Protein 2N3D (pdb70)

Organism: Caulobacter vibrioides (strain ATCC 19089 / CIP 103742 / CB 15) (NCBI:txid190650)

Radius of gyration: 12.45 Å; Cα contacts (8 Å, |Δi|>4): 317; chains: 1; bounding box: 36×28×30 Å

Structure (mmCIF, N/CA/C/O backbone):
data_2N3D
#
_entry.id   2N3D
#
loop_
_atom_site.group_PDB
_atom_site.id
_atom_site.type_symbol
_atom_site.label_atom_id
_atom_site.label_alt_id
_atom_site.label_comp_id
_atom_site.label_asym_id
_atom_site.label_entity_id
_atom_site.label_seq_id
_atom_site.pdbx_PDB_ins_code
_atom_site.Cartn_x
_atom_site.Cartn_y
_atom_site.Cartn_z
_atom_site.occupancy
_atom_site.B_iso_or_equiv
_atom_site.auth_seq_id
_atom_site.auth_comp_id
_atom_site.auth_asym_id
_atom_site.auth_atom_id
_atom_site.pdbx_PDB_model_num
ATOM 1 N N . LYS A 1 37 ? -45.978 -18.266 -6.478 1.00 0.00 37 LYS A N 1
ATOM 2 C CA . LYS A 1 37 ? -45.480 -19.623 -6.674 1.00 0.00 37 LYS A CA 1
ATOM 3 C C . LYS A 1 37 ? -44.023 -19.596 -7.125 1.00 0.00 37 LYS A C 1
ATOM 4 O O . LYS A 1 37 ? -43.568 -20.486 -7.844 1.00 0.00 37 LYS A O 1
ATOM 23 N N . VAL A 1 38 ? -43.296 -18.567 -6.691 1.00 0.00 38 VAL A N 1
ATOM 24 C CA . VAL A 1 38 ? -41.884 -18.421 -7.044 1.00 0.00 38 VAL A CA 1
ATOM 25 C C . VAL A 1 38 ? -41.074 -18.003 -5.820 1.00 0.00 38 VAL A C 1
ATOM 26 O O . VAL A 1 38 ? -39.952 -17.514 -5.946 1.00 0.00 38 VAL A O 1
ATOM 39 N N . ALA A 1 39 ? -41.651 -18.199 -4.637 1.00 0.00 39 ALA A N 1
ATOM 40 C CA . ALA A 1 39 ? -40.972 -17.836 -3.397 1.00 0.00 39 ALA A CA 1
ATOM 41 C C . ALA A 1 39 ? -41.504 -18.664 -2.232 1.00 0.00 39 ALA A C 1
ATOM 42 O O . ALA A 1 39 ? -41.920 -18.117 -1.211 1.00 0.00 39 ALA A O 1
ATOM 49 N N . SER A 1 40 ? -41.490 -19.983 -2.391 1.00 0.00 40 SER A N 1
ATOM 50 C CA . SER A 1 40 ? -41.978 -20.871 -1.341 1.00 0.00 40 SER A CA 1
ATOM 51 C C . SER A 1 40 ? -41.238 -20.606 -0.032 1.00 0.00 40 SER A C 1
ATOM 52 O O . SER A 1 40 ? -40.160 -20.012 -0.028 1.00 0.00 40 SER A O 1
ATOM 60 N N . LEU A 1 41 ? -41.825 -21.047 1.081 1.00 0.00 41 LEU A N 1
ATOM 61 C CA . LEU A 1 41 ? -41.214 -20.849 2.397 1.00 0.00 41 LEU A CA 1
ATOM 62 C C . LEU A 1 41 ? -41.433 -22.076 3.281 1.00 0.00 41 LEU A C 1
ATOM 63 O O . LEU A 1 41 ? -42.554 -22.361 3.699 1.00 0.00 41 LEU A O 1
ATOM 79 N N . LEU A 1 42 ? -40.348 -22.798 3.560 1.00 0.00 42 LEU A N 1
ATOM 80 C CA . LEU A 1 42 ? -40.415 -23.998 4.396 1.00 0.00 42 LEU A CA 1
ATOM 81 C C . LEU A 1 42 ? -39.964 -23.678 5.821 1.00 0.00 42 LEU A C 1
ATOM 82 O O . LEU A 1 42 ? -38.796 -23.369 6.060 1.00 0.00 42 LEU A O 1
ATOM 98 N N . SER A 1 43 ? -40.902 -23.756 6.761 1.00 0.00 43 SER A N 1
ATOM 99 C CA . SER A 1 43 ? -40.601 -23.474 8.161 1.00 0.00 43 SER A CA 1
ATOM 100 C C . SER A 1 43 ? -39.402 -24.290 8.635 1.00 0.00 43 SER A C 1
ATOM 101 O O . SER A 1 43 ? -38.779 -25.006 7.851 1.00 0.00 43 SER A O 1
ATOM 109 N N . ALA A 1 44 ? -39.087 -24.175 9.924 1.00 0.00 44 ALA A N 1
ATOM 110 C CA . ALA A 1 44 ? -37.960 -24.907 10.498 1.00 0.00 44 ALA A CA 1
ATOM 111 C C . ALA A 1 44 ? -38.397 -26.292 10.959 1.00 0.00 44 ALA A C 1
ATOM 112 O O . ALA A 1 44 ? -37.602 -27.230 10.971 1.00 0.00 44 ALA A O 1
ATOM 119 N N . ASP A 1 45 ? -39.666 -26.415 11.329 1.00 0.00 45 ASP A N 1
ATOM 120 C CA . ASP A 1 45 ? -40.196 -27.695 11.780 1.00 0.00 45 ASP A CA 1
ATOM 121 C C . ASP A 1 45 ? -40.358 -28.648 10.598 1.00 0.00 45 ASP A C 1
ATOM 122 O O . ASP A 1 45 ? -41.178 -29.565 10.637 1.00 0.00 45 ASP A O 1
ATOM 131 N N . LEU A 1 46 ? -39.573 -28.419 9.543 1.00 0.00 46 LEU A N 1
ATOM 132 C CA . LEU A 1 46 ? -39.634 -29.255 8.343 1.00 0.00 46 LEU A CA 1
ATOM 133 C C . LEU A 1 46 ? -38.268 -29.864 8.029 1.00 0.00 46 LEU A C 1
ATOM 134 O O . LEU A 1 46 ? -37.221 -29.226 8.208 1.00 0.00 46 LEU A O 1
ATOM 150 N N . THR A 1 47 ? -38.292 -31.110 7.557 1.00 0.00 47 THR A N 1
ATOM 151 C CA . THR A 1 47 ? -37.068 -31.828 7.210 1.00 0.00 47 THR A CA 1
ATOM 152 C C . THR A 1 47 ? -37.242 -32.560 5.883 1.00 0.00 47 THR A C 1
ATOM 153 O O . THR A 1 47 ? -38.266 -33.202 5.649 1.00 0.00 47 THR A O 1
ATOM 164 N N . ILE A 1 48 ? -36.239 -32.457 5.015 1.00 0.00 48 ILE A N 1
ATOM 165 C CA . ILE A 1 48 ? -36.296 -33.113 3.711 1.00 0.00 48 ILE A CA 1
ATOM 166 C C . ILE A 1 48 ? -35.768 -34.541 3.801 1.00 0.00 48 ILE A C 1
ATOM 167 O O . ILE A 1 48 ? -34.841 -34.822 4.560 1.00 0.00 48 ILE A O 1
ATOM 183 N N . GLU A 1 49 ? -36.369 -35.440 3.023 1.00 0.00 49 GLU A N 1
ATOM 184 C CA . GLU A 1 49 ? -35.962 -36.846 3.017 1.00 0.00 49 GLU A CA 1
ATOM 185 C C . GLU A 1 49 ? -35.866 -37.370 1.588 1.00 0.00 49 GLU A C 1
ATOM 186 O O . GLU A 1 49 ? -36.718 -37.074 0.749 1.00 0.00 49 GLU A O 1
ATOM 198 N N . GLY A 1 50 ? -34.825 -38.151 1.317 1.00 0.00 50 GLY A N 1
ATOM 199 C CA . GLY A 1 50 ? -34.630 -38.713 -0.015 1.00 0.00 50 GLY A CA 1
ATOM 200 C C . GLY A 1 50 ? -34.236 -37.629 -1.013 1.00 0.00 50 GLY A C 1
ATOM 201 O O . GLY A 1 50 ? -33.061 -37.284 -1.137 1.00 0.00 50 GLY A O 1
ATOM 205 N N . GLY A 1 51 ? -35.226 -37.097 -1.721 1.00 0.00 51 GLY A N 1
ATOM 206 C CA . GLY A 1 51 ? -34.972 -36.052 -2.706 1.00 0.00 51 GLY A CA 1
ATOM 207 C C . GLY A 1 51 ? -36.272 -35.381 -3.134 1.00 0.00 51 GLY A C 1
ATOM 208 O O . GLY A 1 51 ? -37.300 -36.040 -3.289 1.00 0.00 51 GLY A O 1
ATOM 212 N N . VAL A 1 52 ? -36.222 -34.062 -3.324 1.00 0.00 52 VAL A N 1
ATOM 213 C CA . VAL A 1 52 ? -37.407 -33.304 -3.734 1.00 0.00 52 VAL A CA 1
ATOM 214 C C . VAL A 1 52 ? -37.057 -32.311 -4.839 1.00 0.00 52 VAL A C 1
ATOM 215 O O . VAL A 1 52 ? -35.959 -31.753 -4.862 1.00 0.00 52 VAL A O 1
ATOM 228 N N . THR A 1 53 ? -38.003 -32.093 -5.753 1.00 0.00 53 THR A N 1
ATOM 229 C CA . THR A 1 53 ? -37.799 -31.162 -6.865 1.00 0.00 53 THR A CA 1
ATOM 230 C C . THR A 1 53 ? -38.662 -29.918 -6.684 1.00 0.00 53 THR A C 1
ATOM 231 O O . THR A 1 53 ? -39.538 -29.879 -5.822 1.00 0.00 53 THR A O 1
ATOM 242 N N . GLY A 1 54 ? -38.408 -28.904 -7.505 1.00 0.00 54 GLY A N 1
ATOM 243 C CA . GLY A 1 54 ? -39.167 -27.663 -7.428 1.00 0.00 54 GLY A CA 1
ATOM 244 C C . GLY A 1 54 ? -38.694 -26.671 -8.484 1.00 0.00 54 GLY A C 1
ATOM 245 O O . GLY A 1 54 ? -37.788 -26.964 -9.263 1.00 0.00 54 GLY A O 1
ATOM 249 N N . GLU A 1 55 ? -39.314 -25.493 -8.502 1.00 0.00 55 GLU A N 1
ATOM 250 C CA . GLU A 1 55 ? -38.952 -24.454 -9.465 1.00 0.00 55 GLU A CA 1
ATOM 251 C C . GLU A 1 55 ? -39.079 -23.076 -8.828 1.00 0.00 55 GLU A C 1
ATOM 252 O O . GLU A 1 55 ? -39.907 -22.865 -7.941 1.00 0.00 55 GLU A O 1
ATOM 264 N N . GLY A 1 56 ? -38.252 -22.140 -9.283 1.00 0.00 56 GLY A N 1
ATOM 265 C CA . GLY A 1 56 ? -38.277 -20.783 -8.749 1.00 0.00 56 GLY A CA 1
ATOM 266 C C . GLY A 1 56 ? -37.391 -20.667 -7.512 1.00 0.00 56 GLY A C 1
ATOM 267 O O . GLY A 1 56 ? -36.446 -21.437 -7.338 1.00 0.00 56 GLY A O 1
ATOM 271 N N . GLU A 1 57 ? -37.702 -19.694 -6.659 1.00 0.00 57 GLU A N 1
ATOM 272 C CA . GLU A 1 57 ? -36.929 -19.474 -5.440 1.00 0.00 57 GLU A CA 1
ATOM 273 C C . GLU A 1 57 ? -37.482 -20.305 -4.289 1.00 0.00 57 GLU A C 1
ATOM 274 O O . GLU A 1 57 ? -38.693 -20.350 -4.064 1.00 0.00 57 GLU A O 1
ATOM 286 N N . LEU A 1 58 ? -36.581 -20.963 -3.562 1.00 0.00 58 LEU A N 1
ATOM 287 C CA . LEU A 1 58 ? -36.970 -21.802 -2.428 1.00 0.00 58 LEU A CA 1
ATOM 288 C C . LEU A 1 58 ? -36.343 -21.283 -1.138 1.00 0.00 58 LEU A C 1
ATOM 289 O O . LEU A 1 58 ? -35.144 -21.446 -0.908 1.00 0.00 58 LEU A O 1
ATOM 305 N N . GLN A 1 59 ? -37.169 -20.684 -0.286 1.00 0.00 59 GLN A N 1
ATOM 306 C CA . GLN A 1 59 ? -36.701 -20.168 0.997 1.00 0.00 59 GLN A CA 1
ATOM 307 C C . GLN A 1 59 ? -36.884 -21.245 2.059 1.00 0.00 59 GLN A C 1
ATOM 308 O O . GLN A 1 59 ? -38.011 -21.629 2.371 1.00 0.00 59 GLN A O 1
ATOM 322 N N . ILE A 1 60 ? -35.776 -21.755 2.598 1.00 0.00 60 ILE A N 1
ATOM 323 C CA . ILE A 1 60 ? -35.844 -22.817 3.607 1.00 0.00 60 ILE A CA 1
ATOM 324 C C . ILE A 1 60 ? -35.012 -22.482 4.839 1.00 0.00 60 ILE A C 1
ATOM 325 O O . ILE A 1 60 ? -33.824 -22.181 4.742 1.00 0.00 60 ILE A O 1
ATOM 341 N N . ASP A 1 61 ? -35.651 -22.574 6.002 1.00 0.00 61 ASP A N 1
ATOM 342 C CA . ASP A 1 61 ? -34.987 -22.321 7.280 1.00 0.00 61 ASP A CA 1
ATOM 343 C C . ASP A 1 61 ? -35.110 -23.568 8.146 1.00 0.00 61 ASP A C 1
ATOM 344 O O . ASP A 1 61 ? -35.514 -23.499 9.304 1.00 0.00 61 ASP A O 1
ATOM 353 N N . GLY A 1 62 ? -34.785 -24.712 7.547 1.00 0.00 62 GLY A N 1
ATOM 354 C CA . GLY A 1 62 ? -34.884 -26.002 8.226 1.00 0.00 62 GLY A CA 1
ATOM 355 C C . GLY A 1 62 ? -33.678 -26.885 7.922 1.00 0.00 62 GLY A C 1
ATOM 356 O O . GLY A 1 62 ? -32.607 -26.393 7.532 1.00 0.00 62 GLY A O 1
ATOM 360 N N . VAL A 1 63 ? -33.857 -28.195 8.128 1.00 0.00 63 VAL A N 1
ATOM 361 C CA . VAL A 1 63 ? -32.785 -29.166 7.893 1.00 0.00 63 VAL A CA 1
ATOM 362 C C . VAL A 1 63 ? -33.062 -29.966 6.617 1.00 0.00 63 VAL A C 1
ATOM 363 O O . VAL A 1 63 ? -34.182 -30.419 6.395 1.00 0.00 63 VAL A O 1
ATOM 376 N N . VAL A 1 64 ? -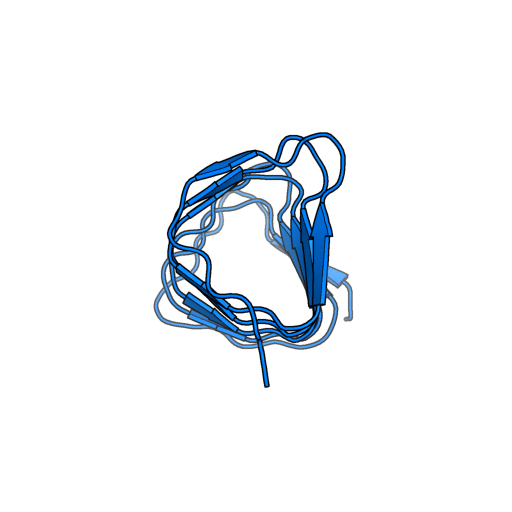32.038 -30.137 5.779 1.00 0.00 64 VAL A N 1
ATOM 377 C CA . VAL A 1 64 ? -32.193 -30.890 4.527 1.00 0.00 64 VAL A CA 1
ATOM 378 C C . VAL A 1 64 ? -31.413 -32.199 4.584 1.00 0.00 64 VAL A C 1
ATOM 379 O O . VAL A 1 64 ? -30.194 -32.202 4.755 1.00 0.00 64 VAL A O 1
ATOM 392 N N . LYS A 1 65 ? -32.130 -33.312 4.436 1.00 0.00 65 LYS A N 1
ATOM 393 C CA . LYS A 1 65 ? -31.511 -34.639 4.466 1.00 0.00 65 LYS A CA 1
ATOM 394 C C . LYS A 1 65 ? -31.857 -35.414 3.196 1.00 0.00 65 LYS A C 1
ATOM 395 O O . LYS A 1 65 ? -32.866 -36.113 3.145 1.00 0.00 65 LYS A O 1
ATOM 414 N N . GLY A 1 66 ? -31.015 -35.290 2.173 1.00 0.00 66 GLY A N 1
ATOM 415 C CA . GLY A 1 66 ? -31.252 -35.991 0.912 1.00 0.00 66 GLY A CA 1
ATOM 416 C C . GLY A 1 66 ? -30.778 -35.159 -0.274 1.00 0.00 66 GLY A C 1
ATOM 417 O O . GLY A 1 66 ? -29.727 -34.521 -0.217 1.00 0.00 66 GLY A O 1
ATOM 421 N N . ASP A 1 67 ? -31.563 -35.171 -1.351 1.00 0.00 67 ASP A N 1
ATOM 422 C CA . ASP A 1 67 ? -31.222 -34.416 -2.558 1.00 0.00 67 ASP A CA 1
ATOM 423 C C . ASP A 1 67 ? -32.171 -33.236 -2.741 1.00 0.00 67 ASP A C 1
ATOM 424 O O . ASP A 1 67 ? -33.277 -33.224 -2.201 1.00 0.00 67 ASP A O 1
ATOM 433 N N . VAL A 1 68 ? -31.729 -32.245 -3.513 1.00 0.00 68 VAL A N 1
ATOM 434 C CA . VAL A 1 68 ? -32.548 -31.060 -3.766 1.00 0.00 68 VAL A CA 1
ATOM 435 C C . VAL A 1 68 ? -32.317 -30.529 -5.178 1.00 0.00 68 VAL A C 1
ATOM 436 O O . VAL A 1 68 ? -31.179 -30.339 -5.605 1.00 0.00 68 VAL A O 1
ATOM 449 N N . ARG A 1 69 ? -33.415 -30.285 -5.891 1.00 0.00 69 ARG A N 1
ATOM 450 C CA . ARG A 1 69 ? -33.355 -29.766 -7.258 1.00 0.00 69 ARG A CA 1
ATOM 451 C C . ARG A 1 69 ? -34.256 -28.540 -7.388 1.00 0.00 69 ARG A C 1
ATOM 452 O O . ARG A 1 69 ? -35.456 -28.616 -7.127 1.00 0.00 69 ARG A O 1
ATOM 473 N N . VAL A 1 70 ? -33.676 -27.410 -7.783 1.00 0.00 70 VAL A N 1
ATOM 474 C CA . VAL A 1 70 ? -34.457 -26.186 -7.927 1.00 0.00 70 VAL A CA 1
ATOM 475 C C . VAL A 1 70 ? -33.662 -25.111 -8.670 1.00 0.00 70 VAL A C 1
ATOM 476 O O . VAL A 1 70 ? -32.477 -25.286 -8.954 1.00 0.00 70 VAL A O 1
ATOM 489 N N . GLY A 1 71 ? -34.325 -23.997 -8.980 1.00 0.00 71 GLY A N 1
ATOM 490 C CA . GLY A 1 71 ? -33.675 -22.897 -9.687 1.00 0.00 71 GLY A CA 1
ATOM 491 C C . GLY A 1 71 ? -32.825 -22.068 -8.728 1.00 0.00 71 GLY A C 1
ATOM 492 O O . GLY A 1 71 ? -31.594 -22.078 -8.802 1.00 0.00 71 GLY A O 1
ATOM 496 N N . ARG A 1 72 ? -33.494 -21.359 -7.821 1.00 0.00 72 ARG A N 1
ATOM 497 C CA . ARG A 1 72 ? -32.810 -20.529 -6.828 1.00 0.00 72 ARG A CA 1
ATOM 498 C C . ARG A 1 72 ? -33.019 -21.135 -5.442 1.00 0.00 72 ARG A C 1
ATOM 499 O O . ARG A 1 72 ? -34.089 -21.667 -5.146 1.00 0.00 72 ARG A O 1
ATOM 520 N N . LEU A 1 73 ? -31.987 -21.076 -4.600 1.00 0.00 73 LEU A N 1
ATOM 521 C CA . LEU A 1 73 ? -32.073 -21.649 -3.254 1.00 0.00 73 LEU A CA 1
ATOM 522 C C . LEU A 1 73 ? -31.496 -20.701 -2.207 1.00 0.00 73 LEU A C 1
ATOM 523 O O . LEU A 1 73 ? -30.294 -20.434 -2.187 1.00 0.00 73 LEU A O 1
ATOM 539 N N . THR A 1 74 ? -32.365 -20.210 -1.325 1.00 0.00 74 THR A N 1
ATOM 540 C CA . THR A 1 74 ? -31.949 -19.307 -0.252 1.00 0.00 74 THR A CA 1
ATOM 541 C C . THR A 1 74 ? -31.960 -20.051 1.080 1.00 0.00 74 THR A C 1
ATOM 542 O O . THR A 1 74 ? -33.006 -20.529 1.521 1.00 0.00 74 THR A O 1
ATOM 553 N N . VAL A 1 75 ? -30.796 -20.153 1.716 1.00 0.00 75 VAL A N 1
ATOM 554 C CA . VAL A 1 75 ? -30.700 -20.851 2.995 1.00 0.00 75 VAL A CA 1
ATOM 555 C C . VAL A 1 75 ? -31.097 -19.922 4.135 1.00 0.00 75 VAL A C 1
ATOM 556 O O . VAL A 1 75 ? -30.370 -18.982 4.467 1.00 0.00 75 VAL A O 1
ATOM 569 N N . GLY A 1 76 ? -32.271 -20.195 4.707 1.00 0.00 76 GLY A N 1
ATOM 570 C CA . GLY A 1 76 ? -32.824 -19.396 5.798 1.00 0.00 76 GLY A CA 1
ATOM 571 C C . GLY A 1 76 ? -31.835 -19.175 6.939 1.00 0.00 76 GLY A C 1
ATOM 572 O O . GLY A 1 76 ? -30.624 -19.313 6.773 1.00 0.00 76 GLY A O 1
ATOM 576 N N . GLU A 1 77 ? -32.379 -18.802 8.098 1.00 0.00 77 GLU A N 1
ATOM 577 C CA . GLU A 1 77 ? -31.565 -18.522 9.276 1.00 0.00 77 GLU A CA 1
ATOM 578 C C . GLU A 1 77 ? -31.223 -19.784 10.065 1.00 0.00 77 GLU A C 1
ATOM 579 O O . GLU A 1 77 ? -30.264 -19.783 10.837 1.00 0.00 77 GLU A O 1
ATOM 591 N N . THR A 1 78 ? -31.990 -20.859 9.893 1.00 0.00 78 THR A N 1
ATOM 592 C CA . THR A 1 78 ? -31.687 -22.076 10.641 1.00 0.00 78 THR A CA 1
ATOM 593 C C . THR A 1 78 ? -30.357 -22.631 10.156 1.00 0.00 78 THR A C 1
ATOM 594 O O . THR A 1 78 ? -29.611 -23.251 10.913 1.00 0.00 78 THR A O 1
ATOM 605 N N . GLY A 1 79 ? -30.043 -22.328 8.906 1.00 0.00 79 GLY A N 1
ATOM 606 C CA . GLY A 1 79 ? -28.768 -22.711 8.324 1.00 0.00 79 GLY A CA 1
ATOM 607 C C . GLY A 1 79 ? -28.468 -24.200 8.412 1.00 0.00 79 GLY A C 1
ATOM 608 O O . GLY A 1 79 ? -27.315 -24.561 8.650 1.00 0.00 79 GLY A O 1
ATOM 612 N N . HIS A 1 80 ? -29.460 -25.077 8.222 1.00 0.00 80 HIS A N 1
ATOM 613 C CA . HIS A 1 80 ? -29.178 -26.515 8.293 1.00 0.00 80 HIS A CA 1
ATOM 614 C C . HIS A 1 80 ? -29.412 -27.181 6.945 1.00 0.00 80 HIS A C 1
ATOM 615 O O . HIS A 1 80 ? -30.542 -27.266 6.461 1.00 0.00 80 HIS A O 1
ATOM 629 N N . VAL A 1 81 ? -28.327 -27.682 6.356 1.00 0.00 81 VAL A N 1
ATOM 630 C CA . VAL A 1 81 ? -28.412 -28.375 5.073 1.00 0.00 81 VAL A CA 1
ATOM 631 C C . VAL A 1 81 ? -27.370 -29.486 4.999 1.00 0.00 81 VAL A C 1
ATOM 632 O O . VAL A 1 81 ? -26.169 -29.218 4.975 1.00 0.00 81 VAL A O 1
ATOM 645 N N . GLU A 1 82 ? -27.830 -30.736 4.955 1.00 0.00 82 GLU A N 1
ATOM 646 C CA . GLU A 1 82 ? -26.919 -31.880 4.873 1.00 0.00 82 GLU A CA 1
ATOM 647 C C . GLU A 1 82 ? -27.366 -32.836 3.772 1.00 0.00 82 GLU A C 1
ATOM 648 O O . GLU A 1 82 ? -28.366 -33.539 3.913 1.00 0.00 82 GLU A O 1
ATOM 660 N N . GLY A 1 83 ? -26.610 -32.856 2.679 1.00 0.00 83 GLY A N 1
ATOM 661 C CA . GLY A 1 83 ? -26.926 -33.730 1.555 1.00 0.00 83 GLY A CA 1
ATOM 662 C C . GLY A 1 83 ? -26.270 -33.214 0.278 1.00 0.00 83 GLY A C 1
ATOM 663 O O . GLY A 1 83 ? -25.279 -32.484 0.326 1.00 0.00 83 GLY A O 1
ATOM 667 N N . SER A 1 84 ? -26.845 -33.585 -0.865 1.00 0.00 84 SER A N 1
ATOM 668 C CA . SER A 1 84 ? -26.334 -33.142 -2.162 1.00 0.00 84 SER A CA 1
ATOM 669 C C . SER A 1 84 ? -27.361 -32.233 -2.827 1.00 0.00 84 SER A C 1
ATOM 670 O O . SER A 1 84 ? -28.471 -32.663 -3.143 1.00 0.00 84 SER A O 1
ATOM 678 N N . VAL A 1 85 ? -26.996 -30.967 -3.024 1.00 0.00 85 VAL A N 1
ATOM 679 C CA . VAL A 1 85 ? -27.911 -30.000 -3.636 1.00 0.00 85 VAL A CA 1
ATOM 680 C C . VAL A 1 85 ? -27.456 -29.620 -5.041 1.00 0.00 85 VAL A C 1
ATOM 681 O O . VAL A 1 85 ? -26.299 -29.267 -5.262 1.00 0.00 85 VAL A O 1
ATOM 694 N N . TYR A 1 86 ? -28.393 -29.682 -5.987 1.00 0.00 86 TYR A N 1
ATOM 695 C CA . TYR A 1 86 ? -28.110 -29.329 -7.378 1.00 0.00 86 TYR A CA 1
ATOM 696 C C . TYR A 1 86 ? -29.026 -28.189 -7.810 1.00 0.00 86 TYR A C 1
ATOM 697 O O . TYR A 1 86 ? -30.248 -28.335 -7.816 1.00 0.00 86 TYR A O 1
ATOM 715 N N . ALA A 1 87 ? -28.433 -27.054 -8.164 1.00 0.00 87 ALA A N 1
ATOM 716 C CA . ALA A 1 87 ? -29.216 -25.897 -8.587 1.00 0.00 87 ALA A CA 1
ATOM 717 C C . ALA A 1 87 ? -28.398 -24.998 -9.506 1.00 0.00 87 ALA A C 1
ATOM 718 O O . ALA A 1 87 ? -27.221 -25.253 -9.756 1.00 0.00 87 ALA A O 1
ATOM 725 N N . GLU A 1 88 ? -29.036 -23.945 -10.010 1.00 0.00 88 GLU A N 1
ATOM 726 C CA . GLU A 1 88 ? -28.368 -23.008 -10.911 1.00 0.00 88 GLU A CA 1
ATOM 727 C C . GLU A 1 88 ? -27.740 -21.857 -10.126 1.00 0.00 88 GLU A C 1
ATOM 728 O O . GLU A 1 88 ? -26.667 -21.370 -10.475 1.00 0.00 88 GLU A O 1
ATOM 740 N N . ALA A 1 89 ? -28.418 -21.426 -9.064 1.00 0.00 89 ALA A N 1
ATOM 741 C CA . ALA A 1 89 ? -27.917 -20.331 -8.236 1.00 0.00 89 ALA A CA 1
ATOM 742 C C . ALA A 1 89 ? -28.400 -20.491 -6.800 1.00 0.00 89 ALA A C 1
ATOM 743 O O . ALA A 1 89 ? -29.512 -20.961 -6.565 1.00 0.00 89 ALA A O 1
ATOM 750 N N . VAL A 1 90 ? -27.561 -20.107 -5.836 1.00 0.00 90 VAL A N 1
ATOM 751 C CA . VAL A 1 90 ? -27.937 -20.230 -4.425 1.00 0.00 90 VAL A CA 1
ATOM 752 C C . VAL A 1 90 ? -27.332 -19.110 -3.579 1.00 0.00 90 VAL A C 1
ATOM 753 O O . VAL A 1 90 ? -26.177 -18.722 -3.766 1.00 0.00 90 VAL A O 1
ATOM 766 N N . GLU A 1 91 ? -28.127 -18.617 -2.626 1.00 0.00 91 GLU A N 1
ATOM 767 C CA . GLU A 1 91 ? -27.689 -17.559 -1.712 1.00 0.00 91 GLU A CA 1
ATOM 768 C C . GLU A 1 91 ? -27.694 -18.100 -0.287 1.00 0.00 91 GLU A C 1
ATOM 769 O O . GLU A 1 91 ? -28.753 -18.381 0.274 1.00 0.00 91 GLU A O 1
ATOM 781 N N . VAL A 1 92 ? -26.508 -18.272 0.284 1.00 0.00 92 VAL A N 1
ATOM 782 C CA . VAL A 1 92 ? -26.390 -18.814 1.635 1.00 0.00 92 VAL A CA 1
ATOM 783 C C . VAL A 1 92 ? -26.455 -17.721 2.698 1.00 0.00 92 VAL A C 1
ATOM 784 O O . VAL A 1 92 ? -25.797 -16.689 2.592 1.00 0.00 92 VAL A O 1
ATOM 797 N N . ARG A 1 93 ? -27.237 -17.988 3.740 1.00 0.00 93 ARG A N 1
ATOM 798 C CA . ARG A 1 93 ? -27.393 -17.079 4.863 1.00 0.00 93 ARG A CA 1
ATOM 799 C C . ARG A 1 93 ? -27.306 -17.905 6.141 1.00 0.00 93 ARG A C 1
ATOM 800 O O . ARG A 1 93 ? -27.750 -17.484 7.210 1.00 0.00 93 ARG A O 1
ATOM 821 N N . GLY A 1 94 ? -26.740 -19.106 5.996 1.00 0.00 94 GLY A N 1
ATOM 822 C CA . GLY A 1 94 ? -26.601 -20.031 7.112 1.00 0.00 94 GLY A CA 1
ATOM 823 C C . GLY A 1 94 ? -25.530 -21.090 6.822 1.00 0.00 94 GLY A C 1
ATOM 824 O O . GLY A 1 94 ? -24.596 -20.838 6.065 1.00 0.00 94 GLY A O 1
ATOM 828 N N . ARG A 1 95 ? -25.642 -22.265 7.453 1.00 0.00 95 ARG A N 1
ATOM 829 C CA . ARG A 1 95 ? -24.627 -23.319 7.278 1.00 0.00 95 ARG A CA 1
ATOM 830 C C . ARG A 1 95 ? -25.121 -24.506 6.443 1.00 0.00 95 ARG A C 1
ATOM 831 O O . ARG A 1 95 ? -26.212 -25.051 6.654 1.00 0.00 95 ARG A O 1
ATOM 852 N N . VAL A 1 96 ? -24.269 -24.908 5.497 1.00 0.00 96 VAL A N 1
ATOM 853 C CA . VAL A 1 96 ? -24.556 -26.033 4.613 1.00 0.00 96 VAL A CA 1
ATOM 854 C C . VAL A 1 96 ? -23.297 -26.889 4.443 1.00 0.00 96 VAL A C 1
ATOM 855 O O . VAL A 1 96 ? -22.335 -26.481 3.793 1.00 0.00 96 VAL A O 1
ATOM 868 N N . VAL A 1 97 ? -23.307 -28.078 5.039 1.00 0.00 97 VAL A N 1
ATOM 869 C CA . VAL A 1 97 ? -22.158 -28.984 4.959 1.00 0.00 97 VAL A CA 1
ATOM 870 C C . VAL A 1 97 ? -22.540 -30.284 4.260 1.00 0.00 97 VAL A C 1
ATOM 871 O O . VAL A 1 97 ? -23.520 -30.933 4.622 1.00 0.00 97 VAL A O 1
ATOM 884 N N . GLY A 1 98 ? -21.754 -30.654 3.252 1.00 0.00 98 GLY A N 1
ATOM 885 C CA . GLY A 1 98 ? -22.009 -31.877 2.498 1.00 0.00 98 GLY A CA 1
ATOM 886 C C . GLY A 1 98 ? -21.431 -31.771 1.091 1.00 0.00 98 GLY A C 1
ATOM 887 O O . GLY A 1 98 ? -20.262 -32.081 0.864 1.00 0.00 98 GLY A O 1
ATOM 891 N N . ALA A 1 99 ? -22.258 -31.327 0.149 1.00 0.00 99 ALA A N 1
ATOM 892 C CA . ALA A 1 99 ? -21.816 -31.178 -1.234 1.00 0.00 99 ALA A CA 1
ATOM 893 C C . ALA A 1 99 ? -22.768 -30.264 -2.001 1.00 0.00 99 ALA A C 1
ATOM 894 O O . ALA A 1 99 ? -23.989 -30.377 -1.877 1.00 0.00 99 ALA A O 1
ATOM 901 N N . ILE A 1 100 ? -22.200 -29.352 -2.792 1.00 0.00 100 ILE A N 1
ATOM 902 C CA . ILE A 1 100 ? -23.005 -28.409 -3.574 1.00 0.00 100 ILE A CA 1
ATOM 903 C C . ILE A 1 100 ? -22.536 -28.366 -5.027 1.00 0.00 100 ILE A C 1
ATOM 904 O O . ILE A 1 100 ? -21.337 -28.376 -5.306 1.00 0.00 100 ILE A O 1
ATOM 920 N N . THR A 1 101 ? -23.500 -28.302 -5.945 1.00 0.00 101 THR A N 1
ATOM 921 C CA . THR A 1 101 ? -23.201 -28.235 -7.377 1.00 0.00 101 THR A CA 1
ATOM 922 C C . THR A 1 101 ? -24.043 -27.142 -8.029 1.00 0.00 101 THR A C 1
ATOM 923 O O . THR A 1 101 ? -25.251 -27.302 -8.210 1.00 0.00 101 THR A O 1
ATOM 934 N N . SER A 1 102 ? -23.404 -26.028 -8.375 1.00 0.00 102 SER A N 1
ATOM 935 C CA . SER A 1 102 ? -24.114 -24.915 -8.998 1.00 0.00 102 SER A CA 1
ATOM 936 C C . SER A 1 102 ? -23.136 -23.970 -9.686 1.00 0.00 102 SER A C 1
ATOM 937 O O . SER A 1 102 ? -22.064 -23.680 -9.158 1.00 0.00 102 SER A O 1
ATOM 945 N N . LYS A 1 103 ? -23.514 -23.492 -10.865 1.00 0.00 103 LYS A N 1
ATOM 946 C CA . LYS A 1 103 ? -22.662 -22.580 -11.620 1.00 0.00 103 LYS A CA 1
ATOM 947 C C . LYS A 1 103 ? -22.559 -21.227 -10.921 1.00 0.00 103 LYS A C 1
ATOM 948 O O . LYS A 1 103 ? -21.598 -20.486 -11.128 1.00 0.00 103 LYS A O 1
ATOM 967 N N . GLN A 1 104 ? -23.554 -20.906 -10.093 1.00 0.00 104 GLN A N 1
ATOM 968 C CA . GLN A 1 104 ? -23.565 -19.632 -9.367 1.00 0.00 104 GLN A CA 1
ATOM 969 C C . GLN A 1 104 ? -23.733 -19.866 -7.869 1.00 0.00 104 GLN A C 1
ATOM 970 O O . GLN A 1 104 ? -24.661 -20.551 -7.433 1.00 0.00 104 GLN A O 1
ATOM 984 N N . VAL A 1 105 ? -22.830 -19.286 -7.088 1.00 0.00 105 VAL A N 1
ATOM 985 C CA . VAL A 1 105 ? -22.875 -19.426 -5.637 1.00 0.00 105 VAL A CA 1
ATOM 986 C C . VAL A 1 105 ? -22.365 -18.160 -4.960 1.00 0.00 105 VAL A C 1
ATOM 987 O O . VAL A 1 105 ? -21.355 -17.588 -5.371 1.00 0.00 105 VAL A O 1
ATOM 1000 N N . ARG A 1 106 ? -23.070 -17.730 -3.917 1.00 0.00 106 ARG A N 1
ATOM 1001 C CA . ARG A 1 106 ? -22.689 -16.529 -3.175 1.00 0.00 106 ARG A CA 1
ATOM 1002 C C . ARG A 1 106 ? -22.904 -16.754 -1.684 1.00 0.00 106 ARG A C 1
ATOM 1003 O O . ARG A 1 106 ? -24.036 -16.946 -1.238 1.00 0.00 106 ARG A O 1
ATOM 1024 N N . LEU A 1 107 ? -21.817 -16.751 -0.915 1.00 0.00 107 LEU A N 1
ATOM 1025 C CA . LEU A 1 107 ? -21.925 -16.979 0.523 1.00 0.00 107 LEU A CA 1
ATOM 1026 C C . LEU A 1 107 ? -22.257 -15.684 1.263 1.00 0.00 107 LEU A C 1
ATOM 1027 O O . LEU A 1 107 ? -21.367 -14.906 1.617 1.00 0.00 107 LEU A O 1
ATOM 1043 N N . TYR A 1 108 ? -23.548 -15.485 1.516 1.00 0.00 108 TYR A N 1
ATOM 1044 C CA . TYR A 1 108 ? -24.027 -14.314 2.247 1.00 0.00 108 TYR A CA 1
ATOM 1045 C C . TYR A 1 108 ? -24.164 -14.653 3.732 1.00 0.00 108 TYR A C 1
ATOM 1046 O O . TYR A 1 108 ? -24.238 -15.825 4.103 1.00 0.00 108 TYR A O 1
ATOM 1064 N N . GLY A 1 109 ? -24.219 -13.631 4.573 1.00 0.00 109 GLY A N 1
ATOM 1065 C CA . GLY A 1 109 ? -24.375 -13.851 6.007 1.00 0.00 109 GLY A CA 1
ATOM 1066 C C . GLY A 1 109 ? -23.174 -14.577 6.605 1.00 0.00 109 GLY A C 1
ATOM 1067 O O . GLY A 1 109 ? -22.243 -14.957 5.894 1.00 0.00 109 GLY A O 1
ATOM 1071 N N . THR A 1 110 ? -23.225 -14.791 7.919 1.00 0.00 110 THR A N 1
ATOM 1072 C CA . THR A 1 110 ? -22.163 -15.502 8.632 1.00 0.00 110 THR A CA 1
ATOM 1073 C C . THR A 1 110 ? -22.200 -16.984 8.257 1.00 0.00 110 THR A C 1
ATOM 1074 O O . THR A 1 110 ? -21.840 -17.851 9.052 1.00 0.00 110 THR A O 1
ATOM 1085 N N . SER A 1 111 ? -22.685 -17.255 7.051 1.00 0.00 111 SER A N 1
ATOM 1086 C CA . SER A 1 111 ? -22.835 -18.618 6.559 1.00 0.00 111 SER A CA 1
ATOM 1087 C C . SER A 1 111 ? -21.555 -19.431 6.684 1.00 0.00 111 SER A C 1
ATOM 1088 O O . SER A 1 111 ? -20.482 -18.900 6.976 1.00 0.00 111 SER A O 1
ATOM 1096 N N . TYR A 1 112 ? -21.692 -20.737 6.454 1.00 0.00 112 TYR A N 1
ATOM 1097 C CA . TYR A 1 112 ? -20.564 -21.657 6.532 1.00 0.00 112 TYR A CA 1
ATOM 1098 C C . TYR A 1 112 ? -20.762 -22.818 5.562 1.00 0.00 112 TYR A C 1
ATOM 1099 O O . TYR A 1 112 ? -21.889 -23.264 5.347 1.00 0.00 112 TYR A O 1
ATOM 1117 N N . VAL A 1 113 ? -19.669 -23.322 4.987 1.00 0.00 113 VAL A N 1
ATOM 1118 C CA . VAL A 1 113 ? -19.762 -24.451 4.056 1.00 0.00 113 VAL A CA 1
ATOM 1119 C C . VAL A 1 113 ? -18.630 -25.446 4.299 1.00 0.00 113 VAL A C 1
ATOM 1120 O O . VAL A 1 113 ? -17.452 -25.079 4.298 1.00 0.00 113 VAL A O 1
ATOM 1133 N N . ASP A 1 114 ? -18.999 -26.710 4.513 1.00 0.00 114 ASP A N 1
ATOM 1134 C CA . ASP A 1 114 ? -18.011 -27.765 4.762 1.00 0.00 114 ASP A CA 1
ATOM 1135 C C . ASP A 1 114 ? -18.324 -29.006 3.926 1.00 0.00 114 ASP A C 1
ATOM 1136 O O . ASP A 1 114 ? -19.286 -29.724 4.202 1.00 0.00 114 ASP A O 1
ATOM 1145 N N . GLY A 1 115 ? -17.505 -29.256 2.909 1.00 0.00 115 GLY A N 1
ATOM 1146 C CA . GLY A 1 115 ? -17.706 -30.416 2.048 1.00 0.00 115 GLY A CA 1
ATOM 1147 C C . GLY A 1 115 ? -17.072 -30.199 0.680 1.00 0.00 115 GLY A C 1
ATOM 1148 O O . GLY A 1 115 ? -16.193 -29.350 0.519 1.00 0.00 115 GLY A O 1
ATOM 1152 N N . ASP A 1 116 ? -17.527 -30.972 -0.303 1.00 0.00 116 ASP A N 1
ATOM 1153 C CA . ASP A 1 116 ? -17.007 -30.859 -1.661 1.00 0.00 116 ASP A CA 1
ATOM 1154 C C . ASP A 1 116 ? -17.798 -29.813 -2.440 1.00 0.00 116 ASP A C 1
ATOM 1155 O O . ASP A 1 116 ? -19.004 -29.962 -2.649 1.00 0.00 116 ASP A O 1
ATOM 1164 N N . ILE A 1 117 ? -17.116 -28.748 -2.861 1.00 0.00 117 ILE A N 1
ATOM 1165 C CA . ILE A 1 117 ? -17.767 -27.671 -3.612 1.00 0.00 117 ILE A CA 1
ATOM 1166 C C . ILE A 1 117 ? -17.393 -27.735 -5.089 1.00 0.00 117 ILE A C 1
ATOM 1167 O O . ILE A 1 117 ? -16.256 -28.043 -5.446 1.00 0.00 117 ILE A O 1
ATOM 1183 N N . THR A 1 118 ? -18.371 -27.430 -5.936 1.00 0.00 118 THR A N 1
ATOM 1184 C CA . THR A 1 118 ? -18.170 -27.435 -7.382 1.00 0.00 118 THR A CA 1
ATOM 1185 C C . THR A 1 118 ? -18.987 -26.316 -8.015 1.00 0.00 118 THR A C 1
ATOM 1186 O O . THR A 1 118 ? -20.203 -26.435 -8.172 1.00 0.00 118 THR A O 1
ATOM 1197 N N . HIS A 1 119 ? -18.319 -25.218 -8.365 1.00 0.00 119 HIS A N 1
ATOM 1198 C CA . HIS A 1 119 ? -19.009 -24.079 -8.965 1.00 0.00 119 HIS A CA 1
ATOM 1199 C C . HIS A 1 119 ? -18.113 -23.349 -9.961 1.00 0.00 119 HIS A C 1
ATOM 1200 O O . HIS A 1 119 ? -16.906 -23.222 -9.754 1.00 0.00 119 HIS A O 1
ATOM 1214 N N . GLU A 1 120 ? -18.721 -22.860 -11.039 1.00 0.00 120 GLU A N 1
ATOM 1215 C CA . GLU A 1 120 ? -17.984 -22.130 -12.064 1.00 0.00 120 GLU A CA 1
ATOM 1216 C C . GLU A 1 120 ? -17.810 -20.676 -11.639 1.00 0.00 120 GLU A C 1
ATOM 1217 O O . GLU A 1 120 ? -16.722 -20.111 -11.748 1.00 0.00 120 GLU A O 1
ATOM 1229 N N . GLN A 1 121 ? -18.895 -20.082 -11.145 1.00 0.00 121 GLN A N 1
ATOM 1230 C CA . GLN A 1 121 ? -18.874 -18.692 -10.686 1.00 0.00 121 GLN A CA 1
ATOM 1231 C C . GLN A 1 121 ? -19.179 -18.641 -9.194 1.00 0.00 121 GLN A C 1
ATOM 1232 O O . GLN A 1 121 ? -20.199 -19.165 -8.742 1.00 0.00 121 GLN A O 1
ATOM 1246 N N . LEU A 1 122 ? -18.285 -18.023 -8.423 1.00 0.00 122 LEU A N 1
ATOM 1247 C CA . LEU A 1 122 ? -18.464 -17.931 -6.973 1.00 0.00 122 LEU A CA 1
ATOM 1248 C C . LEU A 1 122 ? -18.143 -16.529 -6.466 1.00 0.00 122 LEU A C 1
ATOM 1249 O O . LEU A 1 122 ? -17.300 -15.827 -7.024 1.00 0.00 122 LEU A O 1
ATOM 1265 N N . ALA A 1 123 ? -18.826 -16.134 -5.393 1.00 0.00 123 ALA A N 1
ATOM 1266 C CA . ALA A 1 123 ? -18.623 -14.818 -4.787 1.00 0.00 123 ALA A CA 1
ATOM 1267 C C . ALA A 1 123 ? -18.644 -14.938 -3.267 1.00 0.00 123 ALA A C 1
ATOM 1268 O O . ALA A 1 123 ? -19.550 -15.546 -2.697 1.00 0.00 123 ALA A O 1
ATOM 1275 N N . MET A 1 124 ? -17.640 -14.363 -2.612 1.00 0.00 124 MET A N 1
ATOM 1276 C CA . MET A 1 124 ? -17.549 -14.418 -1.151 1.00 0.00 124 MET A CA 1
ATOM 1277 C C . MET A 1 124 ? -17.926 -13.077 -0.533 1.00 0.00 124 MET A C 1
ATOM 1278 O O . MET A 1 124 ? -17.332 -12.047 -0.848 1.00 0.00 124 MET A O 1
ATOM 1292 N N . GLU A 1 125 ? -18.919 -13.101 0.359 1.00 0.00 125 GLU A N 1
ATOM 1293 C CA . GLU A 1 125 ? -19.375 -11.886 1.035 1.00 0.00 125 GLU A CA 1
ATOM 1294 C C . GLU A 1 125 ? -19.096 -11.986 2.530 1.00 0.00 125 GLU A C 1
ATOM 1295 O O . GLU A 1 125 ? -19.140 -13.072 3.105 1.00 0.00 125 GLU A O 1
ATOM 1307 N N . THR A 1 126 ? -18.806 -10.848 3.157 1.00 0.00 126 THR A N 1
ATOM 1308 C CA . THR A 1 126 ? -18.517 -10.826 4.587 1.00 0.00 126 THR A CA 1
ATOM 1309 C C . THR A 1 126 ? -19.443 -11.776 5.343 1.00 0.00 126 THR A C 1
ATOM 1310 O O . THR A 1 126 ? -20.662 -11.615 5.329 1.00 0.00 126 THR A O 1
ATOM 1321 N N . GLY A 1 127 ? -18.849 -12.772 6.003 1.00 0.00 127 GLY A N 1
ATOM 1322 C CA . GLY A 1 127 ? -19.620 -13.755 6.768 1.00 0.00 127 GLY A CA 1
ATOM 1323 C C . GLY A 1 127 ? -19.466 -15.156 6.178 1.00 0.00 127 GLY A C 1
ATOM 1324 O O . GLY A 1 127 ? -20.099 -16.109 6.642 1.00 0.00 127 GLY A O 1
ATOM 1328 N N . ALA A 1 128 ? -18.624 -15.284 5.154 1.00 0.00 128 ALA A N 1
ATOM 1329 C CA . ALA A 1 128 ? -18.397 -16.586 4.529 1.00 0.00 128 ALA A CA 1
ATOM 1330 C C . ALA A 1 128 ? -17.215 -17.304 5.182 1.00 0.00 128 ALA A C 1
ATOM 1331 O O . ALA A 1 128 ? -16.072 -16.860 5.070 1.00 0.00 128 ALA A O 1
ATOM 1338 N N . PHE A 1 129 ? -17.490 -18.433 5.835 1.00 0.00 129 PHE A N 1
ATOM 1339 C CA . PHE A 1 129 ? -16.436 -19.233 6.471 1.00 0.00 129 PHE A CA 1
ATOM 1340 C C . PHE A 1 129 ? -16.587 -20.688 6.047 1.00 0.00 129 PHE A C 1
ATOM 1341 O O . PHE A 1 129 ? -17.460 -21.392 6.548 1.00 0.00 129 PHE A O 1
ATOM 1358 N N . PHE A 1 130 ? -15.754 -21.143 5.113 1.00 0.00 130 PHE A N 1
ATOM 1359 C CA . PHE A 1 130 ? -15.861 -22.522 4.631 1.00 0.00 130 PHE A CA 1
ATOM 1360 C C . PHE A 1 130 ? -14.524 -23.237 4.582 1.00 0.00 130 PHE A C 1
ATOM 1361 O O . PHE A 1 130 ? -13.611 -22.817 3.871 1.00 0.00 130 PHE A O 1
ATOM 1378 N N . GLN A 1 131 ? -14.442 -24.372 5.277 1.00 0.00 131 GLN A N 1
ATOM 1379 C CA . GLN A 1 131 ? -13.238 -25.192 5.230 1.00 0.00 131 GLN A CA 1
ATOM 1380 C C . GLN A 1 131 ? -13.646 -26.557 4.701 1.00 0.00 131 GLN A C 1
ATOM 1381 O O . GLN A 1 131 ? -14.182 -27.393 5.429 1.00 0.00 131 GLN A O 1
ATOM 1395 N N . GLY A 1 132 ? -13.398 -26.754 3.421 1.00 0.00 132 GLY A N 1
ATOM 1396 C CA . GLY A 1 132 ? -13.741 -27.993 2.747 1.00 0.00 132 GLY A CA 1
ATOM 1397 C C . GLY A 1 132 ? -12.865 -28.166 1.524 1.00 0.00 132 GLY A C 1
ATOM 1398 O O . GLY A 1 132 ? -12.104 -27.263 1.173 1.00 0.00 132 GLY A O 1
ATOM 1402 N N . ARG A 1 133 ? -13.002 -29.289 0.836 1.00 0.00 133 ARG A N 1
ATOM 1403 C CA . ARG A 1 133 ? -12.234 -29.479 -0.381 1.00 0.00 133 ARG A CA 1
ATOM 1404 C C . ARG A 1 133 ? -12.993 -28.789 -1.507 1.00 0.00 133 ARG A C 1
ATOM 1405 O O . ARG A 1 133 ? -14.060 -29.242 -1.924 1.00 0.00 133 ARG A O 1
ATOM 1426 N N . SER A 1 134 ? -12.448 -27.669 -1.975 1.00 0.00 134 SER A N 1
ATOM 1427 C CA . SER A 1 134 ? -13.090 -26.889 -3.031 1.00 0.00 134 SER A CA 1
ATOM 1428 C C . SER A 1 134 ? -12.467 -27.205 -4.386 1.00 0.00 134 SER A C 1
ATOM 1429 O O . SER A 1 134 ? -11.253 -27.372 -4.499 1.00 0.00 134 SER A O 1
ATOM 1437 N N . LEU A 1 135 ? -13.309 -27.280 -5.414 1.00 0.00 135 LEU A N 1
ATOM 1438 C CA . LEU A 1 135 ? -12.842 -27.571 -6.769 1.00 0.00 135 LEU A CA 1
ATOM 1439 C C . LEU A 1 135 ? -13.157 -26.402 -7.694 1.00 0.00 135 LEU A C 1
ATOM 1440 O O . LEU A 1 135 ? -14.317 -26.154 -8.025 1.00 0.00 135 LEU A O 1
ATOM 1456 N N . LYS A 1 136 ? -12.117 -25.683 -8.108 1.00 0.00 136 LYS A N 1
ATOM 1457 C CA . LYS A 1 136 ? -12.292 -24.538 -8.996 1.00 0.00 136 LYS A CA 1
ATOM 1458 C C . LYS A 1 136 ? -12.269 -24.990 -10.451 1.00 0.00 136 LYS A C 1
ATOM 1459 O O . LYS A 1 136 ? -11.495 -25.871 -10.825 1.00 0.00 136 LYS A O 1
ATOM 1478 N N . PHE A 1 137 ? -13.121 -24.382 -11.267 1.00 0.00 137 PHE A N 1
ATOM 1479 C CA . PHE A 1 137 ? -13.189 -24.732 -12.680 1.00 0.00 137 PHE A CA 1
ATOM 1480 C C . PHE A 1 137 ? -12.075 -24.037 -13.456 1.00 0.00 137 PHE A C 1
ATOM 1481 O O . PHE A 1 137 ? -12.099 -22.820 -13.641 1.00 0.00 137 PHE A O 1
ATOM 1498 N N . GLN A 1 138 ? -11.097 -24.818 -13.904 1.00 0.00 138 GLN A N 1
ATOM 1499 C CA . GLN A 1 138 ? -9.976 -24.265 -14.658 1.00 0.00 138 GLN A CA 1
ATOM 1500 C C . GLN A 1 138 ? -10.357 -24.070 -16.121 1.00 0.00 138 GLN A C 1
ATOM 1501 O O . GLN A 1 138 ? -10.581 -22.946 -16.570 1.00 0.00 138 GLN A O 1
ATOM 1515 N N . ARG A 1 139 ? -10.422 -25.173 -16.860 1.00 0.00 139 ARG A N 1
ATOM 1516 C CA . ARG A 1 139 ? -10.771 -25.117 -18.275 1.00 0.00 139 ARG A CA 1
ATOM 1517 C C . ARG A 1 139 ? -11.104 -26.509 -18.801 1.00 0.00 139 ARG A C 1
ATOM 1518 O O . ARG A 1 139 ? -12.265 -26.919 -18.811 1.00 0.00 139 ARG A O 1
ATOM 1539 N N . LYS A 1 37 ? -40.069 -16.026 -9.323 1.00 0.00 37 LYS A N 2
ATOM 1540 C CA . LYS A 1 37 ? -41.085 -15.237 -8.635 1.00 0.00 37 LYS A CA 2
ATOM 1541 C C . LYS A 1 37 ? -41.666 -16.020 -7.463 1.00 0.00 37 LYS A C 2
ATOM 1542 O O . LYS A 1 37 ? -41.622 -15.567 -6.319 1.00 0.00 37 LYS A O 2
ATOM 1561 N N . VAL A 1 38 ? -42.212 -17.195 -7.756 1.00 0.00 38 VAL A N 2
ATOM 1562 C CA . VAL A 1 38 ? -42.804 -18.033 -6.719 1.00 0.00 38 VAL A CA 2
ATOM 1563 C C . VAL A 1 38 ? -41.792 -18.317 -5.613 1.00 0.00 38 VAL A C 2
ATOM 1564 O O . VAL A 1 38 ? -40.980 -19.235 -5.722 1.00 0.00 38 VAL A O 2
ATOM 1577 N N . ALA A 1 39 ? -41.849 -17.523 -4.546 1.00 0.00 39 ALA A N 2
ATOM 1578 C CA . ALA A 1 39 ? -40.936 -17.697 -3.416 1.00 0.00 39 ALA A CA 2
ATOM 1579 C C . ALA A 1 39 ? -41.626 -18.449 -2.283 1.00 0.00 39 ALA A C 2
ATOM 1580 O O . ALA A 1 39 ? -42.160 -17.836 -1.358 1.00 0.00 39 ALA A O 2
ATOM 1587 N N . SER A 1 40 ? -41.612 -19.776 -2.358 1.00 0.00 40 SER A N 2
ATOM 1588 C CA . SER A 1 40 ? -42.241 -20.591 -1.323 1.00 0.00 40 SER A CA 2
ATOM 1589 C C . SER A 1 40 ? -41.515 -20.395 0.007 1.00 0.00 40 SER A C 2
ATOM 1590 O O . SER A 1 40 ? -40.388 -19.901 0.038 1.00 0.00 40 SER A O 2
ATOM 1598 N N . LEU A 1 41 ? -42.170 -20.772 1.107 1.00 0.00 41 LEU A N 2
ATOM 1599 C CA . LEU A 1 41 ? -41.574 -20.619 2.438 1.00 0.00 41 LEU A CA 2
ATOM 1600 C C . LEU A 1 41 ? -41.834 -21.850 3.300 1.00 0.00 41 LEU A C 2
ATOM 1601 O O . LEU A 1 41 ? -42.964 -22.099 3.720 1.00 0.00 41 LEU A O 2
ATOM 1617 N N . LEU A 1 42 ? -40.775 -22.615 3.569 1.00 0.00 42 LEU A N 2
ATOM 1618 C CA . LEU A 1 42 ? -40.888 -23.820 4.393 1.00 0.00 42 LEU A CA 2
ATOM 1619 C C . LEU A 1 42 ? -40.379 -23.540 5.808 1.00 0.00 42 LEU A C 2
ATOM 1620 O O . LEU A 1 42 ? -39.237 -23.119 5.995 1.00 0.00 42 LEU A O 2
ATOM 1636 N N . SER A 1 43 ? -41.237 -23.772 6.798 1.00 0.00 43 SER A N 2
ATOM 1637 C CA . SER A 1 43 ? -40.870 -23.538 8.194 1.00 0.00 43 SER A CA 2
ATOM 1638 C C . SER A 1 43 ? -39.655 -24.373 8.589 1.00 0.00 43 SER A C 2
ATOM 1639 O O . SER A 1 43 ? -39.034 -25.022 7.749 1.00 0.00 43 SER A O 2
ATOM 1647 N N . ALA A 1 44 ? -39.324 -24.347 9.880 1.00 0.00 44 ALA A N 2
ATOM 1648 C CA . ALA A 1 44 ? -38.182 -25.101 10.391 1.00 0.00 44 ALA A CA 2
ATOM 1649 C C . ALA A 1 44 ? -38.605 -26.501 10.816 1.00 0.00 44 ALA A C 2
ATOM 1650 O O . ALA A 1 44 ? -37.798 -27.429 10.819 1.00 0.00 44 ALA A O 2
ATOM 1657 N N . ASP A 1 45 ? -39.874 -26.645 11.173 1.00 0.00 45 ASP A N 2
ATOM 1658 C CA . ASP A 1 45 ? -40.393 -27.938 11.596 1.00 0.00 45 ASP A CA 2
ATOM 1659 C C . ASP A 1 45 ? -40.524 -28.875 10.400 1.00 0.00 45 ASP A C 2
ATOM 1660 O O . ASP A 1 45 ? -41.391 -29.749 10.377 1.00 0.00 45 ASP A O 2
ATOM 1669 N N . LEU A 1 46 ? -39.661 -28.681 9.400 1.00 0.00 46 LEU A N 2
ATOM 1670 C CA . LEU A 1 46 ? -39.687 -29.506 8.192 1.00 0.00 46 LEU A CA 2
ATOM 1671 C C . LEU A 1 46 ? -38.316 -30.123 7.916 1.00 0.00 46 LEU A C 2
ATOM 1672 O O . LEU A 1 46 ? -37.294 -29.426 7.871 1.00 0.00 46 LEU A O 2
ATOM 1688 N N . THR A 1 47 ? -38.314 -31.442 7.721 1.00 0.00 47 THR A N 2
ATOM 1689 C CA . THR A 1 47 ? -37.088 -32.185 7.431 1.00 0.00 47 THR A CA 2
ATOM 1690 C C . THR A 1 47 ? -37.269 -32.981 6.144 1.00 0.00 47 THR A C 2
ATOM 1691 O O . THR A 1 47 ? -38.035 -33.944 6.103 1.00 0.00 47 THR A O 2
ATOM 1702 N N . ILE A 1 48 ? -36.578 -32.563 5.086 1.00 0.00 48 ILE A N 2
ATOM 1703 C CA . ILE A 1 48 ? -36.696 -33.240 3.795 1.00 0.00 48 ILE A CA 2
ATOM 1704 C C . ILE A 1 48 ? -35.736 -34.421 3.701 1.00 0.00 48 ILE A C 2
ATOM 1705 O O . ILE A 1 48 ? -34.573 -34.326 4.092 1.00 0.00 48 ILE A O 2
ATOM 1721 N N . GLU A 1 49 ? -36.241 -35.535 3.169 1.00 0.00 49 GLU A N 2
ATOM 1722 C CA . GLU A 1 49 ? -35.438 -36.748 3.008 1.00 0.00 49 GLU A CA 2
ATOM 1723 C C . GLU A 1 49 ? -35.669 -37.358 1.629 1.00 0.00 49 GLU A C 2
ATOM 1724 O O . GLU A 1 49 ? -36.797 -37.395 1.138 1.00 0.00 49 GLU A O 2
ATOM 1736 N N . GLY A 1 50 ? -34.593 -37.837 1.008 1.00 0.00 50 GLY A N 2
ATOM 1737 C CA . GLY A 1 50 ? -34.684 -38.448 -0.318 1.00 0.00 50 GLY A CA 2
ATOM 1738 C C . GLY A 1 50 ? -34.231 -37.471 -1.399 1.00 0.00 50 GLY A C 2
ATOM 1739 O O . GLY A 1 50 ? -33.049 -37.139 -1.493 1.00 0.00 50 GLY A O 2
ATOM 1743 N N . GLY A 1 51 ? -35.179 -37.017 -2.212 1.00 0.00 51 GLY A N 2
ATOM 1744 C CA . GLY A 1 51 ? -34.867 -36.079 -3.287 1.00 0.00 51 GLY A CA 2
ATOM 1745 C C . GLY A 1 51 ? -36.094 -35.259 -3.669 1.00 0.00 51 GLY A C 2
ATOM 1746 O O . GLY A 1 51 ? -36.978 -35.739 -4.378 1.00 0.00 51 GLY A O 2
ATOM 1750 N N . VAL A 1 52 ? -36.139 -34.016 -3.194 1.00 0.00 52 VAL A N 2
ATOM 1751 C CA . VAL A 1 52 ? -37.262 -33.130 -3.490 1.00 0.00 52 VAL A CA 2
ATOM 1752 C C . VAL A 1 52 ? -36.979 -32.309 -4.745 1.00 0.00 52 VAL A C 2
ATOM 1753 O O . VAL A 1 52 ? -35.831 -31.970 -5.031 1.00 0.00 52 VAL A O 2
ATOM 1766 N N . THR A 1 53 ? -38.035 -31.995 -5.494 1.00 0.00 53 THR A N 2
ATOM 1767 C CA . THR A 1 53 ? -37.900 -31.213 -6.725 1.00 0.00 53 THR A CA 2
ATOM 1768 C C . THR A 1 53 ? -38.765 -29.959 -6.654 1.00 0.00 53 THR A C 2
ATOM 1769 O O . THR A 1 53 ? -39.798 -29.942 -5.984 1.00 0.00 53 THR A O 2
ATOM 1780 N N . GLY A 1 54 ? -38.337 -28.911 -7.350 1.00 0.00 54 GLY A N 2
ATOM 1781 C CA . GLY A 1 54 ? -39.081 -27.657 -7.359 1.00 0.00 54 GLY A CA 2
ATOM 1782 C C . GLY A 1 54 ? -38.530 -26.706 -8.416 1.00 0.00 54 GLY A C 2
ATOM 1783 O O . GLY A 1 54 ? -37.602 -27.049 -9.149 1.00 0.00 54 GLY A O 2
ATOM 1787 N N . GLU A 1 55 ? -39.106 -25.507 -8.488 1.00 0.00 55 GLU A N 2
ATOM 1788 C CA . GLU A 1 55 ? -38.670 -24.505 -9.459 1.00 0.00 55 GLU A CA 2
ATOM 1789 C C . GLU A 1 55 ? -38.746 -23.107 -8.854 1.00 0.00 55 GLU A C 2
ATOM 1790 O O . GLU A 1 55 ? -39.020 -22.949 -7.665 1.00 0.00 55 GLU A O 2
ATOM 1802 N N . GLY A 1 56 ? -38.505 -22.097 -9.683 1.00 0.00 56 GLY A N 2
ATOM 1803 C CA . GLY A 1 56 ? -38.550 -20.716 -9.220 1.00 0.00 56 GLY A CA 2
ATOM 1804 C C . GLY A 1 56 ? -37.640 -20.512 -8.013 1.00 0.00 56 GLY A C 2
ATOM 1805 O O . GLY A 1 56 ? -36.543 -21.065 -7.950 1.00 0.00 56 GLY A O 2
ATOM 1809 N N . GLU A 1 57 ? -38.105 -19.709 -7.058 1.00 0.00 57 GLU A N 2
ATOM 1810 C CA . GLU A 1 57 ? -37.334 -19.427 -5.847 1.00 0.00 57 GLU A CA 2
ATOM 1811 C C . GLU A 1 57 ? -37.929 -20.168 -4.653 1.00 0.00 57 GLU A C 2
ATOM 1812 O O . GLU A 1 57 ? -39.149 -20.254 -4.508 1.00 0.00 57 GLU A O 2
ATOM 1824 N N . LEU A 1 58 ? -37.059 -20.706 -3.800 1.00 0.00 58 LEU A N 2
ATOM 1825 C CA . LEU A 1 58 ? -37.505 -21.448 -2.619 1.00 0.00 58 LEU A CA 2
ATOM 1826 C C . LEU A 1 58 ? -36.747 -20.988 -1.377 1.00 0.00 58 LEU A C 2
ATOM 1827 O O . LEU A 1 58 ? -35.552 -21.249 -1.231 1.00 0.00 58 LEU A O 2
ATOM 1843 N N . GLN A 1 59 ? -37.458 -20.309 -0.478 1.00 0.00 59 GLN A N 2
ATOM 1844 C CA . GLN A 1 59 ? -36.861 -19.821 0.764 1.00 0.00 59 GLN A CA 2
ATOM 1845 C C . GLN A 1 59 ? -37.126 -20.815 1.886 1.00 0.00 59 GLN A C 2
ATOM 1846 O O . GLN A 1 59 ? -38.236 -20.892 2.412 1.00 0.00 59 GLN A O 2
ATOM 1860 N N . ILE A 1 60 ? -36.106 -21.594 2.236 1.00 0.00 60 ILE A N 2
ATOM 1861 C CA . ILE A 1 60 ? -36.249 -22.601 3.286 1.00 0.00 60 ILE A CA 2
ATOM 1862 C C . ILE A 1 60 ? -35.494 -22.208 4.547 1.00 0.00 60 ILE A C 2
ATOM 1863 O O . ILE A 1 60 ? -34.373 -21.704 4.490 1.00 0.00 60 ILE A O 2
ATOM 1879 N N . ASP A 1 61 ? -36.125 -22.468 5.688 1.00 0.00 61 ASP A N 2
ATOM 1880 C CA . ASP A 1 61 ? -35.533 -22.175 6.990 1.00 0.00 61 ASP A CA 2
ATOM 1881 C C . ASP A 1 61 ? -35.629 -23.417 7.865 1.00 0.00 61 ASP A C 2
ATOM 1882 O O . ASP A 1 61 ? -36.165 -23.370 8.971 1.00 0.00 61 ASP A O 2
ATOM 1891 N N . GLY A 1 62 ? -35.125 -24.533 7.342 1.00 0.00 62 GLY A N 2
ATOM 1892 C CA . GLY A 1 62 ? -35.172 -25.809 8.051 1.00 0.00 62 GLY A CA 2
ATOM 1893 C C . GLY A 1 62 ? -33.976 -26.689 7.693 1.00 0.00 62 GLY A C 2
ATOM 1894 O O . GLY A 1 62 ? -32.935 -26.196 7.228 1.00 0.00 62 GLY A O 2
ATOM 1898 N N . VAL A 1 63 ? -34.125 -27.996 7.937 1.00 0.00 63 VAL A N 2
ATOM 1899 C CA . VAL A 1 63 ? -33.058 -28.959 7.649 1.00 0.00 63 VAL A CA 2
ATOM 1900 C C . VAL A 1 63 ? -33.431 -29.831 6.452 1.00 0.00 63 VAL A C 2
ATOM 1901 O O . VAL A 1 63 ? -34.564 -30.295 6.341 1.00 0.00 63 VAL A O 2
ATOM 1914 N N . VAL A 1 64 ? -32.470 -30.061 5.555 1.00 0.00 64 VAL A N 2
ATOM 1915 C CA . VAL A 1 64 ? -32.724 -30.899 4.375 1.00 0.00 64 VAL A CA 2
ATOM 1916 C C . VAL A 1 64 ? -31.577 -31.875 4.146 1.00 0.00 64 VAL A C 2
ATOM 1917 O O . VAL A 1 64 ? -30.415 -31.478 4.054 1.00 0.00 64 VAL A O 2
ATOM 1930 N N . LYS A 1 65 ? -31.916 -33.162 4.058 1.00 0.00 65 LYS A N 2
ATOM 1931 C CA . LYS A 1 65 ? -30.917 -34.209 3.839 1.00 0.00 65 LYS A CA 2
ATOM 1932 C C . LYS A 1 65 ? -31.271 -35.039 2.607 1.00 0.00 65 LYS A C 2
ATOM 1933 O O . LYS A 1 65 ? -32.238 -35.797 2.616 1.00 0.00 65 LYS A O 2
ATOM 1952 N N . GLY A 1 66 ? -30.477 -34.890 1.549 1.00 0.00 66 GLY A N 2
ATOM 1953 C CA . GLY A 1 66 ? -30.710 -35.629 0.307 1.00 0.00 66 GLY A CA 2
ATOM 1954 C C . GLY A 1 66 ? -30.439 -34.742 -0.903 1.00 0.00 66 GLY A C 2
ATOM 1955 O O . GLY A 1 66 ? -29.698 -33.763 -0.813 1.00 0.00 66 GLY A O 2
ATOM 1959 N N . ASP A 1 67 ? -31.046 -35.089 -2.036 1.00 0.00 67 ASP A N 2
ATOM 1960 C CA . ASP A 1 67 ? -30.864 -34.310 -3.258 1.00 0.00 67 ASP A CA 2
ATOM 1961 C C . ASP A 1 67 ? -31.851 -33.148 -3.295 1.00 0.00 67 ASP A C 2
ATOM 1962 O O . ASP A 1 67 ? -33.011 -33.290 -2.908 1.00 0.00 67 ASP A O 2
ATOM 1971 N N . VAL A 1 68 ? -31.378 -31.997 -3.770 1.00 0.00 68 VAL A N 2
ATOM 1972 C CA . VAL A 1 68 ? -32.222 -30.805 -3.865 1.00 0.00 68 VAL A CA 2
ATOM 1973 C C . VAL A 1 68 ? -32.161 -30.218 -5.271 1.00 0.00 68 VAL A C 2
ATOM 1974 O O . VAL A 1 68 ? -31.126 -29.711 -5.699 1.00 0.00 68 VAL A O 2
ATOM 1987 N N . ARG A 1 69 ? -33.283 -30.295 -5.988 1.00 0.00 69 ARG A N 2
ATOM 1988 C CA . ARG A 1 69 ? -33.362 -29.774 -7.356 1.00 0.00 69 ARG A CA 2
ATOM 1989 C C . ARG A 1 69 ? -34.293 -28.562 -7.413 1.00 0.00 69 ARG A C 2
ATOM 1990 O O . ARG A 1 69 ? -35.491 -28.677 -7.157 1.00 0.00 69 ARG A O 2
ATOM 2011 N N . VAL A 1 70 ? -33.732 -27.403 -7.750 1.00 0.00 70 VAL A N 2
ATOM 2012 C CA . VAL A 1 70 ? -34.524 -26.179 -7.836 1.00 0.00 70 VAL A CA 2
ATOM 2013 C C . VAL A 1 70 ? -33.752 -25.093 -8.583 1.00 0.00 70 VAL A C 2
ATOM 2014 O O . VAL A 1 70 ? -32.558 -25.237 -8.843 1.00 0.00 70 VAL A O 2
ATOM 2027 N N . GLY A 1 71 ? -34.441 -24.008 -8.922 1.00 0.00 71 GLY A N 2
ATOM 2028 C CA . GLY A 1 71 ? -33.807 -22.905 -9.636 1.00 0.00 71 GLY A CA 2
ATOM 2029 C C . GLY A 1 71 ? -32.852 -22.147 -8.720 1.00 0.00 71 GLY A C 2
ATOM 2030 O O . GLY A 1 71 ? -31.637 -22.182 -8.907 1.00 0.00 71 GLY A O 2
ATOM 2034 N N . ARG A 1 72 ? -33.414 -21.463 -7.722 1.00 0.00 72 ARG A N 2
ATOM 2035 C CA . ARG A 1 72 ? -32.612 -20.695 -6.766 1.00 0.00 72 ARG A CA 2
ATOM 2036 C C . ARG A 1 72 ? -32.921 -21.136 -5.340 1.00 0.00 72 ARG A C 2
ATOM 2037 O O . ARG A 1 72 ? -34.062 -21.044 -4.884 1.00 0.00 72 ARG A O 2
ATOM 2058 N N . LEU A 1 73 ? -31.897 -21.622 -4.642 1.00 0.00 73 LEU A N 2
ATOM 2059 C CA . LEU A 1 73 ? -32.059 -22.089 -3.264 1.00 0.00 73 LEU A CA 2
ATOM 2060 C C . LEU A 1 73 ? -31.506 -21.067 -2.275 1.00 0.00 73 LEU A C 2
ATOM 2061 O O . LEU A 1 73 ? -30.327 -20.713 -2.324 1.00 0.00 73 LEU A O 2
ATOM 2077 N N . THR A 1 74 ? -32.367 -20.603 -1.370 1.00 0.00 74 THR A N 2
ATOM 2078 C CA . THR A 1 74 ? -31.970 -19.625 -0.353 1.00 0.00 74 THR A CA 2
ATOM 2079 C C . THR A 1 74 ? -32.016 -20.276 1.032 1.00 0.00 74 THR A C 2
ATOM 2080 O O . THR A 1 74 ? -33.074 -20.719 1.484 1.00 0.00 74 THR A O 2
ATOM 2091 N N . VAL A 1 75 ? -30.862 -20.338 1.694 1.00 0.00 75 VAL A N 2
ATOM 2092 C CA . VAL A 1 75 ? -30.782 -20.951 3.018 1.00 0.00 75 VAL A CA 2
ATOM 2093 C C . VAL A 1 75 ? -31.186 -19.955 4.104 1.00 0.00 75 VAL A C 2
ATOM 2094 O O . VAL A 1 75 ? -30.463 -18.993 4.388 1.00 0.00 75 VAL A O 2
ATOM 2107 N N . GLY A 1 76 ? -32.360 -20.210 4.686 1.00 0.00 76 GLY A N 2
ATOM 2108 C CA . GLY A 1 76 ? -32.929 -19.362 5.734 1.00 0.00 76 GLY A CA 2
ATOM 2109 C C . GLY A 1 76 ? -31.983 -19.153 6.914 1.00 0.00 76 GLY A C 2
ATOM 2110 O O . GLY A 1 76 ? -30.764 -19.265 6.781 1.00 0.00 76 GLY A O 2
ATOM 2114 N N . GLU A 1 77 ? -32.569 -18.811 8.064 1.00 0.00 77 GLU A N 2
ATOM 2115 C CA . GLU A 1 77 ? -31.796 -18.539 9.272 1.00 0.00 77 GLU A CA 2
ATOM 2116 C C . GLU A 1 77 ? -31.448 -19.807 10.056 1.00 0.00 77 GLU A C 2
ATOM 2117 O O . GLU A 1 77 ? -30.480 -19.805 10.817 1.00 0.00 77 GLU A O 2
ATOM 2129 N N . THR A 1 78 ? -32.214 -20.887 9.896 1.00 0.00 78 THR A N 2
ATOM 2130 C CA . THR A 1 78 ? -31.895 -22.101 10.646 1.00 0.00 78 THR A CA 2
ATOM 2131 C C . THR A 1 78 ? -30.572 -22.655 10.148 1.00 0.00 78 THR A C 2
ATOM 2132 O O . THR A 1 78 ? -29.820 -23.280 10.897 1.00 0.00 78 THR A O 2
ATOM 2143 N N . GLY A 1 79 ? -30.267 -22.350 8.897 1.00 0.00 79 GLY A N 2
ATOM 2144 C CA . GLY A 1 79 ? -29.000 -22.743 8.310 1.00 0.00 79 GLY A CA 2
ATOM 2145 C C . GLY A 1 79 ? -28.722 -24.238 8.379 1.00 0.00 79 GLY A C 2
ATOM 2146 O O . GLY A 1 79 ?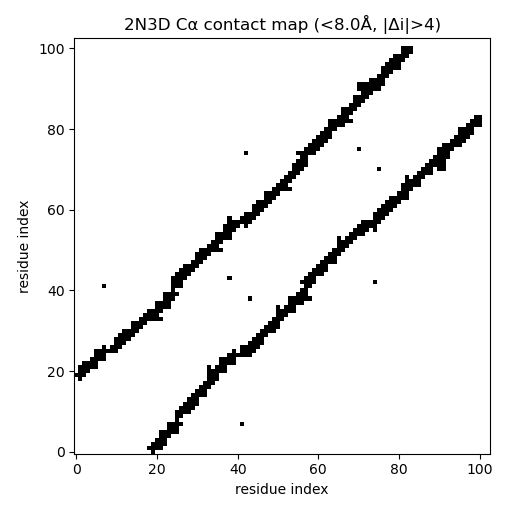 -27.577 -24.617 8.619 1.00 0.00 79 GLY A O 2
ATOM 2150 N N . HIS A 1 80 ? -29.725 -25.103 8.175 1.00 0.00 80 HIS A N 2
ATOM 2151 C CA . HIS A 1 80 ? -29.449 -26.543 8.234 1.00 0.00 80 HIS A CA 2
ATOM 2152 C C . HIS A 1 80 ? -29.509 -27.162 6.843 1.00 0.00 80 HIS A C 2
ATOM 2153 O O . HIS A 1 80 ? -30.574 -27.279 6.233 1.00 0.00 80 HIS A O 2
ATOM 2167 N N . VAL A 1 81 ? -28.343 -27.584 6.356 1.00 0.00 81 VAL A N 2
ATOM 2168 C CA . VAL A 1 81 ? -28.255 -28.220 5.045 1.00 0.00 81 VAL A CA 2
ATOM 2169 C C . VAL A 1 81 ? -27.115 -29.230 5.010 1.00 0.00 81 VAL A C 2
ATOM 2170 O O . VAL A 1 81 ? -25.944 -28.853 5.057 1.00 0.00 81 VAL A O 2
ATOM 2183 N N . GLU A 1 82 ? -27.452 -30.514 4.909 1.00 0.00 82 GLU A N 2
ATOM 2184 C CA . GLU A 1 82 ? -26.428 -31.558 4.848 1.00 0.00 82 GLU A CA 2
ATOM 2185 C C . GLU A 1 82 ? -26.815 -32.615 3.822 1.00 0.00 82 GLU A C 2
ATOM 2186 O O . GLU A 1 82 ? -27.711 -33.421 4.055 1.00 0.00 82 GLU A O 2
ATOM 2198 N N . GLY A 1 83 ? -26.126 -32.607 2.689 1.00 0.00 83 GLY A N 2
ATOM 2199 C CA . GLY A 1 83 ? -26.402 -33.568 1.631 1.00 0.00 83 GLY A CA 2
ATOM 2200 C C . GLY A 1 83 ? -25.883 -33.052 0.296 1.00 0.00 83 GLY A C 2
ATOM 2201 O O . GLY A 1 83 ? -24.975 -32.222 0.252 1.00 0.00 83 GLY A O 2
ATOM 2205 N N . SER A 1 84 ? -26.478 -33.535 -0.793 1.00 0.00 84 SER A N 2
ATOM 2206 C CA . SER A 1 84 ? -26.081 -33.101 -2.131 1.00 0.00 84 SER A CA 2
ATOM 2207 C C . SER A 1 84 ? -27.049 -32.038 -2.641 1.00 0.00 84 SER A C 2
ATOM 2208 O O . SER A 1 84 ? -28.237 -32.305 -2.830 1.00 0.00 84 SER A O 2
ATOM 2216 N N . VAL A 1 85 ? -26.538 -30.827 -2.855 1.00 0.00 85 VAL A N 2
ATOM 2217 C CA . VAL A 1 85 ? -27.371 -29.722 -3.336 1.00 0.00 85 VAL A CA 2
ATOM 2218 C C . VAL A 1 85 ? -27.143 -29.485 -4.824 1.00 0.00 85 VAL A C 2
ATOM 2219 O O . VAL A 1 85 ? -26.005 -29.442 -5.291 1.00 0.00 85 VAL A O 2
ATOM 2232 N N . TYR A 1 86 ? -28.239 -29.327 -5.562 1.00 0.00 86 TYR A N 2
ATOM 2233 C CA . TYR A 1 86 ? -28.168 -29.087 -7.003 1.00 0.00 86 TYR A CA 2
ATOM 2234 C C . TYR A 1 86 ? -29.073 -27.920 -7.384 1.00 0.00 86 TYR A C 2
ATOM 2235 O O . TYR A 1 86 ? -30.287 -27.981 -7.194 1.00 0.00 86 TYR A O 2
ATOM 2253 N N . ALA A 1 87 ? -28.480 -26.854 -7.919 1.00 0.00 87 ALA A N 2
ATOM 2254 C CA . ALA A 1 87 ? -29.264 -25.686 -8.309 1.00 0.00 87 ALA A CA 2
ATOM 2255 C C . ALA A 1 87 ? -28.456 -24.753 -9.208 1.00 0.00 87 ALA A C 2
ATOM 2256 O O . ALA A 1 87 ? -27.287 -25.004 -9.492 1.00 0.00 87 ALA A O 2
ATOM 2263 N N . GLU A 1 88 ? -29.099 -23.675 -9.652 1.00 0.00 88 GLU A N 2
ATOM 2264 C CA . GLU A 1 88 ? -28.450 -22.697 -10.525 1.00 0.00 88 GLU A CA 2
ATOM 2265 C C . GLU A 1 88 ? -27.873 -21.548 -9.705 1.00 0.00 88 GLU A C 2
ATOM 2266 O O . GLU A 1 88 ? -26.759 -21.090 -9.954 1.00 0.00 88 GLU A O 2
ATOM 2278 N N . ALA A 1 89 ? -28.645 -21.095 -8.721 1.00 0.00 89 ALA A N 2
ATOM 2279 C CA . ALA A 1 89 ? -28.220 -20.002 -7.848 1.00 0.00 89 ALA A CA 2
ATOM 2280 C C . ALA A 1 89 ? -28.417 -20.408 -6.394 1.00 0.00 89 ALA A C 2
ATOM 2281 O O . ALA A 1 89 ? -29.416 -21.039 -6.050 1.00 0.00 89 ALA A O 2
ATOM 2288 N N . VAL A 1 90 ? -27.455 -20.061 -5.544 1.00 0.00 90 VAL A N 2
ATOM 2289 C CA . VAL A 1 90 ? -27.541 -20.420 -4.130 1.00 0.00 90 VAL A CA 2
ATOM 2290 C C . VAL A 1 90 ? -27.008 -19.299 -3.240 1.00 0.00 90 VAL A C 2
ATOM 2291 O O . VAL A 1 90 ? -25.807 -19.031 -3.211 1.00 0.00 90 VAL A O 2
ATOM 2304 N N . GLU A 1 91 ? -27.916 -18.665 -2.498 1.00 0.00 91 GLU A N 2
ATOM 2305 C CA . GLU A 1 91 ? -27.547 -17.586 -1.579 1.00 0.00 91 GLU A CA 2
ATOM 2306 C C . GLU A 1 91 ? -27.611 -18.109 -0.150 1.00 0.00 91 GLU A C 2
ATOM 2307 O O . GLU A 1 91 ? -28.693 -18.358 0.382 1.00 0.00 91 GLU A O 2
ATOM 2319 N N . VAL A 1 92 ? -26.445 -18.305 0.457 1.00 0.00 92 VAL A N 2
ATOM 2320 C CA . VAL A 1 92 ? -26.378 -18.838 1.815 1.00 0.00 92 VAL A CA 2
ATOM 2321 C C . VAL A 1 92 ? -26.454 -17.742 2.872 1.00 0.00 92 VAL A C 2
ATOM 2322 O O . VAL A 1 92 ? -25.785 -16.718 2.777 1.00 0.00 92 VAL A O 2
ATOM 2335 N N . ARG A 1 93 ? -27.262 -18.001 3.896 1.00 0.00 93 ARG A N 2
ATOM 2336 C CA . ARG A 1 93 ? -27.433 -17.088 5.015 1.00 0.00 93 ARG A CA 2
ATOM 2337 C C . ARG A 1 93 ? -27.403 -17.913 6.296 1.00 0.00 93 ARG A C 2
ATOM 2338 O O . ARG A 1 93 ? -27.904 -17.494 7.340 1.00 0.00 93 ARG A O 2
ATOM 2359 N N . GLY A 1 94 ? -26.829 -19.112 6.179 1.00 0.00 94 GLY A N 2
ATOM 2360 C CA . GLY A 1 94 ? -26.749 -20.039 7.301 1.00 0.00 94 GLY A CA 2
ATOM 2361 C C . GLY A 1 94 ? -25.638 -21.073 7.087 1.00 0.00 94 GLY A C 2
ATOM 2362 O O . GLY A 1 94 ? -24.650 -20.793 6.412 1.00 0.00 94 GLY A O 2
ATOM 2366 N N . ARG A 1 95 ? -25.773 -22.256 7.699 1.00 0.00 95 ARG A N 2
ATOM 2367 C CA . ARG A 1 95 ? -24.726 -23.286 7.598 1.00 0.00 95 ARG A CA 2
ATOM 2368 C C . ARG A 1 95 ? -25.116 -24.476 6.718 1.00 0.00 95 ARG A C 2
ATOM 2369 O O . ARG A 1 95 ? -26.246 -24.979 6.747 1.00 0.00 95 ARG A O 2
ATOM 2390 N N . VAL A 1 96 ? -24.127 -24.928 5.947 1.00 0.00 96 VAL A N 2
ATOM 2391 C CA . VAL A 1 96 ? -24.284 -26.066 5.048 1.00 0.00 96 VAL A CA 2
ATOM 2392 C C . VAL A 1 96 ? -23.029 -26.945 5.132 1.00 0.00 96 VAL A C 2
ATOM 2393 O O . VAL A 1 96 ? -21.908 -26.455 5.006 1.00 0.00 96 VAL A O 2
ATOM 2406 N N . VAL A 1 97 ? -23.212 -28.243 5.363 1.00 0.00 97 VAL A N 2
ATOM 2407 C CA . VAL A 1 97 ? -22.069 -29.153 5.474 1.00 0.00 97 VAL A CA 2
ATOM 2408 C C . VAL A 1 97 ? -22.342 -30.478 4.764 1.00 0.00 97 VAL A C 2
ATOM 2409 O O . VAL A 1 97 ? -23.232 -31.233 5.150 1.00 0.00 97 VAL A O 2
ATOM 2422 N N . GLY A 1 98 ? -21.557 -30.751 3.724 1.00 0.00 98 GLY A N 2
ATOM 2423 C CA . GLY A 1 98 ? -21.709 -31.984 2.960 1.00 0.00 98 GLY A CA 2
ATOM 2424 C C . GLY A 1 98 ? -21.136 -31.824 1.554 1.00 0.00 98 GLY A C 2
ATOM 2425 O O . GLY A 1 98 ? -19.960 -32.099 1.317 1.00 0.00 98 GLY A O 2
ATOM 2429 N N . ALA A 1 99 ? -21.978 -31.375 0.628 1.00 0.00 99 ALA A N 2
ATOM 2430 C CA . ALA A 1 99 ? -21.550 -31.178 -0.752 1.00 0.00 99 ALA A CA 2
ATOM 2431 C C . ALA A 1 99 ? -22.589 -30.364 -1.515 1.00 0.00 99 ALA A C 2
ATOM 2432 O O . ALA A 1 99 ? -23.786 -30.466 -1.246 1.00 0.00 99 ALA A O 2
ATOM 2439 N N . ILE A 1 100 ? -22.130 -29.552 -2.467 1.00 0.00 100 ILE A N 2
ATOM 2440 C CA . ILE A 1 100 ? -23.041 -28.724 -3.258 1.00 0.00 100 ILE A CA 2
ATOM 2441 C C . ILE A 1 100 ? -22.529 -28.553 -4.684 1.00 0.00 100 ILE A C 2
ATOM 2442 O O . ILE A 1 100 ? -21.328 -28.408 -4.913 1.00 0.00 100 ILE A O 2
ATOM 2458 N N . THR A 1 101 ? -23.458 -28.562 -5.639 1.00 0.00 101 THR A N 2
ATOM 2459 C CA . THR A 1 101 ? -23.117 -28.399 -7.052 1.00 0.00 101 THR A CA 2
ATOM 2460 C C . THR A 1 101 ? -24.048 -27.375 -7.695 1.00 0.00 101 THR A C 2
ATOM 2461 O O . THR A 1 101 ? -25.263 -27.568 -7.733 1.00 0.00 101 THR A O 2
ATOM 2472 N N . SER A 1 102 ? -23.478 -26.282 -8.193 1.00 0.00 102 SER A N 2
ATOM 2473 C CA . SER A 1 102 ? -24.288 -25.243 -8.820 1.00 0.00 102 SER A CA 2
ATOM 2474 C C . SER A 1 102 ? -23.449 -24.380 -9.756 1.00 0.00 102 SER A C 2
ATOM 2475 O O . SER A 1 102 ? -22.220 -24.402 -9.705 1.00 0.00 102 SER A O 2
ATOM 2483 N N . LYS A 1 103 ? -24.128 -23.622 -10.612 1.00 0.00 103 LYS A N 2
ATOM 2484 C CA . LYS A 1 103 ? -23.443 -22.752 -11.562 1.00 0.00 103 LYS A CA 2
ATOM 2485 C C . LYS A 1 103 ? -22.904 -21.508 -10.858 1.00 0.00 103 LYS A C 2
ATOM 2486 O O . LYS A 1 103 ? -21.750 -21.127 -11.053 1.00 0.00 103 LYS A O 2
ATOM 2505 N N . GLN A 1 104 ? -23.747 -20.877 -10.040 1.00 0.00 104 GLN A N 2
ATOM 2506 C CA . GLN A 1 104 ? -23.347 -19.671 -9.308 1.00 0.00 104 GLN A CA 2
ATOM 2507 C C . GLN A 1 104 ? -23.784 -19.755 -7.849 1.00 0.00 104 GLN A C 2
ATOM 2508 O O . GLN A 1 104 ? -24.920 -20.124 -7.554 1.00 0.00 104 GLN A O 2
ATOM 2522 N N . VAL A 1 105 ? -22.878 -19.408 -6.935 1.00 0.00 105 VAL A N 2
ATOM 2523 C CA . VAL A 1 105 ? -23.191 -19.451 -5.505 1.00 0.00 105 VAL A CA 2
ATOM 2524 C C . VAL A 1 105 ? -22.410 -18.378 -4.743 1.00 0.00 105 VAL A C 2
ATOM 2525 O O . VAL A 1 105 ? -21.201 -18.230 -4.919 1.00 0.00 105 VAL A O 2
ATOM 2538 N N . ARG A 1 106 ? -23.115 -17.641 -3.882 1.00 0.00 106 ARG A N 2
ATOM 2539 C CA . ARG A 1 106 ? -22.495 -16.587 -3.073 1.00 0.00 106 ARG A CA 2
ATOM 2540 C C . ARG A 1 106 ? -22.755 -16.851 -1.592 1.00 0.00 106 ARG A C 2
ATOM 2541 O O . ARG A 1 106 ? -23.883 -17.149 -1.197 1.00 0.00 106 ARG A O 2
ATOM 2562 N N . LEU A 1 107 ? -21.706 -16.759 -0.777 1.00 0.00 107 LEU A N 2
ATOM 2563 C CA . LEU A 1 107 ? -21.849 -17.012 0.656 1.00 0.00 107 LEU A CA 2
ATOM 2564 C C . LEU A 1 107 ? -22.197 -15.733 1.414 1.00 0.00 107 LEU A C 2
ATOM 2565 O O . LEU A 1 107 ? -21.314 -14.959 1.789 1.00 0.00 107 LEU A O 2
ATOM 2581 N N . TYR A 1 108 ? -23.490 -15.543 1.659 1.00 0.00 108 TYR A N 2
ATOM 2582 C CA . TYR A 1 108 ? -23.975 -14.383 2.404 1.00 0.00 108 TYR A CA 2
ATOM 2583 C C . TYR A 1 108 ? -24.107 -14.742 3.886 1.00 0.00 108 TYR A C 2
ATOM 2584 O O . TYR A 1 108 ? -24.162 -15.919 4.243 1.00 0.00 108 TYR A O 2
ATOM 2602 N N . GLY A 1 109 ? -24.171 -13.731 4.744 1.00 0.00 109 GLY A N 2
ATOM 2603 C CA . GLY A 1 109 ? -24.318 -13.975 6.176 1.00 0.00 109 GLY A CA 2
ATOM 2604 C C . GLY A 1 109 ? -23.084 -14.655 6.767 1.00 0.00 109 GLY A C 2
ATOM 2605 O O . GLY A 1 109 ? -22.155 -15.016 6.046 1.00 0.00 109 GLY A O 2
ATOM 2609 N N . THR A 1 110 ? -23.105 -14.856 8.085 1.00 0.00 110 THR A N 2
ATOM 2610 C CA . THR A 1 110 ? -22.008 -15.527 8.785 1.00 0.00 110 THR A CA 2
ATOM 2611 C C . THR A 1 110 ? -22.000 -17.011 8.412 1.00 0.00 110 THR A C 2
ATOM 2612 O O . THR A 1 110 ? -21.607 -17.866 9.205 1.00 0.00 110 THR A O 2
ATOM 2623 N N . SER A 1 111 ? -22.490 -17.299 7.211 1.00 0.00 111 SER A N 2
ATOM 2624 C CA . SER A 1 111 ? -22.603 -18.667 6.725 1.00 0.00 111 SER A CA 2
ATOM 2625 C C . SER A 1 111 ? -21.297 -19.439 6.822 1.00 0.00 111 SER A C 2
ATOM 2626 O O . SER A 1 111 ? -20.233 -18.876 7.087 1.00 0.00 111 SER A O 2
ATOM 2634 N N . TYR A 1 112 ? -21.402 -20.747 6.593 1.00 0.00 112 TYR A N 2
ATOM 2635 C CA . TYR A 1 112 ? -20.246 -21.634 6.641 1.00 0.00 112 TYR A CA 2
ATOM 2636 C C . TYR A 1 112 ? -20.439 -22.799 5.671 1.00 0.00 112 TYR A C 2
ATOM 2637 O O . TYR A 1 112 ? -21.560 -23.267 5.474 1.00 0.00 112 TYR A O 2
ATOM 2655 N N . VAL A 1 113 ? -19.345 -23.276 5.075 1.00 0.00 113 VAL A N 2
ATOM 2656 C CA . VAL A 1 113 ? -19.428 -24.403 4.138 1.00 0.00 113 VAL A CA 2
ATOM 2657 C C . VAL A 1 113 ? -18.246 -25.350 4.328 1.00 0.00 113 VAL A C 2
ATOM 2658 O O . VAL A 1 113 ? -17.088 -24.948 4.209 1.00 0.00 113 VAL A O 2
ATOM 2671 N N . ASP A 1 114 ? -18.550 -26.616 4.625 1.00 0.00 114 ASP A N 2
ATOM 2672 C CA . ASP A 1 114 ? -17.506 -27.627 4.832 1.00 0.00 114 ASP A CA 2
ATOM 2673 C C . ASP A 1 114 ? -17.839 -28.903 4.065 1.00 0.00 114 ASP A C 2
ATOM 2674 O O . ASP A 1 114 ? -18.757 -29.637 4.434 1.00 0.00 114 ASP A O 2
ATOM 2683 N N . GLY A 1 115 ? -17.088 -29.167 3.000 1.00 0.00 115 GLY A N 2
ATOM 2684 C CA . GLY A 1 115 ? -17.317 -30.364 2.196 1.00 0.00 115 GLY A CA 2
ATOM 2685 C C . GLY A 1 115 ? -16.779 -30.186 0.781 1.00 0.00 115 GLY A C 2
ATOM 2686 O O . GLY A 1 115 ? -15.934 -29.327 0.527 1.00 0.00 115 GLY A O 2
ATOM 2690 N N . ASP A 1 116 ? -17.278 -31.008 -0.140 1.00 0.00 116 ASP A N 2
ATOM 2691 C CA . ASP A 1 116 ? -16.848 -30.942 -1.534 1.00 0.00 116 ASP A CA 2
ATOM 2692 C C . ASP A 1 116 ? -17.706 -29.946 -2.307 1.00 0.00 116 ASP A C 2
ATOM 2693 O O . ASP A 1 116 ? -18.928 -30.083 -2.368 1.00 0.00 116 ASP A O 2
ATOM 2702 N N . ILE A 1 117 ? -17.059 -28.939 -2.899 1.00 0.00 117 ILE A N 2
ATOM 2703 C CA . ILE A 1 117 ? -17.780 -27.920 -3.669 1.00 0.00 117 ILE A CA 2
ATOM 2704 C C . ILE A 1 117 ? -17.452 -28.034 -5.154 1.00 0.00 117 ILE A C 2
ATOM 2705 O O . ILE A 1 117 ? -16.289 -28.153 -5.540 1.00 0.00 117 ILE A O 2
ATOM 2721 N N . THR A 1 118 ? -18.494 -27.984 -5.983 1.00 0.00 118 THR A N 2
ATOM 2722 C CA . THR A 1 118 ? -18.336 -28.068 -7.435 1.00 0.00 118 THR A CA 2
ATOM 2723 C C . THR A 1 118 ? -19.121 -26.944 -8.098 1.00 0.00 118 THR A C 2
ATOM 2724 O O . THR A 1 118 ? -20.332 -27.051 -8.295 1.00 0.00 118 THR A O 2
ATOM 2735 N N . HIS A 1 119 ? -18.429 -25.855 -8.425 1.00 0.00 119 HIS A N 2
ATOM 2736 C CA . HIS A 1 119 ? -19.078 -24.702 -9.045 1.00 0.00 119 HIS A CA 2
ATOM 2737 C C . HIS A 1 119 ? -18.154 -24.028 -10.053 1.00 0.00 119 HIS A C 2
ATOM 2738 O O . HIS A 1 119 ? -16.939 -24.220 -10.026 1.00 0.00 119 HIS A O 2
ATOM 2752 N N . GLU A 1 120 ? -18.747 -23.226 -10.936 1.00 0.00 120 GLU A N 2
ATOM 2753 C CA . GLU A 1 120 ? -17.986 -22.502 -11.952 1.00 0.00 120 GLU A CA 2
ATOM 2754 C C . GLU A 1 120 ? -17.767 -21.062 -11.502 1.00 0.00 120 GLU A C 2
ATOM 2755 O O . GLU A 1 120 ? -16.661 -20.529 -11.593 1.00 0.00 120 GLU A O 2
ATOM 2767 N N . GLN A 1 121 ? -18.837 -20.442 -11.000 1.00 0.00 121 GLN A N 2
ATOM 2768 C CA . GLN A 1 121 ? -18.778 -19.063 -10.514 1.00 0.00 121 GLN A CA 2
ATOM 2769 C C . GLN A 1 121 ? -19.114 -19.025 -9.026 1.00 0.00 121 GLN A C 2
ATOM 2770 O O . GLN A 1 121 ? -20.069 -19.663 -8.581 1.00 0.00 121 GLN A O 2
ATOM 2784 N N . LEU A 1 122 ? -18.321 -18.285 -8.256 1.00 0.00 122 LEU A N 2
ATOM 2785 C CA . LEU A 1 122 ? -18.549 -18.190 -6.817 1.00 0.00 122 LEU A CA 2
ATOM 2786 C C . LEU A 1 122 ? -18.109 -16.832 -6.282 1.00 0.00 122 LEU A C 2
ATOM 2787 O O . LEU A 1 122 ? -17.183 -16.214 -6.806 1.00 0.00 122 LEU A O 2
ATOM 2803 N N . ALA A 1 123 ? -18.784 -16.379 -5.226 1.00 0.00 123 ALA A N 2
ATOM 2804 C CA . ALA A 1 123 ? -18.469 -15.096 -4.599 1.00 0.00 123 ALA A CA 2
ATOM 2805 C C . ALA A 1 123 ? -18.479 -15.245 -3.082 1.00 0.00 123 ALA A C 2
ATOM 2806 O O . ALA A 1 123 ? -19.265 -16.018 -2.533 1.00 0.00 123 ALA A O 2
ATOM 2813 N N . MET A 1 124 ? -17.595 -14.512 -2.407 1.00 0.00 124 MET A N 2
ATOM 2814 C CA . MET A 1 124 ? -17.500 -14.577 -0.946 1.00 0.00 124 MET A CA 2
ATOM 2815 C C . MET A 1 124 ? -17.828 -13.226 -0.317 1.00 0.00 124 MET A C 2
ATOM 2816 O O . MET A 1 124 ? -17.085 -12.257 -0.478 1.00 0.00 124 MET A O 2
ATOM 2830 N N . GLU A 1 125 ? -18.945 -13.174 0.407 1.00 0.00 125 GLU A N 2
ATOM 2831 C CA . GLU A 1 125 ? -19.370 -11.941 1.069 1.00 0.00 125 GLU A CA 2
ATOM 2832 C C . GLU A 1 125 ? -19.061 -12.006 2.562 1.00 0.00 125 GLU A C 2
ATOM 2833 O O . GLU A 1 125 ? -18.937 -13.088 3.133 1.00 0.00 125 GLU A O 2
ATOM 2845 N N . THR A 1 126 ? -18.937 -10.839 3.186 1.00 0.00 126 THR A N 2
ATOM 2846 C CA . THR A 1 126 ? -18.642 -10.777 4.612 1.00 0.00 126 THR A CA 2
ATOM 2847 C C . THR A 1 126 ? -19.501 -11.774 5.381 1.00 0.00 126 THR A C 2
ATOM 2848 O O . THR A 1 126 ? -20.730 -11.715 5.334 1.00 0.00 126 THR A O 2
ATOM 2859 N N . GLY A 1 127 ? -18.846 -12.691 6.093 1.00 0.00 127 GLY A N 2
ATOM 2860 C CA . GLY A 1 127 ? -19.558 -13.702 6.877 1.00 0.00 127 GLY A CA 2
ATOM 2861 C C . GLY A 1 127 ? -19.355 -15.098 6.293 1.00 0.00 127 GLY A C 2
ATOM 2862 O O . GLY A 1 127 ? -19.937 -16.076 6.772 1.00 0.00 127 GLY A O 2
ATOM 2866 N N . ALA A 1 128 ? -18.538 -15.189 5.247 1.00 0.00 128 ALA A N 2
ATOM 2867 C CA . ALA A 1 128 ? -18.273 -16.477 4.611 1.00 0.00 128 ALA A CA 2
ATOM 2868 C C . ALA A 1 128 ? -17.046 -17.158 5.221 1.00 0.00 128 ALA A C 2
ATOM 2869 O O . ALA A 1 128 ? -15.922 -16.677 5.077 1.00 0.00 128 ALA A O 2
ATOM 2876 N N . PHE A 1 129 ? -17.265 -18.307 5.860 1.00 0.00 129 PHE A N 2
ATOM 2877 C CA . PHE A 1 129 ? -16.167 -19.089 6.444 1.00 0.00 129 PHE A CA 2
ATOM 2878 C C . PHE A 1 129 ? -16.299 -20.529 5.966 1.00 0.00 129 PHE A C 2
ATOM 2879 O O . PHE A 1 129 ? -17.140 -21.272 6.461 1.00 0.00 129 PHE A O 2
ATOM 2896 N N . PHE A 1 130 ? -15.492 -20.920 4.983 1.00 0.00 130 PHE A N 2
ATOM 2897 C CA . PHE A 1 130 ? -15.587 -22.276 4.436 1.00 0.00 130 PHE A CA 2
ATOM 2898 C C . PHE A 1 130 ? -14.240 -22.960 4.304 1.00 0.00 130 PHE A C 2
ATOM 2899 O O . PHE A 1 130 ? -13.379 -22.513 3.547 1.00 0.00 130 PHE A O 2
ATOM 2916 N N . GLN A 1 131 ? -14.093 -24.098 4.984 1.00 0.00 131 GLN A N 2
ATOM 2917 C CA . GLN A 1 131 ? -12.875 -24.890 4.861 1.00 0.00 131 GLN A CA 2
ATOM 2918 C C . GLN A 1 131 ? -13.281 -26.262 4.349 1.00 0.00 131 GLN A C 2
ATOM 2919 O O . GLN A 1 131 ? -13.764 -27.112 5.098 1.00 0.00 131 GLN A O 2
ATOM 2933 N N . GLY A 1 132 ? -13.089 -26.447 3.058 1.00 0.00 132 GLY A N 2
ATOM 2934 C CA . GLY A 1 132 ? -13.434 -27.688 2.387 1.00 0.00 132 GLY A CA 2
ATOM 2935 C C . GLY A 1 132 ? -12.594 -27.829 1.137 1.00 0.00 132 GLY A C 2
ATOM 2936 O O . GLY A 1 132 ? -11.859 -26.909 0.779 1.00 0.00 132 GLY A O 2
ATOM 2940 N N . ARG A 1 133 ? -12.724 -28.945 0.438 1.00 0.00 133 ARG A N 2
ATOM 2941 C CA . ARG A 1 133 ? -11.977 -29.097 -0.796 1.00 0.00 133 ARG A CA 2
ATOM 2942 C C . ARG A 1 133 ? -12.755 -28.387 -1.895 1.00 0.00 133 ARG A C 2
ATOM 2943 O O . ARG A 1 133 ? -13.824 -28.838 -2.313 1.00 0.00 133 ARG A O 2
ATOM 2964 N N . SER A 1 134 ? -12.216 -27.258 -2.345 1.00 0.00 134 SER A N 2
ATOM 2965 C CA . SER A 1 134 ? -12.866 -26.468 -3.380 1.00 0.00 134 SER A CA 2
ATOM 2966 C C . SER A 1 134 ? -12.485 -26.998 -4.757 1.00 0.00 134 SER A C 2
ATOM 2967 O O . SER A 1 134 ? -11.371 -27.484 -4.955 1.00 0.00 134 SER A O 2
ATOM 2975 N N . LEU A 1 135 ? -13.413 -26.906 -5.705 1.00 0.00 135 LEU A N 2
ATOM 2976 C CA . LEU A 1 135 ? -13.164 -27.385 -7.066 1.00 0.00 135 LEU A CA 2
ATOM 2977 C C . LEU A 1 135 ? -13.534 -26.312 -8.088 1.00 0.00 135 LEU A C 2
ATOM 2978 O O . LEU A 1 135 ? -14.710 -26.008 -8.286 1.00 0.00 135 LEU A O 2
ATOM 2994 N N . LYS A 1 136 ? -12.518 -25.744 -8.735 1.00 0.00 136 LYS A N 2
ATOM 2995 C CA . LYS A 1 136 ? -12.739 -24.706 -9.741 1.00 0.00 136 LYS A CA 2
ATOM 2996 C C . LYS A 1 136 ? -12.843 -25.329 -11.129 1.00 0.00 136 LYS A C 2
ATOM 2997 O O . LYS A 1 136 ? -11.879 -25.905 -11.634 1.00 0.00 136 LYS A O 2
ATOM 3016 N N . PHE A 1 137 ? -14.018 -25.217 -11.741 1.00 0.00 137 PHE A N 2
ATOM 3017 C CA . PHE A 1 137 ? -14.230 -25.782 -13.068 1.00 0.00 137 PHE A CA 2
ATOM 3018 C C . PHE A 1 137 ? -13.121 -25.350 -14.021 1.00 0.00 137 PHE A C 2
ATOM 3019 O O . PHE A 1 137 ? -12.912 -24.158 -14.248 1.00 0.00 137 PHE A O 2
ATOM 3036 N N . GLN A 1 138 ? -12.414 -26.330 -14.577 1.00 0.00 138 GLN A N 2
ATOM 3037 C CA . GLN A 1 138 ? -11.325 -26.049 -15.509 1.00 0.00 138 GLN A CA 2
ATOM 3038 C C . GLN A 1 138 ? -11.850 -25.967 -16.940 1.00 0.00 138 GLN A C 2
ATOM 3039 O O . GLN A 1 138 ? -12.832 -26.623 -17.288 1.00 0.00 138 GLN A O 2
ATOM 3053 N N . ARG A 1 139 ? -11.189 -25.161 -17.765 1.00 0.00 139 ARG A N 2
ATOM 3054 C CA . ARG A 1 139 ? -11.598 -25.004 -19.157 1.00 0.00 139 ARG A CA 2
ATOM 3055 C C . ARG A 1 139 ? -10.422 -24.550 -20.016 1.00 0.00 139 ARG A C 2
ATOM 3056 O O . ARG A 1 139 ? -9.275 -24.907 -19.751 1.00 0.00 139 ARG A O 2
ATOM 3077 N N . LYS A 1 37 ? -45.097 -23.141 -5.678 1.00 0.00 37 LYS A N 3
ATOM 3078 C CA . LYS A 1 37 ? -45.114 -22.139 -6.738 1.00 0.00 37 LYS A CA 3
ATOM 3079 C C . LYS A 1 37 ? -43.732 -21.514 -6.906 1.00 0.00 37 LYS A C 3
ATOM 3080 O O . LYS A 1 37 ? -42.713 -22.156 -6.651 1.00 0.00 37 LYS A O 3
ATOM 3099 N N . VAL A 1 38 ? -43.707 -20.257 -7.336 1.00 0.00 38 VAL A N 3
ATOM 3100 C CA . VAL A 1 38 ? -42.447 -19.552 -7.534 1.00 0.00 38 VAL A CA 3
ATOM 3101 C C . VAL A 1 38 ? -41.662 -19.483 -6.227 1.00 0.00 38 VAL A C 3
ATOM 3102 O O . VAL A 1 38 ? -40.562 -20.027 -6.122 1.00 0.00 38 VAL A O 3
ATOM 3115 N N . ALA A 1 39 ? -42.236 -18.808 -5.233 1.00 0.00 39 ALA A N 3
ATOM 3116 C CA . ALA A 1 39 ? -41.590 -18.664 -3.927 1.00 0.00 39 ALA A CA 3
ATOM 3117 C C . ALA A 1 39 ? -42.269 -19.555 -2.891 1.00 0.00 39 ALA A C 3
ATOM 3118 O O . ALA A 1 39 ? -43.491 -19.529 -2.743 1.00 0.00 39 ALA A O 3
ATOM 3125 N N . SER A 1 40 ? -41.469 -20.342 -2.172 1.00 0.00 40 SER A N 3
ATOM 3126 C CA . SER A 1 40 ? -41.999 -21.241 -1.143 1.00 0.00 40 SER A CA 3
ATOM 3127 C C . SER A 1 40 ? -41.221 -21.069 0.163 1.00 0.00 40 SER A C 3
ATOM 3128 O O . SER A 1 40 ? -40.004 -21.253 0.201 1.00 0.00 40 SER A O 3
ATOM 3136 N N . LEU A 1 41 ? -41.938 -20.718 1.231 1.00 0.00 41 LEU A N 3
ATOM 3137 C CA . LEU A 1 41 ? -41.319 -20.523 2.544 1.00 0.00 41 LEU A CA 3
ATOM 3138 C C . LEU A 1 41 ? -41.577 -21.736 3.439 1.00 0.00 41 LEU A C 3
ATOM 3139 O O . LEU A 1 41 ? -42.726 -22.083 3.712 1.00 0.00 41 LEU A O 3
ATOM 3155 N N . LEU A 1 42 ? -40.499 -22.372 3.897 1.00 0.00 42 LEU A N 3
ATOM 3156 C CA . LEU A 1 42 ? -40.607 -23.547 4.769 1.00 0.00 42 LEU A CA 3
ATOM 3157 C C . LEU A 1 42 ? -39.999 -23.249 6.138 1.00 0.00 42 LEU A C 3
ATOM 3158 O O . LEU A 1 42 ? -38.800 -22.998 6.255 1.00 0.00 42 LEU A O 3
ATOM 3174 N N . SER A 1 43 ? -40.837 -23.275 7.171 1.00 0.00 43 SER A N 3
ATOM 3175 C CA . SER A 1 43 ? -40.377 -22.999 8.529 1.00 0.00 43 SER A CA 3
ATOM 3176 C C . SER A 1 43 ? -39.338 -24.026 8.975 1.00 0.00 43 SER A C 3
ATOM 3177 O O . SER A 1 43 ? -38.820 -24.793 8.164 1.00 0.00 43 SER A O 3
ATOM 3185 N N . ALA A 1 44 ? -39.030 -24.026 10.272 1.00 0.00 44 ALA A N 3
ATOM 3186 C CA . ALA A 1 44 ? -38.043 -24.955 10.819 1.00 0.00 44 ALA A CA 3
ATOM 3187 C C . ALA A 1 44 ? -38.678 -26.302 11.137 1.00 0.00 44 ALA A C 3
ATOM 3188 O O . ALA A 1 44 ? -38.003 -27.331 11.138 1.00 0.00 44 ALA A O 3
ATOM 3195 N N . ASP A 1 45 ? -39.978 -26.293 11.399 1.00 0.00 45 ASP A N 3
ATOM 3196 C CA . ASP A 1 45 ? -40.683 -27.528 11.708 1.00 0.00 45 ASP A CA 3
ATOM 3197 C C . ASP A 1 45 ? -40.753 -28.411 10.467 1.00 0.00 45 ASP A C 3
ATOM 3198 O O . ASP A 1 45 ? -41.425 -29.443 10.464 1.00 0.00 45 ASP A O 3
ATOM 3207 N N . LEU A 1 46 ? -40.053 -27.994 9.413 1.00 0.00 46 LEU A N 3
ATOM 3208 C CA . LEU A 1 46 ? -40.035 -28.743 8.156 1.00 0.00 46 LEU A CA 3
ATOM 3209 C C . LEU A 1 46 ? -38.740 -29.547 8.019 1.00 0.00 46 LEU A C 3
ATOM 3210 O O . LEU A 1 46 ? -37.635 -29.025 8.214 1.00 0.00 46 LEU A O 3
ATOM 3226 N N . THR A 1 47 ? -38.898 -30.825 7.673 1.00 0.00 47 THR A N 3
ATOM 3227 C CA . THR A 1 47 ? -37.761 -31.727 7.491 1.00 0.00 47 THR A CA 3
ATOM 3228 C C . THR A 1 47 ? -37.929 -32.521 6.200 1.00 0.00 47 THR A C 3
ATOM 3229 O O . THR A 1 47 ? -38.799 -33.388 6.105 1.00 0.00 47 THR A O 3
ATOM 3240 N N . ILE A 1 48 ? -37.101 -32.218 5.203 1.00 0.00 48 ILE A N 3
ATOM 3241 C CA . ILE A 1 48 ? -37.179 -32.913 3.919 1.00 0.00 48 ILE A CA 3
ATOM 3242 C C . ILE A 1 48 ? -36.350 -34.192 3.945 1.00 0.00 48 ILE A C 3
ATOM 3243 O O . ILE A 1 48 ? -35.272 -34.236 4.539 1.00 0.00 48 ILE A O 3
ATOM 3259 N N . GLU A 1 49 ? -36.867 -35.235 3.294 1.00 0.00 49 GLU A N 3
ATOM 3260 C CA . GLU A 1 49 ? -36.180 -36.527 3.244 1.00 0.00 49 GLU A CA 3
ATOM 3261 C C . GLU A 1 49 ? -36.224 -37.104 1.832 1.00 0.00 49 GLU A C 3
ATOM 3262 O O . GLU A 1 49 ? -37.239 -37.004 1.143 1.00 0.00 49 GLU A O 3
ATOM 3274 N N . GLY A 1 50 ? -35.120 -37.712 1.411 1.00 0.00 50 GLY A N 3
ATOM 3275 C CA . GLY A 1 50 ? -35.040 -38.311 0.079 1.00 0.00 50 GLY A CA 3
ATOM 3276 C C . GLY A 1 50 ? -34.483 -37.316 -0.931 1.00 0.00 50 GLY A C 3
ATOM 3277 O O . GLY A 1 50 ? -33.272 -37.232 -1.127 1.00 0.00 50 GLY A O 3
ATOM 3281 N N . GLY A 1 51 ? -35.373 -36.564 -1.570 1.00 0.00 51 GLY A N 3
ATOM 3282 C CA . GLY A 1 51 ? -34.947 -35.578 -2.554 1.00 0.00 51 GLY A CA 3
ATOM 3283 C C . GLY A 1 51 ? -36.144 -34.947 -3.258 1.00 0.00 51 GLY A C 3
ATOM 3284 O O . GLY A 1 51 ? -36.924 -35.633 -3.918 1.00 0.00 51 GLY A O 3
ATOM 3288 N N . VAL A 1 52 ? -36.276 -33.630 -3.116 1.00 0.00 52 VAL A N 3
ATOM 3289 C CA . VAL A 1 52 ? -37.376 -32.896 -3.744 1.00 0.00 52 VAL A CA 3
ATOM 3290 C C . VAL A 1 52 ? -36.888 -32.179 -4.998 1.00 0.00 52 VAL A C 3
ATOM 3291 O O . VAL A 1 52 ? -35.717 -31.808 -5.093 1.00 0.00 52 VAL A O 3
ATOM 3304 N N . THR A 1 53 ? -37.789 -31.986 -5.959 1.00 0.00 53 THR A N 3
ATOM 3305 C CA . THR A 1 53 ? -37.439 -31.311 -7.209 1.00 0.00 53 THR A CA 3
ATOM 3306 C C . THR A 1 53 ? -38.550 -30.353 -7.630 1.00 0.00 53 THR A C 3
ATOM 3307 O O . THR A 1 53 ? -39.718 -30.734 -7.704 1.00 0.00 53 THR A O 3
ATOM 3318 N N . GLY A 1 54 ? -38.174 -29.106 -7.903 1.00 0.00 54 GLY A N 3
ATOM 3319 C CA . GLY A 1 54 ? -39.146 -28.097 -8.313 1.00 0.00 54 GLY A CA 3
ATOM 3320 C C . GLY A 1 54 ? -38.472 -26.745 -8.524 1.00 0.00 54 GLY A C 3
ATOM 3321 O O . GLY A 1 54 ? -38.054 -26.093 -7.567 1.00 0.00 54 GLY A O 3
ATOM 3325 N N . GLU A 1 55 ? -38.372 -26.330 -9.782 1.00 0.00 55 GLU A N 3
ATOM 3326 C CA . GLU A 1 55 ? -37.747 -25.053 -10.112 1.00 0.00 55 GLU A CA 3
ATOM 3327 C C . GLU A 1 55 ? -38.393 -23.915 -9.325 1.00 0.00 55 GLU A C 3
ATOM 3328 O O . GLU A 1 55 ? -39.379 -24.119 -8.617 1.00 0.00 55 GLU A O 3
ATOM 3340 N N . GLY A 1 56 ? -37.832 -22.713 -9.463 1.00 0.00 56 GLY A N 3
ATOM 3341 C CA . GLY A 1 56 ? -38.359 -21.537 -8.770 1.00 0.00 56 GLY A CA 3
ATOM 3342 C C . GLY A 1 56 ? -37.516 -21.185 -7.550 1.00 0.00 56 GLY A C 3
ATOM 3343 O O . GLY A 1 56 ? -36.462 -21.780 -7.313 1.00 0.00 56 GLY A O 3
ATOM 3347 N N . GLU A 1 57 ? -37.992 -20.210 -6.778 1.00 0.00 57 GLU A N 3
ATOM 3348 C CA . GLU A 1 57 ? -37.287 -19.773 -5.576 1.00 0.00 57 GLU A CA 3
ATOM 3349 C C . GLU A 1 57 ? -37.751 -20.579 -4.369 1.00 0.00 57 GLU A C 3
ATOM 3350 O O . GLU A 1 57 ? -38.950 -20.783 -4.174 1.00 0.00 57 GLU A O 3
ATOM 3362 N N . LEU A 1 58 ? -36.798 -21.037 -3.560 1.00 0.00 58 LEU A N 3
ATOM 3363 C CA . LEU A 1 58 ? -37.126 -21.824 -2.370 1.00 0.00 58 LEU A CA 3
ATOM 3364 C C . LEU A 1 58 ? -36.405 -21.272 -1.144 1.00 0.00 58 LEU A C 3
ATOM 3365 O O . LEU A 1 58 ? -35.198 -21.454 -0.985 1.00 0.00 58 LEU A O 3
ATOM 3381 N N . GLN A 1 59 ? -37.163 -20.616 -0.269 1.00 0.00 59 GLN A N 3
ATOM 3382 C CA . GLN A 1 59 ? -36.605 -20.057 0.960 1.00 0.00 59 GLN A CA 3
ATOM 3383 C C . GLN A 1 59 ? -36.890 -21.010 2.110 1.00 0.00 59 GLN A C 3
ATOM 3384 O O . GLN A 1 59 ? -38.014 -21.075 2.608 1.00 0.00 59 GLN A O 3
ATOM 3398 N N . ILE A 1 60 ? -35.876 -21.780 2.506 1.00 0.00 60 ILE A N 3
ATOM 3399 C CA . ILE A 1 60 ? -36.040 -22.765 3.576 1.00 0.00 60 ILE A CA 3
ATOM 3400 C C . ILE A 1 60 ? -35.232 -22.410 4.819 1.00 0.00 60 ILE A C 3
ATOM 3401 O O . ILE A 1 60 ? -34.033 -22.142 4.748 1.00 0.00 60 ILE A O 3
ATOM 3417 N N . ASP A 1 61 ? -35.906 -22.456 5.964 1.00 0.00 61 ASP A N 3
ATOM 3418 C CA . ASP A 1 61 ? -35.279 -22.187 7.256 1.00 0.00 61 ASP A CA 3
ATOM 3419 C C . ASP A 1 61 ? -35.488 -23.403 8.146 1.00 0.00 61 ASP A C 3
ATOM 3420 O O . ASP A 1 61 ? -36.134 -23.322 9.188 1.00 0.00 61 ASP A O 3
ATOM 3429 N N . GLY A 1 62 ? -34.966 -24.542 7.692 1.00 0.00 62 GLY A N 3
ATOM 3430 C CA . GLY A 1 62 ? -35.126 -25.798 8.412 1.00 0.00 62 GLY A CA 3
ATOM 3431 C C . GLY A 1 62 ? -34.016 -26.783 8.067 1.00 0.00 62 GLY A C 3
ATOM 3432 O O . GLY A 1 62 ? -32.925 -26.388 7.628 1.00 0.00 62 GLY A O 3
ATOM 3436 N N . VAL A 1 63 ? -34.297 -28.070 8.298 1.00 0.00 63 VAL A N 3
ATOM 3437 C CA . VAL A 1 63 ? -33.322 -29.133 8.034 1.00 0.00 63 VAL A CA 3
ATOM 3438 C C . VAL A 1 63 ? -33.700 -29.909 6.775 1.00 0.00 63 VAL A C 3
ATOM 3439 O O . VAL A 1 63 ? -34.710 -30.610 6.746 1.00 0.00 63 VAL A O 3
ATOM 3452 N N . VAL A 1 64 ? -32.875 -29.787 5.733 1.00 0.00 64 VAL A N 3
ATOM 3453 C CA . VAL A 1 64 ? -33.126 -30.491 4.469 1.00 0.00 64 VAL A CA 3
ATOM 3454 C C . VAL A 1 64 ? -32.017 -31.511 4.203 1.00 0.00 64 VAL A C 3
ATOM 3455 O O . VAL A 1 64 ? -30.838 -31.161 4.118 1.00 0.00 64 VAL A O 3
ATOM 3468 N N . LYS A 1 65 ? -32.407 -32.780 4.078 1.00 0.00 65 LYS A N 3
ATOM 3469 C CA . LYS A 1 65 ? -31.449 -33.858 3.824 1.00 0.00 65 LYS A CA 3
ATOM 3470 C C . LYS A 1 65 ? -31.837 -34.633 2.569 1.00 0.00 65 LYS A C 3
ATOM 3471 O O . LYS A 1 65 ? -32.995 -35.019 2.402 1.00 0.00 65 LYS A O 3
ATOM 3490 N N . GLY A 1 66 ? -30.862 -34.862 1.690 1.00 0.00 66 GLY A N 3
ATOM 3491 C CA . GLY A 1 66 ? -31.109 -35.597 0.447 1.00 0.00 66 GLY A CA 3
ATOM 3492 C C . GLY A 1 66 ? -30.695 -34.771 -0.767 1.00 0.00 66 GLY A C 3
ATOM 3493 O O . GLY A 1 66 ? -29.874 -33.858 -0.660 1.00 0.00 66 GLY A O 3
ATOM 3497 N N . ASP A 1 67 ? -31.269 -35.101 -1.923 1.00 0.00 67 ASP A N 3
ATOM 3498 C CA . ASP A 1 67 ? -30.958 -34.388 -3.160 1.00 0.00 67 ASP A CA 3
ATOM 3499 C C . ASP A 1 67 ? -31.957 -33.256 -3.394 1.00 0.00 67 ASP A C 3
ATOM 3500 O O . ASP A 1 67 ? -33.157 -33.492 -3.531 1.00 0.00 67 ASP A O 3
ATOM 3509 N N . VAL A 1 68 ? -31.453 -32.022 -3.436 1.00 0.00 68 VAL A N 3
ATOM 3510 C CA . VAL A 1 68 ? -32.308 -30.852 -3.653 1.00 0.00 68 VAL A CA 3
ATOM 3511 C C . VAL A 1 68 ? -32.061 -30.253 -5.034 1.00 0.00 68 VAL A C 3
ATOM 3512 O O . VAL A 1 68 ? -30.945 -29.840 -5.352 1.00 0.00 68 VAL A O 3
ATOM 3525 N N . ARG A 1 69 ? -33.114 -30.209 -5.850 1.00 0.00 69 ARG A N 3
ATOM 3526 C CA . ARG A 1 69 ? -33.021 -29.660 -7.205 1.00 0.00 69 ARG A CA 3
ATOM 3527 C C . ARG A 1 69 ? -33.937 -28.448 -7.355 1.00 0.00 69 ARG A C 3
ATOM 3528 O O . ARG A 1 69 ? -35.160 -28.579 -7.325 1.00 0.00 69 ARG A O 3
ATOM 3549 N N . VAL A 1 70 ? -33.339 -27.268 -7.511 1.00 0.00 70 VAL A N 3
ATOM 3550 C CA . VAL A 1 70 ? -34.118 -26.039 -7.657 1.00 0.00 70 VAL A CA 3
ATOM 3551 C C . VAL A 1 70 ? -33.322 -24.986 -8.423 1.00 0.00 70 VAL A C 3
ATOM 3552 O O . VAL A 1 70 ? -32.099 -25.073 -8.532 1.00 0.00 70 VAL A O 3
ATOM 3565 N N . GLY A 1 71 ? -34.027 -23.986 -8.945 1.00 0.00 71 GLY A N 3
ATOM 3566 C CA . GLY A 1 71 ? -33.377 -22.915 -9.691 1.00 0.00 71 GLY A CA 3
ATOM 3567 C C . GLY A 1 71 ? -32.565 -22.028 -8.755 1.00 0.00 71 GLY A C 3
ATOM 3568 O O . GLY A 1 71 ? -31.392 -21.749 -9.005 1.00 0.00 71 GLY A O 3
ATOM 3572 N N . ARG A 1 72 ? -33.200 -21.592 -7.667 1.00 0.00 72 ARG A N 3
ATOM 3573 C CA . ARG A 1 72 ? -32.537 -20.740 -6.680 1.00 0.00 72 ARG A CA 3
ATOM 3574 C C . ARG A 1 72 ? -32.832 -21.249 -5.272 1.00 0.00 72 ARG A C 3
ATOM 3575 O O . ARG A 1 72 ? -33.988 -21.310 -4.854 1.00 0.00 72 ARG A O 3
ATOM 3596 N N . LEU A 1 73 ? -31.778 -21.626 -4.548 1.00 0.00 73 LEU A N 3
ATOM 3597 C CA . LEU A 1 73 ? -31.930 -22.145 -3.185 1.00 0.00 73 LEU A CA 3
ATOM 3598 C C . LEU A 1 73 ? -31.356 -21.170 -2.167 1.00 0.00 73 LEU A C 3
ATOM 3599 O O . LEU A 1 73 ? -30.147 -20.942 -2.119 1.00 0.00 73 LEU A O 3
ATOM 3615 N N . THR A 1 74 ? -32.235 -20.608 -1.342 1.00 0.00 74 THR A N 3
ATOM 3616 C CA . THR A 1 74 ? -31.822 -19.666 -0.306 1.00 0.00 74 THR A CA 3
ATOM 3617 C C . THR A 1 74 ? -31.877 -20.345 1.058 1.00 0.00 74 THR A C 3
ATOM 3618 O O . THR A 1 74 ? -32.931 -20.822 1.483 1.00 0.00 74 THR A O 3
ATOM 3629 N N . VAL A 1 75 ? -30.735 -20.399 1.738 1.00 0.00 75 VAL A N 3
ATOM 3630 C CA . VAL A 1 75 ? -30.669 -21.036 3.048 1.00 0.00 75 VAL A CA 3
ATOM 3631 C C . VAL A 1 75 ? -31.125 -20.070 4.138 1.00 0.00 75 VAL A C 3
ATOM 3632 O O . VAL A 1 75 ? -30.433 -19.100 4.460 1.00 0.00 75 VAL A O 3
ATOM 3645 N N . GLY A 1 76 ? -32.312 -20.349 4.674 1.00 0.00 76 GLY A N 3
ATOM 3646 C CA . GLY A 1 76 ? -32.927 -19.522 5.711 1.00 0.00 76 GLY A CA 3
ATOM 3647 C C . GLY A 1 76 ? -32.017 -19.291 6.915 1.00 0.00 76 GLY A C 3
ATOM 3648 O O . GLY A 1 76 ? -30.793 -19.384 6.820 1.00 0.00 76 GLY A O 3
ATOM 3652 N N . GLU A 1 77 ? -32.645 -18.950 8.044 1.00 0.00 77 GLU A N 3
ATOM 3653 C CA . GLU A 1 77 ? -31.917 -18.657 9.277 1.00 0.00 77 GLU A CA 3
ATOM 3654 C C . GLU A 1 77 ? -31.586 -19.911 10.089 1.00 0.00 77 GLU A C 3
ATOM 3655 O O . GLU A 1 77 ? -30.649 -19.890 10.888 1.00 0.00 77 GLU A O 3
ATOM 3667 N N . THR A 1 78 ? -32.338 -20.999 9.916 1.00 0.00 78 THR A N 3
ATOM 3668 C CA . THR A 1 78 ? -32.042 -22.201 10.696 1.00 0.00 78 THR A CA 3
ATOM 3669 C C . THR A 1 78 ? -30.696 -22.755 10.263 1.00 0.00 78 THR A C 3
ATOM 3670 O O . THR A 1 78 ? -29.975 -23.370 11.049 1.00 0.00 78 THR A O 3
ATOM 3681 N N . GLY A 1 79 ? -30.335 -22.454 9.025 1.00 0.00 79 GLY A N 3
ATOM 3682 C CA . GLY A 1 79 ? -29.039 -22.836 8.492 1.00 0.00 79 GLY A CA 3
ATOM 3683 C C . GLY A 1 79 ? -28.736 -24.327 8.574 1.00 0.00 79 GLY A C 3
ATOM 3684 O O . GLY A 1 79 ? -27.586 -24.685 8.834 1.00 0.00 79 GLY A O 3
ATOM 3688 N N . HIS A 1 80 ? -29.716 -25.209 8.343 1.00 0.00 80 HIS A N 3
ATOM 3689 C CA . HIS A 1 80 ? -29.422 -26.646 8.398 1.00 0.00 80 HIS A CA 3
ATOM 3690 C C . HIS A 1 80 ? -29.546 -27.270 7.010 1.00 0.00 80 HIS A C 3
ATOM 3691 O O . HIS A 1 80 ? -30.640 -27.361 6.446 1.00 0.00 80 HIS A O 3
ATOM 3705 N N . VAL A 1 81 ? -28.408 -27.718 6.478 1.00 0.00 81 VAL A N 3
ATOM 3706 C CA . VAL A 1 81 ? -28.374 -28.354 5.161 1.00 0.00 81 VAL A CA 3
ATOM 3707 C C . VAL A 1 81 ? -27.300 -29.439 5.118 1.00 0.00 81 VAL A C 3
ATOM 3708 O O . VAL A 1 81 ? -26.111 -29.145 5.233 1.00 0.00 81 VAL A O 3
ATOM 3721 N N . GLU A 1 82 ? -27.719 -30.693 4.942 1.00 0.00 82 GLU A N 3
ATOM 3722 C CA . GLU A 1 82 ? -26.767 -31.806 4.875 1.00 0.00 82 GLU A CA 3
ATOM 3723 C C . GLU A 1 82 ? -27.177 -32.799 3.791 1.00 0.00 82 GLU A C 3
ATOM 3724 O O . GLU A 1 82 ? -28.148 -33.537 3.947 1.00 0.00 82 GLU A O 3
ATOM 3736 N N . GLY A 1 83 ? -26.423 -32.816 2.694 1.00 0.00 83 GLY A N 3
ATOM 3737 C CA . GLY A 1 83 ? -26.713 -33.729 1.592 1.00 0.00 83 GLY A CA 3
ATOM 3738 C C . GLY A 1 83 ? -26.084 -33.230 0.296 1.00 0.00 83 GLY A C 3
ATOM 3739 O O . GLY A 1 83 ? -25.113 -32.471 0.315 1.00 0.00 83 GLY A O 3
ATOM 3743 N N . SER A 1 84 ? -26.659 -33.649 -0.830 1.00 0.00 84 SER A N 3
ATOM 3744 C CA . SER A 1 84 ? -26.170 -33.230 -2.143 1.00 0.00 84 SER A CA 3
ATOM 3745 C C . SER A 1 84 ? -27.081 -32.143 -2.703 1.00 0.00 84 SER A C 3
ATOM 3746 O O . SER A 1 84 ? -28.263 -32.380 -2.953 1.00 0.00 84 SER A O 3
ATOM 3754 N N . VAL A 1 85 ? -26.534 -30.943 -2.884 1.00 0.00 85 VAL A N 3
ATOM 3755 C CA . VAL A 1 85 ? -27.317 -29.819 -3.399 1.00 0.00 85 VAL A CA 3
ATOM 3756 C C . VAL A 1 85 ? -27.008 -29.555 -4.870 1.00 0.00 85 VAL A C 3
ATOM 3757 O O . VAL A 1 85 ? -25.848 -29.523 -5.279 1.00 0.00 85 VAL A O 3
ATOM 3770 N N . TYR A 1 86 ? -28.065 -29.349 -5.656 1.00 0.00 86 TYR A N 3
ATOM 3771 C CA . TYR A 1 86 ? -27.928 -29.066 -7.085 1.00 0.00 86 TYR A CA 3
ATOM 3772 C C . TYR A 1 86 ? -28.824 -27.894 -7.461 1.00 0.00 86 TYR A C 3
ATOM 3773 O O . TYR A 1 86 ? -30.045 -27.972 -7.325 1.00 0.00 86 TYR A O 3
ATOM 3791 N N . ALA A 1 87 ? -28.220 -26.807 -7.927 1.00 0.00 87 ALA A N 3
ATOM 3792 C CA . ALA A 1 87 ? -28.998 -25.633 -8.305 1.00 0.00 87 ALA A CA 3
ATOM 3793 C C . ALA A 1 87 ? -28.186 -24.698 -9.195 1.00 0.00 87 ALA A C 3
ATOM 3794 O O . ALA A 1 87 ? -27.014 -24.946 -9.471 1.00 0.00 87 ALA A O 3
ATOM 3801 N N . GLU A 1 88 ? -28.826 -23.621 -9.642 1.00 0.00 88 GLU A N 3
ATOM 3802 C CA . GLU A 1 88 ? -28.171 -22.639 -10.504 1.00 0.00 88 GLU A CA 3
ATOM 3803 C C . GLU A 1 88 ? -27.602 -21.499 -9.668 1.00 0.00 88 GLU A C 3
ATOM 3804 O O . GLU A 1 88 ? -26.476 -21.053 -9.886 1.00 0.00 88 GLU A O 3
ATOM 3816 N N . ALA A 1 89 ? -28.392 -21.040 -8.701 1.00 0.00 89 ALA A N 3
ATOM 3817 C CA . ALA A 1 89 ? -27.979 -19.956 -7.812 1.00 0.00 89 ALA A CA 3
ATOM 3818 C C . ALA A 1 89 ? -28.221 -20.370 -6.370 1.00 0.00 89 ALA A C 3
ATOM 3819 O O . ALA A 1 89 ? -29.222 -21.019 -6.066 1.00 0.00 89 ALA A O 3
ATOM 3826 N N . VAL A 1 90 ? -27.296 -20.015 -5.481 1.00 0.00 90 VAL A N 3
ATOM 3827 C CA . VAL A 1 90 ? -27.433 -20.388 -4.074 1.00 0.00 90 VAL A CA 3
ATOM 3828 C C . VAL A 1 90 ? -26.944 -19.278 -3.149 1.00 0.00 90 VAL A C 3
ATOM 3829 O O . VAL A 1 90 ? -25.747 -19.004 -3.068 1.00 0.00 90 VAL A O 3
ATOM 3842 N N . GLU A 1 91 ? -27.883 -18.663 -2.430 1.00 0.00 91 GLU A N 3
ATOM 3843 C CA . GLU A 1 91 ? -27.550 -17.605 -1.478 1.00 0.00 91 GLU A CA 3
ATOM 3844 C C . GLU A 1 91 ? -27.624 -18.170 -0.066 1.00 0.00 91 GLU A C 3
ATOM 3845 O O . GLU A 1 91 ? -28.711 -18.422 0.455 1.00 0.00 91 GLU A O 3
ATOM 3857 N N . VAL A 1 92 ? -26.463 -18.396 0.540 1.00 0.00 92 VAL A N 3
ATOM 3858 C CA . VAL A 1 92 ? -26.412 -18.969 1.884 1.00 0.00 92 VAL A CA 3
ATOM 3859 C C . VAL A 1 92 ? -26.465 -17.888 2.959 1.00 0.00 92 VAL A C 3
ATOM 3860 O O . VAL A 1 92 ? -25.798 -16.863 2.863 1.00 0.00 92 VAL A O 3
ATOM 3873 N N . ARG A 1 93 ? -27.266 -18.148 3.988 1.00 0.00 93 ARG A N 3
ATOM 3874 C CA . ARG A 1 93 ? -27.432 -17.239 5.112 1.00 0.00 93 ARG A CA 3
ATOM 3875 C C . ARG A 1 93 ? -27.401 -18.055 6.401 1.00 0.00 93 ARG A C 3
ATOM 3876 O O . ARG A 1 93 ? -27.921 -17.634 7.434 1.00 0.00 93 ARG A O 3
ATOM 3897 N N . GLY A 1 94 ? -26.820 -19.252 6.308 1.00 0.00 94 GLY A N 3
ATOM 3898 C CA . GLY A 1 94 ? -26.759 -20.162 7.446 1.00 0.00 94 GLY A CA 3
ATOM 3899 C C . GLY A 1 94 ? -25.644 -21.201 7.281 1.00 0.00 94 GLY A C 3
ATOM 3900 O O . GLY A 1 94 ? -24.616 -20.919 6.671 1.00 0.00 94 GLY A O 3
ATOM 3904 N N . ARG A 1 95 ? -25.828 -22.387 7.873 1.00 0.00 95 ARG A N 3
ATOM 3905 C CA . ARG A 1 95 ? -24.792 -23.432 7.827 1.00 0.00 95 ARG A CA 3
ATOM 3906 C C . ARG A 1 95 ? -25.161 -24.601 6.906 1.00 0.00 95 ARG A C 3
ATOM 3907 O O . ARG A 1 95 ? -26.275 -25.141 6.947 1.00 0.00 95 ARG A O 3
ATOM 3928 N N . VAL A 1 96 ? -24.182 -24.991 6.087 1.00 0.00 96 VAL A N 3
ATOM 3929 C CA . VAL A 1 96 ? -24.338 -26.100 5.148 1.00 0.00 96 VAL A CA 3
ATOM 3930 C C . VAL A 1 96 ? -23.055 -26.933 5.115 1.00 0.00 96 VAL A C 3
ATOM 3931 O O . VAL A 1 96 ? -21.962 -26.405 4.909 1.00 0.00 96 VAL A O 3
ATOM 3944 N N . VAL A 1 97 ? -23.193 -28.240 5.324 1.00 0.00 97 VAL A N 3
ATOM 3945 C CA . VAL A 1 97 ? -22.034 -29.136 5.321 1.00 0.00 97 VAL A CA 3
ATOM 3946 C C . VAL A 1 97 ? -22.362 -30.436 4.593 1.00 0.00 97 VAL A C 3
ATOM 3947 O O . VAL A 1 97 ? -23.353 -31.098 4.897 1.00 0.00 97 VAL A O 3
ATOM 3960 N N . GLY A 1 98 ? -21.518 -30.793 3.628 1.00 0.00 98 GLY A N 3
ATOM 3961 C CA . GLY A 1 98 ? -21.717 -32.016 2.855 1.00 0.00 98 GLY A CA 3
ATOM 3962 C C . GLY A 1 98 ? -21.151 -31.861 1.446 1.00 0.00 98 GLY A C 3
ATOM 3963 O O . GLY A 1 98 ? -19.953 -32.034 1.224 1.00 0.00 98 GLY A O 3
ATOM 3967 N N . ALA A 1 99 ? -22.022 -31.529 0.499 1.00 0.00 99 ALA A N 3
ATOM 3968 C CA . ALA A 1 99 ? -21.599 -31.347 -0.884 1.00 0.00 99 ALA A CA 3
ATOM 3969 C C . ALA A 1 99 ? -22.636 -30.533 -1.647 1.00 0.00 99 ALA A C 3
ATOM 3970 O O . ALA A 1 99 ? -23.836 -30.794 -1.551 1.00 0.00 99 ALA A O 3
ATOM 3977 N N . ILE A 1 100 ? -22.171 -29.539 -2.402 1.00 0.00 100 ILE A N 3
ATOM 3978 C CA . ILE A 1 100 ? -23.075 -28.687 -3.176 1.00 0.00 100 ILE A CA 3
ATOM 3979 C C . ILE A 1 100 ? -22.449 -28.318 -4.516 1.00 0.00 100 ILE A C 3
ATOM 3980 O O . ILE A 1 100 ? -21.259 -28.011 -4.597 1.00 0.00 100 ILE A O 3
ATOM 3996 N N . THR A 1 101 ? -23.264 -28.350 -5.569 1.00 0.00 101 THR A N 3
ATOM 3997 C CA . THR A 1 101 ? -22.800 -28.015 -6.914 1.00 0.00 101 THR A CA 3
ATOM 3998 C C . THR A 1 101 ? -23.780 -27.061 -7.592 1.00 0.00 101 THR A C 3
ATOM 3999 O O . THR A 1 101 ? -24.996 -27.214 -7.470 1.00 0.00 101 THR A O 3
ATOM 4010 N N . SER A 1 102 ? -23.241 -26.078 -8.306 1.00 0.00 102 SER A N 3
ATOM 4011 C CA . SER A 1 102 ? -24.079 -25.107 -8.998 1.00 0.00 102 SER A CA 3
ATOM 4012 C C . SER A 1 102 ? -23.233 -24.210 -9.893 1.00 0.00 102 SER A C 3
ATOM 4013 O O . SER A 1 102 ? -22.004 -24.262 -9.861 1.00 0.00 102 SER A O 3
ATOM 4021 N N . LYS A 1 103 ? -23.901 -23.387 -10.696 1.00 0.00 103 LYS A N 3
ATOM 4022 C CA . LYS A 1 103 ? -23.202 -22.482 -11.602 1.00 0.00 103 LYS A CA 3
ATOM 4023 C C . LYS A 1 103 ? -22.767 -21.217 -10.866 1.00 0.00 103 LYS A C 3
ATOM 4024 O O . LYS A 1 103 ? -21.649 -20.735 -11.052 1.00 0.00 103 LYS A O 3
ATOM 4043 N N . GLN A 1 104 ? -23.656 -20.684 -10.028 1.00 0.00 104 GLN A N 3
ATOM 4044 C CA . GLN A 1 104 ? -23.358 -19.469 -9.264 1.00 0.00 104 GLN A CA 3
ATOM 4045 C C . GLN A 1 104 ? -23.586 -19.707 -7.773 1.00 0.00 104 GLN A C 3
ATOM 4046 O O . GLN A 1 104 ? -24.661 -20.147 -7.362 1.00 0.00 104 GLN A O 3
ATOM 4060 N N . VAL A 1 105 ? -22.564 -19.416 -6.969 1.00 0.00 105 VAL A N 3
ATOM 4061 C CA . VAL A 1 105 ? -22.653 -19.601 -5.518 1.00 0.00 105 VAL A CA 3
ATOM 4062 C C . VAL A 1 105 ? -22.134 -18.367 -4.790 1.00 0.00 105 VAL A C 3
ATOM 4063 O O . VAL A 1 105 ? -21.033 -17.887 -5.060 1.00 0.00 105 VAL A O 3
ATOM 4076 N N . ARG A 1 106 ? -22.937 -17.860 -3.856 1.00 0.00 106 ARG A N 3
ATOM 4077 C CA . ARG A 1 106 ? -22.563 -16.681 -3.075 1.00 0.00 106 ARG A CA 3
ATOM 4078 C C . ARG A 1 106 ? -22.786 -16.949 -1.592 1.00 0.00 106 ARG A C 3
ATOM 4079 O O . ARG A 1 106 ? -23.908 -17.225 -1.163 1.00 0.00 106 ARG A O 3
ATOM 4100 N N . LEU A 1 107 ? -21.710 -16.879 -0.810 1.00 0.00 107 LEU A N 3
ATOM 4101 C CA . LEU A 1 107 ? -21.812 -17.133 0.624 1.00 0.00 107 LEU A CA 3
ATOM 4102 C C . LEU A 1 107 ? -22.189 -15.857 1.377 1.00 0.00 107 LEU A C 3
ATOM 4103 O O . LEU A 1 107 ? -21.330 -15.045 1.727 1.00 0.00 107 LEU A O 3
ATOM 4119 N N . TYR A 1 108 ? -23.488 -15.709 1.632 1.00 0.00 108 TYR A N 3
ATOM 4120 C CA . TYR A 1 108 ? -24.017 -14.557 2.362 1.00 0.00 108 TYR A CA 3
ATOM 4121 C C . TYR A 1 108 ? -24.139 -14.884 3.855 1.00 0.00 108 TYR A C 3
ATOM 4122 O O . TYR A 1 108 ? -24.146 -16.049 4.247 1.00 0.00 108 TYR A O 3
ATOM 4140 N N . GLY A 1 109 ? -24.260 -13.854 4.680 1.00 0.00 109 GLY A N 3
ATOM 4141 C CA . GLY A 1 109 ? -24.414 -14.057 6.118 1.00 0.00 109 GLY A CA 3
ATOM 4142 C C . GLY A 1 109 ? -23.302 -14.923 6.702 1.00 0.00 109 GLY A C 3
ATOM 4143 O O . GLY A 1 109 ? -22.234 -15.078 6.110 1.00 0.00 109 GLY A O 3
ATOM 4147 N N . THR A 1 110 ? -23.584 -15.497 7.870 1.00 0.00 110 THR A N 3
ATOM 4148 C CA . THR A 1 110 ? -22.644 -16.376 8.567 1.00 0.00 110 THR A CA 3
ATOM 4149 C C . THR A 1 110 ? -22.444 -17.667 7.777 1.00 0.00 110 THR A C 3
ATOM 4150 O O . THR A 1 110 ? -22.248 -18.738 8.352 1.00 0.00 110 THR A O 3
ATOM 4161 N N . SER A 1 111 ? -22.541 -17.558 6.459 1.00 0.00 111 SER A N 3
ATOM 4162 C CA . SER A 1 111 ? -22.420 -18.713 5.583 1.00 0.00 111 SER A CA 3
ATOM 4163 C C . SER A 1 111 ? -21.238 -19.590 5.979 1.00 0.00 111 SER A C 3
ATOM 4164 O O . SER A 1 111 ? -20.138 -19.103 6.240 1.00 0.00 111 SER A O 3
ATOM 4172 N N . TYR A 1 112 ? -21.492 -20.899 6.017 1.00 0.00 112 TYR A N 3
ATOM 4173 C CA . TYR A 1 112 ? -20.470 -21.875 6.377 1.00 0.00 112 TYR A CA 3
ATOM 4174 C C . TYR A 1 112 ? -20.557 -23.087 5.457 1.00 0.00 112 TYR A C 3
ATOM 4175 O O . TYR A 1 112 ? -21.565 -23.793 5.454 1.00 0.00 112 TYR A O 3
ATOM 4193 N N . VAL A 1 113 ? -19.501 -23.331 4.677 1.00 0.00 113 VAL A N 3
ATOM 4194 C CA . VAL A 1 113 ? -19.486 -24.476 3.755 1.00 0.00 113 VAL A CA 3
ATOM 4195 C C . VAL A 1 113 ? -18.312 -25.403 4.064 1.00 0.00 113 VAL A C 3
ATOM 4196 O O . VAL A 1 113 ? -17.151 -24.992 4.022 1.00 0.00 113 VAL A O 3
ATOM 4209 N N . ASP A 1 114 ? -18.629 -26.661 4.381 1.00 0.00 114 ASP A N 3
ATOM 4210 C CA . ASP A 1 114 ? -17.600 -27.655 4.702 1.00 0.00 114 ASP A CA 3
ATOM 4211 C C . ASP A 1 114 ? -17.857 -28.957 3.952 1.00 0.00 114 ASP A C 3
ATOM 4212 O O . ASP A 1 114 ? -18.759 -29.717 4.302 1.00 0.00 114 ASP A O 3
ATOM 4221 N N . GLY A 1 115 ? -17.056 -29.212 2.922 1.00 0.00 115 GLY A N 3
ATOM 4222 C CA . GLY A 1 115 ? -17.207 -30.429 2.131 1.00 0.00 115 GLY A CA 3
ATOM 4223 C C . GLY A 1 115 ? -16.713 -30.217 0.705 1.00 0.00 115 GLY A C 3
ATOM 4224 O O . GLY A 1 115 ? -15.862 -29.363 0.451 1.00 0.00 115 GLY A O 3
ATOM 4228 N N . ASP A 1 116 ? -17.254 -31.001 -0.224 1.00 0.00 116 ASP A N 3
ATOM 4229 C CA . ASP A 1 116 ? -16.867 -30.895 -1.630 1.00 0.00 116 ASP A CA 3
ATOM 4230 C C . ASP A 1 116 ? -17.794 -29.936 -2.367 1.00 0.00 116 ASP A C 3
ATOM 4231 O O . ASP A 1 116 ? -18.993 -30.192 -2.491 1.00 0.00 116 ASP A O 3
ATOM 4240 N N . ILE A 1 117 ? -17.235 -28.829 -2.859 1.00 0.00 117 ILE A N 3
ATOM 4241 C CA . ILE A 1 117 ? -18.026 -27.835 -3.589 1.00 0.00 117 ILE A CA 3
ATOM 4242 C C . ILE A 1 117 ? -17.487 -27.665 -5.005 1.00 0.00 117 ILE A C 3
ATOM 4243 O O . ILE A 1 117 ? -16.278 -27.559 -5.211 1.00 0.00 117 ILE A O 3
ATOM 4259 N N . THR A 1 118 ? -18.393 -27.646 -5.984 1.00 0.00 118 THR A N 3
ATOM 4260 C CA . THR A 1 118 ? -18.003 -27.495 -7.387 1.00 0.00 118 THR A CA 3
ATOM 4261 C C . THR A 1 118 ? -18.856 -26.429 -8.067 1.00 0.00 118 THR A C 3
ATOM 4262 O O . THR A 1 118 ? -20.080 -26.421 -7.938 1.00 0.00 118 THR A O 3
ATOM 4273 N N . HIS A 1 119 ? -18.198 -25.532 -8.795 1.00 0.00 119 HIS A N 3
ATOM 4274 C CA . HIS A 1 119 ? -18.900 -24.463 -9.495 1.00 0.00 119 HIS A CA 3
ATOM 4275 C C . HIS A 1 119 ? -17.953 -23.728 -10.437 1.00 0.00 119 HIS A C 3
ATOM 4276 O O . HIS A 1 119 ? -16.738 -23.921 -10.386 1.00 0.00 119 HIS A O 3
ATOM 4290 N N . GLU A 1 120 ? -18.517 -22.886 -11.300 1.00 0.00 120 GLU A N 3
ATOM 4291 C CA . GLU A 1 120 ? -17.719 -22.121 -12.258 1.00 0.00 120 GLU A CA 3
ATOM 4292 C C . GLU A 1 120 ? -17.519 -20.691 -11.765 1.00 0.00 120 GLU A C 3
ATOM 4293 O O . GLU A 1 120 ? -16.458 -20.100 -11.957 1.00 0.00 120 GLU A O 3
ATOM 4305 N N . GLN A 1 121 ? -18.552 -20.143 -11.124 1.00 0.00 121 GLN A N 3
ATOM 4306 C CA . GLN A 1 121 ? -18.497 -18.779 -10.595 1.00 0.00 121 GLN A CA 3
ATOM 4307 C C . GLN A 1 121 ? -18.867 -18.778 -9.116 1.00 0.00 121 GLN A C 3
ATOM 4308 O O . GLN A 1 121 ? -19.849 -19.403 -8.712 1.00 0.00 121 GLN A O 3
ATOM 4322 N N . LEU A 1 122 ? -18.069 -18.084 -8.307 1.00 0.00 122 LEU A N 3
ATOM 4323 C CA . LEU A 1 122 ? -18.315 -18.019 -6.867 1.00 0.00 122 LEU A CA 3
ATOM 4324 C C . LEU A 1 122 ? -18.068 -16.610 -6.337 1.00 0.00 122 LEU A C 3
ATOM 4325 O O . LEU A 1 122 ? -17.226 -15.877 -6.855 1.00 0.00 122 LEU A O 3
ATOM 4341 N N . ALA A 1 123 ? -18.808 -16.244 -5.293 1.00 0.00 123 ALA A N 3
ATOM 4342 C CA . ALA A 1 123 ? -18.674 -14.925 -4.675 1.00 0.00 123 ALA A CA 3
ATOM 4343 C C . ALA A 1 123 ? -18.621 -15.069 -3.158 1.00 0.00 123 ALA A C 3
ATOM 4344 O O . ALA A 1 123 ? -19.371 -15.850 -2.575 1.00 0.00 123 ALA A O 3
ATOM 4351 N N . MET A 1 124 ? -17.722 -14.320 -2.521 1.00 0.00 124 MET A N 3
ATOM 4352 C CA . MET A 1 124 ? -17.572 -14.381 -1.065 1.00 0.00 124 MET A CA 3
ATOM 4353 C C . MET A 1 124 ? -17.986 -13.064 -0.421 1.00 0.00 124 MET A C 3
ATOM 4354 O O . MET A 1 124 ? -17.468 -12.002 -0.766 1.00 0.00 124 MET A O 3
ATOM 4368 N N . GLU A 1 125 ? -18.922 -13.144 0.525 1.00 0.00 125 GLU A N 3
ATOM 4369 C CA . GLU A 1 125 ? -19.406 -11.956 1.231 1.00 0.00 125 GLU A CA 3
ATOM 4370 C C . GLU A 1 125 ? -19.153 -12.095 2.729 1.00 0.00 125 GLU A C 3
ATOM 4371 O O . GLU A 1 125 ? -19.107 -13.205 3.259 1.00 0.00 125 GLU A O 3
ATOM 4383 N N . THR A 1 126 ? -18.987 -10.962 3.406 1.00 0.00 126 THR A N 3
ATOM 4384 C CA . THR A 1 126 ? -18.736 -10.969 4.844 1.00 0.00 126 THR A CA 3
ATOM 4385 C C . THR A 1 126 ? -19.592 -12.025 5.540 1.00 0.00 126 THR A C 3
ATOM 4386 O O . THR A 1 126 ? -20.777 -12.172 5.241 1.00 0.00 126 THR A O 3
ATOM 4397 N N . GLY A 1 127 ? -18.983 -12.756 6.472 1.00 0.00 127 GLY A N 3
ATOM 4398 C CA . GLY A 1 127 ? -19.696 -13.798 7.210 1.00 0.00 127 GLY A CA 3
ATOM 4399 C C . GLY A 1 127 ? -19.514 -15.161 6.550 1.00 0.00 127 GLY A C 3
ATOM 4400 O O . GLY A 1 127 ? -20.076 -16.162 7.001 1.00 0.00 127 GLY A O 3
ATOM 4404 N N . ALA A 1 128 ? -18.736 -15.193 5.469 1.00 0.00 128 ALA A N 3
ATOM 4405 C CA . ALA A 1 128 ? -18.485 -16.442 4.752 1.00 0.00 128 ALA A CA 3
ATOM 4406 C C . ALA A 1 128 ? -17.236 -17.147 5.284 1.00 0.00 128 ALA A C 3
ATOM 4407 O O . ALA A 1 128 ? -16.123 -16.636 5.154 1.00 0.00 128 ALA A O 3
ATOM 4414 N N . PHE A 1 129 ? -17.426 -18.339 5.851 1.00 0.00 129 PHE A N 3
ATOM 4415 C CA . PHE A 1 129 ? -16.309 -19.142 6.369 1.00 0.00 129 PHE A CA 3
ATOM 4416 C C . PHE A 1 129 ? -16.426 -20.563 5.827 1.00 0.00 129 PHE A C 3
ATOM 4417 O O . PHE A 1 129 ? -17.263 -21.338 6.286 1.00 0.00 129 PHE A O 3
ATOM 4434 N N . PHE A 1 130 ? -15.609 -20.908 4.835 1.00 0.00 130 PHE A N 3
ATOM 4435 C CA . PHE A 1 130 ? -15.684 -22.246 4.239 1.00 0.00 130 PHE A CA 3
ATOM 4436 C C . PHE A 1 130 ? -14.324 -22.900 4.090 1.00 0.00 130 PHE A C 3
ATOM 4437 O O . PHE A 1 130 ? -13.477 -22.427 3.333 1.00 0.00 130 PHE A O 3
ATOM 4454 N N . GLN A 1 131 ? -14.150 -24.044 4.752 1.00 0.00 131 GLN A N 3
ATOM 4455 C CA . GLN A 1 131 ? -12.918 -24.809 4.609 1.00 0.00 131 GLN A CA 3
ATOM 4456 C C . GLN A 1 131 ? -13.299 -26.176 4.067 1.00 0.00 131 GLN A C 3
ATOM 4457 O O . GLN A 1 131 ? -13.762 -27.052 4.796 1.00 0.00 131 GLN A O 3
ATOM 4471 N N . GLY A 1 132 ? -13.111 -26.326 2.769 1.00 0.00 132 GLY A N 3
ATOM 4472 C CA . GLY A 1 132 ? -13.436 -27.557 2.072 1.00 0.00 132 GLY A CA 3
ATOM 4473 C C . GLY A 1 132 ? -12.604 -27.652 0.811 1.00 0.00 132 GLY A C 3
ATOM 4474 O O . GLY A 1 132 ? -11.886 -26.712 0.470 1.00 0.00 132 GLY A O 3
ATOM 4478 N N . ARG A 1 133 ? -12.727 -28.751 0.082 1.00 0.00 133 ARG A N 3
ATOM 4479 C CA . ARG A 1 133 ? -11.992 -28.863 -1.163 1.00 0.00 133 ARG A CA 3
ATOM 4480 C C . ARG A 1 133 ? -12.785 -28.117 -2.229 1.00 0.00 133 ARG A C 3
ATOM 4481 O O . ARG A 1 133 ? -13.873 -28.543 -2.631 1.00 0.00 133 ARG A O 3
ATOM 4502 N N . SER A 1 134 ? -12.245 -26.977 -2.655 1.00 0.00 134 SER A N 3
ATOM 4503 C CA . SER A 1 134 ? -12.910 -26.141 -3.647 1.00 0.00 134 SER A CA 3
ATOM 4504 C C . SER A 1 134 ? -12.489 -26.538 -5.058 1.00 0.00 134 SER A C 3
ATOM 4505 O O . SER A 1 134 ? -11.334 -26.360 -5.445 1.00 0.00 134 SER A O 3
ATOM 4513 N N . LEU A 1 135 ? -13.437 -27.076 -5.822 1.00 0.00 135 LEU A N 3
ATOM 4514 C CA . LEU A 1 135 ? -13.164 -27.498 -7.194 1.00 0.00 135 LEU A CA 3
ATOM 4515 C C . LEU A 1 135 ? -13.661 -26.450 -8.182 1.00 0.00 135 LEU A C 3
ATOM 4516 O O . LEU A 1 135 ? -14.867 -26.272 -8.360 1.00 0.00 135 LEU A O 3
ATOM 4532 N N . LYS A 1 136 ? -12.724 -25.758 -8.826 1.00 0.00 136 LYS A N 3
ATOM 4533 C CA . LYS A 1 136 ? -13.073 -24.726 -9.800 1.00 0.00 136 LYS A CA 3
ATOM 4534 C C . LYS A 1 136 ? -13.126 -25.322 -11.204 1.00 0.00 136 LYS A C 3
ATOM 4535 O O . LYS A 1 136 ? -12.309 -26.169 -11.563 1.00 0.00 136 LYS A O 3
ATOM 4554 N N . PHE A 1 137 ? -14.095 -24.870 -11.993 1.00 0.00 137 PHE A N 3
ATOM 4555 C CA . PHE A 1 137 ? -14.251 -25.361 -13.355 1.00 0.00 137 PHE A CA 3
ATOM 4556 C C . PHE A 1 137 ? -13.293 -24.640 -14.299 1.00 0.00 137 PHE A C 3
ATOM 4557 O O . PHE A 1 137 ? -13.367 -23.422 -14.460 1.00 0.00 137 PHE A O 3
ATOM 4574 N N . GLN A 1 138 ? -12.397 -25.400 -14.918 1.00 0.00 138 GLN A N 3
ATOM 4575 C CA . GLN A 1 138 ? -11.429 -24.823 -15.843 1.00 0.00 138 GLN A CA 3
ATOM 4576 C C . GLN A 1 138 ? -10.820 -25.910 -16.724 1.00 0.00 138 GLN A C 3
ATOM 4577 O O . GLN A 1 138 ? -9.854 -26.566 -16.337 1.00 0.00 138 GLN A O 3
ATOM 4591 N N . ARG A 1 139 ? -11.393 -26.098 -17.909 1.00 0.00 139 ARG A N 3
ATOM 4592 C CA . ARG A 1 139 ? -10.896 -27.111 -18.832 1.00 0.00 139 ARG A CA 3
ATOM 4593 C C . ARG A 1 139 ? -11.550 -26.957 -20.201 1.00 0.00 139 ARG A C 3
ATOM 4594 O O . ARG A 1 139 ? -12.594 -26.316 -20.331 1.00 0.00 139 ARG A O 3
ATOM 4615 N N . LYS A 1 37 ? -38.393 -15.518 -8.869 1.00 0.00 37 LYS A N 4
ATOM 4616 C CA . LYS A 1 37 ? -39.792 -15.798 -9.173 1.00 0.00 37 LYS A CA 4
ATOM 4617 C C . LYS A 1 37 ? -40.403 -16.698 -8.103 1.00 0.00 37 LYS A C 4
ATOM 4618 O O . LYS A 1 37 ? -39.884 -17.777 -7.815 1.00 0.00 37 LYS A O 4
ATOM 4637 N N . VAL A 1 38 ? -41.508 -16.249 -7.520 1.00 0.00 38 VAL A N 4
ATOM 4638 C CA . VAL A 1 38 ? -42.183 -17.022 -6.485 1.00 0.00 38 VAL A CA 4
ATOM 4639 C C . VAL A 1 38 ? -41.216 -17.373 -5.358 1.00 0.00 38 VAL A C 4
ATOM 4640 O O . VAL A 1 38 ? -40.329 -18.210 -5.526 1.00 0.00 38 VAL A O 4
ATOM 4653 N N . ALA A 1 39 ? -41.396 -16.725 -4.207 1.00 0.00 39 ALA A N 4
ATOM 4654 C CA . ALA A 1 39 ? -40.540 -16.967 -3.044 1.00 0.00 39 ALA A CA 4
ATOM 4655 C C . ALA A 1 39 ? -41.342 -17.611 -1.916 1.00 0.00 39 ALA A C 4
ATOM 4656 O O . ALA A 1 39 ? -42.032 -16.923 -1.164 1.00 0.00 39 ALA A O 4
ATOM 4663 N N . SER A 1 40 ? -41.247 -18.933 -1.804 1.00 0.00 40 SER A N 4
ATOM 4664 C CA . SER A 1 40 ? -41.972 -19.657 -0.761 1.00 0.00 40 SER A CA 4
ATOM 4665 C C . SER A 1 40 ? -41.182 -19.657 0.545 1.00 0.00 40 SER A C 4
ATOM 4666 O O . SER A 1 40 ? -39.979 -19.397 0.552 1.00 0.00 40 SER A O 4
ATOM 4674 N N . LEU A 1 41 ? -41.867 -19.952 1.652 1.00 0.00 41 LEU A N 4
ATOM 4675 C CA . LEU A 1 41 ? -41.224 -19.986 2.968 1.00 0.00 41 LEU A CA 4
ATOM 4676 C C . LEU A 1 41 ? -41.676 -21.218 3.748 1.00 0.00 41 LEU A C 4
ATOM 4677 O O . LEU A 1 41 ? -42.872 -21.455 3.912 1.00 0.00 41 LEU A O 4
ATOM 4693 N N . LEU A 1 42 ? -40.709 -22.000 4.231 1.00 0.00 42 LEU A N 4
ATOM 4694 C CA . LEU A 1 42 ? -41.011 -23.211 4.999 1.00 0.00 42 LEU A CA 4
ATOM 4695 C C . LEU A 1 42 ? -40.450 -23.099 6.414 1.00 0.00 42 LEU A C 4
ATOM 4696 O O . LEU A 1 42 ? -39.318 -22.656 6.613 1.00 0.00 42 LEU A O 4
ATOM 4712 N N . SER A 1 43 ? -41.253 -23.505 7.394 1.00 0.00 43 SER A N 4
ATOM 4713 C CA . SER A 1 43 ? -40.836 -23.448 8.791 1.00 0.00 43 SER A CA 4
ATOM 4714 C C . SER A 1 43 ? -39.658 -24.384 9.041 1.00 0.00 43 SER A C 4
ATOM 4715 O O . SER A 1 43 ? -39.166 -25.037 8.121 1.00 0.00 43 SER A O 4
ATOM 4723 N N . ALA A 1 44 ? -39.210 -24.441 10.293 1.00 0.00 44 ALA A N 4
ATOM 4724 C CA . ALA A 1 44 ? -38.085 -25.300 10.660 1.00 0.00 44 ALA A CA 4
ATOM 4725 C C . ALA A 1 44 ? -38.570 -26.687 11.060 1.00 0.00 44 ALA A C 4
ATOM 4726 O O . ALA A 1 44 ? -37.794 -27.643 11.077 1.00 0.00 44 ALA A O 4
ATOM 4733 N N . ASP A 1 45 ? -39.855 -26.796 11.375 1.00 0.00 45 ASP A N 4
ATOM 4734 C CA . ASP A 1 45 ? -40.423 -28.080 11.765 1.00 0.00 45 ASP A CA 4
ATOM 4735 C C . ASP A 1 45 ? -40.577 -28.979 10.545 1.00 0.00 45 ASP A C 4
ATOM 4736 O O . ASP A 1 45 ? -41.430 -29.866 10.520 1.00 0.00 45 ASP A O 4
ATOM 4745 N N . LEU A 1 46 ? -39.749 -28.739 9.527 1.00 0.00 46 LEU A N 4
ATOM 4746 C CA . LEU A 1 46 ? -39.801 -29.525 8.294 1.00 0.00 46 LEU A CA 4
ATOM 4747 C C . LEU A 1 46 ? -38.420 -30.068 7.934 1.00 0.00 46 LEU A C 4
ATOM 4748 O O . LEU A 1 46 ? -37.397 -29.394 8.108 1.00 0.00 46 LEU A O 4
ATOM 4764 N N . THR A 1 47 ? -38.407 -31.298 7.424 1.00 0.00 47 THR A N 4
ATOM 4765 C CA . THR A 1 47 ? -37.165 -31.955 7.026 1.00 0.00 47 THR A CA 4
ATOM 4766 C C . THR A 1 47 ? -37.348 -32.658 5.685 1.00 0.00 47 THR A C 4
ATOM 4767 O O . THR A 1 47 ? -38.288 -33.431 5.504 1.00 0.00 47 THR A O 4
ATOM 4778 N N . ILE A 1 48 ? -36.449 -32.379 4.746 1.00 0.00 48 ILE A N 4
ATOM 4779 C CA . ILE A 1 48 ? -36.527 -32.987 3.420 1.00 0.00 48 ILE A CA 4
ATOM 4780 C C . ILE A 1 48 ? -35.818 -34.337 3.399 1.00 0.00 48 ILE A C 4
ATOM 4781 O O . ILE A 1 48 ? -34.724 -34.484 3.945 1.00 0.00 48 ILE A O 4
ATOM 4797 N N . GLU A 1 49 ? -36.451 -35.321 2.763 1.00 0.00 49 GLU A N 4
ATOM 4798 C CA . GLU A 1 49 ? -35.883 -36.666 2.665 1.00 0.00 49 GLU A CA 4
ATOM 4799 C C . GLU A 1 49 ? -36.020 -37.196 1.241 1.00 0.00 49 GLU A C 4
ATOM 4800 O O . GLU A 1 49 ? -37.047 -36.999 0.592 1.00 0.00 49 GLU A O 4
ATOM 4812 N N . GLY A 1 50 ? -34.978 -37.866 0.758 1.00 0.00 50 GLY A N 4
ATOM 4813 C CA . GLY A 1 50 ? -34.992 -38.417 -0.595 1.00 0.00 50 GLY A CA 4
ATOM 4814 C C . GLY A 1 50 ? -34.458 -37.402 -1.600 1.00 0.00 50 GLY A C 4
ATOM 4815 O O . GLY A 1 50 ? -33.247 -37.228 -1.737 1.00 0.00 50 GLY A O 4
ATOM 4819 N N . GLY A 1 51 ? -35.368 -36.733 -2.301 1.00 0.00 51 GLY A N 4
ATOM 4820 C CA . GLY A 1 51 ? -34.975 -35.737 -3.291 1.00 0.00 51 GLY A CA 4
ATOM 4821 C C . GLY A 1 51 ? -36.153 -34.844 -3.665 1.00 0.00 51 GLY A C 4
ATOM 4822 O O . GLY A 1 51 ? -37.146 -35.313 -4.219 1.00 0.00 51 GLY A O 4
ATOM 4826 N N . VAL A 1 52 ? -36.036 -33.552 -3.359 1.00 0.00 52 VAL A N 4
ATOM 4827 C CA . VAL A 1 52 ? -37.100 -32.596 -3.668 1.00 0.00 52 VAL A CA 4
ATOM 4828 C C . VAL A 1 52 ? -36.811 -31.880 -4.984 1.00 0.00 52 VAL A C 4
ATOM 4829 O O . VAL A 1 52 ? -35.654 -31.707 -5.367 1.00 0.00 52 VAL A O 4
ATOM 4842 N N . THR A 1 53 ? -37.873 -31.468 -5.675 1.00 0.00 53 THR A N 4
ATOM 4843 C CA . THR A 1 53 ? -37.728 -30.772 -6.953 1.00 0.00 53 THR A CA 4
ATOM 4844 C C . THR A 1 53 ? -38.819 -29.717 -7.117 1.00 0.00 53 THR A C 4
ATOM 4845 O O . THR A 1 53 ? -40.000 -29.995 -6.911 1.00 0.00 53 THR A O 4
ATOM 4856 N N . GLY A 1 54 ? -38.412 -28.506 -7.486 1.00 0.00 54 GLY A N 4
ATOM 4857 C CA . GLY A 1 54 ? -39.360 -27.413 -7.674 1.00 0.00 54 GLY A CA 4
ATOM 4858 C C . GLY A 1 54 ? -38.631 -26.113 -7.999 1.00 0.00 54 GLY A C 4
ATOM 4859 O O . GLY A 1 54 ? -38.215 -25.382 -7.100 1.00 0.00 54 GLY A O 4
ATOM 4863 N N . GLU A 1 55 ? -38.479 -25.832 -9.290 1.00 0.00 55 GLU A N 4
ATOM 4864 C CA . GLU A 1 55 ? -37.797 -24.618 -9.724 1.00 0.00 55 GLU A CA 4
ATOM 4865 C C . GLU A 1 55 ? -38.331 -23.401 -8.976 1.00 0.00 55 GLU A C 4
ATOM 4866 O O . GLU A 1 55 ? -39.238 -23.515 -8.151 1.00 0.00 55 GLU A O 4
ATOM 4878 N N . GLY A 1 56 ? -37.762 -22.235 -9.274 1.00 0.00 56 GLY A N 4
ATOM 4879 C CA . GLY A 1 56 ? -38.185 -20.995 -8.629 1.00 0.00 56 GLY A CA 4
ATOM 4880 C C . GLY A 1 56 ? -37.368 -20.725 -7.370 1.00 0.00 56 GLY A C 4
ATOM 4881 O O . GLY A 1 56 ? -36.435 -21.464 -7.053 1.00 0.00 56 GLY A O 4
ATOM 4885 N N . GLU A 1 57 ? -37.726 -19.661 -6.656 1.00 0.00 57 GLU A N 4
ATOM 4886 C CA . GLU A 1 57 ? -37.022 -19.294 -5.429 1.00 0.00 57 GLU A CA 4
ATOM 4887 C C . GLU A 1 57 ? -37.666 -19.966 -4.222 1.00 0.00 57 GLU A C 4
ATOM 4888 O O . GLU A 1 57 ? -38.825 -19.702 -3.895 1.00 0.00 57 GLU A O 4
ATOM 4900 N N . LEU A 1 58 ? -36.909 -20.843 -3.562 1.00 0.00 58 LEU A N 4
ATOM 4901 C CA . LEU A 1 58 ? -37.412 -21.560 -2.387 1.00 0.00 58 LEU A CA 4
ATOM 4902 C C . LEU A 1 58 ? -36.610 -21.187 -1.143 1.00 0.00 58 LEU A C 4
ATOM 4903 O O . LEU A 1 58 ? -35.434 -21.533 -1.023 1.00 0.00 58 LEU A O 4
ATOM 4919 N N . GLN A 1 59 ? -37.261 -20.489 -0.213 1.00 0.00 59 GLN A N 4
ATOM 4920 C CA . GLN A 1 59 ? -36.613 -20.081 1.034 1.00 0.00 59 GLN A CA 4
ATOM 4921 C C . GLN A 1 59 ? -36.986 -21.062 2.141 1.00 0.00 59 GLN A C 4
ATOM 4922 O O . GLN A 1 59 ? -38.145 -21.144 2.541 1.00 0.00 59 GLN A O 4
ATOM 4936 N N . ILE A 1 60 ? -36.002 -21.825 2.615 1.00 0.00 60 ILE A N 4
ATOM 4937 C CA . ILE A 1 60 ? -36.245 -22.825 3.659 1.00 0.00 60 ILE A CA 4
ATOM 4938 C C . ILE A 1 60 ? -35.445 -22.524 4.923 1.00 0.00 60 ILE A C 4
ATOM 4939 O O . ILE A 1 60 ? -34.248 -22.247 4.867 1.00 0.00 60 ILE A O 4
ATOM 4955 N N . ASP A 1 61 ? -36.123 -22.603 6.065 1.00 0.00 61 ASP A N 4
ATOM 4956 C CA . ASP A 1 61 ? -35.494 -22.360 7.364 1.00 0.00 61 ASP A CA 4
ATOM 4957 C C . ASP A 1 61 ? -35.561 -23.637 8.197 1.00 0.00 61 ASP A C 4
ATOM 4958 O O . ASP A 1 61 ? -36.023 -23.624 9.337 1.00 0.00 61 ASP A O 4
ATOM 4967 N N . GLY A 1 62 ? -35.125 -24.747 7.593 1.00 0.00 62 GLY A N 4
ATOM 4968 C CA . GLY A 1 62 ? -35.169 -26.056 8.248 1.00 0.00 62 GLY A CA 4
ATOM 4969 C C . GLY A 1 62 ? -33.937 -26.905 7.931 1.00 0.00 62 GLY A C 4
ATOM 4970 O O . GLY A 1 62 ? -32.865 -26.385 7.577 1.00 0.00 62 GLY A O 4
ATOM 4974 N N . VAL A 1 63 ? -34.105 -28.225 8.098 1.00 0.00 63 VAL A N 4
ATOM 4975 C CA . VAL A 1 63 ? -33.024 -29.187 7.858 1.00 0.00 63 VAL A CA 4
ATOM 4976 C C . VAL A 1 63 ? -33.267 -29.947 6.554 1.00 0.00 63 VAL A C 4
ATOM 4977 O O . VAL A 1 63 ? -34.188 -30.755 6.457 1.00 0.00 63 VAL A O 4
ATOM 4990 N N . VAL A 1 64 ? -32.430 -29.688 5.552 1.00 0.00 64 VAL A N 4
ATOM 4991 C CA . VAL A 1 64 ? -32.563 -30.357 4.256 1.00 0.00 64 VAL A CA 4
ATOM 4992 C C . VAL A 1 64 ? -31.624 -31.555 4.170 1.00 0.00 64 VAL A C 4
ATOM 4993 O O . VAL A 1 64 ? -30.404 -31.404 4.225 1.00 0.00 64 VAL A O 4
ATOM 5006 N N . LYS A 1 65 ? -32.202 -32.748 4.025 1.00 0.00 65 LYS A N 4
ATOM 5007 C CA . LYS A 1 65 ? -31.411 -33.975 3.919 1.00 0.00 65 LYS A CA 4
ATOM 5008 C C . LYS A 1 65 ? -31.764 -34.725 2.639 1.00 0.00 65 LYS A C 4
ATOM 5009 O O . LYS A 1 65 ? -32.936 -34.965 2.351 1.00 0.00 65 LYS A O 4
ATOM 5028 N N . GLY A 1 66 ? -30.738 -35.088 1.869 1.00 0.00 66 GLY A N 4
ATOM 5029 C CA . GLY A 1 66 ? -30.939 -35.809 0.609 1.00 0.00 66 GLY A CA 4
ATOM 5030 C C . GLY A 1 66 ? -30.568 -34.929 -0.580 1.00 0.00 66 GLY A C 4
ATOM 5031 O O . GLY A 1 66 ? -29.711 -34.051 -0.471 1.00 0.00 66 GLY A O 4
ATOM 5035 N N . ASP A 1 67 ? -31.218 -35.169 -1.716 1.00 0.00 67 ASP A N 4
ATOM 5036 C CA . ASP A 1 67 ? -30.948 -34.391 -2.923 1.00 0.00 67 ASP A CA 4
ATOM 5037 C C . ASP A 1 67 ? -31.848 -33.162 -2.980 1.00 0.00 67 ASP A C 4
ATOM 5038 O O . ASP A 1 67 ? -32.964 -33.172 -2.460 1.00 0.00 67 ASP A O 4
ATOM 5047 N N . VAL A 1 68 ? -31.351 -32.102 -3.613 1.00 0.00 68 VAL A N 4
ATOM 5048 C CA . VAL A 1 68 ? -32.110 -30.858 -3.734 1.00 0.00 68 VAL A CA 4
ATOM 5049 C C . VAL A 1 68 ? -32.032 -30.323 -5.162 1.00 0.00 68 VAL A C 4
ATOM 5050 O O . VAL A 1 68 ? -30.944 -30.126 -5.703 1.00 0.00 68 VAL A O 4
ATOM 5063 N N . ARG A 1 69 ? -33.196 -30.093 -5.770 1.00 0.00 69 ARG A N 4
ATOM 5064 C CA . ARG A 1 69 ? -33.259 -29.583 -7.142 1.00 0.00 69 ARG A CA 4
ATOM 5065 C C . ARG A 1 69 ? -34.164 -28.358 -7.220 1.00 0.00 69 ARG A C 4
ATOM 5066 O O . ARG A 1 69 ? -35.353 -28.431 -6.911 1.00 0.00 69 ARG A O 4
ATOM 5087 N N . VAL A 1 70 ? -33.596 -27.232 -7.639 1.00 0.00 70 VAL A N 4
ATOM 5088 C CA . VAL A 1 70 ? -34.367 -25.999 -7.756 1.00 0.00 70 VAL A CA 4
ATOM 5089 C C . VAL A 1 70 ? -33.580 -24.943 -8.526 1.00 0.00 70 VAL A C 4
ATOM 5090 O O . VAL A 1 70 ? -32.365 -25.056 -8.686 1.00 0.00 70 VAL A O 4
ATOM 5103 N N . GLY A 1 71 ? -34.278 -23.912 -8.995 1.00 0.00 71 GLY A N 4
ATOM 5104 C CA . GLY A 1 71 ? -33.627 -22.840 -9.737 1.00 0.00 71 GLY A CA 4
ATOM 5105 C C . GLY A 1 71 ? -32.722 -22.028 -8.818 1.00 0.00 71 GLY A C 4
ATOM 5106 O O . GLY A 1 71 ? -31.552 -21.797 -9.123 1.00 0.00 71 GLY A O 4
ATOM 5110 N N . ARG A 1 72 ? -33.275 -21.602 -7.682 1.00 0.00 72 ARG A N 4
ATOM 5111 C CA . ARG A 1 72 ? -32.519 -20.820 -6.705 1.00 0.00 72 ARG A CA 4
ATOM 5112 C C . ARG A 1 72 ? -32.802 -21.329 -5.296 1.00 0.00 72 ARG A C 4
ATOM 5113 O O . ARG A 1 72 ? -33.943 -21.303 -4.831 1.00 0.00 72 ARG A O 4
ATOM 5134 N N . LEU A 1 73 ? -31.754 -21.801 -4.623 1.00 0.00 73 LEU A N 4
ATOM 5135 C CA . LEU A 1 73 ? -31.887 -22.330 -3.265 1.00 0.00 73 LEU A CA 4
ATOM 5136 C C . LEU A 1 73 ? -31.386 -21.317 -2.243 1.00 0.00 73 LEU A C 4
ATOM 5137 O O . LEU A 1 73 ? -30.200 -20.990 -2.207 1.00 0.00 73 LEU A O 4
ATOM 5153 N N . THR A 1 74 ? -32.299 -20.832 -1.404 1.00 0.00 74 THR A N 4
ATOM 5154 C CA . THR A 1 74 ? -31.949 -19.864 -0.366 1.00 0.00 74 THR A CA 4
ATOM 5155 C C . THR A 1 74 ? -32.064 -20.514 1.009 1.00 0.00 74 THR A C 4
ATOM 5156 O O . THR A 1 74 ? -33.150 -20.916 1.427 1.00 0.00 74 THR A O 4
ATOM 5167 N N . VAL A 1 75 ? -30.935 -20.628 1.706 1.00 0.00 75 VAL A N 4
ATOM 5168 C CA . VAL A 1 75 ? -30.927 -21.247 3.028 1.00 0.00 75 VAL A CA 4
ATOM 5169 C C . VAL A 1 75 ? -31.336 -20.240 4.097 1.00 0.00 75 VAL A C 4
ATOM 5170 O O . VAL A 1 75 ? -30.604 -19.289 4.392 1.00 0.00 75 VAL A O 4
ATOM 5183 N N . GLY A 1 76 ? -32.527 -20.469 4.654 1.00 0.00 76 GLY A N 4
ATOM 5184 C CA . GLY A 1 76 ? -33.100 -19.605 5.683 1.00 0.00 76 GLY A CA 4
ATOM 5185 C C . GLY A 1 76 ? -32.142 -19.354 6.844 1.00 0.00 76 GLY A C 4
ATOM 5186 O O . GLY A 1 76 ? -30.925 -19.473 6.707 1.00 0.00 76 GLY A O 4
ATOM 5190 N N . GLU A 1 77 ? -32.718 -18.974 7.984 1.00 0.00 77 GLU A N 4
ATOM 5191 C CA . GLU A 1 77 ? -31.935 -18.664 9.176 1.00 0.00 77 GLU A CA 4
ATOM 5192 C C . GLU A 1 77 ? -31.598 -19.906 10.004 1.00 0.00 77 GLU A C 4
ATOM 5193 O O . GLU A 1 77 ? -30.687 -19.862 10.829 1.00 0.00 77 GLU A O 4
ATOM 5205 N N . THR A 1 78 ? -32.316 -21.013 9.805 1.00 0.00 78 THR A N 4
ATOM 5206 C CA . THR A 1 78 ? -32.017 -22.210 10.587 1.00 0.00 78 THR A CA 4
ATOM 5207 C C . THR A 1 78 ? -30.649 -22.732 10.184 1.00 0.00 78 THR A C 4
ATOM 5208 O O . THR A 1 78 ? -29.933 -23.338 10.982 1.00 0.00 78 THR A O 4
ATOM 5219 N N . GLY A 1 79 ? -30.273 -22.422 8.954 1.00 0.00 79 GLY A N 4
ATOM 5220 C CA . GLY A 1 79 ? -28.964 -22.782 8.442 1.00 0.00 79 GLY A CA 4
ATOM 5221 C C . GLY A 1 79 ? -28.651 -24.265 8.545 1.00 0.00 79 GLY A C 4
ATOM 5222 O O . GLY A 1 79 ? -27.505 -24.614 8.826 1.00 0.00 79 GLY A O 4
ATOM 5226 N N . HIS A 1 80 ? -29.628 -25.151 8.319 1.00 0.00 80 HIS A N 4
ATOM 5227 C CA . HIS A 1 80 ? -29.333 -26.583 8.405 1.00 0.00 80 HIS A CA 4
ATOM 5228 C C . HIS A 1 80 ? -29.488 -27.246 7.047 1.00 0.00 80 HIS A C 4
ATOM 5229 O O . HIS A 1 80 ? -30.591 -27.347 6.508 1.00 0.00 80 HIS A O 4
ATOM 5243 N N . VAL A 1 81 ? -28.364 -27.715 6.508 1.00 0.00 81 VAL A N 4
ATOM 5244 C CA . VAL A 1 81 ? -28.361 -28.396 5.216 1.00 0.00 81 VAL A CA 4
ATOM 5245 C C . VAL A 1 81 ? -27.272 -29.464 5.177 1.00 0.00 81 VAL A C 4
ATOM 5246 O O . VAL A 1 81 ? -26.084 -29.143 5.165 1.00 0.00 81 VAL A O 4
ATOM 5259 N N . GLU A 1 82 ? -27.674 -30.735 5.146 1.00 0.00 82 GLU A N 4
ATOM 5260 C CA . GLU A 1 82 ? -26.705 -31.835 5.093 1.00 0.00 82 GLU A CA 4
ATOM 5261 C C . GLU A 1 82 ? -27.112 -32.844 4.026 1.00 0.00 82 GLU A C 4
ATOM 5262 O O . GLU A 1 82 ? -28.069 -33.595 4.201 1.00 0.00 82 GLU A O 4
ATOM 5274 N N . GLY A 1 83 ? -26.375 -32.859 2.921 1.00 0.00 83 GLY A N 4
ATOM 5275 C CA . GLY A 1 83 ? -26.669 -33.784 1.833 1.00 0.00 83 GLY A CA 4
ATOM 5276 C C . GLY A 1 83 ? -26.065 -33.290 0.524 1.00 0.00 83 GLY A C 4
ATOM 5277 O O . GLY A 1 83 ? -25.103 -32.521 0.520 1.00 0.00 83 GLY A O 4
ATOM 5281 N N . SER A 1 84 ? -26.652 -33.729 -0.588 1.00 0.00 84 SER A N 4
ATOM 5282 C CA . SER A 1 84 ? -26.190 -33.322 -1.914 1.00 0.00 84 SER A CA 4
ATOM 5283 C C . SER A 1 84 ? -27.113 -32.241 -2.470 1.00 0.00 84 SER A C 4
ATOM 5284 O O . SER A 1 84 ? -28.332 -32.411 -2.500 1.00 0.00 84 SER A O 4
ATOM 5292 N N . VAL A 1 85 ? -26.531 -31.119 -2.890 1.00 0.00 85 VAL A N 4
ATOM 5293 C CA . VAL A 1 85 ? -27.320 -30.004 -3.423 1.00 0.00 85 VAL A CA 4
ATOM 5294 C C . VAL A 1 85 ? -27.070 -29.804 -4.914 1.00 0.00 85 VAL A C 4
ATOM 5295 O O . VAL A 1 85 ? -25.927 -29.793 -5.367 1.00 0.00 85 VAL A O 4
ATOM 5308 N N . TYR A 1 86 ? -28.157 -29.628 -5.666 1.00 0.00 86 TYR A N 4
ATOM 5309 C CA . TYR A 1 86 ? -28.073 -29.405 -7.111 1.00 0.00 86 TYR A CA 4
ATOM 5310 C C . TYR A 1 86 ? -28.917 -28.194 -7.493 1.00 0.00 86 TYR A C 4
ATOM 5311 O O . TYR A 1 86 ? -30.130 -28.188 -7.286 1.00 0.00 86 TYR A O 4
ATOM 5329 N N . ALA A 1 87 ? -28.277 -27.168 -8.046 1.00 0.00 87 ALA A N 4
ATOM 5330 C CA . ALA A 1 87 ? -29.009 -25.967 -8.439 1.00 0.00 87 ALA A CA 4
ATOM 5331 C C . ALA A 1 87 ? -28.153 -25.063 -9.317 1.00 0.00 87 ALA A C 4
ATOM 5332 O O . ALA A 1 87 ? -26.940 -25.235 -9.408 1.00 0.00 87 ALA A O 4
ATOM 5339 N N . GLU A 1 88 ? -28.799 -24.091 -9.956 1.00 0.00 88 GLU A N 4
ATOM 5340 C CA . GLU A 1 88 ? -28.093 -23.151 -10.823 1.00 0.00 88 GLU A CA 4
ATOM 5341 C C . GLU A 1 88 ? -27.572 -21.979 -9.996 1.00 0.00 88 GLU A C 4
ATOM 5342 O O . GLU A 1 88 ? -26.518 -21.414 -10.287 1.00 0.00 88 GLU A O 4
ATOM 5354 N N . ALA A 1 89 ? -28.324 -21.632 -8.954 1.00 0.00 89 ALA A N 4
ATOM 5355 C CA . ALA A 1 89 ? -27.953 -20.537 -8.060 1.00 0.00 89 ALA A CA 4
ATOM 5356 C C . ALA A 1 89 ? -28.095 -20.990 -6.613 1.00 0.00 89 ALA A C 4
ATOM 5357 O O . ALA A 1 89 ? -29.033 -21.712 -6.273 1.00 0.00 89 ALA A O 4
ATOM 5364 N N . VAL A 1 90 ? -27.158 -20.581 -5.761 1.00 0.00 90 VAL A N 4
ATOM 5365 C CA . VAL A 1 90 ? -27.200 -20.977 -4.354 1.00 0.00 90 VAL A CA 4
ATOM 5366 C C . VAL A 1 90 ? -26.798 -19.820 -3.441 1.00 0.00 90 VAL A C 4
ATOM 5367 O O . VAL A 1 90 ? -25.637 -19.411 -3.408 1.00 0.00 90 VAL A O 4
ATOM 5380 N N . GLU A 1 91 ? -27.773 -19.313 -2.688 1.00 0.00 91 GLU A N 4
ATOM 5381 C CA . GLU A 1 91 ? -27.540 -18.215 -1.747 1.00 0.00 91 GLU A CA 4
ATOM 5382 C C . GLU A 1 91 ? -27.660 -18.741 -0.322 1.00 0.00 91 GLU A C 4
ATOM 5383 O O . GLU A 1 91 ? -28.727 -19.186 0.094 1.00 0.00 91 GLU A O 4
ATOM 5395 N N . VAL A 1 92 ? -26.556 -18.717 0.421 1.00 0.00 92 VAL A N 4
ATOM 5396 C CA . VAL A 1 92 ? -26.556 -19.228 1.793 1.00 0.00 92 VAL A CA 4
ATOM 5397 C C . VAL A 1 92 ? -26.566 -18.098 2.822 1.00 0.00 92 VAL A C 4
ATOM 5398 O O . VAL A 1 92 ? -25.831 -17.120 2.700 1.00 0.00 92 VAL A O 4
ATOM 5411 N N . ARG A 1 93 ? -27.398 -18.270 3.850 1.00 0.00 93 ARG A N 4
ATOM 5412 C CA . ARG A 1 93 ? -27.517 -17.310 4.940 1.00 0.00 93 ARG A CA 4
ATOM 5413 C C . ARG A 1 93 ? -27.399 -18.072 6.253 1.00 0.00 93 ARG A C 4
ATOM 5414 O O . ARG A 1 93 ? -27.848 -17.611 7.302 1.00 0.00 93 ARG A O 4
ATOM 5435 N N . GLY A 1 94 ? -26.819 -19.269 6.162 1.00 0.00 94 GLY A N 4
ATOM 5436 C CA . GLY A 1 94 ? -26.671 -20.136 7.323 1.00 0.00 94 GLY A CA 4
ATOM 5437 C C . GLY A 1 94 ? -25.575 -21.182 7.103 1.00 0.00 94 GLY A C 4
ATOM 5438 O O . GLY A 1 94 ? -24.606 -20.930 6.389 1.00 0.00 94 GLY A O 4
ATOM 5442 N N . ARG A 1 95 ? -25.703 -22.343 7.756 1.00 0.00 95 ARG A N 4
ATOM 5443 C CA . ARG A 1 95 ? -24.671 -23.386 7.656 1.00 0.00 95 ARG A CA 4
ATOM 5444 C C . ARG A 1 95 ? -25.100 -24.585 6.804 1.00 0.00 95 ARG A C 4
ATOM 5445 O O . ARG A 1 95 ? -26.204 -25.132 6.939 1.00 0.00 95 ARG A O 4
ATOM 5466 N N . VAL A 1 96 ? -24.173 -24.993 5.936 1.00 0.00 96 VAL A N 4
ATOM 5467 C CA . VAL A 1 96 ? -24.371 -26.132 5.045 1.00 0.00 96 VAL A CA 4
ATOM 5468 C C . VAL A 1 96 ? -23.089 -26.964 5.000 1.00 0.00 96 VAL A C 4
ATOM 5469 O O . VAL A 1 96 ? -22.004 -26.432 4.774 1.00 0.00 96 VAL A O 4
ATOM 5482 N N . VAL A 1 97 ? -23.212 -28.270 5.228 1.00 0.00 97 VAL A N 4
ATOM 5483 C CA . VAL A 1 97 ? -22.042 -29.151 5.218 1.00 0.00 97 VAL A CA 4
ATOM 5484 C C . VAL A 1 97 ? -22.355 -30.467 4.510 1.00 0.00 97 VAL A C 4
ATOM 5485 O O . VAL A 1 97 ? -23.313 -31.160 4.854 1.00 0.00 97 VAL A O 4
ATOM 5498 N N . GLY A 1 98 ? -21.535 -30.800 3.515 1.00 0.00 98 GLY A N 4
ATOM 5499 C CA . GLY A 1 98 ? -21.719 -32.031 2.752 1.00 0.00 98 GLY A CA 4
ATOM 5500 C C . GLY A 1 98 ? -21.116 -31.896 1.356 1.00 0.00 98 GLY A C 4
ATOM 5501 O O . GLY A 1 98 ? -19.906 -32.038 1.175 1.00 0.00 98 GLY A O 4
ATOM 5505 N N . ALA A 1 99 ? -21.966 -31.614 0.374 1.00 0.00 99 ALA A N 4
ATOM 5506 C CA . ALA A 1 99 ? -21.507 -31.453 -1.002 1.00 0.00 99 ALA A CA 4
ATOM 5507 C C . ALA A 1 99 ? -22.537 -30.667 -1.809 1.00 0.00 99 ALA A C 4
ATOM 5508 O O . ALA A 1 99 ? -23.739 -30.897 -1.680 1.00 0.00 99 ALA A O 4
ATOM 5515 N N . ILE A 1 100 ? -22.064 -29.730 -2.633 1.00 0.00 100 ILE A N 4
ATOM 5516 C CA . ILE A 1 100 ? -22.967 -28.907 -3.444 1.00 0.00 100 ILE A CA 4
ATOM 5517 C C . ILE A 1 100 ? -22.377 -28.640 -4.829 1.00 0.00 100 ILE A C 4
ATOM 5518 O O . ILE A 1 100 ? -21.171 -28.443 -4.973 1.00 0.00 100 ILE A O 4
ATOM 5534 N N . THR A 1 101 ? -23.243 -28.620 -5.845 1.00 0.00 101 THR A N 4
ATOM 5535 C CA . THR A 1 101 ? -22.809 -28.358 -7.221 1.00 0.00 101 THR A CA 4
ATOM 5536 C C . THR A 1 101 ? -23.731 -27.332 -7.880 1.00 0.00 101 THR A C 4
ATOM 5537 O O . THR A 1 101 ? -24.943 -27.543 -7.982 1.00 0.00 101 THR A O 4
ATOM 5548 N N . SER A 1 102 ? -23.151 -26.216 -8.319 1.00 0.00 102 SER A N 4
ATOM 5549 C CA . SER A 1 102 ? -23.936 -25.165 -8.960 1.00 0.00 102 SER A CA 4
ATOM 5550 C C . SER A 1 102 ? -23.048 -24.245 -9.794 1.00 0.00 102 SER A C 4
ATOM 5551 O O . SER A 1 102 ? -21.862 -24.081 -9.510 1.00 0.00 102 SER A O 4
ATOM 5559 N N . LYS A 1 103 ? -23.637 -23.646 -10.826 1.00 0.00 103 LYS A N 4
ATOM 5560 C CA . LYS A 1 103 ? -22.898 -22.744 -11.702 1.00 0.00 103 LYS A CA 4
ATOM 5561 C C . LYS A 1 103 ? -22.505 -21.471 -10.959 1.00 0.00 103 LYS A C 4
ATOM 5562 O O . LYS A 1 103 ? -21.451 -20.890 -11.221 1.00 0.00 103 LYS A O 4
ATOM 5581 N N . GLN A 1 104 ? -23.359 -21.039 -10.031 1.00 0.00 104 GLN A N 4
ATOM 5582 C CA . GLN A 1 104 ? -23.095 -19.827 -9.253 1.00 0.00 104 GLN A CA 4
ATOM 5583 C C . GLN A 1 104 ? -23.370 -20.074 -7.770 1.00 0.00 104 GLN A C 4
ATOM 5584 O O . GLN A 1 104 ? -24.359 -20.715 -7.410 1.00 0.00 104 GLN A O 4
ATOM 5598 N N . VAL A 1 105 ? -22.486 -19.560 -6.915 1.00 0.00 105 VAL A N 4
ATOM 5599 C CA . VAL A 1 105 ? -22.633 -19.727 -5.468 1.00 0.00 105 VAL A CA 4
ATOM 5600 C C . VAL A 1 105 ? -22.290 -18.430 -4.743 1.00 0.00 105 VAL A C 4
ATOM 5601 O O . VAL A 1 105 ? -21.227 -17.847 -4.959 1.00 0.00 105 VAL A O 4
ATOM 5614 N N . ARG A 1 106 ? -23.199 -17.986 -3.876 1.00 0.00 106 ARG A N 4
ATOM 5615 C CA . ARG A 1 106 ? -22.996 -16.757 -3.105 1.00 0.00 106 ARG A CA 4
ATOM 5616 C C . ARG A 1 106 ? -23.216 -17.035 -1.619 1.00 0.00 106 ARG A C 4
ATOM 5617 O O . ARG A 1 106 ? -24.339 -17.298 -1.190 1.00 0.00 106 ARG A O 4
ATOM 5638 N N . LEU A 1 107 ? -22.136 -16.993 -0.839 1.00 0.00 107 LEU A N 4
ATOM 5639 C CA . LEU A 1 107 ? -22.233 -17.262 0.593 1.00 0.00 107 LEU A CA 4
ATOM 5640 C C . LEU A 1 107 ? -22.551 -15.986 1.371 1.00 0.00 107 LEU A C 4
ATOM 5641 O O . LEU A 1 107 ? -21.657 -15.205 1.708 1.00 0.00 107 LEU A O 4
ATOM 5657 N N . TYR A 1 108 ? -23.837 -15.802 1.664 1.00 0.00 108 TYR A N 4
ATOM 5658 C CA . TYR A 1 108 ? -24.310 -14.644 2.424 1.00 0.00 108 TYR A CA 4
ATOM 5659 C C . TYR A 1 108 ? -24.390 -14.989 3.913 1.00 0.00 108 TYR A C 4
ATOM 5660 O O . TYR A 1 108 ? -24.415 -16.161 4.286 1.00 0.00 108 TYR A O 4
ATOM 5678 N N . GLY A 1 109 ? -24.452 -13.965 4.757 1.00 0.00 109 GLY A N 4
ATOM 5679 C CA . GLY A 1 109 ? -24.557 -14.186 6.195 1.00 0.00 109 GLY A CA 4
ATOM 5680 C C . GLY A 1 109 ? -23.279 -14.791 6.765 1.00 0.00 109 GLY A C 4
ATOM 5681 O O . GLY A 1 109 ? -22.359 -15.125 6.024 1.00 0.00 109 GLY A O 4
ATOM 5685 N N . THR A 1 110 ? -23.251 -14.955 8.089 1.00 0.00 110 THR A N 4
ATOM 5686 C CA . THR A 1 110 ? -22.104 -15.555 8.775 1.00 0.00 110 THR A CA 4
ATOM 5687 C C . THR A 1 110 ? -22.050 -17.049 8.464 1.00 0.00 110 THR A C 4
ATOM 5688 O O . THR A 1 110 ? -21.594 -17.855 9.275 1.00 0.00 110 THR A O 4
ATOM 5699 N N . SER A 1 111 ? -22.569 -17.400 7.296 1.00 0.00 111 SER A N 4
ATOM 5700 C CA . SER A 1 111 ? -22.649 -18.787 6.858 1.00 0.00 111 SER A CA 4
ATOM 5701 C C . SER A 1 111 ? -21.332 -19.543 7.004 1.00 0.00 111 SER A C 4
ATOM 5702 O O . SER A 1 111 ? -20.249 -18.956 7.039 1.00 0.00 111 SER A O 4
ATOM 5710 N N . TYR A 1 112 ? -21.464 -20.870 7.064 1.00 0.00 112 TYR A N 4
ATOM 5711 C CA . TYR A 1 112 ? -20.325 -21.779 7.182 1.00 0.00 112 TYR A CA 4
ATOM 5712 C C . TYR A 1 112 ? -20.487 -22.909 6.170 1.00 0.00 112 TYR A C 4
ATOM 5713 O O . TYR A 1 112 ? -21.542 -23.541 6.110 1.00 0.00 112 TYR A O 4
ATOM 5731 N N . VAL A 1 113 ? -19.457 -23.153 5.368 1.00 0.00 113 VAL A N 4
ATOM 5732 C CA . VAL A 1 113 ? -19.521 -24.206 4.353 1.00 0.00 113 VAL A CA 4
ATOM 5733 C C . VAL A 1 113 ? -18.383 -25.205 4.533 1.00 0.00 113 VAL A C 4
ATOM 5734 O O . VAL A 1 113 ? -17.210 -24.840 4.503 1.00 0.00 113 VAL A O 4
ATOM 5747 N N . ASP A 1 114 ? -18.743 -26.474 4.727 1.00 0.00 114 ASP A N 4
ATOM 5748 C CA . ASP A 1 114 ? -17.749 -27.535 4.912 1.00 0.00 114 ASP A CA 4
ATOM 5749 C C . ASP A 1 114 ? -18.099 -28.752 4.060 1.00 0.00 114 ASP A C 4
ATOM 5750 O O . ASP A 1 114 ? -19.046 -29.479 4.363 1.00 0.00 114 ASP A O 4
ATOM 5759 N N . GLY A 1 115 ? -17.333 -28.974 2.996 1.00 0.00 115 GLY A N 4
ATOM 5760 C CA . GLY A 1 115 ? -17.580 -30.112 2.119 1.00 0.00 115 GLY A CA 4
ATOM 5761 C C . GLY A 1 115 ? -16.897 -29.927 0.768 1.00 0.00 115 GLY A C 4
ATOM 5762 O O . GLY A 1 115 ? -16.010 -29.085 0.617 1.00 0.00 115 GLY A O 4
ATOM 5766 N N . ASP A 1 116 ? -17.319 -30.722 -0.214 1.00 0.00 116 ASP A N 4
ATOM 5767 C CA . ASP A 1 116 ? -16.752 -30.647 -1.559 1.00 0.00 116 ASP A CA 4
ATOM 5768 C C . ASP A 1 116 ? -17.644 -29.799 -2.460 1.00 0.00 116 ASP A C 4
ATOM 5769 O O . ASP A 1 116 ? -18.804 -30.140 -2.701 1.00 0.00 116 ASP A O 4
ATOM 5778 N N . ILE A 1 117 ? -17.100 -28.687 -2.951 1.00 0.00 117 ILE A N 4
ATOM 5779 C CA . ILE A 1 117 ? -17.858 -27.788 -3.822 1.00 0.00 117 ILE A CA 4
ATOM 5780 C C . ILE A 1 117 ? -17.455 -27.973 -5.280 1.00 0.00 117 ILE A C 4
ATOM 5781 O O . ILE A 1 117 ? -16.284 -28.182 -5.596 1.00 0.00 117 ILE A O 4
ATOM 5797 N N . THR A 1 118 ? -18.447 -27.881 -6.163 1.00 0.00 118 THR A N 4
ATOM 5798 C CA . THR A 1 118 ? -18.224 -28.024 -7.599 1.00 0.00 118 THR A CA 4
ATOM 5799 C C . THR A 1 118 ? -18.945 -26.907 -8.345 1.00 0.00 118 THR A C 4
ATOM 5800 O O . THR A 1 118 ? -20.092 -27.068 -8.763 1.00 0.00 118 THR A O 4
ATOM 5811 N N . HIS A 1 119 ? -18.271 -25.768 -8.496 1.00 0.00 119 HIS A N 4
ATOM 5812 C CA . HIS A 1 119 ? -18.863 -24.617 -9.180 1.00 0.00 119 HIS A CA 4
ATOM 5813 C C . HIS A 1 119 ? -17.850 -23.949 -10.105 1.00 0.00 119 HIS A C 4
ATOM 5814 O O . HIS A 1 119 ? -16.642 -24.144 -9.968 1.00 0.00 119 HIS A O 4
ATOM 5828 N N . GLU A 1 120 ? -18.358 -23.152 -11.043 1.00 0.00 120 GLU A N 4
ATOM 5829 C CA . GLU A 1 120 ? -17.505 -22.440 -11.994 1.00 0.00 120 GLU A CA 4
ATOM 5830 C C . GLU A 1 120 ? -17.324 -20.991 -11.551 1.00 0.00 120 GLU A C 4
ATOM 5831 O O . GLU A 1 120 ? -16.305 -20.364 -11.841 1.00 0.00 120 GLU A O 4
ATOM 5843 N N . GLN A 1 121 ? -18.326 -20.468 -10.844 1.00 0.00 121 GLN A N 4
ATOM 5844 C CA . GLN A 1 121 ? -18.289 -19.090 -10.351 1.00 0.00 121 GLN A CA 4
ATOM 5845 C C . GLN A 1 121 ? -18.634 -19.053 -8.865 1.00 0.00 121 GLN A C 4
ATOM 5846 O O . GLN A 1 121 ? -19.638 -19.623 -8.436 1.00 0.00 121 GLN A O 4
ATOM 5860 N N . LEU A 1 122 ? -17.789 -18.383 -8.081 1.00 0.00 122 LEU A N 4
ATOM 5861 C CA . LEU A 1 122 ? -18.000 -18.277 -6.635 1.00 0.00 122 LEU A CA 4
ATOM 5862 C C . LEU A 1 122 ? -18.013 -16.810 -6.205 1.00 0.00 122 LEU A C 4
ATOM 5863 O O . LEU A 1 122 ? -17.345 -15.970 -6.807 1.00 0.00 122 LEU A O 4
ATOM 5879 N N . ALA A 1 123 ? -18.780 -16.514 -5.156 1.00 0.00 123 ALA A N 4
ATOM 5880 C CA . ALA A 1 123 ? -18.882 -15.149 -4.639 1.00 0.00 123 ALA A CA 4
ATOM 5881 C C . ALA A 1 123 ? -18.960 -15.167 -3.116 1.00 0.00 123 ALA A C 4
ATOM 5882 O O . ALA A 1 123 ? -19.864 -15.769 -2.540 1.00 0.00 123 ALA A O 4
ATOM 5889 N N . MET A 1 124 ? -18.003 -14.508 -2.464 1.00 0.00 124 MET A N 4
ATOM 5890 C CA . MET A 1 124 ? -17.971 -14.461 -0.999 1.00 0.00 124 MET A CA 4
ATOM 5891 C C . MET A 1 124 ? -18.426 -13.096 -0.493 1.00 0.00 124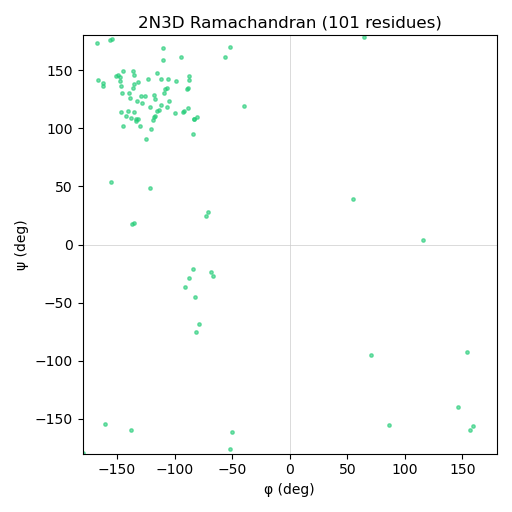 MET A C 4
ATOM 5892 O O . MET A 1 124 ? -17.898 -12.063 -0.905 1.00 0.00 124 MET A O 4
ATOM 5906 N N . GLU A 1 125 ? -19.410 -13.098 0.410 1.00 0.00 125 GLU A N 4
ATOM 5907 C CA . GLU A 1 125 ? -19.933 -11.852 0.978 1.00 0.00 125 GLU A CA 4
ATOM 5908 C C . GLU A 1 125 ? -19.684 -11.810 2.482 1.00 0.00 125 GLU A C 4
ATOM 5909 O O . GLU A 1 125 ? -19.412 -12.837 3.103 1.00 0.00 125 GLU A O 4
ATOM 5921 N N . THR A 1 126 ? -19.778 -10.617 3.064 1.00 0.00 126 THR A N 4
ATOM 5922 C CA . THR A 1 126 ? -19.559 -10.458 4.499 1.00 0.00 126 THR A CA 4
ATOM 5923 C C . THR A 1 126 ? -20.215 -11.599 5.268 1.00 0.00 126 THR A C 4
ATOM 5924 O O . THR A 1 126 ? -21.422 -11.819 5.159 1.00 0.00 126 THR A O 4
ATOM 5935 N N . GLY A 1 127 ? -19.414 -12.327 6.044 1.00 0.00 127 GLY A N 4
ATOM 5936 C CA . GLY A 1 127 ? -19.930 -13.449 6.825 1.00 0.00 127 GLY A CA 4
ATOM 5937 C C . GLY A 1 127 ? -19.701 -14.769 6.095 1.00 0.00 127 GLY A C 4
ATOM 5938 O O . GLY A 1 127 ? -20.215 -15.817 6.497 1.00 0.00 127 GLY A O 4
ATOM 5942 N N . ALA A 1 128 ? -18.931 -14.716 5.014 1.00 0.00 128 ALA A N 4
ATOM 5943 C CA . ALA A 1 128 ? -18.654 -15.918 4.240 1.00 0.00 128 ALA A CA 4
ATOM 5944 C C . ALA A 1 128 ? -17.457 -16.671 4.809 1.00 0.00 128 ALA A C 4
ATOM 5945 O O . ALA A 1 128 ? -16.328 -16.180 4.791 1.00 0.00 128 ALA A O 4
ATOM 5952 N N . PHE A 1 129 ? -17.718 -17.884 5.286 1.00 0.00 129 PHE A N 4
ATOM 5953 C CA . PHE A 1 129 ? -16.674 -18.747 5.836 1.00 0.00 129 PHE A CA 4
ATOM 5954 C C . PHE A 1 129 ? -16.774 -20.110 5.171 1.00 0.00 129 PHE A C 4
ATOM 5955 O O . PHE A 1 129 ? -17.713 -20.862 5.427 1.00 0.00 129 PHE A O 4
ATOM 5972 N N . PHE A 1 130 ? -15.831 -20.412 4.283 1.00 0.00 130 PHE A N 4
ATOM 5973 C CA . PHE A 1 130 ? -15.865 -21.680 3.553 1.00 0.00 130 PHE A CA 4
ATOM 5974 C C . PHE A 1 130 ? -14.517 -22.392 3.582 1.00 0.00 130 PHE A C 4
ATOM 5975 O O . PHE A 1 130 ? -13.583 -21.991 2.888 1.00 0.00 130 PHE A O 4
ATOM 5992 N N . GLN A 1 131 ? -14.441 -23.496 4.333 1.00 0.00 131 GLN A N 4
ATOM 5993 C CA . GLN A 1 131 ? -13.218 -24.295 4.363 1.00 0.00 131 GLN A CA 4
ATOM 5994 C C . GLN A 1 131 ? -13.575 -25.730 4.004 1.00 0.00 131 GLN A C 4
ATOM 5995 O O . GLN A 1 131 ? -14.047 -26.506 4.834 1.00 0.00 131 GLN A O 4
ATOM 6009 N N . GLY A 1 132 ? -13.334 -26.052 2.747 1.00 0.00 132 GLY A N 4
ATOM 6010 C CA . GLY A 1 132 ? -13.604 -27.373 2.202 1.00 0.00 132 GLY A CA 4
ATOM 6011 C C . GLY A 1 132 ? -12.746 -27.569 0.969 1.00 0.00 132 GLY A C 4
ATOM 6012 O O . GLY A 1 132 ? -12.052 -26.642 0.550 1.00 0.00 132 GLY A O 4
ATOM 6016 N N . ARG A 1 133 ? -12.814 -28.734 0.346 1.00 0.00 133 ARG A N 4
ATOM 6017 C CA . ARG A 1 133 ? -12.047 -28.923 -0.872 1.00 0.00 133 ARG A CA 4
ATOM 6018 C C . ARG A 1 133 ? -12.844 -28.301 -2.010 1.00 0.00 133 ARG A C 4
ATOM 6019 O O . ARG A 1 133 ? -13.894 -28.811 -2.405 1.00 0.00 133 ARG A O 4
ATOM 6040 N N . SER A 1 134 ? -12.349 -27.171 -2.511 1.00 0.00 134 SER A N 4
ATOM 6041 C CA . SER A 1 134 ? -13.028 -26.447 -3.583 1.00 0.00 134 SER A CA 4
ATOM 6042 C C . SER A 1 134 ? -12.515 -26.901 -4.942 1.00 0.00 134 SER A C 4
ATOM 6043 O O . SER A 1 134 ? -11.308 -26.951 -5.176 1.00 0.00 134 SER A O 4
ATOM 6051 N N . LEU A 1 135 ? -13.442 -27.235 -5.838 1.00 0.00 135 LEU A N 4
ATOM 6052 C CA . LEU A 1 135 ? -13.080 -27.690 -7.180 1.00 0.00 135 LEU A CA 4
ATOM 6053 C C . LEU A 1 135 ? -13.378 -26.614 -8.219 1.00 0.00 135 LEU A C 4
ATOM 6054 O O . LEU A 1 135 ? -14.538 -26.324 -8.514 1.00 0.00 135 LEU A O 4
ATOM 6070 N N . LYS A 1 136 ? -12.321 -26.029 -8.777 1.00 0.00 136 LYS A N 4
ATOM 6071 C CA . LYS A 1 136 ? -12.479 -24.990 -9.791 1.00 0.00 136 LYS A CA 4
ATOM 6072 C C . LYS A 1 136 ? -12.629 -25.617 -11.173 1.00 0.00 136 LYS A C 4
ATOM 6073 O O . LYS A 1 136 ? -11.903 -26.546 -11.525 1.00 0.00 136 LYS A O 4
ATOM 6092 N N . PHE A 1 137 ? -13.577 -25.103 -11.952 1.00 0.00 137 PHE A N 4
ATOM 6093 C CA . PHE A 1 137 ? -13.816 -25.618 -13.298 1.00 0.00 137 PHE A CA 4
ATOM 6094 C C . PHE A 1 137 ? -12.983 -24.851 -14.319 1.00 0.00 137 PHE A C 4
ATOM 6095 O O . PHE A 1 137 ? -12.929 -23.621 -14.292 1.00 0.00 137 PHE A O 4
ATOM 6112 N N . GLN A 1 138 ? -12.338 -25.584 -15.219 1.00 0.00 138 GLN A N 4
ATOM 6113 C CA . GLN A 1 138 ? -11.511 -24.963 -16.245 1.00 0.00 138 GLN A CA 4
ATOM 6114 C C . GLN A 1 138 ? -12.379 -24.454 -17.393 1.00 0.00 138 GLN A C 4
ATOM 6115 O O . GLN A 1 138 ? -12.531 -25.124 -18.414 1.00 0.00 138 GLN A O 4
ATOM 6129 N N . ARG A 1 139 ? -12.947 -23.267 -17.214 1.00 0.00 139 ARG A N 4
ATOM 6130 C CA . ARG A 1 139 ? -13.799 -22.677 -18.238 1.00 0.00 139 ARG A CA 4
ATOM 6131 C C . ARG A 1 139 ? -12.976 -22.294 -19.463 1.00 0.00 139 ARG A C 4
ATOM 6132 O O . ARG A 1 139 ? -12.141 -23.069 -19.929 1.00 0.00 139 ARG A O 4
ATOM 6153 N N . LYS A 1 37 ? -46.457 -20.370 -7.609 1.00 0.00 37 LYS A N 5
ATOM 6154 C CA . LYS A 1 37 ? -45.492 -21.212 -6.912 1.00 0.00 37 LYS A CA 5
ATOM 6155 C C . LYS A 1 37 ? -44.064 -20.783 -7.243 1.00 0.00 37 LYS A C 5
ATOM 6156 O O . LYS A 1 37 ? -43.127 -21.574 -7.132 1.00 0.00 37 LYS A O 5
ATOM 6175 N N . VAL A 1 38 ? -43.903 -19.526 -7.645 1.00 0.00 38 VAL A N 5
ATOM 6176 C CA . VAL A 1 38 ? -42.581 -19.008 -7.981 1.00 0.00 38 VAL A CA 5
ATOM 6177 C C . VAL A 1 38 ? -41.776 -18.755 -6.713 1.00 0.00 38 VAL A C 5
ATOM 6178 O O . VAL A 1 38 ? -40.553 -18.617 -6.757 1.00 0.00 38 VAL A O 5
ATOM 6191 N N . ALA A 1 39 ? -42.475 -18.695 -5.583 1.00 0.00 39 ALA A N 5
ATOM 6192 C CA . ALA A 1 39 ? -41.830 -18.459 -4.294 1.00 0.00 39 ALA A CA 5
ATOM 6193 C C . ALA A 1 39 ? -42.470 -19.327 -3.216 1.00 0.00 39 ALA A C 5
ATOM 6194 O O . ALA A 1 39 ? -43.688 -19.495 -3.186 1.00 0.00 39 ALA A O 5
ATOM 6201 N N . SER A 1 40 ? -41.642 -19.876 -2.334 1.00 0.00 40 SER A N 5
ATOM 6202 C CA . SER A 1 40 ? -42.142 -20.727 -1.258 1.00 0.00 40 SER A CA 5
ATOM 6203 C C . SER A 1 40 ? -41.190 -20.700 -0.065 1.00 0.00 40 SER A C 5
ATOM 6204 O O . SER A 1 40 ? -40.015 -20.359 -0.203 1.00 0.00 40 SER A O 5
ATOM 6212 N N . LEU A 1 41 ? -41.708 -21.061 1.111 1.00 0.00 41 LEU A N 5
ATOM 6213 C CA . LEU A 1 41 ? -40.899 -21.080 2.333 1.00 0.00 41 LEU A CA 5
ATOM 6214 C C . LEU A 1 41 ? -41.166 -22.361 3.127 1.00 0.00 41 LEU A C 5
ATOM 6215 O O . LEU A 1 41 ? -42.293 -22.852 3.176 1.00 0.00 41 LEU A O 5
ATOM 6231 N N . LEU A 1 42 ? -40.114 -22.900 3.744 1.00 0.00 42 LEU A N 5
ATOM 6232 C CA . LEU A 1 42 ? -40.230 -24.129 4.533 1.00 0.00 42 LEU A CA 5
ATOM 6233 C C . LEU A 1 42 ? -39.827 -23.876 5.984 1.00 0.00 42 LEU A C 5
ATOM 6234 O O . LEU A 1 42 ? -38.719 -23.410 6.260 1.00 0.00 42 LEU A O 5
ATOM 6250 N N . SER A 1 43 ? -40.738 -24.185 6.903 1.00 0.00 43 SER A N 5
ATOM 6251 C CA . SER A 1 43 ? -40.485 -23.989 8.327 1.00 0.00 43 SER A CA 5
ATOM 6252 C C . SER A 1 43 ? -39.177 -24.653 8.748 1.00 0.00 43 SER A C 5
ATOM 6253 O O . SER A 1 43 ? -38.473 -25.240 7.926 1.00 0.00 43 SER A O 5
ATOM 6261 N N . ALA A 1 44 ? -38.860 -24.550 10.037 1.00 0.00 44 ALA A N 5
ATOM 6262 C CA . ALA A 1 44 ? -37.633 -25.137 10.572 1.00 0.00 44 ALA A CA 5
ATOM 6263 C C . ALA A 1 44 ? -37.869 -26.573 11.025 1.00 0.00 44 ALA A C 5
ATOM 6264 O O . ALA A 1 44 ? -37.007 -27.435 10.856 1.00 0.00 44 ALA A O 5
ATOM 6271 N N . ASP A 1 45 ? -39.037 -26.821 11.602 1.00 0.00 45 ASP A N 5
ATOM 6272 C CA . ASP A 1 45 ? -39.373 -28.158 12.077 1.00 0.00 45 ASP A CA 5
ATOM 6273 C C . ASP A 1 45 ? -39.629 -29.101 10.905 1.00 0.00 45 ASP A C 5
ATOM 6274 O O . ASP A 1 45 ? -40.416 -30.041 11.018 1.00 0.00 45 ASP A O 5
ATOM 6283 N N . LEU A 1 46 ? -38.966 -28.842 9.776 1.00 0.00 46 LEU A N 5
ATOM 6284 C CA . LEU A 1 46 ? -39.134 -29.673 8.580 1.00 0.00 46 LEU A CA 5
ATOM 6285 C C . LEU A 1 46 ? -37.803 -30.279 8.140 1.00 0.00 46 LEU A C 5
ATOM 6286 O O . LEU A 1 46 ? -36.752 -29.629 8.197 1.00 0.00 46 LEU A O 5
ATOM 6302 N N . THR A 1 47 ? -37.866 -31.534 7.694 1.00 0.00 47 THR A N 5
ATOM 6303 C CA . THR A 1 47 ? -36.681 -32.255 7.229 1.00 0.00 47 THR A CA 5
ATOM 6304 C C . THR A 1 47 ? -36.980 -32.946 5.901 1.00 0.00 47 THR A C 5
ATOM 6305 O O . THR A 1 47 ? -38.008 -33.606 5.757 1.00 0.00 47 THR A O 5
ATOM 6316 N N . ILE A 1 48 ? -36.084 -32.788 4.927 1.00 0.00 48 ILE A N 5
ATOM 6317 C CA . ILE A 1 48 ? -36.287 -33.404 3.614 1.00 0.00 48 ILE A CA 5
ATOM 6318 C C . ILE A 1 48 ? -35.752 -34.830 3.602 1.00 0.00 48 ILE A C 5
ATOM 6319 O O . ILE A 1 48 ? -34.721 -35.120 4.202 1.00 0.00 48 ILE A O 5
ATOM 6335 N N . GLU A 1 49 ? -36.467 -35.713 2.907 1.00 0.00 49 GLU A N 5
ATOM 6336 C CA . GLU A 1 49 ? -36.076 -37.118 2.800 1.00 0.00 49 GLU A CA 5
ATOM 6337 C C . GLU A 1 49 ? -36.223 -37.590 1.357 1.00 0.00 49 GLU A C 5
ATOM 6338 O O . GLU A 1 49 ? -37.182 -37.229 0.675 1.00 0.00 49 GLU A O 5
ATOM 6350 N N . GLY A 1 50 ? -35.273 -38.394 0.896 1.00 0.00 50 GLY A N 5
ATOM 6351 C CA . GLY A 1 50 ? -35.320 -38.900 -0.470 1.00 0.00 50 GLY A CA 5
ATOM 6352 C C . GLY A 1 50 ? -34.849 -37.839 -1.459 1.00 0.00 50 GLY A C 5
ATOM 6353 O O . GLY A 1 50 ? -33.658 -37.539 -1.539 1.00 0.00 50 GLY A O 5
ATOM 6357 N N . GLY A 1 51 ? -35.789 -37.273 -2.211 1.00 0.00 51 GLY A N 5
ATOM 6358 C CA . GLY A 1 51 ? -35.450 -36.245 -3.190 1.00 0.00 51 GLY A CA 5
ATOM 6359 C C . GLY A 1 51 ? -36.670 -35.404 -3.556 1.00 0.00 51 GLY A C 5
ATOM 6360 O O . GLY A 1 51 ? -37.718 -35.941 -3.915 1.00 0.00 51 GLY A O 5
ATOM 6364 N N . VAL A 1 52 ? -36.526 -34.080 -3.465 1.00 0.00 52 VAL A N 5
ATOM 6365 C CA . VAL A 1 52 ? -37.624 -33.163 -3.790 1.00 0.00 52 VAL A CA 5
ATOM 6366 C C . VAL A 1 52 ? -37.191 -32.161 -4.857 1.00 0.00 52 VAL A C 5
ATOM 6367 O O . VAL A 1 52 ? -36.166 -31.494 -4.719 1.00 0.00 52 VAL A O 5
ATOM 6380 N N . THR A 1 53 ? -37.983 -32.063 -5.923 1.00 0.00 53 THR A N 5
ATOM 6381 C CA . THR A 1 53 ? -37.685 -31.142 -7.020 1.00 0.00 53 THR A CA 5
ATOM 6382 C C . THR A 1 53 ? -38.613 -29.933 -6.969 1.00 0.00 53 THR A C 5
ATOM 6383 O O . THR A 1 53 ? -39.710 -30.003 -6.415 1.00 0.00 53 THR A O 5
ATOM 6394 N N . GLY A 1 54 ? -38.167 -28.825 -7.553 1.00 0.00 54 GLY A N 5
ATOM 6395 C CA . GLY A 1 54 ? -38.967 -27.606 -7.568 1.00 0.00 54 GLY A CA 5
ATOM 6396 C C . GLY A 1 54 ? -38.433 -26.613 -8.594 1.00 0.00 54 GLY A C 5
ATOM 6397 O O . GLY A 1 54 ? -37.667 -26.978 -9.487 1.00 0.00 54 GLY A O 5
ATOM 6401 N N . GLU A 1 55 ? -38.843 -25.355 -8.459 1.00 0.00 55 GLU A N 5
ATOM 6402 C CA . GLU A 1 55 ? -38.400 -24.314 -9.379 1.00 0.00 55 GLU A CA 5
ATOM 6403 C C . GLU A 1 55 ? -38.674 -22.933 -8.792 1.00 0.00 55 GLU A C 5
ATOM 6404 O O . GLU A 1 55 ? -39.548 -22.771 -7.941 1.00 0.00 55 GLU A O 5
ATOM 6416 N N . GLY A 1 56 ? -37.919 -21.940 -9.253 1.00 0.00 56 GLY A N 5
ATOM 6417 C CA . GLY A 1 56 ? -38.086 -20.577 -8.764 1.00 0.00 56 GLY A CA 5
ATOM 6418 C C . GLY A 1 56 ? -37.317 -20.369 -7.464 1.00 0.00 56 GLY A C 5
ATOM 6419 O O . GLY A 1 56 ? -36.343 -21.069 -7.190 1.00 0.00 56 GLY A O 5
ATOM 6423 N N . GLU A 1 57 ? -37.761 -19.403 -6.663 1.00 0.00 57 GLU A N 5
ATOM 6424 C CA . GLU A 1 57 ? -37.105 -19.114 -5.390 1.00 0.00 57 GLU A CA 5
ATOM 6425 C C . GLU A 1 57 ? -37.700 -19.972 -4.276 1.00 0.00 57 GLU A C 5
ATOM 6426 O O . GLU A 1 57 ? -38.920 -20.115 -4.170 1.00 0.00 57 GLU A O 5
ATOM 6438 N N . LEU A 1 58 ? -36.828 -20.547 -3.449 1.00 0.00 58 LEU A N 5
ATOM 6439 C CA . LEU A 1 58 ? -37.268 -21.401 -2.344 1.00 0.00 58 LEU A CA 5
ATOM 6440 C C . LEU A 1 58 ? -36.497 -21.068 -1.072 1.00 0.00 58 LEU A C 5
ATOM 6441 O O . LEU A 1 58 ? -35.296 -21.320 -0.977 1.00 0.00 58 LEU A O 5
ATOM 6457 N N . GLN A 1 59 ? -37.199 -20.504 -0.092 1.00 0.00 59 GLN A N 5
ATOM 6458 C CA . GLN A 1 59 ? -36.575 -20.146 1.178 1.00 0.00 59 GLN A CA 5
ATOM 6459 C C . GLN A 1 59 ? -36.638 -21.326 2.140 1.00 0.00 59 GLN A C 5
ATOM 6460 O O . GLN A 1 59 ? -37.680 -21.595 2.740 1.00 0.00 59 GLN A O 5
ATOM 6474 N N . ILE A 1 60 ? -35.519 -22.034 2.279 1.00 0.00 60 ILE A N 5
ATOM 6475 C CA . ILE A 1 60 ? -35.454 -23.196 3.166 1.00 0.00 60 ILE A CA 5
ATOM 6476 C C . ILE A 1 60 ? -34.782 -22.826 4.488 1.00 0.00 60 ILE A C 5
ATOM 6477 O O . ILE A 1 60 ? -33.561 -22.692 4.566 1.00 0.00 60 ILE A O 5
ATOM 6493 N N . ASP A 1 61 ? -35.593 -22.678 5.535 1.00 0.00 61 ASP A N 5
ATOM 6494 C CA . ASP A 1 61 ? -35.077 -22.343 6.862 1.00 0.00 61 ASP A CA 5
ATOM 6495 C C . ASP A 1 61 ? -35.136 -23.577 7.754 1.00 0.00 61 ASP A C 5
ATOM 6496 O O . ASP A 1 61 ? -35.517 -23.495 8.920 1.00 0.00 61 ASP A O 5
ATOM 6505 N N . GLY A 1 62 ? -34.769 -24.722 7.180 1.00 0.00 62 GLY A N 5
ATOM 6506 C CA . GLY A 1 62 ? -34.795 -25.997 7.901 1.00 0.00 62 GLY A CA 5
ATOM 6507 C C . GLY A 1 62 ? -33.562 -26.841 7.588 1.00 0.00 62 GLY A C 5
ATOM 6508 O O . GLY A 1 62 ? -32.527 -26.321 7.140 1.00 0.00 62 GLY A O 5
ATOM 6512 N N . VAL A 1 63 ? -33.678 -28.150 7.848 1.00 0.00 63 VAL A N 5
ATOM 6513 C CA . VAL A 1 63 ? -32.579 -29.088 7.608 1.00 0.00 63 VAL A CA 5
ATOM 6514 C C . VAL A 1 63 ? -32.879 -29.961 6.393 1.00 0.00 63 VAL A C 5
ATOM 6515 O O . VAL A 1 63 ? -33.873 -30.686 6.359 1.00 0.00 63 VAL A O 5
ATOM 6528 N N . VAL A 1 64 ? -32.013 -29.880 5.385 1.00 0.00 64 VAL A N 5
ATOM 6529 C CA . VAL A 1 64 ? -32.198 -30.662 4.162 1.00 0.00 64 VAL A CA 5
ATOM 6530 C C . VAL A 1 64 ? -31.399 -31.959 4.221 1.00 0.00 64 VAL A C 5
ATOM 6531 O O . VAL A 1 64 ? -30.172 -31.940 4.320 1.00 0.00 64 VAL A O 5
ATOM 6544 N N . LYS A 1 65 ? -32.107 -33.087 4.151 1.00 0.00 65 LYS A N 5
ATOM 6545 C CA . LYS A 1 65 ? -31.466 -34.401 4.187 1.00 0.00 65 LYS A CA 5
ATOM 6546 C C . LYS A 1 65 ? -31.844 -35.189 2.931 1.00 0.00 65 LYS A C 5
ATOM 6547 O O . LYS A 1 65 ? -32.959 -35.692 2.809 1.00 0.00 65 LYS A O 5
ATOM 6566 N N . GLY A 1 66 ? -30.904 -35.281 1.991 1.00 0.00 66 GLY A N 5
ATOM 6567 C CA . GLY A 1 66 ? -31.139 -35.999 0.737 1.00 0.00 66 GLY A CA 5
ATOM 6568 C C . GLY A 1 66 ? -30.755 -35.133 -0.459 1.00 0.00 66 GLY A C 5
ATOM 6569 O O . GLY A 1 66 ? -29.807 -34.352 -0.391 1.00 0.00 66 GLY A O 5
ATOM 6573 N N . ASP A 1 67 ? -31.499 -35.275 -1.556 1.00 0.00 67 ASP A N 5
ATOM 6574 C CA . ASP A 1 67 ? -31.231 -34.501 -2.770 1.00 0.00 67 ASP A CA 5
ATOM 6575 C C . ASP A 1 67 ? -32.308 -33.439 -2.976 1.00 0.00 67 ASP A C 5
ATOM 6576 O O . ASP A 1 67 ? -33.464 -33.634 -2.604 1.00 0.00 67 ASP A O 5
ATOM 6585 N N . VAL A 1 68 ? -31.921 -32.313 -3.573 1.00 0.00 68 VAL A N 5
ATOM 6586 C CA . VAL A 1 68 ? -32.867 -31.226 -3.824 1.00 0.00 68 VAL A CA 5
ATOM 6587 C C . VAL A 1 68 ? -32.516 -30.495 -5.117 1.00 0.00 68 VAL A C 5
ATOM 6588 O O . VAL A 1 68 ? -31.351 -30.189 -5.373 1.00 0.00 68 VAL A O 5
ATOM 6601 N N . ARG A 1 69 ? -33.535 -30.218 -5.931 1.00 0.00 69 ARG A N 5
ATOM 6602 C CA . ARG A 1 69 ? -33.340 -29.522 -7.204 1.00 0.00 69 ARG A CA 5
ATOM 6603 C C . ARG A 1 69 ? -34.265 -28.313 -7.294 1.00 0.00 69 ARG A C 5
ATOM 6604 O O . ARG A 1 69 ? -35.456 -28.411 -6.997 1.00 0.00 69 ARG A O 5
ATOM 6625 N N . VAL A 1 70 ? -33.714 -27.172 -7.698 1.00 0.00 70 VAL A N 5
ATOM 6626 C CA . VAL A 1 70 ? -34.509 -25.956 -7.814 1.00 0.00 70 VAL A CA 5
ATOM 6627 C C . VAL A 1 70 ? -33.732 -24.878 -8.567 1.00 0.00 70 VAL A C 5
ATOM 6628 O O . VAL A 1 70 ? -32.558 -25.058 -8.889 1.00 0.00 70 VAL A O 5
ATOM 6641 N N . GLY A 1 71 ? -34.391 -23.756 -8.839 1.00 0.00 71 GLY A N 5
ATOM 6642 C CA . GLY A 1 71 ? -33.749 -22.656 -9.548 1.00 0.00 71 GLY A CA 5
ATOM 6643 C C . GLY A 1 71 ? -32.812 -21.886 -8.622 1.00 0.00 71 GLY A C 5
ATOM 6644 O O . GLY A 1 71 ? -31.588 -21.999 -8.722 1.00 0.00 71 GLY A O 5
ATOM 6648 N N . ARG A 1 72 ? -33.398 -21.101 -7.717 1.00 0.00 72 ARG A N 5
ATOM 6649 C CA . ARG A 1 72 ? -32.618 -20.308 -6.763 1.00 0.00 72 ARG A CA 5
ATOM 6650 C C . ARG A 1 72 ? -32.845 -20.812 -5.341 1.00 0.00 72 ARG A C 5
ATOM 6651 O O . ARG A 1 72 ? -33.972 -20.809 -4.844 1.00 0.00 72 ARG A O 5
ATOM 6672 N N . LEU A 1 73 ? -31.768 -21.252 -4.690 1.00 0.00 73 LEU A N 5
ATOM 6673 C CA . LEU A 1 73 ? -31.858 -21.768 -3.322 1.00 0.00 73 LEU A CA 5
ATOM 6674 C C . LEU A 1 73 ? -31.374 -20.731 -2.315 1.00 0.00 73 LEU A C 5
ATOM 6675 O O . LEU A 1 73 ? -30.237 -20.267 -2.383 1.00 0.00 73 LEU A O 5
ATOM 6691 N N . THR A 1 74 ? -32.245 -20.385 -1.369 1.00 0.00 74 THR A N 5
ATOM 6692 C CA . THR A 1 74 ? -31.908 -19.412 -0.328 1.00 0.00 74 THR A CA 5
ATOM 6693 C C . THR A 1 74 ? -31.928 -20.089 1.040 1.00 0.00 74 THR A C 5
ATOM 6694 O O . THR A 1 74 ? -32.972 -20.554 1.496 1.00 0.00 74 THR A O 5
ATOM 6705 N N . VAL A 1 75 ? -30.765 -20.154 1.683 1.00 0.00 75 VAL A N 5
ATOM 6706 C CA . VAL A 1 75 ? -30.662 -20.792 2.992 1.00 0.00 75 VAL A CA 5
ATOM 6707 C C . VAL A 1 75 ? -31.064 -19.826 4.099 1.00 0.00 75 VAL A C 5
ATOM 6708 O O . VAL A 1 75 ? -30.334 -18.882 4.416 1.00 0.00 75 VAL A O 5
ATOM 6721 N N . GLY A 1 76 ? -32.246 -20.075 4.667 1.00 0.00 76 GLY A N 5
ATOM 6722 C CA . GLY A 1 76 ? -32.793 -19.240 5.732 1.00 0.00 76 GLY A CA 5
ATOM 6723 C C . GLY A 1 76 ? -31.820 -19.062 6.892 1.00 0.00 76 GLY A C 5
ATOM 6724 O O . GLY A 1 76 ? -30.608 -19.219 6.737 1.00 0.00 76 GLY A O 5
ATOM 6728 N N . GLU A 1 77 ? -32.370 -18.708 8.054 1.00 0.00 77 GLU A N 5
ATOM 6729 C CA . GLU A 1 77 ? -31.563 -18.475 9.247 1.00 0.00 77 GLU A CA 5
ATOM 6730 C C . GLU A 1 77 ? -31.265 -19.766 10.012 1.00 0.00 77 GLU A C 5
ATOM 6731 O O . GLU A 1 77 ? -30.355 -19.793 10.841 1.00 0.00 77 GLU A O 5
ATOM 6743 N N . THR A 1 78 ? -32.018 -20.836 9.750 1.00 0.00 78 THR A N 5
ATOM 6744 C CA . THR A 1 78 ? -31.764 -22.086 10.465 1.00 0.00 78 THR A CA 5
ATOM 6745 C C . THR A 1 78 ? -30.411 -22.635 10.037 1.00 0.00 78 THR A C 5
ATOM 6746 O O . THR A 1 78 ? -29.716 -23.298 10.805 1.00 0.00 78 THR A O 5
ATOM 6757 N N . GLY A 1 79 ? -30.022 -22.279 8.821 1.00 0.00 79 GLY A N 5
ATOM 6758 C CA . GLY A 1 79 ? -28.722 -22.651 8.287 1.00 0.00 79 GLY A CA 5
ATOM 6759 C C . GLY A 1 79 ? -28.437 -24.143 8.318 1.00 0.00 79 GLY A C 5
ATOM 6760 O O . GLY A 1 79 ? -27.295 -24.527 8.567 1.00 0.00 79 GLY A O 5
ATOM 6764 N N . HIS A 1 80 ? -29.430 -24.998 8.053 1.00 0.00 80 HIS A N 5
ATOM 6765 C CA . HIS A 1 80 ? -29.161 -26.437 8.058 1.00 0.00 80 HIS A CA 5
ATOM 6766 C C . HIS A 1 80 ? -29.372 -27.020 6.671 1.00 0.00 80 HIS A C 5
ATOM 6767 O O . HIS A 1 80 ? -30.489 -27.056 6.152 1.00 0.00 80 HIS A O 5
ATOM 6781 N N . VAL A 1 81 ? -28.278 -27.488 6.080 1.00 0.00 81 VAL A N 5
ATOM 6782 C CA . VAL A 1 81 ? -28.327 -28.095 4.754 1.00 0.00 81 VAL A CA 5
ATOM 6783 C C . VAL A 1 81 ? -27.270 -29.187 4.642 1.00 0.00 81 VAL A C 5
ATOM 6784 O O . VAL A 1 81 ? -26.073 -28.898 4.630 1.00 0.00 81 VAL A O 5
ATOM 6797 N N . GLU A 1 82 ? -27.709 -30.441 4.564 1.00 0.00 82 GLU A N 5
ATOM 6798 C CA . GLU A 1 82 ? -26.772 -31.561 4.457 1.00 0.00 82 GLU A CA 5
ATOM 6799 C C . GLU A 1 82 ? -27.271 -32.599 3.463 1.00 0.00 82 GLU A C 5
ATOM 6800 O O . GLU A 1 82 ? -28.240 -33.313 3.723 1.00 0.00 82 GLU A O 5
ATOM 6812 N N . GLY A 1 83 ? -26.593 -32.680 2.326 1.00 0.00 83 GLY A N 5
ATOM 6813 C CA . GLY A 1 83 ? -26.956 -33.635 1.289 1.00 0.00 83 GLY A CA 5
ATOM 6814 C C . GLY A 1 83 ? -26.383 -33.202 -0.052 1.00 0.00 83 GLY A C 5
ATOM 6815 O O . GLY A 1 83 ? -25.402 -32.459 -0.109 1.00 0.00 83 GLY A O 5
ATOM 6819 N N . SER A 1 84 ? -27.012 -33.657 -1.132 1.00 0.00 84 SER A N 5
ATOM 6820 C CA . SER A 1 84 ? -26.573 -33.296 -2.477 1.00 0.00 84 SER A CA 5
ATOM 6821 C C . SER A 1 84 ? -27.473 -32.194 -3.025 1.00 0.00 84 SER A C 5
ATOM 6822 O O . SER A 1 84 ? -28.673 -32.394 -3.212 1.00 0.00 84 SER A O 5
ATOM 6830 N N . VAL A 1 85 ? -26.890 -31.020 -3.263 1.00 0.00 85 VAL A N 5
ATOM 6831 C CA . VAL A 1 85 ? -27.656 -29.880 -3.769 1.00 0.00 85 VAL A CA 5
ATOM 6832 C C . VAL A 1 85 ? -27.324 -29.605 -5.231 1.00 0.00 85 VAL A C 5
ATOM 6833 O O . VAL A 1 85 ? -26.156 -29.555 -5.618 1.00 0.00 85 VAL A O 5
ATOM 6846 N N . TYR A 1 86 ? -28.368 -29.412 -6.035 1.00 0.00 86 TYR A N 5
ATOM 6847 C CA . TYR A 1 86 ? -28.207 -29.125 -7.459 1.00 0.00 86 TYR A CA 5
ATOM 6848 C C . TYR A 1 86 ? -29.102 -27.956 -7.850 1.00 0.00 86 TYR A C 5
ATOM 6849 O O . TYR A 1 86 ? -30.326 -28.040 -7.745 1.00 0.00 86 TYR A O 5
ATOM 6867 N N . ALA A 1 87 ? -28.493 -26.864 -8.295 1.00 0.00 87 ALA A N 5
ATOM 6868 C CA . ALA A 1 87 ? -29.261 -25.690 -8.689 1.00 0.00 87 ALA A CA 5
ATOM 6869 C C . ALA A 1 87 ? -28.430 -24.767 -9.572 1.00 0.00 87 ALA A C 5
ATOM 6870 O O . ALA A 1 87 ? -27.247 -25.010 -9.809 1.00 0.00 87 ALA A O 5
ATOM 6877 N N . GLU A 1 88 ? -29.066 -23.706 -10.058 1.00 0.00 88 GLU A N 5
ATOM 6878 C CA . GLU A 1 88 ? -28.392 -22.740 -10.921 1.00 0.00 88 GLU A CA 5
ATOM 6879 C C . GLU A 1 88 ? -27.712 -21.662 -10.080 1.00 0.00 88 GLU A C 5
ATOM 6880 O O . GLU A 1 88 ? -26.571 -21.281 -10.342 1.00 0.00 88 GLU A O 5
ATOM 6892 N N . ALA A 1 89 ? -28.424 -21.183 -9.061 1.00 0.00 89 ALA A N 5
ATOM 6893 C CA . ALA A 1 89 ? -27.891 -20.154 -8.168 1.00 0.00 89 ALA A CA 5
ATOM 6894 C C . ALA A 1 89 ? -28.301 -20.455 -6.733 1.00 0.00 89 ALA A C 5
ATOM 6895 O O . ALA A 1 89 ? -29.381 -20.992 -6.495 1.00 0.00 89 ALA A O 5
ATOM 6902 N N . VAL A 1 90 ? -27.438 -20.119 -5.775 1.00 0.00 90 VAL A N 5
ATOM 6903 C CA . VAL A 1 90 ? -27.744 -20.380 -4.366 1.00 0.00 90 VAL A CA 5
ATOM 6904 C C . VAL A 1 90 ? -27.165 -19.295 -3.457 1.00 0.00 90 VAL A C 5
ATOM 6905 O O . VAL A 1 90 ? -25.970 -18.997 -3.505 1.00 0.00 90 VAL A O 5
ATOM 6918 N N . GLU A 1 91 ? -28.026 -18.725 -2.613 1.00 0.00 91 GLU A N 5
ATOM 6919 C CA . GLU A 1 91 ? -27.613 -17.686 -1.666 1.00 0.00 91 GLU A CA 5
ATOM 6920 C C . GLU A 1 91 ? -27.632 -18.258 -0.253 1.00 0.00 91 GLU A C 5
ATOM 6921 O O . GLU A 1 91 ? -28.656 -18.768 0.202 1.00 0.00 91 GLU A O 5
ATOM 6933 N N . VAL A 1 92 ? -26.491 -18.199 0.434 1.00 0.00 92 VAL A N 5
ATOM 6934 C CA . VAL A 1 92 ? -26.393 -18.749 1.789 1.00 0.00 92 VAL A CA 5
ATOM 6935 C C . VAL A 1 92 ? -26.406 -17.658 2.855 1.00 0.00 92 VAL A C 5
ATOM 6936 O O . VAL A 1 92 ? -25.730 -16.640 2.735 1.00 0.00 92 VAL A O 5
ATOM 6949 N N . ARG A 1 93 ? -27.172 -17.913 3.912 1.00 0.00 93 ARG A N 5
ATOM 6950 C CA . ARG A 1 93 ? -27.290 -17.005 5.044 1.00 0.00 93 ARG A CA 5
ATOM 6951 C C . ARG A 1 93 ? -27.192 -17.839 6.315 1.00 0.00 93 ARG A C 5
ATOM 6952 O O . ARG A 1 93 ? -27.635 -17.433 7.389 1.00 0.00 93 ARG A O 5
ATOM 6973 N N . GLY A 1 94 ? -26.629 -19.036 6.155 1.00 0.00 94 GLY A N 5
ATOM 6974 C CA . GLY A 1 94 ? -26.492 -19.973 7.258 1.00 0.00 94 GLY A CA 5
ATOM 6975 C C . GLY A 1 94 ? -25.405 -21.014 6.970 1.00 0.00 94 GLY A C 5
ATOM 6976 O O . GLY A 1 94 ? -24.437 -20.722 6.272 1.00 0.00 94 GLY A O 5
ATOM 6980 N N . ARG A 1 95 ? -25.533 -22.215 7.553 1.00 0.00 95 ARG A N 5
ATOM 6981 C CA . ARG A 1 95 ? -24.499 -23.251 7.388 1.00 0.00 95 ARG A CA 5
ATOM 6982 C C . ARG A 1 95 ? -24.913 -24.421 6.487 1.00 0.00 95 ARG A C 5
ATOM 6983 O O . ARG A 1 95 ? -26.024 -24.967 6.576 1.00 0.00 95 ARG A O 5
ATOM 7004 N N . VAL A 1 96 ? -23.955 -24.811 5.640 1.00 0.00 96 VAL A N 5
ATOM 7005 C CA . VAL A 1 96 ? -24.112 -25.930 4.713 1.00 0.00 96 VAL A CA 5
ATOM 7006 C C . VAL A 1 96 ? -23.000 -26.947 4.969 1.00 0.00 96 VAL A C 5
ATOM 7007 O O . VAL A 1 96 ? -21.820 -26.597 4.944 1.00 0.00 96 VAL A O 5
ATOM 7020 N N . VAL A 1 97 ? -23.371 -28.198 5.220 1.00 0.00 97 VAL A N 5
ATOM 7021 C CA . VAL A 1 97 ? -22.375 -29.241 5.484 1.00 0.00 97 VAL A CA 5
ATOM 7022 C C . VAL A 1 97 ? -22.742 -30.528 4.747 1.00 0.00 97 VAL A C 5
ATOM 7023 O O . VAL A 1 97 ? -23.699 -31.211 5.104 1.00 0.00 97 VAL A O 5
ATOM 7036 N N . GLY A 1 98 ? -21.965 -30.845 3.713 1.00 0.00 98 GLY A N 5
ATOM 7037 C CA . GLY A 1 98 ? -22.203 -32.047 2.919 1.00 0.00 98 GLY A CA 5
ATOM 7038 C C . GLY A 1 98 ? -21.580 -31.909 1.533 1.00 0.00 98 GLY A C 5
ATOM 7039 O O . GLY A 1 98 ? -20.394 -32.185 1.344 1.00 0.00 98 GLY A O 5
ATOM 7043 N N . ALA A 1 99 ? -22.383 -31.476 0.566 1.00 0.00 99 ALA A N 5
ATOM 7044 C CA . ALA A 1 99 ? -21.898 -31.300 -0.800 1.00 0.00 99 ALA A CA 5
ATOM 7045 C C . ALA A 1 99 ? -22.932 -30.545 -1.633 1.00 0.00 99 ALA A C 5
ATOM 7046 O O . ALA A 1 99 ? -24.135 -30.771 -1.497 1.00 0.00 99 ALA A O 5
ATOM 7053 N N . ILE A 1 100 ? -22.461 -29.633 -2.489 1.00 0.00 100 ILE A N 5
ATOM 7054 C CA . ILE A 1 100 ? -23.372 -28.843 -3.323 1.00 0.00 100 ILE A CA 5
ATOM 7055 C C . ILE A 1 100 ? -22.783 -28.581 -4.706 1.00 0.00 100 ILE A C 5
ATOM 7056 O O . ILE A 1 100 ? -21.567 -28.470 -4.867 1.00 0.00 100 ILE A O 5
ATOM 7072 N N . THR A 1 101 ? -23.664 -28.471 -5.700 1.00 0.00 101 THR A N 5
ATOM 7073 C CA . THR A 1 101 ? -23.250 -28.208 -7.079 1.00 0.00 101 THR A CA 5
ATOM 7074 C C . THR A 1 101 ? -24.089 -27.080 -7.678 1.00 0.00 101 THR A C 5
ATOM 7075 O O . THR A 1 101 ? -25.306 -27.210 -7.823 1.00 0.00 101 THR A O 5
ATOM 7086 N N . SER A 1 102 ? -23.431 -25.973 -8.026 1.00 0.00 102 SER A N 5
ATOM 7087 C CA . SER A 1 102 ? -24.132 -24.827 -8.609 1.00 0.00 102 SER A CA 5
ATOM 7088 C C . SER A 1 102 ? -23.197 -24.021 -9.508 1.00 0.00 102 SER A C 5
ATOM 7089 O O . SER A 1 102 ? -21.996 -23.940 -9.256 1.00 0.00 102 SER A O 5
ATOM 7097 N N . LYS A 1 103 ? -23.758 -23.429 -10.559 1.00 0.00 103 LYS A N 5
ATOM 7098 C CA . LYS A 1 103 ? -22.966 -22.635 -11.494 1.00 0.00 103 LYS A CA 5
ATOM 7099 C C . LYS A 1 103 ? -22.622 -21.272 -10.897 1.00 0.00 103 LYS A C 5
ATOM 7100 O O . LYS A 1 103 ? -21.662 -20.625 -11.320 1.00 0.00 103 LYS A O 5
ATOM 7119 N N . GLN A 1 104 ? -23.408 -20.840 -9.915 1.00 0.00 104 GLN A N 5
ATOM 7120 C CA . GLN A 1 104 ? -23.176 -19.550 -9.266 1.00 0.00 104 GLN A CA 5
ATOM 7121 C C . GLN A 1 104 ? -23.580 -19.621 -7.796 1.00 0.00 104 GLN A C 5
ATOM 7122 O O . GLN A 1 104 ? -24.631 -20.163 -7.456 1.00 0.00 104 GLN A O 5
ATOM 7136 N N . VAL A 1 105 ? -22.735 -19.079 -6.921 1.00 0.00 105 VAL A N 5
ATOM 7137 C CA . VAL A 1 105 ? -23.020 -19.100 -5.488 1.00 0.00 105 VAL A CA 5
ATOM 7138 C C . VAL A 1 105 ? -22.433 -17.876 -4.792 1.00 0.00 105 VAL A C 5
ATOM 7139 O O . VAL A 1 105 ? -21.369 -17.381 -5.162 1.00 0.00 105 VAL A O 5
ATOM 7152 N N . ARG A 1 106 ? -23.139 -17.406 -3.763 1.00 0.00 106 ARG A N 5
ATOM 7153 C CA . ARG A 1 106 ? -22.698 -16.249 -2.984 1.00 0.00 106 ARG A CA 5
ATOM 7154 C C . ARG A 1 106 ? -22.949 -16.514 -1.506 1.00 0.00 106 ARG A C 5
ATOM 7155 O O . ARG A 1 106 ? -24.093 -16.702 -1.088 1.00 0.00 106 ARG A O 5
ATOM 7176 N N . LEU A 1 107 ? -21.879 -16.558 -0.719 1.00 0.00 107 LEU A N 5
ATOM 7177 C CA . LEU A 1 107 ? -22.013 -16.837 0.708 1.00 0.00 107 LEU A CA 5
ATOM 7178 C C . LEU A 1 107 ? -22.337 -15.577 1.506 1.00 0.00 107 LEU A C 5
ATOM 7179 O O . LEU A 1 107 ? -21.444 -14.820 1.889 1.00 0.00 107 LEU A O 5
ATOM 7195 N N . TYR A 1 108 ? -23.627 -15.384 1.776 1.00 0.00 108 TYR A N 5
ATOM 7196 C CA . TYR A 1 108 ? -24.092 -14.242 2.563 1.00 0.00 108 TYR A CA 5
ATOM 7197 C C . TYR A 1 108 ? -24.200 -14.645 4.037 1.00 0.00 108 TYR A C 5
ATOM 7198 O O . TYR A 1 108 ? -24.264 -15.831 4.359 1.00 0.00 108 TYR A O 5
ATOM 7216 N N . GLY A 1 109 ? -24.234 -13.658 4.925 1.00 0.00 109 GLY A N 5
ATOM 7217 C CA . GLY A 1 109 ? -24.356 -13.939 6.352 1.00 0.00 109 GLY A CA 5
ATOM 7218 C C . GLY A 1 109 ? -23.095 -14.596 6.905 1.00 0.00 109 GLY A C 5
ATOM 7219 O O . GLY A 1 109 ? -22.174 -14.915 6.158 1.00 0.00 109 GLY A O 5
ATOM 7223 N N . THR A 1 110 ? -23.080 -14.814 8.222 1.00 0.00 110 THR A N 5
ATOM 7224 C CA . THR A 1 110 ? -21.947 -15.460 8.896 1.00 0.00 110 THR A CA 5
ATOM 7225 C C . THR A 1 110 ? -21.905 -16.945 8.535 1.00 0.00 110 THR A C 5
ATOM 7226 O O . THR A 1 110 ? -21.462 -17.780 9.323 1.00 0.00 110 THR A O 5
ATOM 7237 N N . SER A 1 111 ? -22.413 -17.257 7.351 1.00 0.00 111 SER A N 5
ATOM 7238 C CA . SER A 1 111 ? -22.491 -18.633 6.873 1.00 0.00 111 SER A CA 5
ATOM 7239 C C . SER A 1 111 ? -21.174 -19.391 7.010 1.00 0.00 111 SER A C 5
ATOM 7240 O O . SER A 1 111 ? -20.094 -18.804 7.083 1.00 0.00 111 SER A O 5
ATOM 7248 N N . TYR A 1 112 ? -21.300 -20.719 7.022 1.00 0.00 112 TYR A N 5
ATOM 7249 C CA . TYR A 1 112 ? -20.155 -21.621 7.124 1.00 0.00 112 TYR A CA 5
ATOM 7250 C C . TYR A 1 112 ? -20.392 -22.815 6.205 1.00 0.00 112 TYR A C 5
ATOM 7251 O O . TYR A 1 112 ? -21.269 -23.639 6.464 1.00 0.00 112 TYR A O 5
ATOM 7269 N N . VAL A 1 113 ? -19.631 -22.891 5.118 1.00 0.00 113 VAL A N 5
ATOM 7270 C CA . VAL A 1 113 ? -19.794 -23.976 4.149 1.00 0.00 113 VAL A CA 5
ATOM 7271 C C . VAL A 1 113 ? -18.573 -24.894 4.142 1.00 0.00 113 VAL A C 5
ATOM 7272 O O . VAL A 1 113 ? -17.467 -24.473 3.803 1.00 0.00 113 VAL A O 5
ATOM 7285 N N . ASP A 1 114 ? -18.792 -26.155 4.521 1.00 0.00 114 ASP A N 5
ATOM 7286 C CA . ASP A 1 114 ? -17.716 -27.150 4.561 1.00 0.00 114 ASP A CA 5
ATOM 7287 C C . ASP A 1 114 ? -18.169 -28.456 3.911 1.00 0.00 114 ASP A C 5
ATOM 7288 O O . ASP A 1 114 ? -19.211 -29.007 4.268 1.00 0.00 114 ASP A O 5
ATOM 7297 N N . GLY A 1 115 ? -17.378 -28.952 2.961 1.00 0.00 115 GLY A N 5
ATOM 7298 C CA . GLY A 1 115 ? -17.703 -30.201 2.273 1.00 0.00 115 GLY A CA 5
ATOM 7299 C C . GLY A 1 115 ? -17.241 -30.160 0.820 1.00 0.00 115 GLY A C 5
ATOM 7300 O O . GLY A 1 115 ? -16.555 -29.226 0.403 1.00 0.00 115 GLY A O 5
ATOM 7304 N N . ASP A 1 116 ? -17.627 -31.176 0.053 1.00 0.00 116 ASP A N 5
ATOM 7305 C CA . ASP A 1 116 ? -17.252 -31.239 -1.354 1.00 0.00 116 ASP A CA 5
ATOM 7306 C C . ASP A 1 116 ? -18.103 -30.264 -2.159 1.00 0.00 116 ASP A C 5
ATOM 7307 O O . ASP A 1 116 ? -19.283 -30.516 -2.413 1.00 0.00 116 ASP A O 5
ATOM 7316 N N . ILE A 1 117 ? -17.504 -29.137 -2.544 1.00 0.00 117 ILE A N 5
ATOM 7317 C CA . ILE A 1 117 ? -18.224 -28.114 -3.306 1.00 0.00 117 ILE A CA 5
ATOM 7318 C C . ILE A 1 117 ? -17.728 -28.042 -4.747 1.00 0.00 117 ILE A C 5
ATOM 7319 O O . ILE A 1 117 ? -16.535 -28.172 -5.014 1.00 0.00 117 ILE A O 5
ATOM 7335 N N . THR A 1 118 ? -18.664 -27.819 -5.668 1.00 0.00 118 THR A N 5
ATOM 7336 C CA . THR A 1 118 ? -18.344 -27.708 -7.092 1.00 0.00 118 THR A CA 5
ATOM 7337 C C . THR A 1 118 ? -19.034 -26.478 -7.672 1.00 0.00 118 THR A C 5
ATOM 7338 O O . THR A 1 118 ? -20.257 -26.355 -7.597 1.00 0.00 118 THR A O 5
ATOM 7349 N N . HIS A 1 119 ? -18.252 -25.558 -8.228 1.00 0.00 119 HIS A N 5
ATOM 7350 C CA . HIS A 1 119 ? -18.828 -24.338 -8.786 1.00 0.00 119 HIS A CA 5
ATOM 7351 C C . HIS A 1 119 ? -17.889 -23.679 -9.791 1.00 0.00 119 HIS A C 5
ATOM 7352 O O . HIS A 1 119 ? -16.671 -23.847 -9.727 1.00 0.00 119 HIS A O 5
ATOM 7366 N N . GLU A 1 120 ? -18.473 -22.907 -10.707 1.00 0.00 120 GLU A N 5
ATOM 7367 C CA . GLU A 1 120 ? -17.698 -22.191 -11.718 1.00 0.00 120 GLU A CA 5
ATOM 7368 C C . GLU A 1 120 ? -17.470 -20.759 -11.258 1.00 0.00 120 GLU A C 5
ATOM 7369 O O . GLU A 1 120 ? -16.353 -20.242 -11.315 1.00 0.00 120 GLU A O 5
ATOM 7381 N N . GLN A 1 121 ? -18.545 -20.131 -10.787 1.00 0.00 121 GLN A N 5
ATOM 7382 C CA . GLN A 1 121 ? -18.490 -18.757 -10.289 1.00 0.00 121 GLN A CA 5
ATOM 7383 C C . GLN A 1 121 ? -18.880 -18.739 -8.816 1.00 0.00 121 GLN A C 5
ATOM 7384 O O . GLN A 1 121 ? -19.916 -19.284 -8.436 1.00 0.00 121 GLN A O 5
ATOM 7398 N N . LEU A 1 122 ? -18.043 -18.125 -7.984 1.00 0.00 122 LEU A N 5
ATOM 7399 C CA . LEU A 1 122 ? -18.314 -18.064 -6.547 1.00 0.00 122 LEU A CA 5
ATOM 7400 C C . LEU A 1 122 ? -17.991 -16.682 -5.988 1.00 0.00 122 LEU A C 5
ATOM 7401 O O . LEU A 1 122 ? -16.994 -16.064 -6.359 1.00 0.00 122 LEU A O 5
ATOM 7417 N N . ALA A 1 123 ? -18.847 -16.212 -5.080 1.00 0.00 123 ALA A N 5
ATOM 7418 C CA . ALA A 1 123 ? -18.666 -14.907 -4.443 1.00 0.00 123 ALA A CA 5
ATOM 7419 C C . ALA A 1 123 ? -18.693 -15.066 -2.928 1.00 0.00 123 ALA A C 5
ATOM 7420 O O . ALA A 1 123 ? -19.334 -15.977 -2.405 1.00 0.00 123 ALA A O 5
ATOM 7427 N N . MET A 1 124 ? -17.990 -14.181 -2.224 1.00 0.00 124 MET A N 5
ATOM 7428 C CA . MET A 1 124 ? -17.935 -14.241 -0.763 1.00 0.00 124 MET A CA 5
ATOM 7429 C C . MET A 1 124 ? -18.176 -12.864 -0.154 1.00 0.00 124 MET A C 5
ATOM 7430 O O . MET A 1 124 ? -17.356 -11.958 -0.302 1.00 0.00 124 MET A O 5
ATOM 7444 N N . GLU A 1 125 ? -19.305 -12.717 0.536 1.00 0.00 125 GLU A N 5
ATOM 7445 C CA . GLU A 1 125 ? -19.651 -11.448 1.175 1.00 0.00 125 GLU A CA 5
ATOM 7446 C C . GLU A 1 125 ? -19.353 -11.513 2.669 1.00 0.00 125 GLU A C 5
ATOM 7447 O O . GLU A 1 125 ? -19.052 -12.578 3.206 1.00 0.00 125 GLU A O 5
ATOM 7459 N N . THR A 1 126 ? -19.439 -10.367 3.337 1.00 0.00 126 THR A N 5
ATOM 7460 C CA . THR A 1 126 ? -19.176 -10.311 4.768 1.00 0.00 126 THR A CA 5
ATOM 7461 C C . THR A 1 126 ? -19.868 -11.467 5.482 1.00 0.00 126 THR A C 5
ATOM 7462 O O . THR A 1 126 ? -21.061 -11.701 5.290 1.00 0.00 126 THR A O 5
ATOM 7473 N N . GLY A 1 127 ? -19.113 -12.190 6.305 1.00 0.00 127 GLY A N 5
ATOM 7474 C CA . GLY A 1 127 ? -19.669 -13.323 7.042 1.00 0.00 127 GLY A CA 5
ATOM 7475 C C . GLY A 1 127 ? -19.492 -14.621 6.260 1.00 0.00 127 GLY A C 5
ATOM 7476 O O . GLY A 1 127 ? -20.043 -15.664 6.623 1.00 0.00 127 GLY A O 5
ATOM 7480 N N . ALA A 1 128 ? -18.723 -14.554 5.178 1.00 0.00 128 ALA A N 5
ATOM 7481 C CA . ALA A 1 128 ? -18.489 -15.732 4.351 1.00 0.00 128 ALA A CA 5
ATOM 7482 C C . ALA A 1 128 ? -17.306 -16.538 4.879 1.00 0.00 128 ALA A C 5
ATOM 7483 O O . ALA A 1 128 ? -16.168 -16.068 4.885 1.00 0.00 128 ALA A O 5
ATOM 7490 N N . PHE A 1 129 ? -17.588 -17.769 5.302 1.00 0.00 129 PHE A N 5
ATOM 7491 C CA . PHE A 1 129 ? -16.555 -18.672 5.815 1.00 0.00 129 PHE A CA 5
ATOM 7492 C C . PHE A 1 129 ? -16.656 -20.008 5.090 1.00 0.00 129 PHE A C 5
ATOM 7493 O O . PHE A 1 129 ? -17.692 -20.669 5.149 1.00 0.00 129 PHE A O 5
ATOM 7510 N N . PHE A 1 130 ? -15.593 -20.402 4.388 1.00 0.00 130 PHE A N 5
ATOM 7511 C CA . PHE A 1 130 ? -15.613 -21.664 3.640 1.00 0.00 130 PHE A CA 5
ATOM 7512 C C . PHE A 1 130 ? -14.370 -22.508 3.895 1.00 0.00 130 PHE A C 5
ATOM 7513 O O . PHE A 1 130 ? -13.284 -22.187 3.414 1.00 0.00 130 PHE A O 5
ATOM 7530 N N . GLN A 1 131 ? -14.557 -23.642 4.567 1.00 0.00 131 GLN A N 5
ATOM 7531 C CA . GLN A 1 131 ? -13.460 -24.581 4.763 1.00 0.00 131 GLN A CA 5
ATOM 7532 C C . GLN A 1 131 ? -13.968 -25.938 4.310 1.00 0.00 131 GLN A C 5
ATOM 7533 O O . GLN A 1 131 ? -14.662 -26.643 5.044 1.00 0.00 131 GLN A O 5
ATOM 7547 N N . GLY A 1 132 ? -13.625 -26.274 3.079 1.00 0.00 132 GLY A N 5
ATOM 7548 C CA . GLY A 1 132 ? -14.041 -27.526 2.470 1.00 0.00 132 GLY A CA 5
ATOM 7549 C C . GLY A 1 132 ? -13.107 -27.873 1.328 1.00 0.00 132 GLY A C 5
ATOM 7550 O O . GLY A 1 132 ? -12.241 -27.076 0.970 1.00 0.00 132 GLY A O 5
ATOM 7554 N N . ARG A 1 133 ? -13.313 -29.026 0.711 1.00 0.00 133 ARG A N 5
ATOM 7555 C CA . ARG A 1 133 ? -12.494 -29.382 -0.436 1.00 0.00 133 ARG A CA 5
ATOM 7556 C C . ARG A 1 133 ? -13.106 -28.703 -1.657 1.00 0.00 133 ARG A C 5
ATOM 7557 O O . ARG A 1 133 ? -14.202 -29.059 -2.099 1.00 0.00 133 ARG A O 5
ATOM 7578 N N . SER A 1 134 ? -12.407 -27.696 -2.174 1.00 0.00 134 SER A N 5
ATOM 7579 C CA . SER A 1 134 ? -12.898 -26.937 -3.319 1.00 0.00 134 SER A CA 5
ATOM 7580 C C . SER A 1 134 ? -12.504 -27.604 -4.631 1.00 0.00 134 SER A C 5
ATOM 7581 O O . SER A 1 134 ? -11.327 -27.868 -4.876 1.00 0.00 134 SER A O 5
ATOM 7589 N N . LEU A 1 135 ? -13.499 -27.859 -5.479 1.00 0.00 135 LEU A N 5
ATOM 7590 C CA . LEU A 1 135 ? -13.252 -28.480 -6.778 1.00 0.00 135 LEU A CA 5
ATOM 7591 C C . LEU A 1 135 ? -13.134 -27.404 -7.852 1.00 0.00 135 LEU A C 5
ATOM 7592 O O . LEU A 1 135 ? -13.994 -26.531 -7.965 1.00 0.00 135 LEU A O 5
ATOM 7608 N N . LYS A 1 136 ? -12.061 -27.471 -8.634 1.00 0.00 136 LYS A N 5
ATOM 7609 C CA . LYS A 1 136 ? -11.840 -26.492 -9.691 1.00 0.00 136 LYS A CA 5
ATOM 7610 C C . LYS A 1 136 ? -12.636 -26.857 -10.938 1.00 0.00 136 LYS A C 5
ATOM 7611 O O . LYS A 1 136 ? -12.578 -27.990 -11.416 1.00 0.00 136 LYS A O 5
ATOM 7630 N N . PHE A 1 137 ? -13.376 -25.886 -11.459 1.00 0.00 137 PHE A N 5
ATOM 7631 C CA . PHE A 1 137 ? -14.180 -26.109 -12.653 1.00 0.00 137 PHE A CA 5
ATOM 7632 C C . PHE A 1 137 ? -13.284 -26.433 -13.846 1.00 0.00 137 PHE A C 5
ATOM 7633 O O . PHE A 1 137 ? -12.243 -25.807 -14.039 1.00 0.00 137 PHE A O 5
ATOM 7650 N N . GLN A 1 138 ? -13.697 -27.415 -14.641 1.00 0.00 138 GLN A N 5
ATOM 7651 C CA . GLN A 1 138 ? -12.924 -27.815 -15.813 1.00 0.00 138 GLN A CA 5
ATOM 7652 C C . GLN A 1 138 ? -13.832 -28.463 -16.854 1.00 0.00 138 GLN A C 5
ATOM 7653 O O . GLN A 1 138 ? -14.717 -29.249 -16.516 1.00 0.00 138 GLN A O 5
ATOM 7667 N N . ARG A 1 139 ? -13.610 -28.125 -18.120 1.00 0.00 139 ARG A N 5
ATOM 7668 C CA . ARG A 1 139 ? -14.418 -28.680 -19.201 1.00 0.00 139 ARG A CA 5
ATOM 7669 C C . ARG A 1 139 ? -14.412 -30.204 -19.146 1.00 0.00 139 ARG A C 5
ATOM 7670 O O . ARG A 1 139 ? -14.953 -30.870 -20.029 1.00 0.00 139 ARG A O 5
ATOM 7691 N N . LYS A 1 37 ? -46.274 -18.556 -5.044 1.00 0.00 37 LYS A N 6
ATOM 7692 C CA . LYS A 1 37 ? -46.147 -19.193 -6.349 1.00 0.00 37 LYS A CA 6
ATOM 7693 C C . LYS A 1 37 ? -44.688 -19.219 -6.793 1.00 0.00 37 LYS A C 6
ATOM 7694 O O . LYS A 1 37 ? -44.126 -20.284 -7.048 1.00 0.00 37 LYS A O 6
ATOM 7713 N N . VAL A 1 38 ? -44.079 -18.040 -6.882 1.00 0.00 38 VAL A N 6
ATOM 7714 C CA . VAL A 1 38 ? -42.684 -17.944 -7.295 1.00 0.00 38 VAL A CA 6
ATOM 7715 C C . VAL A 1 38 ? -41.757 -18.268 -6.128 1.00 0.00 38 VAL A C 6
ATOM 7716 O O . VAL A 1 38 ? -40.709 -18.889 -6.307 1.00 0.00 38 VAL A O 6
ATOM 7729 N N . ALA A 1 39 ? -42.154 -17.845 -4.927 1.00 0.00 39 ALA A N 6
ATOM 7730 C CA . ALA A 1 39 ? -41.359 -18.092 -3.723 1.00 0.00 39 ALA A CA 6
ATOM 7731 C C . ALA A 1 39 ? -42.068 -19.082 -2.806 1.00 0.00 39 ALA A C 6
ATOM 7732 O O . ALA A 1 39 ? -43.292 -19.208 -2.842 1.00 0.00 39 ALA A O 6
ATOM 7739 N N . SER A 1 40 ? -41.291 -19.780 -1.981 1.00 0.00 40 SER A N 6
ATOM 7740 C CA . SER A 1 40 ? -41.854 -20.757 -1.050 1.00 0.00 40 SER A CA 6
ATOM 7741 C C . SER A 1 40 ? -41.034 -20.801 0.237 1.00 0.00 40 SER A C 6
ATOM 7742 O O . SER A 1 40 ? -39.832 -21.066 0.210 1.00 0.00 40 SER A O 6
ATOM 7750 N N . LEU A 1 41 ? -41.695 -20.534 1.364 1.00 0.00 41 LEU A N 6
ATOM 7751 C CA . LEU A 1 41 ? -41.027 -20.538 2.667 1.00 0.00 41 LEU A CA 6
ATOM 7752 C C . LEU A 1 41 ? -41.316 -21.838 3.414 1.00 0.00 41 LEU A C 6
ATOM 7753 O O . LEU A 1 41 ? -42.439 -22.069 3.863 1.00 0.00 41 LEU A O 6
ATOM 7769 N N . LEU A 1 42 ? -40.294 -22.681 3.549 1.00 0.00 42 LEU A N 6
ATOM 7770 C CA . LEU A 1 42 ? -40.446 -23.955 4.252 1.00 0.00 42 LEU A CA 6
ATOM 7771 C C . LEU A 1 42 ? -40.056 -23.799 5.721 1.00 0.00 42 LEU A C 6
ATOM 7772 O O . LEU A 1 42 ? -38.919 -23.446 6.038 1.00 0.00 42 LEU A O 6
ATOM 7788 N N . SER A 1 43 ? -41.009 -24.066 6.611 1.00 0.00 43 SER A N 6
ATOM 7789 C CA . SER A 1 43 ? -40.759 -23.952 8.044 1.00 0.00 43 SER A CA 6
ATOM 7790 C C . SER A 1 43 ? -39.501 -24.718 8.431 1.00 0.00 43 SER A C 6
ATOM 7791 O O . SER A 1 43 ? -38.955 -25.481 7.633 1.00 0.00 43 SER A O 6
ATOM 7799 N N . ALA A 1 44 ? -39.041 -24.510 9.663 1.00 0.00 44 ALA A N 6
ATOM 7800 C CA . ALA A 1 44 ? -37.842 -25.188 10.147 1.00 0.00 44 ALA A CA 6
ATOM 7801 C C . ALA A 1 44 ? -38.195 -26.549 10.732 1.00 0.00 44 ALA A C 6
ATOM 7802 O O . ALA A 1 44 ? -37.357 -27.450 10.781 1.00 0.00 44 ALA A O 6
ATOM 7809 N N . ASP A 1 45 ? -39.441 -26.697 11.165 1.00 0.00 45 ASP A N 6
ATOM 7810 C CA . ASP A 1 45 ? -39.890 -27.962 11.733 1.00 0.00 45 ASP A CA 6
ATOM 7811 C C . ASP A 1 45 ? -40.098 -28.986 10.624 1.00 0.00 45 ASP A C 6
ATOM 7812 O O . ASP A 1 45 ? -40.910 -29.901 10.753 1.00 0.00 45 ASP A O 6
ATOM 7821 N N . LEU A 1 46 ? -39.356 -28.820 9.528 1.00 0.00 46 LEU A N 6
ATOM 7822 C CA . LEU A 1 46 ? -39.459 -29.727 8.385 1.00 0.00 46 LEU A CA 6
ATOM 7823 C C . LEU A 1 46 ? -38.088 -30.277 7.998 1.00 0.00 46 LEU A C 6
ATOM 7824 O O . LEU A 1 46 ? -37.064 -29.586 8.097 1.00 0.00 46 LEU A O 6
ATOM 7840 N N . THR A 1 47 ? -38.085 -31.528 7.544 1.00 0.00 47 THR A N 6
ATOM 7841 C CA . THR A 1 47 ? -36.857 -32.197 7.123 1.00 0.00 47 THR A CA 6
ATOM 7842 C C . THR A 1 47 ? -37.061 -32.825 5.749 1.00 0.00 47 THR A C 6
ATOM 7843 O O . THR A 1 47 ? -38.076 -33.476 5.501 1.00 0.00 47 THR A O 6
ATOM 7854 N N . ILE A 1 48 ? -36.100 -32.616 4.856 1.00 0.00 48 ILE A N 6
ATOM 7855 C CA . ILE A 1 48 ? -36.197 -33.160 3.504 1.00 0.00 48 ILE A CA 6
ATOM 7856 C C . ILE A 1 48 ? -35.653 -34.583 3.453 1.00 0.00 48 ILE A C 6
ATOM 7857 O O . ILE A 1 48 ? -34.595 -34.874 4.009 1.00 0.00 48 ILE A O 6
ATOM 7873 N N . GLU A 1 49 ? -36.390 -35.466 2.781 1.00 0.00 49 GLU A N 6
ATOM 7874 C CA . GLU A 1 49 ? -35.987 -36.867 2.651 1.00 0.00 49 GLU A CA 6
ATOM 7875 C C . GLU A 1 49 ? -36.161 -37.339 1.211 1.00 0.00 49 GLU A C 6
ATOM 7876 O O . GLU A 1 49 ? -37.213 -37.136 0.604 1.00 0.00 49 GLU A O 6
ATOM 7888 N N . GLY A 1 50 ? -35.123 -37.970 0.670 1.00 0.00 50 GLY A N 6
ATOM 7889 C CA . GLY A 1 50 ? -35.171 -38.469 -0.703 1.00 0.00 50 GLY A CA 6
ATOM 7890 C C . GLY A 1 50 ? -34.701 -37.403 -1.689 1.00 0.00 50 GLY A C 6
ATOM 7891 O O . GLY A 1 50 ? -33.513 -37.090 -1.759 1.00 0.00 50 GLY A O 6
ATOM 7895 N N . GLY A 1 51 ? -35.641 -36.851 -2.450 1.00 0.00 51 GLY A N 6
ATOM 7896 C CA . GLY A 1 51 ? -35.310 -35.821 -3.431 1.00 0.00 51 GLY A CA 6
ATOM 7897 C C . GLY A 1 51 ? -36.527 -34.964 -3.758 1.00 0.00 51 GLY A C 6
ATOM 7898 O O . GLY A 1 51 ? -37.536 -35.466 -4.255 1.00 0.00 51 GLY A O 6
ATOM 7902 N N . VAL A 1 52 ? -36.427 -33.666 -3.476 1.00 0.00 52 VAL A N 6
ATOM 7903 C CA . VAL A 1 52 ? -37.525 -32.733 -3.742 1.00 0.00 52 VAL A CA 6
ATOM 7904 C C . VAL A 1 52 ? -37.175 -31.810 -4.905 1.00 0.00 52 VAL A C 6
ATOM 7905 O O . VAL A 1 52 ? -36.008 -31.489 -5.126 1.00 0.00 52 VAL A O 6
ATOM 7918 N N . THR A 1 53 ? -38.197 -31.383 -5.648 1.00 0.00 53 THR A N 6
ATOM 7919 C CA . THR A 1 53 ? -37.998 -30.492 -6.794 1.00 0.00 53 THR A CA 6
ATOM 7920 C C . THR A 1 53 ? -38.972 -29.319 -6.732 1.00 0.00 53 THR A C 6
ATOM 7921 O O . THR A 1 53 ? -40.082 -29.450 -6.216 1.00 0.00 53 THR A O 6
ATOM 7932 N N . GLY A 1 54 ? -38.551 -28.174 -7.260 1.00 0.00 54 GLY A N 6
ATOM 7933 C CA . GLY A 1 54 ? -39.399 -26.987 -7.256 1.00 0.00 54 GLY A CA 6
ATOM 7934 C C . GLY A 1 54 ? -38.707 -25.815 -7.943 1.00 0.00 54 GLY A C 6
ATOM 7935 O O . GLY A 1 54 ? -38.404 -24.804 -7.310 1.00 0.00 54 GLY A O 6
ATOM 7939 N N . GLU A 1 55 ? -38.462 -25.956 -9.242 1.00 0.00 55 GLU A N 6
ATOM 7940 C CA . GLU A 1 55 ? -37.806 -24.902 -10.009 1.00 0.00 55 GLU A CA 6
ATOM 7941 C C . GLU A 1 55 ? -38.360 -23.532 -9.625 1.00 0.00 55 GLU A C 6
ATOM 7942 O O . GLU A 1 55 ? -39.550 -23.264 -9.791 1.00 0.00 55 GLU A O 6
ATOM 7954 N N . GLY A 1 56 ? -37.487 -22.667 -9.110 1.00 0.00 56 GLY A N 6
ATOM 7955 C CA . GLY A 1 56 ? -37.893 -21.322 -8.701 1.00 0.00 56 GLY A CA 6
ATOM 7956 C C . GLY A 1 56 ? -37.211 -20.928 -7.396 1.00 0.00 56 GLY A C 6
ATOM 7957 O O . GLY A 1 56 ? -36.265 -21.581 -6.958 1.00 0.00 56 GLY A O 6
ATOM 7961 N N . GLU A 1 57 ? -37.699 -19.858 -6.777 1.00 0.00 57 GLU A N 6
ATOM 7962 C CA . GLU A 1 57 ? -37.127 -19.392 -5.520 1.00 0.00 57 GLU A CA 6
ATOM 7963 C C . GLU A 1 57 ? -37.638 -20.237 -4.358 1.00 0.00 57 GLU A C 6
ATOM 7964 O O . GLU A 1 57 ? -38.825 -20.209 -4.033 1.00 0.00 57 GLU A O 6
ATOM 7976 N N . LEU A 1 58 ? -36.734 -20.993 -3.735 1.00 0.00 58 LEU A N 6
ATOM 7977 C CA . LEU A 1 58 ? -37.101 -21.851 -2.605 1.00 0.00 58 LEU A CA 6
ATOM 7978 C C . LEU A 1 58 ? -36.357 -21.425 -1.343 1.00 0.00 58 LEU A C 6
ATOM 7979 O O . LEU A 1 58 ? -35.154 -21.656 -1.211 1.00 0.00 58 LEU A O 6
ATOM 7995 N N . GLN A 1 59 ? -37.087 -20.815 -0.412 1.00 0.00 59 GLN A N 6
ATOM 7996 C CA . GLN A 1 59 ? -36.503 -20.370 0.852 1.00 0.00 59 GLN A CA 6
ATOM 7997 C C . GLN A 1 59 ? -36.795 -21.397 1.936 1.00 0.00 59 GLN A C 6
ATOM 7998 O O . GLN A 1 59 ? -37.955 -21.668 2.246 1.00 0.00 59 GLN A O 6
ATOM 8012 N N . ILE A 1 60 ? -35.739 -21.983 2.499 1.00 0.00 60 ILE A N 6
ATOM 8013 C CA . ILE A 1 60 ? -35.901 -23.004 3.536 1.00 0.00 60 ILE A CA 6
ATOM 8014 C C . ILE A 1 60 ? -35.075 -22.678 4.774 1.00 0.00 60 ILE A C 6
ATOM 8015 O O . ILE A 1 60 ? -33.879 -22.399 4.687 1.00 0.00 60 ILE A O 6
ATOM 8031 N N . ASP A 1 61 ? -35.729 -22.742 5.931 1.00 0.00 61 ASP A N 6
ATOM 8032 C CA . ASP A 1 61 ? -35.072 -22.482 7.212 1.00 0.00 61 ASP A CA 6
ATOM 8033 C C . ASP A 1 61 ? -35.166 -23.735 8.076 1.00 0.00 61 ASP A C 6
ATOM 8034 O O . ASP A 1 61 ? -35.569 -23.675 9.236 1.00 0.00 61 ASP A O 6
ATOM 8043 N N . GLY A 1 62 ? -34.812 -24.870 7.479 1.00 0.00 62 GLY A N 6
ATOM 8044 C CA . GLY A 1 62 ? -34.876 -26.163 8.160 1.00 0.00 62 GLY A CA 6
ATOM 8045 C C . GLY A 1 62 ? -33.647 -27.010 7.851 1.00 0.00 62 GLY A C 6
ATOM 8046 O O . GLY A 1 62 ? -32.594 -26.485 7.458 1.00 0.00 62 GLY A O 6
ATOM 8050 N N . VAL A 1 63 ? -33.785 -28.326 8.051 1.00 0.00 63 VAL A N 6
ATOM 8051 C CA . VAL A 1 63 ? -32.684 -29.260 7.803 1.00 0.00 63 VAL A CA 6
ATOM 8052 C C . VAL A 1 63 ? -32.943 -30.068 6.532 1.00 0.00 63 VAL A C 6
ATOM 8053 O O . VAL A 1 63 ? -33.990 -30.693 6.381 1.00 0.00 63 VAL A O 6
ATOM 8066 N N . VAL A 1 64 ? -31.979 -30.037 5.611 1.00 0.00 64 VAL A N 6
ATOM 8067 C CA . VAL A 1 64 ? -32.106 -30.759 4.342 1.00 0.00 64 VAL A CA 6
ATOM 8068 C C . VAL A 1 64 ? -31.334 -32.073 4.381 1.00 0.00 64 VAL A C 6
ATOM 8069 O O . VAL A 1 64 ? -30.112 -32.083 4.526 1.00 0.00 64 VAL A O 6
ATOM 8082 N N . LYS A 1 65 ? -32.058 -33.184 4.241 1.00 0.00 65 LYS A N 6
ATOM 8083 C CA . LYS A 1 65 ? -31.438 -34.512 4.251 1.00 0.00 65 LYS A CA 6
ATOM 8084 C C . LYS A 1 65 ? -31.806 -35.279 2.981 1.00 0.00 65 LYS A C 6
ATOM 8085 O O . LYS A 1 65 ? -32.820 -35.974 2.938 1.00 0.00 65 LYS A O 6
ATOM 8104 N N . GLY A 1 66 ? -30.976 -35.149 1.948 1.00 0.00 66 GLY A N 6
ATOM 8105 C CA . GLY A 1 66 ? -31.230 -35.838 0.683 1.00 0.00 66 GLY A CA 6
ATOM 8106 C C . GLY A 1 66 ? -30.769 -34.997 -0.503 1.00 0.00 66 GLY A C 6
ATOM 8107 O O . GLY A 1 66 ? -29.725 -34.347 -0.450 1.00 0.00 66 GLY A O 6
ATOM 8111 N N . ASP A 1 67 ? -31.558 -35.019 -1.577 1.00 0.00 67 ASP A N 6
ATOM 8112 C CA . ASP A 1 67 ? -31.236 -34.261 -2.788 1.00 0.00 67 ASP A CA 6
ATOM 8113 C C . ASP A 1 67 ? -32.213 -33.103 -2.975 1.00 0.00 67 ASP A C 6
ATOM 8114 O O . ASP A 1 67 ? -33.360 -33.168 -2.529 1.00 0.00 67 ASP A O 6
ATOM 8123 N N . VAL A 1 68 ? -31.751 -32.046 -3.640 1.00 0.00 68 VAL A N 6
ATOM 8124 C CA . VAL A 1 68 ? -32.591 -30.874 -3.887 1.00 0.00 68 VAL A CA 6
ATOM 8125 C C . VAL A 1 68 ? -32.287 -30.272 -5.256 1.00 0.00 68 VAL A C 6
ATOM 8126 O O . VAL A 1 68 ? -31.139 -29.960 -5.569 1.00 0.00 68 VAL A O 6
ATOM 8139 N N . ARG A 1 69 ? -33.332 -30.111 -6.068 1.00 0.00 69 ARG A N 6
ATOM 8140 C CA . ARG A 1 69 ? -33.187 -29.543 -7.411 1.00 0.00 69 ARG A CA 6
ATOM 8141 C C . ARG A 1 69 ? -34.146 -28.370 -7.586 1.00 0.00 69 ARG A C 6
ATOM 8142 O O . ARG A 1 69 ? -35.365 -28.546 -7.569 1.00 0.00 69 ARG A O 6
ATOM 8163 N N . VAL A 1 70 ? -33.592 -27.171 -7.741 1.00 0.00 70 VAL A N 6
ATOM 8164 C CA . VAL A 1 70 ? -34.413 -25.976 -7.903 1.00 0.00 70 VAL A CA 6
ATOM 8165 C C . VAL A 1 70 ? -33.639 -24.878 -8.629 1.00 0.00 70 VAL A C 6
ATOM 8166 O O . VAL A 1 70 ? -32.411 -24.910 -8.700 1.00 0.00 70 VAL A O 6
ATOM 8179 N N . GLY A 1 71 ? -34.373 -23.900 -9.158 1.00 0.00 71 GLY A N 6
ATOM 8180 C CA . GLY A 1 71 ? -33.753 -22.787 -9.866 1.00 0.00 71 GLY A CA 6
ATOM 8181 C C . GLY A 1 71 ? -32.813 -22.020 -8.939 1.00 0.00 71 GLY A C 6
ATOM 8182 O O . GLY A 1 71 ? -31.628 -21.858 -9.230 1.00 0.00 71 GLY A O 6
ATOM 8186 N N . ARG A 1 72 ? -33.359 -21.558 -7.815 1.00 0.00 72 ARG A N 6
ATOM 8187 C CA . ARG A 1 72 ? -32.583 -20.810 -6.823 1.00 0.00 72 ARG A CA 6
ATOM 8188 C C . ARG A 1 72 ? -32.814 -21.403 -5.435 1.00 0.00 72 ARG A C 6
ATOM 8189 O O . ARG A 1 72 ? -33.928 -21.813 -5.105 1.00 0.00 72 ARG A O 6
ATOM 8210 N N . LEU A 1 73 ? -31.754 -21.460 -4.628 1.00 0.00 73 LEU A N 6
ATOM 8211 C CA . LEU A 1 73 ? -31.851 -22.025 -3.277 1.00 0.00 73 LEU A CA 6
ATOM 8212 C C . LEU A 1 73 ? -31.265 -21.069 -2.241 1.00 0.00 73 LEU A C 6
ATOM 8213 O O . LEU A 1 73 ? -30.059 -20.824 -2.218 1.00 0.00 73 LEU A O 6
ATOM 8229 N N . THR A 1 74 ? -32.130 -20.543 -1.374 1.00 0.00 74 THR A N 6
ATOM 8230 C CA . THR A 1 74 ? -31.698 -19.625 -0.319 1.00 0.00 74 THR A CA 6
ATOM 8231 C C . THR A 1 74 ? -31.816 -20.307 1.040 1.00 0.00 74 THR A C 6
ATOM 8232 O O . THR A 1 74 ? -32.899 -20.746 1.433 1.00 0.00 74 THR A O 6
ATOM 8243 N N . VAL A 1 75 ? -30.695 -20.409 1.749 1.00 0.00 75 VAL A N 6
ATOM 8244 C CA . VAL A 1 75 ? -30.687 -21.058 3.056 1.00 0.00 75 VAL A CA 6
ATOM 8245 C C . VAL A 1 75 ? -31.130 -20.090 4.148 1.00 0.00 75 VAL A C 6
ATOM 8246 O O . VAL A 1 75 ? -30.441 -19.109 4.451 1.00 0.00 75 VAL A O 6
ATOM 8259 N N . GLY A 1 76 ? -32.300 -20.382 4.717 1.00 0.00 76 GLY A N 6
ATOM 8260 C CA . GLY A 1 76 ? -32.894 -19.561 5.765 1.00 0.00 76 GLY A CA 6
ATOM 8261 C C . GLY A 1 76 ? -31.936 -19.288 6.920 1.00 0.00 76 GLY A C 6
ATOM 8262 O O . GLY A 1 76 ? -30.719 -19.405 6.782 1.00 0.00 76 GLY A O 6
ATOM 8266 N N . GLU A 1 77 ? -32.514 -18.894 8.055 1.00 0.00 77 GLU A N 6
ATOM 8267 C CA . GLU A 1 77 ? -31.737 -18.568 9.246 1.00 0.00 77 GLU A CA 6
ATOM 8268 C C . GLU A 1 77 ? -31.406 -19.806 10.082 1.00 0.00 77 GLU A C 6
ATOM 8269 O O . GLU A 1 77 ? -30.479 -19.772 10.891 1.00 0.00 77 GLU A O 6
ATOM 8281 N N . THR A 1 78 ? -32.154 -20.896 9.906 1.00 0.00 78 THR A N 6
ATOM 8282 C CA . THR A 1 78 ? -31.878 -22.097 10.692 1.00 0.00 78 THR A CA 6
ATOM 8283 C C . THR A 1 78 ? -30.526 -22.665 10.284 1.00 0.00 78 THR A C 6
ATOM 8284 O O . THR A 1 78 ? -29.824 -23.284 11.084 1.00 0.00 78 THR A O 6
ATOM 8295 N N . GLY A 1 79 ? -30.144 -22.372 9.052 1.00 0.00 79 GLY A N 6
ATOM 8296 C CA . GLY A 1 79 ? -28.844 -22.766 8.533 1.00 0.00 79 GLY A CA 6
ATOM 8297 C C . GLY A 1 79 ? -28.552 -24.260 8.603 1.00 0.00 79 GLY A C 6
ATOM 8298 O O . GLY A 1 79 ? -27.407 -24.629 8.866 1.00 0.00 79 GLY A O 6
ATOM 8302 N N . HIS A 1 80 ? -29.536 -25.131 8.349 1.00 0.00 80 HIS A N 6
ATOM 8303 C CA . HIS A 1 80 ? -29.252 -26.570 8.381 1.00 0.00 80 HIS A CA 6
ATOM 8304 C C . HIS A 1 80 ? -29.433 -27.169 6.993 1.00 0.00 80 HIS A C 6
ATOM 8305 O O . HIS A 1 80 ? -30.540 -27.220 6.458 1.00 0.00 80 HIS A O 6
ATOM 8319 N N . VAL A 1 81 ? -28.325 -27.631 6.419 1.00 0.00 81 VAL A N 6
ATOM 8320 C CA . VAL A 1 81 ? -28.353 -28.249 5.096 1.00 0.00 81 VAL A CA 6
ATOM 8321 C C . VAL A 1 81 ? -27.284 -29.332 5.003 1.00 0.00 81 VAL A C 6
ATOM 8322 O O . VAL A 1 81 ? -26.091 -29.032 4.991 1.00 0.00 81 VAL A O 6
ATOM 8335 N N . GLU A 1 82 ? -27.711 -30.590 4.928 1.00 0.00 82 GLU A N 6
ATOM 8336 C CA . GLU A 1 82 ? -26.766 -31.702 4.826 1.00 0.00 82 GLU A CA 6
ATOM 8337 C C . GLU A 1 82 ? -27.236 -32.700 3.775 1.00 0.00 82 GLU A C 6
ATOM 8338 O O . GLU A 1 82 ? -28.208 -33.426 3.983 1.00 0.00 82 GLU A O 6
ATOM 8350 N N . GLY A 1 83 ? -26.537 -32.729 2.645 1.00 0.00 83 GLY A N 6
ATOM 8351 C CA . GLY A 1 83 ? -26.887 -33.642 1.566 1.00 0.00 83 GLY A CA 6
ATOM 8352 C C . GLY A 1 83 ? -26.311 -33.155 0.241 1.00 0.00 83 GLY A C 6
ATOM 8353 O O . GLY A 1 83 ? -25.329 -32.410 0.213 1.00 0.00 83 GLY A O 6
ATOM 8357 N N . SER A 1 84 ? -26.943 -33.571 -0.856 1.00 0.00 84 SER A N 6
ATOM 8358 C CA . SER A 1 84 ? -26.509 -33.163 -2.190 1.00 0.00 84 SER A CA 6
ATOM 8359 C C . SER A 1 84 ? -27.388 -32.020 -2.688 1.00 0.00 84 SER A C 6
ATOM 8360 O O . SER A 1 84 ? -28.594 -32.188 -2.873 1.00 0.00 84 SER A O 6
ATOM 8368 N N . VAL A 1 85 ? -26.781 -30.853 -2.888 1.00 0.00 85 VAL A N 6
ATOM 8369 C CA . VAL A 1 85 ? -27.520 -29.679 -3.352 1.00 0.00 85 VAL A CA 6
ATOM 8370 C C . VAL A 1 85 ? -27.245 -29.407 -4.826 1.00 0.00 85 VAL A C 6
ATOM 8371 O O . VAL A 1 85 ? -26.094 -29.376 -5.262 1.00 0.00 85 VAL A O 6
ATOM 8384 N N . TYR A 1 86 ? -28.319 -29.203 -5.589 1.00 0.00 86 TYR A N 6
ATOM 8385 C CA . TYR A 1 86 ? -28.208 -28.923 -7.020 1.00 0.00 86 TYR A CA 6
ATOM 8386 C C . TYR A 1 86 ? -29.079 -27.726 -7.384 1.00 0.00 86 TYR A C 6
ATOM 8387 O O . TYR A 1 86 ? -30.300 -27.769 -7.232 1.00 0.00 86 TYR A O 6
ATOM 8405 N N . ALA A 1 87 ? -28.449 -26.658 -7.862 1.00 0.00 87 ALA A N 6
ATOM 8406 C CA . ALA A 1 87 ? -29.192 -25.460 -8.235 1.00 0.00 87 ALA A CA 6
ATOM 8407 C C . ALA A 1 87 ? -28.358 -24.565 -9.144 1.00 0.00 87 ALA A C 6
ATOM 8408 O O . ALA A 1 87 ? -27.166 -24.797 -9.336 1.00 0.00 87 ALA A O 6
ATOM 8415 N N . GLU A 1 88 ? -28.996 -23.541 -9.702 1.00 0.00 88 GLU A N 6
ATOM 8416 C CA . GLU A 1 88 ? -28.310 -22.607 -10.596 1.00 0.00 88 GLU A CA 6
ATOM 8417 C C . GLU A 1 88 ? -27.784 -21.415 -9.804 1.00 0.00 88 GLU A C 6
ATOM 8418 O O . GLU A 1 88 ? -26.703 -20.895 -10.081 1.00 0.00 88 GLU A O 6
ATOM 8430 N N . ALA A 1 89 ? -28.561 -20.998 -8.809 1.00 0.00 89 ALA A N 6
ATOM 8431 C CA . ALA A 1 89 ? -28.186 -19.874 -7.955 1.00 0.00 89 ALA A CA 6
ATOM 8432 C C . ALA A 1 89 ? -28.335 -20.274 -6.496 1.00 0.00 89 ALA A C 6
ATOM 8433 O O . ALA A 1 89 ? -29.295 -20.952 -6.128 1.00 0.00 89 ALA A O 6
ATOM 8440 N N . VAL A 1 90 ? -27.378 -19.870 -5.666 1.00 0.00 90 VAL A N 6
ATOM 8441 C CA . VAL A 1 90 ? -27.419 -20.218 -4.247 1.00 0.00 90 VAL A CA 6
ATOM 8442 C C . VAL A 1 90 ? -26.955 -19.058 -3.372 1.00 0.00 90 VAL A C 6
ATOM 8443 O O . VAL A 1 90 ? -25.857 -18.530 -3.544 1.00 0.00 90 VAL A O 6
ATOM 8456 N N . GLU A 1 91 ? -27.804 -18.688 -2.414 1.00 0.00 91 GLU A N 6
ATOM 8457 C CA . GLU A 1 91 ? -27.495 -17.609 -1.475 1.00 0.00 91 GLU A CA 6
ATOM 8458 C C . GLU A 1 91 ? -27.595 -18.149 -0.055 1.00 0.00 91 GLU A C 6
ATOM 8459 O O . GLU A 1 91 ? -28.690 -18.413 0.443 1.00 0.00 91 GLU A O 6
ATOM 8471 N N . VAL A 1 92 ? -26.446 -18.343 0.584 1.00 0.00 92 VAL A N 6
ATOM 8472 C CA . VAL A 1 92 ? -26.414 -18.890 1.938 1.00 0.00 92 VAL A CA 6
ATOM 8473 C C . VAL A 1 92 ? -26.505 -17.795 2.996 1.00 0.00 92 VAL A C 6
ATOM 8474 O O . VAL A 1 92 ? -25.884 -16.742 2.877 1.00 0.00 92 VAL A O 6
ATOM 8487 N N . ARG A 1 93 ? -27.279 -18.079 4.042 1.00 0.00 93 ARG A N 6
ATOM 8488 C CA . ARG A 1 93 ? -27.464 -17.168 5.164 1.00 0.00 93 ARG A CA 6
ATOM 8489 C C . ARG A 1 93 ? -27.372 -17.976 6.452 1.00 0.00 93 ARG A C 6
ATOM 8490 O O . ARG A 1 93 ? -27.855 -17.560 7.505 1.00 0.00 93 ARG A O 6
ATOM 8511 N N . GLY A 1 94 ? -26.771 -19.159 6.333 1.00 0.00 94 GLY A N 6
ATOM 8512 C CA . GLY A 1 94 ? -26.636 -20.070 7.463 1.00 0.00 94 GLY A CA 6
ATOM 8513 C C . GLY A 1 94 ? -25.536 -21.106 7.212 1.00 0.00 94 GLY A C 6
ATOM 8514 O O . GLY A 1 94 ? -24.565 -20.823 6.515 1.00 0.00 94 GLY A O 6
ATOM 8518 N N . ARG A 1 95 ? -25.664 -22.293 7.816 1.00 0.00 95 ARG A N 6
ATOM 8519 C CA . ARG A 1 95 ? -24.630 -23.331 7.674 1.00 0.00 95 ARG A CA 6
ATOM 8520 C C . ARG A 1 95 ? -25.067 -24.500 6.783 1.00 0.00 95 ARG A C 6
ATOM 8521 O O . ARG A 1 95 ? -26.165 -25.059 6.921 1.00 0.00 95 ARG A O 6
ATOM 8542 N N . VAL A 1 96 ? -24.159 -24.866 5.876 1.00 0.00 96 VAL A N 6
ATOM 8543 C CA . VAL A 1 96 ? -24.376 -25.969 4.942 1.00 0.00 96 VAL A CA 6
ATOM 8544 C C . VAL A 1 96 ? -23.103 -26.808 4.840 1.00 0.00 96 VAL A C 6
ATOM 8545 O O . VAL A 1 96 ? -22.074 -26.338 4.358 1.00 0.00 96 VAL A O 6
ATOM 8558 N N . VAL A 1 97 ? -23.174 -28.053 5.306 1.00 0.00 97 VAL A N 6
ATOM 8559 C CA . VAL A 1 97 ? -22.013 -28.946 5.269 1.00 0.00 97 VAL A CA 6
ATOM 8560 C C . VAL A 1 97 ? -22.378 -30.280 4.627 1.00 0.00 97 VAL A C 6
ATOM 8561 O O . VAL A 1 97 ? -23.338 -30.936 5.032 1.00 0.00 97 VAL A O 6
ATOM 8574 N N . GLY A 1 98 ? -21.603 -30.668 3.618 1.00 0.00 98 GLY A N 6
ATOM 8575 C CA . GLY A 1 98 ? -21.841 -31.922 2.910 1.00 0.00 98 GLY A CA 6
ATOM 8576 C C . GLY A 1 98 ? -21.299 -31.843 1.488 1.00 0.00 98 GLY A C 6
ATOM 8577 O O . GLY A 1 98 ? -20.116 -32.090 1.250 1.00 0.00 98 GLY A O 6
ATOM 8581 N N . ALA A 1 99 ? -22.168 -31.489 0.545 1.00 0.00 99 ALA A N 6
ATOM 8582 C CA . ALA A 1 99 ? -21.761 -31.373 -0.851 1.00 0.00 99 ALA A CA 6
ATOM 8583 C C . ALA A 1 99 ? -22.758 -30.515 -1.624 1.00 0.00 99 ALA A C 6
ATOM 8584 O O . ALA A 1 99 ? -23.969 -30.648 -1.442 1.00 0.00 99 ALA A O 6
ATOM 8591 N N . ILE A 1 100 ? -22.250 -29.628 -2.483 1.00 0.00 100 ILE A N 6
ATOM 8592 C CA . ILE A 1 100 ? -23.121 -28.749 -3.266 1.00 0.00 100 ILE A CA 6
ATOM 8593 C C . ILE A 1 100 ? -22.563 -28.511 -4.670 1.00 0.00 100 ILE A C 6
ATOM 8594 O O . ILE A 1 100 ? -21.355 -28.340 -4.855 1.00 0.00 100 ILE A O 6
ATOM 8610 N N . THR A 1 101 ? -23.465 -28.492 -5.653 1.00 0.00 101 THR A N 6
ATOM 8611 C CA . THR A 1 101 ? -23.088 -28.264 -7.049 1.00 0.00 101 THR A CA 6
ATOM 8612 C C . THR A 1 101 ? -24.014 -27.227 -7.681 1.00 0.00 101 THR A C 6
ATOM 8613 O O . THR A 1 101 ? -25.239 -27.360 -7.631 1.00 0.00 101 THR A O 6
ATOM 8624 N N . SER A 1 102 ? -23.425 -26.193 -8.271 1.00 0.00 102 SER A N 6
ATOM 8625 C CA . SER A 1 102 ? -24.215 -25.142 -8.905 1.00 0.00 102 SER A CA 6
ATOM 8626 C C . SER A 1 102 ? -23.344 -24.284 -9.816 1.00 0.00 102 SER A C 6
ATOM 8627 O O . SER A 1 102 ? -22.124 -24.410 -9.817 1.00 0.00 102 SER A O 6
ATOM 8635 N N . LYS A 1 103 ? -23.982 -23.415 -10.592 1.00 0.00 103 LYS A N 6
ATOM 8636 C CA . LYS A 1 103 ? -23.252 -22.543 -11.506 1.00 0.00 103 LYS A CA 6
ATOM 8637 C C . LYS A 1 103 ? -22.715 -21.318 -10.774 1.00 0.00 103 LYS A C 6
ATOM 8638 O O . LYS A 1 103 ? -21.546 -20.960 -10.920 1.00 0.00 103 LYS A O 6
ATOM 8657 N N . GLN A 1 104 ? -23.576 -20.675 -9.986 1.00 0.00 104 GLN A N 6
ATOM 8658 C CA . GLN A 1 104 ? -23.183 -19.482 -9.232 1.00 0.00 104 GLN A CA 6
ATOM 8659 C C . GLN A 1 104 ? -23.500 -19.655 -7.754 1.00 0.00 104 GLN A C 6
ATOM 8660 O O . GLN A 1 104 ? -24.564 -20.162 -7.389 1.00 0.00 104 GLN A O 6
ATOM 8674 N N . VAL A 1 105 ? -22.571 -19.230 -6.901 1.00 0.00 105 VAL A N 6
ATOM 8675 C CA . VAL A 1 105 ? -22.762 -19.345 -5.456 1.00 0.00 105 VAL A CA 6
ATOM 8676 C C . VAL A 1 105 ? -22.316 -18.073 -4.741 1.00 0.00 105 VAL A C 6
ATOM 8677 O O . VAL A 1 105 ? -21.275 -17.497 -5.061 1.00 0.00 105 VAL A O 6
ATOM 8690 N N . ARG A 1 106 ? -23.116 -17.647 -3.764 1.00 0.00 106 ARG A N 6
ATOM 8691 C CA . ARG A 1 106 ? -22.811 -16.444 -2.988 1.00 0.00 106 ARG A CA 6
ATOM 8692 C C . ARG A 1 106 ? -23.067 -16.703 -1.507 1.00 0.00 106 ARG A C 6
ATOM 8693 O O . ARG A 1 106 ? -24.216 -16.802 -1.075 1.00 0.00 106 ARG A O 6
ATOM 8714 N N . LEU A 1 107 ? -21.991 -16.825 -0.736 1.00 0.00 107 LEU A N 6
ATOM 8715 C CA . LEU A 1 107 ? -22.122 -17.090 0.691 1.00 0.00 107 LEU A CA 6
ATOM 8716 C C . LEU A 1 107 ? -22.409 -15.806 1.465 1.00 0.00 107 LEU A C 6
ATOM 8717 O O . LEU A 1 107 ? -21.496 -15.058 1.821 1.00 0.00 107 LEU A O 6
ATOM 8733 N N . TYR A 1 108 ? -23.692 -15.576 1.735 1.00 0.00 108 TYR A N 6
ATOM 8734 C CA . TYR A 1 108 ? -24.134 -14.404 2.487 1.00 0.00 108 TYR A CA 6
ATOM 8735 C C . TYR A 1 108 ? -24.251 -14.744 3.973 1.00 0.00 108 TYR A C 6
ATOM 8736 O O . TYR A 1 108 ? -24.308 -15.914 4.349 1.00 0.00 108 TYR A O 6
ATOM 8754 N N . GLY A 1 109 ? -24.295 -13.719 4.815 1.00 0.00 109 GLY A N 6
ATOM 8755 C CA . GLY A 1 109 ? -24.425 -13.940 6.249 1.00 0.00 109 GLY A CA 6
ATOM 8756 C C . GLY A 1 109 ? -23.179 -14.605 6.823 1.00 0.00 109 GLY A C 6
ATOM 8757 O O . GLY A 1 109 ? -22.286 -15.002 6.080 1.00 0.00 109 GLY A O 6
ATOM 8761 N N . THR A 1 110 ? -23.149 -14.749 8.148 1.00 0.00 110 THR A N 6
ATOM 8762 C CA . THR A 1 110 ? -22.029 -15.402 8.831 1.00 0.00 110 THR A CA 6
ATOM 8763 C C . THR A 1 110 ? -22.044 -16.899 8.526 1.00 0.00 110 THR A C 6
ATOM 8764 O O . THR A 1 110 ? -21.608 -17.720 9.332 1.00 0.00 110 THR A O 6
ATOM 8775 N N . SER A 1 111 ? -22.592 -17.235 7.363 1.00 0.00 111 SER A N 6
ATOM 8776 C CA . SER A 1 111 ? -22.727 -18.621 6.934 1.00 0.00 111 SER A CA 6
ATOM 8777 C C . SER A 1 111 ? -21.409 -19.382 6.983 1.00 0.00 111 SER A C 6
ATOM 8778 O O . SER A 1 111 ? -20.325 -18.795 6.981 1.00 0.00 111 SER A O 6
ATOM 8786 N N . TYR A 1 112 ? -21.530 -20.710 7.005 1.00 0.00 112 TYR A N 6
ATOM 8787 C CA . TYR A 1 112 ? -20.375 -21.603 7.033 1.00 0.00 112 TYR A CA 6
ATOM 8788 C C . TYR A 1 112 ? -20.546 -22.672 5.952 1.00 0.00 112 TYR A C 6
ATOM 8789 O O . TYR A 1 112 ? -21.670 -23.030 5.603 1.00 0.00 112 TYR A O 6
ATOM 8807 N N . VAL A 1 113 ? -19.438 -23.176 5.421 1.00 0.00 113 VAL A N 6
ATOM 8808 C CA . VAL A 1 113 ? -19.506 -24.198 4.379 1.00 0.00 113 VAL A CA 6
ATOM 8809 C C . VAL A 1 113 ? -18.398 -25.235 4.561 1.00 0.00 113 VAL A C 6
ATOM 8810 O O . VAL A 1 113 ? -17.215 -24.904 4.519 1.00 0.00 113 VAL A O 6
ATOM 8823 N N . ASP A 1 114 ? -18.791 -26.494 4.770 1.00 0.00 114 ASP A N 6
ATOM 8824 C CA . ASP A 1 114 ? -17.815 -27.576 4.958 1.00 0.00 114 ASP A CA 6
ATOM 8825 C C . ASP A 1 114 ? -18.196 -28.804 4.133 1.00 0.00 114 ASP A C 6
ATOM 8826 O O . ASP A 1 114 ? -19.144 -29.513 4.466 1.00 0.00 114 ASP A O 6
ATOM 8835 N N . GLY A 1 115 ? -17.447 -29.057 3.064 1.00 0.00 115 GLY A N 6
ATOM 8836 C CA . GLY A 1 115 ? -17.717 -30.208 2.212 1.00 0.00 115 GLY A CA 6
ATOM 8837 C C . GLY A 1 115 ? -17.066 -30.043 0.844 1.00 0.00 115 GLY A C 6
ATOM 8838 O O . GLY A 1 115 ? -16.124 -29.263 0.682 1.00 0.00 115 GLY A O 6
ATOM 8842 N N . ASP A 1 116 ? -17.576 -30.781 -0.141 1.00 0.00 116 ASP A N 6
ATOM 8843 C CA . ASP A 1 116 ? -17.045 -30.712 -1.502 1.00 0.00 116 ASP A CA 6
ATOM 8844 C C . ASP A 1 116 ? -17.827 -29.688 -2.317 1.00 0.00 116 ASP A C 6
ATOM 8845 O O . ASP A 1 116 ? -19.032 -29.835 -2.522 1.00 0.00 116 ASP A O 6
ATOM 8854 N N . ILE A 1 117 ? -17.136 -28.643 -2.773 1.00 0.00 117 ILE A N 6
ATOM 8855 C CA . ILE A 1 117 ? -17.777 -27.585 -3.559 1.00 0.00 117 ILE A CA 6
ATOM 8856 C C . ILE A 1 117 ? -17.388 -27.709 -5.036 1.00 0.00 117 ILE A C 6
ATOM 8857 O O . ILE A 1 117 ? -16.248 -28.041 -5.363 1.00 0.00 117 ILE A O 6
ATOM 8873 N N . THR A 1 118 ? -18.344 -27.427 -5.920 1.00 0.00 118 THR A N 6
ATOM 8874 C CA . THR A 1 118 ? -18.094 -27.496 -7.359 1.00 0.00 118 THR A CA 6
ATOM 8875 C C . THR A 1 118 ? -18.963 -26.489 -8.104 1.00 0.00 118 THR A C 6
ATOM 8876 O O . THR A 1 118 ? -20.186 -26.627 -8.156 1.00 0.00 118 THR A O 6
ATOM 8887 N N . HIS A 1 119 ? -18.323 -25.477 -8.685 1.00 0.00 119 HIS A N 6
ATOM 8888 C CA . HIS A 1 119 ? -19.051 -24.455 -9.429 1.00 0.00 119 HIS A CA 6
ATOM 8889 C C . HIS A 1 119 ? -18.160 -23.802 -10.476 1.00 0.00 119 HIS A C 6
ATOM 8890 O O . HIS A 1 119 ? -16.961 -24.069 -10.545 1.00 0.00 119 HIS A O 6
ATOM 8904 N N . GLU A 1 120 ? -18.766 -22.940 -11.287 1.00 0.00 120 GLU A N 6
ATOM 8905 C CA . GLU A 1 120 ? -18.038 -22.236 -12.337 1.00 0.00 120 GLU A CA 6
ATOM 8906 C C . GLU A 1 120 ? -17.687 -20.824 -11.880 1.00 0.00 120 GLU A C 6
ATOM 8907 O O . GLU A 1 120 ? -16.717 -20.231 -12.353 1.00 0.00 120 GLU A O 6
ATOM 8919 N N . GLN A 1 121 ? -18.481 -20.291 -10.951 1.00 0.00 121 GLN A N 6
ATOM 8920 C CA . GLN A 1 121 ? -18.246 -18.946 -10.425 1.00 0.00 121 GLN A CA 6
ATOM 8921 C C . GLN A 1 121 ? -18.447 -18.918 -8.912 1.00 0.00 121 GLN A C 6
ATOM 8922 O O . GLN A 1 121 ? -19.515 -19.275 -8.404 1.00 0.00 121 GLN A O 6
ATOM 8936 N N . LEU A 1 122 ? -17.407 -18.484 -8.200 1.00 0.00 122 LEU A N 6
ATOM 8937 C CA . LEU A 1 122 ? -17.450 -18.399 -6.741 1.00 0.00 122 LEU A CA 6
ATOM 8938 C C . LEU A 1 122 ? -17.585 -16.943 -6.307 1.00 0.00 122 LEU A C 6
ATOM 8939 O O . LEU A 1 122 ? -17.074 -16.041 -6.970 1.00 0.00 122 LEU A O 6
ATOM 8955 N N . ALA A 1 123 ? -18.270 -16.721 -5.190 1.00 0.00 123 ALA A N 6
ATOM 8956 C CA . ALA A 1 123 ? -18.461 -15.367 -4.675 1.00 0.00 123 ALA A CA 6
ATOM 8957 C C . ALA A 1 123 ? -18.593 -15.389 -3.156 1.00 0.00 123 ALA A C 6
ATOM 8958 O O . ALA A 1 123 ? -19.506 -16.008 -2.609 1.00 0.00 123 ALA A O 6
ATOM 8965 N N . MET A 1 124 ? -17.668 -14.712 -2.476 1.00 0.00 124 MET A N 6
ATOM 8966 C CA . MET A 1 124 ? -17.675 -14.657 -1.014 1.00 0.00 124 MET A CA 6
ATOM 8967 C C . MET A 1 124 ? -18.134 -13.282 -0.530 1.00 0.00 124 MET A C 6
ATOM 8968 O O . MET A 1 124 ? -17.560 -12.259 -0.903 1.00 0.00 124 MET A O 6
ATOM 8982 N N . GLU A 1 125 ? -19.174 -13.265 0.307 1.00 0.00 125 GLU A N 6
ATOM 8983 C CA . GLU A 1 125 ? -19.707 -12.007 0.843 1.00 0.00 125 GLU A CA 6
ATOM 8984 C C . GLU A 1 125 ? -19.473 -11.930 2.349 1.00 0.00 125 GLU A C 6
ATOM 8985 O O . GLU A 1 125 ? -19.178 -12.933 2.993 1.00 0.00 125 GLU A O 6
ATOM 8997 N N . THR A 1 126 ? -19.607 -10.730 2.907 1.00 0.00 126 THR A N 6
ATOM 8998 C CA . THR A 1 126 ? -19.407 -10.542 4.341 1.00 0.00 126 THR A CA 6
ATOM 8999 C C . THR A 1 126 ? -20.076 -11.667 5.124 1.00 0.00 126 THR A C 6
ATOM 9000 O O . THR A 1 126 ? -21.252 -11.967 4.912 1.00 0.00 126 THR A O 6
ATOM 9011 N N . GLY A 1 127 ? -19.321 -12.290 6.024 1.00 0.00 127 GLY A N 6
ATOM 9012 C CA . GLY A 1 127 ? -19.854 -13.387 6.828 1.00 0.00 127 GLY A CA 6
ATOM 9013 C C . GLY A 1 127 ? -19.636 -14.723 6.125 1.00 0.00 127 GLY A C 6
ATOM 9014 O O . GLY A 1 127 ? -20.165 -15.758 6.542 1.00 0.00 127 GLY A O 6
ATOM 9018 N N . ALA A 1 128 ? -18.858 -14.695 5.049 1.00 0.00 128 ALA A N 6
ATOM 9019 C CA . ALA A 1 128 ? -18.582 -15.910 4.293 1.00 0.00 128 ALA A CA 6
ATOM 9020 C C . ALA A 1 128 ? -17.392 -16.661 4.878 1.00 0.00 128 ALA A C 6
ATOM 9021 O O . ALA A 1 128 ? -16.265 -16.167 4.875 1.00 0.00 128 ALA A O 6
ATOM 9028 N N . PHE A 1 129 ? -17.655 -17.873 5.357 1.00 0.00 129 PHE A N 6
ATOM 9029 C CA . PHE A 1 129 ? -16.613 -18.730 5.924 1.00 0.00 129 PHE A CA 6
ATOM 9030 C C . PHE A 1 129 ? -16.685 -20.090 5.249 1.00 0.00 129 PHE A C 6
ATOM 9031 O O . PHE A 1 129 ? -17.606 -20.862 5.503 1.00 0.00 129 PHE A O 6
ATOM 9048 N N . PHE A 1 130 ? -15.738 -20.376 4.357 1.00 0.00 130 PHE A N 6
ATOM 9049 C CA . PHE A 1 130 ? -15.753 -21.647 3.628 1.00 0.00 130 PHE A CA 6
ATOM 9050 C C . PHE A 1 130 ? -14.416 -22.368 3.715 1.00 0.00 130 PHE A C 6
ATOM 9051 O O . PHE A 1 130 ? -13.446 -21.982 3.060 1.00 0.00 130 PHE A O 6
ATOM 9068 N N . GLN A 1 131 ? -14.390 -23.468 4.471 1.00 0.00 131 GLN A N 6
ATOM 9069 C CA . GLN A 1 131 ? -13.187 -24.286 4.563 1.00 0.00 131 GLN A CA 6
ATOM 9070 C C . GLN A 1 131 ? -13.581 -25.722 4.248 1.00 0.00 131 GLN A C 6
ATOM 9071 O O . GLN A 1 131 ? -14.100 -26.451 5.093 1.00 0.00 131 GLN A O 6
ATOM 9085 N N . GLY A 1 132 ? -13.328 -26.098 3.009 1.00 0.00 132 GLY A N 6
ATOM 9086 C CA . GLY A 1 132 ? -13.641 -27.424 2.507 1.00 0.00 132 GLY A CA 6
ATOM 9087 C C . GLY A 1 132 ? -12.776 -27.704 1.297 1.00 0.00 132 GLY A C 6
ATOM 9088 O O . GLY A 1 132 ? -12.027 -26.831 0.859 1.00 0.00 132 GLY A O 6
ATOM 9092 N N . ARG A 1 133 ? -12.902 -28.885 0.716 1.00 0.00 133 ARG A N 6
ATOM 9093 C CA . ARG A 1 133 ? -12.132 -29.167 -0.482 1.00 0.00 133 ARG A CA 6
ATOM 9094 C C . ARG A 1 133 ? -12.876 -28.532 -1.652 1.00 0.00 133 ARG A C 6
ATOM 9095 O O . ARG A 1 133 ? -13.958 -28.981 -2.040 1.00 0.00 133 ARG A O 6
ATOM 9116 N N . SER A 1 134 ? -12.300 -27.457 -2.185 1.00 0.00 134 SER A N 6
ATOM 9117 C CA . SER A 1 134 ? -12.919 -26.727 -3.286 1.00 0.00 134 SER A CA 6
ATOM 9118 C C . SER A 1 134 ? -12.464 -27.289 -4.625 1.00 0.00 134 SER A C 6
ATOM 9119 O O . SER A 1 134 ? -11.272 -27.493 -4.851 1.00 0.00 134 SER A O 6
ATOM 9127 N N . LEU A 1 135 ? -13.426 -27.542 -5.511 1.00 0.00 135 LEU A N 6
ATOM 9128 C CA . LEU A 1 135 ? -13.124 -28.084 -6.835 1.00 0.00 135 LEU A CA 6
ATOM 9129 C C . LEU A 1 135 ? -13.476 -27.076 -7.920 1.00 0.00 135 LEU A C 6
ATOM 9130 O O . LEU A 1 135 ? -14.635 -26.689 -8.072 1.00 0.00 135 LEU A O 6
ATOM 9146 N N . LYS A 1 136 ? -12.465 -26.659 -8.674 1.00 0.00 136 LYS A N 6
ATOM 9147 C CA . LYS A 1 136 ? -12.670 -25.696 -9.749 1.00 0.00 136 LYS A CA 6
ATOM 9148 C C . LYS A 1 136 ? -13.087 -26.414 -11.029 1.00 0.00 136 LYS A C 6
ATOM 9149 O O . LYS A 1 136 ? -12.271 -27.062 -11.683 1.00 0.00 136 LYS A O 6
ATOM 9168 N N . PHE A 1 137 ? -14.363 -26.296 -11.377 1.00 0.00 137 PHE A N 6
ATOM 9169 C CA . PHE A 1 137 ? -14.873 -26.942 -12.580 1.00 0.00 137 PHE A CA 6
ATOM 9170 C C . PHE A 1 137 ? -14.522 -26.122 -13.817 1.00 0.00 137 PHE A C 6
ATOM 9171 O O . PHE A 1 137 ? -14.852 -24.940 -13.906 1.00 0.00 137 PHE A O 6
ATOM 9188 N N . GLN A 1 138 ? -13.849 -26.762 -14.769 1.00 0.00 138 GLN A N 6
ATOM 9189 C CA . GLN A 1 138 ? -13.450 -26.094 -16.008 1.00 0.00 138 GLN A CA 6
ATOM 9190 C C . GLN A 1 138 ? -13.694 -27.007 -17.204 1.00 0.00 138 GLN A C 6
ATOM 9191 O O . GLN A 1 138 ? -14.274 -28.084 -17.067 1.00 0.00 138 GLN A O 6
ATOM 9205 N N . ARG A 1 139 ? -13.248 -26.570 -18.376 1.00 0.00 139 ARG A N 6
ATOM 9206 C CA . ARG A 1 139 ? -13.424 -27.360 -19.588 1.00 0.00 139 ARG A CA 6
ATOM 9207 C C . ARG A 1 139 ? -12.745 -28.719 -19.445 1.00 0.00 139 ARG A C 6
ATOM 9208 O O . ARG A 1 139 ? -13.251 -29.606 -18.761 1.00 0.00 139 ARG A O 6
ATOM 9229 N N . LYS A 1 37 ? -45.754 -19.616 -5.492 1.00 0.00 37 LYS A N 7
ATOM 9230 C CA . LYS A 1 37 ? -45.543 -18.405 -4.706 1.00 0.00 37 LYS A CA 7
ATOM 9231 C C . LYS A 1 37 ? -44.160 -17.823 -4.982 1.00 0.00 37 LYS A C 7
ATOM 9232 O O . LYS A 1 37 ? -43.714 -16.902 -4.296 1.00 0.00 37 LYS A O 7
ATOM 9251 N N . VAL A 1 38 ? -43.487 -18.366 -5.992 1.00 0.00 38 VAL A N 7
ATOM 9252 C CA . VAL A 1 38 ? -42.155 -17.896 -6.354 1.00 0.00 38 VAL A CA 7
ATOM 9253 C C . VAL A 1 38 ? -41.205 -18.009 -5.163 1.00 0.00 38 VAL A C 7
ATOM 9254 O O . VAL A 1 38 ? -40.402 -18.939 -5.087 1.00 0.00 38 VAL A O 7
ATOM 9267 N N . ALA A 1 39 ? -41.305 -17.059 -4.235 1.00 0.00 39 ALA A N 7
ATOM 9268 C CA . ALA A 1 39 ? -40.452 -17.061 -3.046 1.00 0.00 39 ALA A CA 7
ATOM 9269 C C . ALA A 1 39 ? -41.200 -17.663 -1.861 1.00 0.00 39 ALA A C 7
ATOM 9270 O O . ALA A 1 39 ? -41.756 -16.939 -1.035 1.00 0.00 39 ALA A O 7
ATOM 9277 N N . SER A 1 40 ? -41.214 -18.990 -1.784 1.00 0.00 40 SER A N 7
ATOM 9278 C CA . SER A 1 40 ? -41.906 -19.673 -0.692 1.00 0.00 40 SER A CA 7
ATOM 9279 C C . SER A 1 40 ? -41.059 -19.649 0.579 1.00 0.00 40 SER A C 7
ATOM 9280 O O . SER A 1 40 ? -39.834 -19.553 0.519 1.00 0.00 40 SER A O 7
ATOM 9288 N N . LEU A 1 41 ? -41.727 -19.737 1.733 1.00 0.00 41 LEU A N 7
ATOM 9289 C CA . LEU A 1 41 ? -41.036 -19.722 3.027 1.00 0.00 41 LEU A CA 7
ATOM 9290 C C . LEU A 1 41 ? -41.436 -20.938 3.861 1.00 0.00 41 LEU A C 7
ATOM 9291 O O . LEU A 1 41 ? -42.567 -21.032 4.336 1.00 0.00 41 LEU A O 7
ATOM 9307 N N . LEU A 1 42 ? -40.493 -21.864 4.039 1.00 0.00 42 LEU A N 7
ATOM 9308 C CA . LEU A 1 42 ? -40.747 -23.073 4.825 1.00 0.00 42 LEU A CA 7
ATOM 9309 C C . LEU A 1 42 ? -40.234 -22.894 6.253 1.00 0.00 42 LEU A C 7
ATOM 9310 O O . LEU A 1 42 ? -39.103 -22.453 6.467 1.00 0.00 42 LEU A O 7
ATOM 9326 N N . SER A 1 43 ? -41.075 -23.239 7.224 1.00 0.00 43 SER A N 7
ATOM 9327 C CA . SER A 1 43 ? -40.703 -23.112 8.629 1.00 0.00 43 SER A CA 7
ATOM 9328 C C . SER A 1 43 ? -39.572 -24.075 8.982 1.00 0.00 43 SER A C 7
ATOM 9329 O O . SER A 1 43 ? -38.904 -24.617 8.101 1.00 0.00 43 SER A O 7
ATOM 9337 N N . ALA A 1 44 ? -39.364 -24.279 10.281 1.00 0.00 44 ALA A N 7
ATOM 9338 C CA . ALA A 1 44 ? -38.311 -25.175 10.754 1.00 0.00 44 ALA A CA 7
ATOM 9339 C C . ALA A 1 44 ? -38.812 -26.613 10.820 1.00 0.00 44 ALA A C 7
ATOM 9340 O O . ALA A 1 44 ? -38.024 -27.558 10.782 1.00 0.00 44 ALA A O 7
ATOM 9347 N N . ASP A 1 45 ? -40.126 -26.774 10.920 1.00 0.00 45 ASP A N 7
ATOM 9348 C CA . ASP A 1 45 ? -40.716 -28.106 10.992 1.00 0.00 45 ASP A CA 7
ATOM 9349 C C . ASP A 1 45 ? -40.686 -28.779 9.623 1.00 0.00 45 ASP A C 7
ATOM 9350 O O . ASP A 1 45 ? -41.542 -29.607 9.309 1.00 0.00 45 ASP A O 7
ATOM 9359 N N . LEU A 1 46 ? -39.694 -28.415 8.810 1.00 0.00 46 LEU A N 7
ATOM 9360 C CA . LEU A 1 46 ? -39.552 -28.983 7.466 1.00 0.00 46 LEU A CA 7
ATOM 9361 C C . LEU A 1 46 ? -38.268 -29.812 7.374 1.00 0.00 46 LEU A C 7
ATOM 9362 O O . LEU A 1 46 ? -37.168 -29.307 7.618 1.00 0.00 46 LEU A O 7
ATOM 9378 N N . THR A 1 47 ? -38.423 -31.088 7.022 1.00 0.00 47 THR A N 7
ATOM 9379 C CA . THR A 1 47 ? -37.281 -31.998 6.896 1.00 0.00 47 THR A CA 7
ATOM 9380 C C . THR A 1 47 ? -37.342 -32.741 5.565 1.00 0.00 47 THR A C 7
ATOM 9381 O O . THR A 1 47 ? -38.323 -33.421 5.268 1.00 0.00 47 THR A O 7
ATOM 9392 N N . ILE A 1 48 ? -36.288 -32.604 4.765 1.00 0.00 48 ILE A N 7
ATOM 9393 C CA . ILE A 1 48 ? -36.236 -33.266 3.462 1.00 0.00 48 ILE A CA 7
ATOM 9394 C C . ILE A 1 48 ? -35.687 -34.682 3.596 1.00 0.00 48 ILE A C 7
ATOM 9395 O O . ILE A 1 48 ? -34.670 -34.905 4.252 1.00 0.00 48 ILE A O 7
ATOM 9411 N N . GLU A 1 49 ? -36.371 -35.633 2.961 1.00 0.00 49 GLU A N 7
ATOM 9412 C CA . GLU A 1 49 ? -35.960 -37.035 2.997 1.00 0.00 49 GLU A CA 7
ATOM 9413 C C . GLU A 1 49 ? -36.045 -37.648 1.602 1.00 0.00 49 GLU A C 7
ATOM 9414 O O . GLU A 1 49 ? -37.093 -37.600 0.957 1.00 0.00 49 GLU A O 7
ATOM 9426 N N . GLY A 1 50 ? -34.937 -38.224 1.141 1.00 0.00 50 GLY A N 7
ATOM 9427 C CA . GLY A 1 50 ? -34.897 -38.845 -0.182 1.00 0.00 50 GLY A CA 7
ATOM 9428 C C . GLY A 1 50 ? -34.404 -37.858 -1.234 1.00 0.00 50 GLY A C 7
ATOM 9429 O O . GLY A 1 50 ? -33.226 -37.502 -1.261 1.00 0.00 50 GLY A O 7
ATOM 9433 N N . GLY A 1 51 ? -35.313 -37.420 -2.099 1.00 0.00 51 GLY A N 7
ATOM 9434 C CA . GLY A 1 51 ? -34.957 -36.474 -3.152 1.00 0.00 51 GLY A CA 7
ATOM 9435 C C . GLY A 1 51 ? -36.188 -35.729 -3.656 1.00 0.00 51 GLY A C 7
ATOM 9436 O O . GLY A 1 51 ? -37.135 -36.340 -4.153 1.00 0.00 51 GLY A O 7
ATOM 9440 N N . VAL A 1 52 ? -36.167 -34.402 -3.528 1.00 0.00 52 VAL A N 7
ATOM 9441 C CA . VAL A 1 52 ? -37.285 -33.569 -3.975 1.00 0.00 52 VAL A CA 7
ATOM 9442 C C . VAL A 1 52 ? -36.894 -32.784 -5.224 1.00 0.00 52 VAL A C 7
ATOM 9443 O O . VAL A 1 52 ? -35.722 -32.462 -5.426 1.00 0.00 52 VAL A O 7
ATOM 9456 N N . THR A 1 53 ? -37.884 -32.481 -6.061 1.00 0.00 53 THR A N 7
ATOM 9457 C CA . THR A 1 53 ? -37.644 -31.734 -7.298 1.00 0.00 53 THR A CA 7
ATOM 9458 C C . THR A 1 53 ? -38.644 -30.592 -7.437 1.00 0.00 53 THR A C 7
ATOM 9459 O O . THR A 1 53 ? -39.810 -30.723 -7.064 1.00 0.00 53 THR A O 7
ATOM 9470 N N . GLY A 1 54 ? -38.177 -29.472 -7.978 1.00 0.00 54 GLY A N 7
ATOM 9471 C CA . GLY A 1 54 ? -39.032 -28.306 -8.167 1.00 0.00 54 GLY A CA 7
ATOM 9472 C C . GLY A 1 54 ? -38.274 -27.194 -8.884 1.00 0.00 54 GLY A C 7
ATOM 9473 O O . GLY A 1 54 ? -37.152 -27.397 -9.347 1.00 0.00 54 GLY A O 7
ATOM 9477 N N . GLU A 1 55 ? -38.892 -26.018 -8.973 1.00 0.00 55 GLU A N 7
ATOM 9478 C CA . GLU A 1 55 ? -38.264 -24.874 -9.637 1.00 0.00 55 GLU A CA 7
ATOM 9479 C C . GLU A 1 55 ? -38.690 -23.572 -8.963 1.00 0.00 55 GLU A C 7
ATOM 9480 O O . GLU A 1 55 ? -39.734 -23.511 -8.315 1.00 0.00 55 GLU A O 7
ATOM 9492 N N . GLY A 1 56 ? -37.876 -22.530 -9.127 1.00 0.00 56 GLY A N 7
ATOM 9493 C CA . GLY A 1 56 ? -38.176 -21.223 -8.536 1.00 0.00 56 GLY A CA 7
ATOM 9494 C C . GLY A 1 56 ? -37.312 -20.958 -7.307 1.00 0.00 56 GLY A C 7
ATOM 9495 O O . GLY A 1 56 ? -36.317 -21.645 -7.073 1.00 0.00 56 GLY A O 7
ATOM 9499 N N . GLU A 1 57 ? -37.701 -19.950 -6.529 1.00 0.00 57 GLU A N 7
ATOM 9500 C CA . GLU A 1 57 ? -36.965 -19.581 -5.319 1.00 0.00 57 GLU A CA 7
ATOM 9501 C C . GLU A 1 57 ? -37.590 -20.228 -4.089 1.00 0.00 57 GLU A C 7
ATOM 9502 O O . GLU A 1 57 ? -38.769 -20.020 -3.791 1.00 0.00 57 GLU A O 7
ATOM 9514 N N . LEU A 1 58 ? -36.788 -21.017 -3.375 1.00 0.00 58 LEU A N 7
ATOM 9515 C CA . LEU A 1 58 ? -37.259 -21.704 -2.171 1.00 0.00 58 LEU A CA 7
ATOM 9516 C C . LEU A 1 58 ? -36.488 -21.224 -0.945 1.00 0.00 58 LEU A C 7
ATOM 9517 O O . LEU A 1 58 ? -35.322 -21.574 -0.755 1.00 0.00 58 LEU A O 7
ATOM 9533 N N . GLN A 1 59 ? -37.158 -20.444 -0.100 1.00 0.00 59 GLN A N 7
ATOM 9534 C CA . GLN A 1 59 ? -36.543 -19.941 1.126 1.00 0.00 59 GLN A CA 7
ATOM 9535 C C . GLN A 1 59 ? -36.851 -20.909 2.263 1.00 0.00 59 GLN A C 7
ATOM 9536 O O . GLN A 1 59 ? -37.962 -20.928 2.787 1.00 0.00 59 GLN A O 7
ATOM 9550 N N . ILE A 1 60 ? -35.869 -21.738 2.616 1.00 0.00 60 ILE A N 7
ATOM 9551 C CA . ILE A 1 60 ? -36.061 -22.739 3.668 1.00 0.00 60 ILE A CA 7
ATOM 9552 C C . ILE A 1 60 ? -35.229 -22.434 4.910 1.00 0.00 60 ILE A C 7
ATOM 9553 O O . ILE A 1 60 ? -34.041 -22.125 4.826 1.00 0.00 60 ILE A O 7
ATOM 9569 N N . ASP A 1 61 ? -35.872 -22.568 6.067 1.00 0.00 61 ASP A N 7
ATOM 9570 C CA . ASP A 1 61 ? -35.218 -22.356 7.357 1.00 0.00 61 ASP A CA 7
ATOM 9571 C C . ASP A 1 61 ? -35.374 -23.626 8.185 1.00 0.00 61 ASP A C 7
ATOM 9572 O O . ASP A 1 61 ? -35.917 -23.602 9.287 1.00 0.00 61 ASP A O 7
ATOM 9581 N N . GLY A 1 62 ? -34.922 -24.739 7.612 1.00 0.00 62 GLY A N 7
ATOM 9582 C CA . GLY A 1 62 ? -35.037 -26.045 8.257 1.00 0.00 62 GLY A CA 7
ATOM 9583 C C . GLY A 1 62 ? -33.832 -26.928 7.950 1.00 0.00 62 GLY A C 7
ATOM 9584 O O . GLY A 1 62 ? -32.749 -26.436 7.597 1.00 0.00 62 GLY A O 7
ATOM 9588 N N . VAL A 1 63 ? -34.032 -28.241 8.110 1.00 0.00 63 VAL A N 7
ATOM 9589 C CA . VAL A 1 63 ? -32.974 -29.224 7.872 1.00 0.00 63 VAL A CA 7
ATOM 9590 C C . VAL A 1 63 ? -33.224 -29.966 6.560 1.00 0.00 63 VAL A C 7
ATOM 9591 O O . VAL A 1 63 ? -34.250 -30.622 6.389 1.00 0.00 63 VAL A O 7
ATOM 9604 N N . VAL A 1 64 ? -32.275 -29.849 5.631 1.00 0.00 64 VAL A N 7
ATOM 9605 C CA . VAL A 1 64 ? -32.391 -30.504 4.327 1.00 0.00 64 VAL A CA 7
ATOM 9606 C C . VAL A 1 64 ? -31.497 -31.742 4.265 1.00 0.00 64 VAL A C 7
ATOM 9607 O O . VAL A 1 64 ? -30.272 -31.633 4.280 1.00 0.00 64 VAL A O 7
ATOM 9620 N N . LYS A 1 65 ? -32.121 -32.919 4.192 1.00 0.00 65 LYS A N 7
ATOM 9621 C CA . LYS A 1 65 ? -31.377 -34.180 4.124 1.00 0.00 65 LYS A CA 7
ATOM 9622 C C . LYS A 1 65 ? -31.790 -34.987 2.897 1.00 0.00 65 LYS A C 7
ATOM 9623 O O . LYS A 1 65 ? -32.907 -35.499 2.827 1.00 0.00 65 LYS A O 7
ATOM 9642 N N . GLY A 1 66 ? -30.881 -35.101 1.931 1.00 0.00 66 GLY A N 7
ATOM 9643 C CA . GLY A 1 66 ? -31.156 -35.856 0.705 1.00 0.00 66 GLY A CA 7
ATOM 9644 C C . GLY A 1 66 ? -30.758 -35.056 -0.530 1.00 0.00 66 GLY A C 7
ATOM 9645 O O . GLY A 1 66 ? -29.932 -34.145 -0.456 1.00 0.00 66 GLY A O 7
ATOM 9649 N N . ASP A 1 67 ? -31.355 -35.406 -1.668 1.00 0.00 67 ASP A N 7
ATOM 9650 C CA . ASP A 1 67 ? -31.064 -34.720 -2.926 1.00 0.00 67 ASP A CA 7
ATOM 9651 C C . ASP A 1 67 ? -32.044 -33.571 -3.144 1.00 0.00 67 ASP A C 7
ATOM 9652 O O . ASP A 1 67 ? -33.190 -33.633 -2.696 1.00 0.00 67 ASP A O 7
ATOM 9661 N N . VAL A 1 68 ? -31.592 -32.522 -3.832 1.00 0.00 68 VAL A N 7
ATOM 9662 C CA . VAL A 1 68 ? -32.450 -31.362 -4.096 1.00 0.00 68 VAL A CA 7
ATOM 9663 C C . VAL A 1 68 ? -32.179 -30.783 -5.482 1.00 0.00 68 VAL A C 7
ATOM 9664 O O . VAL A 1 68 ? -31.030 -30.556 -5.862 1.00 0.00 68 VAL A O 7
ATOM 9677 N N . ARG A 1 69 ? -33.257 -30.536 -6.227 1.00 0.00 69 ARG A N 7
ATOM 9678 C CA . ARG A 1 69 ? -33.158 -29.970 -7.574 1.00 0.00 69 ARG A CA 7
ATOM 9679 C C . ARG A 1 69 ? -34.073 -28.752 -7.698 1.00 0.00 69 ARG A C 7
ATOM 9680 O O . ARG A 1 69 ? -35.296 -28.884 -7.685 1.00 0.00 69 ARG A O 7
ATOM 9701 N N . VAL A 1 70 ? -33.475 -27.566 -7.813 1.00 0.00 70 VAL A N 7
ATOM 9702 C CA . VAL A 1 70 ? -34.252 -26.329 -7.931 1.00 0.00 70 VAL A CA 7
ATOM 9703 C C . VAL A 1 70 ? -33.500 -25.298 -8.767 1.00 0.00 70 VAL A C 7
ATOM 9704 O O . VAL A 1 70 ? -32.328 -25.483 -9.089 1.00 0.00 70 VAL A O 7
ATOM 9717 N N . GLY A 1 71 ? -34.180 -24.204 -9.109 1.00 0.00 71 GLY A N 7
ATOM 9718 C CA . GLY A 1 71 ? -33.556 -23.145 -9.897 1.00 0.00 71 GLY A CA 7
ATOM 9719 C C . GLY A 1 71 ? -32.819 -22.173 -8.983 1.00 0.00 71 GLY A C 7
ATOM 9720 O O . GLY A 1 71 ? -31.679 -21.787 -9.251 1.00 0.00 71 GLY A O 7
ATOM 9724 N N . ARG A 1 72 ? -33.482 -21.792 -7.892 1.00 0.00 72 ARG A N 7
ATOM 9725 C CA . ARG A 1 72 ? -32.899 -20.872 -6.916 1.00 0.00 72 ARG A CA 7
ATOM 9726 C C . ARG A 1 72 ? -33.113 -21.413 -5.504 1.00 0.00 72 ARG A C 7
ATOM 9727 O O . ARG A 1 72 ? -34.244 -21.671 -5.093 1.00 0.00 72 ARG A O 7
ATOM 9748 N N . LEU A 1 73 ? -32.013 -21.599 -4.770 1.00 0.00 73 LEU A N 7
ATOM 9749 C CA . LEU A 1 73 ? -32.080 -22.132 -3.404 1.00 0.00 73 LEU A CA 7
ATOM 9750 C C . LEU A 1 73 ? -31.490 -21.144 -2.402 1.00 0.00 73 LEU A C 7
ATOM 9751 O O . LEU A 1 73 ? -30.299 -20.836 -2.444 1.00 0.00 73 LEU A O 7
ATOM 9767 N N . THR A 1 74 ? -32.332 -20.665 -1.488 1.00 0.00 74 THR A N 7
ATOM 9768 C CA . THR A 1 74 ? -31.896 -19.722 -0.455 1.00 0.00 74 THR A CA 7
ATOM 9769 C C . THR A 1 74 ? -31.941 -20.396 0.913 1.00 0.00 74 THR A C 7
ATOM 9770 O O . THR A 1 74 ? -32.992 -20.875 1.345 1.00 0.00 74 THR A O 7
ATOM 9781 N N . VAL A 1 75 ? -30.793 -20.444 1.585 1.00 0.00 75 VAL A N 7
ATOM 9782 C CA . VAL A 1 75 ? -30.711 -21.081 2.896 1.00 0.00 75 VAL A CA 7
ATOM 9783 C C . VAL A 1 75 ? -31.156 -20.120 3.996 1.00 0.00 75 VAL A C 7
ATOM 9784 O O . VAL A 1 75 ? -30.458 -19.154 4.319 1.00 0.00 75 VAL A O 7
ATOM 9797 N N . GLY A 1 76 ? -32.335 -20.405 4.549 1.00 0.00 76 GLY A N 7
ATOM 9798 C CA . GLY A 1 76 ? -32.928 -19.588 5.603 1.00 0.00 76 GLY A CA 7
ATOM 9799 C C . GLY A 1 76 ? -31.968 -19.328 6.759 1.00 0.00 76 GLY A C 7
ATOM 9800 O O . GLY A 1 76 ? -30.754 -19.490 6.630 1.00 0.00 76 GLY A O 7
ATOM 9804 N N . GLU A 1 77 ? -32.535 -18.894 7.885 1.00 0.00 77 GLU A N 7
ATOM 9805 C CA . GLU A 1 77 ? -31.747 -18.573 9.072 1.00 0.00 77 GLU A CA 7
ATOM 9806 C C . GLU A 1 77 ? -31.465 -19.800 9.941 1.00 0.00 77 GLU A C 7
ATOM 9807 O O . GLU A 1 77 ? -30.561 -19.764 10.774 1.00 0.00 77 GLU A O 7
ATOM 9819 N N . THR A 1 78 ? -32.225 -20.883 9.767 1.00 0.00 78 THR A N 7
ATOM 9820 C CA . THR A 1 78 ? -31.983 -22.068 10.589 1.00 0.00 78 THR A CA 7
ATOM 9821 C C . THR A 1 78 ? -30.627 -22.652 10.223 1.00 0.00 78 THR A C 7
ATOM 9822 O O . THR A 1 78 ? -29.944 -23.254 11.051 1.00 0.00 78 THR A O 7
ATOM 9833 N N . GLY A 1 79 ? -30.222 -22.387 8.992 1.00 0.00 79 GLY A N 7
ATOM 9834 C CA . GLY A 1 79 ? -28.915 -22.793 8.504 1.00 0.00 79 GLY A CA 7
ATOM 9835 C C . GLY A 1 79 ? -28.623 -24.280 8.626 1.00 0.00 79 GLY A C 7
ATOM 9836 O O . GLY A 1 79 ? -27.476 -24.641 8.894 1.00 0.00 79 GLY A O 7
ATOM 9840 N N . HIS A 1 80 ? -29.608 -25.157 8.411 1.00 0.00 80 HIS A N 7
ATOM 9841 C CA . HIS A 1 80 ? -29.323 -26.591 8.497 1.00 0.00 80 HIS A CA 7
ATOM 9842 C C . HIS A 1 80 ? -29.482 -27.238 7.131 1.00 0.00 80 HIS A C 7
ATOM 9843 O O . HIS A 1 80 ? -30.587 -27.333 6.596 1.00 0.00 80 HIS A O 7
ATOM 9857 N N . VAL A 1 81 ? -28.359 -27.695 6.581 1.00 0.00 81 VAL A N 7
ATOM 9858 C CA . VAL A 1 81 ? -28.363 -28.354 5.278 1.00 0.00 81 VAL A CA 7
ATOM 9859 C C . VAL A 1 81 ? -27.259 -29.403 5.202 1.00 0.00 81 VAL A C 7
ATOM 9860 O O . VAL A 1 81 ? -26.074 -29.065 5.184 1.00 0.00 81 VAL A O 7
ATOM 9873 N N . GLU A 1 82 ? -27.643 -30.676 5.143 1.00 0.00 82 GLU A N 7
ATOM 9874 C CA . GLU A 1 82 ? -26.663 -31.761 5.052 1.00 0.00 82 GLU A CA 7
ATOM 9875 C C . GLU A 1 82 ? -27.092 -32.768 3.993 1.00 0.00 82 GLU A C 7
ATOM 9876 O O . GLU A 1 82 ? -28.042 -33.524 4.190 1.00 0.00 82 GLU A O 7
ATOM 9888 N N . GLY A 1 83 ? -26.385 -32.770 2.871 1.00 0.00 83 GLY A N 7
ATOM 9889 C CA . GLY A 1 83 ? -26.697 -33.685 1.782 1.00 0.00 83 GLY A CA 7
ATOM 9890 C C . GLY A 1 83 ? -26.119 -33.171 0.470 1.00 0.00 83 GLY A C 7
ATOM 9891 O O . GLY A 1 83 ? -25.159 -32.400 0.462 1.00 0.00 83 GLY A O 7
ATOM 9895 N N . SER A 1 84 ? -26.723 -33.590 -0.640 1.00 0.00 84 SER A N 7
ATOM 9896 C CA . SER A 1 84 ? -26.281 -33.157 -1.965 1.00 0.00 84 SER A CA 7
ATOM 9897 C C . SER A 1 84 ? -27.337 -32.252 -2.589 1.00 0.00 84 SER A C 7
ATOM 9898 O O . SER A 1 84 ? -28.498 -32.640 -2.717 1.00 0.00 84 SER A O 7
ATOM 9906 N N . VAL A 1 85 ? -26.938 -31.038 -2.965 1.00 0.00 85 VAL A N 7
ATOM 9907 C CA . VAL A 1 85 ? -27.875 -30.083 -3.566 1.00 0.00 85 VAL A CA 7
ATOM 9908 C C . VAL A 1 85 ? -27.435 -29.695 -4.971 1.00 0.00 85 VAL A C 7
ATOM 9909 O O . VAL A 1 85 ? -26.248 -29.513 -5.240 1.00 0.00 85 VAL A O 7
ATOM 9922 N N . TYR A 1 86 ? -28.414 -29.562 -5.864 1.00 0.00 86 TYR A N 7
ATOM 9923 C CA . TYR A 1 86 ? -28.152 -29.182 -7.251 1.00 0.00 86 TYR A CA 7
ATOM 9924 C C . TYR A 1 86 ? -29.038 -28.001 -7.632 1.00 0.00 86 TYR A C 7
ATOM 9925 O O . TYR A 1 86 ? -30.265 -28.107 -7.622 1.00 0.00 86 TYR A O 7
ATOM 9943 N N . ALA A 1 87 ? -28.416 -26.872 -7.963 1.00 0.00 87 ALA A N 7
ATOM 9944 C CA . ALA A 1 87 ? -29.172 -25.678 -8.336 1.00 0.00 87 ALA A CA 7
ATOM 9945 C C . ALA A 1 87 ? -28.339 -24.766 -9.227 1.00 0.00 87 ALA A C 7
ATOM 9946 O O . ALA A 1 87 ? -27.175 -25.043 -9.503 1.00 0.00 87 ALA A O 7
ATOM 9953 N N . GLU A 1 88 ? -28.951 -23.676 -9.683 1.00 0.00 88 GLU A N 7
ATOM 9954 C CA . GLU A 1 88 ? -28.266 -22.723 -10.552 1.00 0.00 88 GLU A CA 7
ATOM 9955 C C . GLU A 1 88 ? -27.673 -21.576 -9.738 1.00 0.00 88 GLU A C 7
ATOM 9956 O O . GLU A 1 88 ? -26.482 -21.280 -9.841 1.00 0.00 88 GLU A O 7
ATOM 9968 N N . ALA A 1 89 ? -28.510 -20.931 -8.923 1.00 0.00 89 ALA A N 7
ATOM 9969 C CA . ALA A 1 89 ? -28.061 -19.814 -8.088 1.00 0.00 89 ALA A CA 7
ATOM 9970 C C . ALA A 1 89 ? -28.528 -20.012 -6.652 1.00 0.00 89 ALA A C 7
ATOM 9971 O O . ALA A 1 89 ? -29.675 -20.377 -6.416 1.00 0.00 89 ALA A O 7
ATOM 9978 N N . VAL A 1 90 ? -27.637 -19.774 -5.687 1.00 0.00 90 VAL A N 7
ATOM 9979 C CA . VAL A 1 90 ? -28.003 -19.947 -4.279 1.00 0.00 90 VAL A CA 7
ATOM 9980 C C . VAL A 1 90 ? -27.369 -18.875 -3.392 1.00 0.00 90 VAL A C 7
ATOM 9981 O O . VAL A 1 90 ? -26.229 -18.462 -3.609 1.00 0.00 90 VAL A O 7
ATOM 9994 N N . GLU A 1 91 ? -28.124 -18.449 -2.378 1.00 0.00 91 GLU A N 7
ATOM 9995 C CA . GLU A 1 91 ? -27.656 -17.443 -1.425 1.00 0.00 91 GLU A CA 7
ATOM 9996 C C . GLU A 1 91 ? -27.676 -18.035 -0.020 1.00 0.00 91 GLU A C 7
ATOM 9997 O O . GLU A 1 91 ? -28.741 -18.342 0.516 1.00 0.00 91 GLU A O 7
ATOM 10009 N N . VAL A 1 92 ? -26.495 -18.222 0.562 1.00 0.00 92 VAL A N 7
ATOM 10010 C CA . VAL A 1 92 ? -26.397 -18.812 1.897 1.00 0.00 92 VAL A CA 7
ATOM 10011 C C . VAL A 1 92 ? -26.521 -17.756 2.995 1.00 0.00 92 VAL A C 7
ATOM 10012 O O . VAL A 1 92 ? -25.907 -16.697 2.928 1.00 0.00 92 VAL A O 7
ATOM 10025 N N . ARG A 1 93 ? -27.311 -18.077 4.016 1.00 0.00 93 ARG A N 7
ATOM 10026 C CA . ARG A 1 93 ? -27.520 -17.195 5.158 1.00 0.00 93 ARG A CA 7
ATOM 10027 C C . ARG A 1 93 ? -27.438 -18.023 6.432 1.00 0.00 93 ARG A C 7
ATOM 10028 O O . ARG A 1 93 ? -27.936 -17.624 7.485 1.00 0.00 93 ARG A O 7
ATOM 10049 N N . GLY A 1 94 ? -26.832 -19.203 6.310 1.00 0.00 94 GLY A N 7
ATOM 10050 C CA . GLY A 1 94 ? -26.717 -20.115 7.439 1.00 0.00 94 GLY A CA 7
ATOM 10051 C C . GLY A 1 94 ? -25.608 -21.148 7.218 1.00 0.00 94 GLY A C 7
ATOM 10052 O O . GLY A 1 94 ? -24.626 -20.872 6.531 1.00 0.00 94 GLY A O 7
ATOM 10056 N N . ARG A 1 95 ? -25.744 -22.329 7.835 1.00 0.00 95 ARG A N 7
ATOM 10057 C CA . ARG A 1 95 ? -24.705 -23.364 7.730 1.00 0.00 95 ARG A CA 7
ATOM 10058 C C . ARG A 1 95 ? -25.117 -24.541 6.843 1.00 0.00 95 ARG A C 7
ATOM 10059 O O . ARG A 1 95 ? -26.209 -25.113 6.969 1.00 0.00 95 ARG A O 7
ATOM 10080 N N . VAL A 1 96 ? -24.193 -24.899 5.949 1.00 0.00 96 VAL A N 7
ATOM 10081 C CA . VAL A 1 96 ? -24.382 -26.004 5.015 1.00 0.00 96 VAL A CA 7
ATOM 10082 C C . VAL A 1 96 ? -23.091 -26.825 4.931 1.00 0.00 96 VAL A C 7
ATOM 10083 O O . VAL A 1 96 ? -22.027 -26.293 4.618 1.00 0.00 96 VAL A O 7
ATOM 10096 N N . VAL A 1 97 ? -23.185 -28.123 5.212 1.00 0.00 97 VAL A N 7
ATOM 10097 C CA . VAL A 1 97 ? -22.010 -28.997 5.161 1.00 0.00 97 VAL A CA 7
ATOM 10098 C C . VAL A 1 97 ? -22.366 -30.338 4.528 1.00 0.00 97 VAL A C 7
ATOM 10099 O O . VAL A 1 97 ? -23.284 -31.024 4.977 1.00 0.00 97 VAL A O 7
ATOM 10112 N N . GLY A 1 98 ? -21.631 -30.704 3.481 1.00 0.00 98 GLY A N 7
ATOM 10113 C CA . GLY A 1 98 ? -21.872 -31.965 2.788 1.00 0.00 98 GLY A CA 7
ATOM 10114 C C . GLY A 1 98 ? -21.321 -31.913 1.367 1.00 0.00 98 GLY A C 7
ATOM 10115 O O . GLY A 1 98 ? -20.155 -32.232 1.132 1.00 0.00 98 GLY A O 7
ATOM 10119 N N . ALA A 1 99 ? -22.165 -31.508 0.424 1.00 0.00 99 ALA A N 7
ATOM 10120 C CA . ALA A 1 99 ? -21.751 -31.414 -0.971 1.00 0.00 99 ALA A CA 7
ATOM 10121 C C . ALA A 1 99 ? -22.695 -30.500 -1.745 1.00 0.00 99 ALA A C 7
ATOM 10122 O O . ALA A 1 99 ? -23.909 -30.715 -1.762 1.00 0.00 99 ALA A O 7
ATOM 10129 N N . ILE A 1 100 ? -22.131 -29.473 -2.382 1.00 0.00 100 ILE A N 7
ATOM 10130 C CA . ILE A 1 100 ? -22.931 -28.517 -3.155 1.00 0.00 100 ILE A CA 7
ATOM 10131 C C . ILE A 1 100 ? -22.479 -28.484 -4.611 1.00 0.00 100 ILE A C 7
ATOM 10132 O O . ILE A 1 100 ? -21.284 -28.473 -4.905 1.00 0.00 100 ILE A O 7
ATOM 10148 N N . THR A 1 101 ? -23.455 -28.462 -5.518 1.00 0.00 101 THR A N 7
ATOM 10149 C CA . THR A 1 101 ? -23.175 -28.424 -6.954 1.00 0.00 101 THR A CA 7
ATOM 10150 C C . THR A 1 101 ? -24.046 -27.370 -7.633 1.00 0.00 101 THR A C 7
ATOM 10151 O O . THR A 1 101 ? -25.262 -27.535 -7.738 1.00 0.00 101 THR A O 7
ATOM 10162 N N . SER A 1 102 ? -23.426 -26.287 -8.092 1.00 0.00 102 SER A N 7
ATOM 10163 C CA . SER A 1 102 ? -24.176 -25.227 -8.756 1.00 0.00 102 SER A CA 7
ATOM 10164 C C . SER A 1 102 ? -23.277 -24.410 -9.677 1.00 0.00 102 SER A C 7
ATOM 10165 O O . SER A 1 102 ? -22.051 -24.474 -9.588 1.00 0.00 102 SER A O 7
ATOM 10173 N N . LYS A 1 103 ? -23.904 -23.646 -10.567 1.00 0.00 103 LYS A N 7
ATOM 10174 C CA . LYS A 1 103 ? -23.168 -22.817 -11.514 1.00 0.00 103 LYS A CA 7
ATOM 10175 C C . LYS A 1 103 ? -22.830 -21.461 -10.899 1.00 0.00 103 LYS A C 7
ATOM 10176 O O . LYS A 1 103 ? -21.823 -20.843 -11.249 1.00 0.00 103 LYS A O 7
ATOM 10195 N N . GLN A 1 104 ? -23.676 -21.004 -9.976 1.00 0.00 104 GLN A N 7
ATOM 10196 C CA . GLN A 1 104 ? -23.461 -19.717 -9.309 1.00 0.00 104 GLN A CA 7
ATOM 10197 C C . GLN A 1 104 ? -23.782 -19.828 -7.821 1.00 0.00 104 GLN A C 7
ATOM 10198 O O . GLN A 1 104 ? -24.838 -20.338 -7.439 1.00 0.00 104 GLN A O 7
ATOM 10212 N N . VAL A 1 105 ? -22.866 -19.352 -6.980 1.00 0.00 105 VAL A N 7
ATOM 10213 C CA . VAL A 1 105 ? -23.072 -19.413 -5.534 1.00 0.00 105 VAL A CA 7
ATOM 10214 C C . VAL A 1 105 ? -22.409 -18.230 -4.834 1.00 0.00 105 VAL A C 7
ATOM 10215 O O . VAL A 1 105 ? -21.314 -17.805 -5.201 1.00 0.00 105 VAL A O 7
ATOM 10228 N N . ARG A 1 106 ? -23.089 -17.714 -3.811 1.00 0.00 106 ARG A N 7
ATOM 10229 C CA . ARG A 1 106 ? -22.581 -16.584 -3.034 1.00 0.00 106 ARG A CA 7
ATOM 10230 C C . ARG A 1 106 ? -22.787 -16.853 -1.547 1.00 0.00 106 ARG A C 7
ATOM 10231 O O . ARG A 1 106 ? -23.891 -17.195 -1.119 1.00 0.00 106 ARG A O 7
ATOM 10252 N N . LEU A 1 107 ? -21.722 -16.709 -0.760 1.00 0.00 107 LEU A N 7
ATOM 10253 C CA . LEU A 1 107 ? -21.819 -16.955 0.675 1.00 0.00 107 LEU A CA 7
ATOM 10254 C C . LEU A 1 107 ? -22.233 -15.684 1.414 1.00 0.00 107 LEU A C 7
ATOM 10255 O O . LEU A 1 107 ? -21.392 -14.856 1.772 1.00 0.00 107 LEU A O 7
ATOM 10271 N N . TYR A 1 108 ? -23.537 -15.554 1.656 1.00 0.00 108 TYR A N 7
ATOM 10272 C CA . TYR A 1 108 ? -24.079 -14.404 2.378 1.00 0.00 108 TYR A CA 7
ATOM 10273 C C . TYR A 1 108 ? -24.197 -14.734 3.867 1.00 0.00 108 TYR A C 7
ATOM 10274 O O . TYR A 1 108 ? -24.188 -15.901 4.253 1.00 0.00 108 TYR A O 7
ATOM 10292 N N . GLY A 1 109 ? -24.317 -13.706 4.697 1.00 0.00 109 GLY A N 7
ATOM 10293 C CA . GLY A 1 109 ? -24.453 -13.923 6.132 1.00 0.00 109 GLY A CA 7
ATOM 10294 C C . GLY A 1 109 ? -23.216 -14.599 6.718 1.00 0.00 109 GLY A C 7
ATOM 10295 O O . GLY A 1 109 ? -22.297 -14.977 5.992 1.00 0.00 109 GLY A O 7
ATOM 10299 N N . THR A 1 110 ? -23.220 -14.774 8.040 1.00 0.00 110 THR A N 7
ATOM 10300 C CA . THR A 1 110 ? -22.116 -15.437 8.736 1.00 0.00 110 THR A CA 7
ATOM 10301 C C . THR A 1 110 ? -22.128 -16.930 8.404 1.00 0.00 110 THR A C 7
ATOM 10302 O O . THR A 1 110 ? -21.720 -17.766 9.210 1.00 0.00 110 THR A O 7
ATOM 10313 N N . SER A 1 111 ? -22.646 -17.249 7.223 1.00 0.00 111 SER A N 7
ATOM 10314 C CA . SER A 1 111 ? -22.775 -18.629 6.777 1.00 0.00 111 SER A CA 7
ATOM 10315 C C . SER A 1 111 ? -21.442 -19.367 6.761 1.00 0.00 111 SER A C 7
ATOM 10316 O O . SER A 1 111 ? -20.376 -18.771 6.923 1.00 0.00 111 SER A O 7
ATOM 10324 N N . TYR A 1 112 ? -21.529 -20.683 6.565 1.00 0.00 112 TYR A N 7
ATOM 10325 C CA . TYR A 1 112 ? -20.350 -21.541 6.524 1.00 0.00 112 TYR A CA 7
ATOM 10326 C C . TYR A 1 112 ? -20.556 -22.665 5.509 1.00 0.00 112 TYR A C 7
ATOM 10327 O O . TYR A 1 112 ? -21.670 -23.170 5.358 1.00 0.00 112 TYR A O 7
ATOM 10345 N N . VAL A 1 113 ? -19.487 -23.062 4.817 1.00 0.00 113 VAL A N 7
ATOM 10346 C CA . VAL A 1 113 ? -19.582 -24.142 3.824 1.00 0.00 113 VAL A CA 7
ATOM 10347 C C . VAL A 1 113 ? -18.419 -25.121 3.990 1.00 0.00 113 VAL A C 7
ATOM 10348 O O . VAL A 1 113 ? -17.256 -24.753 3.824 1.00 0.00 113 VAL A O 7
ATOM 10361 N N . ASP A 1 114 ? -18.744 -26.372 4.324 1.00 0.00 114 ASP A N 7
ATOM 10362 C CA . ASP A 1 114 ? -17.717 -27.404 4.516 1.00 0.00 114 ASP A CA 7
ATOM 10363 C C . ASP A 1 114 ? -18.100 -28.698 3.800 1.00 0.00 114 ASP A C 7
ATOM 10364 O O . ASP A 1 114 ? -19.083 -29.348 4.159 1.00 0.00 114 ASP A O 7
ATOM 10373 N N . GLY A 1 115 ? -17.314 -29.070 2.792 1.00 0.00 115 GLY A N 7
ATOM 10374 C CA . GLY A 1 115 ? -17.579 -30.294 2.041 1.00 0.00 115 GLY A CA 7
ATOM 10375 C C . GLY A 1 115 ? -17.019 -30.197 0.626 1.00 0.00 115 GLY A C 7
ATOM 10376 O O . GLY A 1 115 ? -16.146 -29.374 0.345 1.00 0.00 115 GLY A O 7
ATOM 10380 N N . ASP A 1 116 ? -17.530 -31.044 -0.263 1.00 0.00 116 ASP A N 7
ATOM 10381 C CA . ASP A 1 116 ? -17.083 -31.047 -1.650 1.00 0.00 116 ASP A CA 7
ATOM 10382 C C . ASP A 1 116 ? -17.840 -29.992 -2.451 1.00 0.00 116 ASP A C 7
ATOM 10383 O O . ASP A 1 116 ? -18.997 -30.195 -2.823 1.00 0.00 116 ASP A O 7
ATOM 10392 N N . ILE A 1 117 ? -17.185 -28.861 -2.711 1.00 0.00 117 ILE A N 7
ATOM 10393 C CA . ILE A 1 117 ? -17.812 -27.779 -3.467 1.00 0.00 117 ILE A CA 7
ATOM 10394 C C . ILE A 1 117 ? -17.478 -27.885 -4.950 1.00 0.00 117 ILE A C 7
ATOM 10395 O O . ILE A 1 117 ? -16.364 -28.247 -5.327 1.00 0.00 117 ILE A O 7
ATOM 10411 N N . THR A 1 118 ? -18.458 -27.552 -5.783 1.00 0.00 118 THR A N 7
ATOM 10412 C CA . THR A 1 118 ? -18.286 -27.588 -7.232 1.00 0.00 118 THR A CA 7
ATOM 10413 C C . THR A 1 118 ? -18.993 -26.395 -7.856 1.00 0.00 118 THR A C 7
ATOM 10414 O O . THR A 1 118 ? -20.221 -26.360 -7.927 1.00 0.00 118 THR A O 7
ATOM 10425 N N . HIS A 1 119 ? -18.218 -25.413 -8.299 1.00 0.00 119 HIS A N 7
ATOM 10426 C CA . HIS A 1 119 ? -18.799 -24.222 -8.904 1.00 0.00 119 HIS A CA 7
ATOM 10427 C C . HIS A 1 119 ? -17.821 -23.537 -9.852 1.00 0.00 119 HIS A C 7
ATOM 10428 O O . HIS A 1 119 ? -16.612 -23.521 -9.624 1.00 0.00 119 HIS A O 7
ATOM 10442 N N . GLU A 1 120 ? -18.366 -22.962 -10.919 1.00 0.00 120 GLU A N 7
ATOM 10443 C CA . GLU A 1 120 ? -17.560 -22.258 -11.914 1.00 0.00 120 GLU A CA 7
ATOM 10444 C C . GLU A 1 120 ? -17.573 -20.762 -11.602 1.00 0.00 120 GLU A C 7
ATOM 10445 O O . GLU A 1 120 ? -16.638 -20.034 -11.937 1.00 0.00 120 GLU A O 7
ATOM 10457 N N . GLN A 1 121 ? -18.642 -20.320 -10.940 1.00 0.00 121 GLN A N 7
ATOM 10458 C CA . GLN A 1 121 ? -18.792 -18.918 -10.551 1.00 0.00 121 GLN A CA 7
ATOM 10459 C C . GLN A 1 121 ? -19.089 -18.835 -9.058 1.00 0.00 121 GLN A C 7
ATOM 10460 O O . GLN A 1 121 ? -20.032 -19.460 -8.570 1.00 0.00 121 GLN A O 7
ATOM 10474 N N . LEU A 1 122 ? -18.270 -18.080 -8.328 1.00 0.00 122 LEU A N 7
ATOM 10475 C CA . LEU A 1 122 ? -18.454 -17.953 -6.884 1.00 0.00 122 LEU A CA 7
ATOM 10476 C C . LEU A 1 122 ? -18.004 -16.585 -6.380 1.00 0.00 122 LEU A C 7
ATOM 10477 O O . LEU A 1 122 ? -17.087 -15.976 -6.931 1.00 0.00 122 LEU A O 7
ATOM 10493 N N . ALA A 1 123 ? -18.651 -16.123 -5.314 1.00 0.00 123 ALA A N 7
ATOM 10494 C CA . ALA A 1 123 ? -18.321 -14.837 -4.704 1.00 0.00 123 ALA A CA 7
ATOM 10495 C C . ALA A 1 123 ? -18.482 -14.931 -3.191 1.00 0.00 123 ALA A C 7
ATOM 10496 O O . ALA A 1 123 ? -19.438 -15.529 -2.695 1.00 0.00 123 ALA A O 7
ATOM 10503 N N . MET A 1 124 ? -17.537 -14.347 -2.458 1.00 0.00 124 MET A N 7
ATOM 10504 C CA . MET A 1 124 ? -17.574 -14.384 -0.995 1.00 0.00 124 MET A CA 7
ATOM 10505 C C . MET A 1 124 ? -18.011 -13.036 -0.431 1.00 0.00 124 MET A C 7
ATOM 10506 O O . MET A 1 124 ? -17.439 -11.997 -0.759 1.00 0.00 124 MET A O 7
ATOM 10520 N N . GLU A 1 125 ? -19.028 -13.068 0.429 1.00 0.00 125 GLU A N 7
ATOM 10521 C CA . GLU A 1 125 ? -19.546 -11.852 1.055 1.00 0.00 125 GLU A CA 7
ATOM 10522 C C . GLU A 1 125 ? -19.273 -11.887 2.554 1.00 0.00 125 GLU A C 7
ATOM 10523 O O . GLU A 1 125 ? -19.222 -12.958 3.158 1.00 0.00 125 GLU A O 7
ATOM 10535 N N . THR A 1 126 ? -19.095 -10.714 3.151 1.00 0.00 126 THR A N 7
ATOM 10536 C CA . THR A 1 126 ? -18.823 -10.631 4.583 1.00 0.00 126 THR A CA 7
ATOM 10537 C C . THR A 1 126 ? -19.679 -11.630 5.357 1.00 0.00 126 THR A C 7
ATOM 10538 O O . THR A 1 126 ? -20.906 -11.530 5.374 1.00 0.00 126 THR A O 7
ATOM 10549 N N . GLY A 1 127 ? -19.020 -12.594 6.001 1.00 0.00 127 GLY A N 7
ATOM 10550 C CA . GLY A 1 127 ? -19.723 -13.614 6.783 1.00 0.00 127 GLY A CA 7
ATOM 10551 C C . GLY A 1 127 ? -19.513 -15.004 6.189 1.00 0.00 127 GLY A C 7
ATOM 10552 O O . GLY A 1 127 ? -20.103 -15.986 6.649 1.00 0.00 127 GLY A O 7
ATOM 10556 N N . ALA A 1 128 ? -18.676 -15.086 5.156 1.00 0.00 128 ALA A N 7
ATOM 10557 C CA . ALA A 1 128 ? -18.398 -16.368 4.512 1.00 0.00 128 ALA A CA 7
ATOM 10558 C C . ALA A 1 128 ? -17.173 -17.047 5.130 1.00 0.00 128 ALA A C 7
ATOM 10559 O O . ALA A 1 128 ? -16.051 -16.555 5.006 1.00 0.00 128 ALA A O 7
ATOM 10566 N N . PHE A 1 129 ? -17.389 -18.203 5.757 1.00 0.00 129 PHE A N 7
ATOM 10567 C CA . PHE A 1 129 ? -16.294 -18.981 6.353 1.00 0.00 129 PHE A CA 7
ATOM 10568 C C . PHE A 1 129 ? -16.407 -20.426 5.880 1.00 0.00 129 PHE A C 7
ATOM 10569 O O . PHE A 1 129 ? -17.260 -21.167 6.359 1.00 0.00 129 PHE A O 7
ATOM 10586 N N . PHE A 1 130 ? -15.574 -20.828 4.923 1.00 0.00 130 PHE A N 7
ATOM 10587 C CA . PHE A 1 130 ? -15.657 -22.193 4.390 1.00 0.00 130 PHE A CA 7
ATOM 10588 C C . PHE A 1 130 ? -14.311 -22.887 4.293 1.00 0.00 130 PHE A C 7
ATOM 10589 O O . PHE A 1 130 ? -13.373 -22.373 3.683 1.00 0.00 130 PHE A O 7
ATOM 10606 N N . GLN A 1 131 ? -14.256 -24.106 4.826 1.00 0.00 131 GLN A N 7
ATOM 10607 C CA . GLN A 1 131 ? -13.056 -24.923 4.717 1.00 0.00 131 GLN A CA 7
ATOM 10608 C C . GLN A 1 131 ? -13.485 -26.276 4.172 1.00 0.00 131 GLN A C 7
ATOM 10609 O O . GLN A 1 131 ? -14.009 -27.123 4.894 1.00 0.00 131 GLN A O 7
ATOM 10623 N N . GLY A 1 132 ? -13.270 -26.448 2.881 1.00 0.00 132 GLY A N 7
ATOM 10624 C CA . GLY A 1 132 ? -13.638 -27.669 2.185 1.00 0.00 132 GLY A CA 7
ATOM 10625 C C . GLY A 1 132 ? -12.777 -27.821 0.950 1.00 0.00 132 GLY A C 7
ATOM 10626 O O . GLY A 1 132 ? -11.994 -26.927 0.627 1.00 0.00 132 GLY A O 7
ATOM 10630 N N . ARG A 1 133 ? -12.941 -28.915 0.224 1.00 0.00 133 ARG A N 7
ATOM 10631 C CA . ARG A 1 133 ? -12.178 -29.074 -0.998 1.00 0.00 133 ARG A CA 7
ATOM 10632 C C . ARG A 1 133 ? -12.896 -28.283 -2.083 1.00 0.00 133 ARG A C 7
ATOM 10633 O O . ARG A 1 133 ? -13.981 -28.657 -2.528 1.00 0.00 133 ARG A O 7
ATOM 10654 N N . SER A 1 134 ? -12.294 -27.165 -2.477 1.00 0.00 134 SER A N 7
ATOM 10655 C CA . SER A 1 134 ? -12.888 -26.293 -3.483 1.00 0.00 134 SER A CA 7
ATOM 10656 C C . SER A 1 134 ? -12.439 -26.708 -4.881 1.00 0.00 134 SER A C 7
ATOM 10657 O O . SER A 1 134 ? -11.270 -26.558 -5.238 1.00 0.00 134 SER A O 7
ATOM 10665 N N . LEU A 1 135 ? -13.377 -27.236 -5.666 1.00 0.00 135 LEU A N 7
ATOM 10666 C CA . LEU A 1 135 ? -13.076 -27.679 -7.028 1.00 0.00 135 LEU A CA 7
ATOM 10667 C C . LEU A 1 135 ? -13.437 -26.595 -8.038 1.00 0.00 135 LEU A C 7
ATOM 10668 O O . LEU A 1 135 ? -14.611 -26.268 -8.217 1.00 0.00 135 LEU A O 7
ATOM 10684 N N . LYS A 1 136 ? -12.422 -26.039 -8.696 1.00 0.00 136 LYS A N 7
ATOM 10685 C CA . LYS A 1 136 ? -12.642 -24.992 -9.690 1.00 0.00 136 LYS A CA 7
ATOM 10686 C C . LYS A 1 136 ? -12.796 -25.599 -11.082 1.00 0.00 136 LYS A C 7
ATOM 10687 O O . LYS A 1 136 ? -12.010 -26.454 -11.487 1.00 0.00 136 LYS A O 7
ATOM 10706 N N . PHE A 1 137 ? -13.812 -25.147 -11.811 1.00 0.00 137 PHE A N 7
ATOM 10707 C CA . PHE A 1 137 ? -14.055 -25.655 -13.158 1.00 0.00 137 PHE A CA 7
ATOM 10708 C C . PHE A 1 137 ? -12.937 -25.211 -14.097 1.00 0.00 137 PHE A C 7
ATOM 10709 O O . PHE A 1 137 ? -12.742 -24.018 -14.323 1.00 0.00 137 PHE A O 7
ATOM 10726 N N . GLN A 1 138 ? -12.202 -26.179 -14.636 1.00 0.00 138 GLN A N 7
ATOM 10727 C CA . GLN A 1 138 ? -11.101 -25.869 -15.543 1.00 0.00 138 GLN A CA 7
ATOM 10728 C C . GLN A 1 138 ? -10.148 -24.868 -14.897 1.00 0.00 138 GLN A C 7
ATOM 10729 O O . GLN A 1 138 ? -9.215 -25.251 -14.191 1.00 0.00 138 GLN A O 7
ATOM 10743 N N . ARG A 1 139 ? -10.391 -23.583 -15.143 1.00 0.00 139 ARG A N 7
ATOM 10744 C CA . ARG A 1 139 ? -9.549 -22.529 -14.579 1.00 0.00 139 ARG A CA 7
ATOM 10745 C C . ARG A 1 139 ? -10.084 -22.087 -13.221 1.00 0.00 139 ARG A C 7
ATOM 10746 O O . ARG A 1 139 ? -10.527 -20.949 -13.059 1.00 0.00 139 ARG A O 7
ATOM 10767 N N . LYS A 1 37 ? -46.587 -22.911 -7.075 1.00 0.00 37 LYS A N 8
ATOM 10768 C CA . LYS A 1 37 ? -45.880 -22.325 -5.942 1.00 0.00 37 LYS A CA 8
ATOM 10769 C C . LYS A 1 37 ? -44.615 -21.611 -6.413 1.00 0.00 37 LYS A C 8
ATOM 10770 O O . LYS A 1 37 ? -43.629 -22.248 -6.778 1.00 0.00 37 LYS A O 8
ATOM 10789 N N . VAL A 1 38 ? -44.651 -20.282 -6.402 1.00 0.00 38 VAL A N 8
ATOM 10790 C CA . VAL A 1 38 ? -43.500 -19.495 -6.830 1.00 0.00 38 VAL A CA 8
ATOM 10791 C C . VAL A 1 38 ? -42.454 -19.434 -5.722 1.00 0.00 38 VAL A C 8
ATOM 10792 O O . VAL A 1 38 ? -41.344 -19.948 -5.874 1.00 0.00 38 VAL A O 8
ATOM 10805 N N . ALA A 1 39 ? -42.815 -18.805 -4.604 1.00 0.00 39 ALA A N 8
ATOM 10806 C CA . ALA A 1 39 ? -41.906 -18.677 -3.463 1.00 0.00 39 ALA A CA 8
ATOM 10807 C C . ALA A 1 39 ? -42.393 -19.528 -2.294 1.00 0.00 39 ALA A C 8
ATOM 10808 O O . ALA A 1 39 ? -43.541 -19.410 -1.863 1.00 0.00 39 ALA A O 8
ATOM 10815 N N . SER A 1 40 ? -41.513 -20.387 -1.783 1.00 0.00 40 SER A N 8
ATOM 10816 C CA . SER A 1 40 ? -41.856 -21.260 -0.657 1.00 0.00 40 SER A CA 8
ATOM 10817 C C . SER A 1 40 ? -41.171 -20.779 0.619 1.00 0.00 40 SER A C 8
ATOM 10818 O O . SER A 1 40 ? -40.102 -20.172 0.567 1.00 0.00 40 SER A O 8
ATOM 10826 N N . LEU A 1 41 ? -41.793 -21.056 1.763 1.00 0.00 41 LEU A N 8
ATOM 10827 C CA . LEU A 1 41 ? -41.236 -20.650 3.054 1.00 0.00 41 LEU A CA 8
ATOM 10828 C C . LEU A 1 41 ? -41.491 -21.729 4.103 1.00 0.00 41 LEU A C 8
ATOM 10829 O O . LEU A 1 41 ? -42.625 -21.924 4.542 1.00 0.00 41 LEU A O 8
ATOM 10845 N N . LEU A 1 42 ? -40.430 -22.428 4.507 1.00 0.00 42 LEU A N 8
ATOM 10846 C CA . LEU A 1 42 ? -40.553 -23.487 5.513 1.00 0.00 42 LEU A CA 8
ATOM 10847 C C . LEU A 1 42 ? -40.063 -22.991 6.870 1.00 0.00 42 LEU A C 8
ATOM 10848 O O . LEU A 1 42 ? -39.010 -22.358 6.967 1.00 0.00 42 LEU A O 8
ATOM 10864 N N . SER A 1 43 ? -40.832 -23.283 7.913 1.00 0.00 43 SER A N 8
ATOM 10865 C CA . SER A 1 43 ? -40.468 -22.864 9.261 1.00 0.00 43 SER A CA 8
ATOM 10866 C C . SER A 1 43 ? -39.317 -23.716 9.794 1.00 0.00 43 SER A C 8
ATOM 10867 O O . SER A 1 43 ? -38.646 -24.414 9.034 1.00 0.00 43 SER A O 8
ATOM 10875 N N . ALA A 1 44 ? -39.092 -23.650 11.103 1.00 0.00 44 ALA A N 8
ATOM 10876 C CA . ALA A 1 44 ? -38.015 -24.416 11.724 1.00 0.00 44 ALA A CA 8
ATOM 10877 C C . ALA A 1 44 ? -38.426 -25.872 11.926 1.00 0.00 44 ALA A C 8
ATOM 10878 O O . ALA A 1 44 ? -37.636 -26.786 11.694 1.00 0.00 44 ALA A O 8
ATOM 10885 N N . ASP A 1 45 ? -39.663 -26.079 12.366 1.00 0.00 45 ASP A N 8
ATOM 10886 C CA . ASP A 1 45 ? -40.165 -27.429 12.602 1.00 0.00 45 ASP A CA 8
ATOM 10887 C C . ASP A 1 45 ? -40.432 -28.149 11.283 1.00 0.00 45 ASP A C 8
ATOM 10888 O O . ASP A 1 45 ? -41.306 -29.012 11.205 1.00 0.00 45 ASP A O 8
ATOM 10897 N N . LEU A 1 46 ? -39.676 -27.789 10.247 1.00 0.00 46 LEU A N 8
ATOM 10898 C CA . LEU A 1 46 ? -39.839 -28.406 8.927 1.00 0.00 46 LEU A CA 8
ATOM 10899 C C . LEU A 1 46 ? -38.622 -29.262 8.584 1.00 0.00 46 LEU A C 8
ATOM 10900 O O . LEU A 1 46 ? -37.481 -28.799 8.645 1.00 0.00 46 LEU A O 8
ATOM 10916 N N . THR A 1 47 ? -38.881 -30.515 8.210 1.00 0.00 47 THR A N 8
ATOM 10917 C CA . THR A 1 47 ? -37.816 -31.446 7.842 1.00 0.00 47 THR A CA 8
ATOM 10918 C C . THR A 1 47 ? -38.098 -32.043 6.468 1.00 0.00 47 THR A C 8
ATOM 10919 O O . THR A 1 47 ? -39.014 -32.852 6.307 1.00 0.00 47 THR A O 8
ATOM 10930 N N . ILE A 1 48 ? -37.310 -31.635 5.477 1.00 0.00 48 ILE A N 8
ATOM 10931 C CA . ILE A 1 48 ? -37.483 -32.127 4.111 1.00 0.00 48 ILE A CA 8
ATOM 10932 C C . ILE A 1 48 ? -36.450 -33.200 3.787 1.00 0.00 48 ILE A C 8
ATOM 10933 O O . ILE A 1 48 ? -35.314 -33.155 4.264 1.00 0.00 48 ILE A O 8
ATOM 10949 N N . GLU A 1 49 ? -36.854 -34.159 2.960 1.00 0.00 49 GLU A N 8
ATOM 10950 C CA . GLU A 1 49 ? -35.967 -35.242 2.556 1.00 0.00 49 GLU A CA 8
ATOM 10951 C C . GLU A 1 49 ? -35.406 -34.947 1.176 1.00 0.00 49 GLU A C 8
ATOM 10952 O O . GLU A 1 49 ? -36.087 -35.142 0.168 1.00 0.00 49 GLU A O 8
ATOM 10964 N N . GLY A 1 50 ? -34.168 -34.460 1.137 1.00 0.00 50 GLY A N 8
ATOM 10965 C CA . GLY A 1 50 ? -33.524 -34.125 -0.129 1.00 0.00 50 GLY A CA 8
ATOM 10966 C C . GLY A 1 50 ? -33.917 -35.113 -1.221 1.00 0.00 50 GLY A C 8
ATOM 10967 O O . GLY A 1 50 ? -33.382 -36.219 -1.308 1.00 0.00 50 GLY A O 8
ATOM 10971 N N . GLY A 1 51 ? -34.869 -34.701 -2.043 1.00 0.00 51 GLY A N 8
ATOM 10972 C CA . GLY A 1 51 ? -35.357 -35.532 -3.132 1.00 0.00 51 GLY A CA 8
ATOM 10973 C C . GLY A 1 51 ? -36.421 -34.778 -3.909 1.00 0.00 51 GLY A C 8
ATOM 10974 O O . GLY A 1 51 ? -37.219 -35.370 -4.636 1.00 0.00 51 GLY A O 8
ATOM 10978 N N . VAL A 1 52 ? -36.429 -33.458 -3.737 1.00 0.00 52 VAL A N 8
ATOM 10979 C CA . VAL A 1 52 ? -37.404 -32.608 -4.414 1.00 0.00 52 VAL A CA 8
ATOM 10980 C C . VAL A 1 52 ? -36.865 -32.131 -5.758 1.00 0.00 52 VAL A C 8
ATOM 10981 O O . VAL A 1 52 ? -35.660 -31.942 -5.923 1.00 0.00 52 VAL A O 8
ATOM 10994 N N . THR A 1 53 ? -37.768 -31.941 -6.719 1.00 0.00 53 THR A N 8
ATOM 10995 C CA . THR A 1 53 ? -37.384 -31.488 -8.055 1.00 0.00 53 THR A CA 8
ATOM 10996 C C . THR A 1 53 ? -38.389 -30.470 -8.583 1.00 0.00 53 THR A C 8
ATOM 10997 O O . THR A 1 53 ? -39.548 -30.801 -8.836 1.00 0.00 53 THR A O 8
ATOM 11008 N N . GLY A 1 54 ? -37.938 -29.229 -8.747 1.00 0.00 54 GLY A N 8
ATOM 11009 C CA . GLY A 1 54 ? -38.808 -28.169 -9.244 1.00 0.00 54 GLY A CA 8
ATOM 11010 C C . GLY A 1 54 ? -37.994 -27.051 -9.884 1.00 0.00 54 GLY A C 8
ATOM 11011 O O . GLY A 1 54 ? -36.807 -27.218 -10.168 1.00 0.00 54 GLY A O 8
ATOM 11015 N N . GLU A 1 55 ? -38.639 -25.911 -10.111 1.00 0.00 55 GLU A N 8
ATOM 11016 C CA . GLU A 1 55 ? -37.968 -24.766 -10.720 1.00 0.00 55 GLU A CA 8
ATOM 11017 C C . GLU A 1 55 ? -38.606 -23.463 -10.252 1.00 0.00 55 GLU A C 8
ATOM 11018 O O . GLU A 1 55 ? -39.655 -23.058 -10.753 1.00 0.00 55 GLU A O 8
ATOM 11030 N N . GLY A 1 56 ? -37.967 -22.809 -9.285 1.00 0.00 56 GLY A N 8
ATOM 11031 C CA . GLY A 1 56 ? -38.485 -21.552 -8.758 1.00 0.00 56 GLY A CA 8
ATOM 11032 C C . GLY A 1 56 ? -37.690 -21.101 -7.537 1.00 0.00 56 GLY A C 8
ATOM 11033 O O . GLY A 1 56 ? -36.588 -21.590 -7.284 1.00 0.00 56 GLY A O 8
ATOM 11037 N N . GLU A 1 57 ? -38.259 -20.163 -6.784 1.00 0.00 57 GLU A N 8
ATOM 11038 C CA . GLU A 1 57 ? -37.600 -19.647 -5.587 1.00 0.00 57 GLU A CA 8
ATOM 11039 C C . GLU A 1 57 ? -37.960 -20.501 -4.374 1.00 0.00 57 GLU A C 8
ATOM 11040 O O . GLU A 1 57 ? -39.119 -20.552 -3.961 1.00 0.00 57 GLU A O 8
ATOM 11052 N N . LEU A 1 58 ? -36.958 -21.176 -3.809 1.00 0.00 58 LEU A N 8
ATOM 11053 C CA . LEU A 1 58 ? -37.174 -22.034 -2.642 1.00 0.00 58 LEU A CA 8
ATOM 11054 C C . LEU A 1 58 ? -36.450 -21.476 -1.419 1.00 0.00 58 LEU A C 8
ATOM 11055 O O . LEU A 1 58 ? -35.225 -21.548 -1.325 1.00 0.00 58 LEU A O 8
ATOM 11071 N N . GLN A 1 59 ? -37.221 -20.934 -0.476 1.00 0.00 59 GLN A N 8
ATOM 11072 C CA . GLN A 1 59 ? -36.654 -20.378 0.756 1.00 0.00 59 GLN A CA 8
ATOM 11073 C C . GLN A 1 59 ? -36.943 -21.327 1.914 1.00 0.00 59 GLN A C 8
ATOM 11074 O O . GLN A 1 59 ? -38.066 -21.381 2.422 1.00 0.00 59 GLN A O 8
ATOM 11088 N N . ILE A 1 60 ? -35.931 -22.099 2.308 1.00 0.00 60 ILE A N 8
ATOM 11089 C CA . ILE A 1 60 ? -36.097 -23.074 3.388 1.00 0.00 60 ILE A CA 8
ATOM 11090 C C . ILE A 1 60 ? -35.350 -22.661 4.651 1.00 0.00 60 ILE A C 8
ATOM 11091 O O . ILE A 1 60 ? -34.190 -22.259 4.602 1.00 0.00 60 ILE A O 8
ATOM 11107 N N . ASP A 1 61 ? -36.031 -22.804 5.786 1.00 0.00 61 ASP A N 8
ATOM 11108 C CA . ASP A 1 61 ? -35.453 -22.491 7.092 1.00 0.00 61 ASP A CA 8
ATOM 11109 C C . ASP A 1 61 ? -35.624 -23.706 7.993 1.00 0.00 61 ASP A C 8
ATOM 11110 O O . ASP A 1 61 ? -36.242 -23.633 9.055 1.00 0.00 61 ASP A O 8
ATOM 11119 N N . GLY A 1 62 ? -35.100 -24.835 7.526 1.00 0.00 62 GLY A N 8
ATOM 11120 C CA . GLY A 1 62 ? -35.216 -26.094 8.249 1.00 0.00 62 GLY A CA 8
ATOM 11121 C C . GLY A 1 62 ? -34.037 -27.015 7.956 1.00 0.00 62 GLY A C 8
ATOM 11122 O O . GLY A 1 62 ? -32.958 -26.568 7.536 1.00 0.00 62 GLY A O 8
ATOM 11126 N N . VAL A 1 63 ? -34.255 -28.309 8.201 1.00 0.00 63 VAL A N 8
ATOM 11127 C CA . VAL A 1 63 ? -33.228 -29.328 7.987 1.00 0.00 63 VAL A CA 8
ATOM 11128 C C . VAL A 1 63 ? -33.561 -30.150 6.742 1.00 0.00 63 VAL A C 8
ATOM 11129 O O . VAL A 1 63 ? -34.549 -30.884 6.720 1.00 0.00 63 VAL A O 8
ATOM 11142 N N . VAL A 1 64 ? -32.730 -30.022 5.704 1.00 0.00 64 VAL A N 8
ATOM 11143 C CA . VAL A 1 64 ? -32.943 -30.757 4.450 1.00 0.00 64 VAL A CA 8
ATOM 11144 C C . VAL A 1 64 ? -31.737 -31.645 4.136 1.00 0.00 64 VAL A C 8
ATOM 11145 O O . VAL A 1 64 ? -30.616 -31.159 3.981 1.00 0.00 64 VAL A O 8
ATOM 11158 N N . LYS A 1 65 ? -31.974 -32.958 4.053 1.00 0.00 65 LYS A N 8
ATOM 11159 C CA . LYS A 1 65 ? -30.898 -33.913 3.761 1.00 0.00 65 LYS A CA 8
ATOM 11160 C C . LYS A 1 65 ? -31.245 -34.792 2.559 1.00 0.00 65 LYS A C 8
ATOM 11161 O O . LYS A 1 65 ? -32.357 -35.311 2.458 1.00 0.00 65 LYS A O 8
ATOM 11180 N N . GLY A 1 66 ? -30.277 -34.971 1.657 1.00 0.00 66 GLY A N 8
ATOM 11181 C CA . GLY A 1 66 ? -30.471 -35.806 0.466 1.00 0.00 66 GLY A CA 8
ATOM 11182 C C . GLY A 1 66 ? -30.168 -35.029 -0.817 1.00 0.00 66 GLY A C 8
ATOM 11183 O O . GLY A 1 66 ? -29.135 -34.368 -0.923 1.00 0.00 66 GLY A O 8
ATOM 11187 N N . ASP A 1 67 ? -31.072 -35.127 -1.795 1.00 0.00 67 ASP A N 8
ATOM 11188 C CA . ASP A 1 67 ? -30.898 -34.445 -3.083 1.00 0.00 67 ASP A CA 8
ATOM 11189 C C . ASP A 1 67 ? -31.917 -33.318 -3.261 1.00 0.00 67 ASP A C 8
ATOM 11190 O O . ASP A 1 67 ? -33.129 -33.535 -3.175 1.00 0.00 67 ASP A O 8
ATOM 11199 N N . VAL A 1 68 ? -31.414 -32.111 -3.528 1.00 0.00 68 VAL A N 8
ATOM 11200 C CA . VAL A 1 68 ? -32.280 -30.945 -3.733 1.00 0.00 68 VAL A CA 8
ATOM 11201 C C . VAL A 1 68 ? -32.008 -30.313 -5.096 1.00 0.00 68 VAL A C 8
ATOM 11202 O O . VAL A 1 68 ? -30.874 -29.947 -5.405 1.00 0.00 68 VAL A O 8
ATOM 11215 N N . ARG A 1 69 ? -33.057 -30.188 -5.910 1.00 0.00 69 ARG A N 8
ATOM 11216 C CA . ARG A 1 69 ? -32.927 -29.596 -7.246 1.00 0.00 69 ARG A CA 8
ATOM 11217 C C . ARG A 1 69 ? -33.947 -28.477 -7.437 1.00 0.00 69 ARG A C 8
ATOM 11218 O O . ARG A 1 69 ? -35.152 -28.693 -7.313 1.00 0.00 69 ARG A O 8
ATOM 11239 N N . VAL A 1 70 ? -33.452 -27.279 -7.737 1.00 0.00 70 VAL A N 8
ATOM 11240 C CA . VAL A 1 70 ? -34.325 -26.128 -7.940 1.00 0.00 70 VAL A CA 8
ATOM 11241 C C . VAL A 1 70 ? -33.579 -25.014 -8.667 1.00 0.00 70 VAL A C 8
ATOM 11242 O O . VAL A 1 70 ? -32.356 -25.059 -8.800 1.00 0.00 70 VAL A O 8
ATOM 11255 N N . GLY A 1 71 ? -34.319 -24.010 -9.127 1.00 0.00 71 GLY A N 8
ATOM 11256 C CA . GLY A 1 71 ? -33.708 -22.887 -9.828 1.00 0.00 71 GLY A CA 8
ATOM 11257 C C . GLY A 1 71 ? -32.837 -22.071 -8.879 1.00 0.00 71 GLY A C 8
ATOM 11258 O O . GLY A 1 71 ? -31.687 -21.760 -9.189 1.00 0.00 71 GLY A O 8
ATOM 11262 N N . ARG A 1 72 ? -33.392 -21.733 -7.716 1.00 0.00 72 ARG A N 8
ATOM 11263 C CA . ARG A 1 72 ? -32.662 -20.956 -6.713 1.00 0.00 72 ARG A CA 8
ATOM 11264 C C . ARG A 1 72 ? -32.924 -21.513 -5.317 1.00 0.00 72 ARG A C 8
ATOM 11265 O O . ARG A 1 72 ? -34.072 -21.616 -4.886 1.00 0.00 72 ARG A O 8
ATOM 11286 N N . LEU A 1 73 ? -31.850 -21.877 -4.615 1.00 0.00 73 LEU A N 8
ATOM 11287 C CA . LEU A 1 73 ? -31.965 -22.433 -3.263 1.00 0.00 73 LEU A CA 8
ATOM 11288 C C . LEU A 1 73 ? -31.399 -21.463 -2.232 1.00 0.00 73 LEU A C 8
ATOM 11289 O O . LEU A 1 73 ? -30.186 -21.260 -2.156 1.00 0.00 73 LEU A O 8
ATOM 11305 N N . THR A 1 74 ? -32.284 -20.878 -1.429 1.00 0.00 74 THR A N 8
ATOM 11306 C CA . THR A 1 74 ? -31.870 -19.939 -0.386 1.00 0.00 74 THR A CA 8
ATOM 11307 C C . THR A 1 74 ? -31.905 -20.627 0.974 1.00 0.00 74 THR A C 8
ATOM 11308 O O . THR A 1 74 ? -32.940 -21.157 1.386 1.00 0.00 74 THR A O 8
ATOM 11319 N N . VAL A 1 75 ? -30.772 -20.619 1.666 1.00 0.00 75 VAL A N 8
ATOM 11320 C CA . VAL A 1 75 ? -30.686 -21.252 2.977 1.00 0.00 75 VAL A CA 8
ATOM 11321 C C . VAL A 1 75 ? -31.207 -20.302 4.050 1.00 0.00 75 VAL A C 8
ATOM 11322 O O . VAL A 1 75 ? -30.540 -19.330 4.419 1.00 0.00 75 VAL A O 8
ATOM 11335 N N . GLY A 1 76 ? -32.421 -20.594 4.518 1.00 0.00 76 GLY A N 8
ATOM 11336 C CA . GLY A 1 76 ? -33.098 -19.783 5.529 1.00 0.00 76 GLY A CA 8
ATOM 11337 C C . GLY A 1 76 ? -32.237 -19.519 6.758 1.00 0.00 76 GLY A C 8
ATOM 11338 O O . GLY A 1 76 ? -31.009 -19.576 6.703 1.00 0.00 76 GLY A O 8
ATOM 11342 N N . GLU A 1 77 ? -32.909 -19.198 7.865 1.00 0.00 77 GLU A N 8
ATOM 11343 C CA . GLU A 1 77 ? -32.226 -18.883 9.115 1.00 0.00 77 GLU A CA 8
ATOM 11344 C C . GLU A 1 77 ? -31.874 -20.130 9.927 1.00 0.00 77 GLU A C 8
ATOM 11345 O O . GLU A 1 77 ? -30.972 -20.081 10.763 1.00 0.00 77 GLU A O 8
ATOM 11357 N N . THR A 1 78 ? -32.573 -21.245 9.708 1.00 0.00 78 THR A N 8
ATOM 11358 C CA . THR A 1 78 ? -32.262 -22.447 10.481 1.00 0.00 78 THR A CA 8
ATOM 11359 C C . THR A 1 78 ? -30.878 -22.946 10.097 1.00 0.00 78 THR A C 8
ATOM 11360 O O . THR A 1 78 ? -30.170 -23.547 10.904 1.00 0.00 78 THR A O 8
ATOM 11371 N N . GLY A 1 79 ? -30.482 -22.622 8.876 1.00 0.00 79 GLY A N 8
ATOM 11372 C CA . GLY A 1 79 ? -29.155 -22.957 8.387 1.00 0.00 79 GLY A CA 8
ATOM 11373 C C . GLY A 1 79 ? -28.810 -24.437 8.480 1.00 0.00 79 GLY A C 8
ATOM 11374 O O . GLY A 1 79 ? -27.658 -24.761 8.768 1.00 0.00 79 GLY A O 8
ATOM 11378 N N . HIS A 1 80 ? -29.760 -25.348 8.230 1.00 0.00 80 HIS A N 8
ATOM 11379 C CA . HIS A 1 80 ? -29.423 -26.776 8.297 1.00 0.00 80 HIS A CA 8
ATOM 11380 C C . HIS A 1 80 ? -29.528 -27.415 6.919 1.00 0.00 80 HIS A C 8
ATOM 11381 O O . HIS A 1 80 ? -30.617 -27.553 6.357 1.00 0.00 80 HIS A O 8
ATOM 11395 N N . VAL A 1 81 ? -28.375 -27.828 6.395 1.00 0.00 81 VAL A N 8
ATOM 11396 C CA . VAL A 1 81 ? -28.318 -28.483 5.092 1.00 0.00 81 VAL A CA 8
ATOM 11397 C C . VAL A 1 81 ? -27.185 -29.503 5.066 1.00 0.00 81 VAL A C 8
ATOM 11398 O O . VAL A 1 81 ? -26.011 -29.132 5.090 1.00 0.00 81 VAL A O 8
ATOM 11411 N N . GLU A 1 82 ? -27.528 -30.789 5.009 1.00 0.00 82 GLU A N 8
ATOM 11412 C CA . GLU A 1 82 ? -26.506 -31.837 4.972 1.00 0.00 82 GLU A CA 8
ATOM 11413 C C . GLU A 1 82 ? -26.896 -32.925 3.979 1.00 0.00 82 GLU A C 8
ATOM 11414 O O . GLU A 1 82 ? -27.795 -33.724 4.237 1.00 0.00 82 GLU A O 8
ATOM 11426 N N . GLY A 1 83 ? -26.207 -32.949 2.844 1.00 0.00 83 GLY A N 8
ATOM 11427 C CA . GLY A 1 83 ? -26.481 -33.939 1.812 1.00 0.00 83 GLY A CA 8
ATOM 11428 C C . GLY A 1 83 ? -25.981 -33.448 0.458 1.00 0.00 83 GLY A C 8
ATOM 11429 O O . GLY A 1 83 ? -25.082 -32.608 0.381 1.00 0.00 83 GLY A O 8
ATOM 11433 N N . SER A 1 84 ? -26.589 -33.963 -0.609 1.00 0.00 84 SER A N 8
ATOM 11434 C CA . SER A 1 84 ? -26.227 -33.556 -1.963 1.00 0.00 84 SER A CA 8
ATOM 11435 C C . SER A 1 84 ? -27.145 -32.422 -2.411 1.00 0.00 84 SER A C 8
ATOM 11436 O O . SER A 1 84 ? -28.366 -32.520 -2.293 1.00 0.00 84 SER A O 8
ATOM 11444 N N . VAL A 1 85 ? -26.553 -31.337 -2.906 1.00 0.00 85 VAL A N 8
ATOM 11445 C CA . VAL A 1 85 ? -27.335 -30.178 -3.349 1.00 0.00 85 VAL A CA 8
ATOM 11446 C C . VAL A 1 85 ? -27.029 -29.830 -4.801 1.00 0.00 85 VAL A C 8
ATOM 11447 O O . VAL A 1 85 ? -25.874 -29.837 -5.227 1.00 0.00 85 VAL A O 8
ATOM 11460 N N . TYR A 1 86 ? -28.082 -29.515 -5.552 1.00 0.00 86 TYR A N 8
ATOM 11461 C CA . TYR A 1 86 ? -27.947 -29.148 -6.960 1.00 0.00 86 TYR A CA 8
ATOM 11462 C C . TYR A 1 86 ? -28.842 -27.952 -7.269 1.00 0.00 86 TYR A C 8
ATOM 11463 O O . TYR A 1 86 ? -30.020 -27.946 -6.916 1.00 0.00 86 TYR A O 8
ATOM 11481 N N . ALA A 1 87 ? -28.283 -26.938 -7.921 1.00 0.00 87 ALA A N 8
ATOM 11482 C CA . ALA A 1 87 ? -29.063 -25.750 -8.255 1.00 0.00 87 ALA A CA 8
ATOM 11483 C C . ALA A 1 87 ? -28.275 -24.817 -9.168 1.00 0.00 87 ALA A C 8
ATOM 11484 O O . ALA A 1 87 ? -27.085 -25.016 -9.398 1.00 0.00 87 ALA A O 8
ATOM 11491 N N . GLU A 1 88 ? -28.954 -23.798 -9.686 1.00 0.00 88 GLU A N 8
ATOM 11492 C CA . GLU A 1 88 ? -28.319 -22.830 -10.577 1.00 0.00 88 GLU A CA 8
ATOM 11493 C C . GLU A 1 88 ? -27.758 -21.662 -9.775 1.00 0.00 88 GLU A C 8
ATOM 11494 O O . GLU A 1 88 ? -26.639 -21.207 -10.013 1.00 0.00 88 GLU A O 8
ATOM 11506 N N . ALA A 1 89 ? -28.548 -21.187 -8.814 1.00 0.00 89 ALA A N 8
ATOM 11507 C CA . ALA A 1 89 ? -28.140 -20.075 -7.955 1.00 0.00 89 ALA A CA 8
ATOM 11508 C C . ALA A 1 89 ? -28.360 -20.456 -6.499 1.00 0.00 89 ALA A C 8
ATOM 11509 O O . ALA A 1 89 ? -29.384 -21.049 -6.157 1.00 0.00 89 ALA A O 8
ATOM 11516 N N . VAL A 1 90 ? -27.391 -20.137 -5.644 1.00 0.00 90 VAL A N 8
ATOM 11517 C CA . VAL A 1 90 ? -27.494 -20.482 -4.224 1.00 0.00 90 VAL A CA 8
ATOM 11518 C C . VAL A 1 90 ? -27.131 -19.299 -3.328 1.00 0.00 90 VAL A C 8
ATOM 11519 O O . VAL A 1 90 ? -26.015 -18.783 -3.381 1.00 0.00 90 VAL A O 8
ATOM 11532 N N . GLU A 1 91 ? -28.084 -18.896 -2.485 1.00 0.00 91 GLU A N 8
ATOM 11533 C CA . GLU A 1 91 ? -27.875 -17.794 -1.543 1.00 0.00 91 GLU A CA 8
ATOM 11534 C C . GLU A 1 91 ? -27.845 -18.352 -0.124 1.00 0.00 91 GLU A C 8
ATOM 11535 O O . GLU A 1 91 ? -28.874 -18.775 0.404 1.00 0.00 91 GLU A O 8
ATOM 11547 N N . VAL A 1 92 ? -26.659 -18.384 0.476 1.00 0.00 92 VAL A N 8
ATOM 11548 C CA . VAL A 1 92 ? -26.508 -18.935 1.823 1.00 0.00 92 VAL A CA 8
ATOM 11549 C C . VAL A 1 92 ? -26.638 -17.866 2.909 1.00 0.00 92 VAL A C 8
ATOM 11550 O O . VAL A 1 92 ? -26.039 -16.796 2.825 1.00 0.00 92 VAL A O 8
ATOM 11563 N N . ARG A 1 93 ? -27.420 -18.194 3.939 1.00 0.00 93 ARG A N 8
ATOM 11564 C CA . ARG A 1 93 ? -27.643 -17.315 5.080 1.00 0.00 93 ARG A CA 8
ATOM 11565 C C . ARG A 1 93 ? -27.583 -18.147 6.358 1.00 0.00 93 ARG A C 8
ATOM 11566 O O . ARG A 1 93 ? -28.115 -17.755 7.396 1.00 0.00 93 ARG A O 8
ATOM 11587 N N . GLY A 1 94 ? -26.966 -19.325 6.255 1.00 0.00 94 GLY A N 8
ATOM 11588 C CA . GLY A 1 94 ? -26.885 -20.238 7.390 1.00 0.00 94 GLY A CA 8
ATOM 11589 C C . GLY A 1 94 ? -25.751 -21.253 7.227 1.00 0.00 94 GLY A C 8
ATOM 11590 O O . GLY A 1 94 ? -24.731 -20.955 6.613 1.00 0.00 94 GLY A O 8
ATOM 11594 N N . ARG A 1 95 ? -25.910 -22.443 7.822 1.00 0.00 95 ARG A N 8
ATOM 11595 C CA . ARG A 1 95 ? -24.854 -23.466 7.770 1.00 0.00 95 ARG A CA 8
ATOM 11596 C C . ARG A 1 95 ? -25.206 -24.646 6.861 1.00 0.00 95 ARG A C 8
ATOM 11597 O O . ARG A 1 95 ? -26.309 -25.205 6.906 1.00 0.00 95 ARG A O 8
ATOM 11618 N N . VAL A 1 96 ? -24.223 -25.022 6.041 1.00 0.00 96 VAL A N 8
ATOM 11619 C CA . VAL A 1 96 ? -24.361 -26.136 5.106 1.00 0.00 96 VAL A CA 8
ATOM 11620 C C . VAL A 1 96 ? -23.072 -26.964 5.101 1.00 0.00 96 VAL A C 8
ATOM 11621 O O . VAL A 1 96 ? -21.982 -26.431 4.901 1.00 0.00 96 VAL A O 8
ATOM 11634 N N . VAL A 1 97 ? -23.195 -28.268 5.327 1.00 0.00 97 VAL A N 8
ATOM 11635 C CA . VAL A 1 97 ? -22.022 -29.145 5.343 1.00 0.00 97 VAL A CA 8
ATOM 11636 C C . VAL A 1 97 ? -22.324 -30.461 4.633 1.00 0.00 97 VAL A C 8
ATOM 11637 O O . VAL A 1 97 ? -23.256 -31.174 4.995 1.00 0.00 97 VAL A O 8
ATOM 11650 N N . GLY A 1 98 ? -21.529 -30.768 3.612 1.00 0.00 98 GLY A N 8
ATOM 11651 C CA . GLY A 1 98 ? -21.717 -31.996 2.846 1.00 0.00 98 GLY A CA 8
ATOM 11652 C C . GLY A 1 98 ? -21.126 -31.852 1.448 1.00 0.00 98 GLY A C 8
ATOM 11653 O O . GLY A 1 98 ? -19.920 -32.007 1.253 1.00 0.00 98 GLY A O 8
ATOM 11657 N N . ALA A 1 99 ? -21.982 -31.547 0.478 1.00 0.00 99 ALA A N 8
ATOM 11658 C CA . ALA A 1 99 ? -21.529 -31.376 -0.897 1.00 0.00 99 ALA A CA 8
ATOM 11659 C C . ALA A 1 99 ? -22.585 -30.637 -1.712 1.00 0.00 99 ALA A C 8
ATOM 11660 O O . ALA A 1 99 ? -23.778 -30.909 -1.583 1.00 0.00 99 ALA A O 8
ATOM 11667 N N . ILE A 1 100 ? -22.143 -29.698 -2.548 1.00 0.00 100 ILE A N 8
ATOM 11668 C CA . ILE A 1 100 ? -23.071 -28.924 -3.375 1.00 0.00 100 ILE A CA 8
ATOM 11669 C C . ILE A 1 100 ? -22.489 -28.673 -4.765 1.00 0.00 100 ILE A C 8
ATOM 11670 O O . ILE A 1 100 ? -21.283 -28.483 -4.922 1.00 0.00 100 ILE A O 8
ATOM 11686 N N . THR A 1 101 ? -23.365 -28.668 -5.769 1.00 0.00 101 THR A N 8
ATOM 11687 C CA . THR A 1 101 ? -22.956 -28.434 -7.156 1.00 0.00 101 THR A CA 8
ATOM 11688 C C . THR A 1 101 ? -23.883 -27.414 -7.812 1.00 0.00 101 THR A C 8
ATOM 11689 O O . THR A 1 101 ? -25.097 -27.611 -7.862 1.00 0.00 101 THR A O 8
ATOM 11700 N N . SER A 1 102 ? -23.313 -26.321 -8.310 1.00 0.00 102 SER A N 8
ATOM 11701 C CA . SER A 1 102 ? -24.123 -25.289 -8.951 1.00 0.00 102 SER A CA 8
ATOM 11702 C C . SER A 1 102 ? -23.281 -24.420 -9.880 1.00 0.00 102 SER A C 8
ATOM 11703 O O . SER A 1 102 ? -22.055 -24.528 -9.909 1.00 0.00 102 SER A O 8
ATOM 11711 N N . LYS A 1 103 ? -23.955 -23.561 -10.639 1.00 0.00 103 LYS A N 8
ATOM 11712 C CA . LYS A 1 103 ? -23.271 -22.672 -11.574 1.00 0.00 103 LYS A CA 8
ATOM 11713 C C . LYS A 1 103 ? -22.756 -21.424 -10.856 1.00 0.00 103 LYS A C 8
ATOM 11714 O O . LYS A 1 103 ? -21.600 -21.035 -11.023 1.00 0.00 103 LYS A O 8
ATOM 11733 N N . GLN A 1 104 ? -23.624 -20.800 -10.058 1.00 0.00 104 GLN A N 8
ATOM 11734 C CA . GLN A 1 104 ? -23.252 -19.588 -9.317 1.00 0.00 104 GLN A CA 8
ATOM 11735 C C . GLN A 1 104 ? -23.525 -19.765 -7.827 1.00 0.00 104 GLN A C 8
ATOM 11736 O O . GLN A 1 104 ? -24.614 -20.186 -7.428 1.00 0.00 104 GLN A O 8
ATOM 11750 N N . VAL A 1 105 ? -22.525 -19.445 -7.004 1.00 0.00 105 VAL A N 8
ATOM 11751 C CA . VAL A 1 105 ? -22.654 -19.576 -5.551 1.00 0.00 105 VAL A CA 8
ATOM 11752 C C . VAL A 1 105 ? -22.226 -18.293 -4.843 1.00 0.00 105 VAL A C 8
ATOM 11753 O O . VAL A 1 105 ? -21.135 -17.773 -5.079 1.00 0.00 105 VAL A O 8
ATOM 11766 N N . ARG A 1 106 ? -23.092 -17.798 -3.958 1.00 0.00 106 ARG A N 8
ATOM 11767 C CA . ARG A 1 106 ? -22.811 -16.583 -3.190 1.00 0.00 106 ARG A CA 8
ATOM 11768 C C . ARG A 1 106 ? -23.000 -16.867 -1.704 1.00 0.00 106 ARG A C 8
ATOM 11769 O O . ARG A 1 106 ? -24.102 -17.208 -1.265 1.00 0.00 106 ARG A O 8
ATOM 11790 N N . LEU A 1 107 ? -21.922 -16.747 -0.929 1.00 0.00 107 LEU A N 8
ATOM 11791 C CA . LEU A 1 107 ? -21.999 -17.023 0.503 1.00 0.00 107 LEU A CA 8
ATOM 11792 C C . LEU A 1 107 ? -22.338 -15.760 1.292 1.00 0.00 107 LEU A C 8
ATOM 11793 O O . LEU A 1 107 ? -21.456 -14.979 1.656 1.00 0.00 107 LEU A O 8
ATOM 11809 N N . TYR A 1 108 ? -23.631 -15.591 1.570 1.00 0.00 108 TYR A N 8
ATOM 11810 C CA . TYR A 1 108 ? -24.125 -14.451 2.340 1.00 0.00 108 TYR A CA 8
ATOM 11811 C C . TYR A 1 108 ? -24.264 -14.820 3.818 1.00 0.00 108 TYR A C 8
ATOM 11812 O O . TYR A 1 108 ? -24.324 -15.995 4.170 1.00 0.00 108 TYR A O 8
ATOM 11830 N N . GLY A 1 109 ? -24.344 -13.813 4.678 1.00 0.00 109 GLY A N 8
ATOM 11831 C CA . GLY A 1 109 ? -24.514 -14.060 6.106 1.00 0.00 109 GLY A CA 8
ATOM 11832 C C . GLY A 1 109 ? -23.382 -14.904 6.687 1.00 0.00 109 GLY A C 8
ATOM 11833 O O . GLY A 1 109 ? -22.334 -15.078 6.068 1.00 0.00 109 GLY A O 8
ATOM 11837 N N . THR A 1 110 ? -23.631 -15.440 7.879 1.00 0.00 110 THR A N 8
ATOM 11838 C CA . THR A 1 110 ? -22.670 -16.299 8.573 1.00 0.00 110 THR A CA 8
ATOM 11839 C C . THR A 1 110 ? -22.491 -17.610 7.813 1.00 0.00 110 THR A C 8
ATOM 11840 O O . THR A 1 110 ? -22.295 -18.667 8.412 1.00 0.00 110 THR A O 8
ATOM 11851 N N . SER A 1 111 ? -22.607 -17.538 6.491 1.00 0.00 111 SER A N 8
ATOM 11852 C CA . SER A 1 111 ? -22.512 -18.722 5.651 1.00 0.00 111 SER A CA 8
ATOM 11853 C C . SER A 1 111 ? -21.348 -19.607 6.067 1.00 0.00 111 SER A C 8
ATOM 11854 O O . SER A 1 111 ? -20.283 -19.124 6.452 1.00 0.00 111 SER A O 8
ATOM 11862 N N . TYR A 1 112 ? -21.575 -20.916 5.984 1.00 0.00 112 TYR A N 8
ATOM 11863 C CA . TYR A 1 112 ? -20.561 -21.896 6.350 1.00 0.00 112 TYR A CA 8
ATOM 11864 C C . TYR A 1 112 ? -20.634 -23.107 5.431 1.00 0.00 112 TYR A C 8
ATOM 11865 O O . TYR A 1 112 ? -21.660 -23.785 5.372 1.00 0.00 112 TYR A O 8
ATOM 11883 N N . VAL A 1 113 ? -19.542 -23.384 4.715 1.00 0.00 113 VAL A N 8
ATOM 11884 C CA . VAL A 1 113 ? -19.502 -24.533 3.802 1.00 0.00 113 VAL A CA 8
ATOM 11885 C C . VAL A 1 113 ? -18.331 -25.444 4.143 1.00 0.00 113 VAL A C 8
ATOM 11886 O O . VAL A 1 113 ? -17.173 -25.022 4.122 1.00 0.00 113 VAL A O 8
ATOM 11899 N N . ASP A 1 114 ? -18.643 -26.699 4.458 1.00 0.00 114 ASP A N 8
ATOM 11900 C CA . ASP A 1 114 ? -17.613 -27.679 4.806 1.00 0.00 114 ASP A CA 8
ATOM 11901 C C . ASP A 1 114 ? -17.841 -28.984 4.050 1.00 0.00 114 ASP A C 8
ATOM 11902 O O . ASP A 1 114 ? -18.716 -29.774 4.407 1.00 0.00 114 ASP A O 8
ATOM 11911 N N . GLY A 1 115 ? -17.051 -29.204 3.003 1.00 0.00 115 GLY A N 8
ATOM 11912 C CA . GLY A 1 115 ? -17.173 -30.417 2.201 1.00 0.00 115 GLY A CA 8
ATOM 11913 C C . GLY A 1 115 ? -16.718 -30.170 0.768 1.00 0.00 115 GLY A C 8
ATOM 11914 O O . GLY A 1 115 ? -15.987 -29.218 0.492 1.00 0.00 115 GLY A O 8
ATOM 11918 N N . ASP A 1 116 ? -17.154 -31.035 -0.144 1.00 0.00 116 ASP A N 8
ATOM 11919 C CA . ASP A 1 116 ? -16.785 -30.906 -1.551 1.00 0.00 116 ASP A CA 8
ATOM 11920 C C . ASP A 1 116 ? -17.735 -29.950 -2.269 1.00 0.00 116 ASP A C 8
ATOM 11921 O O . ASP A 1 116 ? -18.928 -30.228 -2.398 1.00 0.00 116 ASP A O 8
ATOM 11930 N N . ILE A 1 117 ? -17.198 -28.823 -2.738 1.00 0.00 117 ILE A N 8
ATOM 11931 C CA . ILE A 1 117 ? -18.008 -27.827 -3.446 1.00 0.00 117 ILE A CA 8
ATOM 11932 C C . ILE A 1 117 ? -17.535 -27.677 -4.888 1.00 0.00 117 ILE A C 8
ATOM 11933 O O . ILE A 1 117 ? -16.350 -27.459 -5.145 1.00 0.00 117 ILE A O 8
ATOM 11949 N N . THR A 1 118 ? -18.474 -27.795 -5.826 1.00 0.00 118 THR A N 8
ATOM 11950 C CA . THR A 1 118 ? -18.162 -27.670 -7.252 1.00 0.00 118 THR A CA 8
ATOM 11951 C C . THR A 1 118 ? -18.944 -26.513 -7.863 1.00 0.00 118 THR A C 8
ATOM 11952 O O . THR A 1 118 ? -20.150 -26.387 -7.650 1.00 0.00 118 THR A O 8
ATOM 11963 N N . HIS A 1 119 ? -18.252 -25.669 -8.622 1.00 0.00 119 HIS A N 8
ATOM 11964 C CA . HIS A 1 119 ? -18.900 -24.527 -9.255 1.00 0.00 119 HIS A CA 8
ATOM 11965 C C . HIS A 1 119 ? -17.931 -23.801 -10.185 1.00 0.00 119 HIS A C 8
ATOM 11966 O O . HIS A 1 119 ? -16.716 -23.861 -10.002 1.00 0.00 119 HIS A O 8
ATOM 11980 N N . GLU A 1 120 ? -18.481 -23.114 -11.183 1.00 0.00 120 GLU A N 8
ATOM 11981 C CA . GLU A 1 120 ? -17.661 -22.373 -12.138 1.00 0.00 120 GLU A CA 8
ATOM 11982 C C . GLU A 1 120 ? -17.397 -20.962 -11.624 1.00 0.00 120 GLU A C 8
ATOM 11983 O O . GLU A 1 120 ? -16.252 -20.513 -11.570 1.00 0.00 120 GLU A O 8
ATOM 11995 N N . GLN A 1 121 ? -18.469 -20.268 -11.240 1.00 0.00 121 GLN A N 8
ATOM 11996 C CA . GLN A 1 121 ? -18.356 -18.903 -10.722 1.00 0.00 121 GLN A CA 8
ATOM 11997 C C . GLN A 1 121 ? -18.839 -18.852 -9.276 1.00 0.00 121 GLN A C 8
ATOM 11998 O O . GLN A 1 121 ? -19.892 -19.397 -8.941 1.00 0.00 121 GLN A O 8
ATOM 12012 N N . LEU A 1 122 ? -18.057 -18.201 -8.418 1.00 0.00 122 LEU A N 8
ATOM 12013 C CA . LEU A 1 122 ? -18.408 -18.095 -7.003 1.00 0.00 122 LEU A CA 8
ATOM 12014 C C . LEU A 1 122 ? -17.951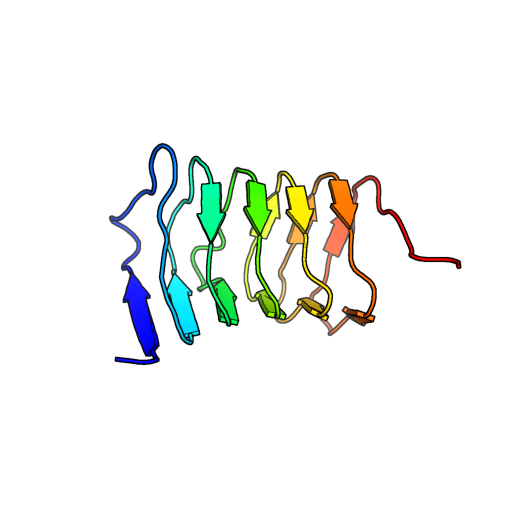 -16.759 -6.427 1.00 0.00 122 LEU A C 8
ATOM 12015 O O . LEU A 1 122 ? -16.940 -16.199 -6.852 1.00 0.00 122 LEU A O 8
ATOM 12031 N N . ALA A 1 123 ? -18.705 -16.261 -5.450 1.00 0.00 123 ALA A N 8
ATOM 12032 C CA . ALA A 1 123 ? -18.386 -14.991 -4.798 1.00 0.00 123 ALA A CA 8
ATOM 12033 C C . ALA A 1 123 ? -18.571 -15.118 -3.289 1.00 0.00 123 ALA A C 8
ATOM 12034 O O . ALA A 1 123 ? -19.581 -15.642 -2.823 1.00 0.00 123 ALA A O 8
ATOM 12041 N N . MET A 1 124 ? -17.584 -14.646 -2.530 1.00 0.00 124 MET A N 8
ATOM 12042 C CA . MET A 1 124 ? -17.639 -14.723 -1.067 1.00 0.00 124 MET A CA 8
ATOM 12043 C C . MET A 1 124 ? -17.939 -13.357 -0.456 1.00 0.00 124 MET A C 8
ATOM 12044 O O . MET A 1 124 ? -17.312 -12.356 -0.803 1.00 0.00 124 MET A O 8
ATOM 12058 N N . GLU A 1 125 ? -18.902 -13.328 0.467 1.00 0.00 125 GLU A N 8
ATOM 12059 C CA . GLU A 1 125 ? -19.286 -12.087 1.142 1.00 0.00 125 GLU A CA 8
ATOM 12060 C C . GLU A 1 125 ? -19.013 -12.197 2.638 1.00 0.00 125 GLU A C 8
ATOM 12061 O O . GLU A 1 125 ? -18.834 -13.294 3.165 1.00 0.00 125 GLU A O 8
ATOM 12073 N N . THR A 1 126 ? -18.977 -11.056 3.317 1.00 0.00 126 THR A N 8
ATOM 12074 C CA . THR A 1 126 ? -18.720 -11.043 4.753 1.00 0.00 126 THR A CA 8
ATOM 12075 C C . THR A 1 126 ? -19.557 -12.104 5.461 1.00 0.00 126 THR A C 8
ATOM 12076 O O . THR A 1 126 ? -20.723 -12.315 5.126 1.00 0.00 126 THR A O 8
ATOM 12087 N N . GLY A 1 127 ? -18.954 -12.768 6.446 1.00 0.00 127 GLY A N 8
ATOM 12088 C CA . GLY A 1 127 ? -19.650 -13.805 7.203 1.00 0.00 127 GLY A CA 8
ATOM 12089 C C . GLY A 1 127 ? -19.467 -15.175 6.554 1.00 0.00 127 GLY A C 8
ATOM 12090 O O . GLY A 1 127 ? -20.097 -16.155 6.961 1.00 0.00 127 GLY A O 8
ATOM 12094 N N . ALA A 1 128 ? -18.611 -15.233 5.533 1.00 0.00 128 ALA A N 8
ATOM 12095 C CA . ALA A 1 128 ? -18.350 -16.488 4.831 1.00 0.00 128 ALA A CA 8
ATOM 12096 C C . ALA A 1 128 ? -17.159 -17.235 5.439 1.00 0.00 128 ALA A C 8
ATOM 12097 O O . ALA A 1 128 ? -16.025 -16.763 5.375 1.00 0.00 128 ALA A O 8
ATOM 12104 N N . PHE A 1 129 ? -17.419 -18.421 5.988 1.00 0.00 129 PHE A N 8
ATOM 12105 C CA . PHE A 1 129 ? -16.360 -19.260 6.563 1.00 0.00 129 PHE A CA 8
ATOM 12106 C C . PHE A 1 129 ? -16.491 -20.669 5.992 1.00 0.00 129 PHE A C 8
ATOM 12107 O O . PHE A 1 129 ? -17.371 -21.422 6.398 1.00 0.00 129 PHE A O 8
ATOM 12124 N N . PHE A 1 130 ? -15.641 -21.024 5.029 1.00 0.00 130 PHE A N 8
ATOM 12125 C CA . PHE A 1 130 ? -15.736 -22.347 4.403 1.00 0.00 130 PHE A CA 8
ATOM 12126 C C . PHE A 1 130 ? -14.396 -23.057 4.294 1.00 0.00 130 PHE A C 8
ATOM 12127 O O . PHE A 1 130 ? -13.527 -22.638 3.529 1.00 0.00 130 PHE A O 8
ATOM 12144 N N . GLN A 1 131 ? -14.263 -24.184 4.998 1.00 0.00 131 GLN A N 8
ATOM 12145 C CA . GLN A 1 131 ? -13.050 -24.989 4.889 1.00 0.00 131 GLN A CA 8
ATOM 12146 C C . GLN A 1 131 ? -13.448 -26.315 4.255 1.00 0.00 131 GLN A C 8
ATOM 12147 O O . GLN A 1 131 ? -13.986 -27.204 4.915 1.00 0.00 131 GLN A O 8
ATOM 12161 N N . GLY A 1 132 ? -13.192 -26.417 2.962 1.00 0.00 132 GLY A N 8
ATOM 12162 C CA . GLY A 1 132 ? -13.531 -27.607 2.196 1.00 0.00 132 GLY A CA 8
ATOM 12163 C C . GLY A 1 132 ? -12.658 -27.694 0.959 1.00 0.00 132 GLY A C 8
ATOM 12164 O O . GLY A 1 132 ? -11.890 -26.775 0.673 1.00 0.00 132 GLY A O 8
ATOM 12168 N N . ARG A 1 133 ? -12.810 -28.763 0.189 1.00 0.00 133 ARG A N 8
ATOM 12169 C CA . ARG A 1 133 ? -12.051 -28.876 -1.044 1.00 0.00 133 ARG A CA 8
ATOM 12170 C C . ARG A 1 133 ? -12.792 -28.068 -2.105 1.00 0.00 133 ARG A C 8
ATOM 12171 O O . ARG A 1 133 ? -13.891 -28.435 -2.531 1.00 0.00 133 ARG A O 8
ATOM 12192 N N . SER A 1 134 ? -12.198 -26.940 -2.493 1.00 0.00 134 SER A N 8
ATOM 12193 C CA . SER A 1 134 ? -12.817 -26.044 -3.469 1.00 0.00 134 SER A CA 8
ATOM 12194 C C . SER A 1 134 ? -12.331 -26.341 -4.883 1.00 0.00 134 SER A C 8
ATOM 12195 O O . SER A 1 134 ? -11.181 -26.070 -5.227 1.00 0.00 134 SER A O 8
ATOM 12203 N N . LEU A 1 135 ? -13.224 -26.894 -5.704 1.00 0.00 135 LEU A N 8
ATOM 12204 C CA . LEU A 1 135 ? -12.895 -27.223 -7.092 1.00 0.00 135 LEU A CA 8
ATOM 12205 C C . LEU A 1 135 ? -13.491 -26.180 -8.036 1.00 0.00 135 LEU A C 8
ATOM 12206 O O . LEU A 1 135 ? -14.711 -26.054 -8.142 1.00 0.00 135 LEU A O 8
ATOM 12222 N N . LYS A 1 136 ? -12.625 -25.431 -8.722 1.00 0.00 136 LYS A N 8
ATOM 12223 C CA . LYS A 1 136 ? -13.077 -24.396 -9.659 1.00 0.00 136 LYS A CA 8
ATOM 12224 C C . LYS A 1 136 ? -12.746 -24.788 -11.099 1.00 0.00 136 LYS A C 8
ATOM 12225 O O . LYS A 1 136 ? -11.580 -24.950 -11.458 1.00 0.00 136 LYS A O 8
ATOM 12244 N N . PHE A 1 137 ? -13.786 -24.940 -11.920 1.00 0.00 137 PHE A N 8
ATOM 12245 C CA . PHE A 1 137 ? -13.605 -25.313 -13.323 1.00 0.00 137 PHE A CA 8
ATOM 12246 C C . PHE A 1 137 ? -13.651 -24.077 -14.217 1.00 0.00 137 PHE A C 8
ATOM 12247 O O . PHE A 1 137 ? -14.694 -23.440 -14.360 1.00 0.00 137 PHE A O 8
ATOM 12264 N N . GLN A 1 138 ? -12.511 -23.746 -14.816 1.00 0.00 138 GLN A N 8
ATOM 12265 C CA . GLN A 1 138 ? -12.427 -22.585 -15.696 1.00 0.00 138 GLN A CA 8
ATOM 12266 C C . GLN A 1 138 ? -12.934 -21.334 -14.985 1.00 0.00 138 GLN A C 8
ATOM 12267 O O . GLN A 1 138 ? -14.139 -21.157 -14.801 1.00 0.00 138 GLN A O 8
ATOM 12281 N N . ARG A 1 139 ? -12.006 -20.467 -14.590 1.00 0.00 139 ARG A N 8
ATOM 12282 C CA . ARG A 1 139 ? -12.366 -19.233 -13.901 1.00 0.00 139 ARG A CA 8
ATOM 12283 C C . ARG A 1 139 ? -13.143 -18.308 -14.834 1.00 0.00 139 ARG A C 8
ATOM 12284 O O . ARG A 1 139 ? -13.008 -18.385 -16.056 1.00 0.00 139 ARG A O 8
ATOM 12305 N N . LYS A 1 37 ? -39.485 -15.391 -9.603 1.00 0.00 37 LYS A N 9
ATOM 12306 C CA . LYS A 1 37 ? -40.920 -15.173 -9.449 1.00 0.00 37 LYS A CA 9
ATOM 12307 C C . LYS A 1 37 ? -41.476 -16.043 -8.327 1.00 0.00 37 LYS A C 9
ATOM 12308 O O . LYS A 1 37 ? -41.570 -15.608 -7.179 1.00 0.00 37 LYS A O 9
ATOM 12327 N N . VAL A 1 38 ? -41.845 -17.273 -8.667 1.00 0.00 38 VAL A N 9
ATOM 12328 C CA . VAL A 1 38 ? -42.390 -18.196 -7.680 1.00 0.00 38 VAL A CA 9
ATOM 12329 C C . VAL A 1 38 ? -41.558 -18.163 -6.403 1.00 0.00 38 VAL A C 9
ATOM 12330 O O . VAL A 1 38 ? -40.334 -18.276 -6.447 1.00 0.00 38 VAL A O 9
ATOM 12343 N N . ALA A 1 39 ? -42.232 -18.010 -5.264 1.00 0.00 39 ALA A N 9
ATOM 12344 C CA . ALA A 1 39 ? -41.550 -17.964 -3.970 1.00 0.00 39 ALA A CA 9
ATOM 12345 C C . ALA A 1 39 ? -42.298 -18.810 -2.946 1.00 0.00 39 ALA A C 9
ATOM 12346 O O . ALA A 1 39 ? -43.482 -18.588 -2.690 1.00 0.00 39 ALA A O 9
ATOM 12353 N N . SER A 1 40 ? -41.600 -19.785 -2.364 1.00 0.00 40 SER A N 9
ATOM 12354 C CA . SER A 1 40 ? -42.203 -20.674 -1.365 1.00 0.00 40 SER A CA 9
ATOM 12355 C C . SER A 1 40 ? -41.535 -20.487 -0.004 1.00 0.00 40 SER A C 9
ATOM 12356 O O . SER A 1 40 ? -40.361 -20.127 0.078 1.00 0.00 40 SER A O 9
ATOM 12364 N N . LEU A 1 41 ? -42.296 -20.734 1.064 1.00 0.00 41 LEU A N 9
ATOM 12365 C CA . LEU A 1 41 ? -41.781 -20.592 2.431 1.00 0.00 41 LEU A CA 9
ATOM 12366 C C . LEU A 1 41 ? -41.876 -21.922 3.173 1.00 0.00 41 LEU A C 9
ATOM 12367 O O . LEU A 1 41 ? -42.966 -22.374 3.524 1.00 0.00 41 LEU A O 9
ATOM 12383 N N . LEU A 1 42 ? -40.722 -22.544 3.414 1.00 0.00 42 LEU A N 9
ATOM 12384 C CA . LEU A 1 42 ? -40.672 -23.823 4.123 1.00 0.00 42 LEU A CA 9
ATOM 12385 C C . LEU A 1 42 ? -40.284 -23.595 5.583 1.00 0.00 42 LEU A C 9
ATOM 12386 O O . LEU A 1 42 ? -39.130 -23.291 5.887 1.00 0.00 42 LEU A O 9
ATOM 12402 N N . SER A 1 43 ? -41.255 -23.742 6.480 1.00 0.00 43 SER A N 9
ATOM 12403 C CA . SER A 1 43 ? -41.000 -23.547 7.903 1.00 0.00 43 SER A CA 9
ATOM 12404 C C . SER A 1 43 ? -39.769 -24.331 8.343 1.00 0.00 43 SER A C 9
ATOM 12405 O O . SER A 1 43 ? -39.109 -24.978 7.528 1.00 0.00 43 SER A O 9
ATOM 12413 N N . ALA A 1 44 ? -39.459 -24.264 9.636 1.00 0.00 44 ALA A N 9
ATOM 12414 C CA . ALA A 1 44 ? -38.298 -24.967 10.176 1.00 0.00 44 ALA A CA 9
ATOM 12415 C C . ALA A 1 44 ? -38.670 -26.375 10.622 1.00 0.00 44 ALA A C 9
ATOM 12416 O O . ALA A 1 44 ? -37.831 -27.276 10.620 1.00 0.00 44 ALA A O 9
ATOM 12423 N N . ASP A 1 45 ? -39.926 -26.560 11.003 1.00 0.00 45 ASP A N 9
ATOM 12424 C CA . ASP A 1 45 ? -40.386 -27.870 11.445 1.00 0.00 45 ASP A CA 9
ATOM 12425 C C . ASP A 1 45 ? -40.431 -28.841 10.270 1.00 0.00 45 ASP A C 9
ATOM 12426 O O . ASP A 1 45 ? -40.999 -29.929 10.371 1.00 0.00 45 ASP A O 9
ATOM 12435 N N . LEU A 1 46 ? -39.829 -28.438 9.150 1.00 0.00 46 LEU A N 9
ATOM 12436 C CA . LEU A 1 46 ? -39.804 -29.273 7.948 1.00 0.00 46 LEU A CA 9
ATOM 12437 C C . LEU A 1 46 ? -38.443 -29.953 7.785 1.00 0.00 46 LEU A C 9
ATOM 12438 O O . LEU A 1 46 ? -37.389 -29.334 7.979 1.00 0.00 46 LEU A O 9
ATOM 12454 N N . THR A 1 47 ? -38.486 -31.232 7.415 1.00 0.00 47 THR A N 9
ATOM 12455 C CA . THR A 1 47 ? -37.274 -32.022 7.206 1.00 0.00 47 THR A CA 9
ATOM 12456 C C . THR A 1 47 ? -37.347 -32.735 5.858 1.00 0.00 47 THR A C 9
ATOM 12457 O O . THR A 1 47 ? -38.257 -33.526 5.614 1.00 0.00 47 THR A O 9
ATOM 12468 N N . ILE A 1 48 ? -36.387 -32.448 4.983 1.00 0.00 48 ILE A N 9
ATOM 12469 C CA . ILE A 1 48 ? -36.362 -33.069 3.661 1.00 0.00 48 ILE A CA 9
ATOM 12470 C C . ILE A 1 48 ? -35.637 -34.409 3.717 1.00 0.00 48 ILE A C 9
ATOM 12471 O O . ILE A 1 48 ? -34.577 -34.528 4.331 1.00 0.00 48 ILE A O 9
ATOM 12487 N N . GLU A 1 49 ? -36.224 -35.418 3.076 1.00 0.00 49 GLU A N 9
ATOM 12488 C CA . GLU A 1 49 ? -35.642 -36.762 3.056 1.00 0.00 49 GLU A CA 9
ATOM 12489 C C . GLU A 1 49 ? -35.672 -37.339 1.643 1.00 0.00 49 GLU A C 9
ATOM 12490 O O . GLU A 1 49 ? -36.651 -37.171 0.916 1.00 0.00 49 GLU A O 9
ATOM 12502 N N . GLY A 1 50 ? -34.594 -38.018 1.262 1.00 0.00 50 GLY A N 9
ATOM 12503 C CA . GLY A 1 50 ? -34.509 -38.615 -0.067 1.00 0.00 50 GLY A CA 9
ATOM 12504 C C . GLY A 1 50 ? -34.089 -37.580 -1.103 1.00 0.00 50 GLY A C 9
ATOM 12505 O O . GLY A 1 50 ? -32.952 -37.585 -1.574 1.00 0.00 50 GLY A O 9
ATOM 12509 N N . GLY A 1 51 ? -35.013 -36.692 -1.455 1.00 0.00 51 GLY A N 9
ATOM 12510 C CA . GLY A 1 51 ? -34.728 -35.651 -2.439 1.00 0.00 51 GLY A CA 9
ATOM 12511 C C . GLY A 1 51 ? -36.003 -35.216 -3.151 1.00 0.00 51 GLY A C 9
ATOM 12512 O O . GLY A 1 51 ? -36.795 -36.048 -3.593 1.00 0.00 51 GLY A O 9
ATOM 12516 N N . VAL A 1 52 ? -36.195 -33.902 -3.262 1.00 0.00 52 VAL A N 9
ATOM 12517 C CA . VAL A 1 52 ? -37.381 -33.352 -3.929 1.00 0.00 52 VAL A CA 9
ATOM 12518 C C . VAL A 1 52 ? -36.970 -32.361 -5.012 1.00 0.00 52 VAL A C 9
ATOM 12519 O O . VAL A 1 52 ? -35.980 -31.643 -4.867 1.00 0.00 52 VAL A O 9
ATOM 12532 N N . THR A 1 53 ? -37.739 -32.326 -6.100 1.00 0.00 53 THR A N 9
ATOM 12533 C CA . THR A 1 53 ? -37.452 -31.418 -7.212 1.00 0.00 53 THR A CA 9
ATOM 12534 C C . THR A 1 53 ? -38.387 -30.214 -7.175 1.00 0.00 53 THR A C 9
ATOM 12535 O O . THR A 1 53 ? -39.379 -30.208 -6.447 1.00 0.00 53 THR A O 9
ATOM 12546 N N . GLY A 1 54 ? -38.060 -29.195 -7.963 1.00 0.00 54 GLY A N 9
ATOM 12547 C CA . GLY A 1 54 ? -38.874 -27.985 -8.013 1.00 0.00 54 GLY A CA 9
ATOM 12548 C C . GLY A 1 54 ? -38.226 -26.930 -8.905 1.00 0.00 54 GLY A C 9
ATOM 12549 O O . GLY A 1 54 ? -37.372 -27.245 -9.733 1.00 0.00 54 GLY A O 9
ATOM 12553 N N . GLU A 1 55 ? -38.639 -25.679 -8.731 1.00 0.00 55 GLU A N 9
ATOM 12554 C CA . GLU A 1 55 ? -38.090 -24.585 -9.525 1.00 0.00 55 GLU A CA 9
ATOM 12555 C C . GLU A 1 55 ? -38.515 -23.239 -8.946 1.00 0.00 55 GLU A C 9
ATOM 12556 O O . GLU A 1 55 ? -39.577 -23.123 -8.335 1.00 0.00 55 GLU A O 9
ATOM 12568 N N . GLY A 1 56 ? -37.678 -22.223 -9.145 1.00 0.00 56 GLY A N 9
ATOM 12569 C CA . GLY A 1 56 ? -37.973 -20.881 -8.641 1.00 0.00 56 GLY A CA 9
ATOM 12570 C C . GLY A 1 56 ? -37.202 -20.600 -7.357 1.00 0.00 56 GLY A C 9
ATOM 12571 O O . GLY A 1 56 ? -36.234 -21.290 -7.037 1.00 0.00 56 GLY A O 9
ATOM 12575 N N . GLU A 1 57 ? -37.638 -19.579 -6.626 1.00 0.00 57 GLU A N 9
ATOM 12576 C CA . GLU A 1 57 ? -36.984 -19.209 -5.375 1.00 0.00 57 GLU A CA 9
ATOM 12577 C C . GLU A 1 57 ? -37.538 -20.031 -4.216 1.00 0.00 57 GLU A C 9
ATOM 12578 O O . GLU A 1 57 ? -38.741 -20.008 -3.944 1.00 0.00 57 GLU A O 9
ATOM 12590 N N . LEU A 1 58 ? -36.655 -20.759 -3.534 1.00 0.00 58 LEU A N 9
ATOM 12591 C CA . LEU A 1 58 ? -37.061 -21.591 -2.401 1.00 0.00 58 LEU A CA 9
ATOM 12592 C C . LEU A 1 58 ? -36.450 -21.065 -1.105 1.00 0.00 58 LEU A C 9
ATOM 12593 O O . LEU A 1 58 ? -35.251 -21.214 -0.867 1.00 0.00 58 LEU A O 9
ATOM 12609 N N . GLN A 1 59 ? -37.288 -20.462 -0.266 1.00 0.00 59 GLN A N 9
ATOM 12610 C CA . GLN A 1 59 ? -36.838 -19.927 1.017 1.00 0.00 59 GLN A CA 9
ATOM 12611 C C . GLN A 1 59 ? -37.144 -20.936 2.116 1.00 0.00 59 GLN A C 9
ATOM 12612 O O . GLN A 1 59 ? -38.308 -21.194 2.422 1.00 0.00 59 GLN A O 9
ATOM 12626 N N . ILE A 1 60 ? -36.098 -21.526 2.691 1.00 0.00 60 ILE A N 9
ATOM 12627 C CA . ILE A 1 60 ? -36.281 -22.532 3.739 1.00 0.00 60 ILE A CA 9
ATOM 12628 C C . ILE A 1 60 ? -35.415 -22.240 4.958 1.00 0.00 60 ILE A C 9
ATOM 12629 O O . ILE A 1 60 ? -34.252 -21.863 4.835 1.00 0.00 60 ILE A O 9
ATOM 12645 N N . ASP A 1 61 ? -35.996 -22.446 6.137 1.00 0.00 61 ASP A N 9
ATOM 12646 C CA . ASP A 1 61 ? -35.289 -22.239 7.401 1.00 0.00 61 ASP A CA 9
ATOM 12647 C C . ASP A 1 61 ? -35.438 -23.489 8.257 1.00 0.00 61 ASP A C 9
ATOM 12648 O O . ASP A 1 61 ? -35.882 -23.427 9.402 1.00 0.00 61 ASP A O 9
ATOM 12657 N N . GLY A 1 62 ? -35.082 -24.628 7.665 1.00 0.00 62 GLY A N 9
ATOM 12658 C CA . GLY A 1 62 ? -35.195 -25.924 8.330 1.00 0.00 62 GLY A CA 9
ATOM 12659 C C . GLY A 1 62 ? -33.976 -26.802 8.056 1.00 0.00 62 GLY A C 9
ATOM 12660 O O . GLY A 1 62 ? -32.885 -26.304 7.728 1.00 0.00 62 GLY A O 9
ATOM 12664 N N . VAL A 1 63 ? -34.173 -28.116 8.214 1.00 0.00 63 VAL A N 9
ATOM 12665 C CA . VAL A 1 63 ? -33.105 -29.095 7.999 1.00 0.00 63 VAL A CA 9
ATOM 12666 C C . VAL A 1 63 ? -33.334 -29.831 6.681 1.00 0.00 63 VAL A C 9
ATOM 12667 O O . VAL A 1 63 ? -34.330 -30.537 6.517 1.00 0.00 63 VAL A O 9
ATOM 12680 N N . VAL A 1 64 ? -32.412 -29.643 5.737 1.00 0.00 64 VAL A N 9
ATOM 12681 C CA . VAL A 1 64 ? -32.517 -30.272 4.419 1.00 0.00 64 VAL A CA 9
ATOM 12682 C C . VAL A 1 64 ? -31.543 -31.440 4.285 1.00 0.00 64 VAL A C 9
ATOM 12683 O O . VAL A 1 64 ? -30.330 -31.241 4.230 1.00 0.00 64 VAL A O 9
ATOM 12696 N N . LYS A 1 65 ? -32.082 -32.659 4.218 1.00 0.00 65 LYS A N 9
ATOM 12697 C CA . LYS A 1 65 ? -31.250 -33.857 4.069 1.00 0.00 65 LYS A CA 9
ATOM 12698 C C . LYS A 1 65 ? -31.687 -34.669 2.854 1.00 0.00 65 LYS A C 9
ATOM 12699 O O . LYS A 1 65 ? -32.764 -35.266 2.848 1.00 0.00 65 LYS A O 9
ATOM 12718 N N . GLY A 1 66 ? -30.840 -34.688 1.823 1.00 0.00 66 GLY A N 9
ATOM 12719 C CA . GLY A 1 66 ? -31.141 -35.434 0.600 1.00 0.00 66 GLY A CA 9
ATOM 12720 C C . GLY A 1 66 ? -30.753 -34.632 -0.638 1.00 0.00 66 GLY A C 9
ATOM 12721 O O . GLY A 1 66 ? -30.110 -33.586 -0.537 1.00 0.00 66 GLY A O 9
ATOM 12725 N N . ASP A 1 67 ? -31.152 -35.126 -1.808 1.00 0.00 67 ASP A N 9
ATOM 12726 C CA . ASP A 1 67 ? -30.847 -34.447 -3.064 1.00 0.00 67 ASP A CA 9
ATOM 12727 C C . ASP A 1 67 ? -31.953 -33.457 -3.410 1.00 0.00 67 ASP A C 9
ATOM 12728 O O . ASP A 1 67 ? -33.080 -33.851 -3.716 1.00 0.00 67 ASP A O 9
ATOM 12737 N N . VAL A 1 68 ? -31.630 -32.166 -3.355 1.00 0.00 68 VAL A N 9
ATOM 12738 C CA . VAL A 1 68 ? -32.610 -31.119 -3.661 1.00 0.00 68 VAL A CA 9
ATOM 12739 C C . VAL A 1 68 ? -32.274 -30.431 -4.980 1.00 0.00 68 VAL A C 9
ATOM 12740 O O . VAL A 1 68 ? -31.118 -30.104 -5.247 1.00 0.00 68 VAL A O 9
ATOM 12753 N N . ARG A 1 69 ? -33.301 -30.210 -5.802 1.00 0.00 69 ARG A N 9
ATOM 12754 C CA . ARG A 1 69 ? -33.124 -29.555 -7.101 1.00 0.00 69 ARG A CA 9
ATOM 12755 C C . ARG A 1 69 ? -34.100 -28.392 -7.244 1.00 0.00 69 ARG A C 9
ATOM 12756 O O . ARG A 1 69 ? -35.305 -28.553 -7.050 1.00 0.00 69 ARG A O 9
ATOM 12777 N N . VAL A 1 70 ? -33.573 -27.219 -7.582 1.00 0.00 70 VAL A N 9
ATOM 12778 C CA . VAL A 1 70 ? -34.410 -26.034 -7.741 1.00 0.00 70 VAL A CA 9
ATOM 12779 C C . VAL A 1 70 ? -33.626 -24.916 -8.427 1.00 0.00 70 VAL A C 9
ATOM 12780 O O . VAL A 1 70 ? -32.401 -24.981 -8.534 1.00 0.00 70 VAL A O 9
ATOM 12793 N N . GLY A 1 71 ? -34.338 -23.892 -8.885 1.00 0.00 71 GLY A N 9
ATOM 12794 C CA . GLY A 1 71 ? -33.693 -22.767 -9.552 1.00 0.00 71 GLY A CA 9
ATOM 12795 C C . GLY A 1 71 ? -32.731 -22.053 -8.607 1.00 0.00 71 GLY A C 9
ATOM 12796 O O . GLY A 1 71 ? -31.514 -22.122 -8.777 1.00 0.00 71 GLY A O 9
ATOM 12800 N N . ARG A 1 72 ? -33.287 -21.369 -7.607 1.00 0.00 72 ARG A N 9
ATOM 12801 C CA . ARG A 1 72 ? -32.478 -20.639 -6.628 1.00 0.00 72 ARG A CA 9
ATOM 12802 C C . ARG A 1 72 ? -32.771 -21.146 -5.217 1.00 0.00 72 ARG A C 9
ATOM 12803 O O . ARG A 1 72 ? -33.905 -21.077 -4.745 1.00 0.00 72 ARG A O 9
ATOM 12824 N N . LEU A 1 73 ? -31.737 -21.665 -4.551 1.00 0.00 73 LEU A N 9
ATOM 12825 C CA . LEU A 1 73 ? -31.885 -22.195 -3.194 1.00 0.00 73 LEU A CA 9
ATOM 12826 C C . LEU A 1 73 ? -31.372 -21.190 -2.162 1.00 0.00 73 LEU A C 9
ATOM 12827 O O . LEU A 1 73 ? -30.192 -20.845 -2.151 1.00 0.00 73 LEU A O 9
ATOM 12843 N N . THR A 1 74 ? -32.272 -20.729 -1.295 1.00 0.00 74 THR A N 9
ATOM 12844 C CA . THR A 1 74 ? -31.914 -19.766 -0.251 1.00 0.00 74 THR A CA 9
ATOM 12845 C C . THR A 1 74 ? -31.983 -20.428 1.124 1.00 0.00 74 THR A C 9
ATOM 12846 O O . THR A 1 74 ? -33.050 -20.867 1.561 1.00 0.00 74 THR A O 9
ATOM 12857 N N . VAL A 1 75 ? -30.837 -20.500 1.799 1.00 0.00 75 VAL A N 9
ATOM 12858 C CA . VAL A 1 75 ? -30.776 -21.115 3.123 1.00 0.00 75 VAL A CA 9
ATOM 12859 C C . VAL A 1 75 ? -31.179 -20.110 4.198 1.00 0.00 75 VAL A C 9
ATOM 12860 O O . VAL A 1 75 ? -30.476 -19.126 4.443 1.00 0.00 75 VAL A O 9
ATOM 12873 N N . GLY A 1 76 ? -32.333 -20.374 4.813 1.00 0.00 76 GLY A N 9
ATOM 12874 C CA . GLY A 1 76 ? -32.894 -19.509 5.852 1.00 0.00 76 GLY A CA 9
ATOM 12875 C C . GLY A 1 76 ? -31.908 -19.203 6.976 1.00 0.00 76 GLY A C 9
ATOM 12876 O O . GLY A 1 76 ? -30.695 -19.335 6.817 1.00 0.00 76 GLY A O 9
ATOM 12880 N N . GLU A 1 77 ? -32.458 -18.759 8.109 1.00 0.00 77 GLU A N 9
ATOM 12881 C CA . GLU A 1 77 ? -31.651 -18.387 9.270 1.00 0.00 77 GLU A CA 9
ATOM 12882 C C . GLU A 1 77 ? -31.306 -19.584 10.161 1.00 0.00 77 GLU A C 9
ATOM 12883 O O . GLU A 1 77 ? -30.313 -19.538 10.888 1.00 0.00 77 GLU A O 9
ATOM 12895 N N . THR A 1 78 ? -32.106 -20.651 10.126 1.00 0.00 78 THR A N 9
ATOM 12896 C CA . THR A 1 78 ? -31.802 -21.804 10.976 1.00 0.00 78 THR A CA 9
ATOM 12897 C C . THR A 1 78 ? -30.503 -22.431 10.500 1.00 0.00 78 THR A C 9
ATOM 12898 O O . THR A 1 78 ? -29.760 -23.029 11.277 1.00 0.00 78 THR A O 9
ATOM 12909 N N . GLY A 1 79 ? -30.211 -22.211 9.229 1.00 0.00 79 GLY A N 9
ATOM 12910 C CA . GLY A 1 79 ? -28.967 -22.666 8.639 1.00 0.00 79 GLY A CA 9
ATOM 12911 C C . GLY A 1 79 ? -28.712 -24.163 8.748 1.00 0.00 79 GLY A C 9
ATOM 12912 O O . GLY A 1 79 ? -27.563 -24.551 8.949 1.00 0.00 79 GLY A O 9
ATOM 12916 N N . HIS A 1 80 ? -29.732 -25.021 8.596 1.00 0.00 80 HIS A N 9
ATOM 12917 C CA . HIS A 1 80 ? -29.464 -26.460 8.669 1.00 0.00 80 HIS A CA 9
ATOM 12918 C C . HIS A 1 80 ? -29.609 -27.088 7.293 1.00 0.00 80 HIS A C 9
ATOM 12919 O O . HIS A 1 80 ? -30.708 -27.180 6.746 1.00 0.00 80 HIS A O 9
ATOM 12933 N N . VAL A 1 81 ? -28.480 -27.535 6.750 1.00 0.00 81 VAL A N 9
ATOM 12934 C CA . VAL A 1 81 ? -28.461 -28.178 5.440 1.00 0.00 81 VAL A CA 9
ATOM 12935 C C . VAL A 1 81 ? -27.340 -29.210 5.376 1.00 0.00 81 VAL A C 9
ATOM 12936 O O . VAL A 1 81 ? -26.163 -28.850 5.377 1.00 0.00 81 VAL A O 9
ATOM 12949 N N . GLU A 1 82 ? -27.698 -30.490 5.311 1.00 0.00 82 GLU A N 9
ATOM 12950 C CA . GLU A 1 82 ? -26.688 -31.547 5.239 1.00 0.00 82 GLU A CA 9
ATOM 12951 C C . GLU A 1 82 ? -27.109 -32.628 4.250 1.00 0.00 82 GLU A C 9
ATOM 12952 O O . GLU A 1 82 ? -28.006 -33.419 4.530 1.00 0.00 82 GLU A O 9
ATOM 12964 N N . GLY A 1 83 ? -26.445 -32.663 3.097 1.00 0.00 83 GLY A N 9
ATOM 12965 C CA . GLY A 1 83 ? -26.758 -33.659 2.077 1.00 0.00 83 GLY A CA 9
ATOM 12966 C C . GLY A 1 83 ? -26.272 -33.208 0.703 1.00 0.00 83 GLY A C 9
ATOM 12967 O O . GLY A 1 83 ? -25.349 -32.398 0.592 1.00 0.00 83 GLY A O 9
ATOM 12971 N N . SER A 1 84 ? -26.913 -33.732 -0.341 1.00 0.00 84 SER A N 9
ATOM 12972 C CA . SER A 1 84 ? -26.562 -33.375 -1.714 1.00 0.00 84 SER A CA 9
ATOM 12973 C C . SER A 1 84 ? -27.421 -32.202 -2.180 1.00 0.00 84 SER A C 9
ATOM 12974 O O . SER A 1 84 ? -28.637 -32.196 -1.979 1.00 0.00 84 SER A O 9
ATOM 12982 N N . VAL A 1 85 ? -26.785 -31.203 -2.795 1.00 0.00 85 VAL A N 9
ATOM 12983 C CA . VAL A 1 85 ? -27.511 -30.019 -3.270 1.00 0.00 85 VAL A CA 9
ATOM 12984 C C . VAL A 1 85 ? -27.174 -29.707 -4.726 1.00 0.00 85 VAL A C 9
ATOM 12985 O O . VAL A 1 85 ? -26.009 -29.708 -5.124 1.00 0.00 85 VAL A O 9
ATOM 12998 N N . TYR A 1 86 ? -28.216 -29.425 -5.507 1.00 0.00 86 TYR A N 9
ATOM 12999 C CA . TYR A 1 86 ? -28.060 -29.087 -6.922 1.00 0.00 86 TYR A CA 9
ATOM 13000 C C . TYR A 1 86 ? -28.972 -27.914 -7.269 1.00 0.00 86 TYR A C 9
ATOM 13001 O O . TYR A 1 86 ? -30.160 -27.933 -6.950 1.00 0.00 86 TYR A O 9
ATOM 13019 N N . ALA A 1 87 ? -28.420 -26.891 -7.913 1.00 0.00 87 ALA A N 9
ATOM 13020 C CA . ALA A 1 87 ? -29.223 -25.726 -8.275 1.00 0.00 87 ALA A CA 9
ATOM 13021 C C . ALA A 1 87 ? -28.451 -24.792 -9.202 1.00 0.00 87 ALA A C 9
ATOM 13022 O O . ALA A 1 87 ? -27.259 -24.979 -9.437 1.00 0.00 87 ALA A O 9
ATOM 13029 N N . GLU A 1 88 ? -29.145 -23.782 -9.720 1.00 0.00 88 GLU A N 9
ATOM 13030 C CA . GLU A 1 88 ? -28.525 -22.811 -10.618 1.00 0.00 88 GLU A CA 9
ATOM 13031 C C . GLU A 1 88 ? -27.936 -21.657 -9.816 1.00 0.00 88 GLU A C 9
ATOM 13032 O O . GLU A 1 88 ? -26.852 -21.160 -10.121 1.00 0.00 88 GLU A O 9
ATOM 13044 N N . ALA A 1 89 ? -28.663 -21.243 -8.783 1.00 0.00 89 ALA A N 9
ATOM 13045 C CA . ALA A 1 89 ? -28.225 -20.152 -7.915 1.00 0.00 89 ALA A CA 9
ATOM 13046 C C . ALA A 1 89 ? -28.337 -20.585 -6.462 1.00 0.00 89 ALA A C 9
ATOM 13047 O O . ALA A 1 89 ? -29.258 -21.318 -6.097 1.00 0.00 89 ALA A O 9
ATOM 13054 N N . VAL A 1 90 ? -27.394 -20.147 -5.634 1.00 0.00 90 VAL A N 9
ATOM 13055 C CA . VAL A 1 90 ? -27.404 -20.522 -4.223 1.00 0.00 90 VAL A CA 9
ATOM 13056 C C . VAL A 1 90 ? -26.905 -19.383 -3.342 1.00 0.00 90 VAL A C 9
ATOM 13057 O O . VAL A 1 90 ? -25.747 -18.974 -3.427 1.00 0.00 90 VAL A O 9
ATOM 13070 N N . GLU A 1 91 ? -27.793 -18.888 -2.479 1.00 0.00 91 GLU A N 9
ATOM 13071 C CA . GLU A 1 91 ? -27.458 -17.806 -1.552 1.00 0.00 91 GLU A CA 9
ATOM 13072 C C . GLU A 1 91 ? -27.581 -18.311 -0.119 1.00 0.00 91 GLU A C 9
ATOM 13073 O O . GLU A 1 91 ? -28.686 -18.541 0.375 1.00 0.00 91 GLU A O 9
ATOM 13085 N N . VAL A 1 92 ? -26.440 -18.512 0.534 1.00 0.00 92 VAL A N 9
ATOM 13086 C CA . VAL A 1 92 ? -26.432 -19.026 1.903 1.00 0.00 92 VAL A CA 9
ATOM 13087 C C . VAL A 1 92 ? -26.495 -17.904 2.936 1.00 0.00 92 VAL A C 9
ATOM 13088 O O . VAL A 1 92 ? -25.840 -16.874 2.799 1.00 0.00 92 VAL A O 9
ATOM 13101 N N . ARG A 1 93 ? -27.279 -18.143 3.984 1.00 0.00 93 ARG A N 9
ATOM 13102 C CA . ARG A 1 93 ? -27.441 -17.202 5.082 1.00 0.00 93 ARG A CA 9
ATOM 13103 C C . ARG A 1 93 ? -27.375 -17.984 6.388 1.00 0.00 93 ARG A C 9
ATOM 13104 O O . ARG A 1 93 ? -27.866 -17.537 7.424 1.00 0.00 93 ARG A O 9
ATOM 13125 N N . GLY A 1 94 ? -26.794 -19.183 6.307 1.00 0.00 94 GLY A N 9
ATOM 13126 C CA . GLY A 1 94 ? -26.697 -20.065 7.464 1.00 0.00 94 GLY A CA 9
ATOM 13127 C C . GLY A 1 94 ? -25.597 -21.116 7.280 1.00 0.00 94 GLY A C 9
ATOM 13128 O O . GLY A 1 94 ? -24.603 -20.862 6.607 1.00 0.00 94 GLY A O 9
ATOM 13132 N N . ARG A 1 95 ? -25.750 -22.283 7.915 1.00 0.00 95 ARG A N 9
ATOM 13133 C CA . ARG A 1 95 ? -24.719 -23.331 7.840 1.00 0.00 95 ARG A CA 9
ATOM 13134 C C . ARG A 1 95 ? -25.143 -24.520 6.974 1.00 0.00 95 ARG A C 9
ATOM 13135 O O . ARG A 1 95 ? -26.265 -25.032 7.065 1.00 0.00 95 ARG A O 9
ATOM 13156 N N . VAL A 1 96 ? -24.200 -24.952 6.134 1.00 0.00 96 VAL A N 9
ATOM 13157 C CA . VAL A 1 96 ? -24.408 -26.082 5.231 1.00 0.00 96 VAL A CA 9
ATOM 13158 C C . VAL A 1 96 ? -23.152 -26.957 5.201 1.00 0.00 96 VAL A C 9
ATOM 13159 O O . VAL A 1 96 ? -22.035 -26.457 5.064 1.00 0.00 96 VAL A O 9
ATOM 13172 N N . VAL A 1 97 ? -23.333 -28.269 5.333 1.00 0.00 97 VAL A N 9
ATOM 13173 C CA . VAL A 1 97 ? -22.198 -29.194 5.320 1.00 0.00 97 VAL A CA 9
ATOM 13174 C C . VAL A 1 97 ? -22.536 -30.455 4.528 1.00 0.00 97 VAL A C 9
ATOM 13175 O O . VAL A 1 97 ? -23.424 -31.217 4.904 1.00 0.00 97 VAL A O 9
ATOM 13188 N N . GLY A 1 98 ? -21.819 -30.667 3.427 1.00 0.00 98 GLY A N 9
ATOM 13189 C CA . GLY A 1 98 ? -22.053 -31.839 2.587 1.00 0.00 98 GLY A CA 9
ATOM 13190 C C . GLY A 1 98 ? -21.432 -31.652 1.205 1.00 0.00 98 GLY A C 9
ATOM 13191 O O . GLY A 1 98 ? -20.224 -31.801 1.030 1.00 0.00 98 GLY A O 9
ATOM 13195 N N . ALA A 1 99 ? -22.269 -31.321 0.223 1.00 0.00 99 ALA A N 9
ATOM 13196 C CA . ALA A 1 99 ? -21.789 -31.111 -1.141 1.00 0.00 99 ALA A CA 9
ATOM 13197 C C . ALA A 1 99 ? -22.734 -30.181 -1.896 1.00 0.00 99 ALA A C 9
ATOM 13198 O O . ALA A 1 99 ? -23.938 -30.159 -1.633 1.00 0.00 99 ALA A O 9
ATOM 13205 N N . ILE A 1 100 ? -22.185 -29.405 -2.830 1.00 0.00 100 ILE A N 9
ATOM 13206 C CA . ILE A 1 100 ? -23.000 -28.469 -3.607 1.00 0.00 100 ILE A CA 9
ATOM 13207 C C . ILE A 1 100 ? -22.458 -28.307 -5.025 1.00 0.00 100 ILE A C 9
ATOM 13208 O O . ILE A 1 100 ? -21.260 -28.118 -5.231 1.00 0.00 100 ILE A O 9
ATOM 13224 N N . THR A 1 101 ? -23.368 -28.362 -5.994 1.00 0.00 101 THR A N 9
ATOM 13225 C CA . THR A 1 101 ? -23.012 -28.200 -7.402 1.00 0.00 101 THR A CA 9
ATOM 13226 C C . THR A 1 101 ? -23.991 -27.240 -8.070 1.00 0.00 101 THR A C 9
ATOM 13227 O O . THR A 1 101 ? -25.199 -27.486 -8.089 1.00 0.00 101 THR A O 9
ATOM 13238 N N . SER A 1 102 ? -23.475 -26.143 -8.610 1.00 0.00 102 SER A N 9
ATOM 13239 C CA . SER A 1 102 ? -24.335 -25.164 -9.264 1.00 0.00 102 SER A CA 9
ATOM 13240 C C . SER A 1 102 ? -23.529 -24.257 -10.185 1.00 0.00 102 SER A C 9
ATOM 13241 O O . SER A 1 102 ? -22.301 -24.324 -10.221 1.00 0.00 102 SER A O 9
ATOM 13249 N N . LYS A 1 103 ? -24.233 -23.408 -10.927 1.00 0.00 103 LYS A N 9
ATOM 13250 C CA . LYS A 1 103 ? -23.578 -22.484 -11.846 1.00 0.00 103 LYS A CA 9
ATOM 13251 C C . LYS A 1 103 ? -23.144 -21.223 -11.105 1.00 0.00 103 LYS A C 9
ATOM 13252 O O . LYS A 1 103 ? -22.074 -20.675 -11.366 1.00 0.00 103 LYS A O 9
ATOM 13271 N N . GLN A 1 104 ? -23.984 -20.768 -10.175 1.00 0.00 104 GLN A N 9
ATOM 13272 C CA . GLN A 1 104 ? -23.684 -19.567 -9.390 1.00 0.00 104 GLN A CA 9
ATOM 13273 C C . GLN A 1 104 ? -23.795 -19.865 -7.900 1.00 0.00 104 GLN A C 9
ATOM 13274 O O . GLN A 1 104 ? -24.742 -20.515 -7.453 1.00 0.00 104 GLN A O 9
ATOM 13288 N N . VAL A 1 105 ? -22.818 -19.387 -7.132 1.00 0.00 105 VAL A N 9
ATOM 13289 C CA . VAL A 1 105 ? -22.806 -19.608 -5.687 1.00 0.00 105 VAL A CA 9
ATOM 13290 C C . VAL A 1 105 ? -22.296 -18.371 -4.956 1.00 0.00 105 VAL A C 9
ATOM 13291 O O . VAL A 1 105 ? -21.233 -17.839 -5.280 1.00 0.00 105 VAL A O 9
ATOM 13304 N N . ARG A 1 106 ? -23.061 -17.921 -3.963 1.00 0.00 106 ARG A N 9
ATOM 13305 C CA . ARG A 1 106 ? -22.687 -16.746 -3.173 1.00 0.00 106 ARG A CA 9
ATOM 13306 C C . ARG A 1 106 ? -22.891 -17.033 -1.689 1.00 0.00 106 ARG A C 9
ATOM 13307 O O . ARG A 1 106 ? -23.977 -17.440 -1.271 1.00 0.00 106 ARG A O 9
ATOM 13328 N N . LEU A 1 107 ? -21.840 -16.835 -0.892 1.00 0.00 107 LEU A N 9
ATOM 13329 C CA . LEU A 1 107 ? -21.925 -17.096 0.544 1.00 0.00 107 LEU A CA 9
ATOM 13330 C C . LEU A 1 107 ? -22.261 -15.824 1.319 1.00 0.00 107 LEU A C 9
ATOM 13331 O O . LEU A 1 107 ? -21.377 -15.042 1.671 1.00 0.00 107 LEU A O 9
ATOM 13347 N N . TYR A 1 108 ? -23.550 -15.644 1.601 1.00 0.00 108 TYR A N 9
ATOM 13348 C CA . TYR A 1 108 ? -24.024 -14.489 2.362 1.00 0.00 108 TYR A CA 9
ATOM 13349 C C . TYR A 1 108 ? -24.130 -14.845 3.847 1.00 0.00 108 TYR A C 9
ATOM 13350 O O . TYR A 1 108 ? -24.192 -16.019 4.210 1.00 0.00 108 TYR A O 9
ATOM 13368 N N . GLY A 1 109 ? -24.181 -13.828 4.697 1.00 0.00 109 GLY A N 9
ATOM 13369 C CA . GLY A 1 109 ? -24.317 -14.054 6.132 1.00 0.00 109 GLY A CA 9
ATOM 13370 C C . GLY A 1 109 ? -23.168 -14.884 6.698 1.00 0.00 109 GLY A C 9
ATOM 13371 O O . GLY A 1 109 ? -22.122 -15.042 6.069 1.00 0.00 109 GLY A O 9
ATOM 13375 N N . THR A 1 110 ? -23.399 -15.429 7.889 1.00 0.00 110 THR A N 9
ATOM 13376 C CA . THR A 1 110 ? -22.425 -16.278 8.573 1.00 0.00 110 THR A CA 9
ATOM 13377 C C . THR A 1 110 ? -22.257 -17.591 7.811 1.00 0.00 110 THR A C 9
ATOM 13378 O O . THR A 1 110 ? -22.053 -18.648 8.408 1.00 0.00 110 THR A O 9
ATOM 13389 N N . SER A 1 111 ? -22.401 -17.516 6.494 1.00 0.00 111 SER A N 9
ATOM 13390 C CA . SER A 1 111 ? -22.328 -18.694 5.644 1.00 0.00 111 SER A CA 9
ATOM 13391 C C . SER A 1 111 ? -21.158 -19.593 6.015 1.00 0.00 111 SER A C 9
ATOM 13392 O O . SER A 1 111 ? -20.029 -19.136 6.200 1.00 0.00 111 SER A O 9
ATOM 13400 N N . TYR A 1 112 ? -21.456 -20.887 6.116 1.00 0.00 112 TYR A N 9
ATOM 13401 C CA . TYR A 1 112 ? -20.458 -21.895 6.459 1.00 0.00 112 TYR A CA 9
ATOM 13402 C C . TYR A 1 112 ? -20.580 -23.085 5.516 1.00 0.00 112 TYR A C 9
ATOM 13403 O O . TYR A 1 112 ? -21.664 -23.651 5.368 1.00 0.00 112 TYR A O 9
ATOM 13421 N N . VAL A 1 113 ? -19.474 -23.475 4.882 1.00 0.00 113 VAL A N 9
ATOM 13422 C CA . VAL A 1 113 ? -19.500 -24.617 3.959 1.00 0.00 113 VAL A CA 9
ATOM 13423 C C . VAL A 1 113 ? -18.326 -25.552 4.218 1.00 0.00 113 VAL A C 9
ATOM 13424 O O . VAL A 1 113 ? -17.165 -25.143 4.163 1.00 0.00 113 VAL A O 9
ATOM 13437 N N . ASP A 1 114 ? -18.639 -26.818 4.495 1.00 0.00 114 ASP A N 9
ATOM 13438 C CA . ASP A 1 114 ? -17.603 -27.821 4.753 1.00 0.00 114 ASP A CA 9
ATOM 13439 C C . ASP A 1 114 ? -17.891 -29.097 3.972 1.00 0.00 114 ASP A C 9
ATOM 13440 O O . ASP A 1 114 ? -18.751 -29.890 4.355 1.00 0.00 114 ASP A O 9
ATOM 13449 N N . GLY A 1 115 ? -17.166 -29.289 2.877 1.00 0.00 115 GLY A N 9
ATOM 13450 C CA . GLY A 1 115 ? -17.350 -30.473 2.048 1.00 0.00 115 GLY A CA 9
ATOM 13451 C C . GLY A 1 115 ? -16.837 -30.233 0.633 1.00 0.00 115 GLY A C 9
ATOM 13452 O O . GLY A 1 115 ? -15.902 -29.460 0.423 1.00 0.00 115 GLY A O 9
ATOM 13456 N N . ASP A 1 116 ? -17.453 -30.906 -0.334 1.00 0.00 116 ASP A N 9
ATOM 13457 C CA . ASP A 1 116 ? -17.050 -30.765 -1.730 1.00 0.00 116 ASP A CA 9
ATOM 13458 C C . ASP A 1 116 ? -17.752 -29.577 -2.380 1.00 0.00 116 ASP A C 9
ATOM 13459 O O . ASP A 1 116 ? -18.982 -29.509 -2.410 1.00 0.00 116 ASP A O 9
ATOM 13468 N N . ILE A 1 117 ? -16.958 -28.644 -2.905 1.00 0.00 117 ILE A N 9
ATOM 13469 C CA . ILE A 1 117 ? -17.500 -27.454 -3.566 1.00 0.00 117 ILE A CA 9
ATOM 13470 C C . ILE A 1 117 ? -17.279 -27.559 -5.077 1.00 0.00 117 ILE A C 9
ATOM 13471 O O . ILE A 1 117 ? -16.205 -27.953 -5.533 1.00 0.00 117 ILE A O 9
ATOM 13487 N N . THR A 1 118 ? -18.306 -27.203 -5.845 1.00 0.00 118 THR A N 9
ATOM 13488 C CA . THR A 1 118 ? -18.224 -27.258 -7.303 1.00 0.00 118 THR A CA 9
ATOM 13489 C C . THR A 1 118 ? -19.088 -26.166 -7.923 1.00 0.00 118 THR A C 9
ATOM 13490 O O . THR A 1 118 ? -20.316 -26.204 -7.831 1.00 0.00 118 THR A O 9
ATOM 13501 N N . HIS A 1 119 ? -18.441 -25.193 -8.553 1.00 0.00 119 HIS A N 9
ATOM 13502 C CA . HIS A 1 119 ? -19.165 -24.096 -9.181 1.00 0.00 119 HIS A CA 9
ATOM 13503 C C . HIS A 1 119 ? -18.288 -23.390 -10.214 1.00 0.00 119 HIS A C 9
ATOM 13504 O O . HIS A 1 119 ? -17.061 -23.408 -10.122 1.00 0.00 119 HIS A O 9
ATOM 13518 N N . GLU A 1 120 ? -18.932 -22.765 -11.196 1.00 0.00 120 GLU A N 9
ATOM 13519 C CA . GLU A 1 120 ? -18.212 -22.047 -12.243 1.00 0.00 120 GLU A CA 9
ATOM 13520 C C . GLU A 1 120 ? -18.034 -20.586 -11.844 1.00 0.00 120 GLU A C 9
ATOM 13521 O O . GLU A 1 120 ? -17.076 -19.929 -12.254 1.00 0.00 120 GLU A O 9
ATOM 13533 N N . GLN A 1 121 ? -18.963 -20.089 -11.031 1.00 0.00 121 GLN A N 9
ATOM 13534 C CA . GLN A 1 121 ? -18.917 -18.707 -10.553 1.00 0.00 121 GLN A CA 9
ATOM 13535 C C . GLN A 1 121 ? -19.163 -18.677 -9.049 1.00 0.00 121 GLN A C 9
ATOM 13536 O O . GLN A 1 121 ? -20.164 -19.206 -8.566 1.00 0.00 121 GLN A O 9
ATOM 13550 N N . LEU A 1 122 ? -18.235 -18.074 -8.308 1.00 0.00 122 LEU A N 9
ATOM 13551 C CA . LEU A 1 122 ? -18.352 -17.999 -6.851 1.00 0.00 122 LEU A CA 9
ATOM 13552 C C . LEU A 1 122 ? -18.175 -16.566 -6.358 1.00 0.00 122 LEU A C 9
ATOM 13553 O O . LEU A 1 122 ? -17.449 -15.773 -6.958 1.00 0.00 122 LEU A O 9
ATOM 13569 N N . ALA A 1 123 ? -18.842 -16.254 -5.251 1.00 0.00 123 ALA A N 9
ATOM 13570 C CA . ALA A 1 123 ? -18.764 -14.925 -4.650 1.00 0.00 123 ALA A CA 9
ATOM 13571 C C . ALA A 1 123 ? -18.752 -15.048 -3.131 1.00 0.00 123 ALA A C 9
ATOM 13572 O O . ALA A 1 123 ? -19.647 -15.653 -2.543 1.00 0.00 123 ALA A O 9
ATOM 13579 N N . MET A 1 124 ? -17.727 -14.486 -2.496 1.00 0.00 124 MET A N 9
ATOM 13580 C CA . MET A 1 124 ? -17.604 -14.555 -1.039 1.00 0.00 124 MET A CA 9
ATOM 13581 C C . MET A 1 124 ? -17.949 -13.216 -0.397 1.00 0.00 124 MET A C 9
ATOM 13582 O O . MET A 1 124 ? -17.292 -12.207 -0.648 1.00 0.00 124 MET A O 9
ATOM 13596 N N . GLU A 1 125 ? -18.985 -13.222 0.442 1.00 0.00 125 GLU A N 9
ATOM 13597 C CA . GLU A 1 125 ? -19.418 -12.008 1.136 1.00 0.00 125 GLU A CA 9
ATOM 13598 C C . GLU A 1 125 ? -19.087 -12.113 2.622 1.00 0.00 125 GLU A C 9
ATOM 13599 O O . GLU A 1 125 ? -19.005 -13.212 3.170 1.00 0.00 125 GLU A O 9
ATOM 13611 N N . THR A 1 126 ? -18.895 -10.968 3.268 1.00 0.00 126 THR A N 9
ATOM 13612 C CA . THR A 1 126 ? -18.571 -10.953 4.690 1.00 0.00 126 THR A CA 9
ATOM 13613 C C . THR A 1 126 ? -19.438 -11.951 5.452 1.00 0.00 126 THR A C 9
ATOM 13614 O O . THR A 1 126 ? -20.662 -11.949 5.324 1.00 0.00 126 THR A O 9
ATOM 13625 N N . GLY A 1 127 ? -18.793 -12.804 6.249 1.00 0.00 127 GLY A N 9
ATOM 13626 C CA . GLY A 1 127 ? -19.511 -13.809 7.034 1.00 0.00 127 GLY A CA 9
ATOM 13627 C C . GLY A 1 127 ? -19.372 -15.194 6.411 1.00 0.00 127 GLY A C 9
ATOM 13628 O O . GLY A 1 127 ? -19.919 -16.173 6.923 1.00 0.00 127 GLY A O 9
ATOM 13632 N N . ALA A 1 128 ? -18.649 -15.271 5.295 1.00 0.00 128 ALA A N 9
ATOM 13633 C CA . ALA A 1 128 ? -18.450 -16.548 4.612 1.00 0.00 128 ALA A CA 9
ATOM 13634 C C . ALA A 1 128 ? -17.184 -17.252 5.109 1.00 0.00 128 ALA A C 9
ATOM 13635 O O . ALA A 1 128 ? -16.071 -16.765 4.907 1.00 0.00 128 ALA A O 9
ATOM 13642 N N . PHE A 1 129 ? -17.364 -18.416 5.731 1.00 0.00 129 PHE A N 9
ATOM 13643 C CA . PHE A 1 129 ? -16.238 -19.217 6.226 1.00 0.00 129 PHE A CA 9
ATOM 13644 C C . PHE A 1 129 ? -16.398 -20.649 5.730 1.00 0.00 129 PHE A C 9
ATOM 13645 O O . PHE A 1 129 ? -17.239 -21.390 6.231 1.00 0.00 129 PHE A O 9
ATOM 13662 N N . PHE A 1 130 ? -15.617 -21.036 4.725 1.00 0.00 130 PHE A N 9
ATOM 13663 C CA . PHE A 1 130 ? -15.736 -22.383 4.160 1.00 0.00 130 PHE A CA 9
ATOM 13664 C C . PHE A 1 130 ? -14.395 -23.084 4.038 1.00 0.00 130 PHE A C 9
ATOM 13665 O O . PHE A 1 130 ? -13.573 -22.722 3.196 1.00 0.00 130 PHE A O 9
ATOM 13682 N N . GLN A 1 131 ? -14.203 -24.139 4.831 1.00 0.00 131 GLN A N 9
ATOM 13683 C CA . GLN A 1 131 ? -12.981 -24.931 4.734 1.00 0.00 131 GLN A CA 9
ATOM 13684 C C . GLN A 1 131 ? -13.369 -26.294 4.188 1.00 0.00 131 GLN A C 9
ATOM 13685 O O . GLN A 1 131 ? -13.891 -27.148 4.905 1.00 0.00 131 GLN A O 9
ATOM 13699 N N . GLY A 1 132 ? -13.124 -26.470 2.904 1.00 0.00 132 GLY A N 9
ATOM 13700 C CA . GLY A 1 132 ? -13.455 -27.705 2.217 1.00 0.00 132 GLY A CA 9
ATOM 13701 C C . GLY A 1 132 ? -12.567 -27.867 1.003 1.00 0.00 132 GLY A C 9
ATOM 13702 O O . GLY A 1 132 ? -11.792 -26.968 0.675 1.00 0.00 132 GLY A O 9
ATOM 13706 N N . ARG A 1 133 ? -12.704 -28.981 0.301 1.00 0.00 133 ARG A N 9
ATOM 13707 C CA . ARG A 1 133 ? -11.917 -29.162 -0.903 1.00 0.00 133 ARG A CA 9
ATOM 13708 C C . ARG A 1 133 ? -12.631 -28.404 -2.014 1.00 0.00 133 ARG A C 9
ATOM 13709 O O . ARG A 1 133 ? -13.711 -28.795 -2.460 1.00 0.00 133 ARG A O 9
ATOM 13730 N N . SER A 1 134 ? -12.033 -27.289 -2.425 1.00 0.00 134 SER A N 9
ATOM 13731 C CA . SER A 1 134 ? -12.626 -26.440 -3.452 1.00 0.00 134 SER A CA 9
ATOM 13732 C C . SER A 1 134 ? -12.184 -26.880 -4.842 1.00 0.00 134 SER A C 9
ATOM 13733 O O . SER A 1 134 ? -11.003 -26.807 -5.183 1.00 0.00 134 SER A O 9
ATOM 13741 N N . LEU A 1 135 ? -13.145 -27.331 -5.646 1.00 0.00 135 LEU A N 9
ATOM 13742 C CA . LEU A 1 135 ? -12.856 -27.774 -7.007 1.00 0.00 135 LEU A CA 9
ATOM 13743 C C . LEU A 1 135 ? -13.140 -26.652 -7.997 1.00 0.00 135 LEU A C 9
ATOM 13744 O O . LEU A 1 135 ? -14.294 -26.298 -8.233 1.00 0.00 135 LEU A O 9
ATOM 13760 N N . LYS A 1 136 ? -12.079 -26.094 -8.571 1.00 0.00 136 LYS A N 9
ATOM 13761 C CA . LYS A 1 136 ? -12.226 -25.008 -9.534 1.00 0.00 136 LYS A CA 9
ATOM 13762 C C . LYS A 1 136 ? -12.499 -25.559 -10.928 1.00 0.00 136 LYS A C 9
ATOM 13763 O O . LYS A 1 136 ? -11.841 -26.497 -11.377 1.00 0.00 136 LYS A O 9
ATOM 13782 N N . PHE A 1 137 ? -13.474 -24.967 -11.610 1.00 0.00 137 PHE A N 9
ATOM 13783 C CA . PHE A 1 137 ? -13.826 -25.403 -12.955 1.00 0.00 137 PHE A CA 9
ATOM 13784 C C . PHE A 1 137 ? -12.601 -25.360 -13.865 1.00 0.00 137 PHE A C 9
ATOM 13785 O O . PHE A 1 137 ? -12.088 -24.287 -14.181 1.00 0.00 137 PHE A O 9
ATOM 13802 N N . GLN A 1 138 ? -12.132 -26.534 -14.277 1.00 0.00 138 GLN A N 9
ATOM 13803 C CA . GLN A 1 138 ? -10.961 -26.612 -15.144 1.00 0.00 138 GLN A CA 9
ATOM 13804 C C . GLN A 1 138 ? -10.844 -28.001 -15.764 1.00 0.00 138 GLN A C 9
ATOM 13805 O O . GLN A 1 138 ? -10.369 -28.149 -16.889 1.00 0.00 138 GLN A O 9
ATOM 13819 N N . ARG A 1 139 ? -11.279 -29.014 -15.022 1.00 0.00 139 ARG A N 9
ATOM 13820 C CA . ARG A 1 139 ? -11.216 -30.387 -15.511 1.00 0.00 139 ARG A CA 9
ATOM 13821 C C . ARG A 1 139 ? -12.082 -31.301 -14.651 1.00 0.00 139 ARG A C 9
ATOM 13822 O O . ARG A 1 139 ? -11.893 -32.517 -14.634 1.00 0.00 139 ARG A O 9
ATOM 13843 N N . LYS A 1 37 ? -46.309 -19.834 -7.024 1.00 0.00 37 LYS A N 10
ATOM 13844 C CA . LYS A 1 37 ? -45.611 -18.931 -6.115 1.00 0.00 37 LYS A CA 10
ATOM 13845 C C . LYS A 1 37 ? -44.107 -19.183 -6.160 1.00 0.00 37 LYS A C 10
ATOM 13846 O O . LYS A 1 37 ? -43.592 -20.047 -5.450 1.00 0.00 37 LYS A O 10
ATOM 13865 N N . VAL A 1 38 ? -43.409 -18.425 -6.999 1.00 0.00 38 VAL A N 10
ATOM 13866 C CA . VAL A 1 38 ? -41.965 -18.576 -7.128 1.00 0.00 38 VAL A CA 10
ATOM 13867 C C . VAL A 1 38 ? -41.310 -18.639 -5.753 1.00 0.00 38 VAL A C 10
ATOM 13868 O O . VAL A 1 38 ? -40.279 -19.288 -5.575 1.00 0.00 38 VAL A O 10
ATOM 13881 N N . ALA A 1 39 ? -41.917 -17.960 -4.783 1.00 0.00 39 ALA A N 10
ATOM 13882 C CA . ALA A 1 39 ? -41.390 -17.938 -3.417 1.00 0.00 39 ALA A CA 10
ATOM 13883 C C . ALA A 1 39 ? -42.123 -18.955 -2.549 1.00 0.00 39 ALA A C 10
ATOM 13884 O O . ALA A 1 39 ? -43.354 -18.989 -2.523 1.00 0.00 39 ALA A O 10
ATOM 13891 N N . SER A 1 40 ? -41.361 -19.785 -1.835 1.00 0.00 40 SER A N 10
ATOM 13892 C CA . SER A 1 40 ? -41.950 -20.804 -0.961 1.00 0.00 40 SER A CA 10
ATOM 13893 C C . SER A 1 40 ? -41.344 -20.725 0.437 1.00 0.00 40 SER A C 10
ATOM 13894 O O . SER A 1 40 ? -40.131 -20.848 0.606 1.00 0.00 40 SER A O 10
ATOM 13902 N N . LEU A 1 41 ? -42.201 -20.521 1.438 1.00 0.00 41 LEU A N 10
ATOM 13903 C CA . LEU A 1 41 ? -41.750 -20.425 2.826 1.00 0.00 41 LEU A CA 10
ATOM 13904 C C . LEU A 1 41 ? -42.009 -21.738 3.562 1.00 0.00 41 LEU A C 10
ATOM 13905 O O . LEU A 1 41 ? -43.155 -22.081 3.852 1.00 0.00 41 LEU A O 10
ATOM 13921 N N . LEU A 1 42 ? -40.935 -22.467 3.868 1.00 0.00 42 LEU A N 10
ATOM 13922 C CA . LEU A 1 42 ? -41.051 -23.743 4.577 1.00 0.00 42 LEU A CA 10
ATOM 13923 C C . LEU A 1 42 ? -40.571 -23.599 6.018 1.00 0.00 42 LEU A C 10
ATOM 13924 O O . LEU A 1 42 ? -39.403 -23.293 6.270 1.00 0.00 42 LEU A O 10
ATOM 13940 N N . SER A 1 43 ? -41.483 -23.821 6.959 1.00 0.00 43 SER A N 10
ATOM 13941 C CA . SER A 1 43 ? -41.155 -23.714 8.375 1.00 0.00 43 SER A CA 10
ATOM 13942 C C . SER A 1 43 ? -39.883 -24.493 8.696 1.00 0.00 43 SER A C 10
ATOM 13943 O O . SER A 1 43 ? -39.299 -25.134 7.822 1.00 0.00 43 SER A O 10
ATOM 13951 N N . ALA A 1 44 ? -39.459 -24.431 9.955 1.00 0.00 44 ALA A N 10
ATOM 13952 C CA . ALA A 1 44 ? -38.251 -25.131 10.385 1.00 0.00 44 ALA A CA 10
ATOM 13953 C C . ALA A 1 44 ? -38.583 -26.542 10.848 1.00 0.00 44 ALA A C 10
ATOM 13954 O O . ALA A 1 44 ? -37.741 -27.438 10.794 1.00 0.00 44 ALA A O 10
ATOM 13961 N N . ASP A 1 45 ? -39.815 -26.736 11.298 1.00 0.00 45 ASP A N 10
ATOM 13962 C CA . ASP A 1 45 ? -40.247 -28.046 11.764 1.00 0.00 45 ASP A CA 10
ATOM 13963 C C . ASP A 1 45 ? -40.440 -28.993 10.583 1.00 0.00 45 ASP A C 10
ATOM 13964 O O . ASP A 1 45 ? -41.271 -29.900 10.632 1.00 0.00 45 ASP A O 10
ATOM 13973 N N . LEU A 1 46 ? -39.668 -28.771 9.516 1.00 0.00 46 LEU A N 10
ATOM 13974 C CA . LEU A 1 46 ? -39.757 -29.605 8.315 1.00 0.00 46 LEU A CA 10
ATOM 13975 C C . LEU A 1 46 ? -38.408 -30.247 8.001 1.00 0.00 46 LEU A C 10
ATOM 13976 O O . LEU A 1 46 ? -37.354 -29.609 8.109 1.00 0.00 46 LEU A O 10
ATOM 13992 N N . THR A 1 47 ? -38.455 -31.520 7.605 1.00 0.00 47 THR A N 10
ATOM 13993 C CA . THR A 1 47 ? -37.245 -32.270 7.265 1.00 0.00 47 THR A CA 10
ATOM 13994 C C . THR A 1 47 ? -37.419 -32.973 5.923 1.00 0.00 47 THR A C 10
ATOM 13995 O O . THR A 1 47 ? -38.337 -33.773 5.743 1.00 0.00 47 THR A O 10
ATOM 14006 N N . ILE A 1 48 ? -36.532 -32.669 4.978 1.00 0.00 48 ILE A N 10
ATOM 14007 C CA . ILE A 1 48 ? -36.602 -33.281 3.653 1.00 0.00 48 ILE A CA 10
ATOM 14008 C C . ILE A 1 48 ? -35.844 -34.605 3.627 1.00 0.00 48 ILE A C 10
ATOM 14009 O O . ILE A 1 48 ? -34.740 -34.708 4.160 1.00 0.00 48 ILE A O 10
ATOM 14025 N N . GLU A 1 49 ? -36.442 -35.615 2.996 1.00 0.00 49 GLU A N 10
ATOM 14026 C CA . GLU A 1 49 ? -35.818 -36.935 2.892 1.00 0.00 49 GLU A CA 10
ATOM 14027 C C . GLU A 1 49 ? -35.955 -37.475 1.472 1.00 0.00 49 GLU A C 10
ATOM 14028 O O . GLU A 1 49 ? -36.996 -37.314 0.834 1.00 0.00 49 GLU A O 10
ATOM 14040 N N . GLY A 1 50 ? -34.896 -38.112 0.980 1.00 0.00 50 GLY A N 10
ATOM 14041 C CA . GLY A 1 50 ? -34.906 -38.669 -0.371 1.00 0.00 50 GLY A CA 10
ATOM 14042 C C . GLY A 1 50 ? -34.411 -37.640 -1.382 1.00 0.00 50 GLY A C 10
ATOM 14043 O O . GLY A 1 50 ? -33.206 -37.429 -1.525 1.00 0.00 50 GLY A O 10
ATOM 14047 N N . GLY A 1 51 ? -35.346 -37.002 -2.079 1.00 0.00 51 GLY A N 10
ATOM 14048 C CA . GLY A 1 51 ? -34.987 -35.995 -3.073 1.00 0.00 51 GLY A CA 10
ATOM 14049 C C . GLY A 1 51 ? -36.196 -35.146 -3.456 1.00 0.00 51 GLY A C 10
ATOM 14050 O O . GLY A 1 51 ? -37.172 -35.653 -4.007 1.00 0.00 51 GLY A O 10
ATOM 14054 N N . VAL A 1 52 ? -36.121 -33.848 -3.159 1.00 0.00 52 VAL A N 10
ATOM 14055 C CA . VAL A 1 52 ? -37.213 -32.921 -3.474 1.00 0.00 52 VAL A CA 10
ATOM 14056 C C . VAL A 1 52 ? -36.802 -31.979 -4.604 1.00 0.00 52 VAL A C 10
ATOM 14057 O O . VAL A 1 52 ? -35.630 -31.629 -4.737 1.00 0.00 52 VAL A O 10
ATOM 14070 N N . THR A 1 53 ? -37.776 -31.575 -5.419 1.00 0.00 53 THR A N 10
ATOM 14071 C CA . THR A 1 53 ? -37.512 -30.672 -6.543 1.00 0.00 53 THR A CA 10
ATOM 14072 C C . THR A 1 53 ? -38.410 -29.442 -6.468 1.00 0.00 53 THR A C 10
ATOM 14073 O O . THR A 1 53 ? -39.625 -29.536 -6.646 1.00 0.00 53 THR A O 10
ATOM 14084 N N . GLY A 1 54 ? -37.803 -28.286 -6.207 1.00 0.00 54 GLY A N 10
ATOM 14085 C CA . GLY A 1 54 ? -38.552 -27.035 -6.116 1.00 0.00 54 GLY A CA 10
ATOM 14086 C C . GLY A 1 54 ? -38.547 -26.305 -7.453 1.00 0.00 54 GLY A C 10
ATOM 14087 O O . GLY A 1 54 ? -38.339 -26.915 -8.502 1.00 0.00 54 GLY A O 10
ATOM 14091 N N . GLU A 1 55 ? -38.773 -24.996 -7.412 1.00 0.00 55 GLU A N 10
ATOM 14092 C CA . GLU A 1 55 ? -38.789 -24.199 -8.631 1.00 0.00 55 GLU A CA 10
ATOM 14093 C C . GLU A 1 55 ? -38.800 -22.709 -8.305 1.00 0.00 55 GLU A C 10
ATOM 14094 O O . GLU A 1 55 ? -39.782 -22.185 -7.782 1.00 0.00 55 GLU A O 10
ATOM 14106 N N . GLY A 1 56 ? -37.701 -22.030 -8.628 1.00 0.00 56 GLY A N 10
ATOM 14107 C CA . GLY A 1 56 ? -37.592 -20.594 -8.375 1.00 0.00 56 GLY A CA 10
ATOM 14108 C C . GLY A 1 56 ? -36.930 -20.314 -7.030 1.00 0.00 56 GLY A C 10
ATOM 14109 O O . GLY A 1 56 ? -35.976 -20.988 -6.641 1.00 0.00 56 GLY A O 10
ATOM 14113 N N . GLU A 1 57 ? -37.440 -19.308 -6.330 1.00 0.00 57 GLU A N 10
ATOM 14114 C CA . GLU A 1 57 ? -36.893 -18.932 -5.032 1.00 0.00 57 GLU A CA 10
ATOM 14115 C C . GLU A 1 57 ? -37.440 -19.832 -3.928 1.00 0.00 57 GLU A C 10
ATOM 14116 O O . GLU A 1 57 ? -38.636 -19.814 -3.633 1.00 0.00 57 GLU A O 10
ATOM 14128 N N . LEU A 1 58 ? -36.551 -20.611 -3.317 1.00 0.00 58 LEU A N 10
ATOM 14129 C CA . LEU A 1 58 ? -36.941 -21.516 -2.236 1.00 0.00 58 LEU A CA 10
ATOM 14130 C C . LEU A 1 58 ? -36.483 -20.954 -0.893 1.00 0.00 58 LEU A C 10
ATOM 14131 O O . LEU A 1 58 ? -35.295 -20.969 -0.574 1.00 0.00 58 LEU A O 10
ATOM 14147 N N . GLN A 1 59 ? -37.439 -20.465 -0.107 1.00 0.00 59 GLN A N 10
ATOM 14148 C CA . GLN A 1 59 ? -37.137 -19.906 1.209 1.00 0.00 59 GLN A CA 10
ATOM 14149 C C . GLN A 1 59 ? -37.426 -20.947 2.280 1.00 0.00 59 GLN A C 10
ATOM 14150 O O . GLN A 1 59 ? -38.585 -21.241 2.572 1.00 0.00 59 GLN A O 10
ATOM 14164 N N . ILE A 1 60 ? -36.370 -21.521 2.855 1.00 0.00 60 ILE A N 10
ATOM 14165 C CA . ILE A 1 60 ? -36.536 -22.550 3.885 1.00 0.00 60 ILE A CA 10
ATOM 14166 C C . ILE A 1 60 ? -35.658 -22.272 5.098 1.00 0.00 60 ILE A C 10
ATOM 14167 O O . ILE A 1 60 ? -34.500 -21.880 4.969 1.00 0.00 60 ILE A O 10
ATOM 14183 N N . ASP A 1 61 ? -36.221 -22.502 6.281 1.00 0.00 61 ASP A N 10
ATOM 14184 C CA . ASP A 1 61 ? -35.498 -22.303 7.536 1.00 0.00 61 ASP A CA 10
ATOM 14185 C C . ASP A 1 61 ? -35.580 -23.575 8.367 1.00 0.00 61 ASP A C 10
ATOM 14186 O O . ASP A 1 61 ? -35.944 -23.544 9.541 1.00 0.00 61 ASP A O 10
ATOM 14195 N N . GLY A 1 62 ? -35.251 -24.696 7.732 1.00 0.00 62 GLY A N 10
ATOM 14196 C CA . GLY A 1 62 ? -35.298 -26.005 8.383 1.00 0.00 62 GLY A CA 10
ATOM 14197 C C . GLY A 1 62 ? -34.082 -26.846 8.008 1.00 0.00 62 GLY A C 10
ATOM 14198 O O . GLY A 1 62 ? -33.046 -26.314 7.577 1.00 0.00 62 GLY A O 10
ATOM 14202 N N . VAL A 1 63 ? -34.213 -28.165 8.193 1.00 0.00 63 VAL A N 10
ATOM 14203 C CA . VAL A 1 63 ? -33.129 -29.100 7.887 1.00 0.00 63 VAL A CA 10
ATOM 14204 C C . VAL A 1 63 ? -33.448 -29.879 6.611 1.00 0.00 63 VAL A C 10
ATOM 14205 O O . VAL A 1 63 ? -34.426 -30.623 6.546 1.00 0.00 63 VAL A O 10
ATOM 14218 N N . VAL A 1 64 ? -32.621 -29.681 5.586 1.00 0.00 64 VAL A N 10
ATOM 14219 C CA . VAL A 1 64 ? -32.820 -30.348 4.297 1.00 0.00 64 VAL A CA 10
ATOM 14220 C C . VAL A 1 64 ? -31.815 -31.480 4.100 1.00 0.00 64 VAL A C 10
ATOM 14221 O O . VAL A 1 64 ? -30.606 -31.251 4.085 1.00 0.00 64 VAL A O 10
ATOM 14234 N N . LYS A 1 65 ? -32.326 -32.704 3.938 1.00 0.00 65 LYS A N 10
ATOM 14235 C CA . LYS A 1 65 ? -31.468 -33.876 3.728 1.00 0.00 65 LYS A CA 10
ATOM 14236 C C . LYS A 1 65 ? -31.853 -34.594 2.439 1.00 0.00 65 LYS A C 10
ATOM 14237 O O . LYS A 1 65 ? -33.036 -34.760 2.139 1.00 0.00 65 LYS A O 10
ATOM 14256 N N . GLY A 1 66 ? -30.843 -35.023 1.682 1.00 0.00 66 GLY A N 10
ATOM 14257 C CA . GLY A 1 66 ? -31.073 -35.731 0.421 1.00 0.00 66 GLY A CA 10
ATOM 14258 C C . GLY A 1 66 ? -30.675 -34.868 -0.771 1.00 0.00 66 GLY A C 10
ATOM 14259 O O . GLY A 1 66 ? -29.836 -33.974 -0.652 1.00 0.00 66 GLY A O 10
ATOM 14263 N N . ASP A 1 67 ? -31.286 -35.142 -1.922 1.00 0.00 67 ASP A N 10
ATOM 14264 C CA . ASP A 1 67 ? -30.995 -34.387 -3.138 1.00 0.00 67 ASP A CA 10
ATOM 14265 C C . ASP A 1 67 ? -31.930 -33.189 -3.254 1.00 0.00 67 ASP A C 10
ATOM 14266 O O . ASP A 1 67 ? -33.150 -33.330 -3.159 1.00 0.00 67 ASP A O 10
ATOM 14275 N N . VAL A 1 68 ? -31.352 -32.007 -3.458 1.00 0.00 68 VAL A N 10
ATOM 14276 C CA . VAL A 1 68 ? -32.139 -30.779 -3.585 1.00 0.00 68 VAL A CA 10
ATOM 14277 C C . VAL A 1 68 ? -31.956 -30.174 -4.975 1.00 0.00 68 VAL A C 10
ATOM 14278 O O . VAL A 1 68 ? -30.833 -29.902 -5.400 1.00 0.00 68 VAL A O 10
ATOM 14291 N N . ARG A 1 69 ? -33.069 -29.970 -5.681 1.00 0.00 69 ARG A N 10
ATOM 14292 C CA . ARG A 1 69 ? -33.032 -29.399 -7.029 1.00 0.00 69 ARG A CA 10
ATOM 14293 C C . ARG A 1 69 ? -33.988 -28.214 -7.137 1.00 0.00 69 ARG A C 10
ATOM 14294 O O . ARG A 1 69 ? -35.185 -28.346 -6.882 1.00 0.00 69 ARG A O 10
ATOM 14315 N N . VAL A 1 70 ? -33.451 -27.059 -7.517 1.00 0.00 70 VAL A N 10
ATOM 14316 C CA . VAL A 1 70 ? -34.265 -25.857 -7.655 1.00 0.00 70 VAL A CA 10
ATOM 14317 C C . VAL A 1 70 ? -33.485 -24.765 -8.384 1.00 0.00 70 VAL A C 10
ATOM 14318 O O . VAL A 1 70 ? -32.270 -24.867 -8.552 1.00 0.00 70 VAL A O 10
ATOM 14331 N N . GLY A 1 71 ? -34.188 -23.720 -8.811 1.00 0.00 71 GLY A N 10
ATOM 14332 C CA . GLY A 1 71 ? -33.543 -22.619 -9.517 1.00 0.00 71 GLY A CA 10
ATOM 14333 C C . GLY A 1 71 ? -32.695 -21.791 -8.558 1.00 0.00 71 GLY A C 10
ATOM 14334 O O . GLY A 1 71 ? -31.466 -21.809 -8.625 1.00 0.00 71 GLY A O 10
ATOM 14338 N N . ARG A 1 72 ? -33.364 -21.068 -7.661 1.00 0.00 72 ARG A N 10
ATOM 14339 C CA . ARG A 1 72 ? -32.674 -20.233 -6.675 1.00 0.00 72 ARG A CA 10
ATOM 14340 C C . ARG A 1 72 ? -32.892 -20.795 -5.274 1.00 0.00 72 ARG A C 10
ATOM 14341 O O . ARG A 1 72 ? -34.027 -20.895 -4.807 1.00 0.00 72 ARG A O 10
ATOM 14362 N N . LEU A 1 73 ? -31.800 -21.168 -4.609 1.00 0.00 73 LEU A N 10
ATOM 14363 C CA . LEU A 1 73 ? -31.884 -21.728 -3.258 1.00 0.00 73 LEU A CA 10
ATOM 14364 C C . LEU A 1 73 ? -31.537 -20.672 -2.218 1.00 0.00 73 LEU A C 10
ATOM 14365 O O . LEU A 1 73 ? -30.506 -20.005 -2.313 1.00 0.00 73 LEU A O 10
ATOM 14381 N N . THR A 1 74 ? -32.404 -20.532 -1.218 1.00 0.00 74 THR A N 10
ATOM 14382 C CA . THR A 1 74 ? -32.195 -19.561 -0.143 1.00 0.00 74 THR A CA 10
ATOM 14383 C C . THR A 1 74 ? -32.276 -20.257 1.211 1.00 0.00 74 THR A C 10
ATOM 14384 O O . THR A 1 74 ? -33.356 -20.666 1.648 1.00 0.00 74 THR A O 10
ATOM 14395 N N . VAL A 1 75 ? -31.127 -20.395 1.868 1.00 0.00 75 VAL A N 10
ATOM 14396 C CA . VAL A 1 75 ? -31.078 -21.052 3.171 1.00 0.00 75 VAL A CA 10
ATOM 14397 C C . VAL A 1 75 ? -31.442 -20.067 4.275 1.00 0.00 75 VAL A C 10
ATOM 14398 O O . VAL A 1 75 ? -30.712 -19.105 4.534 1.00 0.00 75 VAL A O 10
ATOM 14411 N N . GLY A 1 76 ? -32.592 -20.322 4.898 1.00 0.00 76 GLY A N 10
ATOM 14412 C CA . GLY A 1 76 ? -33.119 -19.475 5.967 1.00 0.00 76 GLY A CA 10
ATOM 14413 C C . GLY A 1 76 ? -32.095 -19.192 7.060 1.00 0.00 76 GLY A C 10
ATOM 14414 O O . GLY A 1 76 ? -30.888 -19.329 6.858 1.00 0.00 76 GLY A O 10
ATOM 14418 N N . GLU A 1 77 ? -32.602 -18.768 8.218 1.00 0.00 77 GLU A N 10
ATOM 14419 C CA . GLU A 1 77 ? -31.749 -18.429 9.354 1.00 0.00 77 GLU A CA 10
ATOM 14420 C C . GLU A 1 77 ? -31.378 -19.650 10.194 1.00 0.00 77 GLU A C 10
ATOM 14421 O O . GLU A 1 77 ? -30.363 -19.626 10.891 1.00 0.00 77 GLU A O 10
ATOM 14433 N N . THR A 1 78 ? -32.180 -20.717 10.152 1.00 0.00 78 THR A N 10
ATOM 14434 C CA . THR A 1 78 ? -31.847 -21.892 10.955 1.00 0.00 78 THR A CA 10
ATOM 14435 C C . THR A 1 78 ? -30.575 -22.514 10.409 1.00 0.00 78 THR A C 10
ATOM 14436 O O . THR A 1 78 ? -29.794 -23.121 11.142 1.00 0.00 78 THR A O 10
ATOM 14447 N N . GLY A 1 79 ? -30.341 -22.277 9.129 1.00 0.00 79 GLY A N 10
ATOM 14448 C CA . GLY A 1 79 ? -29.123 -22.724 8.482 1.00 0.00 79 GLY A CA 10
ATOM 14449 C C . GLY A 1 79 ? -28.860 -24.220 8.572 1.00 0.00 79 GLY A C 10
ATOM 14450 O O . GLY A 1 79 ? -27.705 -24.605 8.746 1.00 0.00 79 GLY A O 10
ATOM 14454 N N . HIS A 1 80 ? -29.879 -25.078 8.447 1.00 0.00 80 HIS A N 10
ATOM 14455 C CA . HIS A 1 80 ? -29.608 -26.517 8.516 1.00 0.00 80 HIS A CA 10
ATOM 14456 C C . HIS A 1 80 ? -29.708 -27.144 7.134 1.00 0.00 80 HIS A C 10
ATOM 14457 O O . HIS A 1 80 ? -30.781 -27.208 6.536 1.00 0.00 80 HIS A O 10
ATOM 14471 N N . VAL A 1 81 ? -28.569 -27.622 6.641 1.00 0.00 81 VAL A N 10
ATOM 14472 C CA . VAL A 1 81 ? -28.517 -28.272 5.337 1.00 0.00 81 VAL A CA 10
ATOM 14473 C C . VAL A 1 81 ? -27.435 -29.350 5.332 1.00 0.00 81 VAL A C 10
ATOM 14474 O O . VAL A 1 81 ? -26.245 -29.041 5.377 1.00 0.00 81 VAL A O 10
ATOM 14487 N N . GLU A 1 82 ? -27.848 -30.615 5.270 1.00 0.00 82 GLU A N 10
ATOM 14488 C CA . GLU A 1 82 ? -26.891 -31.727 5.253 1.00 0.00 82 GLU A CA 10
ATOM 14489 C C . GLU A 1 82 ? -27.260 -32.719 4.156 1.00 0.00 82 GLU A C 10
ATOM 14490 O O . GLU A 1 82 ? -28.226 -33.467 4.284 1.00 0.00 82 GLU A O 10
ATOM 14502 N N . GLY A 1 83 ? -26.478 -32.727 3.084 1.00 0.00 83 GLY A N 10
ATOM 14503 C CA . GLY A 1 83 ? -26.731 -33.636 1.974 1.00 0.00 83 GLY A CA 10
ATOM 14504 C C . GLY A 1 83 ? -26.079 -33.123 0.697 1.00 0.00 83 GLY A C 10
ATOM 14505 O O . GLY A 1 83 ? -25.116 -32.356 0.741 1.00 0.00 83 GLY A O 10
ATOM 14509 N N . SER A 1 84 ? -26.627 -33.541 -0.441 1.00 0.00 84 SER A N 10
ATOM 14510 C CA . SER A 1 84 ? -26.119 -33.113 -1.745 1.00 0.00 84 SER A CA 10
ATOM 14511 C C . SER A 1 84 ? -27.156 -32.230 -2.427 1.00 0.00 84 SER A C 10
ATOM 14512 O O . SER A 1 84 ? -28.351 -32.522 -2.384 1.00 0.00 84 SER A O 10
ATOM 14520 N N . VAL A 1 85 ? -26.705 -31.142 -3.049 1.00 0.00 85 VAL A N 10
ATOM 14521 C CA . VAL A 1 85 ? -27.624 -30.222 -3.726 1.00 0.00 85 VAL A CA 10
ATOM 14522 C C . VAL A 1 85 ? -27.122 -29.870 -5.123 1.00 0.00 85 VAL A C 10
ATOM 14523 O O . VAL A 1 85 ? -25.919 -29.765 -5.360 1.00 0.00 85 VAL A O 10
ATOM 14536 N N . TYR A 1 86 ? -28.070 -29.677 -6.037 1.00 0.00 86 TYR A N 10
ATOM 14537 C CA . TYR A 1 86 ? -27.758 -29.320 -7.419 1.00 0.00 86 TYR A CA 10
ATOM 14538 C C . TYR A 1 86 ? -28.684 -28.197 -7.875 1.00 0.00 86 TYR A C 10
ATOM 14539 O O . TYR A 1 86 ? -29.901 -28.368 -7.911 1.00 0.00 86 TYR A O 10
ATOM 14557 N N . ALA A 1 87 ? -28.109 -27.045 -8.211 1.00 0.00 87 ALA A N 10
ATOM 14558 C CA . ALA A 1 87 ? -28.916 -25.906 -8.650 1.00 0.00 87 ALA A CA 10
ATOM 14559 C C . ALA A 1 87 ? -28.119 -24.991 -9.571 1.00 0.00 87 ALA A C 10
ATOM 14560 O O . ALA A 1 87 ? -26.934 -25.213 -9.814 1.00 0.00 87 ALA A O 10
ATOM 14567 N N . GLU A 1 88 ? -28.785 -23.958 -10.084 1.00 0.00 88 GLU A N 10
ATOM 14568 C CA . GLU A 1 88 ? -28.140 -23.003 -10.984 1.00 0.00 88 GLU A CA 10
ATOM 14569 C C . GLU A 1 88 ? -27.597 -21.816 -10.192 1.00 0.00 88 GLU A C 10
ATOM 14570 O O . GLU A 1 88 ? -26.488 -21.342 -10.441 1.00 0.00 88 GLU A O 10
ATOM 14582 N N . ALA A 1 89 ? -28.391 -21.349 -9.231 1.00 0.00 89 ALA A N 10
ATOM 14583 C CA . ALA A 1 89 ? -28.003 -20.220 -8.385 1.00 0.00 89 ALA A CA 10
ATOM 14584 C C . ALA A 1 89 ? -28.203 -20.588 -6.921 1.00 0.00 89 ALA A C 10
ATOM 14585 O O . ALA A 1 89 ? -29.205 -21.208 -6.562 1.00 0.00 89 ALA A O 10
ATOM 14592 N N . VAL A 1 90 ? -27.239 -20.224 -6.077 1.00 0.00 90 VAL A N 10
ATOM 14593 C CA . VAL A 1 90 ? -27.322 -20.549 -4.651 1.00 0.00 90 VAL A CA 10
ATOM 14594 C C . VAL A 1 90 ? -26.980 -19.344 -3.777 1.00 0.00 90 VAL A C 10
ATOM 14595 O O . VAL A 1 90 ? -25.974 -18.666 -3.992 1.00 0.00 90 VAL A O 10
ATOM 14608 N N . GLU A 1 91 ? -27.825 -19.102 -2.775 1.00 0.00 91 GLU A N 10
ATOM 14609 C CA . GLU A 1 91 ? -27.630 -17.996 -1.835 1.00 0.00 91 GLU A CA 10
ATOM 14610 C C . GLU A 1 91 ? -27.791 -18.517 -0.410 1.00 0.00 91 GLU A C 10
ATOM 14611 O O . GLU A 1 91 ? -28.882 -18.933 -0.013 1.00 0.00 91 GLU A O 10
ATOM 14623 N N . VAL A 1 92 ? -26.695 -18.529 0.348 1.00 0.00 92 VAL A N 10
ATOM 14624 C CA . VAL A 1 92 ? -26.727 -19.046 1.720 1.00 0.00 92 VAL A CA 10
ATOM 14625 C C . VAL A 1 92 ? -26.784 -17.932 2.765 1.00 0.00 92 VAL A C 10
ATOM 14626 O O . VAL A 1 92 ? -26.135 -16.898 2.632 1.00 0.00 92 VAL A O 10
ATOM 14639 N N . ARG A 1 93 ? -27.557 -18.183 3.822 1.00 0.00 93 ARG A N 10
ATOM 14640 C CA . ARG A 1 93 ? -27.710 -17.251 4.933 1.00 0.00 93 ARG A CA 10
ATOM 14641 C C . ARG A 1 93 ? -27.617 -18.037 6.237 1.00 0.00 93 ARG A C 10
ATOM 14642 O O . ARG A 1 93 ? -28.106 -17.602 7.279 1.00 0.00 93 ARG A O 10
ATOM 14663 N N . GLY A 1 94 ? -27.020 -19.227 6.150 1.00 0.00 94 GLY A N 10
ATOM 14664 C CA . GLY A 1 94 ? -26.907 -20.107 7.307 1.00 0.00 94 GLY A CA 10
ATOM 14665 C C . GLY A 1 94 ? -25.787 -21.138 7.129 1.00 0.00 94 GLY A C 10
ATOM 14666 O O . GLY A 1 94 ? -24.790 -20.863 6.472 1.00 0.00 94 GLY A O 10
ATOM 14670 N N . ARG A 1 95 ? -25.926 -22.312 7.762 1.00 0.00 95 ARG A N 10
ATOM 14671 C CA . ARG A 1 95 ? -24.874 -23.339 7.699 1.00 0.00 95 ARG A CA 10
ATOM 14672 C C . ARG A 1 95 ? -25.253 -24.544 6.829 1.00 0.00 95 ARG A C 10
ATOM 14673 O O . ARG A 1 95 ? -26.365 -25.084 6.896 1.00 0.00 95 ARG A O 10
ATOM 14694 N N . VAL A 1 96 ? -24.274 -24.966 6.027 1.00 0.00 96 VAL A N 10
ATOM 14695 C CA . VAL A 1 96 ? -24.422 -26.111 5.134 1.00 0.00 96 VAL A CA 10
ATOM 14696 C C . VAL A 1 96 ? -23.132 -26.941 5.162 1.00 0.00 96 VAL A C 10
ATOM 14697 O O . VAL A 1 96 ? -22.030 -26.407 5.001 1.00 0.00 96 VAL A O 10
ATOM 14710 N N . VAL A 1 97 ? -23.271 -28.249 5.377 1.00 0.00 97 VAL A N 10
ATOM 14711 C CA . VAL A 1 97 ? -22.107 -29.137 5.437 1.00 0.00 97 VAL A CA 10
ATOM 14712 C C . VAL A 1 97 ? -22.382 -30.444 4.693 1.00 0.00 97 VAL A C 10
ATOM 14713 O O . VAL A 1 97 ? -23.156 -31.284 5.152 1.00 0.00 97 VAL A O 10
ATOM 14726 N N . GLY A 1 98 ? -21.738 -30.602 3.536 1.00 0.00 98 GLY A N 10
ATOM 14727 C CA . GLY A 1 98 ? -21.914 -31.805 2.725 1.00 0.00 98 GLY A CA 10
ATOM 14728 C C . GLY A 1 98 ? -21.260 -31.643 1.351 1.00 0.00 98 GLY A C 10
ATOM 14729 O O . GLY A 1 98 ? -20.038 -31.743 1.217 1.00 0.00 98 GLY A O 10
ATOM 14733 N N . ALA A 1 99 ? -22.082 -31.394 0.332 1.00 0.00 99 ALA A N 10
ATOM 14734 C CA . ALA A 1 99 ? -21.573 -31.221 -1.028 1.00 0.00 99 ALA A CA 10
ATOM 14735 C C . ALA A 1 99 ? -22.542 -30.379 -1.858 1.00 0.00 99 ALA A C 10
ATOM 14736 O O . ALA A 1 99 ? -23.760 -30.461 -1.680 1.00 0.00 99 ALA A O 10
ATOM 14743 N N . ILE A 1 100 ? -21.996 -29.561 -2.763 1.00 0.00 100 ILE A N 10
ATOM 14744 C CA . ILE A 1 100 ? -22.828 -28.699 -3.607 1.00 0.00 100 ILE A CA 10
ATOM 14745 C C . ILE A 1 100 ? -22.286 -28.633 -5.036 1.00 0.00 100 ILE A C 10
ATOM 14746 O O . ILE A 1 100 ? -21.077 -28.555 -5.254 1.00 0.00 100 ILE A O 10
ATOM 14762 N N . THR A 1 101 ? -23.205 -28.646 -6.003 1.00 0.00 101 THR A N 10
ATOM 14763 C CA . THR A 1 101 ? -22.845 -28.568 -7.419 1.00 0.00 101 THR A CA 10
ATOM 14764 C C . THR A 1 101 ? -23.738 -27.551 -8.129 1.00 0.00 101 THR A C 10
ATOM 14765 O O . THR A 1 101 ? -24.928 -27.792 -8.329 1.00 0.00 101 THR A O 10
ATOM 14776 N N . SER A 1 102 ? -23.165 -26.411 -8.504 1.00 0.00 102 SER A N 10
ATOM 14777 C CA . SER A 1 102 ? -23.939 -25.373 -9.183 1.00 0.00 102 SER A CA 10
ATOM 14778 C C . SER A 1 102 ? -23.045 -24.502 -10.058 1.00 0.00 102 SER A C 10
ATOM 14779 O O . SER A 1 102 ? -21.821 -24.526 -9.936 1.00 0.00 102 SER A O 10
ATOM 14787 N N . LYS A 1 103 ? -23.673 -23.728 -10.941 1.00 0.00 103 LYS A N 10
ATOM 14788 C CA . LYS A 1 103 ? -22.933 -22.845 -11.835 1.00 0.00 103 LYS A CA 10
ATOM 14789 C C . LYS A 1 103 ? -22.366 -21.661 -11.059 1.00 0.00 103 LYS A C 10
ATOM 14790 O O . LYS A 1 103 ? -21.157 -21.430 -11.057 1.00 0.00 103 LYS A O 10
ATOM 14809 N N . GLN A 1 104 ? -23.250 -20.912 -10.397 1.00 0.00 104 GLN A N 10
ATOM 14810 C CA . GLN A 1 104 ? -22.830 -19.747 -9.616 1.00 0.00 104 GLN A CA 10
ATOM 14811 C C . GLN A 1 104 ? -23.341 -19.850 -8.182 1.00 0.00 104 GLN A C 10
ATOM 14812 O O . GLN A 1 104 ? -24.504 -20.183 -7.943 1.00 0.00 104 GLN A O 10
ATOM 14826 N N . VAL A 1 105 ? -22.457 -19.562 -7.229 1.00 0.00 105 VAL A N 10
ATOM 14827 C CA . VAL A 1 105 ? -22.809 -19.621 -5.812 1.00 0.00 105 VAL A CA 10
ATOM 14828 C C . VAL A 1 105 ? -22.356 -18.350 -5.102 1.00 0.00 105 VAL A C 10
ATOM 14829 O O . VAL A 1 105 ? -21.347 -17.749 -5.468 1.00 0.00 105 VAL A O 10
ATOM 14842 N N . ARG A 1 106 ? -23.111 -17.950 -4.082 1.00 0.00 106 ARG A N 10
ATOM 14843 C CA . ARG A 1 106 ? -22.788 -16.750 -3.313 1.00 0.00 106 ARG A CA 10
ATOM 14844 C C . ARG A 1 106 ? -22.983 -17.018 -1.827 1.00 0.00 106 ARG A C 10
ATOM 14845 O O . ARG A 1 106 ? -24.102 -17.274 -1.371 1.00 0.00 106 ARG A O 10
ATOM 14866 N N . LEU A 1 107 ? -21.890 -16.969 -1.070 1.00 0.00 107 LEU A N 10
ATOM 14867 C CA . LEU A 1 107 ? -21.966 -17.221 0.362 1.00 0.00 107 LEU A CA 10
ATOM 14868 C C . LEU A 1 107 ? -22.378 -15.953 1.102 1.00 0.00 107 LEU A C 10
ATOM 14869 O O . LEU A 1 107 ? -21.540 -15.119 1.449 1.00 0.00 107 LEU A O 10
ATOM 14885 N N . TYR A 1 108 ? -23.680 -15.829 1.349 1.00 0.00 108 TYR A N 10
ATOM 14886 C CA . TYR A 1 108 ? -24.227 -14.677 2.065 1.00 0.00 108 TYR A CA 10
ATOM 14887 C C . TYR A 1 108 ? -24.357 -14.994 3.556 1.00 0.00 108 TYR A C 10
ATOM 14888 O O . TYR A 1 108 ? -24.372 -16.157 3.956 1.00 0.00 108 TYR A O 10
ATOM 14906 N N . GLY A 1 109 ? -24.472 -13.952 4.371 1.00 0.00 109 GLY A N 10
ATOM 14907 C CA . GLY A 1 109 ? -24.628 -14.132 5.810 1.00 0.00 109 GLY A CA 10
ATOM 14908 C C . GLY A 1 109 ? -23.513 -14.985 6.408 1.00 0.00 109 GLY A C 10
ATOM 14909 O O . GLY A 1 109 ? -22.438 -15.136 5.826 1.00 0.00 109 GLY A O 10
ATOM 14913 N N . THR A 1 110 ? -23.800 -15.551 7.577 1.00 0.00 110 THR A N 10
ATOM 14914 C CA . THR A 1 110 ? -22.860 -16.416 8.292 1.00 0.00 110 THR A CA 10
ATOM 14915 C C . THR A 1 110 ? -22.632 -17.711 7.512 1.00 0.00 110 THR A C 10
ATOM 14916 O O . THR A 1 110 ? -22.440 -18.776 8.097 1.00 0.00 110 THR A O 10
ATOM 14927 N N . SER A 1 111 ? -22.699 -17.616 6.192 1.00 0.00 111 SER A N 10
ATOM 14928 C CA . SER A 1 111 ? -22.547 -18.783 5.334 1.00 0.00 111 SER A CA 10
ATOM 14929 C C . SER A 1 111 ? -21.374 -19.652 5.768 1.00 0.00 111 SER A C 10
ATOM 14930 O O . SER A 1 111 ? -20.259 -19.169 5.963 1.00 0.00 111 SER A O 10
ATOM 14938 N N . TYR A 1 112 ? -21.650 -20.951 5.912 1.00 0.00 112 TYR A N 10
ATOM 14939 C CA . TYR A 1 112 ? -20.633 -21.919 6.318 1.00 0.00 112 TYR A CA 10
ATOM 14940 C C . TYR A 1 112 ? -20.687 -23.150 5.422 1.00 0.00 112 TYR A C 10
ATOM 14941 O O . TYR A 1 112 ? -21.642 -23.925 5.488 1.00 0.00 112 TYR A O 10
ATOM 14959 N N . VAL A 1 113 ? -19.661 -23.335 4.588 1.00 0.00 113 VAL A N 10
ATOM 14960 C CA . VAL A 1 113 ? -19.616 -24.494 3.685 1.00 0.00 113 VAL A CA 10
ATOM 14961 C C . VAL A 1 113 ? -18.406 -25.364 3.996 1.00 0.00 113 VAL A C 10
ATOM 14962 O O . VAL A 1 113 ? -17.262 -24.910 3.932 1.00 0.00 113 VAL A O 10
ATOM 14975 N N . ASP A 1 114 ? -18.669 -26.624 4.335 1.00 0.00 114 ASP A N 10
ATOM 14976 C CA . ASP A 1 114 ? -17.598 -27.568 4.658 1.00 0.00 114 ASP A CA 10
ATOM 14977 C C . ASP A 1 114 ? -17.820 -28.891 3.933 1.00 0.00 114 ASP A C 10
ATOM 14978 O O . ASP A 1 114 ? -18.707 -29.664 4.287 1.00 0.00 114 ASP A O 10
ATOM 14987 N N . GLY A 1 115 ? -17.008 -29.147 2.912 1.00 0.00 115 GLY A N 10
ATOM 14988 C CA . GLY A 1 115 ? -17.127 -30.383 2.147 1.00 0.00 115 GLY A CA 10
ATOM 14989 C C . GLY A 1 115 ? -16.630 -30.191 0.721 1.00 0.00 115 GLY A C 10
ATOM 14990 O O . GLY A 1 115 ? -15.813 -29.311 0.451 1.00 0.00 115 GLY A O 10
ATOM 14994 N N . ASP A 1 116 ? -17.127 -31.022 -0.189 1.00 0.00 116 ASP A N 10
ATOM 14995 C CA . ASP A 1 116 ? -16.723 -30.938 -1.590 1.00 0.00 116 ASP A CA 10
ATOM 14996 C C . ASP A 1 116 ? -17.586 -29.927 -2.337 1.00 0.00 116 ASP A C 10
ATOM 14997 O O . ASP A 1 116 ? -18.809 -30.065 -2.394 1.00 0.00 116 ASP A O 10
ATOM 15006 N N . ILE A 1 117 ? -16.943 -28.912 -2.915 1.00 0.00 117 ILE A N 10
ATOM 15007 C CA . ILE A 1 117 ? -17.661 -27.880 -3.666 1.00 0.00 117 ILE A CA 10
ATOM 15008 C C . ILE A 1 117 ? -17.281 -27.927 -5.140 1.00 0.00 117 ILE A C 10
ATOM 15009 O O . ILE A 1 117 ? -16.123 -28.154 -5.492 1.00 0.00 117 ILE A O 10
ATOM 15025 N N . THR A 1 118 ? -18.272 -27.698 -5.997 1.00 0.00 118 THR A N 10
ATOM 15026 C CA . THR A 1 118 ? -18.061 -27.698 -7.441 1.00 0.00 118 THR A CA 10
ATOM 15027 C C . THR A 1 118 ? -18.786 -26.508 -8.057 1.00 0.00 118 THR A C 10
ATOM 15028 O O . THR A 1 118 ? -20.015 -26.475 -8.100 1.00 0.00 118 THR A O 10
ATOM 15039 N N . HIS A 1 119 ? -18.020 -25.526 -8.520 1.00 0.00 119 HIS A N 10
ATOM 15040 C CA . HIS A 1 119 ? -18.615 -24.334 -9.112 1.00 0.00 119 HIS A CA 10
ATOM 15041 C C . HIS A 1 119 ? -17.644 -23.631 -10.057 1.00 0.00 119 HIS A C 10
ATOM 15042 O O . HIS A 1 119 ? -16.427 -23.745 -9.919 1.00 0.00 119 HIS A O 10
ATOM 15056 N N . GLU A 1 120 ? -18.201 -22.890 -11.012 1.00 0.00 120 GLU A N 10
ATOM 15057 C CA . GLU A 1 120 ? -17.393 -22.149 -11.978 1.00 0.00 120 GLU A CA 10
ATOM 15058 C C . GLU A 1 120 ? -17.249 -20.702 -11.522 1.00 0.00 120 GLU A C 10
ATOM 15059 O O . GLU A 1 120 ? -16.189 -20.092 -11.670 1.00 0.00 120 GLU A O 10
ATOM 15071 N N . GLN A 1 121 ? -18.328 -20.164 -10.954 1.00 0.00 121 GLN A N 10
ATOM 15072 C CA . GLN A 1 121 ? -18.342 -18.788 -10.454 1.00 0.00 121 GLN A CA 10
ATOM 15073 C C . GLN A 1 121 ? -18.697 -18.785 -8.973 1.00 0.00 121 GLN A C 10
ATOM 15074 O O . GLN A 1 121 ? -19.666 -19.421 -8.558 1.00 0.00 121 GLN A O 10
ATOM 15088 N N . LEU A 1 122 ? -17.901 -18.079 -8.173 1.00 0.00 122 LEU A N 10
ATOM 15089 C CA . LEU A 1 122 ? -18.136 -18.020 -6.731 1.00 0.00 122 LEU A CA 10
ATOM 15090 C C . LEU A 1 122 ? -17.906 -16.611 -6.194 1.00 0.00 122 LEU A C 10
ATOM 15091 O O . LEU A 1 122 ? -16.880 -15.988 -6.467 1.00 0.00 122 LEU A O 10
ATOM 15107 N N . ALA A 1 123 ? -18.868 -16.124 -5.412 1.00 0.00 123 ALA A N 10
ATOM 15108 C CA . ALA A 1 123 ? -18.778 -14.795 -4.810 1.00 0.00 123 ALA A CA 10
ATOM 15109 C C . ALA A 1 123 ? -18.821 -14.921 -3.292 1.00 0.00 123 ALA A C 10
ATOM 15110 O O . ALA A 1 123 ? -19.730 -15.540 -2.739 1.00 0.00 123 ALA A O 10
ATOM 15117 N N . MET A 1 124 ? -17.825 -14.346 -2.619 1.00 0.00 124 MET A N 10
ATOM 15118 C CA . MET A 1 124 ? -17.751 -14.417 -1.158 1.00 0.00 124 MET A CA 10
ATOM 15119 C C . MET A 1 124 ? -18.155 -13.090 -0.529 1.00 0.00 124 MET A C 10
ATOM 15120 O O . MET A 1 124 ? -17.465 -12.082 -0.680 1.00 0.00 124 MET A O 10
ATOM 15134 N N . GLU A 1 125 ? -19.280 -13.103 0.185 1.00 0.00 125 GLU A N 10
ATOM 15135 C CA . GLU A 1 125 ? -19.780 -11.901 0.850 1.00 0.00 125 GLU A CA 10
ATOM 15136 C C . GLU A 1 125 ? -19.465 -11.959 2.342 1.00 0.00 125 GLU A C 10
ATOM 15137 O O . GLU A 1 125 ? -19.328 -13.040 2.914 1.00 0.00 125 GLU A O 10
ATOM 15149 N N . THR A 1 126 ? -19.346 -10.792 2.965 1.00 0.00 126 THR A N 10
ATOM 15150 C CA . THR A 1 126 ? -19.041 -10.725 4.391 1.00 0.00 126 THR A CA 10
ATOM 15151 C C . THR A 1 126 ? -19.849 -11.760 5.169 1.00 0.00 126 THR A C 10
ATOM 15152 O O . THR A 1 126 ? -21.078 -11.777 5.106 1.00 0.00 126 THR A O 10
ATOM 15163 N N . GLY A 1 127 ? -19.148 -12.618 5.910 1.00 0.00 127 GLY A N 10
ATOM 15164 C CA . GLY A 1 127 ? -19.803 -13.656 6.710 1.00 0.00 127 GLY A CA 10
ATOM 15165 C C . GLY A 1 127 ? -19.613 -15.037 6.089 1.00 0.00 127 GLY A C 10
ATOM 15166 O O . GLY A 1 127 ? -20.215 -16.018 6.538 1.00 0.00 127 GLY A O 10
ATOM 15170 N N . ALA A 1 128 ? -18.784 -15.110 5.047 1.00 0.00 128 ALA A N 10
ATOM 15171 C CA . ALA A 1 128 ? -18.526 -16.382 4.374 1.00 0.00 128 ALA A CA 10
ATOM 15172 C C . ALA A 1 128 ? -17.311 -17.095 4.970 1.00 0.00 128 ALA A C 10
ATOM 15173 O O . ALA A 1 128 ? -16.183 -16.618 4.853 1.00 0.00 128 ALA A O 10
ATOM 15180 N N . PHE A 1 129 ? -17.544 -18.262 5.573 1.00 0.00 129 PHE A N 10
ATOM 15181 C CA . PHE A 1 129 ? -16.460 -19.069 6.147 1.00 0.00 129 PHE A CA 10
ATOM 15182 C C . PHE A 1 129 ? -16.600 -20.507 5.656 1.00 0.00 129 PHE A C 10
ATOM 15183 O O . PHE A 1 129 ? -17.464 -21.240 6.126 1.00 0.00 129 PHE A O 10
ATOM 15200 N N . PHE A 1 130 ? -15.771 -20.913 4.699 1.00 0.00 130 PHE A N 10
ATOM 15201 C CA . PHE A 1 130 ? -15.868 -22.272 4.157 1.00 0.00 130 PHE A CA 10
ATOM 15202 C C . PHE A 1 130 ? -14.519 -22.963 4.076 1.00 0.00 130 PHE A C 10
ATOM 15203 O O . PHE A 1 130 ? -13.664 -22.581 3.276 1.00 0.00 130 PHE A O 10
ATOM 15220 N N . GLN A 1 131 ? -14.355 -24.033 4.856 1.00 0.00 131 GLN A N 10
ATOM 15221 C CA . GLN A 1 131 ? -13.125 -24.816 4.797 1.00 0.00 131 GLN A CA 10
ATOM 15222 C C . GLN A 1 131 ? -13.487 -26.200 4.284 1.00 0.00 131 GLN A C 10
ATOM 15223 O O . GLN A 1 131 ? -13.989 -27.048 5.022 1.00 0.00 131 GLN A O 10
ATOM 15237 N N . GLY A 1 132 ? -13.232 -26.402 3.004 1.00 0.00 132 GLY A N 10
ATOM 15238 C CA . GLY A 1 132 ? -13.524 -27.662 2.344 1.00 0.00 132 GLY A CA 10
ATOM 15239 C C . GLY A 1 132 ? -12.636 -27.813 1.125 1.00 0.00 132 GLY A C 10
ATOM 15240 O O . GLY A 1 132 ? -11.922 -26.880 0.760 1.00 0.00 132 GLY A O 10
ATOM 15244 N N . ARG A 1 133 ? -12.713 -28.953 0.456 1.00 0.00 133 ARG A N 10
ATOM 15245 C CA . ARG A 1 133 ? -11.931 -29.125 -0.756 1.00 0.00 133 ARG A CA 10
ATOM 15246 C C . ARG A 1 133 ? -12.714 -28.476 -1.892 1.00 0.00 133 ARG A C 10
ATOM 15247 O O . ARG A 1 133 ? -13.767 -28.968 -2.299 1.00 0.00 133 ARG A O 10
ATOM 15268 N N . SER A 1 134 ? -12.207 -27.342 -2.371 1.00 0.00 134 SER A N 10
ATOM 15269 C CA . SER A 1 134 ? -12.874 -26.591 -3.432 1.00 0.00 134 SER A CA 10
ATOM 15270 C C . SER A 1 134 ? -12.349 -26.998 -4.805 1.00 0.00 134 SER A C 10
ATOM 15271 O O . SER A 1 134 ? -11.139 -27.037 -5.032 1.00 0.00 134 SER A O 10
ATOM 15279 N N . LEU A 1 135 ? -13.270 -27.291 -5.721 1.00 0.00 135 LEU A N 10
ATOM 15280 C CA . LEU A 1 135 ? -12.902 -27.686 -7.082 1.00 0.00 135 LEU A CA 10
ATOM 15281 C C . LEU A 1 135 ? -13.070 -26.511 -8.041 1.00 0.00 135 LEU A C 10
ATOM 15282 O O . LEU A 1 135 ? -14.182 -26.033 -8.260 1.00 0.00 135 LEU A O 10
ATOM 15298 N N . LYS A 1 136 ? -11.960 -26.052 -8.611 1.00 0.00 136 LYS A N 10
ATOM 15299 C CA . LYS A 1 136 ? -11.992 -24.930 -9.549 1.00 0.00 136 LYS A CA 10
ATOM 15300 C C . LYS A 1 136 ? -12.048 -25.438 -10.989 1.00 0.00 136 LYS A C 10
ATOM 15301 O O . LYS A 1 136 ? -11.205 -26.229 -11.413 1.00 0.00 136 LYS A O 10
ATOM 15320 N N . PHE A 1 137 ? -13.048 -24.975 -11.734 1.00 0.00 137 PHE A N 10
ATOM 15321 C CA . PHE A 1 137 ? -13.207 -25.385 -13.126 1.00 0.00 137 PHE A CA 10
ATOM 15322 C C . PHE A 1 137 ? -12.094 -24.796 -13.986 1.00 0.00 137 PHE A C 10
ATOM 15323 O O . PHE A 1 137 ? -11.881 -23.583 -13.997 1.00 0.00 137 PHE A O 10
ATOM 15340 N N . GLN A 1 138 ? -11.384 -25.661 -14.703 1.00 0.00 138 GLN A N 10
ATOM 15341 C CA . GLN A 1 138 ? -10.293 -25.211 -15.560 1.00 0.00 138 GLN A CA 10
ATOM 15342 C C . GLN A 1 138 ? -9.206 -24.539 -14.728 1.00 0.00 138 GLN A C 10
ATOM 15343 O O . GLN A 1 138 ? -9.492 -23.894 -13.720 1.00 0.00 138 GLN A O 10
ATOM 15357 N N . ARG A 1 139 ? -7.956 -24.696 -15.155 1.00 0.00 139 ARG A N 10
ATOM 15358 C CA . ARG A 1 139 ? -6.835 -24.100 -14.439 1.00 0.00 139 ARG A CA 10
ATOM 15359 C C . ARG A 1 139 ? -7.035 -22.596 -14.286 1.00 0.00 139 ARG A C 10
ATOM 15360 O O . ARG A 1 139 ? -6.557 -21.990 -13.327 1.00 0.00 139 ARG A O 10
ATOM 15381 N N . LYS A 1 37 ? -45.829 -17.305 -6.537 1.00 0.00 37 LYS A N 11
ATOM 15382 C CA . LYS A 1 37 ? -45.639 -18.431 -5.630 1.00 0.00 37 LYS A CA 11
ATOM 15383 C C . LYS A 1 37 ? -44.192 -18.912 -5.667 1.00 0.00 37 LYS A C 11
ATOM 15384 O O . LYS A 1 37 ? -43.770 -19.707 -4.827 1.00 0.00 37 LYS A O 11
ATOM 15403 N N . VAL A 1 38 ? -43.437 -18.424 -6.645 1.00 0.00 38 VAL A N 11
ATOM 15404 C CA . VAL A 1 38 ? -42.038 -18.810 -6.781 1.00 0.00 38 VAL A CA 11
ATOM 15405 C C . VAL A 1 38 ? -41.343 -18.807 -5.422 1.00 0.00 38 VAL A C 11
ATOM 15406 O O . VAL A 1 38 ? -40.393 -19.557 -5.199 1.00 0.00 38 VAL A O 11
ATOM 15419 N N . ALA A 1 39 ? -41.824 -17.957 -4.516 1.00 0.00 39 ALA A N 11
ATOM 15420 C CA . ALA A 1 39 ? -41.244 -17.862 -3.176 1.00 0.00 39 ALA A CA 11
ATOM 15421 C C . ALA A 1 39 ? -42.020 -18.739 -2.196 1.00 0.00 39 ALA A C 11
ATOM 15422 O O . ALA A 1 39 ? -43.152 -18.425 -1.831 1.00 0.00 39 ALA A O 11
ATOM 15429 N N . SER A 1 40 ? -41.403 -19.844 -1.777 1.00 0.00 40 SER A N 11
ATOM 15430 C CA . SER A 1 40 ? -42.042 -20.773 -0.839 1.00 0.00 40 SER A CA 11
ATOM 15431 C C . SER A 1 40 ? -41.324 -20.763 0.509 1.00 0.00 40 SER A C 11
ATOM 15432 O O . SER A 1 40 ? -40.109 -20.952 0.577 1.00 0.00 40 SER A O 11
ATOM 15440 N N . LEU A 1 41 ? -42.085 -20.544 1.581 1.00 0.00 41 LEU A N 11
ATOM 15441 C CA . LEU A 1 41 ? -41.520 -20.513 2.932 1.00 0.00 41 LEU A CA 11
ATOM 15442 C C . LEU A 1 41 ? -41.747 -21.851 3.637 1.00 0.00 41 LEU A C 11
ATOM 15443 O O . LEU A 1 41 ? -42.883 -22.311 3.760 1.00 0.00 41 LEU A O 11
ATOM 15459 N N . LEU A 1 42 ? -40.661 -22.467 4.104 1.00 0.00 42 LEU A N 11
ATOM 15460 C CA . LEU A 1 42 ? -40.745 -23.752 4.805 1.00 0.00 42 LEU A CA 11
ATOM 15461 C C . LEU A 1 42 ? -40.245 -23.608 6.239 1.00 0.00 42 LEU A C 11
ATOM 15462 O O . LEU A 1 42 ? -39.091 -23.244 6.474 1.00 0.00 42 LEU A O 11
ATOM 15478 N N . SER A 1 43 ? -41.125 -23.895 7.195 1.00 0.00 43 SER A N 11
ATOM 15479 C CA . SER A 1 43 ? -40.771 -23.793 8.607 1.00 0.00 43 SER A CA 11
ATOM 15480 C C . SER A 1 43 ? -39.513 -24.602 8.905 1.00 0.00 43 SER A C 11
ATOM 15481 O O . SER A 1 43 ? -38.853 -25.102 7.994 1.00 0.00 43 SER A O 11
ATOM 15489 N N . ALA A 1 44 ? -39.183 -24.720 10.190 1.00 0.00 44 ALA A N 11
ATOM 15490 C CA . ALA A 1 44 ? -37.997 -25.466 10.604 1.00 0.00 44 ALA A CA 11
ATOM 15491 C C . ALA A 1 44 ? -38.326 -26.935 10.832 1.00 0.00 44 ALA A C 11
ATOM 15492 O O . ALA A 1 44 ? -37.477 -27.806 10.644 1.00 0.00 44 ALA A O 11
ATOM 15499 N N . ASP A 1 45 ? -39.560 -27.209 11.234 1.00 0.00 45 ASP A N 11
ATOM 15500 C CA . ASP A 1 45 ? -39.978 -28.583 11.481 1.00 0.00 45 ASP A CA 11
ATOM 15501 C C . ASP A 1 45 ? -40.042 -29.364 10.173 1.00 0.00 45 ASP A C 11
ATOM 15502 O O . ASP A 1 45 ? -40.564 -30.479 10.131 1.00 0.00 45 ASP A O 11
ATOM 15511 N N . LEU A 1 46 ? -39.510 -28.771 9.106 1.00 0.00 46 LEU A N 11
ATOM 15512 C CA . LEU A 1 46 ? -39.511 -29.418 7.795 1.00 0.00 46 LEU A CA 11
ATOM 15513 C C . LEU A 1 46 ? -38.193 -30.153 7.558 1.00 0.00 46 LEU A C 11
ATOM 15514 O O . LEU A 1 46 ? -37.108 -29.599 7.762 1.00 0.00 46 LEU A O 11
ATOM 15530 N N . THR A 1 47 ? -38.305 -31.405 7.122 1.00 0.00 47 THR A N 11
ATOM 15531 C CA . THR A 1 47 ? -37.136 -32.238 6.845 1.00 0.00 47 THR A CA 11
ATOM 15532 C C . THR A 1 47 ? -37.303 -32.942 5.504 1.00 0.00 47 THR A C 11
ATOM 15533 O O . THR A 1 47 ? -38.267 -33.678 5.298 1.00 0.00 47 THR A O 11
ATOM 15544 N N . ILE A 1 48 ? -36.365 -32.707 4.590 1.00 0.00 48 ILE A N 11
ATOM 15545 C CA . ILE A 1 48 ? -36.435 -33.326 3.267 1.00 0.00 48 ILE A CA 11
ATOM 15546 C C . ILE A 1 48 ? -35.784 -34.707 3.289 1.00 0.00 48 ILE A C 11
ATOM 15547 O O . ILE A 1 48 ? -34.683 -34.880 3.810 1.00 0.00 48 ILE A O 11
ATOM 15563 N N . GLU A 1 49 ? -36.479 -35.688 2.712 1.00 0.00 49 GLU A N 11
ATOM 15564 C CA . GLU A 1 49 ? -35.977 -37.061 2.656 1.00 0.00 49 GLU A CA 11
ATOM 15565 C C . GLU A 1 49 ? -36.023 -37.578 1.223 1.00 0.00 49 GLU A C 11
ATOM 15566 O O . GLU A 1 49 ? -37.070 -37.547 0.575 1.00 0.00 49 GLU A O 11
ATOM 15578 N N . GLY A 1 50 ? -34.883 -38.058 0.732 1.00 0.00 50 GLY A N 11
ATOM 15579 C CA . GLY A 1 50 ? -34.804 -38.584 -0.628 1.00 0.00 50 GLY A CA 11
ATOM 15580 C C . GLY A 1 50 ? -34.341 -37.509 -1.607 1.00 0.00 50 GLY A C 11
ATOM 15581 O O . GLY A 1 50 ? -33.151 -37.397 -1.903 1.00 0.00 50 GLY A O 11
ATOM 15585 N N . GLY A 1 51 ? -35.287 -36.726 -2.111 1.00 0.00 51 GLY A N 11
ATOM 15586 C CA . GLY A 1 51 ? -34.960 -35.668 -3.059 1.00 0.00 51 GLY A CA 11
ATOM 15587 C C . GLY A 1 51 ? -36.152 -34.746 -3.283 1.00 0.00 51 GLY A C 11
ATOM 15588 O O . GLY A 1 51 ? -37.214 -35.186 -3.723 1.00 0.00 51 GLY A O 11
ATOM 15592 N N . VAL A 1 52 ? -35.967 -33.464 -2.978 1.00 0.00 52 VAL A N 11
ATOM 15593 C CA . VAL A 1 52 ? -37.034 -32.478 -3.149 1.00 0.00 52 VAL A CA 11
ATOM 15594 C C . VAL A 1 52 ? -36.884 -31.755 -4.483 1.00 0.00 52 VAL A C 11
ATOM 15595 O O . VAL A 1 52 ? -35.793 -31.309 -4.842 1.00 0.00 52 VAL A O 11
ATOM 15608 N N . THR A 1 53 ? -37.991 -31.645 -5.217 1.00 0.00 53 THR A N 11
ATOM 15609 C CA . THR A 1 53 ? -37.987 -30.975 -6.518 1.00 0.00 53 THR A CA 11
ATOM 15610 C C . THR A 1 53 ? -38.598 -29.583 -6.405 1.00 0.00 53 THR A C 11
ATOM 15611 O O . THR A 1 53 ? -39.543 -29.369 -5.647 1.00 0.00 53 THR A O 11
ATOM 15622 N N . GLY A 1 54 ? -38.052 -28.639 -7.166 1.00 0.00 54 GLY A N 11
ATOM 15623 C CA . GLY A 1 54 ? -38.555 -27.270 -7.144 1.00 0.00 54 GLY A CA 11
ATOM 15624 C C . GLY A 1 54 ? -38.078 -26.496 -8.368 1.00 0.00 54 GLY A C 11
ATOM 15625 O O . GLY A 1 54 ? -37.399 -27.045 -9.235 1.00 0.00 54 GLY A O 11
ATOM 15629 N N . GLU A 1 55 ? -38.440 -25.219 -8.434 1.00 0.00 55 GLU A N 11
ATOM 15630 C CA . GLU A 1 55 ? -38.044 -24.382 -9.560 1.00 0.00 55 GLU A CA 11
ATOM 15631 C C . GLU A 1 55 ? -38.384 -22.920 -9.285 1.00 0.00 55 GLU A C 11
ATOM 15632 O O . GLU A 1 55 ? -39.311 -22.367 -9.877 1.00 0.00 55 GLU A O 11
ATOM 15644 N N . GLY A 1 56 ? -37.628 -22.301 -8.382 1.00 0.00 56 GLY A N 11
ATOM 15645 C CA . GLY A 1 56 ? -37.859 -20.902 -8.035 1.00 0.00 56 GLY A CA 11
ATOM 15646 C C . GLY A 1 56 ? -37.139 -20.538 -6.740 1.00 0.00 56 GLY A C 11
ATOM 15647 O O . GLY A 1 56 ? -36.248 -21.257 -6.292 1.00 0.00 56 GLY A O 11
ATOM 15651 N N . GLU A 1 57 ? -37.531 -19.418 -6.142 1.00 0.00 57 GLU A N 11
ATOM 15652 C CA . GLU A 1 57 ? -36.909 -18.977 -4.897 1.00 0.00 57 GLU A CA 11
ATOM 15653 C C . GLU A 1 57 ? -37.380 -19.846 -3.736 1.00 0.00 57 GLU A C 11
ATOM 15654 O O . GLU A 1 57 ? -38.557 -19.829 -3.372 1.00 0.00 57 GLU A O 11
ATOM 15666 N N . LEU A 1 58 ? -36.453 -20.613 -3.164 1.00 0.00 58 LEU A N 11
ATOM 15667 C CA . LEU A 1 58 ? -36.778 -21.502 -2.046 1.00 0.00 58 LEU A CA 11
ATOM 15668 C C . LEU A 1 58 ? -36.179 -20.979 -0.744 1.00 0.00 58 LEU A C 11
ATOM 15669 O O . LEU A 1 58 ? -34.969 -21.057 -0.527 1.00 0.00 58 LEU A O 11
ATOM 15685 N N . GLN A 1 59 ? -37.041 -20.466 0.130 1.00 0.00 59 GLN A N 11
ATOM 15686 C CA . GLN A 1 59 ? -36.608 -19.951 1.429 1.00 0.00 59 GLN A CA 11
ATOM 15687 C C . GLN A 1 59 ? -36.940 -20.978 2.503 1.00 0.00 59 GLN A C 11
ATOM 15688 O O . GLN A 1 59 ? -38.100 -21.130 2.887 1.00 0.00 59 GLN A O 11
ATOM 15702 N N . ILE A 1 60 ? -35.923 -21.706 2.964 1.00 0.00 60 ILE A N 11
ATOM 15703 C CA . ILE A 1 60 ? -36.127 -22.747 3.973 1.00 0.00 60 ILE A CA 11
ATOM 15704 C C . ILE A 1 60 ? -35.259 -22.517 5.207 1.00 0.00 60 ILE A C 11
ATOM 15705 O O . ILE A 1 60 ? -34.051 -22.308 5.106 1.00 0.00 60 ILE A O 11
ATOM 15721 N N . ASP A 1 61 ? -35.892 -22.592 6.376 1.00 0.00 61 ASP A N 11
ATOM 15722 C CA . ASP A 1 61 ? -35.193 -22.431 7.651 1.00 0.00 61 ASP A CA 11
ATOM 15723 C C . ASP A 1 61 ? -35.290 -23.736 8.430 1.00 0.00 61 ASP A C 11
ATOM 15724 O O . ASP A 1 61 ? -35.655 -23.750 9.603 1.00 0.00 61 ASP A O 11
ATOM 15733 N N . GLY A 1 62 ? -34.982 -24.835 7.742 1.00 0.00 62 GLY A N 11
ATOM 15734 C CA . GLY A 1 62 ? -35.055 -26.172 8.333 1.00 0.00 62 GLY A CA 11
ATOM 15735 C C . GLY A 1 62 ? -33.854 -27.019 7.924 1.00 0.00 62 GLY A C 11
ATOM 15736 O O . GLY A 1 62 ? -32.807 -26.487 7.530 1.00 0.00 62 GLY A O 11
ATOM 15740 N N . VAL A 1 63 ? -34.009 -28.344 8.043 1.00 0.00 63 VAL A N 11
ATOM 15741 C CA . VAL A 1 63 ? -32.930 -29.276 7.706 1.00 0.00 63 VAL A CA 11
ATOM 15742 C C . VAL A 1 63 ? -33.216 -29.982 6.380 1.00 0.00 63 VAL A C 11
ATOM 15743 O O . VAL A 1 63 ? -34.265 -30.604 6.201 1.00 0.00 63 VAL A O 11
ATOM 15756 N N . VAL A 1 64 ? -32.268 -29.879 5.450 1.00 0.00 64 VAL A N 11
ATOM 15757 C CA . VAL A 1 64 ? -32.412 -30.503 4.136 1.00 0.00 64 VAL A CA 11
ATOM 15758 C C . VAL A 1 64 ? -31.521 -31.736 4.025 1.00 0.00 64 VAL A C 11
ATOM 15759 O O . VAL A 1 64 ? -30.295 -31.633 4.067 1.00 0.00 64 VAL A O 11
ATOM 15772 N N . LYS A 1 65 ? -32.147 -32.904 3.877 1.00 0.00 65 LYS A N 11
ATOM 15773 C CA . LYS A 1 65 ? -31.407 -34.162 3.755 1.00 0.00 65 LYS A CA 11
ATOM 15774 C C . LYS A 1 65 ? -31.794 -34.884 2.469 1.00 0.00 65 LYS A C 11
ATOM 15775 O O . LYS A 1 65 ? -32.968 -35.168 2.232 1.00 0.00 65 LYS A O 11
ATOM 15794 N N . GLY A 1 66 ? -30.795 -35.171 1.636 1.00 0.00 66 GLY A N 11
ATOM 15795 C CA . GLY A 1 66 ? -31.025 -35.856 0.362 1.00 0.00 66 GLY A CA 11
ATOM 15796 C C . GLY A 1 66 ? -30.627 -34.960 -0.805 1.00 0.00 66 GLY A C 11
ATOM 15797 O O . GLY A 1 66 ? -29.725 -34.132 -0.684 1.00 0.00 66 GLY A O 11
ATOM 15801 N N . ASP A 1 67 ? -31.308 -35.127 -1.935 1.00 0.00 67 ASP A N 11
ATOM 15802 C CA . ASP A 1 67 ? -31.020 -34.323 -3.120 1.00 0.00 67 ASP A CA 11
ATOM 15803 C C . ASP A 1 67 ? -31.873 -33.059 -3.124 1.00 0.00 67 ASP A C 11
ATOM 15804 O O . ASP A 1 67 ? -32.909 -32.996 -2.462 1.00 0.00 67 ASP A O 11
ATOM 15813 N N . VAL A 1 68 ? -31.431 -32.053 -3.876 1.00 0.00 68 VAL A N 11
ATOM 15814 C CA . VAL A 1 68 ? -32.161 -30.790 -3.962 1.00 0.00 68 VAL A CA 11
ATOM 15815 C C . VAL A 1 68 ? -32.079 -30.222 -5.379 1.00 0.00 68 VAL A C 11
ATOM 15816 O O . VAL A 1 68 ? -30.990 -30.019 -5.913 1.00 0.00 68 VAL A O 11
ATOM 15829 N N . ARG A 1 69 ? -33.241 -29.970 -5.984 1.00 0.00 69 ARG A N 11
ATOM 15830 C CA . ARG A 1 69 ? -33.299 -29.425 -7.344 1.00 0.00 69 ARG A CA 11
ATOM 15831 C C . ARG A 1 69 ? -34.194 -28.192 -7.388 1.00 0.00 69 ARG A C 11
ATOM 15832 O O . ARG A 1 69 ? -35.388 -28.269 -7.097 1.00 0.00 69 ARG A O 11
ATOM 15853 N N . VAL A 1 70 ? -33.610 -27.056 -7.752 1.00 0.00 70 VAL A N 11
ATOM 15854 C CA . VAL A 1 70 ? -34.365 -25.811 -7.829 1.00 0.00 70 VAL A CA 11
ATOM 15855 C C . VAL A 1 70 ? -33.559 -24.738 -8.558 1.00 0.00 70 VAL A C 11
ATOM 15856 O O . VAL A 1 70 ? -32.359 -24.896 -8.782 1.00 0.00 70 VAL A O 11
ATOM 15869 N N . GLY A 1 71 ? -34.224 -23.644 -8.919 1.00 0.00 71 GLY A N 11
ATOM 15870 C CA . GLY A 1 71 ? -33.555 -22.550 -9.615 1.00 0.00 71 GLY A CA 11
ATOM 15871 C C . GLY A 1 71 ? -32.708 -21.732 -8.646 1.00 0.00 71 GLY A C 11
ATOM 15872 O O . GLY A 1 71 ? -31.480 -21.720 -8.737 1.00 0.00 71 GLY A O 11
ATOM 15876 N N . ARG A 1 72 ? -33.374 -21.057 -7.708 1.00 0.00 72 ARG A N 11
ATOM 15877 C CA . ARG A 1 72 ? -32.682 -20.240 -6.709 1.00 0.00 72 ARG A CA 11
ATOM 15878 C C . ARG A 1 72 ? -32.920 -20.812 -5.314 1.00 0.00 72 ARG A C 11
ATOM 15879 O O . ARG A 1 72 ? -34.061 -20.922 -4.865 1.00 0.00 72 ARG A O 11
ATOM 15900 N N . LEU A 1 73 ? -31.833 -21.190 -4.640 1.00 0.00 73 LEU A N 11
ATOM 15901 C CA . LEU A 1 73 ? -31.923 -21.771 -3.298 1.00 0.00 73 LEU A CA 11
ATOM 15902 C C . LEU A 1 73 ? -31.474 -20.770 -2.237 1.00 0.00 73 LEU A C 11
ATOM 15903 O O . LEU A 1 73 ? -30.318 -20.346 -2.216 1.00 0.00 73 LEU A O 11
ATOM 15919 N N . THR A 1 74 ? -32.396 -20.409 -1.346 1.00 0.00 74 THR A N 11
ATOM 15920 C CA . THR A 1 74 ? -32.095 -19.472 -0.263 1.00 0.00 74 THR A CA 11
ATOM 15921 C C . THR A 1 74 ? -32.155 -20.203 1.075 1.00 0.00 74 THR A C 11
ATOM 15922 O O . THR A 1 74 ? -33.206 -20.710 1.469 1.00 0.00 74 THR A O 11
ATOM 15933 N N . VAL A 1 75 ? -31.017 -20.268 1.763 1.00 0.00 75 VAL A N 11
ATOM 15934 C CA . VAL A 1 75 ? -30.953 -20.958 3.048 1.00 0.00 75 VAL A CA 11
ATOM 15935 C C . VAL A 1 75 ? -31.430 -20.046 4.175 1.00 0.00 75 VAL A C 11
ATOM 15936 O O . VAL A 1 75 ? -30.782 -19.044 4.499 1.00 0.00 75 VAL A O 11
ATOM 15949 N N . GLY A 1 76 ? -32.584 -20.410 4.739 1.00 0.00 76 GLY A N 11
ATOM 15950 C CA . GLY A 1 76 ? -33.223 -19.652 5.816 1.00 0.00 76 GLY A CA 11
ATOM 15951 C C . GLY A 1 76 ? -32.275 -19.309 6.962 1.00 0.00 76 GLY A C 11
ATOM 15952 O O . GLY A 1 76 ? -31.053 -19.329 6.812 1.00 0.00 76 GLY A O 11
ATOM 15956 N N . GLU A 1 77 ? -32.872 -18.963 8.105 1.00 0.00 77 GLU A N 11
ATOM 15957 C CA . GLU A 1 77 ? -32.111 -18.574 9.289 1.00 0.00 77 GLU A CA 11
ATOM 15958 C C . GLU A 1 77 ? -31.659 -19.773 10.124 1.00 0.00 77 GLU A C 11
ATOM 15959 O O . GLU A 1 77 ? -30.660 -19.683 10.836 1.00 0.00 77 GLU A O 11
ATOM 15971 N N . THR A 1 78 ? -32.378 -20.893 10.055 1.00 0.00 78 THR A N 11
ATOM 15972 C CA . THR A 1 78 ? -31.973 -22.053 10.845 1.00 0.00 78 THR A CA 11
ATOM 15973 C C . THR A 1 78 ? -30.653 -22.573 10.313 1.00 0.00 78 THR A C 11
ATOM 15974 O O . THR A 1 78 ? -29.848 -23.147 11.047 1.00 0.00 78 THR A O 11
ATOM 15985 N N . GLY A 1 79 ? -30.414 -22.296 9.043 1.00 0.00 79 GLY A N 11
ATOM 15986 C CA . GLY A 1 79 ? -29.163 -22.654 8.409 1.00 0.00 79 GLY A CA 11
ATOM 15987 C C . GLY A 1 79 ? -28.827 -24.135 8.486 1.00 0.00 79 GLY A C 11
ATOM 15988 O O . GLY A 1 79 ? -27.662 -24.464 8.658 1.00 0.00 79 GLY A O 11
ATOM 15992 N N . HIS A 1 80 ? -29.798 -25.040 8.351 1.00 0.00 80 HIS A N 11
ATOM 15993 C CA . HIS A 1 80 ? -29.458 -26.466 8.407 1.00 0.00 80 HIS A CA 11
ATOM 15994 C C . HIS A 1 80 ? -29.584 -27.088 7.023 1.00 0.00 80 HIS A C 11
ATOM 15995 O O . HIS A 1 80 ? -30.679 -27.199 6.472 1.00 0.00 80 HIS A O 11
ATOM 16009 N N . VAL A 1 81 ? -28.444 -27.507 6.474 1.00 0.00 81 VAL A N 11
ATOM 16010 C CA . VAL A 1 81 ? -28.425 -28.140 5.155 1.00 0.00 81 VAL A CA 11
ATOM 16011 C C . VAL A 1 81 ? -27.324 -29.196 5.085 1.00 0.00 81 VAL A C 11
ATOM 16012 O O . VAL A 1 81 ? -26.139 -28.869 5.137 1.00 0.00 81 VAL A O 11
ATOM 16025 N N . GLU A 1 82 ? -27.719 -30.463 4.961 1.00 0.00 82 GLU A N 11
ATOM 16026 C CA . GLU A 1 82 ? -26.747 -31.556 4.876 1.00 0.00 82 GLU A CA 11
ATOM 16027 C C . GLU A 1 82 ? -27.173 -32.571 3.820 1.00 0.00 82 GLU A C 11
ATOM 16028 O O . GLU A 1 82 ? -28.132 -33.313 4.014 1.00 0.00 82 GLU A O 11
ATOM 16040 N N . GLY A 1 83 ? -26.449 -32.599 2.706 1.00 0.00 83 GLY A N 11
ATOM 16041 C CA . GLY A 1 83 ? -26.759 -33.531 1.626 1.00 0.00 83 GLY A CA 11
ATOM 16042 C C . GLY A 1 83 ? -26.150 -33.058 0.309 1.00 0.00 83 GLY A C 11
ATOM 16043 O O . GLY A 1 83 ? -25.195 -32.280 0.300 1.00 0.00 83 GLY A O 11
ATOM 16047 N N . SER A 1 84 ? -26.719 -33.525 -0.802 1.00 0.00 84 SER A N 11
ATOM 16048 C CA . SER A 1 84 ? -26.239 -33.138 -2.130 1.00 0.00 84 SER A CA 11
ATOM 16049 C C . SER A 1 84 ? -27.171 -32.091 -2.734 1.00 0.00 84 SER A C 11
ATOM 16050 O O . SER A 1 84 ? -28.348 -32.363 -2.983 1.00 0.00 84 SER A O 11
ATOM 16058 N N . VAL A 1 85 ? -26.644 -30.889 -2.956 1.00 0.00 85 VAL A N 11
ATOM 16059 C CA . VAL A 1 85 ? -27.439 -29.799 -3.520 1.00 0.00 85 VAL A CA 11
ATOM 16060 C C . VAL A 1 85 ? -27.164 -29.627 -5.010 1.00 0.00 85 VAL A C 11
ATOM 16061 O O . VAL A 1 85 ? -26.018 -29.693 -5.455 1.00 0.00 85 VAL A O 11
ATOM 16074 N N . TYR A 1 86 ? -28.231 -29.394 -5.770 1.00 0.00 86 TYR A N 11
ATOM 16075 C CA . TYR A 1 86 ? -28.127 -29.193 -7.215 1.00 0.00 86 TYR A CA 11
ATOM 16076 C C . TYR A 1 86 ? -29.013 -28.028 -7.634 1.00 0.00 86 TYR A C 11
ATOM 16077 O O . TYR A 1 86 ? -30.231 -28.077 -7.464 1.00 0.00 86 TYR A O 11
ATOM 16095 N N . ALA A 1 87 ? -28.408 -26.978 -8.177 1.00 0.00 87 ALA A N 11
ATOM 16096 C CA . ALA A 1 87 ? -29.182 -25.816 -8.600 1.00 0.00 87 ALA A CA 11
ATOM 16097 C C . ALA A 1 87 ? -28.338 -24.864 -9.437 1.00 0.00 87 ALA A C 11
ATOM 16098 O O . ALA A 1 87 ? -27.153 -25.098 -9.662 1.00 0.00 87 ALA A O 11
ATOM 16105 N N . GLU A 1 88 ? -28.966 -23.787 -9.901 1.00 0.00 88 GLU A N 11
ATOM 16106 C CA . GLU A 1 88 ? -28.279 -22.795 -10.720 1.00 0.00 88 GLU A CA 11
ATOM 16107 C C . GLU A 1 88 ? -27.572 -21.768 -9.842 1.00 0.00 88 GLU A C 11
ATOM 16108 O O . GLU A 1 88 ? -26.364 -21.563 -9.957 1.00 0.00 88 GLU A O 11
ATOM 16120 N N . ALA A 1 89 ? -28.339 -21.128 -8.961 1.00 0.00 89 ALA A N 11
ATOM 16121 C CA . ALA A 1 89 ? -27.792 -20.119 -8.053 1.00 0.00 89 ALA A CA 11
ATOM 16122 C C . ALA A 1 89 ? -28.228 -20.416 -6.624 1.00 0.00 89 ALA A C 11
ATOM 16123 O O . ALA A 1 89 ? -29.306 -20.967 -6.401 1.00 0.00 89 ALA A O 11
ATOM 16130 N N . VAL A 1 90 ? -27.385 -20.061 -5.655 1.00 0.00 90 VAL A N 11
ATOM 16131 C CA . VAL A 1 90 ? -27.712 -20.314 -4.251 1.00 0.00 90 VAL A CA 11
ATOM 16132 C C . VAL A 1 90 ? -27.168 -19.212 -3.345 1.00 0.00 90 VAL A C 11
ATOM 16133 O O . VAL A 1 90 ? -25.969 -18.936 -3.325 1.00 0.00 90 VAL A O 11
ATOM 16146 N N . GLU A 1 91 ? -28.073 -18.601 -2.579 1.00 0.00 91 GLU A N 11
ATOM 16147 C CA . GLU A 1 91 ? -27.707 -17.539 -1.642 1.00 0.00 91 GLU A CA 11
ATOM 16148 C C . GLU A 1 91 ? -27.841 -18.058 -0.215 1.00 0.00 91 GLU A C 11
ATOM 16149 O O . GLU A 1 91 ? -28.950 -18.271 0.277 1.00 0.00 91 GLU A O 11
ATOM 16161 N N . VAL A 1 92 ? -26.706 -18.293 0.435 1.00 0.00 92 VAL A N 11
ATOM 16162 C CA . VAL A 1 92 ? -26.709 -18.825 1.796 1.00 0.00 92 VAL A CA 11
ATOM 16163 C C . VAL A 1 92 ? -26.829 -17.725 2.847 1.00 0.00 92 VAL A C 11
ATOM 16164 O O . VAL A 1 92 ? -26.200 -16.675 2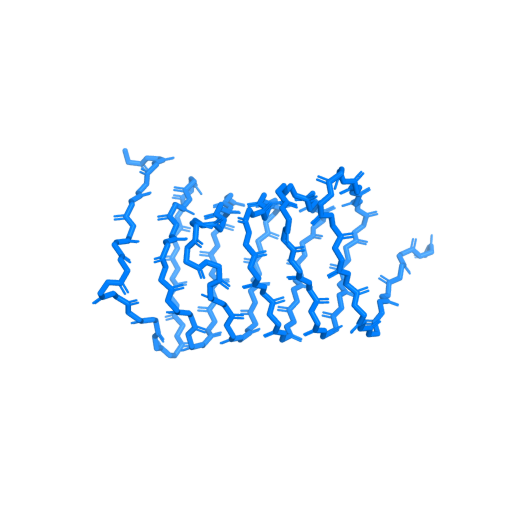.747 1.00 0.00 92 VAL A O 11
ATOM 16177 N N . ARG A 1 93 ? -27.628 -18.003 3.876 1.00 0.00 93 ARG A N 11
ATOM 16178 C CA . ARG A 1 93 ? -27.836 -17.082 4.986 1.00 0.00 93 ARG A CA 11
ATOM 16179 C C . ARG A 1 93 ? -27.738 -17.879 6.284 1.00 0.00 93 ARG A C 11
ATOM 16180 O O . ARG A 1 93 ? -28.237 -17.466 7.331 1.00 0.00 93 ARG A O 11
ATOM 16201 N N . GLY A 1 94 ? -27.102 -19.047 6.179 1.00 0.00 94 GLY A N 11
ATOM 16202 C CA . GLY A 1 94 ? -26.941 -19.948 7.315 1.00 0.00 94 GLY A CA 11
ATOM 16203 C C . GLY A 1 94 ? -25.786 -20.923 7.072 1.00 0.00 94 GLY A C 11
ATOM 16204 O O . GLY A 1 94 ? -24.866 -20.606 6.331 1.00 0.00 94 GLY A O 11
ATOM 16208 N N . ARG A 1 95 ? -25.806 -22.101 7.716 1.00 0.00 95 ARG A N 11
ATOM 16209 C CA . ARG A 1 95 ? -24.701 -23.065 7.552 1.00 0.00 95 ARG A CA 11
ATOM 16210 C C . ARG A 1 95 ? -25.099 -24.328 6.774 1.00 0.00 95 ARG A C 11
ATOM 16211 O O . ARG A 1 95 ? -26.137 -24.959 7.018 1.00 0.00 95 ARG A O 11
ATOM 16232 N N . VAL A 1 96 ? -24.227 -24.692 5.833 1.00 0.00 96 VAL A N 11
ATOM 16233 C CA . VAL A 1 96 ? -24.421 -25.875 4.999 1.00 0.00 96 VAL A CA 11
ATOM 16234 C C . VAL A 1 96 ? -23.179 -26.763 5.087 1.00 0.00 96 VAL A C 11
ATOM 16235 O O . VAL A 1 96 ? -22.053 -26.298 4.896 1.00 0.00 96 VAL A O 11
ATOM 16248 N N . VAL A 1 97 ? -23.391 -28.039 5.396 1.00 0.00 97 VAL A N 11
ATOM 16249 C CA . VAL A 1 97 ? -22.285 -28.987 5.532 1.00 0.00 97 VAL A CA 11
ATOM 16250 C C . VAL A 1 97 ? -22.587 -30.283 4.785 1.00 0.00 97 VAL A C 11
ATOM 16251 O O . VAL A 1 97 ? -23.503 -31.022 5.146 1.00 0.00 97 VAL A O 11
ATOM 16264 N N . GLY A 1 98 ? -21.806 -30.552 3.742 1.00 0.00 98 GLY A N 11
ATOM 16265 C CA . GLY A 1 98 ? -21.993 -31.760 2.947 1.00 0.00 98 GLY A CA 11
ATOM 16266 C C . GLY A 1 98 ? -21.351 -31.611 1.571 1.00 0.00 98 GLY A C 11
ATOM 16267 O O . GLY A 1 98 ? -20.153 -31.841 1.405 1.00 0.00 98 GLY A O 11
ATOM 16271 N N . ALA A 1 99 ? -22.157 -31.223 0.588 1.00 0.00 99 ALA A N 11
ATOM 16272 C CA . ALA A 1 99 ? -21.660 -31.042 -0.772 1.00 0.00 99 ALA A CA 11
ATOM 16273 C C . ALA A 1 99 ? -22.675 -30.271 -1.606 1.00 0.00 99 ALA A C 11
ATOM 16274 O O . ALA A 1 99 ? -23.882 -30.392 -1.397 1.00 0.00 99 ALA A O 11
ATOM 16281 N N . ILE A 1 100 ? -22.185 -29.467 -2.551 1.00 0.00 100 ILE A N 11
ATOM 16282 C CA . ILE A 1 100 ? -23.076 -28.674 -3.401 1.00 0.00 100 ILE A CA 11
ATOM 16283 C C . ILE A 1 100 ? -22.527 -28.555 -4.820 1.00 0.00 100 ILE A C 11
ATOM 16284 O O . ILE A 1 100 ? -21.319 -28.434 -5.024 1.00 0.00 100 ILE A O 11
ATOM 16300 N N . THR A 1 101 ? -23.433 -28.580 -5.795 1.00 0.00 101 THR A N 11
ATOM 16301 C CA . THR A 1 101 ? -23.060 -28.465 -7.205 1.00 0.00 101 THR A CA 11
ATOM 16302 C C . THR A 1 101 ? -23.968 -27.456 -7.901 1.00 0.00 101 THR A C 11
ATOM 16303 O O . THR A 1 101 ? -25.185 -27.650 -7.969 1.00 0.00 101 THR A O 11
ATOM 16314 N N . SER A 1 102 ? -23.384 -26.371 -8.407 1.00 0.00 102 SER A N 11
ATOM 16315 C CA . SER A 1 102 ? -24.181 -25.349 -9.080 1.00 0.00 102 SER A CA 11
ATOM 16316 C C . SER A 1 102 ? -23.334 -24.515 -10.034 1.00 0.00 102 SER A C 11
ATOM 16317 O O . SER A 1 102 ? -22.121 -24.698 -10.137 1.00 0.00 102 SER A O 11
ATOM 16325 N N . LYS A 1 103 ? -23.998 -23.595 -10.732 1.00 0.00 103 LYS A N 11
ATOM 16326 C CA . LYS A 1 103 ? -23.323 -22.725 -11.685 1.00 0.00 103 LYS A CA 11
ATOM 16327 C C . LYS A 1 103 ? -22.768 -21.488 -10.981 1.00 0.00 103 LYS A C 11
ATOM 16328 O O . LYS A 1 103 ? -21.779 -20.905 -11.423 1.00 0.00 103 LYS A O 11
ATOM 16347 N N . GLN A 1 104 ? -23.412 -21.093 -9.885 1.00 0.00 104 GLN A N 11
ATOM 16348 C CA . GLN A 1 104 ? -22.968 -19.924 -9.132 1.00 0.00 104 GLN A CA 11
ATOM 16349 C C . GLN A 1 104 ? -23.394 -20.024 -7.672 1.00 0.00 104 GLN A C 11
ATOM 16350 O O . GLN A 1 104 ? -24.530 -20.396 -7.366 1.00 0.00 104 GLN A O 11
ATOM 16364 N N . VAL A 1 105 ? -22.478 -19.685 -6.764 1.00 0.00 105 VAL A N 11
ATOM 16365 C CA . VAL A 1 105 ? -22.772 -19.737 -5.331 1.00 0.00 105 VAL A CA 11
ATOM 16366 C C . VAL A 1 105 ? -22.313 -18.459 -4.635 1.00 0.00 105 VAL A C 11
ATOM 16367 O O . VAL A 1 105 ? -21.132 -18.116 -4.651 1.00 0.00 105 VAL A O 11
ATOM 16380 N N . ARG A 1 106 ? -23.268 -17.761 -4.022 1.00 0.00 106 ARG A N 11
ATOM 16381 C CA . ARG A 1 106 ? -22.982 -16.516 -3.308 1.00 0.00 106 ARG A CA 11
ATOM 16382 C C . ARG A 1 106 ? -23.102 -16.746 -1.804 1.00 0.00 106 ARG A C 11
ATOM 16383 O O . ARG A 1 106 ? -24.199 -16.979 -1.291 1.00 0.00 106 ARG A O 11
ATOM 16404 N N . LEU A 1 107 ? -21.973 -16.699 -1.101 1.00 0.00 107 LEU A N 11
ATOM 16405 C CA . LEU A 1 107 ? -21.991 -16.928 0.338 1.00 0.00 107 LEU A CA 11
ATOM 16406 C C . LEU A 1 107 ? -22.393 -15.664 1.091 1.00 0.00 107 LEU A C 11
ATOM 16407 O O . LEU A 1 107 ? -21.555 -14.824 1.423 1.00 0.00 107 LEU A O 11
ATOM 16423 N N . TYR A 1 108 ? -23.689 -15.560 1.377 1.00 0.00 108 TYR A N 11
ATOM 16424 C CA . TYR A 1 108 ? -24.232 -14.426 2.121 1.00 0.00 108 TYR A CA 11
ATOM 16425 C C . TYR A 1 108 ? -24.343 -14.774 3.606 1.00 0.00 108 TYR A C 11
ATOM 16426 O O . TYR A 1 108 ? -24.358 -15.946 3.979 1.00 0.00 108 TYR A O 11
ATOM 16444 N N . GLY A 1 109 ? -24.453 -13.753 4.446 1.00 0.00 109 GLY A N 11
ATOM 16445 C CA . GLY A 1 109 ? -24.602 -13.973 5.880 1.00 0.00 109 GLY A CA 11
ATOM 16446 C C . GLY A 1 109 ? -23.491 -14.848 6.456 1.00 0.00 109 GLY A C 11
ATOM 16447 O O . GLY A 1 109 ? -22.422 -15.001 5.865 1.00 0.00 109 GLY A O 11
ATOM 16451 N N . THR A 1 110 ? -23.781 -15.425 7.618 1.00 0.00 110 THR A N 11
ATOM 16452 C CA . THR A 1 110 ? -22.853 -16.308 8.322 1.00 0.00 110 THR A CA 11
ATOM 16453 C C . THR A 1 110 ? -22.606 -17.587 7.526 1.00 0.00 110 THR A C 11
ATOM 16454 O O . THR A 1 110 ? -22.423 -18.658 8.103 1.00 0.00 110 THR A O 11
ATOM 16465 N N . SER A 1 111 ? -22.645 -17.482 6.202 1.00 0.00 111 SER A N 11
ATOM 16466 C CA . SER A 1 111 ? -22.472 -18.654 5.357 1.00 0.00 111 SER A CA 11
ATOM 16467 C C . SER A 1 111 ? -21.313 -19.517 5.835 1.00 0.00 111 SER A C 11
ATOM 16468 O O . SER A 1 111 ? -20.196 -19.037 6.032 1.00 0.00 111 SER A O 11
ATOM 16476 N N . TYR A 1 112 ? -21.602 -20.808 6.011 1.00 0.00 112 TYR A N 11
ATOM 16477 C CA . TYR A 1 112 ? -20.602 -21.776 6.459 1.00 0.00 112 TYR A CA 11
ATOM 16478 C C . TYR A 1 112 ? -20.648 -23.007 5.563 1.00 0.00 112 TYR A C 11
ATOM 16479 O O . TYR A 1 112 ? -21.613 -23.771 5.599 1.00 0.00 112 TYR A O 11
ATOM 16497 N N . VAL A 1 113 ? -19.612 -23.191 4.752 1.00 0.00 113 VAL A N 11
ATOM 16498 C CA . VAL A 1 113 ? -19.555 -24.332 3.839 1.00 0.00 113 VAL A CA 11
ATOM 16499 C C . VAL A 1 113 ? -18.411 -25.265 4.215 1.00 0.00 113 VAL A C 11
ATOM 16500 O O . VAL A 1 113 ? -17.248 -24.872 4.212 1.00 0.00 113 VAL A O 11
ATOM 16513 N N . ASP A 1 114 ? -18.755 -26.510 4.542 1.00 0.00 114 ASP A N 11
ATOM 16514 C CA . ASP A 1 114 ? -17.750 -27.506 4.918 1.00 0.00 114 ASP A CA 11
ATOM 16515 C C . ASP A 1 114 ? -18.011 -28.821 4.187 1.00 0.00 114 ASP A C 11
ATOM 16516 O O . ASP A 1 114 ? -18.906 -29.579 4.557 1.00 0.00 114 ASP A O 11
ATOM 16525 N N . GLY A 1 115 ? -17.224 -29.084 3.148 1.00 0.00 115 GLY A N 11
ATOM 16526 C CA . GLY A 1 115 ? -17.383 -30.311 2.375 1.00 0.00 115 GLY A CA 11
ATOM 16527 C C . GLY A 1 115 ? -16.824 -30.150 0.963 1.00 0.00 115 GLY A C 11
ATOM 16528 O O . GLY A 1 115 ? -15.942 -29.326 0.725 1.00 0.00 115 GLY A O 11
ATOM 16532 N N . ASP A 1 116 ? -17.342 -30.950 0.031 1.00 0.00 116 ASP A N 11
ATOM 16533 C CA . ASP A 1 116 ? -16.887 -30.897 -1.359 1.00 0.00 116 ASP A CA 11
ATOM 16534 C C . ASP A 1 116 ? -17.723 -29.911 -2.170 1.00 0.00 116 ASP A C 11
ATOM 16535 O O . ASP A 1 116 ? -18.955 -29.962 -2.152 1.00 0.00 116 ASP A O 11
ATOM 16544 N N . ILE A 1 117 ? -17.045 -29.012 -2.886 1.00 0.00 117 ILE A N 11
ATOM 16545 C CA . ILE A 1 117 ? -17.731 -28.008 -3.710 1.00 0.00 117 ILE A CA 11
ATOM 16546 C C . ILE A 1 117 ? -17.352 -28.160 -5.177 1.00 0.00 117 ILE A C 11
ATOM 16547 O O . ILE A 1 117 ? -16.207 -28.468 -5.510 1.00 0.00 117 ILE A O 11
ATOM 16563 N N . THR A 1 118 ? -18.330 -27.930 -6.047 1.00 0.00 118 THR A N 11
ATOM 16564 C CA . THR A 1 118 ? -18.115 -28.023 -7.487 1.00 0.00 118 THR A CA 11
ATOM 16565 C C . THR A 1 118 ? -18.960 -26.979 -8.212 1.00 0.00 118 THR A C 11
ATOM 16566 O O . THR A 1 118 ? -20.171 -27.145 -8.376 1.00 0.00 118 THR A O 11
ATOM 16577 N N . HIS A 1 119 ? -18.311 -25.901 -8.642 1.00 0.00 119 HIS A N 11
ATOM 16578 C CA . HIS A 1 119 ? -19.005 -24.829 -9.350 1.00 0.00 119 HIS A CA 11
ATOM 16579 C C . HIS A 1 119 ? -18.066 -24.139 -10.337 1.00 0.00 119 HIS A C 11
ATOM 16580 O O . HIS A 1 119 ? -16.855 -24.354 -10.312 1.00 0.00 119 HIS A O 11
ATOM 16594 N N . GLU A 1 120 ? -18.637 -23.310 -11.208 1.00 0.00 120 GLU A N 11
ATOM 16595 C CA . GLU A 1 120 ? -17.849 -22.588 -12.209 1.00 0.00 120 GLU A CA 11
ATOM 16596 C C . GLU A 1 120 ? -17.657 -21.135 -11.787 1.00 0.00 120 GLU A C 11
ATOM 16597 O O . GLU A 1 120 ? -16.668 -20.497 -12.150 1.00 0.00 120 GLU A O 11
ATOM 16609 N N . GLN A 1 121 ? -18.614 -20.619 -11.017 1.00 0.00 121 GLN A N 11
ATOM 16610 C CA . GLN A 1 121 ? -18.561 -19.238 -10.540 1.00 0.00 121 GLN A CA 11
ATOM 16611 C C . GLN A 1 121 ? -18.840 -19.190 -9.041 1.00 0.00 121 GLN A C 11
ATOM 16612 O O . GLN A 1 121 ? -19.667 -19.946 -8.529 1.00 0.00 121 GLN A O 11
ATOM 16626 N N . LEU A 1 122 ? -18.146 -18.301 -8.336 1.00 0.00 122 LEU A N 11
ATOM 16627 C CA . LEU A 1 122 ? -18.334 -18.177 -6.894 1.00 0.00 122 LEU A CA 11
ATOM 16628 C C . LEU A 1 122 ? -18.056 -16.755 -6.423 1.00 0.00 122 LEU A C 11
ATOM 16629 O O . LEU A 1 122 ? -17.222 -16.049 -6.992 1.00 0.00 122 LEU A O 11
ATOM 16645 N N . ALA A 1 123 ? -18.760 -16.350 -5.370 1.00 0.00 123 ALA A N 11
ATOM 16646 C CA . ALA A 1 123 ? -18.596 -15.016 -4.798 1.00 0.00 123 ALA A CA 11
ATOM 16647 C C . ALA A 1 123 ? -18.775 -15.080 -3.285 1.00 0.00 123 ALA A C 11
ATOM 16648 O O . ALA A 1 123 ? -19.709 -15.713 -2.791 1.00 0.00 123 ALA A O 11
ATOM 16655 N N . MET A 1 124 ? -17.870 -14.436 -2.551 1.00 0.00 124 MET A N 11
ATOM 16656 C CA . MET A 1 124 ? -17.929 -14.441 -1.086 1.00 0.00 124 MET A CA 11
ATOM 16657 C C . MET A 1 124 ? -18.181 -13.039 -0.541 1.00 0.00 124 MET A C 11
ATOM 16658 O O . MET A 1 124 ? -17.582 -12.065 -0.998 1.00 0.00 124 MET A O 11
ATOM 16672 N N . GLU A 1 125 ? -19.067 -12.952 0.451 1.00 0.00 125 GLU A N 11
ATOM 16673 C CA . GLU A 1 125 ? -19.403 -11.671 1.080 1.00 0.00 125 GLU A CA 11
ATOM 16674 C C . GLU A 1 125 ? -19.191 -11.758 2.590 1.00 0.00 125 GLU A C 11
ATOM 16675 O O . GLU A 1 125 ? -18.954 -12.837 3.129 1.00 0.00 125 GLU A O 11
ATOM 16687 N N . THR A 1 126 ? -19.279 -10.619 3.268 1.00 0.00 126 THR A N 11
ATOM 16688 C CA . THR A 1 126 ? -19.094 -10.596 4.716 1.00 0.00 126 THR A CA 11
ATOM 16689 C C . THR A 1 126 ? -19.846 -11.754 5.367 1.00 0.00 126 THR A C 11
ATOM 16690 O O . THR A 1 126 ? -20.972 -12.069 4.982 1.00 0.00 126 THR A O 11
ATOM 16701 N N . GLY A 1 127 ? -19.216 -12.387 6.350 1.00 0.00 127 GLY A N 11
ATOM 16702 C CA . GLY A 1 127 ? -19.837 -13.511 7.038 1.00 0.00 127 GLY A CA 11
ATOM 16703 C C . GLY A 1 127 ? -19.639 -14.798 6.248 1.00 0.00 127 GLY A C 11
ATOM 16704 O O . GLY A 1 127 ? -20.243 -15.830 6.553 1.00 0.00 127 GLY A O 11
ATOM 16708 N N . ALA A 1 128 ? -18.796 -14.725 5.218 1.00 0.00 128 ALA A N 11
ATOM 16709 C CA . ALA A 1 128 ? -18.525 -15.889 4.380 1.00 0.00 128 ALA A CA 11
ATOM 16710 C C . ALA A 1 128 ? -17.356 -16.699 4.935 1.00 0.00 128 ALA A C 11
ATOM 16711 O O . ALA A 1 128 ? -16.223 -16.223 4.984 1.00 0.00 128 ALA A O 11
ATOM 16718 N N . PHE A 1 129 ? -17.643 -17.936 5.328 1.00 0.00 129 PHE A N 11
ATOM 16719 C CA . PHE A 1 129 ? -16.623 -18.842 5.855 1.00 0.00 129 PHE A CA 11
ATOM 16720 C C . PHE A 1 129 ? -16.699 -20.167 5.106 1.00 0.00 129 PHE A C 11
ATOM 16721 O O . PHE A 1 129 ? -17.674 -20.901 5.246 1.00 0.00 129 PHE A O 11
ATOM 16738 N N . PHE A 1 130 ? -15.688 -20.466 4.293 1.00 0.00 130 PHE A N 11
ATOM 16739 C CA . PHE A 1 130 ? -15.696 -21.710 3.515 1.00 0.00 130 PHE A CA 11
ATOM 16740 C C . PHE A 1 130 ? -14.385 -22.477 3.662 1.00 0.00 130 PHE A C 11
ATOM 16741 O O . PHE A 1 130 ? -13.365 -22.094 3.089 1.00 0.00 130 PHE A O 11
ATOM 16758 N N . GLN A 1 131 ? -14.439 -23.605 4.372 1.00 0.00 131 GLN A N 11
ATOM 16759 C CA . GLN A 1 131 ? -13.263 -24.460 4.508 1.00 0.00 131 GLN A CA 11
ATOM 16760 C C . GLN A 1 131 ? -13.678 -25.890 4.204 1.00 0.00 131 GLN A C 11
ATOM 16761 O O . GLN A 1 131 ? -14.235 -26.597 5.043 1.00 0.00 131 GLN A O 11
ATOM 16775 N N . GLY A 1 132 ? -13.390 -26.290 2.981 1.00 0.00 132 GLY A N 11
ATOM 16776 C CA . GLY A 1 132 ? -13.701 -27.621 2.488 1.00 0.00 132 GLY A CA 11
ATOM 16777 C C . GLY A 1 132 ? -12.793 -27.922 1.315 1.00 0.00 132 GLY A C 11
ATOM 16778 O O . GLY A 1 132 ? -12.031 -27.054 0.889 1.00 0.00 132 GLY A O 11
ATOM 16782 N N . ARG A 1 133 ? -12.893 -29.111 0.746 1.00 0.00 133 ARG A N 11
ATOM 16783 C CA . ARG A 1 133 ? -12.078 -29.401 -0.417 1.00 0.00 133 ARG A CA 11
ATOM 16784 C C . ARG A 1 133 ? -12.778 -28.787 -1.622 1.00 0.00 133 ARG A C 11
ATOM 16785 O O . ARG A 1 133 ? -13.838 -29.250 -2.051 1.00 0.00 133 ARG A O 11
ATOM 16806 N N . SER A 1 134 ? -12.189 -27.713 -2.142 1.00 0.00 134 SER A N 11
ATOM 16807 C CA . SER A 1 134 ? -12.766 -27.002 -3.275 1.00 0.00 134 SER A CA 11
ATOM 16808 C C . SER A 1 134 ? -12.314 -27.634 -4.584 1.00 0.00 134 SER A C 11
ATOM 16809 O O . SER A 1 134 ? -11.218 -28.188 -4.671 1.00 0.00 134 SER A O 11
ATOM 16817 N N . LEU A 1 135 ? -13.165 -27.544 -5.603 1.00 0.00 135 LEU A N 11
ATOM 16818 C CA . LEU A 1 135 ? -12.850 -28.106 -6.917 1.00 0.00 135 LEU A CA 11
ATOM 16819 C C . LEU A 1 135 ? -12.799 -26.990 -7.960 1.00 0.00 135 LEU A C 11
ATOM 16820 O O . LEU A 1 135 ? -13.809 -26.342 -8.240 1.00 0.00 135 LEU A O 11
ATOM 16836 N N . LYS A 1 136 ? -11.617 -26.765 -8.523 1.00 0.00 136 LYS A N 11
ATOM 16837 C CA . LYS A 1 136 ? -11.447 -25.719 -9.523 1.00 0.00 136 LYS A CA 11
ATOM 16838 C C . LYS A 1 136 ? -11.905 -26.209 -10.891 1.00 0.00 136 LYS A C 11
ATOM 16839 O O . LYS A 1 136 ? -11.443 -27.238 -11.383 1.00 0.00 136 LYS A O 11
ATOM 16858 N N . PHE A 1 137 ? -12.818 -25.461 -11.494 1.00 0.00 137 PHE A N 11
ATOM 16859 C CA . PHE A 1 137 ? -13.340 -25.817 -12.805 1.00 0.00 137 PHE A CA 11
ATOM 16860 C C . PHE A 1 137 ? -12.226 -25.805 -13.847 1.00 0.00 137 PHE A C 11
ATOM 16861 O O . PHE A 1 137 ? -11.557 -24.790 -14.040 1.00 0.00 137 PHE A O 11
ATOM 16878 N N . GLN A 1 138 ? -12.031 -26.937 -14.519 1.00 0.00 138 GLN A N 11
ATOM 16879 C CA . GLN A 1 138 ? -10.994 -27.033 -15.540 1.00 0.00 138 GLN A CA 11
ATOM 16880 C C . GLN A 1 138 ? -11.240 -26.006 -16.644 1.00 0.00 138 GLN A C 11
ATOM 16881 O O . GLN A 1 138 ? -11.318 -24.806 -16.379 1.00 0.00 138 GLN A O 11
ATOM 16895 N N . ARG A 1 139 ? -11.365 -26.481 -17.881 1.00 0.00 139 ARG A N 11
ATOM 16896 C CA . ARG A 1 139 ? -11.606 -25.590 -19.010 1.00 0.00 139 ARG A CA 11
ATOM 16897 C C . ARG A 1 139 ? -13.097 -25.295 -19.146 1.00 0.00 139 ARG A C 11
ATOM 16898 O O . ARG A 1 139 ? -13.705 -25.582 -20.177 1.00 0.00 139 ARG A O 11
ATOM 16919 N N . LYS A 1 37 ? -44.387 -16.244 -10.640 1.00 0.00 37 LYS A N 12
ATOM 16920 C CA . LYS A 1 37 ? -43.180 -16.834 -10.073 1.00 0.00 37 LYS A CA 12
ATOM 16921 C C . LYS A 1 37 ? -43.523 -17.692 -8.858 1.00 0.00 37 LYS A C 12
ATOM 16922 O O . LYS A 1 37 ? -44.210 -17.242 -7.941 1.00 0.00 37 LYS A O 12
ATOM 16941 N N . VAL A 1 38 ? -43.039 -18.928 -8.859 1.00 0.00 38 VAL A N 12
ATOM 16942 C CA . VAL A 1 38 ? -43.300 -19.840 -7.751 1.00 0.00 38 VAL A CA 12
ATOM 16943 C C . VAL A 1 38 ? -42.382 -19.526 -6.573 1.00 0.00 38 VAL A C 12
ATOM 16944 O O . VAL A 1 38 ? -41.167 -19.420 -6.733 1.00 0.00 38 VAL A O 12
ATOM 16957 N N . ALA A 1 39 ? -42.973 -19.376 -5.389 1.00 0.00 39 ALA A N 12
ATOM 16958 C CA . ALA A 1 39 ? -42.201 -19.071 -4.183 1.00 0.00 39 ALA A CA 12
ATOM 16959 C C . ALA A 1 39 ? -42.744 -19.852 -2.991 1.00 0.00 39 ALA A C 12
ATOM 16960 O O . ALA A 1 39 ? -43.930 -19.768 -2.669 1.00 0.00 39 ALA A O 12
ATOM 16967 N N . SER A 1 40 ? -41.869 -20.617 -2.337 1.00 0.00 40 SER A N 12
ATOM 16968 C CA . SER A 1 40 ? -42.266 -21.419 -1.175 1.00 0.00 40 SER A CA 12
ATOM 16969 C C . SER A 1 40 ? -41.512 -20.968 0.073 1.00 0.00 40 SER A C 12
ATOM 16970 O O . SER A 1 40 ? -40.431 -20.385 -0.020 1.00 0.00 40 SER A O 12
ATOM 16978 N N . LEU A 1 41 ? -42.091 -21.244 1.243 1.00 0.00 41 LEU A N 12
ATOM 16979 C CA . LEU A 1 41 ? -41.471 -20.866 2.514 1.00 0.00 41 LEU A CA 12
ATOM 16980 C C . LEU A 1 41 ? -41.643 -21.981 3.544 1.00 0.00 41 LEU A C 12
ATOM 16981 O O . LEU A 1 41 ? -42.744 -22.213 4.041 1.00 0.00 41 LEU A O 12
ATOM 16997 N N . LEU A 1 42 ? -40.544 -22.664 3.862 1.00 0.00 42 LEU A N 12
ATOM 16998 C CA . LEU A 1 42 ? -40.580 -23.754 4.841 1.00 0.00 42 LEU A CA 12
ATOM 16999 C C . LEU A 1 42 ? -40.144 -23.246 6.215 1.00 0.00 42 LEU A C 12
ATOM 17000 O O . LEU A 1 42 ? -39.117 -22.580 6.343 1.00 0.00 42 LEU A O 12
ATOM 17016 N N . SER A 1 43 ? -40.935 -23.563 7.237 1.00 0.00 43 SER A N 12
ATOM 17017 C CA . SER A 1 43 ? -40.624 -23.130 8.597 1.00 0.00 43 SER A CA 12
ATOM 17018 C C . SER A 1 43 ? -39.436 -23.912 9.153 1.00 0.00 43 SER A C 12
ATOM 17019 O O . SER A 1 43 ? -38.700 -24.556 8.405 1.00 0.00 43 SER A O 12
ATOM 17027 N N . ALA A 1 44 ? -39.254 -23.846 10.468 1.00 0.00 44 ALA A N 12
ATOM 17028 C CA . ALA A 1 44 ? -38.148 -24.545 11.116 1.00 0.00 44 ALA A CA 12
ATOM 17029 C C . ALA A 1 44 ? -38.475 -26.024 11.310 1.00 0.00 44 ALA A C 12
ATOM 17030 O O . ALA A 1 44 ? -37.594 -26.880 11.229 1.00 0.00 44 ALA A O 12
ATOM 17037 N N . ASP A 1 45 ? -39.745 -26.318 11.572 1.00 0.00 45 ASP A N 12
ATOM 17038 C CA . ASP A 1 45 ? -40.172 -27.697 11.781 1.00 0.00 45 ASP A CA 12
ATOM 17039 C C . ASP A 1 45 ? -40.293 -28.434 10.450 1.00 0.00 45 ASP A C 12
ATOM 17040 O O . ASP A 1 45 ? -41.084 -29.368 10.318 1.00 0.00 45 ASP A O 12
ATOM 17049 N N . LEU A 1 46 ? -39.501 -28.011 9.466 1.00 0.00 46 LEU A N 12
ATOM 17050 C CA . LEU A 1 46 ? -39.521 -28.636 8.141 1.00 0.00 46 LEU A CA 12
ATOM 17051 C C . LEU A 1 46 ? -38.230 -29.420 7.911 1.00 0.00 46 LEU A C 12
ATOM 17052 O O . LEU A 1 46 ? -37.132 -28.853 7.905 1.00 0.00 46 LEU A O 12
ATOM 17068 N N . THR A 1 47 ? -38.374 -30.733 7.725 1.00 0.00 47 THR A N 12
ATOM 17069 C CA . THR A 1 47 ? -37.229 -31.612 7.493 1.00 0.00 47 THR A CA 12
ATOM 17070 C C . THR A 1 47 ? -37.420 -32.391 6.195 1.00 0.00 47 THR A C 12
ATOM 17071 O O . THR A 1 47 ? -38.404 -33.113 6.036 1.00 0.00 47 THR A O 12
ATOM 17082 N N . ILE A 1 48 ? -36.479 -32.235 5.266 1.00 0.00 48 ILE A N 12
ATOM 17083 C CA . ILE A 1 48 ? -36.567 -32.928 3.981 1.00 0.00 48 ILE A CA 12
ATOM 17084 C C . ILE A 1 48 ? -35.959 -34.320 4.073 1.00 0.00 48 ILE A C 12
ATOM 17085 O O . ILE A 1 48 ? -34.978 -34.533 4.781 1.00 0.00 48 ILE A O 12
ATOM 17101 N N . GLU A 1 49 ? -36.556 -35.263 3.346 1.00 0.00 49 GLU A N 12
ATOM 17102 C CA . GLU A 1 49 ? -36.078 -36.645 3.336 1.00 0.00 49 GLU A CA 12
ATOM 17103 C C . GLU A 1 49 ? -36.063 -37.194 1.913 1.00 0.00 49 GLU A C 12
ATOM 17104 O O . GLU A 1 49 ? -36.972 -36.932 1.127 1.00 0.00 49 GLU A O 12
ATOM 17116 N N . GLY A 1 50 ? -35.024 -37.958 1.590 1.00 0.00 50 GLY A N 12
ATOM 17117 C CA . GLY A 1 50 ? -34.902 -38.539 0.259 1.00 0.00 50 GLY A CA 12
ATOM 17118 C C . GLY A 1 50 ? -34.427 -37.499 -0.746 1.00 0.00 50 GLY A C 12
ATOM 17119 O O . GLY A 1 50 ? -33.233 -37.217 -0.845 1.00 0.00 50 GLY A O 12
ATOM 17123 N N . GLY A 1 51 ? -35.368 -36.926 -1.492 1.00 0.00 51 GLY A N 12
ATOM 17124 C CA . GLY A 1 51 ? -35.028 -35.916 -2.487 1.00 0.00 51 GLY A CA 12
ATOM 17125 C C . GLY A 1 51 ? -36.281 -35.247 -3.039 1.00 0.00 51 GLY A C 12
ATOM 17126 O O . GLY A 1 51 ? -37.240 -35.919 -3.418 1.00 0.00 51 GLY A O 12
ATOM 17130 N N . VAL A 1 52 ? -36.268 -33.914 -3.082 1.00 0.00 52 VAL A N 12
ATOM 17131 C CA . VAL A 1 52 ? -37.411 -33.149 -3.592 1.00 0.00 52 VAL A CA 12
ATOM 17132 C C . VAL A 1 52 ? -36.973 -32.209 -4.712 1.00 0.00 52 VAL A C 12
ATOM 17133 O O . VAL A 1 52 ? -35.971 -31.504 -4.587 1.00 0.00 52 VAL A O 12
ATOM 17146 N N . THR A 1 53 ? -37.733 -32.204 -5.808 1.00 0.00 53 THR A N 12
ATOM 17147 C CA . THR A 1 53 ? -37.421 -31.346 -6.954 1.00 0.00 53 THR A CA 12
ATOM 17148 C C . THR A 1 53 ? -38.374 -30.155 -7.010 1.00 0.00 53 THR A C 12
ATOM 17149 O O . THR A 1 53 ? -39.369 -30.106 -6.287 1.00 0.00 53 THR A O 12
ATOM 17160 N N . GLY A 1 54 ? -38.060 -29.200 -7.879 1.00 0.00 54 GLY A N 12
ATOM 17161 C CA . GLY A 1 54 ? -38.889 -28.010 -8.032 1.00 0.00 54 GLY A CA 12
ATOM 17162 C C . GLY A 1 54 ? -38.512 -27.254 -9.301 1.00 0.00 54 GLY A C 12
ATOM 17163 O O . GLY A 1 54 ? -37.845 -27.798 -10.181 1.00 0.00 54 GLY A O 12
ATOM 17167 N N . GLU A 1 55 ? -38.940 -26.000 -9.389 1.00 0.00 55 GLU A N 12
ATOM 17168 C CA . GLU A 1 55 ? -38.634 -25.185 -10.558 1.00 0.00 55 GLU A CA 12
ATOM 17169 C C . GLU A 1 55 ? -39.035 -23.733 -10.320 1.00 0.00 55 GLU A C 12
ATOM 17170 O O . GLU A 1 55 ? -40.005 -23.245 -10.899 1.00 0.00 55 GLU A O 12
ATOM 17182 N N . GLY A 1 56 ? -38.285 -23.050 -9.463 1.00 0.00 56 GLY A N 12
ATOM 17183 C CA . GLY A 1 56 ? -38.575 -21.655 -9.157 1.00 0.00 56 GLY A CA 12
ATOM 17184 C C . GLY A 1 56 ? -37.779 -21.186 -7.945 1.00 0.00 56 GLY A C 12
ATOM 17185 O O . GLY A 1 56 ? -36.648 -21.622 -7.725 1.00 0.00 56 GLY A O 12
ATOM 17189 N N . GLU A 1 57 ? -38.376 -20.293 -7.160 1.00 0.00 57 GLU A N 12
ATOM 17190 C CA . GLU A 1 57 ? -37.718 -19.764 -5.967 1.00 0.00 57 GLU A CA 12
ATOM 17191 C C . GLU A 1 57 ? -38.090 -20.590 -4.740 1.00 0.00 57 GLU A C 12
ATOM 17192 O O . GLU A 1 57 ? -39.265 -20.702 -4.385 1.00 0.00 57 GLU A O 12
ATOM 17204 N N . LEU A 1 58 ? -37.079 -21.169 -4.094 1.00 0.00 58 LEU A N 12
ATOM 17205 C CA . LEU A 1 58 ? -37.301 -21.989 -2.902 1.00 0.00 58 LEU A CA 12
ATOM 17206 C C . LEU A 1 58 ? -36.564 -21.399 -1.703 1.00 0.00 58 LEU A C 12
ATOM 17207 O O . LEU A 1 58 ? -35.339 -21.488 -1.608 1.00 0.00 58 LEU A O 12
ATOM 17223 N N . GLN A 1 59 ? -37.325 -20.811 -0.782 1.00 0.00 59 GLN A N 12
ATOM 17224 C CA . GLN A 1 59 ? -36.750 -20.219 0.425 1.00 0.00 59 GLN A CA 12
ATOM 17225 C C . GLN A 1 59 ? -37.027 -21.135 1.610 1.00 0.00 59 GLN A C 12
ATOM 17226 O O . GLN A 1 59 ? -38.145 -21.179 2.128 1.00 0.00 59 GLN A O 12
ATOM 17240 N N . ILE A 1 60 ? -36.011 -21.893 2.019 1.00 0.00 60 ILE A N 12
ATOM 17241 C CA . ILE A 1 60 ? -36.163 -22.837 3.126 1.00 0.00 60 ILE A CA 12
ATOM 17242 C C . ILE A 1 60 ? -35.372 -22.403 4.355 1.00 0.00 60 ILE A C 12
ATOM 17243 O O . ILE A 1 60 ? -34.221 -21.983 4.257 1.00 0.00 60 ILE A O 12
ATOM 17259 N N . ASP A 1 61 ? -36.009 -22.537 5.516 1.00 0.00 61 ASP A N 12
ATOM 17260 C CA . ASP A 1 61 ? -35.390 -22.194 6.794 1.00 0.00 61 ASP A CA 12
ATOM 17261 C C . ASP A 1 61 ? -35.525 -23.385 7.735 1.00 0.00 61 ASP A C 12
ATOM 17262 O O . ASP A 1 61 ? -36.224 -23.319 8.746 1.00 0.00 61 ASP A O 12
ATOM 17271 N N . GLY A 1 62 ? -34.880 -24.485 7.363 1.00 0.00 62 GLY A N 12
ATOM 17272 C CA . GLY A 1 62 ? -34.955 -25.713 8.143 1.00 0.00 62 GLY A CA 12
ATOM 17273 C C . GLY A 1 62 ? -33.744 -26.606 7.894 1.00 0.00 62 GLY A C 12
ATOM 17274 O O . GLY A 1 62 ? -32.681 -26.139 7.461 1.00 0.00 62 GLY A O 12
ATOM 17278 N N . VAL A 1 63 ? -33.915 -27.898 8.194 1.00 0.00 63 VAL A N 12
ATOM 17279 C CA . VAL A 1 63 ? -32.845 -28.881 8.020 1.00 0.00 63 VAL A CA 12
ATOM 17280 C C . VAL A 1 63 ? -33.144 -29.791 6.827 1.00 0.00 63 VAL A C 12
ATOM 17281 O O . VAL A 1 63 ? -34.167 -30.473 6.787 1.00 0.00 63 VAL A O 12
ATOM 17294 N N . VAL A 1 64 ? -32.242 -29.777 5.847 1.00 0.00 64 VAL A N 12
ATOM 17295 C CA . VAL A 1 64 ? -32.406 -30.588 4.638 1.00 0.00 64 VAL A CA 12
ATOM 17296 C C . VAL A 1 64 ? -31.574 -31.866 4.720 1.00 0.00 64 VAL A C 12
ATOM 17297 O O . VAL A 1 64 ? -30.361 -31.815 4.925 1.00 0.00 64 VAL A O 12
ATOM 17310 N N . LYS A 1 65 ? -32.233 -33.015 4.548 1.00 0.00 65 LYS A N 12
ATOM 17311 C CA . LYS A 1 65 ? -31.547 -34.312 4.594 1.00 0.00 65 LYS A CA 12
ATOM 17312 C C . LYS A 1 65 ? -31.814 -35.092 3.310 1.00 0.00 65 LYS A C 12
ATOM 17313 O O . LYS A 1 65 ? -32.792 -35.835 3.218 1.00 0.00 65 LYS A O 12
ATOM 17332 N N . GLY A 1 66 ? -30.943 -34.920 2.320 1.00 0.00 66 GLY A N 12
ATOM 17333 C CA . GLY A 1 66 ? -31.097 -35.614 1.042 1.00 0.00 66 GLY A CA 12
ATOM 17334 C C . GLY A 1 66 ? -30.630 -34.733 -0.112 1.00 0.00 66 GLY A C 12
ATOM 17335 O O . GLY A 1 66 ? -29.717 -33.923 0.044 1.00 0.00 66 GLY A O 12
ATOM 17339 N N . ASP A 1 67 ? -31.263 -34.899 -1.274 1.00 0.00 67 ASP A N 12
ATOM 17340 C CA . ASP A 1 67 ? -30.906 -34.113 -2.459 1.00 0.00 67 ASP A CA 12
ATOM 17341 C C . ASP A 1 67 ? -31.987 -33.079 -2.766 1.00 0.00 67 ASP A C 12
ATOM 17342 O O . ASP A 1 67 ? -33.146 -33.245 -2.387 1.00 0.00 67 ASP A O 12
ATOM 17351 N N . VAL A 1 68 ? -31.598 -32.006 -3.456 1.00 0.00 68 VAL A N 12
ATOM 17352 C CA . VAL A 1 68 ? -32.543 -30.945 -3.811 1.00 0.00 68 VAL A CA 12
ATOM 17353 C C . VAL A 1 68 ? -32.267 -30.427 -5.219 1.00 0.00 68 VAL A C 12
ATOM 17354 O O . VAL A 1 68 ? -31.118 -30.179 -5.586 1.00 0.00 68 VAL A O 12
ATOM 17367 N N . ARG A 1 69 ? -33.332 -30.265 -6.005 1.00 0.00 69 ARG A N 12
ATOM 17368 C CA . ARG A 1 69 ? -33.209 -29.776 -7.381 1.00 0.00 69 ARG A CA 12
ATOM 17369 C C . ARG A 1 69 ? -34.161 -28.607 -7.623 1.00 0.00 69 ARG A C 12
ATOM 17370 O O . ARG A 1 69 ? -35.378 -28.754 -7.516 1.00 0.00 69 ARG A O 12
ATOM 17391 N N . VAL A 1 70 ? -33.599 -27.445 -7.950 1.00 0.00 70 VAL A N 12
ATOM 17392 C CA . VAL A 1 70 ? -34.413 -26.260 -8.203 1.00 0.00 70 VAL A CA 12
ATOM 17393 C C . VAL A 1 70 ? -33.569 -25.163 -8.852 1.00 0.00 70 VAL A C 12
ATOM 17394 O O . VAL A 1 70 ? -32.348 -25.282 -8.945 1.00 0.00 70 VAL A O 12
ATOM 17407 N N . GLY A 1 71 ? -34.227 -24.094 -9.291 1.00 0.00 71 GLY A N 12
ATOM 17408 C CA . GLY A 1 71 ? -33.521 -22.983 -9.920 1.00 0.00 71 GLY A CA 12
ATOM 17409 C C . GLY A 1 71 ? -32.755 -22.173 -8.879 1.00 0.00 71 GLY A C 12
ATOM 17410 O O . GLY A 1 71 ? -31.524 -22.115 -8.906 1.00 0.00 71 GLY A O 12
ATOM 17414 N N . ARG A 1 72 ? -33.493 -21.549 -7.961 1.00 0.00 72 ARG A N 12
ATOM 17415 C CA . ARG A 1 72 ? -32.884 -20.738 -6.902 1.00 0.00 72 ARG A CA 12
ATOM 17416 C C . ARG A 1 72 ? -33.125 -21.378 -5.537 1.00 0.00 72 ARG A C 12
ATOM 17417 O O . ARG A 1 72 ? -34.231 -21.828 -5.239 1.00 0.00 72 ARG A O 12
ATOM 17438 N N . LEU A 1 73 ? -32.077 -21.416 -4.713 1.00 0.00 73 LEU A N 12
ATOM 17439 C CA . LEU A 1 73 ? -32.171 -22.007 -3.375 1.00 0.00 73 LEU A CA 12
ATOM 17440 C C . LEU A 1 73 ? -31.466 -21.120 -2.353 1.00 0.00 73 LEU A C 12
ATOM 17441 O O . LEU A 1 73 ? -30.276 -20.839 -2.478 1.00 0.00 73 LEU A O 12
ATOM 17457 N N . THR A 1 74 ? -32.210 -20.681 -1.338 1.00 0.00 74 THR A N 12
ATOM 17458 C CA . THR A 1 74 ? -31.647 -19.819 -0.292 1.00 0.00 74 THR A CA 12
ATOM 17459 C C . THR A 1 74 ? -31.921 -20.404 1.090 1.00 0.00 74 THR A C 12
ATOM 17460 O O . THR A 1 74 ? -33.074 -20.646 1.452 1.00 0.00 74 THR A O 12
ATOM 17471 N N . VAL A 1 75 ? -30.857 -20.634 1.864 1.00 0.00 75 VAL A N 12
ATOM 17472 C CA . VAL A 1 75 ? -31.012 -21.195 3.206 1.00 0.00 75 VAL A CA 12
ATOM 17473 C C . VAL A 1 75 ? -31.277 -20.084 4.226 1.00 0.00 75 VAL A C 12
ATOM 17474 O O . VAL A 1 75 ? -30.437 -19.197 4.447 1.00 0.00 75 VAL A O 12
ATOM 17487 N N . GLY A 1 76 ? -32.468 -20.147 4.821 1.00 0.00 76 GLY A N 12
ATOM 17488 C CA . GLY A 1 76 ? -32.910 -19.168 5.806 1.00 0.00 76 GLY A CA 12
ATOM 17489 C C . GLY A 1 76 ? -31.927 -19.014 6.958 1.00 0.00 76 GLY A C 12
ATOM 17490 O O . GLY A 1 76 ? -30.739 -19.307 6.827 1.00 0.00 76 GLY A O 12
ATOM 17494 N N . GLU A 1 77 ? -32.441 -18.519 8.082 1.00 0.00 77 GLU A N 12
ATOM 17495 C CA . GLU A 1 77 ? -31.619 -18.285 9.263 1.00 0.00 77 GLU A CA 12
ATOM 17496 C C . GLU A 1 77 ? -31.378 -19.558 10.076 1.00 0.00 77 GLU A C 12
ATOM 17497 O O . GLU A 1 77 ? -30.493 -19.577 10.930 1.00 0.00 77 GLU A O 12
ATOM 17509 N N . THR A 1 78 ? -32.145 -20.623 9.830 1.00 0.00 78 THR A N 12
ATOM 17510 C CA . THR A 1 78 ? -31.930 -21.849 10.599 1.00 0.00 78 THR A CA 12
ATOM 17511 C C . THR A 1 78 ? -30.576 -22.435 10.224 1.00 0.00 78 THR A C 12
ATOM 17512 O O . THR A 1 78 ? -29.906 -23.071 11.037 1.00 0.00 78 THR A O 12
ATOM 17523 N N . GLY A 1 79 ? -30.156 -22.138 9.003 1.00 0.00 79 GLY A N 12
ATOM 17524 C CA . GLY A 1 79 ? -28.849 -22.546 8.514 1.00 0.00 79 GLY A CA 12
ATOM 17525 C C . GLY A 1 79 ? -28.577 -24.039 8.616 1.00 0.00 79 GLY A C 12
ATOM 17526 O O . GLY A 1 79 ? -27.443 -24.419 8.907 1.00 0.00 79 GLY A O 12
ATOM 17530 N N . HIS A 1 80 ? -29.570 -24.901 8.365 1.00 0.00 80 HIS A N 12
ATOM 17531 C CA . HIS A 1 80 ? -29.310 -26.343 8.439 1.00 0.00 80 HIS A CA 12
ATOM 17532 C C . HIS A 1 80 ? -29.476 -26.982 7.068 1.00 0.00 80 HIS A C 12
ATOM 17533 O O . HIS A 1 80 ? -30.576 -27.033 6.515 1.00 0.00 80 HIS A O 12
ATOM 17547 N N . VAL A 1 81 ? -28.366 -27.483 6.529 1.00 0.00 81 VAL A N 12
ATOM 17548 C CA . VAL A 1 81 ? -28.383 -28.141 5.224 1.00 0.00 81 VAL A CA 12
ATOM 17549 C C . VAL A 1 81 ? -27.346 -29.259 5.177 1.00 0.00 81 VAL A C 12
ATOM 17550 O O . VAL A 1 81 ? -26.145 -29.001 5.246 1.00 0.00 81 VAL A O 12
ATOM 17563 N N . GLU A 1 82 ? -27.812 -30.501 5.050 1.00 0.00 82 GLU A N 12
ATOM 17564 C CA . GLU A 1 82 ? -26.905 -31.649 4.983 1.00 0.00 82 GLU A CA 12
ATOM 17565 C C . GLU A 1 82 ? -27.338 -32.607 3.880 1.00 0.00 82 GLU A C 12
ATOM 17566 O O . GLU A 1 82 ? -28.340 -33.310 4.011 1.00 0.00 82 GLU A O 12
ATOM 17578 N N . GLY A 1 83 ? -26.572 -32.632 2.794 1.00 0.00 83 GLY A N 12
ATOM 17579 C CA . GLY A 1 83 ? -26.879 -33.511 1.672 1.00 0.00 83 GLY A CA 12
ATOM 17580 C C . GLY A 1 83 ? -26.214 -33.006 0.393 1.00 0.00 83 GLY A C 12
ATOM 17581 O O . GLY A 1 83 ? -25.226 -32.275 0.442 1.00 0.00 83 GLY A O 12
ATOM 17585 N N . SER A 1 84 ? -26.781 -33.388 -0.751 1.00 0.00 84 SER A N 12
ATOM 17586 C CA . SER A 1 84 ? -26.258 -32.956 -2.048 1.00 0.00 84 SER A CA 12
ATOM 17587 C C . SER A 1 84 ? -27.158 -31.865 -2.621 1.00 0.00 84 SER A C 12
ATOM 17588 O O . SER A 1 84 ? -28.334 -32.101 -2.902 1.00 0.00 84 SER A O 12
ATOM 17596 N N . VAL A 1 85 ? -26.610 -30.663 -2.776 1.00 0.00 85 VAL A N 12
ATOM 17597 C CA . VAL A 1 85 ? -27.387 -29.539 -3.297 1.00 0.00 85 VAL A CA 12
ATOM 17598 C C . VAL A 1 85 ? -27.140 -29.337 -4.787 1.00 0.00 85 VAL A C 12
ATOM 17599 O O . VAL A 1 85 ? -26.013 -29.093 -5.217 1.00 0.00 85 VAL A O 12
ATOM 17612 N N . TYR A 1 86 ? -28.215 -29.428 -5.569 1.00 0.00 86 TYR A N 12
ATOM 17613 C CA . TYR A 1 86 ? -28.138 -29.241 -7.018 1.00 0.00 86 TYR A CA 12
ATOM 17614 C C . TYR A 1 86 ? -29.035 -28.079 -7.433 1.00 0.00 86 TYR A C 12
ATOM 17615 O O . TYR A 1 86 ? -30.252 -28.133 -7.255 1.00 0.00 86 TYR A O 12
ATOM 17633 N N . ALA A 1 87 ? -28.432 -27.031 -7.982 1.00 0.00 87 ALA A N 12
ATOM 17634 C CA . ALA A 1 87 ? -29.198 -25.864 -8.408 1.00 0.00 87 ALA A CA 12
ATOM 17635 C C . ALA A 1 87 ? -28.373 -25.002 -9.354 1.00 0.00 87 ALA A C 12
ATOM 17636 O O . ALA A 1 87 ? -27.220 -25.311 -9.637 1.00 0.00 87 ALA A O 12
ATOM 17643 N N . GLU A 1 88 ? -28.972 -23.919 -9.841 1.00 0.00 88 GLU A N 12
ATOM 17644 C CA . GLU A 1 88 ? -28.279 -23.015 -10.757 1.00 0.00 88 GLU A CA 12
ATOM 17645 C C . GLU A 1 88 ? -27.641 -21.864 -9.985 1.00 0.00 88 GLU A C 12
ATOM 17646 O O . GLU A 1 88 ? -26.520 -21.450 -10.281 1.00 0.00 88 GLU A O 12
ATOM 17658 N N . ALA A 1 89 ? -28.363 -21.356 -8.989 1.00 0.00 89 ALA A N 12
ATOM 17659 C CA . ALA A 1 89 ? -27.864 -20.253 -8.168 1.00 0.00 89 ALA A CA 12
ATOM 17660 C C . ALA A 1 89 ? -28.382 -20.391 -6.743 1.00 0.00 89 ALA A C 12
ATOM 17661 O O . ALA A 1 89 ? -29.544 -20.732 -6.534 1.00 0.00 89 ALA A O 12
ATOM 17668 N N . VAL A 1 90 ? -27.516 -20.132 -5.759 1.00 0.00 90 VAL A N 12
ATOM 17669 C CA . VAL A 1 90 ? -27.926 -20.250 -4.357 1.00 0.00 90 VAL A CA 12
ATOM 17670 C C . VAL A 1 90 ? -27.309 -19.154 -3.485 1.00 0.00 90 VAL A C 12
ATOM 17671 O O . VAL A 1 90 ? -26.158 -18.755 -3.680 1.00 0.00 90 VAL A O 12
ATOM 17684 N N . GLU A 1 91 ? -28.091 -18.694 -2.506 1.00 0.00 91 GLU A N 12
ATOM 17685 C CA . GLU A 1 91 ? -27.646 -17.663 -1.567 1.00 0.00 91 GLU A CA 12
ATOM 17686 C C . GLU A 1 91 ? -27.629 -18.243 -0.157 1.00 0.00 91 GLU A C 12
ATOM 17687 O O . GLU A 1 91 ? -28.661 -18.678 0.359 1.00 0.00 91 GLU A O 12
ATOM 17699 N N . VAL A 1 92 ? -26.449 -18.280 0.456 1.00 0.00 92 VAL A N 12
ATOM 17700 C CA . VAL A 1 92 ? -26.309 -18.845 1.797 1.00 0.00 92 VAL A CA 12
ATOM 17701 C C . VAL A 1 92 ? -26.339 -17.765 2.881 1.00 0.00 92 VAL A C 12
ATOM 17702 O O . VAL A 1 92 ? -25.617 -16.774 2.803 1.00 0.00 92 VAL A O 12
ATOM 17715 N N . ARG A 1 93 ? -27.173 -17.988 3.905 1.00 0.00 93 ARG A N 12
ATOM 17716 C CA . ARG A 1 93 ? -27.304 -17.068 5.030 1.00 0.00 93 ARG A CA 12
ATOM 17717 C C . ARG A 1 93 ? -27.209 -17.860 6.330 1.00 0.00 93 ARG A C 12
ATOM 17718 O O . ARG A 1 93 ? -27.681 -17.417 7.376 1.00 0.00 93 ARG A O 12
ATOM 17739 N N . GLY A 1 94 ? -26.631 -19.058 6.242 1.00 0.00 94 GLY A N 12
ATOM 17740 C CA . GLY A 1 94 ? -26.524 -19.933 7.405 1.00 0.00 94 GLY A CA 12
ATOM 17741 C C . GLY A 1 94 ? -25.433 -20.991 7.227 1.00 0.00 94 GLY A C 12
ATOM 17742 O O . GLY A 1 94 ? -24.423 -20.743 6.573 1.00 0.00 94 GLY A O 12
ATOM 17746 N N . ARG A 1 95 ? -25.612 -22.157 7.860 1.00 0.00 95 ARG A N 12
ATOM 17747 C CA . ARG A 1 95 ? -24.598 -23.221 7.807 1.00 0.00 95 ARG A CA 12
ATOM 17748 C C . ARG A 1 95 ? -25.019 -24.398 6.918 1.00 0.00 95 ARG A C 12
ATOM 17749 O O . ARG A 1 95 ? -26.116 -24.963 7.050 1.00 0.00 95 ARG A O 12
ATOM 17770 N N . VAL A 1 96 ? -24.107 -24.762 6.010 1.00 0.00 96 VAL A N 12
ATOM 17771 C CA . VAL A 1 96 ? -24.323 -25.866 5.077 1.00 0.00 96 VAL A CA 12
ATOM 17772 C C . VAL A 1 96 ? -23.067 -26.738 4.988 1.00 0.00 96 VAL A C 12
ATOM 17773 O O . VAL A 1 96 ? -21.959 -26.235 4.801 1.00 0.00 96 VAL A O 12
ATOM 17786 N N . VAL A 1 97 ? -23.252 -28.049 5.119 1.00 0.00 97 VAL A N 12
ATOM 17787 C CA . VAL A 1 97 ? -22.131 -28.987 5.044 1.00 0.00 97 VAL A CA 12
ATOM 17788 C C . VAL A 1 97 ? -22.530 -30.231 4.256 1.00 0.00 97 VAL A C 12
ATOM 17789 O O . VAL A 1 97 ? -23.574 -30.831 4.513 1.00 0.00 97 VAL A O 12
ATOM 17802 N N . GLY A 1 98 ? -21.693 -30.613 3.295 1.00 0.00 98 GLY A N 12
ATOM 17803 C CA . GLY A 1 98 ? -21.967 -31.789 2.471 1.00 0.00 98 GLY A CA 12
ATOM 17804 C C . GLY A 1 98 ? -21.386 -31.619 1.072 1.00 0.00 98 GLY A C 12
ATOM 17805 O O . GLY A 1 98 ? -20.210 -31.902 0.837 1.00 0.00 98 GLY A O 12
ATOM 17809 N N . ALA A 1 99 ? -22.218 -31.154 0.146 1.00 0.00 99 ALA A N 12
ATOM 17810 C CA . ALA A 1 99 ? -21.776 -30.946 -1.228 1.00 0.00 99 ALA A CA 12
ATOM 17811 C C . ALA A 1 99 ? -22.701 -29.967 -1.941 1.00 0.00 99 ALA A C 12
ATOM 17812 O O . ALA A 1 99 ? -23.885 -29.873 -1.620 1.00 0.00 99 ALA A O 12
ATOM 17819 N N . ILE A 1 100 ? -22.154 -29.233 -2.909 1.00 0.00 100 ILE A N 12
ATOM 17820 C CA . ILE A 1 100 ? -22.942 -28.257 -3.660 1.00 0.00 100 ILE A CA 12
ATOM 17821 C C . ILE A 1 100 ? -22.440 -28.155 -5.098 1.00 0.00 100 ILE A C 12
ATOM 17822 O O . ILE A 1 100 ? -21.242 -28.025 -5.342 1.00 0.00 100 ILE A O 12
ATOM 17838 N N . THR A 1 101 ? -23.376 -28.203 -6.045 1.00 0.00 101 THR A N 12
ATOM 17839 C CA . THR A 1 101 ? -23.042 -28.103 -7.465 1.00 0.00 101 THR A CA 12
ATOM 17840 C C . THR A 1 101 ? -23.975 -27.114 -8.154 1.00 0.00 101 THR A C 12
ATOM 17841 O O . THR A 1 101 ? -25.176 -27.364 -8.283 1.00 0.00 101 THR A O 12
ATOM 17852 N N . SER A 1 102 ? -23.422 -25.986 -8.591 1.00 0.00 102 SER A N 12
ATOM 17853 C CA . SER A 1 102 ? -24.229 -24.972 -9.262 1.00 0.00 102 SER A CA 12
ATOM 17854 C C . SER A 1 102 ? -23.364 -24.053 -10.114 1.00 0.00 102 SER A C 12
ATOM 17855 O O . SER A 1 102 ? -22.146 -24.216 -10.189 1.00 0.00 102 SER A O 12
ATOM 17863 N N . LYS A 1 103 ? -24.010 -23.085 -10.758 1.00 0.00 103 LYS A N 12
ATOM 17864 C CA . LYS A 1 103 ? -23.304 -22.138 -11.612 1.00 0.00 103 LYS A CA 12
ATOM 17865 C C . LYS A 1 103 ? -22.685 -21.021 -10.778 1.00 0.00 103 LYS A C 12
ATOM 17866 O O . LYS A 1 103 ? -21.479 -20.779 -10.850 1.00 0.00 103 LYS A O 12
ATOM 17885 N N . GLN A 1 104 ? -23.514 -20.340 -9.987 1.00 0.00 104 GLN A N 12
ATOM 17886 C CA . GLN A 1 104 ? -23.035 -19.245 -9.140 1.00 0.00 104 GLN A CA 12
ATOM 17887 C C . GLN A 1 104 ? -23.524 -19.418 -7.706 1.00 0.00 104 GLN A C 12
ATOM 17888 O O . GLN A 1 104 ? -24.643 -19.874 -7.469 1.00 0.00 104 GLN A O 12
ATOM 17902 N N . VAL A 1 105 ? -22.681 -19.052 -6.746 1.00 0.00 105 VAL A N 12
ATOM 17903 C CA . VAL A 1 105 ? -23.045 -19.175 -5.337 1.00 0.00 105 VAL A CA 12
ATOM 17904 C C . VAL A 1 105 ? -22.373 -18.081 -4.509 1.00 0.00 105 VAL A C 12
ATOM 17905 O O . VAL A 1 105 ? -21.151 -17.931 -4.529 1.00 0.00 105 VAL A O 12
ATOM 17918 N N . ARG A 1 106 ? -23.186 -17.318 -3.779 1.00 0.00 106 ARG A N 12
ATOM 17919 C CA . ARG A 1 106 ? -22.675 -16.234 -2.935 1.00 0.00 106 ARG A CA 12
ATOM 17920 C C . ARG A 1 106 ? -22.821 -16.611 -1.463 1.00 0.00 106 ARG A C 12
ATOM 17921 O O . ARG A 1 106 ? -23.861 -17.124 -1.050 1.00 0.00 106 ARG A O 12
ATOM 17942 N N . LEU A 1 107 ? -21.771 -16.376 -0.675 1.00 0.00 107 LEU A N 12
ATOM 17943 C CA . LEU A 1 107 ? -21.805 -16.721 0.747 1.00 0.00 107 LEU A CA 12
ATOM 17944 C C . LEU A 1 107 ? -22.183 -15.512 1.606 1.00 0.00 107 LEU A C 12
ATOM 17945 O O . LEU A 1 107 ? -21.321 -14.729 2.008 1.00 0.00 107 LEU A O 12
ATOM 17961 N N . TYR A 1 108 ? -23.477 -15.391 1.903 1.00 0.00 108 TYR A N 12
ATOM 17962 C CA . TYR A 1 108 ? -23.983 -14.306 2.746 1.00 0.00 108 TYR A CA 12
ATOM 17963 C C . TYR A 1 108 ? -24.120 -14.769 4.198 1.00 0.00 108 TYR A C 12
ATOM 17964 O O . TYR A 1 108 ? -24.198 -15.963 4.475 1.00 0.00 108 TYR A O 12
ATOM 17982 N N . GLY A 1 109 ? -24.190 -13.818 5.117 1.00 0.00 109 GLY A N 12
ATOM 17983 C CA . GLY A 1 109 ? -24.366 -14.145 6.529 1.00 0.00 109 GLY A CA 12
ATOM 17984 C C . GLY A 1 109 ? -23.318 -15.134 7.036 1.00 0.00 109 GLY A C 12
ATOM 17985 O O . GLY A 1 109 ? -22.212 -15.227 6.503 1.00 0.00 109 GLY A O 12
ATOM 17989 N N . THR A 1 110 ? -23.702 -15.874 8.076 1.00 0.00 110 THR A N 12
ATOM 17990 C CA . THR A 1 110 ? -22.844 -16.884 8.699 1.00 0.00 110 THR A CA 12
ATOM 17991 C C . THR A 1 110 ? -22.556 -18.026 7.728 1.00 0.00 110 THR A C 12
ATOM 17992 O O . THR A 1 110 ? -22.421 -19.180 8.134 1.00 0.00 110 THR A O 12
ATOM 18003 N N . SER A 1 111 ? -22.496 -17.708 6.442 1.00 0.00 111 SER A N 12
ATOM 18004 C CA . SER A 1 111 ? -22.263 -18.725 5.429 1.00 0.00 111 SER A CA 12
ATOM 18005 C C . SER A 1 111 ? -21.134 -19.654 5.854 1.00 0.00 111 SER A C 12
ATOM 18006 O O . SER A 1 111 ? -20.072 -19.205 6.286 1.00 0.00 111 SER A O 12
ATOM 18014 N N . TYR A 1 112 ? -21.382 -20.955 5.727 1.00 0.00 112 TYR A N 12
ATOM 18015 C CA . TYR A 1 112 ? -20.391 -21.957 6.100 1.00 0.00 112 TYR A CA 12
ATOM 18016 C C . TYR A 1 112 ? -20.502 -23.178 5.188 1.00 0.00 112 TYR A C 12
ATOM 18017 O O . TYR A 1 112 ? -21.494 -23.905 5.240 1.00 0.00 112 TYR A O 12
ATOM 18035 N N . VAL A 1 113 ? -19.484 -23.398 4.352 1.00 0.00 113 VAL A N 12
ATOM 18036 C CA . VAL A 1 113 ? -19.490 -24.542 3.430 1.00 0.00 113 VAL A CA 12
ATOM 18037 C C . VAL A 1 113 ? -18.361 -25.514 3.766 1.00 0.00 113 VAL A C 12
ATOM 18038 O O . VAL A 1 113 ? -17.186 -25.140 3.785 1.00 0.00 113 VAL A O 12
ATOM 18051 N N . ASP A 1 114 ? -18.731 -26.768 4.028 1.00 0.00 114 ASP A N 12
ATOM 18052 C CA . ASP A 1 114 ? -17.748 -27.804 4.363 1.00 0.00 114 ASP A CA 12
ATOM 18053 C C . ASP A 1 114 ? -18.023 -29.081 3.572 1.00 0.00 114 ASP A C 12
ATOM 18054 O O . ASP A 1 114 ? -19.021 -29.763 3.809 1.00 0.00 114 ASP A O 12
ATOM 18063 N N . GLY A 1 115 ? -17.132 -29.403 2.636 1.00 0.00 115 GLY A N 12
ATOM 18064 C CA . GLY A 1 115 ? -17.288 -30.607 1.819 1.00 0.00 115 GLY A CA 12
ATOM 18065 C C . GLY A 1 115 ? -16.802 -30.367 0.394 1.00 0.00 115 GLY A C 12
ATOM 18066 O O . GLY A 1 115 ? -15.936 -29.525 0.156 1.00 0.00 115 GLY A O 12
ATOM 18070 N N . ASP A 1 116 ? -17.367 -31.113 -0.551 1.00 0.00 116 ASP A N 12
ATOM 18071 C CA . ASP A 1 116 ? -16.988 -30.974 -1.955 1.00 0.00 116 ASP A CA 12
ATOM 18072 C C . ASP A 1 116 ? -17.796 -29.859 -2.611 1.00 0.00 116 ASP A C 12
ATOM 18073 O O . ASP A 1 116 ? -19.026 -29.900 -2.625 1.00 0.00 116 ASP A O 12
ATOM 18082 N N . ILE A 1 117 ? -17.097 -28.857 -3.149 1.00 0.00 117 ILE A N 12
ATOM 18083 C CA . ILE A 1 117 ? -17.763 -27.724 -3.801 1.00 0.00 117 ILE A CA 12
ATOM 18084 C C . ILE A 1 117 ? -17.432 -27.679 -5.291 1.00 0.00 117 ILE A C 12
ATOM 18085 O O . ILE A 1 117 ? -16.308 -27.965 -5.702 1.00 0.00 117 ILE A O 12
ATOM 18101 N N . THR A 1 118 ? -18.430 -27.308 -6.092 1.00 0.00 118 THR A N 12
ATOM 18102 C CA . THR A 1 118 ? -18.263 -27.212 -7.540 1.00 0.00 118 THR A CA 12
ATOM 18103 C C . THR A 1 118 ? -19.044 -26.016 -8.071 1.00 0.00 118 THR A C 12
ATOM 18104 O O . THR A 1 118 ? -20.244 -26.110 -8.329 1.00 0.00 118 THR A O 12
ATOM 18115 N N . HIS A 1 119 ? -18.356 -24.885 -8.220 1.00 0.00 119 HIS A N 12
ATOM 18116 C CA . HIS A 1 119 ? -18.992 -23.661 -8.706 1.00 0.00 119 HIS A CA 12
ATOM 18117 C C . HIS A 1 119 ? -18.104 -22.963 -9.733 1.00 0.00 119 HIS A C 12
ATOM 18118 O O . HIS A 1 119 ? -16.881 -22.939 -9.598 1.00 0.00 119 HIS A O 12
ATOM 18132 N N . GLU A 1 120 ? -18.732 -22.385 -10.753 1.00 0.00 120 GLU A N 12
ATOM 18133 C CA . GLU A 1 120 ? -17.994 -21.677 -11.791 1.00 0.00 120 GLU A CA 12
ATOM 18134 C C . GLU A 1 120 ? -17.580 -20.301 -11.282 1.00 0.00 120 GLU A C 12
ATOM 18135 O O . GLU A 1 120 ? -16.409 -19.927 -11.347 1.00 0.00 120 GLU A O 12
ATOM 18147 N N . GLN A 1 121 ? -18.554 -19.558 -10.758 1.00 0.00 121 GLN A N 12
ATOM 18148 C CA . GLN A 1 121 ? -18.303 -18.224 -10.212 1.00 0.00 121 GLN A CA 12
ATOM 18149 C C . GLN A 1 121 ? -18.738 -18.182 -8.752 1.00 0.00 121 GLN A C 12
ATOM 18150 O O . GLN A 1 121 ? -19.852 -18.585 -8.414 1.00 0.00 121 GLN A O 12
ATOM 18164 N N . LEU A 1 122 ? -17.847 -17.712 -7.881 1.00 0.00 122 LEU A N 12
ATOM 18165 C CA . LEU A 1 122 ? -18.141 -17.643 -6.448 1.00 0.00 122 LEU A CA 12
ATOM 18166 C C . LEU A 1 122 ? -17.937 -16.227 -5.916 1.00 0.00 122 LEU A C 12
ATOM 18167 O O . LEU A 1 122 ? -17.082 -15.483 -6.398 1.00 0.00 122 LEU A O 12
ATOM 18183 N N . ALA A 1 123 ? -18.730 -15.873 -4.907 1.00 0.00 123 ALA A N 12
ATOM 18184 C CA . ALA A 1 123 ? -18.646 -14.553 -4.282 1.00 0.00 123 ALA A CA 12
ATOM 18185 C C . ALA A 1 123 ? -18.679 -14.705 -2.765 1.00 0.00 123 ALA A C 12
ATOM 18186 O O . ALA A 1 123 ? -19.621 -15.274 -2.211 1.00 0.00 123 ALA A O 12
ATOM 18193 N N . MET A 1 124 ? -17.640 -14.210 -2.096 1.00 0.00 124 MET A N 12
ATOM 18194 C CA . MET A 1 124 ? -17.550 -14.311 -0.639 1.00 0.00 124 MET A CA 12
ATOM 18195 C C . MET A 1 124 ? -17.847 -12.967 0.022 1.00 0.00 124 MET A C 12
ATOM 18196 O O . MET A 1 124 ? -17.256 -11.946 -0.326 1.00 0.00 124 MET A O 12
ATOM 18210 N N . GLU A 1 125 ? -18.762 -12.987 0.994 1.00 0.00 125 GLU A N 12
ATOM 18211 C CA . GLU A 1 125 ? -19.136 -11.776 1.727 1.00 0.00 125 GLU A CA 12
ATOM 18212 C C . GLU A 1 125 ? -18.887 -11.978 3.219 1.00 0.00 125 GLU A C 12
ATOM 18213 O O . GLU A 1 125 ? -18.853 -13.109 3.703 1.00 0.00 125 GLU A O 12
ATOM 18225 N N . THR A 1 126 ? -18.709 -10.878 3.943 1.00 0.00 126 THR A N 12
ATOM 18226 C CA . THR A 1 126 ? -18.459 -10.953 5.380 1.00 0.00 126 THR A CA 12
ATOM 18227 C C . THR A 1 126 ? -19.338 -12.019 6.028 1.00 0.00 126 THR A C 12
ATOM 18228 O O . THR A 1 126 ? -20.564 -11.957 5.951 1.00 0.00 126 THR A O 12
ATOM 18239 N N . GLY A 1 127 ? -18.701 -12.995 6.675 1.00 0.00 127 GLY A N 12
ATOM 18240 C CA . GLY A 1 127 ? -19.431 -14.074 7.345 1.00 0.00 127 GLY A CA 12
ATOM 18241 C C . GLY A 1 127 ? -19.268 -15.398 6.603 1.00 0.00 127 GLY A C 12
ATOM 18242 O O . GLY A 1 127 ? -19.892 -16.400 6.963 1.00 0.00 127 GLY A O 12
ATOM 18246 N N . ALA A 1 128 ? -18.437 -15.399 5.560 1.00 0.00 128 ALA A N 12
ATOM 18247 C CA . ALA A 1 128 ? -18.203 -16.615 4.780 1.00 0.00 128 ALA A CA 12
ATOM 18248 C C . ALA A 1 128 ? -17.006 -17.398 5.319 1.00 0.00 128 ALA A C 12
ATOM 18249 O O . ALA A 1 128 ? -15.869 -16.932 5.252 1.00 0.00 128 ALA A O 12
ATOM 18256 N N . PHE A 1 129 ? -17.266 -18.605 5.822 1.00 0.00 129 PHE A N 12
ATOM 18257 C CA . PHE A 1 129 ? -16.204 -19.476 6.337 1.00 0.00 129 PHE A CA 12
ATOM 18258 C C . PHE A 1 129 ? -16.356 -20.873 5.742 1.00 0.00 129 PHE A C 12
ATOM 18259 O O . PHE A 1 129 ? -17.225 -21.631 6.161 1.00 0.00 129 PHE A O 12
ATOM 18276 N N . PHE A 1 130 ? -15.528 -21.223 4.760 1.00 0.00 130 PHE A N 12
ATOM 18277 C CA . PHE A 1 130 ? -15.637 -22.543 4.129 1.00 0.00 130 PHE A CA 12
ATOM 18278 C C . PHE A 1 130 ? -14.300 -23.255 4.033 1.00 0.00 130 PHE A C 12
ATOM 18279 O O . PHE A 1 130 ? -13.408 -22.827 3.302 1.00 0.00 130 PHE A O 12
ATOM 18296 N N . GLN A 1 131 ? -14.196 -24.390 4.724 1.00 0.00 131 GLN A N 12
ATOM 18297 C CA . GLN A 1 131 ? -12.990 -25.206 4.648 1.00 0.00 131 GLN A CA 12
ATOM 18298 C C . GLN A 1 131 ? -13.404 -26.593 4.185 1.00 0.00 131 GLN A C 12
ATOM 18299 O O . GLN A 1 131 ? -13.896 -27.412 4.961 1.00 0.00 131 GLN A O 12
ATOM 18313 N N . GLY A 1 132 ? -13.203 -26.828 2.901 1.00 0.00 132 GLY A N 12
ATOM 18314 C CA . GLY A 1 132 ? -13.547 -28.093 2.274 1.00 0.00 132 GLY A CA 12
ATOM 18315 C C . GLY A 1 132 ? -12.707 -28.273 1.029 1.00 0.00 132 GLY A C 12
ATOM 18316 O O . GLY A 1 132 ? -11.981 -27.358 0.637 1.00 0.00 132 GLY A O 12
ATOM 18320 N N . ARG A 1 133 ? -12.831 -29.412 0.365 1.00 0.00 133 ARG A N 12
ATOM 18321 C CA . ARG A 1 133 ? -12.088 -29.593 -0.868 1.00 0.00 133 ARG A CA 12
ATOM 18322 C C . ARG A 1 133 ? -12.887 -28.917 -1.976 1.00 0.00 133 ARG A C 12
ATOM 18323 O O . ARG A 1 133 ? -13.956 -29.389 -2.370 1.00 0.00 133 ARG A O 12
ATOM 18344 N N . SER A 1 134 ? -12.369 -27.788 -2.452 1.00 0.00 134 SER A N 12
ATOM 18345 C CA . SER A 1 134 ? -13.042 -27.016 -3.492 1.00 0.00 134 SER A CA 12
ATOM 18346 C C . SER A 1 134 ? -12.529 -27.414 -4.871 1.00 0.00 134 SER A C 12
ATOM 18347 O O . SER A 1 134 ? -11.320 -27.458 -5.105 1.00 0.00 134 SER A O 12
ATOM 18355 N N . LEU A 1 135 ? -13.454 -27.701 -5.783 1.00 0.00 135 LEU A N 12
ATOM 18356 C CA . LEU A 1 135 ? -13.086 -28.095 -7.140 1.00 0.00 135 LEU A CA 12
ATOM 18357 C C . LEU A 1 135 ? -13.112 -26.888 -8.071 1.00 0.00 135 LEU A C 12
ATOM 18358 O O . LEU A 1 135 ? -14.111 -26.174 -8.150 1.00 0.00 135 LEU A O 12
ATOM 18374 N N . LYS A 1 136 ? -12.005 -26.668 -8.776 1.00 0.00 136 LYS A N 12
ATOM 18375 C CA . LYS A 1 136 ? -11.909 -25.544 -9.702 1.00 0.00 136 LYS A CA 12
ATOM 18376 C C . LYS A 1 136 ? -12.505 -25.915 -11.056 1.00 0.00 136 LYS A C 12
ATOM 18377 O O . LYS A 1 136 ? -12.320 -27.029 -11.543 1.00 0.00 136 LYS A O 12
ATOM 18396 N N . PHE A 1 137 ? -13.218 -24.970 -11.661 1.00 0.00 137 PHE A N 12
ATOM 18397 C CA . PHE A 1 137 ? -13.835 -25.205 -12.961 1.00 0.00 137 PHE A CA 12
ATOM 18398 C C . PHE A 1 137 ? -12.769 -25.328 -14.044 1.00 0.00 137 PHE A C 12
ATOM 18399 O O . PHE A 1 137 ? -11.773 -24.606 -14.032 1.00 0.00 137 PHE A O 12
ATOM 18416 N N . GLN A 1 138 ? -12.985 -26.248 -14.981 1.00 0.00 138 GLN A N 12
ATOM 18417 C CA . GLN A 1 138 ? -12.033 -26.456 -16.066 1.00 0.00 138 GLN A CA 12
ATOM 18418 C C . GLN A 1 138 ? -10.662 -26.828 -15.513 1.00 0.00 138 GLN A C 12
ATOM 18419 O O . GLN A 1 138 ? -9.893 -25.961 -15.098 1.00 0.00 138 GLN A O 12
ATOM 18433 N N . ARG A 1 139 ? -10.363 -28.124 -15.506 1.00 0.00 139 ARG A N 12
ATOM 18434 C CA . ARG A 1 139 ? -9.081 -28.600 -14.997 1.00 0.00 139 ARG A CA 12
ATOM 18435 C C . ARG A 1 139 ? -8.736 -27.907 -13.682 1.00 0.00 139 ARG A C 12
ATOM 18436 O O . ARG A 1 139 ? -7.701 -27.250 -13.567 1.00 0.00 139 ARG A O 12
ATOM 18457 N N . LYS A 1 37 ? -46.218 -22.086 -8.814 1.00 0.00 37 LYS A N 13
ATOM 18458 C CA . LYS A 1 37 ? -45.713 -21.320 -7.680 1.00 0.00 37 LYS A CA 13
ATOM 18459 C C . LYS A 1 37 ? -44.366 -20.686 -8.019 1.00 0.00 37 LYS A C 13
ATOM 18460 O O . LYS A 1 37 ? -43.369 -21.385 -8.202 1.00 0.00 37 LYS A O 13
ATOM 18479 N N . VAL A 1 38 ? -44.344 -19.360 -8.096 1.00 0.00 38 VAL A N 13
ATOM 18480 C CA . VAL A 1 38 ? -43.111 -18.644 -8.406 1.00 0.00 38 VAL A CA 13
ATOM 18481 C C . VAL A 1 38 ? -42.127 -18.758 -7.245 1.00 0.00 38 VAL A C 13
ATOM 18482 O O . VAL A 1 38 ? -40.910 -18.765 -7.444 1.00 0.00 38 VAL A O 13
ATOM 18495 N N . ALA A 1 39 ? -42.665 -18.848 -6.032 1.00 0.00 39 ALA A N 13
ATOM 18496 C CA . ALA A 1 39 ? -41.832 -18.963 -4.840 1.00 0.00 39 ALA A CA 13
ATOM 18497 C C . ALA A 1 39 ? -42.612 -19.622 -3.706 1.00 0.00 39 ALA A C 13
ATOM 18498 O O . ALA A 1 39 ? -43.840 -19.696 -3.749 1.00 0.00 39 ALA A O 13
ATOM 18505 N N . SER A 1 40 ? -41.895 -20.103 -2.691 1.00 0.00 40 SER A N 13
ATOM 18506 C CA . SER A 1 40 ? -42.546 -20.756 -1.557 1.00 0.00 40 SER A CA 13
ATOM 18507 C C . SER A 1 40 ? -41.648 -20.738 -0.321 1.00 0.00 40 SER A C 13
ATOM 18508 O O . SER A 1 40 ? -40.426 -20.849 -0.424 1.00 0.00 40 SER A O 13
ATOM 18516 N N . LEU A 1 41 ? -42.272 -20.597 0.851 1.00 0.00 41 LEU A N 13
ATOM 18517 C CA . LEU A 1 41 ? -41.538 -20.566 2.119 1.00 0.00 41 LEU A CA 13
ATOM 18518 C C . LEU A 1 41 ? -41.675 -21.904 2.845 1.00 0.00 41 LEU A C 13
ATOM 18519 O O . LEU A 1 41 ? -42.782 -22.331 3.171 1.00 0.00 41 LEU A O 13
ATOM 18535 N N . LEU A 1 42 ? -40.542 -22.558 3.100 1.00 0.00 42 LEU A N 13
ATOM 18536 C CA . LEU A 1 42 ? -40.543 -23.847 3.797 1.00 0.00 42 LEU A CA 13
ATOM 18537 C C . LEU A 1 42 ? -40.232 -23.646 5.279 1.00 0.00 42 LEU A C 13
ATOM 18538 O O . LEU A 1 42 ? -39.110 -23.293 5.650 1.00 0.00 42 LEU A O 13
ATOM 18554 N N . SER A 1 43 ? -41.240 -23.871 6.119 1.00 0.00 43 SER A N 13
ATOM 18555 C CA . SER A 1 43 ? -41.080 -23.711 7.560 1.00 0.00 43 SER A CA 13
ATOM 18556 C C . SER A 1 43 ? -39.827 -24.428 8.053 1.00 0.00 43 SER A C 13
ATOM 18557 O O . SER A 1 43 ? -39.101 -25.042 7.271 1.00 0.00 43 SER A O 13
ATOM 18565 N N . ALA A 1 44 ? -39.581 -24.343 9.357 1.00 0.00 44 ALA A N 13
ATOM 18566 C CA . ALA A 1 44 ? -38.412 -24.982 9.955 1.00 0.00 44 ALA A CA 13
ATOM 18567 C C . ALA A 1 44 ? -38.733 -26.411 10.377 1.00 0.00 44 ALA A C 13
ATOM 18568 O O . ALA A 1 44 ? -37.863 -27.282 10.358 1.00 0.00 44 ALA A O 13
ATOM 18575 N N . ASP A 1 45 ? -39.983 -26.646 10.756 1.00 0.00 45 ASP A N 13
ATOM 18576 C CA . ASP A 1 45 ? -40.403 -27.977 11.179 1.00 0.00 45 ASP A CA 13
ATOM 18577 C C . ASP A 1 45 ? -40.464 -28.927 9.986 1.00 0.00 45 ASP A C 13
ATOM 18578 O O . ASP A 1 45 ? -41.264 -29.862 9.969 1.00 0.00 45 ASP A O 13
ATOM 18587 N N . LEU A 1 46 ? -39.618 -28.679 8.983 1.00 0.00 46 LEU A N 13
ATOM 18588 C CA . LEU A 1 46 ? -39.589 -29.515 7.782 1.00 0.00 46 LEU A CA 13
ATOM 18589 C C . LEU A 1 46 ? -38.211 -30.141 7.576 1.00 0.00 46 LEU A C 13
ATOM 18590 O O . LEU A 1 46 ? -37.174 -29.492 7.762 1.00 0.00 46 LEU A O 13
ATOM 18606 N N . THR A 1 47 ? -38.219 -31.413 7.176 1.00 0.00 47 THR A N 13
ATOM 18607 C CA . THR A 1 47 ? -36.986 -32.155 6.923 1.00 0.00 47 THR A CA 13
ATOM 18608 C C . THR A 1 47 ? -37.084 -32.874 5.581 1.00 0.00 47 THR A C 13
ATOM 18609 O O . THR A 1 47 ? -38.006 -33.658 5.354 1.00 0.00 47 THR A O 13
ATOM 18620 N N . ILE A 1 48 ? -36.139 -32.595 4.687 1.00 0.00 48 ILE A N 13
ATOM 18621 C CA . ILE A 1 48 ? -36.145 -33.218 3.365 1.00 0.00 48 ILE A CA 13
ATOM 18622 C C . ILE A 1 48 ? -35.425 -34.562 3.395 1.00 0.00 48 ILE A C 13
ATOM 18623 O O . ILE A 1 48 ? -34.371 -34.702 4.015 1.00 0.00 48 ILE A O 13
ATOM 18639 N N . GLU A 1 49 ? -36.011 -35.550 2.717 1.00 0.00 49 GLU A N 13
ATOM 18640 C CA . GLU A 1 49 ? -35.436 -36.894 2.659 1.00 0.00 49 GLU A CA 13
ATOM 18641 C C . GLU A 1 49 ? -35.487 -37.429 1.232 1.00 0.00 49 GLU A C 13
ATOM 18642 O O . GLU A 1 49 ? -36.465 -37.217 0.515 1.00 0.00 49 GLU A O 13
ATOM 18654 N N . GLY A 1 50 ? -34.427 -38.117 0.825 1.00 0.00 50 GLY A N 13
ATOM 18655 C CA . GLY A 1 50 ? -34.364 -38.670 -0.522 1.00 0.00 50 GLY A CA 13
ATOM 18656 C C . GLY A 1 50 ? -34.004 -37.582 -1.527 1.00 0.00 50 GLY A C 13
ATOM 18657 O O . GLY A 1 50 ? -32.844 -37.438 -1.908 1.00 0.00 50 GLY A O 13
ATOM 18661 N N . GLY A 1 51 ? -35.004 -36.814 -1.947 1.00 0.00 51 GLY A N 13
ATOM 18662 C CA . GLY A 1 51 ? -34.771 -35.739 -2.902 1.00 0.00 51 GLY A CA 13
ATOM 18663 C C . GLY A 1 51 ? -36.087 -35.183 -3.435 1.00 0.00 51 GLY A C 13
ATOM 18664 O O . GLY A 1 51 ? -37.018 -35.933 -3.726 1.00 0.00 51 GLY A O 13
ATOM 18668 N N . VAL A 1 52 ? -36.154 -33.858 -3.559 1.00 0.00 52 VAL A N 13
ATOM 18669 C CA . VAL A 1 52 ? -37.361 -33.198 -4.059 1.00 0.00 52 VAL A CA 13
ATOM 18670 C C . VAL A 1 52 ? -36.998 -31.977 -4.899 1.00 0.00 52 VAL A C 13
ATOM 18671 O O . VAL A 1 52 ? -35.986 -31.320 -4.655 1.00 0.00 52 VAL A O 13
ATOM 18684 N N . THR A 1 53 ? -37.838 -31.678 -5.891 1.00 0.00 53 THR A N 13
ATOM 18685 C CA . THR A 1 53 ? -37.612 -30.529 -6.771 1.00 0.00 53 THR A CA 13
ATOM 18686 C C . THR A 1 53 ? -38.646 -29.443 -6.492 1.00 0.00 53 THR A C 13
ATOM 18687 O O . THR A 1 53 ? -39.603 -29.663 -5.750 1.00 0.00 53 THR A O 13
ATOM 18698 N N . GLY A 1 54 ? -38.449 -28.270 -7.087 1.00 0.00 54 GLY A N 13
ATOM 18699 C CA . GLY A 1 54 ? -39.378 -27.162 -6.885 1.00 0.00 54 GLY A CA 13
ATOM 18700 C C . GLY A 1 54 ? -39.310 -26.168 -8.040 1.00 0.00 54 GLY A C 13
ATOM 18701 O O . GLY A 1 54 ? -40.338 -25.733 -8.558 1.00 0.00 54 GLY A O 13
ATOM 18705 N N . GLU A 1 55 ? -38.093 -25.813 -8.437 1.00 0.00 55 GLU A N 13
ATOM 18706 C CA . GLU A 1 55 ? -37.905 -24.866 -9.532 1.00 0.00 55 GLU A CA 13
ATOM 18707 C C . GLU A 1 55 ? -38.548 -23.525 -9.195 1.00 0.00 55 GLU A C 13
ATOM 18708 O O . GLU A 1 55 ? -39.709 -23.282 -9.523 1.00 0.00 55 GLU A O 13
ATOM 18720 N N . GLY A 1 56 ? -37.785 -22.659 -8.536 1.00 0.00 56 GLY A N 13
ATOM 18721 C CA . GLY A 1 56 ? -38.290 -21.344 -8.156 1.00 0.00 56 GLY A CA 13
ATOM 18722 C C . GLY A 1 56 ? -37.509 -20.785 -6.972 1.00 0.00 56 GLY A C 13
ATOM 18723 O O . GLY A 1 56 ? -36.578 -21.419 -6.475 1.00 0.00 56 GLY A O 13
ATOM 18727 N N . GLU A 1 57 ? -37.897 -19.594 -6.523 1.00 0.00 57 GLU A N 13
ATOM 18728 C CA . GLU A 1 57 ? -37.230 -18.952 -5.392 1.00 0.00 57 GLU A CA 13
ATOM 18729 C C . GLU A 1 57 ? -37.956 -19.280 -4.094 1.00 0.00 57 GLU A C 13
ATOM 18730 O O . GLU A 1 57 ? -39.103 -18.880 -3.896 1.00 0.00 57 GLU A O 13
ATOM 18742 N N . LEU A 1 58 ? -37.284 -20.011 -3.206 1.00 0.00 58 LEU A N 13
ATOM 18743 C CA . LEU A 1 58 ? -37.892 -20.387 -1.926 1.00 0.00 58 LEU A CA 13
ATOM 18744 C C . LEU A 1 58 ? -36.909 -20.198 -0.770 1.00 0.00 58 LEU A C 13
ATOM 18745 O O . LEU A 1 58 ? -35.695 -20.346 -0.927 1.00 0.00 58 LEU A O 13
ATOM 18761 N N . GLN A 1 59 ? -37.460 -19.869 0.397 1.00 0.00 59 GLN A N 13
ATOM 18762 C CA . GLN A 1 59 ? -36.661 -19.658 1.604 1.00 0.00 59 GLN A CA 13
ATOM 18763 C C . GLN A 1 59 ? -36.968 -20.750 2.622 1.00 0.00 59 GLN A C 13
ATOM 18764 O O . GLN A 1 59 ? -38.095 -20.862 3.102 1.00 0.00 59 GLN A O 13
ATOM 18778 N N . ILE A 1 60 ? -35.962 -21.564 2.934 1.00 0.00 60 ILE A N 13
ATOM 18779 C CA . ILE A 1 60 ? -36.133 -22.662 3.885 1.00 0.00 60 ILE A CA 13
ATOM 18780 C C . ILE A 1 60 ? -35.289 -22.451 5.136 1.00 0.00 60 ILE A C 13
ATOM 18781 O O . ILE A 1 60 ? -34.083 -22.219 5.054 1.00 0.00 60 ILE A O 13
ATOM 18797 N N . ASP A 1 61 ? -35.932 -22.560 6.296 1.00 0.00 61 ASP A N 13
ATOM 18798 C CA . ASP A 1 61 ? -35.243 -22.407 7.579 1.00 0.00 61 ASP A CA 13
ATOM 18799 C C . ASP A 1 61 ? -35.324 -23.718 8.351 1.00 0.00 61 ASP A C 13
ATOM 18800 O O . ASP A 1 61 ? -35.708 -23.741 9.519 1.00 0.00 61 ASP A O 13
ATOM 18809 N N . GLY A 1 62 ? -34.975 -24.809 7.672 1.00 0.00 62 GLY A N 13
ATOM 18810 C CA . GLY A 1 62 ? -35.025 -26.143 8.268 1.00 0.00 62 GLY A CA 13
ATOM 18811 C C . GLY A 1 62 ? -33.797 -26.964 7.885 1.00 0.00 62 GLY A C 13
ATOM 18812 O O . GLY A 1 62 ? -32.747 -26.412 7.520 1.00 0.00 62 GLY A O 13
ATOM 18816 N N . VAL A 1 63 ? -33.935 -28.292 7.999 1.00 0.00 63 VAL A N 13
ATOM 18817 C CA . VAL A 1 63 ? -32.840 -29.212 7.678 1.00 0.00 63 VAL A CA 13
ATOM 18818 C C . VAL A 1 63 ? -33.118 -29.927 6.359 1.00 0.00 63 VAL A C 13
ATOM 18819 O O . VAL A 1 63 ? -34.089 -30.668 6.233 1.00 0.00 63 VAL A O 13
ATOM 18832 N N . VAL A 1 64 ? -32.260 -29.685 5.368 1.00 0.00 64 VAL A N 13
ATOM 18833 C CA . VAL A 1 64 ? -32.424 -30.298 4.046 1.00 0.00 64 VAL A CA 13
ATOM 18834 C C . VAL A 1 64 ? -31.437 -31.445 3.846 1.00 0.00 64 VAL A C 13
ATOM 18835 O O . VAL A 1 64 ? -30.224 -31.236 3.806 1.00 0.00 64 VAL A O 13
ATOM 18848 N N . LYS A 1 65 ? -31.970 -32.661 3.711 1.00 0.00 65 LYS A N 13
ATOM 18849 C CA . LYS A 1 65 ? -31.140 -33.850 3.502 1.00 0.00 65 LYS A CA 13
ATOM 18850 C C . LYS A 1 65 ? -31.577 -34.590 2.238 1.00 0.00 65 LYS A C 13
ATOM 18851 O O . LYS A 1 65 ? -32.763 -34.864 2.048 1.00 0.00 65 LYS A O 13
ATOM 18870 N N . GLY A 1 66 ? -30.611 -34.922 1.381 1.00 0.00 66 GLY A N 13
ATOM 18871 C CA . GLY A 1 66 ? -30.899 -35.643 0.136 1.00 0.00 66 GLY A CA 13
ATOM 18872 C C . GLY A 1 66 ? -30.569 -34.793 -1.089 1.00 0.00 66 GLY A C 13
ATOM 18873 O O . GLY A 1 66 ? -29.943 -33.738 -0.976 1.00 0.00 66 GLY A O 13
ATOM 18877 N N . ASP A 1 67 ? -30.995 -35.264 -2.262 1.00 0.00 67 ASP A N 13
ATOM 18878 C CA . ASP A 1 67 ? -30.746 -34.545 -3.511 1.00 0.00 67 ASP A CA 13
ATOM 18879 C C . ASP A 1 67 ? -31.905 -33.603 -3.826 1.00 0.00 67 ASP A C 13
ATOM 18880 O O . ASP A 1 67 ? -32.997 -34.044 -4.186 1.00 0.00 67 ASP A O 13
ATOM 18889 N N . VAL A 1 68 ? -31.659 -32.299 -3.690 1.00 0.00 68 VAL A N 13
ATOM 18890 C CA . VAL A 1 68 ? -32.691 -31.293 -3.964 1.00 0.00 68 VAL A CA 13
ATOM 18891 C C . VAL A 1 68 ? -32.322 -30.470 -5.194 1.00 0.00 68 VAL A C 13
ATOM 18892 O O . VAL A 1 68 ? -31.151 -30.163 -5.421 1.00 0.00 68 VAL A O 13
ATOM 18905 N N . ARG A 1 69 ? -33.332 -30.117 -5.991 1.00 0.00 69 ARG A N 13
ATOM 18906 C CA . ARG A 1 69 ? -33.114 -29.325 -7.204 1.00 0.00 69 ARG A CA 13
ATOM 18907 C C . ARG A 1 69 ? -34.030 -28.108 -7.214 1.00 0.00 69 ARG A C 13
ATOM 18908 O O . ARG A 1 69 ? -35.221 -28.212 -6.921 1.00 0.00 69 ARG A O 13
ATOM 18929 N N . VAL A 1 70 ? -33.467 -26.950 -7.544 1.00 0.00 70 VAL A N 13
ATOM 18930 C CA . VAL A 1 70 ? -34.251 -25.722 -7.576 1.00 0.00 70 VAL A CA 13
ATOM 18931 C C . VAL A 1 70 ? -33.480 -24.604 -8.274 1.00 0.00 70 VAL A C 13
ATOM 18932 O O . VAL A 1 70 ? -32.280 -24.723 -8.521 1.00 0.00 70 VAL A O 13
ATOM 18945 N N . GLY A 1 71 ? -34.180 -23.516 -8.582 1.00 0.00 71 GLY A N 13
ATOM 18946 C CA . GLY A 1 71 ? -33.555 -22.378 -9.245 1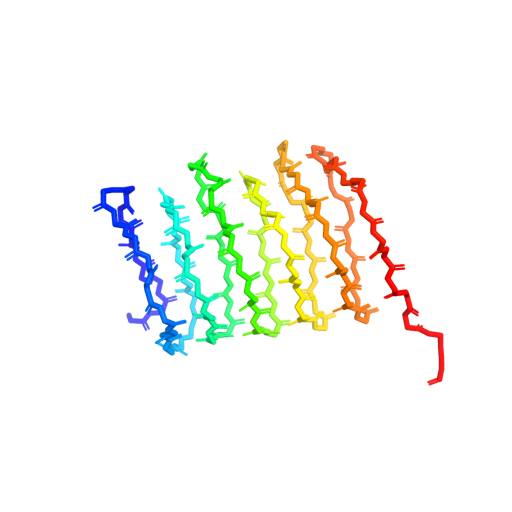.00 0.00 71 GLY A CA 13
ATOM 18947 C C . GLY A 1 71 ? -32.799 -21.514 -8.239 1.00 0.00 71 GLY A C 13
ATOM 18948 O O . GLY A 1 71 ? -31.570 -21.454 -8.261 1.00 0.00 71 GLY A O 13
ATOM 18952 N N . ARG A 1 72 ? -33.544 -20.849 -7.355 1.00 0.00 72 ARG A N 13
ATOM 18953 C CA . ARG A 1 72 ? -32.942 -19.989 -6.332 1.00 0.00 72 ARG A CA 13
ATOM 18954 C C . ARG A 1 72 ? -33.173 -20.590 -4.943 1.00 0.00 72 ARG A C 13
ATOM 18955 O O . ARG A 1 72 ? -34.314 -20.770 -4.511 1.00 0.00 72 ARG A O 13
ATOM 18976 N N . LEU A 1 73 ? -32.074 -20.904 -4.256 1.00 0.00 73 LEU A N 13
ATOM 18977 C CA . LEU A 1 73 ? -32.140 -21.497 -2.917 1.00 0.00 73 LEU A CA 13
ATOM 18978 C C . LEU A 1 73 ? -31.594 -20.533 -1.872 1.00 0.00 73 LEU A C 13
ATOM 18979 O O . LEU A 1 73 ? -30.467 -20.050 -1.986 1.00 0.00 73 LEU A O 13
ATOM 18995 N N . THR A 1 74 ? -32.396 -20.267 -0.842 1.00 0.00 74 THR A N 13
ATOM 18996 C CA . THR A 1 74 ? -31.984 -19.370 0.240 1.00 0.00 74 THR A CA 13
ATOM 18997 C C . THR A 1 74 ? -32.064 -20.103 1.572 1.00 0.00 74 THR A C 13
ATOM 18998 O O . THR A 1 74 ? -33.139 -20.529 1.994 1.00 0.00 74 THR A O 13
ATOM 19009 N N . VAL A 1 75 ? -30.916 -20.263 2.227 1.00 0.00 75 VAL A N 13
ATOM 19010 C CA . VAL A 1 75 ? -30.872 -20.964 3.506 1.00 0.00 75 VAL A CA 13
ATOM 19011 C C . VAL A 1 75 ? -31.233 -20.020 4.648 1.00 0.00 75 VAL A C 13
ATOM 19012 O O . VAL A 1 75 ? -30.484 -19.089 4.962 1.00 0.00 75 VAL A O 13
ATOM 19025 N N . GLY A 1 76 ? -32.403 -20.274 5.239 1.00 0.00 76 GLY A N 13
ATOM 19026 C CA . GLY A 1 76 ? -32.933 -19.462 6.334 1.00 0.00 76 GLY A CA 13
ATOM 19027 C C . GLY A 1 76 ? -31.929 -19.239 7.463 1.00 0.00 76 GLY A C 13
ATOM 19028 O O . GLY A 1 76 ? -30.719 -19.358 7.278 1.00 0.00 76 GLY A O 13
ATOM 19032 N N . GLU A 1 77 ? -32.463 -18.882 8.632 1.00 0.00 77 GLU A N 13
ATOM 19033 C CA . GLU A 1 77 ? -31.639 -18.598 9.803 1.00 0.00 77 GLU A CA 13
ATOM 19034 C C . GLU A 1 77 ? -31.272 -19.859 10.587 1.00 0.00 77 GLU A C 13
ATOM 19035 O O . GLU A 1 77 ? -30.279 -19.861 11.313 1.00 0.00 77 GLU A O 13
ATOM 19047 N N . THR A 1 78 ? -32.056 -20.928 10.459 1.00 0.00 78 THR A N 13
ATOM 19048 C CA . THR A 1 78 ? -31.730 -22.144 11.200 1.00 0.00 78 THR A CA 13
ATOM 19049 C C . THR A 1 78 ? -30.428 -22.710 10.657 1.00 0.00 78 THR A C 13
ATOM 19050 O O . THR A 1 78 ? -29.664 -23.357 11.372 1.00 0.00 78 THR A O 13
ATOM 19061 N N . GLY A 1 79 ? -30.156 -22.381 9.404 1.00 0.00 79 GLY A N 13
ATOM 19062 C CA . GLY A 1 79 ? -28.911 -22.771 8.764 1.00 0.00 79 GLY A CA 13
ATOM 19063 C C . GLY A 1 79 ? -28.641 -24.267 8.774 1.00 0.00 79 GLY A C 13
ATOM 19064 O O . GLY A 1 79 ? -27.487 -24.659 8.954 1.00 0.00 79 GLY A O 13
ATOM 19068 N N . HIS A 1 80 ? -29.653 -25.118 8.575 1.00 0.00 80 HIS A N 13
ATOM 19069 C CA . HIS A 1 80 ? -29.383 -26.557 8.570 1.00 0.00 80 HIS A CA 13
ATOM 19070 C C . HIS A 1 80 ? -29.480 -27.113 7.158 1.00 0.00 80 HIS A C 13
ATOM 19071 O O . HIS A 1 80 ? -30.556 -27.160 6.562 1.00 0.00 80 HIS A O 13
ATOM 19085 N N . VAL A 1 81 ? -28.340 -27.553 6.637 1.00 0.00 81 VAL A N 13
ATOM 19086 C CA . VAL A 1 81 ? -28.291 -28.143 5.304 1.00 0.00 81 VAL A CA 13
ATOM 19087 C C . VAL A 1 81 ? -27.190 -29.193 5.241 1.00 0.00 81 VAL A C 13
ATOM 19088 O O . VAL A 1 81 ? -26.006 -28.857 5.271 1.00 0.00 81 VAL A O 13
ATOM 19101 N N . GLU A 1 82 ? -27.573 -30.463 5.143 1.00 0.00 82 GLU A N 13
ATOM 19102 C CA . GLU A 1 82 ? -26.586 -31.540 5.065 1.00 0.00 82 GLU A CA 13
ATOM 19103 C C . GLU A 1 82 ? -27.023 -32.587 4.050 1.00 0.00 82 GLU A C 13
ATOM 19104 O O . GLU A 1 82 ? -27.951 -33.357 4.293 1.00 0.00 82 GLU A O 13
ATOM 19116 N N . GLY A 1 83 ? -26.340 -32.608 2.911 1.00 0.00 83 GLY A N 13
ATOM 19117 C CA . GLY A 1 83 ? -26.653 -33.562 1.857 1.00 0.00 83 GLY A CA 13
ATOM 19118 C C . GLY A 1 83 ? -26.142 -33.056 0.514 1.00 0.00 83 GLY A C 13
ATOM 19119 O O . GLY A 1 83 ? -25.222 -32.240 0.456 1.00 0.00 83 GLY A O 13
ATOM 19123 N N . SER A 1 84 ? -26.762 -33.529 -0.563 1.00 0.00 84 SER A N 13
ATOM 19124 C CA . SER A 1 84 ? -26.390 -33.103 -1.910 1.00 0.00 84 SER A CA 13
ATOM 19125 C C . SER A 1 84 ? -27.387 -32.057 -2.403 1.00 0.00 84 SER A C 13
ATOM 19126 O O . SER A 1 84 ? -28.593 -32.302 -2.423 1.00 0.00 84 SER A O 13
ATOM 19134 N N . VAL A 1 85 ? -26.885 -30.882 -2.783 1.00 0.00 85 VAL A N 13
ATOM 19135 C CA . VAL A 1 85 ? -27.756 -29.799 -3.256 1.00 0.00 85 VAL A CA 13
ATOM 19136 C C . VAL A 1 85 ? -27.318 -29.308 -4.633 1.00 0.00 85 VAL A C 13
ATOM 19137 O O . VAL A 1 85 ? -26.188 -28.855 -4.818 1.00 0.00 85 VAL A O 13
ATOM 19150 N N . TYR A 1 86 ? -28.237 -29.393 -5.594 1.00 0.00 86 TYR A N 13
ATOM 19151 C CA . TYR A 1 86 ? -27.972 -28.950 -6.962 1.00 0.00 86 TYR A CA 13
ATOM 19152 C C . TYR A 1 86 ? -28.850 -27.748 -7.293 1.00 0.00 86 TYR A C 13
ATOM 19153 O O . TYR A 1 86 ? -30.072 -27.818 -7.181 1.00 0.00 86 TYR A O 13
ATOM 19171 N N . ALA A 1 87 ? -28.229 -26.643 -7.692 1.00 0.00 87 ALA A N 13
ATOM 19172 C CA . ALA A 1 87 ? -28.995 -25.443 -8.021 1.00 0.00 87 ALA A CA 13
ATOM 19173 C C . ALA A 1 87 ? -28.210 -24.519 -8.944 1.00 0.00 87 ALA A C 13
ATOM 19174 O O . ALA A 1 87 ? -26.989 -24.611 -9.045 1.00 0.00 87 ALA A O 13
ATOM 19181 N N . GLU A 1 88 ? -28.926 -23.624 -9.614 1.00 0.00 88 GLU A N 13
ATOM 19182 C CA . GLU A 1 88 ? -28.301 -22.676 -10.530 1.00 0.00 88 GLU A CA 13
ATOM 19183 C C . GLU A 1 88 ? -27.765 -21.475 -9.757 1.00 0.00 88 GLU A C 13
ATOM 19184 O O . GLU A 1 88 ? -26.645 -21.019 -9.989 1.00 0.00 88 GLU A O 13
ATOM 19196 N N . ALA A 1 89 ? -28.577 -20.974 -8.829 1.00 0.00 89 ALA A N 13
ATOM 19197 C CA . ALA A 1 89 ? -28.195 -19.832 -8.000 1.00 0.00 89 ALA A CA 13
ATOM 19198 C C . ALA A 1 89 ? -28.558 -20.108 -6.549 1.00 0.00 89 ALA A C 13
ATOM 19199 O O . ALA A 1 89 ? -29.627 -20.649 -6.264 1.00 0.00 89 ALA A O 13
ATOM 19206 N N . VAL A 1 90 ? -27.665 -19.750 -5.630 1.00 0.00 90 VAL A N 13
ATOM 19207 C CA . VAL A 1 90 ? -27.917 -19.984 -4.209 1.00 0.00 90 VAL A CA 13
ATOM 19208 C C . VAL A 1 90 ? -27.325 -18.872 -3.348 1.00 0.00 90 VAL A C 13
ATOM 19209 O O . VAL A 1 90 ? -26.268 -18.322 -3.656 1.00 0.00 90 VAL A O 13
ATOM 19222 N N . GLU A 1 91 ? -28.022 -18.562 -2.256 1.00 0.00 91 GLU A N 13
ATOM 19223 C CA . GLU A 1 91 ? -27.586 -17.528 -1.317 1.00 0.00 91 GLU A CA 13
ATOM 19224 C C . GLU A 1 91 ? -27.720 -18.067 0.106 1.00 0.00 91 GLU A C 13
ATOM 19225 O O . GLU A 1 91 ? -28.829 -18.279 0.601 1.00 0.00 91 GLU A O 13
ATOM 19237 N N . VAL A 1 92 ? -26.583 -18.320 0.748 1.00 0.00 92 VAL A N 13
ATOM 19238 C CA . VAL A 1 92 ? -26.587 -18.873 2.101 1.00 0.00 92 VAL A CA 13
ATOM 19239 C C . VAL A 1 92 ? -26.626 -17.787 3.170 1.00 0.00 92 VAL A C 13
ATOM 19240 O O . VAL A 1 92 ? -26.003 -16.738 3.036 1.00 0.00 92 VAL A O 13
ATOM 19253 N N . ARG A 1 93 ? -27.359 -18.075 4.242 1.00 0.00 93 ARG A N 13
ATOM 19254 C CA . ARG A 1 93 ? -27.494 -17.169 5.374 1.00 0.00 93 ARG A CA 13
ATOM 19255 C C . ARG A 1 93 ? -27.385 -17.985 6.661 1.00 0.00 93 ARG A C 13
ATOM 19256 O O . ARG A 1 93 ? -27.857 -17.570 7.719 1.00 0.00 93 ARG A O 13
ATOM 19277 N N . GLY A 1 94 ? -26.794 -19.176 6.538 1.00 0.00 94 GLY A N 13
ATOM 19278 C CA . GLY A 1 94 ? -26.662 -20.086 7.671 1.00 0.00 94 GLY A CA 13
ATOM 19279 C C . GLY A 1 94 ? -25.548 -21.112 7.438 1.00 0.00 94 GLY A C 13
ATOM 19280 O O . GLY A 1 94 ? -24.566 -20.818 6.765 1.00 0.00 94 GLY A O 13
ATOM 19284 N N . ARG A 1 95 ? -25.675 -22.305 8.034 1.00 0.00 95 ARG A N 13
ATOM 19285 C CA . ARG A 1 95 ? -24.626 -23.331 7.907 1.00 0.00 95 ARG A CA 13
ATOM 19286 C C . ARG A 1 95 ? -25.034 -24.497 7.002 1.00 0.00 95 ARG A C 13
ATOM 19287 O O . ARG A 1 95 ? -26.153 -25.023 7.070 1.00 0.00 95 ARG A O 13
ATOM 19308 N N . VAL A 1 96 ? -24.080 -24.895 6.157 1.00 0.00 96 VAL A N 13
ATOM 19309 C CA . VAL A 1 96 ? -24.273 -25.996 5.218 1.00 0.00 96 VAL A CA 13
ATOM 19310 C C . VAL A 1 96 ? -22.993 -26.825 5.116 1.00 0.00 96 VAL A C 13
ATOM 19311 O O . VAL A 1 96 ? -21.917 -26.293 4.837 1.00 0.00 96 VAL A O 13
ATOM 19324 N N . VAL A 1 97 ? -23.109 -28.131 5.348 1.00 0.00 97 VAL A N 13
ATOM 19325 C CA . VAL A 1 97 ? -21.948 -29.022 5.279 1.00 0.00 97 VAL A CA 13
ATOM 19326 C C . VAL A 1 97 ? -22.317 -30.333 4.592 1.00 0.00 97 VAL A C 13
ATOM 19327 O O . VAL A 1 97 ? -23.311 -30.968 4.940 1.00 0.00 97 VAL A O 13
ATOM 19340 N N . GLY A 1 98 ? -21.509 -30.730 3.612 1.00 0.00 98 GLY A N 13
ATOM 19341 C CA . GLY A 1 98 ? -21.758 -31.968 2.879 1.00 0.00 98 GLY A CA 13
ATOM 19342 C C . GLY A 1 98 ? -21.209 -31.874 1.460 1.00 0.00 98 GLY A C 13
ATOM 19343 O O . GLY A 1 98 ? -20.025 -32.112 1.225 1.00 0.00 98 GLY A O 13
ATOM 19347 N N . ALA A 1 99 ? -22.077 -31.523 0.516 1.00 0.00 99 ALA A N 13
ATOM 19348 C CA . ALA A 1 99 ? -21.665 -31.397 -0.877 1.00 0.00 99 ALA A CA 13
ATOM 19349 C C . ALA A 1 99 ? -22.649 -30.521 -1.648 1.00 0.00 99 ALA A C 13
ATOM 19350 O O . ALA A 1 99 ? -23.864 -30.622 -1.465 1.00 0.00 99 ALA A O 13
ATOM 19357 N N . ILE A 1 100 ? -22.117 -29.654 -2.510 1.00 0.00 100 ILE A N 13
ATOM 19358 C CA . ILE A 1 100 ? -22.958 -28.754 -3.299 1.00 0.00 100 ILE A CA 13
ATOM 19359 C C . ILE A 1 100 ? -22.408 -28.599 -4.718 1.00 0.00 100 ILE A C 13
ATOM 19360 O O . ILE A 1 100 ? -21.200 -28.474 -4.920 1.00 0.00 100 ILE A O 13
ATOM 19376 N N . THR A 1 101 ? -23.317 -28.596 -5.690 1.00 0.00 101 THR A N 13
ATOM 19377 C CA . THR A 1 101 ? -22.951 -28.438 -7.097 1.00 0.00 101 THR A CA 13
ATOM 19378 C C . THR A 1 101 ? -23.865 -27.411 -7.756 1.00 0.00 101 THR A C 13
ATOM 19379 O O . THR A 1 101 ? -25.054 -27.663 -7.960 1.00 0.00 101 THR A O 13
ATOM 19390 N N . SER A 1 102 ? -23.315 -26.244 -8.079 1.00 0.00 102 SER A N 13
ATOM 19391 C CA . SER A 1 102 ? -24.109 -25.189 -8.705 1.00 0.00 102 SER A CA 13
ATOM 19392 C C . SER A 1 102 ? -23.272 -24.372 -9.678 1.00 0.00 102 SER A C 13
ATOM 19393 O O . SER A 1 102 ? -22.043 -24.428 -9.663 1.00 0.00 102 SER A O 13
ATOM 19401 N N . LYS A 1 103 ? -23.957 -23.613 -10.527 1.00 0.00 103 LYS A N 13
ATOM 19402 C CA . LYS A 1 103 ? -23.289 -22.779 -11.516 1.00 0.00 103 LYS A CA 13
ATOM 19403 C C . LYS A 1 103 ? -22.938 -21.419 -10.919 1.00 0.00 103 LYS A C 13
ATOM 19404 O O . LYS A 1 103 ? -21.901 -20.836 -11.243 1.00 0.00 103 LYS A O 13
ATOM 19423 N N . GLN A 1 104 ? -23.807 -20.924 -10.039 1.00 0.00 104 GLN A N 13
ATOM 19424 C CA . GLN A 1 104 ? -23.592 -19.632 -9.385 1.00 0.00 104 GLN A CA 13
ATOM 19425 C C . GLN A 1 104 ? -23.838 -19.752 -7.884 1.00 0.00 104 GLN A C 13
ATOM 19426 O O . GLN A 1 104 ? -24.924 -20.143 -7.449 1.00 0.00 104 GLN A O 13
ATOM 19440 N N . VAL A 1 105 ? -22.817 -19.421 -7.093 1.00 0.00 105 VAL A N 13
ATOM 19441 C CA . VAL A 1 105 ? -22.920 -19.505 -5.634 1.00 0.00 105 VAL A CA 13
ATOM 19442 C C . VAL A 1 105 ? -22.544 -18.179 -4.981 1.00 0.00 105 VAL A C 13
ATOM 19443 O O . VAL A 1 105 ? -21.648 -17.474 -5.445 1.00 0.00 105 VAL A O 13
ATOM 19456 N N . ARG A 1 106 ? -23.238 -17.857 -3.893 1.00 0.00 106 ARG A N 13
ATOM 19457 C CA . ARG A 1 106 ? -22.986 -16.623 -3.152 1.00 0.00 106 ARG A CA 13
ATOM 19458 C C . ARG A 1 106 ? -23.110 -16.885 -1.655 1.00 0.00 106 ARG A C 13
ATOM 19459 O O . ARG A 1 106 ? -24.211 -17.095 -1.143 1.00 0.00 106 ARG A O 13
ATOM 19480 N N . LEU A 1 107 ? -21.977 -16.892 -0.959 1.00 0.00 107 LEU A N 13
ATOM 19481 C CA . LEU A 1 107 ? -21.986 -17.152 0.476 1.00 0.00 107 LEU A CA 13
ATOM 19482 C C . LEU A 1 107 ? -22.351 -15.893 1.262 1.00 0.00 107 LEU A C 13
ATOM 19483 O O . LEU A 1 107 ? -21.491 -15.068 1.573 1.00 0.00 107 LEU A O 13
ATOM 19499 N N . TYR A 1 108 ? -23.635 -15.768 1.591 1.00 0.00 108 TYR A N 13
ATOM 19500 C CA . TYR A 1 108 ? -24.135 -14.624 2.360 1.00 0.00 108 TYR A CA 13
ATOM 19501 C C . TYR A 1 108 ? -24.177 -14.954 3.855 1.00 0.00 108 TYR A C 13
ATOM 19502 O O . TYR A 1 108 ? -24.144 -16.117 4.249 1.00 0.00 108 TYR A O 13
ATOM 19520 N N . GLY A 1 109 ? -24.271 -13.919 4.679 1.00 0.00 109 GLY A N 13
ATOM 19521 C CA . GLY A 1 109 ? -24.347 -14.110 6.122 1.00 0.00 109 GLY A CA 13
ATOM 19522 C C . GLY A 1 109 ? -23.213 -14.986 6.645 1.00 0.00 109 GLY A C 13
ATOM 19523 O O . GLY A 1 109 ? -22.194 -15.167 5.984 1.00 0.00 109 GLY A O 13
ATOM 19527 N N . THR A 1 110 ? -23.424 -15.527 7.842 1.00 0.00 110 THR A N 13
ATOM 19528 C CA . THR A 1 110 ? -22.456 -16.405 8.505 1.00 0.00 110 THR A CA 13
ATOM 19529 C C . THR A 1 110 ? -22.270 -17.707 7.727 1.00 0.00 110 THR A C 13
ATOM 19530 O O . THR A 1 110 ? -22.057 -18.765 8.319 1.00 0.00 110 THR A O 13
ATOM 19541 N N . SER A 1 111 ? -22.393 -17.633 6.407 1.00 0.00 111 SER A N 13
ATOM 19542 C CA . SER A 1 111 ? -22.280 -18.822 5.572 1.00 0.00 111 SER A CA 13
ATOM 19543 C C . SER A 1 111 ? -21.095 -19.686 5.979 1.00 0.00 111 SER A C 13
ATOM 19544 O O . SER A 1 111 ? -19.974 -19.201 6.135 1.00 0.00 111 SER A O 13
ATOM 19552 N N . TYR A 1 112 ? -21.366 -20.981 6.142 1.00 0.00 112 TYR A N 13
ATOM 19553 C CA . TYR A 1 112 ? -20.340 -21.949 6.525 1.00 0.00 112 TYR A CA 13
ATOM 19554 C C . TYR A 1 112 ? -20.408 -23.162 5.601 1.00 0.00 112 TYR A C 13
ATOM 19555 O O . TYR A 1 112 ? -21.358 -23.943 5.657 1.00 0.00 112 TYR A O 13
ATOM 19573 N N . VAL A 1 113 ? -19.402 -23.311 4.743 1.00 0.00 113 VAL A N 13
ATOM 19574 C CA . VAL A 1 113 ? -19.358 -24.430 3.800 1.00 0.00 113 VAL A CA 13
ATOM 19575 C C . VAL A 1 113 ? -18.258 -25.413 4.184 1.00 0.00 113 VAL A C 13
ATOM 19576 O O . VAL A 1 113 ? -17.076 -25.070 4.179 1.00 0.00 113 VAL A O 13
ATOM 19589 N N . ASP A 1 114 ? -18.653 -26.642 4.519 1.00 0.00 114 ASP A N 13
ATOM 19590 C CA . ASP A 1 114 ? -17.690 -27.675 4.905 1.00 0.00 114 ASP A CA 13
ATOM 19591 C C . ASP A 1 114 ? -17.996 -28.989 4.191 1.00 0.00 114 ASP A C 13
ATOM 19592 O O . ASP A 1 114 ? -18.914 -29.713 4.576 1.00 0.00 114 ASP A O 13
ATOM 19601 N N . GLY A 1 115 ? -17.219 -29.294 3.154 1.00 0.00 115 GLY A N 13
ATOM 19602 C CA . GLY A 1 115 ? -17.416 -30.527 2.400 1.00 0.00 115 GLY A CA 13
ATOM 19603 C C . GLY A 1 115 ? -16.838 -30.407 0.994 1.00 0.00 115 GLY A C 13
ATOM 19604 O O . GLY A 1 115 ? -15.850 -29.704 0.773 1.00 0.00 115 GLY A O 13
ATOM 19608 N N . ASP A 1 116 ? -17.460 -31.104 0.045 1.00 0.00 116 ASP A N 13
ATOM 19609 C CA . ASP A 1 116 ? -17.005 -31.075 -1.342 1.00 0.00 116 ASP A CA 13
ATOM 19610 C C . ASP A 1 116 ? -17.706 -29.961 -2.112 1.00 0.00 116 ASP A C 13
ATOM 19611 O O . ASP A 1 116 ? -18.922 -29.992 -2.298 1.00 0.00 116 ASP A O 13
ATOM 19620 N N . ILE A 1 117 ? -16.930 -28.974 -2.554 1.00 0.00 117 ILE A N 13
ATOM 19621 C CA . ILE A 1 117 ? -17.481 -27.844 -3.304 1.00 0.00 117 ILE A CA 13
ATOM 19622 C C . ILE A 1 117 ? -17.279 -28.063 -4.806 1.00 0.00 117 ILE A C 13
ATOM 19623 O O . ILE A 1 117 ? -16.250 -28.584 -5.236 1.00 0.00 117 ILE A O 13
ATOM 19639 N N . THR A 1 118 ? -18.272 -27.654 -5.591 1.00 0.00 118 THR A N 13
ATOM 19640 C CA . THR A 1 118 ? -18.212 -27.796 -7.042 1.00 0.00 118 THR A CA 13
ATOM 19641 C C . THR A 1 118 ? -18.998 -26.675 -7.711 1.00 0.00 118 THR A C 13
ATOM 19642 O O . THR A 1 118 ? -20.204 -26.541 -7.502 1.00 0.00 118 THR A O 13
ATOM 19653 N N . HIS A 1 119 ? -18.312 -25.870 -8.513 1.00 0.00 119 HIS A N 13
ATOM 19654 C CA . HIS A 1 119 ? -18.966 -24.764 -9.198 1.00 0.00 119 HIS A CA 13
ATOM 19655 C C . HIS A 1 119 ? -17.984 -24.023 -10.097 1.00 0.00 119 HIS A C 13
ATOM 19656 O O . HIS A 1 119 ? -16.771 -24.082 -9.894 1.00 0.00 119 HIS A O 13
ATOM 19670 N N . GLU A 1 120 ? -18.521 -23.321 -11.090 1.00 0.00 120 GLU A N 13
ATOM 19671 C CA . GLU A 1 120 ? -17.695 -22.558 -12.022 1.00 0.00 120 GLU A CA 13
ATOM 19672 C C . GLU A 1 120 ? -17.601 -21.103 -11.572 1.00 0.00 120 GLU A C 13
ATOM 19673 O O . GLU A 1 120 ? -16.570 -20.453 -11.747 1.00 0.00 120 GLU A O 13
ATOM 19685 N N . GLN A 1 121 ? -18.687 -20.598 -10.984 1.00 0.00 121 GLN A N 13
ATOM 19686 C CA . GLN A 1 121 ? -18.729 -19.217 -10.499 1.00 0.00 121 GLN A CA 13
ATOM 19687 C C . GLN A 1 121 ? -19.029 -19.195 -9.004 1.00 0.00 121 GLN A C 13
ATOM 19688 O O . GLN A 1 121 ? -20.014 -19.780 -8.551 1.00 0.00 121 GLN A O 13
ATOM 19702 N N . LEU A 1 122 ? -18.171 -18.522 -8.238 1.00 0.00 122 LEU A N 13
ATOM 19703 C CA . LEU A 1 122 ? -18.347 -18.433 -6.787 1.00 0.00 122 LEU A CA 13
ATOM 19704 C C . LEU A 1 122 ? -18.143 -16.995 -6.312 1.00 0.00 122 LEU A C 13
ATOM 19705 O O . LEU A 1 122 ? -17.291 -16.273 -6.828 1.00 0.00 122 LEU A O 13
ATOM 19721 N N . ALA A 1 123 ? -18.934 -16.591 -5.318 1.00 0.00 123 ALA A N 13
ATOM 19722 C CA . ALA A 1 123 ? -18.844 -15.239 -4.762 1.00 0.00 123 ALA A CA 13
ATOM 19723 C C . ALA A 1 123 ? -18.898 -15.292 -3.239 1.00 0.00 123 ALA A C 13
ATOM 19724 O O . ALA A 1 123 ? -19.751 -15.967 -2.664 1.00 0.00 123 ALA A O 13
ATOM 19731 N N . MET A 1 124 ? -17.975 -14.584 -2.590 1.00 0.00 124 MET A N 13
ATOM 19732 C CA . MET A 1 124 ? -17.912 -14.564 -1.126 1.00 0.00 124 MET A CA 13
ATOM 19733 C C . MET A 1 124 ? -18.270 -13.184 -0.578 1.00 0.00 124 MET A C 13
ATOM 19734 O O . MET A 1 124 ? -17.575 -12.202 -0.837 1.00 0.00 124 MET A O 13
ATOM 19748 N N . GLU A 1 125 ? -19.357 -13.124 0.191 1.00 0.00 125 GLU A N 13
ATOM 19749 C CA . GLU A 1 125 ? -19.807 -11.866 0.792 1.00 0.00 125 GLU A CA 13
ATOM 19750 C C . GLU A 1 125 ? -19.482 -11.855 2.286 1.00 0.00 125 GLU A C 13
ATOM 19751 O O . GLU A 1 125 ? -19.248 -12.905 2.883 1.00 0.00 125 GLU A O 13
ATOM 19763 N N . THR A 1 126 ? -19.467 -10.668 2.885 1.00 0.00 126 THR A N 13
ATOM 19764 C CA . THR A 1 126 ? -19.169 -10.547 4.311 1.00 0.00 126 THR A CA 13
ATOM 19765 C C . THR A 1 126 ? -19.845 -11.668 5.099 1.00 0.00 126 THR A C 13
ATOM 19766 O O . THR A 1 126 ? -21.012 -11.983 4.868 1.00 0.00 126 THR A O 13
ATOM 19777 N N . GLY A 1 127 ? -19.103 -12.270 6.025 1.00 0.00 127 GLY A N 13
ATOM 19778 C CA . GLY A 1 127 ? -19.644 -13.360 6.835 1.00 0.00 127 GLY A CA 13
ATOM 19779 C C . GLY A 1 127 ? -19.472 -14.699 6.124 1.00 0.00 127 GLY A C 13
ATOM 19780 O O . GLY A 1 127 ? -20.019 -15.719 6.552 1.00 0.00 127 GLY A O 13
ATOM 19784 N N . ALA A 1 128 ? -18.716 -14.687 5.029 1.00 0.00 128 ALA A N 13
ATOM 19785 C CA . ALA A 1 128 ? -18.483 -15.902 4.255 1.00 0.00 128 ALA A CA 13
ATOM 19786 C C . ALA A 1 128 ? -17.282 -16.678 4.788 1.00 0.00 128 ALA A C 13
ATOM 19787 O O . ALA A 1 128 ? -16.152 -16.193 4.768 1.00 0.00 128 ALA A O 13
ATOM 19794 N N . PHE A 1 129 ? -17.542 -17.904 5.237 1.00 0.00 129 PHE A N 13
ATOM 19795 C CA . PHE A 1 129 ? -16.492 -18.785 5.751 1.00 0.00 129 PHE A CA 13
ATOM 19796 C C . PHE A 1 129 ? -16.571 -20.117 5.017 1.00 0.00 129 PHE A C 13
ATOM 19797 O O . PHE A 1 129 ? -17.551 -20.844 5.158 1.00 0.00 129 PHE A O 13
ATOM 19814 N N . PHE A 1 130 ? -15.557 -20.428 4.208 1.00 0.00 130 PHE A N 13
ATOM 19815 C CA . PHE A 1 130 ? -15.568 -21.678 3.440 1.00 0.00 130 PHE A CA 13
ATOM 19816 C C . PHE A 1 130 ? -14.247 -22.430 3.561 1.00 0.00 130 PHE A C 13
ATOM 19817 O O . PHE A 1 130 ? -13.244 -22.035 2.967 1.00 0.00 130 PHE A O 13
ATOM 19834 N N . GLN A 1 131 ? -14.268 -23.557 4.276 1.00 0.00 131 GLN A N 13
ATOM 19835 C CA . GLN A 1 131 ? -13.076 -24.394 4.387 1.00 0.00 131 GLN A CA 13
ATOM 19836 C C . GLN A 1 131 ? -13.469 -25.828 4.058 1.00 0.00 131 GLN A C 13
ATOM 19837 O O . GLN A 1 131 ? -14.000 -26.561 4.891 1.00 0.00 131 GLN A O 13
ATOM 19851 N N . GLY A 1 132 ? -13.189 -26.201 2.823 1.00 0.00 132 GLY A N 13
ATOM 19852 C CA . GLY A 1 132 ? -13.481 -27.529 2.312 1.00 0.00 132 GLY A CA 13
ATOM 19853 C C . GLY A 1 132 ? -12.591 -27.792 1.117 1.00 0.00 132 GLY A C 13
ATOM 19854 O O . GLY A 1 132 ? -11.866 -26.897 0.683 1.00 0.00 132 GLY A O 13
ATOM 19858 N N . ARG A 1 133 ? -12.667 -28.980 0.540 1.00 0.00 133 ARG A N 13
ATOM 19859 C CA . ARG A 1 133 ? -11.871 -29.240 -0.648 1.00 0.00 133 ARG A CA 13
ATOM 19860 C C . ARG A 1 133 ? -12.628 -28.660 -1.836 1.00 0.00 133 ARG A C 13
ATOM 19861 O O . ARG A 1 133 ? -13.682 -29.165 -2.226 1.00 0.00 133 ARG A O 13
ATOM 19882 N N . SER A 1 134 ? -12.098 -27.567 -2.384 1.00 0.00 134 SER A N 13
ATOM 19883 C CA . SER A 1 134 ? -12.743 -26.886 -3.504 1.00 0.00 134 SER A CA 13
ATOM 19884 C C . SER A 1 134 ? -12.275 -27.465 -4.834 1.00 0.00 134 SER A C 13
ATOM 19885 O O . SER A 1 134 ? -11.075 -27.555 -5.097 1.00 0.00 134 SER A O 13
ATOM 19893 N N . LEU A 1 135 ? -13.233 -27.849 -5.675 1.00 0.00 135 LEU A N 13
ATOM 19894 C CA . LEU A 1 135 ? -12.918 -28.410 -6.987 1.00 0.00 135 LEU A CA 13
ATOM 19895 C C . LEU A 1 135 ? -12.984 -27.320 -8.056 1.00 0.00 135 LEU A C 13
ATOM 19896 O O . LEU A 1 135 ? -13.999 -26.638 -8.198 1.00 0.00 135 LEU A O 13
ATOM 19912 N N . LYS A 1 136 ? -11.894 -27.159 -8.801 1.00 0.00 136 LYS A N 13
ATOM 19913 C CA . LYS A 1 136 ? -11.839 -26.147 -9.850 1.00 0.00 136 LYS A CA 13
ATOM 19914 C C . LYS A 1 136 ? -12.488 -26.660 -11.130 1.00 0.00 136 LYS A C 13
ATOM 19915 O O . LYS A 1 136 ? -12.369 -27.838 -11.469 1.00 0.00 136 LYS A O 13
ATOM 19934 N N . PHE A 1 137 ? -13.169 -25.766 -11.844 1.00 0.00 137 PHE A N 13
ATOM 19935 C CA . PHE A 1 137 ? -13.829 -26.135 -13.096 1.00 0.00 137 PHE A CA 13
ATOM 19936 C C . PHE A 1 137 ? -12.949 -25.769 -14.286 1.00 0.00 137 PHE A C 13
ATOM 19937 O O . PHE A 1 137 ? -12.114 -24.868 -14.200 1.00 0.00 137 PHE A O 13
ATOM 19954 N N . GLN A 1 138 ? -13.141 -26.472 -15.397 1.00 0.00 138 GLN A N 13
ATOM 19955 C CA . GLN A 1 138 ? -12.359 -26.210 -16.599 1.00 0.00 138 GLN A CA 13
ATOM 19956 C C . GLN A 1 138 ? -13.092 -26.722 -17.835 1.00 0.00 138 GLN A C 13
ATOM 19957 O O . GLN A 1 138 ? -13.710 -27.786 -17.805 1.00 0.00 138 GLN A O 13
ATOM 19971 N N . ARG A 1 139 ? -13.021 -25.955 -18.919 1.00 0.00 139 ARG A N 13
ATOM 19972 C CA . ARG A 1 139 ? -13.683 -26.338 -20.164 1.00 0.00 139 ARG A CA 13
ATOM 19973 C C . ARG A 1 139 ? -12.765 -27.211 -21.015 1.00 0.00 139 ARG A C 13
ATOM 19974 O O . ARG A 1 139 ? -11.568 -27.314 -20.750 1.00 0.00 139 ARG A O 13
ATOM 19995 N N . LYS A 1 37 ? -39.436 -16.887 -9.415 1.00 0.00 37 LYS A N 14
ATOM 19996 C CA . LYS A 1 37 ? -40.733 -16.231 -9.280 1.00 0.00 37 LYS A CA 14
ATOM 19997 C C . LYS A 1 37 ? -41.435 -16.691 -8.008 1.00 0.00 37 LYS A C 14
ATOM 19998 O O . LYS A 1 37 ? -41.648 -15.903 -7.085 1.00 0.00 37 LYS A O 14
ATOM 20017 N N . VAL A 1 38 ? -41.795 -17.968 -7.967 1.00 0.00 38 VAL A N 14
ATOM 20018 C CA . VAL A 1 38 ? -42.476 -18.524 -6.804 1.00 0.00 38 VAL A CA 14
ATOM 20019 C C . VAL A 1 38 ? -41.546 -18.547 -5.596 1.00 0.00 38 VAL A C 14
ATOM 20020 O O . VAL A 1 38 ? -40.534 -19.247 -5.592 1.00 0.00 38 VAL A O 14
ATOM 20033 N N . ALA A 1 39 ? -41.901 -17.775 -4.570 1.00 0.00 39 ALA A N 14
ATOM 20034 C CA . ALA A 1 39 ? -41.100 -17.703 -3.348 1.00 0.00 39 ALA A CA 14
ATOM 20035 C C . ALA A 1 39 ? -41.751 -18.514 -2.233 1.00 0.00 39 ALA A C 14
ATOM 20036 O O . ALA A 1 39 ? -42.540 -17.988 -1.448 1.00 0.00 39 ALA A O 14
ATOM 20043 N N . SER A 1 40 ? -41.413 -19.798 -2.169 1.00 0.00 40 SER A N 14
ATOM 20044 C CA . SER A 1 40 ? -41.970 -20.671 -1.142 1.00 0.00 40 SER A CA 14
ATOM 20045 C C . SER A 1 40 ? -41.262 -20.444 0.189 1.00 0.00 40 SER A C 14
ATOM 20046 O O . SER A 1 40 ? -40.076 -20.116 0.222 1.00 0.00 40 SER A O 14
ATOM 20054 N N . LEU A 1 41 ? -41.998 -20.619 1.285 1.00 0.00 41 LEU A N 14
ATOM 20055 C CA . LEU A 1 41 ? -41.437 -20.428 2.626 1.00 0.00 41 LEU A CA 14
ATOM 20056 C C . LEU A 1 41 ? -41.691 -21.665 3.486 1.00 0.00 41 LEU A C 14
ATOM 20057 O O . LEU A 1 41 ? -42.825 -21.932 3.886 1.00 0.00 41 LEU A O 14
ATOM 20073 N N . LEU A 1 42 ? -40.626 -22.416 3.764 1.00 0.00 42 LEU A N 14
ATOM 20074 C CA . LEU A 1 42 ? -40.732 -23.629 4.579 1.00 0.00 42 LEU A CA 14
ATOM 20075 C C . LEU A 1 42 ? -40.204 -23.367 5.990 1.00 0.00 42 LEU A C 14
ATOM 20076 O O . LEU A 1 42 ? -39.063 -22.938 6.166 1.00 0.00 42 LEU A O 14
ATOM 20092 N N . SER A 1 43 ? -41.041 -23.631 6.989 1.00 0.00 43 SER A N 14
ATOM 20093 C CA . SER A 1 43 ? -40.645 -23.423 8.377 1.00 0.00 43 SER A CA 14
ATOM 20094 C C . SER A 1 43 ? -39.438 -24.289 8.719 1.00 0.00 43 SER A C 14
ATOM 20095 O O . SER A 1 43 ? -38.915 -25.005 7.866 1.00 0.00 43 SER A O 14
ATOM 20103 N N . ALA A 1 44 ? -38.997 -24.220 9.973 1.00 0.00 44 ALA A N 14
ATOM 20104 C CA . ALA A 1 44 ? -37.844 -25.003 10.416 1.00 0.00 44 ALA A CA 14
ATOM 20105 C C . ALA A 1 44 ? -38.285 -26.372 10.918 1.00 0.00 44 ALA A C 14
ATOM 20106 O O . ALA A 1 44 ? -37.489 -27.311 10.969 1.00 0.00 44 ALA A O 14
ATOM 20113 N N . ASP A 1 45 ? -39.556 -26.483 11.278 1.00 0.00 45 ASP A N 14
ATOM 20114 C CA . ASP A 1 45 ? -40.088 -27.748 11.766 1.00 0.00 45 ASP A CA 14
ATOM 20115 C C . ASP A 1 45 ? -40.286 -28.716 10.605 1.00 0.00 45 ASP A C 14
ATOM 20116 O O . ASP A 1 45 ? -41.175 -29.568 10.640 1.00 0.00 45 ASP A O 14
ATOM 20125 N N . LEU A 1 46 ? -39.455 -28.574 9.569 1.00 0.00 46 LEU A N 14
ATOM 20126 C CA . LEU A 1 46 ? -39.549 -29.434 8.387 1.00 0.00 46 LEU A CA 14
ATOM 20127 C C . LEU A 1 46 ? -38.211 -30.105 8.078 1.00 0.00 46 LEU A C 14
ATOM 20128 O O . LEU A 1 46 ? -37.136 -29.505 8.230 1.00 0.00 46 LEU A O 14
ATOM 20144 N N . THR A 1 47 ? -38.299 -31.358 7.630 1.00 0.00 47 THR A N 14
ATOM 20145 C CA . THR A 1 47 ? -37.119 -32.143 7.276 1.00 0.00 47 THR A CA 14
ATOM 20146 C C . THR A 1 47 ? -37.336 -32.823 5.927 1.00 0.00 47 THR A C 14
ATOM 20147 O O . THR A 1 47 ? -38.315 -33.543 5.740 1.00 0.00 47 THR A O 14
ATOM 20158 N N . ILE A 1 48 ? -36.427 -32.583 4.983 1.00 0.00 48 ILE A N 14
ATOM 20159 C CA . ILE A 1 48 ? -36.551 -33.179 3.652 1.00 0.00 48 ILE A CA 14
ATOM 20160 C C . ILE A 1 48 ? -35.910 -34.561 3.610 1.00 0.00 48 ILE A C 14
ATOM 20161 O O . ILE A 1 48 ? -34.887 -34.806 4.250 1.00 0.00 48 ILE A O 14
ATOM 20177 N N . GLU A 1 49 ? -36.528 -35.463 2.846 1.00 0.00 49 GLU A N 14
ATOM 20178 C CA . GLU A 1 49 ? -36.029 -36.833 2.710 1.00 0.00 49 GLU A CA 14
ATOM 20179 C C . GLU A 1 49 ? -36.038 -37.262 1.246 1.00 0.00 49 GLU A C 14
ATOM 20180 O O . GLU A 1 49 ? -36.968 -36.947 0.502 1.00 0.00 49 GLU A O 14
ATOM 20192 N N . GLY A 1 50 ? -34.998 -37.980 0.840 1.00 0.00 50 GLY A N 14
ATOM 20193 C CA . GLY A 1 50 ? -34.896 -38.446 -0.538 1.00 0.00 50 GLY A CA 14
ATOM 20194 C C . GLY A 1 50 ? -34.492 -37.309 -1.468 1.00 0.00 50 GLY A C 14
ATOM 20195 O O . GLY A 1 50 ? -33.385 -37.297 -2.005 1.00 0.00 50 GLY A O 14
ATOM 20199 N N . GLY A 1 51 ? -35.397 -36.352 -1.652 1.00 0.00 51 GLY A N 14
ATOM 20200 C CA . GLY A 1 51 ? -35.123 -35.209 -2.520 1.00 0.00 51 GLY A CA 14
ATOM 20201 C C . GLY A 1 51 ? -36.411 -34.658 -3.122 1.00 0.00 51 GLY A C 14
ATOM 20202 O O . GLY A 1 51 ? -37.316 -35.413 -3.476 1.00 0.00 51 GLY A O 14
ATOM 20206 N N . VAL A 1 52 ? -36.485 -33.332 -3.238 1.00 0.00 52 VAL A N 14
ATOM 20207 C CA . VAL A 1 52 ? -37.665 -32.676 -3.803 1.00 0.00 52 VAL A CA 14
ATOM 20208 C C . VAL A 1 52 ? -37.252 -31.622 -4.827 1.00 0.00 52 VAL A C 14
ATOM 20209 O O . VAL A 1 52 ? -36.173 -31.034 -4.729 1.00 0.00 52 VAL A O 14
ATOM 20222 N N . THR A 1 53 ? -38.118 -31.390 -5.812 1.00 0.00 53 THR A N 14
ATOM 20223 C CA . THR A 1 53 ? -37.846 -30.406 -6.862 1.00 0.00 53 THR A CA 14
ATOM 20224 C C . THR A 1 53 ? -38.837 -29.250 -6.777 1.00 0.00 53 THR A C 14
ATOM 20225 O O . THR A 1 53 ? -39.974 -29.425 -6.338 1.00 0.00 53 THR A O 14
ATOM 20236 N N . GLY A 1 54 ? -38.400 -28.069 -7.201 1.00 0.00 54 GLY A N 14
ATOM 20237 C CA . GLY A 1 54 ? -39.258 -26.890 -7.170 1.00 0.00 54 GLY A CA 14
ATOM 20238 C C . GLY A 1 54 ? -38.631 -25.743 -7.957 1.00 0.00 54 GLY A C 14
ATOM 20239 O O . GLY A 1 54 ? -38.029 -24.838 -7.380 1.00 0.00 54 GLY A O 14
ATOM 20243 N N . GLU A 1 55 ? -38.775 -25.792 -9.277 1.00 0.00 55 GLU A N 14
ATOM 20244 C CA . GLU A 1 55 ? -38.216 -24.754 -10.137 1.00 0.00 55 GLU A CA 14
ATOM 20245 C C . GLU A 1 55 ? -38.693 -23.375 -9.696 1.00 0.00 55 GLU A C 14
ATOM 20246 O O . GLU A 1 55 ? -39.868 -23.036 -9.842 1.00 0.00 55 GLU A O 14
ATOM 20258 N N . GLY A 1 56 ? -37.771 -22.580 -9.157 1.00 0.00 56 GLY A N 14
ATOM 20259 C CA . GLY A 1 56 ? -38.100 -21.233 -8.696 1.00 0.00 56 GLY A CA 14
ATOM 20260 C C . GLY A 1 56 ? -37.300 -20.880 -7.447 1.00 0.00 56 GLY A C 14
ATOM 20261 O O . GLY A 1 56 ? -36.289 -21.516 -7.145 1.00 0.00 56 GLY A O 14
ATOM 20265 N N . GLU A 1 57 ? -37.761 -19.864 -6.720 1.00 0.00 57 GLU A N 14
ATOM 20266 C CA . GLU A 1 57 ? -37.083 -19.439 -5.498 1.00 0.00 57 GLU A CA 14
ATOM 20267 C C . GLU A 1 57 ? -37.606 -20.227 -4.305 1.00 0.00 57 GLU A C 14
ATOM 20268 O O . GLU A 1 57 ? -38.793 -20.169 -3.982 1.00 0.00 57 GLU A O 14
ATOM 20280 N N . LEU A 1 58 ? -36.713 -20.969 -3.653 1.00 0.00 58 LEU A N 14
ATOM 20281 C CA . LEU A 1 58 ? -37.089 -21.778 -2.492 1.00 0.00 58 LEU A CA 14
ATOM 20282 C C . LEU A 1 58 ? -36.388 -21.264 -1.237 1.00 0.00 58 LEU A C 14
ATOM 20283 O O . LEU A 1 58 ? -35.185 -21.454 -1.063 1.00 0.00 58 LEU A O 14
ATOM 20299 N N . GLN A 1 59 ? -37.160 -20.624 -0.361 1.00 0.00 59 GLN A N 14
ATOM 20300 C CA . GLN A 1 59 ? -36.626 -20.093 0.892 1.00 0.00 59 GLN A CA 14
ATOM 20301 C C . GLN A 1 59 ? -37.019 -21.016 2.038 1.00 0.00 59 GLN A C 14
ATOM 20302 O O . GLN A 1 59 ? -38.203 -21.180 2.334 1.00 0.00 59 GLN A O 14
ATOM 20316 N N . ILE A 1 60 ? -36.023 -21.636 2.668 1.00 0.00 60 ILE A N 14
ATOM 20317 C CA . ILE A 1 60 ? -36.279 -22.566 3.768 1.00 0.00 60 ILE A CA 14
ATOM 20318 C C . ILE A 1 60 ? -35.332 -22.319 4.937 1.00 0.00 60 ILE A C 14
ATOM 20319 O O . ILE A 1 60 ? -34.164 -21.994 4.745 1.00 0.00 60 ILE A O 14
ATOM 20335 N N . ASP A 1 61 ? -35.851 -22.499 6.151 1.00 0.00 61 ASP A N 14
ATOM 20336 C CA . ASP A 1 61 ? -35.059 -22.321 7.370 1.00 0.00 61 ASP A CA 14
ATOM 20337 C C . ASP A 1 61 ? -35.136 -23.591 8.211 1.00 0.00 61 ASP A C 14
ATOM 20338 O O . ASP A 1 61 ? -35.515 -23.550 9.380 1.00 0.00 61 ASP A O 14
ATOM 20347 N N . GLY A 1 62 ? -34.797 -24.722 7.592 1.00 0.00 62 GLY A N 14
ATOM 20348 C CA . GLY A 1 62 ? -34.855 -26.020 8.266 1.00 0.00 62 GLY A CA 14
ATOM 20349 C C . GLY A 1 62 ? -33.679 -26.911 7.875 1.00 0.00 62 GLY A C 14
ATOM 20350 O O . GLY A 1 62 ? -32.639 -26.429 7.402 1.00 0.00 62 GLY A O 14
ATOM 20354 N N . VAL A 1 63 ? -33.849 -28.221 8.100 1.00 0.00 63 VAL A N 14
ATOM 20355 C CA . VAL A 1 63 ? -32.803 -29.200 7.783 1.00 0.00 63 VAL A CA 14
ATOM 20356 C C . VAL A 1 63 ? -33.212 -30.050 6.582 1.00 0.00 63 VAL A C 14
ATOM 20357 O O . VAL A 1 63 ? -34.148 -30.841 6.662 1.00 0.00 63 VAL A O 14
ATOM 20370 N N . VAL A 1 64 ? -32.509 -29.882 5.459 1.00 0.00 64 VAL A N 14
ATOM 20371 C CA . VAL A 1 64 ? -32.825 -30.648 4.246 1.00 0.00 64 VAL A CA 14
ATOM 20372 C C . VAL A 1 64 ? -31.771 -31.726 3.992 1.00 0.00 64 VAL A C 14
ATOM 20373 O O . VAL A 1 64 ? -30.583 -31.429 3.857 1.00 0.00 64 VAL A O 14
ATOM 20386 N N . LYS A 1 65 ? -32.218 -32.981 3.923 1.00 0.00 65 LYS A N 14
ATOM 20387 C CA . LYS A 1 65 ? -31.313 -34.107 3.679 1.00 0.00 65 LYS A CA 14
ATOM 20388 C C . LYS A 1 65 ? -31.776 -34.906 2.466 1.00 0.00 65 LYS A C 14
ATOM 20389 O O . LYS A 1 65 ? -32.876 -35.457 2.458 1.00 0.00 65 LYS A O 14
ATOM 20408 N N . GLY A 1 66 ? -30.926 -34.967 1.443 1.00 0.00 66 GLY A N 14
ATOM 20409 C CA . GLY A 1 66 ? -31.251 -35.703 0.222 1.00 0.00 66 GLY A CA 14
ATOM 20410 C C . GLY A 1 66 ? -30.804 -34.928 -1.012 1.00 0.00 66 GLY A C 14
ATOM 20411 O O . GLY A 1 66 ? -29.806 -34.209 -0.979 1.00 0.00 66 GLY A O 14
ATOM 20415 N N . ASP A 1 67 ? -31.554 -35.082 -2.101 1.00 0.00 67 ASP A N 14
ATOM 20416 C CA . ASP A 1 67 ? -31.239 -34.395 -3.354 1.00 0.00 67 ASP A CA 14
ATOM 20417 C C . ASP A 1 67 ? -32.208 -33.241 -3.583 1.00 0.00 67 ASP A C 14
ATOM 20418 O O . ASP A 1 67 ? -33.419 -33.444 -3.680 1.00 0.00 67 ASP A O 14
ATOM 20427 N N . VAL A 1 68 ? -31.669 -32.026 -3.671 1.00 0.00 68 VAL A N 14
ATOM 20428 C CA . VAL A 1 68 ? -32.494 -30.836 -3.893 1.00 0.00 68 VAL A CA 14
ATOM 20429 C C . VAL A 1 68 ? -32.258 -30.278 -5.292 1.00 0.00 68 VAL A C 14
ATOM 20430 O O . VAL A 1 68 ? -31.116 -30.070 -5.702 1.00 0.00 68 VAL A O 14
ATOM 20443 N N . ARG A 1 69 ? -33.347 -30.032 -6.022 1.00 0.00 69 ARG A N 14
ATOM 20444 C CA . ARG A 1 69 ? -33.254 -29.490 -7.381 1.00 0.00 69 ARG A CA 14
ATOM 20445 C C . ARG A 1 69 ? -34.131 -28.250 -7.519 1.00 0.00 69 ARG A C 14
ATOM 20446 O O . ARG A 1 69 ? -35.358 -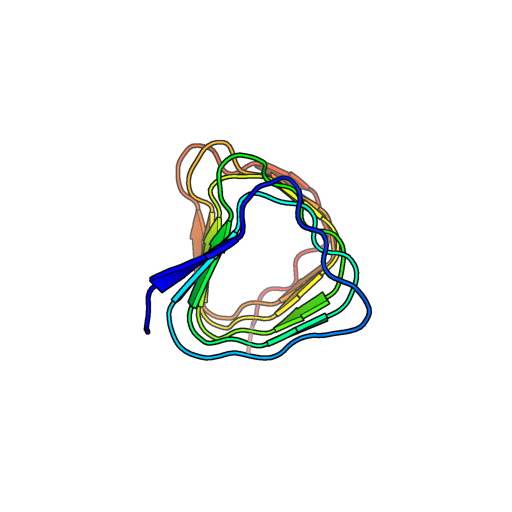28.341 -7.488 1.00 0.00 69 ARG A O 14
ATOM 20467 N N . VAL A 1 70 ? -33.491 -27.093 -7.666 1.00 0.00 70 VAL A N 14
ATOM 20468 C CA . VAL A 1 70 ? -34.221 -25.835 -7.801 1.00 0.00 70 VAL A CA 14
ATOM 20469 C C . VAL A 1 70 ? -33.351 -24.787 -8.491 1.00 0.00 70 VAL A C 14
ATOM 20470 O O . VAL A 1 70 ? -32.132 -24.937 -8.576 1.00 0.00 70 VAL A O 14
ATOM 20483 N N . GLY A 1 71 ? -33.985 -23.723 -8.974 1.00 0.00 71 GLY A N 14
ATOM 20484 C CA . GLY A 1 71 ? -33.258 -22.652 -9.644 1.00 0.00 71 GLY A CA 14
ATOM 20485 C C . GLY A 1 71 ? -32.430 -21.856 -8.641 1.00 0.00 71 GLY A C 14
ATOM 20486 O O . GLY A 1 71 ? -31.203 -21.826 -8.718 1.00 0.00 71 GLY A O 14
ATOM 20490 N N . ARG A 1 72 ? -33.114 -21.213 -7.691 1.00 0.00 72 ARG A N 14
ATOM 20491 C CA . ARG A 1 72 ? -32.440 -20.415 -6.662 1.00 0.00 72 ARG A CA 14
ATOM 20492 C C . ARG A 1 72 ? -32.726 -20.990 -5.277 1.00 0.00 72 ARG A C 14
ATOM 20493 O O . ARG A 1 72 ? -33.884 -21.162 -4.893 1.00 0.00 72 ARG A O 14
ATOM 20514 N N . LEU A 1 73 ? -31.662 -21.294 -4.532 1.00 0.00 73 LEU A N 14
ATOM 20515 C CA . LEU A 1 73 ? -31.798 -21.863 -3.187 1.00 0.00 73 LEU A CA 14
ATOM 20516 C C . LEU A 1 73 ? -31.342 -20.861 -2.129 1.00 0.00 73 LEU A C 14
ATOM 20517 O O . LEU A 1 73 ? -30.170 -20.489 -2.078 1.00 0.00 73 LEU A O 14
ATOM 20533 N N . THR A 1 74 ? -32.276 -20.437 -1.280 1.00 0.00 74 THR A N 14
ATOM 20534 C CA . THR A 1 74 ? -31.972 -19.484 -0.211 1.00 0.00 74 THR A CA 14
ATOM 20535 C C . THR A 1 74 ? -32.091 -20.169 1.147 1.00 0.00 74 THR A C 14
ATOM 20536 O O . THR A 1 74 ? -33.194 -20.497 1.588 1.00 0.00 74 THR A O 14
ATOM 20547 N N . VAL A 1 75 ? -30.954 -20.395 1.808 1.00 0.00 75 VAL A N 14
ATOM 20548 C CA . VAL A 1 75 ? -30.973 -21.056 3.113 1.00 0.00 75 VAL A CA 14
ATOM 20549 C C . VAL A 1 75 ? -31.259 -20.051 4.225 1.00 0.00 75 VAL A C 14
ATOM 20550 O O . VAL A 1 75 ? -30.568 -19.036 4.365 1.00 0.00 75 VAL A O 14
ATOM 20563 N N . GLY A 1 76 ? -32.309 -20.346 4.990 1.00 0.00 76 GLY A N 14
ATOM 20564 C CA . GLY A 1 76 ? -32.759 -19.488 6.083 1.00 0.00 76 GLY A CA 14
ATOM 20565 C C . GLY A 1 76 ? -31.734 -19.349 7.203 1.00 0.00 76 GLY A C 14
ATOM 20566 O O . GLY A 1 76 ? -30.533 -19.531 7.001 1.00 0.00 76 GLY A O 14
ATOM 20570 N N . GLU A 1 77 ? -32.237 -18.985 8.385 1.00 0.00 77 GLU A N 14
ATOM 20571 C CA . GLU A 1 77 ? -31.391 -18.771 9.555 1.00 0.00 77 GLU A CA 14
ATOM 20572 C C . GLU A 1 77 ? -31.070 -20.068 10.296 1.00 0.00 77 GLU A C 14
ATOM 20573 O O . GLU A 1 77 ? -30.099 -20.116 11.051 1.00 0.00 77 GLU A O 14
ATOM 20585 N N . THR A 1 78 ? -31.865 -21.120 10.104 1.00 0.00 78 THR A N 14
ATOM 20586 C CA . THR A 1 78 ? -31.577 -22.367 10.808 1.00 0.00 78 THR A CA 14
ATOM 20587 C C . THR A 1 78 ? -30.269 -22.935 10.278 1.00 0.00 78 THR A C 14
ATOM 20588 O O . THR A 1 78 ? -29.519 -23.592 11.000 1.00 0.00 78 THR A O 14
ATOM 20599 N N . GLY A 1 79 ? -29.970 -22.592 9.033 1.00 0.00 79 GLY A N 14
ATOM 20600 C CA . GLY A 1 79 ? -28.714 -22.974 8.410 1.00 0.00 79 GLY A CA 14
ATOM 20601 C C . GLY A 1 79 ? -28.429 -24.470 8.424 1.00 0.00 79 GLY A C 14
ATOM 20602 O O . GLY A 1 79 ? -27.274 -24.851 8.608 1.00 0.00 79 GLY A O 14
ATOM 20606 N N . HIS A 1 80 ? -29.436 -25.332 8.223 1.00 0.00 80 HIS A N 14
ATOM 20607 C CA . HIS A 1 80 ? -29.155 -26.773 8.219 1.00 0.00 80 HIS A CA 14
ATOM 20608 C C . HIS A 1 80 ? -29.326 -27.351 6.823 1.00 0.00 80 HIS A C 14
ATOM 20609 O O . HIS A 1 80 ? -30.433 -27.417 6.286 1.00 0.00 80 HIS A O 14
ATOM 20623 N N . VAL A 1 81 ? -28.211 -27.796 6.249 1.00 0.00 81 VAL A N 14
ATOM 20624 C CA . VAL A 1 81 ? -28.231 -28.406 4.924 1.00 0.00 81 VAL A CA 14
ATOM 20625 C C . VAL A 1 81 ? -27.138 -29.462 4.812 1.00 0.00 81 VAL A C 14
ATOM 20626 O O . VAL A 1 81 ? -25.952 -29.135 4.801 1.00 0.00 81 VAL A O 14
ATOM 20639 N N . GLU A 1 82 ? -27.539 -30.730 4.726 1.00 0.00 82 GLU A N 14
ATOM 20640 C CA . GLU A 1 82 ? -26.572 -31.825 4.609 1.00 0.00 82 GLU A CA 14
ATOM 20641 C C . GLU A 1 82 ? -27.041 -32.845 3.579 1.00 0.00 82 GLU A C 14
ATOM 20642 O O . GLU A 1 82 ? -27.996 -33.588 3.810 1.00 0.00 82 GLU A O 14
ATOM 20654 N N . GLY A 1 83 ? -26.358 -32.870 2.439 1.00 0.00 83 GLY A N 14
ATOM 20655 C CA . GLY A 1 83 ? -26.700 -33.798 1.367 1.00 0.00 83 GLY A CA 14
ATOM 20656 C C . GLY A 1 83 ? -26.140 -33.301 0.040 1.00 0.00 83 GLY A C 14
ATOM 20657 O O . GLY A 1 83 ? -25.178 -32.531 0.009 1.00 0.00 83 GLY A O 14
ATOM 20661 N N . SER A 1 84 ? -26.759 -33.730 -1.057 1.00 0.00 84 SER A N 14
ATOM 20662 C CA . SER A 1 84 ? -26.333 -33.308 -2.391 1.00 0.00 84 SER A CA 14
ATOM 20663 C C . SER A 1 84 ? -27.268 -32.218 -2.903 1.00 0.00 84 SER A C 14
ATOM 20664 O O . SER A 1 84 ? -28.463 -32.455 -3.095 1.00 0.00 84 SER A O 14
ATOM 20672 N N . VAL A 1 85 ? -26.727 -31.017 -3.107 1.00 0.00 85 VAL A N 14
ATOM 20673 C CA . VAL A 1 85 ? -27.534 -29.891 -3.582 1.00 0.00 85 VAL A CA 14
ATOM 20674 C C . VAL A 1 85 ? -27.224 -29.561 -5.038 1.00 0.00 85 VAL A C 14
ATOM 20675 O O . VAL A 1 85 ? -26.105 -29.174 -5.376 1.00 0.00 85 VAL A O 14
ATOM 20688 N N . TYR A 1 86 ? -28.236 -29.702 -5.894 1.00 0.00 86 TYR A N 14
ATOM 20689 C CA . TYR A 1 86 ? -28.094 -29.404 -7.320 1.00 0.00 86 TYR A CA 14
ATOM 20690 C C . TYR A 1 86 ? -28.953 -28.198 -7.679 1.00 0.00 86 TYR A C 14
ATOM 20691 O O . TYR A 1 86 ? -30.156 -28.190 -7.423 1.00 0.00 86 TYR A O 14
ATOM 20709 N N . ALA A 1 87 ? -28.340 -27.175 -8.264 1.00 0.00 87 ALA A N 14
ATOM 20710 C CA . ALA A 1 87 ? -29.091 -25.979 -8.634 1.00 0.00 87 ALA A CA 14
ATOM 20711 C C . ALA A 1 87 ? -28.258 -25.055 -9.517 1.00 0.00 87 ALA A C 14
ATOM 20712 O O . ALA A 1 87 ? -27.088 -25.320 -9.779 1.00 0.00 87 ALA A O 14
ATOM 20719 N N . GLU A 1 88 ? -28.874 -23.966 -9.969 1.00 0.00 88 GLU A N 14
ATOM 20720 C CA . GLU A 1 88 ? -28.184 -23.000 -10.820 1.00 0.00 88 GLU A CA 14
ATOM 20721 C C . GLU A 1 88 ? -27.449 -21.977 -9.962 1.00 0.00 88 GLU A C 14
ATOM 20722 O O . GLU A 1 88 ? -26.286 -21.662 -10.208 1.00 0.00 88 GLU A O 14
ATOM 20734 N N . ALA A 1 89 ? -28.141 -21.471 -8.946 1.00 0.00 89 ALA A N 14
ATOM 20735 C CA . ALA A 1 89 ? -27.562 -20.489 -8.034 1.00 0.00 89 ALA A CA 14
ATOM 20736 C C . ALA A 1 89 ? -28.063 -20.744 -6.619 1.00 0.00 89 ALA A C 14
ATOM 20737 O O . ALA A 1 89 ? -29.191 -21.198 -6.429 1.00 0.00 89 ALA A O 14
ATOM 20744 N N . VAL A 1 90 ? -27.224 -20.458 -5.627 1.00 0.00 90 VAL A N 14
ATOM 20745 C CA . VAL A 1 90 ? -27.614 -20.677 -4.234 1.00 0.00 90 VAL A CA 14
ATOM 20746 C C . VAL A 1 90 ? -27.014 -19.618 -3.313 1.00 0.00 90 VAL A C 14
ATOM 20747 O O . VAL A 1 90 ? -25.795 -19.480 -3.210 1.00 0.00 90 VAL A O 14
ATOM 20760 N N . GLU A 1 91 ? -27.891 -18.884 -2.628 1.00 0.00 91 GLU A N 14
ATOM 20761 C CA . GLU A 1 91 ? -27.464 -17.846 -1.689 1.00 0.00 91 GLU A CA 14
ATOM 20762 C C . GLU A 1 91 ? -27.696 -18.340 -0.266 1.00 0.00 91 GLU A C 14
ATOM 20763 O O . GLU A 1 91 ? -28.834 -18.423 0.191 1.00 0.00 91 GLU A O 14
ATOM 20775 N N . VAL A 1 92 ? -26.620 -18.694 0.428 1.00 0.00 92 VAL A N 14
ATOM 20776 C CA . VAL A 1 92 ? -26.748 -19.208 1.791 1.00 0.00 92 VAL A CA 14
ATOM 20777 C C . VAL A 1 92 ? -26.597 -18.104 2.834 1.00 0.00 92 VAL A C 14
ATOM 20778 O O . VAL A 1 92 ? -25.828 -17.157 2.662 1.00 0.00 92 VAL A O 14
ATOM 20791 N N . ARG A 1 93 ? -27.341 -18.263 3.924 1.00 0.00 93 ARG A N 14
ATOM 20792 C CA . ARG A 1 93 ? -27.329 -17.333 5.042 1.00 0.00 93 ARG A CA 14
ATOM 20793 C C . ARG A 1 93 ? -27.181 -18.140 6.328 1.00 0.00 93 ARG A C 14
ATOM 20794 O O . ARG A 1 93 ? -27.576 -17.698 7.407 1.00 0.00 93 ARG A O 14
ATOM 20815 N N . GLY A 1 94 ? -26.646 -19.354 6.180 1.00 0.00 94 GLY A N 14
ATOM 20816 C CA . GLY A 1 94 ? -26.486 -20.263 7.309 1.00 0.00 94 GLY A CA 14
ATOM 20817 C C . GLY A 1 94 ? -25.395 -21.306 7.042 1.00 0.00 94 GLY A C 14
ATOM 20818 O O . GLY A 1 94 ? -24.423 -21.026 6.342 1.00 0.00 94 GLY A O 14
ATOM 20822 N N . ARG A 1 95 ? -25.520 -22.493 7.649 1.00 0.00 95 ARG A N 14
ATOM 20823 C CA . ARG A 1 95 ? -24.482 -23.525 7.510 1.00 0.00 95 ARG A CA 14
ATOM 20824 C C . ARG A 1 95 ? -24.884 -24.683 6.592 1.00 0.00 95 ARG A C 14
ATOM 20825 O O . ARG A 1 95 ? -25.970 -25.269 6.702 1.00 0.00 95 ARG A O 14
ATOM 20846 N N . VAL A 1 96 ? -23.946 -25.017 5.701 1.00 0.00 96 VAL A N 14
ATOM 20847 C CA . VAL A 1 96 ? -24.108 -26.112 4.750 1.00 0.00 96 VAL A CA 14
ATOM 20848 C C . VAL A 1 96 ? -22.958 -27.098 4.921 1.00 0.00 96 VAL A C 14
ATOM 20849 O O . VAL A 1 96 ? -21.816 -26.795 4.570 1.00 0.00 96 VAL A O 14
ATOM 20862 N N . VAL A 1 97 ? -23.255 -28.271 5.475 1.00 0.00 97 VAL A N 14
ATOM 20863 C CA . VAL A 1 97 ? -22.226 -29.293 5.703 1.00 0.00 97 VAL A CA 14
ATOM 20864 C C . VAL A 1 97 ? -22.537 -30.550 4.892 1.00 0.00 97 VAL A C 14
ATOM 20865 O O . VAL A 1 97 ? -23.463 -31.295 5.212 1.00 0.00 97 VAL A O 14
ATOM 20878 N N . GLY A 1 98 ? -21.755 -30.776 3.841 1.00 0.00 98 GLY A N 14
ATOM 20879 C CA . GLY A 1 98 ? -21.949 -31.943 2.986 1.00 0.00 98 GLY A CA 14
ATOM 20880 C C . GLY A 1 98 ? -21.312 -31.725 1.619 1.00 0.00 98 GLY A C 14
ATOM 20881 O O . GLY A 1 98 ? -20.090 -31.763 1.480 1.00 0.00 98 GLY A O 14
ATOM 20885 N N . ALA A 1 99 ? -22.147 -31.496 0.610 1.00 0.00 99 ALA A N 14
ATOM 20886 C CA . ALA A 1 99 ? -21.650 -31.271 -0.741 1.00 0.00 99 ALA A CA 14
ATOM 20887 C C . ALA A 1 99 ? -22.699 -30.555 -1.585 1.00 0.00 99 ALA A C 14
ATOM 20888 O O . ALA A 1 99 ? -23.901 -30.778 -1.423 1.00 0.00 99 ALA A O 14
ATOM 20895 N N . ILE A 1 100 ? -22.240 -29.693 -2.490 1.00 0.00 100 ILE A N 14
ATOM 20896 C CA . ILE A 1 100 ? -23.153 -28.945 -3.355 1.00 0.00 100 ILE A CA 14
ATOM 20897 C C . ILE A 1 100 ? -22.568 -28.788 -4.755 1.00 0.00 100 ILE A C 14
ATOM 20898 O O . ILE A 1 100 ? -21.361 -28.613 -4.920 1.00 0.00 100 ILE A O 14
ATOM 20914 N N . THR A 1 101 ? -23.441 -28.840 -5.759 1.00 0.00 101 THR A N 14
ATOM 20915 C CA . THR A 1 101 ? -23.022 -28.694 -7.154 1.00 0.00 101 THR A CA 14
ATOM 20916 C C . THR A 1 101 ? -23.945 -27.717 -7.876 1.00 0.00 101 THR A C 14
ATOM 20917 O O . THR A 1 101 ? -25.135 -27.987 -8.049 1.00 0.00 101 THR A O 14
ATOM 20928 N N . SER A 1 102 ? -23.400 -26.577 -8.293 1.00 0.00 102 SER A N 14
ATOM 20929 C CA . SER A 1 102 ? -24.207 -25.578 -8.988 1.00 0.00 102 SER A CA 14
ATOM 20930 C C . SER A 1 102 ? -23.342 -24.682 -9.868 1.00 0.00 102 SER A C 14
ATOM 20931 O O . SER A 1 102 ? -22.116 -24.711 -9.789 1.00 0.00 102 SER A O 14
ATOM 20939 N N . LYS A 1 103 ? -23.997 -23.890 -10.711 1.00 0.00 103 LYS A N 14
ATOM 20940 C CA . LYS A 1 103 ? -23.288 -22.992 -11.614 1.00 0.00 103 LYS A CA 14
ATOM 20941 C C . LYS A 1 103 ? -22.818 -21.737 -10.885 1.00 0.00 103 LYS A C 14
ATOM 20942 O O . LYS A 1 103 ? -21.753 -21.199 -11.188 1.00 0.00 103 LYS A O 14
ATOM 20961 N N . GLN A 1 104 ? -23.616 -21.269 -9.927 1.00 0.00 104 GLN A N 14
ATOM 20962 C CA . GLN A 1 104 ? -23.272 -20.066 -9.166 1.00 0.00 104 GLN A CA 14
ATOM 20963 C C . GLN A 1 104 ? -23.435 -20.303 -7.669 1.00 0.00 104 GLN A C 14
ATOM 20964 O O . GLN A 1 104 ? -24.347 -21.007 -7.231 1.00 0.00 104 GLN A O 14
ATOM 20978 N N . VAL A 1 105 ? -22.541 -19.703 -6.887 1.00 0.00 105 VAL A N 14
ATOM 20979 C CA . VAL A 1 105 ? -22.583 -19.846 -5.436 1.00 0.00 105 VAL A CA 14
ATOM 20980 C C . VAL A 1 105 ? -22.146 -18.551 -4.762 1.00 0.00 105 VAL A C 14
ATOM 20981 O O . VAL A 1 105 ? -21.082 -18.008 -5.062 1.00 0.00 105 VAL A O 14
ATOM 20994 N N . ARG A 1 106 ? -22.978 -18.065 -3.846 1.00 0.00 106 ARG A N 14
ATOM 20995 C CA . ARG A 1 106 ? -22.689 -16.832 -3.116 1.00 0.00 106 ARG A CA 14
ATOM 20996 C C . ARG A 1 106 ? -22.932 -17.048 -1.627 1.00 0.00 106 ARG A C 14
ATOM 20997 O O . ARG A 1 106 ? -24.031 -17.435 -1.220 1.00 0.00 106 ARG A O 14
ATOM 21018 N N . LEU A 1 107 ? -21.900 -16.821 -0.816 1.00 0.00 107 LEU A N 14
ATOM 21019 C CA . LEU A 1 107 ? -22.026 -17.025 0.625 1.00 0.00 107 LEU A CA 14
ATOM 21020 C C . LEU A 1 107 ? -22.419 -15.736 1.343 1.00 0.00 107 LEU A C 14
ATOM 21021 O O . LEU A 1 107 ? -21.572 -14.915 1.695 1.00 0.00 107 LEU A O 14
ATOM 21037 N N . TYR A 1 108 ? -23.723 -15.598 1.580 1.00 0.00 108 TYR A N 14
ATOM 21038 C CA . TYR A 1 108 ? -24.269 -14.445 2.289 1.00 0.00 108 TYR A CA 14
ATOM 21039 C C . TYR A 1 108 ? -24.397 -14.768 3.777 1.00 0.00 108 TYR A C 14
ATOM 21040 O O . TYR A 1 108 ? -24.411 -15.936 4.165 1.00 0.00 108 TYR A O 14
ATOM 21058 N N . GLY A 1 109 ? -24.512 -13.735 4.604 1.00 0.00 109 GLY A N 14
ATOM 21059 C CA . GLY A 1 109 ? -24.666 -13.939 6.040 1.00 0.00 109 GLY A CA 14
ATOM 21060 C C . GLY A 1 109 ? -23.430 -14.585 6.656 1.00 0.00 109 GLY A C 14
ATOM 21061 O O . GLY A 1 109 ? -22.479 -14.930 5.954 1.00 0.00 109 GLY A O 14
ATOM 21065 N N . THR A 1 110 ? -23.469 -14.774 7.974 1.00 0.00 110 THR A N 14
ATOM 21066 C CA . THR A 1 110 ? -22.369 -15.411 8.694 1.00 0.00 110 THR A CA 14
ATOM 21067 C C . THR A 1 110 ? -22.345 -16.903 8.366 1.00 0.00 110 THR A C 14
ATOM 21068 O O . THR A 1 110 ? -21.930 -17.728 9.179 1.00 0.00 110 THR A O 14
ATOM 21079 N N . SER A 1 111 ? -22.838 -17.231 7.177 1.00 0.00 111 SER A N 14
ATOM 21080 C CA . SER A 1 111 ? -22.929 -18.615 6.730 1.00 0.00 111 SER A CA 14
ATOM 21081 C C . SER A 1 111 ? -21.588 -19.333 6.797 1.00 0.00 111 SER A C 14
ATOM 21082 O O . SER A 1 111 ? -20.538 -18.715 6.988 1.00 0.00 111 SER A O 14
ATOM 21090 N N . TYR A 1 112 ? -21.643 -20.654 6.633 1.00 0.00 112 TYR A N 14
ATOM 21091 C CA . TYR A 1 112 ? -20.442 -21.479 6.671 1.00 0.00 112 TYR A CA 14
ATOM 21092 C C . TYR A 1 112 ? -20.618 -22.713 5.788 1.00 0.00 112 TYR A C 14
ATOM 21093 O O . TYR A 1 112 ? -21.688 -23.321 5.770 1.00 0.00 112 TYR A O 14
ATOM 21111 N N . VAL A 1 113 ? -19.564 -23.094 5.067 1.00 0.00 113 VAL A N 14
ATOM 21112 C CA . VAL A 1 113 ? -19.630 -24.276 4.200 1.00 0.00 113 VAL A CA 14
ATOM 21113 C C . VAL A 1 113 ? -18.383 -25.138 4.377 1.00 0.00 113 VAL A C 14
ATOM 21114 O O . VAL A 1 113 ? -17.259 -24.675 4.174 1.00 0.00 113 VAL A O 14
ATOM 21127 N N . ASP A 1 114 ? -18.592 -26.396 4.762 1.00 0.00 114 ASP A N 14
ATOM 21128 C CA . ASP A 1 114 ? -17.484 -27.331 4.971 1.00 0.00 114 ASP A CA 14
ATOM 21129 C C . ASP A 1 114 ? -17.782 -28.669 4.300 1.00 0.00 114 ASP A C 14
ATOM 21130 O O . ASP A 1 114 ? -18.579 -29.462 4.803 1.00 0.00 114 ASP A O 14
ATOM 21139 N N . GLY A 1 115 ? -17.139 -28.912 3.163 1.00 0.00 115 GLY A N 14
ATOM 21140 C CA . GLY A 1 115 ? -17.344 -30.157 2.433 1.00 0.00 115 GLY A CA 14
ATOM 21141 C C . GLY A 1 115 ? -16.818 -30.041 1.006 1.00 0.00 115 GLY A C 14
ATOM 21142 O O . GLY A 1 115 ? -15.979 -29.190 0.710 1.00 0.00 115 GLY A O 14
ATOM 21146 N N . ASP A 1 116 ? -17.319 -30.904 0.125 1.00 0.00 116 ASP A N 14
ATOM 21147 C CA . ASP A 1 116 ? -16.897 -30.895 -1.274 1.00 0.00 116 ASP A CA 14
ATOM 21148 C C . ASP A 1 116 ? -17.804 -29.991 -2.103 1.00 0.00 116 ASP A C 14
ATOM 21149 O O . ASP A 1 116 ? -19.015 -30.212 -2.180 1.00 0.00 116 ASP A O 14
ATOM 21158 N N . ILE A 1 117 ? -17.211 -28.974 -2.727 1.00 0.00 117 ILE A N 14
ATOM 21159 C CA . ILE A 1 117 ? -17.971 -28.038 -3.558 1.00 0.00 117 ILE A CA 14
ATOM 21160 C C . ILE A 1 117 ? -17.520 -28.125 -5.010 1.00 0.00 117 ILE A C 14
ATOM 21161 O O . ILE A 1 117 ? -16.333 -28.286 -5.297 1.00 0.00 117 ILE A O 14
ATOM 21177 N N . THR A 1 118 ? -18.480 -28.008 -5.922 1.00 0.00 118 THR A N 14
ATOM 21178 C CA . THR A 1 118 ? -18.196 -28.061 -7.353 1.00 0.00 118 THR A CA 14
ATOM 21179 C C . THR A 1 118 ? -18.997 -26.988 -8.075 1.00 0.00 118 THR A C 14
ATOM 21180 O O . THR A 1 118 ? -20.203 -27.134 -8.282 1.00 0.00 118 THR A O 14
ATOM 21191 N N . HIS A 1 119 ? -18.327 -25.902 -8.449 1.00 0.00 119 HIS A N 14
ATOM 21192 C CA . HIS A 1 119 ? -18.999 -24.806 -9.141 1.00 0.00 119 HIS A CA 14
ATOM 21193 C C . HIS A 1 119 ? -18.068 -24.137 -10.148 1.00 0.00 119 HIS A C 14
ATOM 21194 O O . HIS A 1 119 ? -16.853 -24.334 -10.123 1.00 0.00 119 HIS A O 14
ATOM 21208 N N . GLU A 1 120 ? -18.657 -23.339 -11.034 1.00 0.00 120 GLU A N 14
ATOM 21209 C CA . GLU A 1 120 ? -17.894 -22.625 -12.054 1.00 0.00 120 GLU A CA 14
ATOM 21210 C C . GLU A 1 120 ? -17.691 -21.180 -11.615 1.00 0.00 120 GLU A C 14
ATOM 21211 O O . GLU A 1 120 ? -16.604 -20.620 -11.754 1.00 0.00 120 GLU A O 14
ATOM 21223 N N . GLN A 1 121 ? -18.752 -20.591 -11.065 1.00 0.00 121 GLN A N 14
ATOM 21224 C CA . GLN A 1 121 ? -18.709 -19.213 -10.574 1.00 0.00 121 GLN A CA 14
ATOM 21225 C C . GLN A 1 121 ? -18.978 -19.200 -9.072 1.00 0.00 121 GLN A C 14
ATOM 21226 O O . GLN A 1 121 ? -19.851 -19.920 -8.587 1.00 0.00 121 GLN A O 14
ATOM 21240 N N . LEU A 1 122 ? -18.219 -18.392 -8.335 1.00 0.00 122 LEU A N 14
ATOM 21241 C CA . LEU A 1 122 ? -18.386 -18.314 -6.885 1.00 0.00 122 LEU A CA 14
ATOM 21242 C C . LEU A 1 122 ? -18.169 -16.890 -6.384 1.00 0.00 122 LEU A C 14
ATOM 21243 O O . LEU A 1 122 ? -17.389 -16.129 -6.956 1.00 0.00 122 LEU A O 14
ATOM 21259 N N . ALA A 1 123 ? -18.864 -16.544 -5.303 1.00 0.00 123 ALA A N 14
ATOM 21260 C CA . ALA A 1 123 ? -18.753 -15.214 -4.707 1.00 0.00 123 ALA A CA 14
ATOM 21261 C C . ALA A 1 123 ? -18.763 -15.325 -3.185 1.00 0.00 123 ALA A C 14
ATOM 21262 O O . ALA A 1 123 ? -19.398 -16.219 -2.625 1.00 0.00 123 ALA A O 14
ATOM 21269 N N . MET A 1 124 ? -18.047 -14.421 -2.520 1.00 0.00 124 MET A N 14
ATOM 21270 C CA . MET A 1 124 ? -17.971 -14.433 -1.057 1.00 0.00 124 MET A CA 14
ATOM 21271 C C . MET A 1 124 ? -18.286 -13.055 -0.488 1.00 0.00 124 MET A C 14
ATOM 21272 O O . MET A 1 124 ? -17.584 -12.082 -0.766 1.00 0.00 124 MET A O 14
ATOM 21286 N N . GLU A 1 125 ? -19.346 -12.979 0.316 1.00 0.00 125 GLU A N 14
ATOM 21287 C CA . GLU A 1 125 ? -19.754 -11.716 0.932 1.00 0.00 125 GLU A CA 14
ATOM 21288 C C . GLU A 1 125 ? -19.466 -11.744 2.428 1.00 0.00 125 GLU A C 14
ATOM 21289 O O . GLU A 1 125 ? -19.357 -12.813 3.028 1.00 0.00 125 GLU A O 14
ATOM 21301 N N . THR A 1 126 ? -19.345 -10.565 3.026 1.00 0.00 126 THR A N 14
ATOM 21302 C CA . THR A 1 126 ? -19.070 -10.473 4.455 1.00 0.00 126 THR A CA 14
ATOM 21303 C C . THR A 1 126 ? -19.932 -11.467 5.230 1.00 0.00 126 THR A C 14
ATOM 21304 O O . THR A 1 126 ? -21.158 -11.370 5.228 1.00 0.00 126 THR A O 14
ATOM 21315 N N . GLY A 1 127 ? -19.279 -12.422 5.894 1.00 0.00 127 GLY A N 14
ATOM 21316 C CA . GLY A 1 127 ? -19.989 -13.437 6.677 1.00 0.00 127 GLY A CA 14
ATOM 21317 C C . GLY A 1 127 ? -19.771 -14.831 6.097 1.00 0.00 127 GLY A C 14
ATOM 21318 O O . GLY A 1 127 ? -20.326 -15.818 6.591 1.00 0.00 127 GLY A O 14
ATOM 21322 N N . ALA A 1 128 ? -18.967 -14.914 5.040 1.00 0.00 128 ALA A N 14
ATOM 21323 C CA . ALA A 1 128 ? -18.686 -16.200 4.411 1.00 0.00 128 ALA A CA 14
ATOM 21324 C C . ALA A 1 128 ? -17.441 -16.849 5.015 1.00 0.00 128 ALA A C 14
ATOM 21325 O O . ALA A 1 128 ? -16.330 -16.350 4.839 1.00 0.00 128 ALA A O 14
ATOM 21332 N N . PHE A 1 129 ? -17.623 -17.986 5.684 1.00 0.00 129 PHE A N 14
ATOM 21333 C CA . PHE A 1 129 ? -16.493 -18.723 6.262 1.00 0.00 129 PHE A CA 14
ATOM 21334 C C . PHE A 1 129 ? -16.595 -20.187 5.855 1.00 0.00 129 PHE A C 14
ATOM 21335 O O . PHE A 1 129 ? -17.392 -20.933 6.418 1.00 0.00 129 PHE A O 14
ATOM 21352 N N . PHE A 1 130 ? -15.807 -20.605 4.867 1.00 0.00 130 PHE A N 14
ATOM 21353 C CA . PHE A 1 130 ? -15.873 -21.993 4.398 1.00 0.00 130 PHE A CA 14
ATOM 21354 C C . PHE A 1 130 ? -14.505 -22.636 4.259 1.00 0.00 130 PHE A C 14
ATOM 21355 O O . PHE A 1 130 ? -13.675 -22.185 3.468 1.00 0.00 130 PHE A O 14
ATOM 21372 N N . GLN A 1 131 ? -14.304 -23.742 4.974 1.00 0.00 131 GLN A N 14
ATOM 21373 C CA . GLN A 1 131 ? -13.062 -24.495 4.855 1.00 0.00 131 GLN A CA 14
ATOM 21374 C C . GLN A 1 131 ? -13.423 -25.886 4.362 1.00 0.00 131 GLN A C 14
ATOM 21375 O O . GLN A 1 131 ? -13.867 -26.744 5.125 1.00 0.00 131 GLN A O 14
ATOM 21389 N N . GLY A 1 132 ? -13.238 -26.080 3.071 1.00 0.00 132 GLY A N 14
ATOM 21390 C CA . GLY A 1 132 ? -13.545 -27.343 2.423 1.00 0.00 132 GLY A CA 14
ATOM 21391 C C . GLY A 1 132 ? -12.726 -27.471 1.157 1.00 0.00 132 GLY A C 14
ATOM 21392 O O . GLY A 1 132 ? -12.038 -26.528 0.767 1.00 0.00 132 GLY A O 14
ATOM 21396 N N . ARG A 1 133 ? -12.828 -28.603 0.480 1.00 0.00 133 ARG A N 14
ATOM 21397 C CA . ARG A 1 133 ? -12.109 -28.752 -0.770 1.00 0.00 133 ARG A CA 14
ATOM 21398 C C . ARG A 1 133 ? -12.947 -28.093 -1.859 1.00 0.00 133 ARG A C 14
ATOM 21399 O O . ARG A 1 133 ? -14.008 -28.597 -2.236 1.00 0.00 133 ARG A O 14
ATOM 21420 N N . SER A 1 134 ? -12.475 -26.943 -2.340 1.00 0.00 134 SER A N 14
ATOM 21421 C CA . SER A 1 134 ? -13.193 -26.189 -3.363 1.00 0.00 134 SER A CA 14
ATOM 21422 C C . SER A 1 134 ? -12.647 -26.513 -4.748 1.00 0.00 134 SER A C 14
ATOM 21423 O O . SER A 1 134 ? -11.471 -26.288 -5.032 1.00 0.00 134 SER A O 14
ATOM 21431 N N . LEU A 1 135 ? -13.512 -27.049 -5.606 1.00 0.00 135 LEU A N 14
ATOM 21432 C CA . LEU A 1 135 ? -13.116 -27.410 -6.965 1.00 0.00 135 LEU A CA 14
ATOM 21433 C C . LEU A 1 135 ? -13.511 -26.314 -7.952 1.00 0.00 135 LEU A C 14
ATOM 21434 O O . LEU A 1 135 ? -14.696 -26.091 -8.204 1.00 0.00 135 LEU A O 14
ATOM 21450 N N . LYS A 1 136 ? -12.509 -25.635 -8.510 1.00 0.00 136 LYS A N 14
ATOM 21451 C CA . LYS A 1 136 ? -12.752 -24.560 -9.473 1.00 0.00 136 LYS A CA 14
ATOM 21452 C C . LYS A 1 136 ? -12.593 -25.078 -10.901 1.00 0.00 136 LYS A C 14
ATOM 21453 O O . LYS A 1 136 ? -11.578 -25.685 -11.242 1.00 0.00 136 LYS A O 14
ATOM 21472 N N . PHE A 1 137 ? -13.602 -24.833 -11.729 1.00 0.00 137 PHE A N 14
ATOM 21473 C CA . PHE A 1 137 ? -13.565 -25.280 -13.117 1.00 0.00 137 PHE A CA 14
ATOM 21474 C C . PHE A 1 137 ? -12.631 -24.401 -13.942 1.00 0.00 137 PHE A C 14
ATOM 21475 O O . PHE A 1 137 ? -12.211 -23.333 -13.493 1.00 0.00 137 PHE A O 14
ATOM 21492 N N . GLN A 1 138 ? -12.310 -24.855 -15.149 1.00 0.00 138 GLN A N 14
ATOM 21493 C CA . GLN A 1 138 ? -11.424 -24.101 -16.031 1.00 0.00 138 GLN A CA 14
ATOM 21494 C C . GLN A 1 138 ? -12.127 -22.853 -16.556 1.00 0.00 138 GLN A C 14
ATOM 21495 O O . GLN A 1 138 ? -13.121 -22.946 -17.276 1.00 0.00 138 GLN A O 14
ATOM 21509 N N . ARG A 1 139 ? -11.605 -21.688 -16.190 1.00 0.00 139 ARG A N 14
ATOM 21510 C CA . ARG A 1 139 ? -12.193 -20.427 -16.631 1.00 0.00 139 ARG A CA 14
ATOM 21511 C C . ARG A 1 139 ? -11.978 -20.227 -18.129 1.00 0.00 139 ARG A C 14
ATOM 21512 O O . ARG A 1 139 ? -10.936 -19.728 -18.556 1.00 0.00 139 ARG A O 14
ATOM 21533 N N . LYS A 1 37 ? -41.642 -13.862 -6.308 1.00 0.00 37 LYS A N 15
ATOM 21534 C CA . LYS A 1 37 ? -42.649 -14.847 -6.684 1.00 0.00 37 LYS A CA 15
ATOM 21535 C C . LYS A 1 37 ? -42.131 -16.262 -6.435 1.00 0.00 37 LYS A C 15
ATOM 21536 O O . LYS A 1 37 ? -40.927 -16.513 -6.497 1.00 0.00 37 LYS A O 15
ATOM 21555 N N . VAL A 1 38 ? -43.048 -17.180 -6.151 1.00 0.00 38 VAL A N 15
ATOM 21556 C CA . VAL A 1 38 ? -42.676 -18.566 -5.890 1.00 0.00 38 VAL A CA 15
ATOM 21557 C C . VAL A 1 38 ? -41.653 -18.642 -4.760 1.00 0.00 38 VAL A C 15
ATOM 21558 O O . VAL A 1 38 ? -40.665 -19.366 -4.855 1.00 0.00 38 VAL A O 15
ATOM 21571 N N . ALA A 1 39 ? -41.900 -17.890 -3.690 1.00 0.00 39 ALA A N 15
ATOM 21572 C CA . ALA A 1 39 ? -40.999 -17.881 -2.537 1.00 0.00 39 ALA A CA 15
ATOM 21573 C C . ALA A 1 39 ? -41.553 -18.768 -1.429 1.00 0.00 39 ALA A C 15
ATOM 21574 O O . ALA A 1 39 ? -42.136 -18.277 -0.463 1.00 0.00 39 ALA A O 15
ATOM 21581 N N . SER A 1 40 ? -41.372 -20.076 -1.574 1.00 0.00 40 SER A N 15
ATOM 21582 C CA . SER A 1 40 ? -41.866 -21.013 -0.572 1.00 0.00 40 SER A CA 15
ATOM 21583 C C . SER A 1 40 ? -41.139 -20.801 0.753 1.00 0.00 40 SER A C 15
ATOM 21584 O O . SER A 1 40 ? -40.001 -20.334 0.776 1.00 0.00 40 SER A O 15
ATOM 21592 N N . LEU A 1 41 ? -41.805 -21.143 1.855 1.00 0.00 41 LEU A N 15
ATOM 21593 C CA . LEU A 1 41 ? -41.214 -20.983 3.187 1.00 0.00 41 LEU A CA 15
ATOM 21594 C C . LEU A 1 41 ? -41.420 -22.248 4.015 1.00 0.00 41 LEU A C 15
ATOM 21595 O O . LEU A 1 41 ? -42.538 -22.552 4.431 1.00 0.00 41 LEU A O 15
ATOM 21611 N N . LEU A 1 42 ? -40.333 -22.981 4.255 1.00 0.00 42 LEU A N 15
ATOM 21612 C CA . LEU A 1 42 ? -40.406 -24.214 5.041 1.00 0.00 42 LEU A CA 15
ATOM 21613 C C . LEU A 1 42 ? -39.984 -23.948 6.485 1.00 0.00 42 LEU A C 15
ATOM 21614 O O . LEU A 1 42 ? -38.848 -23.552 6.749 1.00 0.00 42 LEU A O 15
ATOM 21630 N N . SER A 1 43 ? -40.910 -24.169 7.414 1.00 0.00 43 SER A N 15
ATOM 21631 C CA . SER A 1 43 ? -40.633 -23.952 8.830 1.00 0.00 43 SER A CA 15
ATOM 21632 C C . SER A 1 43 ? -39.401 -24.739 9.268 1.00 0.00 43 SER A C 15
ATOM 21633 O O . SER A 1 43 ? -38.794 -25.456 8.473 1.00 0.00 43 SER A O 15
ATOM 21641 N N . ALA A 1 44 ? -39.041 -24.600 10.542 1.00 0.00 44 ALA A N 15
ATOM 21642 C CA . ALA A 1 44 ? -37.882 -25.304 11.084 1.00 0.00 44 ALA A CA 15
ATOM 21643 C C . ALA A 1 44 ? -38.269 -26.713 11.509 1.00 0.00 44 ALA A C 15
ATOM 21644 O O . ALA A 1 44 ? -37.461 -27.640 11.431 1.00 0.00 44 ALA A O 15
ATOM 21651 N N . ASP A 1 45 ? -39.510 -26.868 11.950 1.00 0.00 45 ASP A N 15
ATOM 21652 C CA . ASP A 1 45 ? -40.000 -28.170 12.377 1.00 0.00 45 ASP A CA 15
ATOM 21653 C C . ASP A 1 45 ? -40.247 -29.066 11.169 1.00 0.00 45 ASP A C 15
ATOM 21654 O O . ASP A 1 45 ? -41.121 -29.933 11.198 1.00 0.00 45 ASP A O 15
ATOM 21663 N N . LEU A 1 46 ? -39.479 -28.848 10.100 1.00 0.00 46 LEU A N 15
ATOM 21664 C CA . LEU A 1 46 ? -39.633 -29.639 8.879 1.00 0.00 46 LEU A CA 15
ATOM 21665 C C . LEU A 1 46 ? -38.288 -30.161 8.379 1.00 0.00 46 LEU A C 15
ATOM 21666 O O . LEU A 1 46 ? -37.261 -29.473 8.445 1.00 0.00 46 LEU A O 15
ATOM 21682 N N . THR A 1 47 ? -38.317 -31.389 7.868 1.00 0.00 47 THR A N 15
ATOM 21683 C CA . THR A 1 47 ? -37.124 -32.039 7.334 1.00 0.00 47 THR A CA 15
ATOM 21684 C C . THR A 1 47 ? -37.478 -32.783 6.054 1.00 0.00 47 THR A C 15
ATOM 21685 O O . THR A 1 47 ? -38.392 -33.608 6.043 1.00 0.00 47 THR A O 15
ATOM 21696 N N . ILE A 1 48 ? -36.767 -32.483 4.969 1.00 0.00 48 ILE A N 15
ATOM 21697 C CA . ILE A 1 48 ? -37.046 -33.135 3.688 1.00 0.00 48 ILE A CA 15
ATOM 21698 C C . ILE A 1 48 ? -36.282 -34.453 3.575 1.00 0.00 48 ILE A C 15
ATOM 21699 O O . ILE A 1 48 ? -35.181 -34.594 4.106 1.00 0.00 48 ILE A O 15
ATOM 21715 N N . GLU A 1 49 ? -36.887 -35.421 2.884 1.00 0.00 49 GLU A N 15
ATOM 21716 C CA . GLU A 1 49 ? -36.274 -36.739 2.706 1.00 0.00 49 GLU A CA 15
ATOM 21717 C C . GLU A 1 49 ? -36.375 -37.184 1.250 1.00 0.00 49 GLU A C 15
ATOM 21718 O O . GLU A 1 49 ? -37.395 -36.970 0.594 1.00 0.00 49 GLU A O 15
ATOM 21730 N N . GLY A 1 50 ? -35.310 -37.806 0.751 1.00 0.00 50 GLY A N 15
ATOM 21731 C CA . GLY A 1 50 ? -35.284 -38.281 -0.630 1.00 0.00 50 GLY A CA 15
ATOM 21732 C C . GLY A 1 50 ? -34.724 -37.212 -1.561 1.00 0.00 50 GLY A C 15
ATOM 21733 O O . GLY A 1 50 ? -33.520 -36.956 -1.572 1.00 0.00 50 GLY A O 15
ATOM 21737 N N . GLY A 1 51 ? -35.604 -36.591 -2.340 1.00 0.00 51 GLY A N 15
ATOM 21738 C CA . GLY A 1 51 ? -35.183 -35.551 -3.269 1.00 0.00 51 GLY A CA 15
ATOM 21739 C C . GLY A 1 51 ? -36.358 -34.663 -3.662 1.00 0.00 51 GLY A C 15
ATOM 21740 O O . GLY A 1 51 ? -37.294 -35.112 -4.323 1.00 0.00 51 GLY A O 15
ATOM 21744 N N . VAL A 1 52 ? -36.306 -33.399 -3.246 1.00 0.00 52 VAL A N 15
ATOM 21745 C CA . VAL A 1 52 ? -37.374 -32.451 -3.559 1.00 0.00 52 VAL A CA 15
ATOM 21746 C C . VAL A 1 52 ? -37.045 -31.669 -4.827 1.00 0.00 52 VAL A C 15
ATOM 21747 O O . VAL A 1 52 ? -35.912 -31.225 -5.017 1.00 0.00 52 VAL A O 15
ATOM 21760 N N . THR A 1 53 ? -38.044 -31.505 -5.692 1.00 0.00 53 THR A N 15
ATOM 21761 C CA . THR A 1 53 ? -37.862 -30.775 -6.949 1.00 0.00 53 THR A CA 15
ATOM 21762 C C . THR A 1 53 ? -38.463 -29.377 -6.849 1.00 0.00 53 THR A C 15
ATOM 21763 O O . THR A 1 53 ? -39.234 -29.087 -5.934 1.00 0.00 53 THR A O 15
ATOM 21774 N N . GLY A 1 54 ? -38.106 -28.515 -7.797 1.00 0.00 54 GLY A N 15
ATOM 21775 C CA . GLY A 1 54 ? -38.618 -27.149 -7.808 1.00 0.00 54 GLY A CA 15
ATOM 21776 C C . GLY A 1 54 ? -38.189 -26.414 -9.074 1.00 0.00 54 GLY A C 15
ATOM 21777 O O . GLY A 1 54 ? -37.572 -26.999 -9.964 1.00 0.00 54 GLY A O 15
ATOM 21781 N N . GLU A 1 55 ? -38.517 -25.129 -9.146 1.00 0.00 55 GLU A N 15
ATOM 21782 C CA . GLU A 1 55 ? -38.158 -24.321 -10.307 1.00 0.00 55 GLU A CA 15
ATOM 21783 C C . GLU A 1 55 ? -38.476 -22.851 -10.054 1.00 0.00 55 GLU A C 15
ATOM 21784 O O . GLU A 1 55 ? -39.231 -22.231 -10.803 1.00 0.00 55 GLU A O 15
ATOM 21796 N N . GLY A 1 56 ? -37.895 -22.301 -8.992 1.00 0.00 56 GLY A N 15
ATOM 21797 C CA . GLY A 1 56 ? -38.123 -20.901 -8.647 1.00 0.00 56 GLY A CA 15
ATOM 21798 C C . GLY A 1 56 ? -37.327 -20.509 -7.406 1.00 0.00 56 GLY A C 15
ATOM 21799 O O . GLY A 1 56 ? -36.184 -20.932 -7.232 1.00 0.00 56 GLY A O 15
ATOM 21803 N N . GLU A 1 57 ? -37.939 -19.697 -6.545 1.00 0.00 57 GLU A N 15
ATOM 21804 C CA . GLU A 1 57 ? -37.279 -19.249 -5.317 1.00 0.00 57 GLU A CA 15
ATOM 21805 C C . GLU A 1 57 ? -37.654 -20.155 -4.147 1.00 0.00 57 GLU A C 15
ATOM 21806 O O . GLU A 1 57 ? -38.807 -20.188 -3.713 1.00 0.00 57 GLU A O 15
ATOM 21818 N N . LEU A 1 58 ? -36.668 -20.892 -3.638 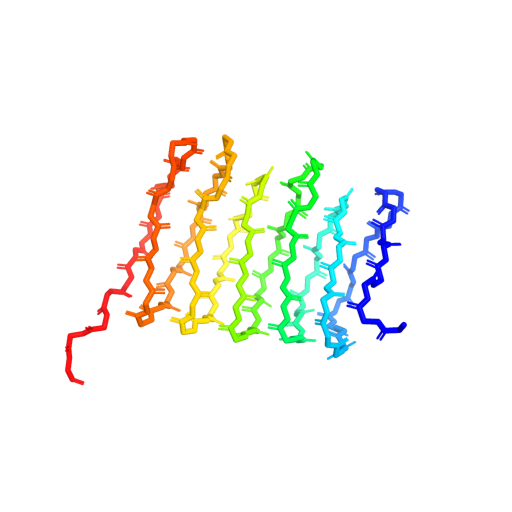1.00 0.00 58 LEU A N 15
ATOM 21819 C CA . LEU A 1 58 ? -36.897 -21.806 -2.518 1.00 0.00 58 LEU A CA 15
ATOM 21820 C C . LEU A 1 58 ? -36.257 -21.266 -1.240 1.00 0.00 58 LEU A C 15
ATOM 21821 O O . LEU A 1 58 ? -35.036 -21.288 -1.088 1.00 0.00 58 LEU A O 15
ATOM 21837 N N . GLN A 1 59 ? -37.096 -20.799 -0.316 1.00 0.00 59 GLN A N 15
ATOM 21838 C CA . GLN A 1 59 ? -36.613 -20.274 0.962 1.00 0.00 59 GLN A CA 15
ATOM 21839 C C . GLN A 1 59 ? -36.867 -21.305 2.055 1.00 0.00 59 GLN A C 15
ATOM 21840 O O . GLN A 1 59 ? -37.997 -21.464 2.520 1.00 0.00 59 GLN A O 15
ATOM 21854 N N . ILE A 1 60 ? -35.817 -22.026 2.444 1.00 0.00 60 ILE A N 15
ATOM 21855 C CA . ILE A 1 60 ? -35.945 -23.065 3.466 1.00 0.00 60 ILE A CA 15
ATOM 21856 C C . ILE A 1 60 ? -35.186 -22.703 4.737 1.00 0.00 60 ILE A C 15
ATOM 21857 O O . ILE A 1 60 ? -34.021 -22.310 4.695 1.00 0.00 60 ILE A O 15
ATOM 21873 N N . ASP A 1 61 ? -35.864 -22.865 5.869 1.00 0.00 61 ASP A N 15
ATOM 21874 C CA . ASP A 1 61 ? -35.277 -22.588 7.179 1.00 0.00 61 ASP A CA 15
ATOM 21875 C C . ASP A 1 61 ? -35.410 -23.831 8.047 1.00 0.00 61 ASP A C 15
ATOM 21876 O O . ASP A 1 61 ? -35.926 -23.774 9.161 1.00 0.00 61 ASP A O 15
ATOM 21885 N N . GLY A 1 62 ? -34.961 -24.957 7.500 1.00 0.00 62 GLY A N 15
ATOM 21886 C CA . GLY A 1 62 ? -35.045 -26.242 8.187 1.00 0.00 62 GLY A CA 15
ATOM 21887 C C . GLY A 1 62 ? -33.818 -27.098 7.901 1.00 0.00 62 GLY A C 15
ATOM 21888 O O . GLY A 1 62 ? -32.753 -26.584 7.517 1.00 0.00 62 GLY A O 15
ATOM 21892 N N . VAL A 1 63 ? -33.973 -28.411 8.107 1.00 0.00 63 VAL A N 15
ATOM 21893 C CA . VAL A 1 63 ? -32.883 -29.362 7.882 1.00 0.00 63 VAL A CA 15
ATOM 21894 C C . VAL A 1 63 ? -33.146 -30.165 6.601 1.00 0.00 63 VAL A C 15
ATOM 21895 O O . VAL A 1 63 ? -34.184 -30.818 6.461 1.00 0.00 63 VAL A O 15
ATOM 21908 N N . VAL A 1 64 ? -32.203 -30.095 5.660 1.00 0.00 64 VAL A N 15
ATOM 21909 C CA . VAL A 1 64 ? -32.342 -30.806 4.386 1.00 0.00 64 VAL A CA 15
ATOM 21910 C C . VAL A 1 64 ? -31.589 -32.133 4.418 1.00 0.00 64 VAL A C 15
ATOM 21911 O O . VAL A 1 64 ? -30.384 -32.171 4.664 1.00 0.00 64 VAL A O 15
ATOM 21924 N N . LYS A 1 65 ? -32.314 -33.219 4.158 1.00 0.00 65 LYS A N 15
ATOM 21925 C CA . LYS A 1 65 ? -31.724 -34.558 4.143 1.00 0.00 65 LYS A CA 15
ATOM 21926 C C . LYS A 1 65 ? -32.008 -35.251 2.813 1.00 0.00 65 LYS A C 15
ATOM 21927 O O . LYS A 1 65 ? -33.028 -35.924 2.661 1.00 0.00 65 LYS A O 15
ATOM 21946 N N . GLY A 1 66 ? -31.103 -35.088 1.850 1.00 0.00 66 GLY A N 15
ATOM 21947 C CA . GLY A 1 66 ? -31.271 -35.709 0.537 1.00 0.00 66 GLY A CA 15
ATOM 21948 C C . GLY A 1 66 ? -30.698 -34.822 -0.564 1.00 0.00 66 GLY A C 15
ATOM 21949 O O . GLY A 1 66 ? -29.649 -34.202 -0.391 1.00 0.00 66 GLY A O 15
ATOM 21953 N N . ASP A 1 67 ? -31.397 -34.769 -1.699 1.00 0.00 67 ASP A N 15
ATOM 21954 C CA . ASP A 1 67 ? -30.961 -33.955 -2.836 1.00 0.00 67 ASP A CA 15
ATOM 21955 C C . ASP A 1 67 ? -31.934 -32.804 -3.075 1.00 0.00 67 ASP A C 15
ATOM 21956 O O . ASP A 1 67 ? -33.126 -32.916 -2.784 1.00 0.00 67 ASP A O 15
ATOM 21965 N N . VAL A 1 68 ? -31.418 -31.695 -3.608 1.00 0.00 68 VAL A N 15
ATOM 21966 C CA . VAL A 1 68 ? -32.248 -30.518 -3.884 1.00 0.00 68 VAL A CA 15
ATOM 21967 C C . VAL A 1 68 ? -32.064 -30.051 -5.326 1.00 0.00 68 VAL A C 15
ATOM 21968 O O . VAL A 1 68 ? -30.940 -29.825 -5.777 1.00 0.00 68 VAL A O 15
ATOM 21981 N N . ARG A 1 69 ? -33.180 -29.904 -6.043 1.00 0.00 69 ARG A N 15
ATOM 21982 C CA . ARG A 1 69 ? -33.150 -29.458 -7.440 1.00 0.00 69 ARG A CA 15
ATOM 21983 C C . ARG A 1 69 ? -34.107 -28.283 -7.644 1.00 0.00 69 ARG A C 15
ATOM 21984 O O . ARG A 1 69 ? -35.320 -28.430 -7.502 1.00 0.00 69 ARG A O 15
ATOM 22005 N N . VAL A 1 70 ? -33.553 -27.119 -7.972 1.00 0.00 70 VAL A N 15
ATOM 22006 C CA . VAL A 1 70 ? -34.372 -25.928 -8.184 1.00 0.00 70 VAL A CA 15
ATOM 22007 C C . VAL A 1 70 ? -33.551 -24.824 -8.845 1.00 0.00 70 VAL A C 15
ATOM 22008 O O . VAL A 1 70 ? -32.345 -24.968 -9.041 1.00 0.00 70 VAL A O 15
ATOM 22021 N N . GLY A 1 71 ? -34.209 -23.719 -9.186 1.00 0.00 71 GLY A N 15
ATOM 22022 C CA . GLY A 1 71 ? -33.524 -22.599 -9.821 1.00 0.00 71 GLY A CA 15
ATOM 22023 C C . GLY A 1 71 ? -32.655 -21.855 -8.813 1.00 0.00 71 GLY A C 15
ATOM 22024 O O . GLY A 1 71 ? -31.425 -21.898 -8.882 1.00 0.00 71 GLY A O 15
ATOM 22028 N N . ARG A 1 72 ? -33.308 -21.174 -7.873 1.00 0.00 72 ARG A N 15
ATOM 22029 C CA . ARG A 1 72 ? -32.603 -20.417 -6.837 1.00 0.00 72 ARG A CA 15
ATOM 22030 C C . ARG A 1 72 ? -32.828 -21.062 -5.474 1.00 0.00 72 ARG A C 15
ATOM 22031 O O . ARG A 1 72 ? -33.938 -21.490 -5.159 1.00 0.00 72 ARG A O 15
ATOM 22052 N N . LEU A 1 73 ? -31.766 -21.138 -4.670 1.00 0.00 73 LEU A N 15
ATOM 22053 C CA . LEU A 1 73 ? -31.854 -21.744 -3.338 1.00 0.00 73 LEU A CA 15
ATOM 22054 C C . LEU A 1 73 ? -31.385 -20.765 -2.269 1.00 0.00 73 LEU A C 15
ATOM 22055 O O . LEU A 1 73 ? -30.232 -20.334 -2.266 1.00 0.00 73 LEU A O 15
ATOM 22071 N N . THR A 1 74 ? -32.291 -20.425 -1.356 1.00 0.00 74 THR A N 15
ATOM 22072 C CA . THR A 1 74 ? -31.981 -19.502 -0.264 1.00 0.00 74 THR A CA 15
ATOM 22073 C C . THR A 1 74 ? -31.985 -20.259 1.063 1.00 0.00 74 THR A C 15
ATOM 22074 O O . THR A 1 74 ? -33.010 -20.802 1.477 1.00 0.00 74 THR A O 15
ATOM 22085 N N . VAL A 1 75 ? -30.829 -20.298 1.721 1.00 0.00 75 VAL A N 15
ATOM 22086 C CA . VAL A 1 75 ? -30.708 -21.001 2.995 1.00 0.00 75 VAL A CA 15
ATOM 22087 C C . VAL A 1 75 ? -31.177 -20.103 4.136 1.00 0.00 75 VAL A C 15
ATOM 22088 O O . VAL A 1 75 ? -30.516 -19.120 4.483 1.00 0.00 75 VAL A O 15
ATOM 22101 N N . GLY A 1 76 ? -32.341 -20.450 4.685 1.00 0.00 76 GLY A N 15
ATOM 22102 C CA . GLY A 1 76 ? -32.966 -19.692 5.769 1.00 0.00 76 GLY A CA 15
ATOM 22103 C C . GLY A 1 76 ? -32.014 -19.390 6.923 1.00 0.00 76 GLY A C 15
ATOM 22104 O O . GLY A 1 76 ? -30.794 -19.472 6.786 1.00 0.00 76 GLY A O 15
ATOM 22108 N N . GLU A 1 77 ? -32.606 -19.008 8.058 1.00 0.00 77 GLU A N 15
ATOM 22109 C CA . GLU A 1 77 ? -31.840 -18.652 9.248 1.00 0.00 77 GLU A CA 15
ATOM 22110 C C . GLU A 1 77 ? -31.466 -19.871 10.094 1.00 0.00 77 GLU A C 15
ATOM 22111 O O . GLU A 1 77 ? -30.495 -19.817 10.848 1.00 0.00 77 GLU A O 15
ATOM 22123 N N . THR A 1 78 ? -32.219 -20.967 9.987 1.00 0.00 78 THR A N 15
ATOM 22124 C CA . THR A 1 78 ? -31.885 -22.142 10.786 1.00 0.00 78 THR A CA 15
ATOM 22125 C C . THR A 1 78 ? -30.551 -22.689 10.308 1.00 0.00 78 THR A C 15
ATOM 22126 O O . THR A 1 78 ? -29.791 -23.283 11.073 1.00 0.00 78 THR A O 15
ATOM 22137 N N . GLY A 1 79 ? -30.250 -22.408 9.048 1.00 0.00 79 GLY A N 15
ATOM 22138 C CA . GLY A 1 79 ? -28.979 -22.791 8.465 1.00 0.00 79 GLY A CA 15
ATOM 22139 C C . GLY A 1 79 ? -28.674 -24.276 8.566 1.00 0.00 79 GLY A C 15
ATOM 22140 O O . GLY A 1 79 ? -27.518 -24.633 8.795 1.00 0.00 79 GLY A O 15
ATOM 22144 N N . HIS A 1 80 ? -29.666 -25.159 8.393 1.00 0.00 80 HIS A N 15
ATOM 22145 C CA . HIS A 1 80 ? -29.375 -26.592 8.473 1.00 0.00 80 HIS A CA 15
ATOM 22146 C C . HIS A 1 80 ? -29.528 -27.240 7.107 1.00 0.00 80 HIS A C 15
ATOM 22147 O O . HIS A 1 80 ? -30.630 -27.338 6.566 1.00 0.00 80 HIS A O 15
ATOM 22161 N N . VAL A 1 81 ? -28.403 -27.700 6.562 1.00 0.00 81 VAL A N 15
ATOM 22162 C CA . VAL A 1 81 ? -28.409 -28.359 5.260 1.00 0.00 81 VAL A CA 15
ATOM 22163 C C . VAL A 1 81 ? -27.326 -29.434 5.194 1.00 0.00 81 VAL A C 15
ATOM 22164 O O . VAL A 1 81 ? -26.135 -29.131 5.258 1.00 0.00 81 VAL A O 15
ATOM 22177 N N . GLU A 1 82 ? -27.746 -30.689 5.049 1.00 0.00 82 GLU A N 15
ATOM 22178 C CA . GLU A 1 82 ? -26.800 -31.801 4.957 1.00 0.00 82 GLU A CA 15
ATOM 22179 C C . GLU A 1 82 ? -27.245 -32.778 3.874 1.00 0.00 82 GLU A C 15
ATOM 22180 O O . GLU A 1 82 ? -28.219 -33.509 4.045 1.00 0.00 82 GLU A O 15
ATOM 22192 N N . GLY A 1 83 ? -26.523 -32.780 2.759 1.00 0.00 83 GLY A N 15
ATOM 22193 C CA . GLY A 1 83 ? -26.848 -33.669 1.650 1.00 0.00 83 GLY A CA 15
ATOM 22194 C C . GLY A 1 83 ? -26.253 -33.144 0.348 1.00 0.00 83 GLY A C 15
ATOM 22195 O O . GLY A 1 83 ? -25.283 -32.384 0.356 1.00 0.00 83 GLY A O 15
ATOM 22199 N N . SER A 1 84 ? -26.858 -33.540 -0.769 1.00 0.00 84 SER A N 15
ATOM 22200 C CA . SER A 1 84 ? -26.408 -33.093 -2.084 1.00 0.00 84 SER A CA 15
ATOM 22201 C C . SER A 1 84 ? -27.259 -31.910 -2.535 1.00 0.00 84 SER A C 15
ATOM 22202 O O . SER A 1 84 ? -28.449 -31.841 -2.221 1.00 0.00 84 SER A O 15
ATOM 22210 N N . VAL A 1 85 ? -26.654 -30.974 -3.260 1.00 0.00 85 VAL A N 15
ATOM 22211 C CA . VAL A 1 85 ? -27.387 -29.795 -3.727 1.00 0.00 85 VAL A CA 15
ATOM 22212 C C . VAL A 1 85 ? -27.042 -29.463 -5.174 1.00 0.00 85 VAL A C 15
ATOM 22213 O O . VAL A 1 85 ? -25.909 -29.094 -5.488 1.00 0.00 85 VAL A O 15
ATOM 22226 N N . TYR A 1 86 ? -28.039 -29.585 -6.050 1.00 0.00 86 TYR A N 15
ATOM 22227 C CA . TYR A 1 86 ? -27.866 -29.284 -7.472 1.00 0.00 86 TYR A CA 15
ATOM 22228 C C . TYR A 1 86 ? -28.775 -28.124 -7.866 1.00 0.00 86 TYR A C 15
ATOM 22229 O O . TYR A 1 86 ? -29.995 -28.212 -7.729 1.00 0.00 86 TYR A O 15
ATOM 22247 N N . ALA A 1 87 ? -28.182 -27.039 -8.349 1.00 0.00 87 ALA A N 15
ATOM 22248 C CA . ALA A 1 87 ? -28.970 -25.877 -8.747 1.00 0.00 87 ALA A CA 15
ATOM 22249 C C . ALA A 1 87 ? -28.167 -24.954 -9.655 1.00 0.00 87 ALA A C 15
ATOM 22250 O O . ALA A 1 87 ? -26.968 -25.148 -9.853 1.00 0.00 87 ALA A O 15
ATOM 22257 N N . GLU A 1 88 ? -28.840 -23.946 -10.201 1.00 0.00 88 GLU A N 15
ATOM 22258 C CA . GLU A 1 88 ? -28.186 -22.987 -11.086 1.00 0.00 88 GLU A CA 15
ATOM 22259 C C . GLU A 1 88 ? -27.550 -21.867 -10.268 1.00 0.00 88 GLU A C 15
ATOM 22260 O O . GLU A 1 88 ? -26.464 -21.386 -10.589 1.00 0.00 88 GLU A O 15
ATOM 22272 N N . ALA A 1 89 ? -28.239 -21.467 -9.204 1.00 0.00 89 ALA A N 15
ATOM 22273 C CA . ALA A 1 89 ? -27.748 -20.409 -8.324 1.00 0.00 89 ALA A CA 15
ATOM 22274 C C . ALA A 1 89 ? -28.182 -20.693 -6.892 1.00 0.00 89 ALA A C 15
ATOM 22275 O O . ALA A 1 89 ? -29.225 -21.308 -6.666 1.00 0.00 89 ALA A O 15
ATOM 22282 N N . VAL A 1 90 ? -27.381 -20.259 -5.921 1.00 0.00 90 VAL A N 15
ATOM 22283 C CA . VAL A 1 90 ? -27.716 -20.502 -4.518 1.00 0.00 90 VAL A CA 15
ATOM 22284 C C . VAL A 1 90 ? -27.188 -19.394 -3.609 1.00 0.00 90 VAL A C 15
ATOM 22285 O O . VAL A 1 90 ? -26.023 -19.004 -3.691 1.00 0.00 90 VAL A O 15
ATOM 22298 N N . GLU A 1 91 ? -28.062 -18.915 -2.724 1.00 0.00 91 GLU A N 15
ATOM 22299 C CA . GLU A 1 91 ? -27.706 -17.872 -1.761 1.00 0.00 91 GLU A CA 15
ATOM 22300 C C . GLU A 1 91 ? -27.735 -18.464 -0.358 1.00 0.00 91 GLU A C 15
ATOM 22301 O O . GLU A 1 91 ? -28.706 -19.114 0.026 1.00 0.00 91 GLU A O 15
ATOM 22313 N N . VAL A 1 92 ? -26.658 -18.266 0.396 1.00 0.00 92 VAL A N 15
ATOM 22314 C CA . VAL A 1 92 ? -26.566 -18.822 1.749 1.00 0.00 92 VAL A CA 15
ATOM 22315 C C . VAL A 1 92 ? -26.655 -17.739 2.819 1.00 0.00 92 VAL A C 15
ATOM 22316 O O . VAL A 1 92 ? -26.056 -16.676 2.697 1.00 0.00 92 VAL A O 15
ATOM 22329 N N . ARG A 1 93 ? -27.403 -18.048 3.877 1.00 0.00 93 ARG A N 15
ATOM 22330 C CA . ARG A 1 93 ? -27.582 -17.155 5.011 1.00 0.00 93 ARG A CA 15
ATOM 22331 C C . ARG A 1 93 ? -27.499 -17.983 6.292 1.00 0.00 93 ARG A C 15
ATOM 22332 O O . ARG A 1 93 ? -27.998 -17.579 7.342 1.00 0.00 93 ARG A O 15
ATOM 22353 N N . GLY A 1 94 ? -26.898 -19.172 6.176 1.00 0.00 94 GLY A N 15
ATOM 22354 C CA . GLY A 1 94 ? -26.790 -20.087 7.312 1.00 0.00 94 GLY A CA 15
ATOM 22355 C C . GLY A 1 94 ? -25.672 -21.116 7.110 1.00 0.00 94 GLY A C 15
ATOM 22356 O O . GLY A 1 94 ? -24.676 -20.834 6.450 1.00 0.00 94 GLY A O 15
ATOM 22360 N N . ARG A 1 95 ? -25.815 -22.299 7.724 1.00 0.00 95 ARG A N 15
ATOM 22361 C CA . ARG A 1 95 ? -24.771 -23.334 7.641 1.00 0.00 95 ARG A CA 15
ATOM 22362 C C . ARG A 1 95 ? -25.172 -24.529 6.771 1.00 0.00 95 ARG A C 15
ATOM 22363 O O . ARG A 1 95 ? -26.286 -25.064 6.859 1.00 0.00 95 ARG A O 15
ATOM 22384 N N . VAL A 1 96 ? -24.215 -24.955 5.944 1.00 0.00 96 VAL A N 15
ATOM 22385 C CA . VAL A 1 96 ? -24.400 -26.095 5.052 1.00 0.00 96 VAL A CA 15
ATOM 22386 C C . VAL A 1 96 ? -23.151 -26.982 5.084 1.00 0.00 96 VAL A C 15
ATOM 22387 O O . VAL A 1 96 ? -22.036 -26.529 4.804 1.00 0.00 96 VAL A O 15
ATOM 22400 N N . VAL A 1 97 ? -23.349 -28.250 5.441 1.00 0.00 97 VAL A N 15
ATOM 22401 C CA . VAL A 1 97 ? -22.247 -29.213 5.527 1.00 0.00 97 VAL A CA 15
ATOM 22402 C C . VAL A 1 97 ? -22.582 -30.463 4.712 1.00 0.00 97 VAL A C 15
ATOM 22403 O O . VAL A 1 97 ? -23.509 -31.202 5.042 1.00 0.00 97 VAL A O 15
ATOM 22416 N N . GLY A 1 98 ? -21.819 -30.692 3.649 1.00 0.00 98 GLY A N 15
ATOM 22417 C CA . GLY A 1 98 ? -22.041 -31.853 2.796 1.00 0.00 98 GLY A CA 15
ATOM 22418 C C . GLY A 1 98 ? -21.376 -31.664 1.437 1.00 0.00 98 GLY A C 15
ATOM 22419 O O . GLY A 1 98 ? -20.165 -31.835 1.300 1.00 0.00 98 GLY A O 15
ATOM 22423 N N . ALA A 1 99 ? -22.175 -31.309 0.437 1.00 0.00 99 ALA A N 15
ATOM 22424 C CA . ALA A 1 99 ? -21.651 -31.096 -0.907 1.00 0.00 99 ALA A CA 15
ATOM 22425 C C . ALA A 1 99 ? -22.677 -30.363 -1.765 1.00 0.00 99 ALA A C 15
ATOM 22426 O O . ALA A 1 99 ? -23.878 -30.618 -1.663 1.00 0.00 99 ALA A O 15
ATOM 22433 N N . ILE A 1 100 ? -22.201 -29.447 -2.608 1.00 0.00 100 ILE A N 15
ATOM 22434 C CA . ILE A 1 100 ? -23.098 -28.676 -3.473 1.00 0.00 100 ILE A CA 15
ATOM 22435 C C . ILE A 1 100 ? -22.474 -28.445 -4.847 1.00 0.00 100 ILE A C 15
ATOM 22436 O O . ILE A 1 100 ? -21.260 -28.286 -4.973 1.00 0.00 100 ILE A O 15
ATOM 22452 N N . THR A 1 101 ? -23.322 -28.420 -5.875 1.00 0.00 101 THR A N 15
ATOM 22453 C CA . THR A 1 101 ? -22.866 -28.198 -7.248 1.00 0.00 101 THR A CA 15
ATOM 22454 C C . THR A 1 101 ? -23.749 -27.155 -7.928 1.00 0.00 101 THR A C 15
ATOM 22455 O O . THR A 1 101 ? -24.963 -27.336 -8.040 1.00 0.00 101 THR A O 15
ATOM 22466 N N . SER A 1 102 ? -23.138 -26.058 -8.371 1.00 0.00 102 SER A N 15
ATOM 22467 C CA . SER A 1 102 ? -23.893 -24.992 -9.028 1.00 0.00 102 SER A CA 15
ATOM 22468 C C . SER A 1 102 ? -22.992 -24.156 -9.931 1.00 0.00 102 SER A C 15
ATOM 22469 O O . SER A 1 102 ? -21.770 -24.198 -9.814 1.00 0.00 102 SER A O 15
ATOM 22477 N N . LYS A 1 103 ? -23.611 -23.395 -10.832 1.00 0.00 103 LYS A N 15
ATOM 22478 C CA . LYS A 1 103 ? -22.858 -22.548 -11.755 1.00 0.00 103 LYS A CA 15
ATOM 22479 C C . LYS A 1 103 ? -22.538 -21.201 -11.105 1.00 0.00 103 LYS A C 15
ATOM 22480 O O . LYS A 1 103 ? -21.575 -20.535 -11.483 1.00 0.00 103 LYS A O 15
ATOM 22499 N N . GLN A 1 104 ? -23.354 -20.804 -10.128 1.00 0.00 104 GLN A N 15
ATOM 22500 C CA . GLN A 1 104 ? -23.150 -19.531 -9.436 1.00 0.00 104 GLN A CA 15
ATOM 22501 C C . GLN A 1 104 ? -23.412 -19.687 -7.939 1.00 0.00 104 GLN A C 15
ATOM 22502 O O . GLN A 1 104 ? -24.502 -20.091 -7.526 1.00 0.00 104 GLN A O 15
ATOM 22516 N N . VAL A 1 105 ? -22.400 -19.367 -7.131 1.00 0.00 105 VAL A N 15
ATOM 22517 C CA . VAL A 1 105 ? -22.513 -19.473 -5.674 1.00 0.00 105 VAL A CA 15
ATOM 22518 C C . VAL A 1 105 ? -22.259 -18.123 -5.012 1.00 0.00 105 VAL A C 15
ATOM 22519 O O . VAL A 1 105 ? -21.276 -17.445 -5.314 1.00 0.00 105 VAL A O 15
ATOM 22532 N N . ARG A 1 106 ? -23.152 -17.743 -4.101 1.00 0.00 106 ARG A N 15
ATOM 22533 C CA . ARG A 1 106 ? -23.033 -16.474 -3.380 1.00 0.00 106 ARG A CA 15
ATOM 22534 C C . ARG A 1 106 ? -23.245 -16.704 -1.887 1.00 0.00 106 ARG A C 15
ATOM 22535 O O . ARG A 1 106 ? -24.364 -16.967 -1.445 1.00 0.00 106 ARG A O 15
ATOM 22556 N N . LEU A 1 107 ? -22.162 -16.627 -1.114 1.00 0.00 107 LEU A N 15
ATOM 22557 C CA . LEU A 1 107 ? -22.252 -16.853 0.328 1.00 0.00 107 LEU A CA 15
ATOM 22558 C C . LEU A 1 107 ? -22.570 -15.563 1.081 1.00 0.00 107 LEU A C 15
ATOM 22559 O O . LEU A 1 107 ? -21.676 -14.780 1.409 1.00 0.00 107 LEU A O 15
ATOM 22575 N N . TYR A 1 108 ? -23.855 -15.372 1.368 1.00 0.00 108 TYR A N 15
ATOM 22576 C CA . TYR A 1 108 ? -24.322 -14.201 2.109 1.00 0.00 108 TYR A CA 15
ATOM 22577 C C . TYR A 1 108 ? -24.423 -14.516 3.600 1.00 0.00 108 TYR A C 15
ATOM 22578 O O . TYR A 1 108 ? -24.465 -15.674 3.997 1.00 0.00 108 TYR A O 15
ATOM 22596 N N . GLY A 1 109 ? -24.489 -13.482 4.425 1.00 0.00 109 GLY A N 15
ATOM 22597 C CA . GLY A 1 109 ? -24.623 -13.688 5.861 1.00 0.00 109 GLY A CA 15
ATOM 22598 C C . GLY A 1 109 ? -23.463 -14.491 6.440 1.00 0.00 109 GLY A C 15
ATOM 22599 O O . GLY A 1 109 ? -22.432 -14.682 5.796 1.00 0.00 109 GLY A O 15
ATOM 22603 N N . THR A 1 110 ? -23.668 -14.979 7.661 1.00 0.00 110 THR A N 15
ATOM 22604 C CA . THR A 1 110 ? -22.676 -15.796 8.360 1.00 0.00 110 THR A CA 15
ATOM 22605 C C . THR A 1 110 ? -22.533 -17.148 7.665 1.00 0.00 110 THR A C 15
ATOM 22606 O O . THR A 1 110 ? -22.293 -18.169 8.310 1.00 0.00 110 THR A O 15
ATOM 22617 N N . SER A 1 111 ? -22.732 -17.149 6.352 1.00 0.00 111 SER A N 15
ATOM 22618 C CA . SER A 1 111 ? -22.679 -18.378 5.576 1.00 0.00 111 SER A CA 15
ATOM 22619 C C . SER A 1 111 ? -21.474 -19.225 5.950 1.00 0.00 111 SER A C 15
ATOM 22620 O O . SER A 1 111 ? -20.368 -18.718 6.141 1.00 0.00 111 SER A O 15
ATOM 22628 N N . TYR A 1 112 ? -21.709 -20.532 6.045 1.00 0.00 112 TYR A N 15
ATOM 22629 C CA . TYR A 1 112 ? -20.662 -21.484 6.390 1.00 0.00 112 TYR A CA 15
ATOM 22630 C C . TYR A 1 112 ? -20.762 -22.712 5.492 1.00 0.00 112 TYR A C 15
ATOM 22631 O O . TYR A 1 112 ? -21.833 -23.305 5.363 1.00 0.00 112 TYR A O 15
ATOM 22649 N N . VAL A 1 113 ? -19.649 -23.092 4.865 1.00 0.00 113 VAL A N 15
ATOM 22650 C CA . VAL A 1 113 ? -19.648 -24.257 3.974 1.00 0.00 113 VAL A CA 15
ATOM 22651 C C . VAL A 1 113 ? -18.409 -25.115 4.202 1.00 0.00 113 VAL A C 15
ATOM 22652 O O . VAL A 1 113 ? -17.280 -24.665 4.004 1.00 0.00 113 VAL A O 15
ATOM 22665 N N . ASP A 1 114 ? -18.631 -26.361 4.618 1.00 0.00 114 ASP A N 15
ATOM 22666 C CA . ASP A 1 114 ? -17.527 -27.291 4.870 1.00 0.00 114 ASP A CA 15
ATOM 22667 C C . ASP A 1 114 ? -17.819 -28.646 4.229 1.00 0.00 114 ASP A C 15
ATOM 22668 O O . ASP A 1 114 ? -18.654 -29.410 4.717 1.00 0.00 114 ASP A O 15
ATOM 22677 N N . GLY A 1 115 ? -17.125 -28.938 3.134 1.00 0.00 115 GLY A N 15
ATOM 22678 C CA . GLY A 1 115 ? -17.314 -30.203 2.435 1.00 0.00 115 GLY A CA 15
ATOM 22679 C C . GLY A 1 115 ? -16.770 -30.127 1.012 1.00 0.00 115 GLY A C 15
ATOM 22680 O O . GLY A 1 115 ? -15.761 -29.469 0.759 1.00 0.00 115 GLY A O 15
ATOM 22684 N N . ASP A 1 116 ? -17.446 -30.804 0.086 1.00 0.00 116 ASP A N 15
ATOM 22685 C CA . ASP A 1 116 ? -17.026 -30.810 -1.316 1.00 0.00 116 ASP A CA 15
ATOM 22686 C C . ASP A 1 116 ? -17.893 -29.862 -2.137 1.00 0.00 116 ASP A C 15
ATOM 22687 O O . ASP A 1 116 ? -19.031 -30.186 -2.480 1.00 0.00 116 ASP A O 15
ATOM 22696 N N . ILE A 1 117 ? -17.349 -28.686 -2.453 1.00 0.00 117 ILE A N 15
ATOM 22697 C CA . ILE A 1 117 ? -18.086 -27.694 -3.242 1.00 0.00 117 ILE A CA 15
ATOM 22698 C C . ILE A 1 117 ? -17.506 -27.597 -4.648 1.00 0.00 117 ILE A C 15
ATOM 22699 O O . ILE A 1 117 ? -16.289 -27.533 -4.826 1.00 0.00 117 ILE A O 15
ATOM 22715 N N . THR A 1 118 ? -18.386 -27.592 -5.647 1.00 0.00 118 THR A N 15
ATOM 22716 C CA . THR A 1 118 ? -17.961 -27.508 -7.046 1.00 0.00 118 THR A CA 15
ATOM 22717 C C . THR A 1 118 ? -18.788 -26.468 -7.792 1.00 0.00 118 THR A C 15
ATOM 22718 O O . THR A 1 118 ? -20.010 -26.410 -7.645 1.00 0.00 118 THR A O 15
ATOM 22729 N N . HIS A 1 119 ? -18.117 -25.646 -8.594 1.00 0.00 119 HIS A N 15
ATOM 22730 C CA . HIS A 1 119 ? -18.809 -24.613 -9.353 1.00 0.00 119 HIS A CA 15
ATOM 22731 C C . HIS A 1 119 ? -17.861 -23.936 -10.339 1.00 0.00 119 HIS A C 15
ATOM 22732 O O . HIS A 1 119 ? -16.643 -24.099 -10.261 1.00 0.00 119 HIS A O 15
ATOM 22746 N N . GLU A 1 120 ? -18.437 -23.174 -11.266 1.00 0.00 120 GLU A N 15
ATOM 22747 C CA . GLU A 1 120 ? -17.651 -22.465 -12.273 1.00 0.00 120 GLU A CA 15
ATOM 22748 C C . GLU A 1 120 ? -17.429 -21.019 -11.845 1.00 0.00 120 GLU A C 15
ATOM 22749 O O . GLU A 1 120 ? -16.377 -20.437 -12.105 1.00 0.00 120 GLU A O 15
ATOM 22761 N N . GLN A 1 121 ? -18.432 -20.449 -11.179 1.00 0.00 121 GLN A N 15
ATOM 22762 C CA . GLN A 1 121 ? -18.353 -19.068 -10.702 1.00 0.00 121 GLN A CA 15
ATOM 22763 C C . GLN A 1 121 ? -18.696 -19.009 -9.218 1.00 0.00 121 GLN A C 15
ATOM 22764 O O . GLN A 1 121 ? -19.762 -19.464 -8.801 1.00 0.00 121 GLN A O 15
ATOM 22778 N N . LEU A 1 122 ? -17.787 -18.448 -8.424 1.00 0.00 122 LEU A N 15
ATOM 22779 C CA . LEU A 1 122 ? -17.997 -18.334 -6.980 1.00 0.00 122 LEU A CA 15
ATOM 22780 C C . LEU A 1 122 ? -17.861 -16.882 -6.534 1.00 0.00 122 LEU A C 15
ATOM 22781 O O . LEU A 1 122 ? -17.100 -16.108 -7.115 1.00 0.00 122 LEU A O 15
ATOM 22797 N N . ALA A 1 123 ? -18.605 -16.526 -5.492 1.00 0.00 123 ALA A N 15
ATOM 22798 C CA . ALA A 1 123 ? -18.572 -15.171 -4.952 1.00 0.00 123 ALA A CA 15
ATOM 22799 C C . ALA A 1 123 ? -18.786 -15.212 -3.445 1.00 0.00 123 ALA A C 15
ATOM 22800 O O . ALA A 1 123 ? -19.821 -15.674 -2.967 1.00 0.00 123 ALA A O 15
ATOM 22807 N N . MET A 1 124 ? -17.796 -14.736 -2.697 1.00 0.00 124 MET A N 15
ATOM 22808 C CA . MET A 1 124 ? -17.877 -14.729 -1.237 1.00 0.00 124 MET A CA 15
ATOM 22809 C C . MET A 1 124 ? -18.130 -13.318 -0.721 1.00 0.00 124 MET A C 15
ATOM 22810 O O . MET A 1 124 ? -17.526 -12.355 -1.194 1.00 0.00 124 MET A O 15
ATOM 22824 N N . GLU A 1 125 ? -19.026 -13.205 0.257 1.00 0.00 125 GLU A N 15
ATOM 22825 C CA . GLU A 1 125 ? -19.358 -11.906 0.844 1.00 0.00 125 GLU A CA 15
ATOM 22826 C C . GLU A 1 125 ? -19.146 -11.939 2.353 1.00 0.00 125 GLU A C 15
ATOM 22827 O O . GLU A 1 125 ? -19.125 -13.008 2.963 1.00 0.00 125 GLU A O 15
ATOM 22839 N N . THR A 1 126 ? -18.985 -10.762 2.949 1.00 0.00 126 THR A N 15
ATOM 22840 C CA . THR A 1 126 ? -18.768 -10.666 4.389 1.00 0.00 126 THR A CA 15
ATOM 22841 C C . THR A 1 126 ? -19.664 -11.648 5.141 1.00 0.00 126 THR A C 15
ATOM 22842 O O . THR A 1 126 ? -20.882 -11.650 4.966 1.00 0.00 126 THR A O 15
ATOM 22853 N N . GLY A 1 127 ? -19.049 -12.485 5.979 1.00 0.00 127 GLY A N 15
ATOM 22854 C CA . GLY A 1 127 ? -19.795 -13.476 6.759 1.00 0.00 127 GLY A CA 15
ATOM 22855 C C . GLY A 1 127 ? -19.597 -14.878 6.192 1.00 0.00 127 GLY A C 15
ATOM 22856 O O . GLY A 1 127 ? -20.219 -15.840 6.653 1.00 0.00 127 GLY A O 15
ATOM 22860 N N . ALA A 1 128 ? -18.740 -14.990 5.179 1.00 0.00 128 ALA A N 15
ATOM 22861 C CA . ALA A 1 128 ? -18.471 -16.283 4.554 1.00 0.00 128 ALA A CA 15
ATOM 22862 C C . ALA A 1 128 ? -17.282 -16.988 5.207 1.00 0.00 128 ALA A C 15
ATOM 22863 O O . ALA A 1 128 ? -16.147 -16.516 5.124 1.00 0.00 128 ALA A O 15
ATOM 22870 N N . PHE A 1 129 ? -17.542 -18.141 5.819 1.00 0.00 129 PHE A N 15
ATOM 22871 C CA . PHE A 1 129 ? -16.484 -18.943 6.445 1.00 0.00 129 PHE A CA 15
ATOM 22872 C C . PHE A 1 129 ? -16.606 -20.379 5.946 1.00 0.00 129 PHE A C 15
ATOM 22873 O O . PHE A 1 129 ? -17.484 -21.115 6.385 1.00 0.00 129 PHE A O 15
ATOM 22890 N N . PHE A 1 130 ? -15.747 -20.778 5.009 1.00 0.00 130 PHE A N 15
ATOM 22891 C CA . PHE A 1 130 ? -15.828 -22.132 4.450 1.00 0.00 130 PHE A CA 15
ATOM 22892 C C . PHE A 1 130 ? -14.483 -22.834 4.402 1.00 0.00 130 PHE A C 15
ATOM 22893 O O . PHE A 1 130 ? -13.575 -22.411 3.686 1.00 0.00 130 PHE A O 15
ATOM 22910 N N . GLN A 1 131 ? -14.390 -23.964 5.101 1.00 0.00 131 GLN A N 15
ATOM 22911 C CA . GLN A 1 131 ? -13.181 -24.776 5.055 1.00 0.00 131 GLN A CA 15
ATOM 22912 C C . GLN A 1 131 ? -13.585 -26.149 4.540 1.00 0.00 131 GLN A C 15
ATOM 22913 O O . GLN A 1 131 ? -14.122 -26.977 5.276 1.00 0.00 131 GLN A O 15
ATOM 22927 N N . GLY A 1 132 ? -13.335 -26.359 3.260 1.00 0.00 132 GLY A N 15
ATOM 22928 C CA . GLY A 1 132 ? -13.678 -27.606 2.596 1.00 0.00 132 GLY A CA 15
ATOM 22929 C C . GLY A 1 132 ? -12.802 -27.794 1.374 1.00 0.00 132 GLY A C 15
ATOM 22930 O O . GLY A 1 132 ? -12.031 -26.904 1.017 1.00 0.00 132 GLY A O 15
ATOM 22934 N N . ARG A 1 133 ? -12.952 -28.922 0.695 1.00 0.00 133 ARG A N 15
ATOM 22935 C CA . ARG A 1 133 ? -12.187 -29.135 -0.519 1.00 0.00 133 ARG A CA 15
ATOM 22936 C C . ARG A 1 133 ? -12.922 -28.418 -1.646 1.00 0.00 133 ARG A C 15
ATOM 22937 O O . ARG A 1 133 ? -14.017 -28.822 -2.050 1.00 0.00 133 ARG A O 15
ATOM 22958 N N . SER A 1 134 ? -12.328 -27.325 -2.120 1.00 0.00 134 SER A N 15
ATOM 22959 C CA . SER A 1 134 ? -12.941 -26.520 -3.171 1.00 0.00 134 SER A CA 15
ATOM 22960 C C . SER A 1 134 ? -12.524 -27.020 -4.549 1.00 0.00 134 SER A C 15
ATOM 22961 O O . SER A 1 134 ? -11.344 -26.999 -4.897 1.00 0.00 134 SER A O 15
ATOM 22969 N N . LEU A 1 135 ? -13.505 -27.465 -5.334 1.00 0.00 135 LEU A N 15
ATOM 22970 C CA . LEU A 1 135 ? -13.238 -27.968 -6.681 1.00 0.00 135 LEU A CA 15
ATOM 22971 C C . LEU A 1 135 ? -13.574 -26.905 -7.722 1.00 0.00 135 LEU A C 15
ATOM 22972 O O . LEU A 1 135 ? -14.744 -26.598 -7.955 1.00 0.00 135 LEU A O 15
ATOM 22988 N N . LYS A 1 136 ? -12.539 -26.343 -8.344 1.00 0.00 136 LYS A N 15
ATOM 22989 C CA . LYS A 1 136 ? -12.726 -25.308 -9.361 1.00 0.00 136 LYS A CA 15
ATOM 22990 C C . LYS A 1 136 ? -12.724 -25.917 -10.761 1.00 0.00 136 LYS A C 15
ATOM 22991 O O . LYS A 1 136 ? -11.931 -26.812 -11.057 1.00 0.00 136 LYS A O 15
ATOM 23010 N N . PHE A 1 137 ? -13.612 -25.420 -11.619 1.00 0.00 137 PHE A N 15
ATOM 23011 C CA . PHE A 1 137 ? -13.706 -25.910 -12.993 1.00 0.00 137 PHE A CA 15
ATOM 23012 C C . PHE A 1 137 ? -12.854 -25.046 -13.920 1.00 0.00 137 PHE A C 15
ATOM 23013 O O . PHE A 1 137 ? -13.046 -23.833 -14.001 1.00 0.00 137 PHE A O 15
ATOM 23030 N N . GLN A 1 138 ? -11.910 -25.676 -14.612 1.00 0.00 138 GLN A N 15
ATOM 23031 C CA . GLN A 1 138 ? -11.033 -24.949 -15.524 1.00 0.00 138 GLN A CA 15
ATOM 23032 C C . GLN A 1 138 ? -10.180 -25.921 -16.333 1.00 0.00 138 GLN A C 15
ATOM 23033 O O . GLN A 1 138 ? -9.854 -27.012 -15.865 1.00 0.00 138 GLN A O 15
ATOM 23047 N N . ARG A 1 139 ? -9.823 -25.521 -17.550 1.00 0.00 139 ARG A N 15
ATOM 23048 C CA . ARG A 1 139 ? -9.010 -26.369 -18.413 1.00 0.00 139 ARG A CA 15
ATOM 23049 C C . ARG A 1 139 ? -7.600 -26.514 -17.851 1.00 0.00 139 ARG A C 15
ATOM 23050 O O . ARG A 1 139 ? -7.335 -26.135 -16.711 1.00 0.00 139 ARG A O 15
ATOM 23071 N N . LYS A 1 37 ? -40.649 -19.394 -11.426 1.00 0.00 37 LYS A N 16
ATOM 23072 C CA . LYS A 1 37 ? -41.812 -18.539 -11.637 1.00 0.00 37 LYS A CA 16
ATOM 23073 C C . LYS A 1 37 ? -42.761 -18.621 -10.446 1.00 0.00 37 LYS A C 16
ATOM 23074 O O . LYS A 1 37 ? -43.977 -18.499 -10.598 1.00 0.00 37 LYS A O 16
ATOM 23093 N N . VAL A 1 38 ? -42.200 -18.827 -9.260 1.00 0.00 38 VAL A N 16
ATOM 23094 C CA . VAL A 1 38 ? -43.009 -18.921 -8.051 1.00 0.00 38 VAL A CA 16
ATOM 23095 C C . VAL A 1 38 ? -42.138 -18.778 -6.808 1.00 0.00 38 VAL A C 16
ATOM 23096 O O . VAL A 1 38 ? -40.925 -18.972 -6.863 1.00 0.00 38 VAL A O 16
ATOM 23109 N N . ALA A 1 39 ? -42.770 -18.441 -5.686 1.00 0.00 39 ALA A N 16
ATOM 23110 C CA . ALA A 1 39 ? -42.057 -18.273 -4.419 1.00 0.00 39 ALA A CA 16
ATOM 23111 C C . ALA A 1 39 ? -42.717 -19.112 -3.333 1.00 0.00 39 ALA A C 16
ATOM 23112 O O . ALA A 1 39 ? -43.943 -19.170 -3.240 1.00 0.00 39 ALA A O 16
ATOM 23119 N N . SER A 1 40 ? -41.898 -19.764 -2.512 1.00 0.00 40 SER A N 16
ATOM 23120 C CA . SER A 1 40 ? -42.416 -20.603 -1.433 1.00 0.00 40 SER A CA 16
ATOM 23121 C C . SER A 1 40 ? -41.516 -20.513 -0.206 1.00 0.00 40 SER A C 16
ATOM 23122 O O . SER A 1 40 ? -40.311 -20.291 -0.323 1.00 0.00 40 SER A O 16
ATOM 23130 N N . LEU A 1 41 ? -42.112 -20.682 0.974 1.00 0.00 41 LEU A N 16
ATOM 23131 C CA . LEU A 1 41 ? -41.362 -20.616 2.230 1.00 0.00 41 LEU A CA 16
ATOM 23132 C C . LEU A 1 41 ? -41.630 -21.854 3.079 1.00 0.00 41 LEU A C 16
ATOM 23133 O O . LEU A 1 41 ? -42.781 -22.191 3.358 1.00 0.00 41 LEU A O 16
ATOM 23149 N N . LEU A 1 42 ? -40.556 -22.526 3.491 1.00 0.00 42 LEU A N 16
ATOM 23150 C CA . LEU A 1 42 ? -40.670 -23.730 4.315 1.00 0.00 42 LEU A CA 16
ATOM 23151 C C . LEU A 1 42 ? -40.246 -23.431 5.751 1.00 0.00 42 LEU A C 16
ATOM 23152 O O . LEU A 1 42 ? -39.138 -22.951 5.994 1.00 0.00 42 LEU A O 16
ATOM 23168 N N . SER A 1 43 ? -41.136 -23.712 6.697 1.00 0.00 43 SER A N 16
ATOM 23169 C CA . SER A 1 43 ? -40.843 -23.465 8.105 1.00 0.00 43 SER A CA 16
ATOM 23170 C C . SER A 1 43 ? -39.640 -24.288 8.555 1.00 0.00 43 SER A C 16
ATOM 23171 O O . SER A 1 43 ? -38.920 -24.853 7.732 1.00 0.00 43 SER A O 16
ATOM 23179 N N . ALA A 1 44 ? -39.424 -24.344 9.868 1.00 0.00 44 ALA A N 16
ATOM 23180 C CA . ALA A 1 44 ? -38.299 -25.096 10.422 1.00 0.00 44 ALA A CA 16
ATOM 23181 C C . ALA A 1 44 ? -38.688 -26.545 10.686 1.00 0.00 44 ALA A C 16
ATOM 23182 O O . ALA A 1 44 ? -37.839 -27.436 10.669 1.00 0.00 44 ALA A O 16
ATOM 23189 N N . ASP A 1 45 ? -39.973 -26.779 10.925 1.00 0.00 45 ASP A N 16
ATOM 23190 C CA . ASP A 1 45 ? -40.452 -28.129 11.185 1.00 0.00 45 ASP A CA 16
ATOM 23191 C C . ASP A 1 45 ? -40.496 -28.935 9.890 1.00 0.00 45 ASP A C 16
ATOM 23192 O O . ASP A 1 45 ? -41.280 -29.876 9.759 1.00 0.00 45 ASP A O 16
ATOM 23201 N N . LEU A 1 46 ? -39.650 -28.555 8.931 1.00 0.00 46 LEU A N 16
ATOM 23202 C CA . LEU A 1 46 ? -39.594 -29.241 7.636 1.00 0.00 46 LEU A CA 16
ATOM 23203 C C . LEU A 1 46 ? -38.265 -29.981 7.479 1.00 0.00 46 LEU A C 16
ATOM 23204 O O . LEU A 1 46 ? -37.190 -29.427 7.732 1.00 0.00 46 LEU A O 16
ATOM 23220 N N . THR A 1 47 ? -38.355 -31.240 7.047 1.00 0.00 47 THR A N 16
ATOM 23221 C CA . THR A 1 47 ? -37.172 -32.073 6.841 1.00 0.00 47 THR A CA 16
ATOM 23222 C C . THR A 1 47 ? -37.278 -32.814 5.513 1.00 0.00 47 THR A C 16
ATOM 23223 O O . THR A 1 47 ? -38.222 -33.570 5.289 1.00 0.00 47 THR A O 16
ATOM 23234 N N . ILE A 1 48 ? -36.309 -32.588 4.628 1.00 0.00 48 ILE A N 16
ATOM 23235 C CA . ILE A 1 48 ? -36.319 -33.243 3.321 1.00 0.00 48 ILE A CA 16
ATOM 23236 C C . ILE A 1 48 ? -35.651 -34.612 3.405 1.00 0.00 48 ILE A C 16
ATOM 23237 O O . ILE A 1 48 ? -34.589 -34.763 4.010 1.00 0.00 48 ILE A O 16
ATOM 23253 N N . GLU A 1 49 ? -36.285 -35.607 2.786 1.00 0.00 49 GLU A N 16
ATOM 23254 C CA . GLU A 1 49 ? -35.758 -36.973 2.781 1.00 0.00 49 GLU A CA 16
ATOM 23255 C C . GLU A 1 49 ? -35.863 -37.569 1.381 1.00 0.00 49 GLU A C 16
ATOM 23256 O O . GLU A 1 49 ? -36.919 -37.513 0.752 1.00 0.00 49 GLU A O 16
ATOM 23268 N N . GLY A 1 50 ? -34.762 -38.134 0.895 1.00 0.00 50 GLY A N 16
ATOM 23269 C CA . GLY A 1 50 ? -34.744 -38.731 -0.438 1.00 0.00 50 GLY A CA 16
ATOM 23270 C C . GLY A 1 50 ? -34.326 -37.700 -1.480 1.00 0.00 50 GLY A C 16
ATOM 23271 O O . GLY A 1 50 ? -33.230 -37.774 -2.034 1.00 0.00 50 GLY A O 16
ATOM 23275 N N . GLY A 1 51 ? -35.204 -36.735 -1.737 1.00 0.00 51 GLY A N 16
ATOM 23276 C CA . GLY A 1 51 ? -34.911 -35.688 -2.711 1.00 0.00 51 GLY A CA 16
ATOM 23277 C C . GLY A 1 51 ? -36.192 -35.161 -3.348 1.00 0.00 51 GLY A C 16
ATOM 23278 O O . GLY A 1 51 ? -37.076 -35.933 -3.721 1.00 0.00 51 GLY A O 16
ATOM 23282 N N . VAL A 1 52 ? -36.283 -33.839 -3.471 1.00 0.00 52 VAL A N 16
ATOM 23283 C CA . VAL A 1 52 ? -37.458 -33.202 -4.065 1.00 0.00 52 VAL A CA 16
ATOM 23284 C C . VAL A 1 52 ? -37.029 -32.074 -5.004 1.00 0.00 52 VAL A C 16
ATOM 23285 O O . VAL A 1 52 ? -36.045 -31.382 -4.745 1.00 0.00 52 VAL A O 16
ATOM 23298 N N . THR A 1 53 ? -37.767 -31.905 -6.101 1.00 0.00 53 THR A N 16
ATOM 23299 C CA . THR A 1 53 ? -37.448 -30.866 -7.084 1.00 0.00 53 THR A CA 16
ATOM 23300 C C . THR A 1 53 ? -38.388 -29.672 -6.940 1.00 0.00 53 THR A C 16
ATOM 23301 O O . THR A 1 53 ? -39.564 -29.749 -7.295 1.00 0.00 53 THR A O 16
ATOM 23312 N N . GLY A 1 54 ? -37.856 -28.567 -6.426 1.00 0.00 54 GLY A N 16
ATOM 23313 C CA . GLY A 1 54 ? -38.651 -27.356 -6.249 1.00 0.00 54 GLY A CA 16
ATOM 23314 C C . GLY A 1 54 ? -38.648 -26.523 -7.527 1.00 0.00 54 GLY A C 16
ATOM 23315 O O . GLY A 1 54 ? -38.505 -27.062 -8.625 1.00 0.00 54 GLY A O 16
ATOM 23319 N N . GLU A 1 55 ? -38.803 -25.211 -7.382 1.00 0.00 55 GLU A N 16
ATOM 23320 C CA . GLU A 1 55 ? -38.811 -24.324 -8.540 1.00 0.00 55 GLU A CA 16
ATOM 23321 C C . GLU A 1 55 ? -38.814 -22.863 -8.105 1.00 0.00 55 GLU A C 16
ATOM 23322 O O . GLU A 1 55 ? -39.426 -22.505 -7.098 1.00 0.00 55 GLU A O 16
ATOM 23334 N N . GLY A 1 56 ? -38.130 -22.022 -8.874 1.00 0.00 56 GLY A N 16
ATOM 23335 C CA . GLY A 1 56 ? -38.062 -20.601 -8.562 1.00 0.00 56 GLY A CA 16
ATOM 23336 C C . GLY A 1 56 ? -37.334 -20.360 -7.244 1.00 0.00 56 GLY A C 16
ATOM 23337 O O . GLY A 1 56 ? -36.406 -21.088 -6.892 1.00 0.00 56 GLY A O 16
ATOM 23341 N N . GLU A 1 57 ? -37.764 -19.332 -6.524 1.00 0.00 57 GLU A N 16
ATOM 23342 C CA . GLU A 1 57 ? -37.154 -18.992 -5.244 1.00 0.00 57 GLU A CA 16
ATOM 23343 C C . GLU A 1 57 ? -37.734 -19.852 -4.125 1.00 0.00 57 GLU A C 16
ATOM 23344 O O . GLU A 1 57 ? -38.943 -19.846 -3.885 1.00 0.00 57 GLU A O 16
ATOM 23356 N N . LEU A 1 58 ? -36.861 -20.593 -3.444 1.00 0.00 58 LEU A N 16
ATOM 23357 C CA . LEU A 1 58 ? -37.286 -21.465 -2.347 1.00 0.00 58 LEU A CA 16
ATOM 23358 C C . LEU A 1 58 ? -36.591 -21.067 -1.046 1.00 0.00 58 LEU A C 16
ATOM 23359 O O . LEU A 1 58 ? -35.399 -21.315 -0.867 1.00 0.00 58 LEU A O 16
ATOM 23375 N N . GLN A 1 59 ? -37.354 -20.465 -0.136 1.00 0.00 59 GLN A N 16
ATOM 23376 C CA . GLN A 1 59 ? -36.816 -20.051 1.159 1.00 0.00 59 GLN A CA 16
ATOM 23377 C C . GLN A 1 59 ? -37.075 -21.141 2.191 1.00 0.00 59 GLN A C 16
ATOM 23378 O O . GLN A 1 59 ? -38.220 -21.534 2.413 1.00 0.00 59 GLN A O 16
ATOM 23392 N N . ILE A 1 60 ? -36.009 -21.647 2.808 1.00 0.00 60 ILE A N 16
ATOM 23393 C CA . ILE A 1 60 ? -36.147 -22.715 3.800 1.00 0.00 60 ILE A CA 16
ATOM 23394 C C . ILE A 1 60 ? -35.292 -22.447 5.035 1.00 0.00 60 ILE A C 16
ATOM 23395 O O . ILE A 1 60 ? -34.102 -22.154 4.934 1.00 0.00 60 ILE A O 16
ATOM 23411 N N . ASP A 1 61 ? -35.914 -22.573 6.204 1.00 0.00 61 ASP A N 16
ATOM 23412 C CA . ASP A 1 61 ? -35.224 -22.372 7.481 1.00 0.00 61 ASP A CA 16
ATOM 23413 C C . ASP A 1 61 ? -35.313 -23.654 8.299 1.00 0.00 61 ASP A C 16
ATOM 23414 O O . ASP A 1 61 ? -35.713 -23.636 9.461 1.00 0.00 61 ASP A O 16
ATOM 23423 N N . GLY A 1 62 ? -34.969 -24.771 7.660 1.00 0.00 62 GLY A N 16
ATOM 23424 C CA . GLY A 1 62 ? -35.042 -26.086 8.296 1.00 0.00 62 GLY A CA 16
ATOM 23425 C C . GLY A 1 62 ? -33.826 -26.943 7.961 1.00 0.00 62 GLY A C 16
ATOM 23426 O O . GLY A 1 62 ? -32.751 -26.428 7.616 1.00 0.00 62 GLY A O 16
ATOM 23430 N N . VAL A 1 63 ? -34.006 -28.263 8.094 1.00 0.00 63 VAL A N 16
ATOM 23431 C CA . VAL A 1 63 ? -32.936 -29.222 7.824 1.00 0.00 63 VAL A CA 16
ATOM 23432 C C . VAL A 1 63 ? -33.193 -29.929 6.489 1.00 0.00 63 VAL A C 16
ATOM 23433 O O . VAL A 1 63 ? -34.258 -30.511 6.278 1.00 0.00 63 VAL A O 16
ATOM 23446 N N . VAL A 1 64 ? -32.219 -29.858 5.579 1.00 0.00 64 VAL A N 16
ATOM 23447 C CA . VAL A 1 64 ? -32.360 -30.481 4.256 1.00 0.00 64 VAL A CA 16
ATOM 23448 C C . VAL A 1 64 ? -31.408 -31.663 4.092 1.00 0.00 64 VAL A C 16
ATOM 23449 O O . VAL A 1 64 ? -30.194 -31.484 3.988 1.00 0.00 64 VAL A O 16
ATOM 23462 N N . LYS A 1 65 ? -31.970 -32.871 4.055 1.00 0.00 65 LYS A N 16
ATOM 23463 C CA . LYS A 1 65 ? -31.168 -34.087 3.884 1.00 0.00 65 LYS A CA 16
ATOM 23464 C C . LYS A 1 65 ? -31.675 -34.896 2.695 1.00 0.00 65 LYS A C 16
ATOM 23465 O O . LYS A 1 65 ? -32.729 -35.528 2.766 1.00 0.00 65 LYS A O 16
ATOM 23484 N N . GLY A 1 66 ? -30.915 -34.874 1.602 1.00 0.00 66 GLY A N 16
ATOM 23485 C CA . GLY A 1 66 ? -31.290 -35.612 0.397 1.00 0.00 66 GLY A CA 16
ATOM 23486 C C . GLY A 1 66 ? -30.848 -34.868 -0.859 1.00 0.00 66 GLY A C 16
ATOM 23487 O O . GLY A 1 66 ? -30.016 -33.962 -0.797 1.00 0.00 66 GLY A O 16
ATOM 23491 N N . ASP A 1 67 ? -31.414 -35.259 -1.999 1.00 0.00 67 ASP A N 16
ATOM 23492 C CA . ASP A 1 67 ? -31.084 -34.627 -3.276 1.00 0.00 67 ASP A CA 16
ATOM 23493 C C . ASP A 1 67 ? -32.178 -33.640 -3.671 1.00 0.00 67 ASP A C 16
ATOM 23494 O O . ASP A 1 67 ? -33.268 -34.046 -4.074 1.00 0.00 67 ASP A O 16
ATOM 23503 N N . VAL A 1 68 ? -31.889 -32.341 -3.553 1.00 0.00 68 VAL A N 16
ATOM 23504 C CA . VAL A 1 68 ? -32.877 -31.310 -3.902 1.00 0.00 68 VAL A CA 16
ATOM 23505 C C . VAL A 1 68 ? -32.450 -30.536 -5.146 1.00 0.00 68 VAL A C 16
ATOM 23506 O O . VAL A 1 68 ? -31.268 -30.254 -5.343 1.00 0.00 68 VAL A O 16
ATOM 23519 N N . ARG A 1 69 ? -33.432 -30.192 -5.980 1.00 0.00 69 ARG A N 16
ATOM 23520 C CA . ARG A 1 69 ? -33.176 -29.441 -7.210 1.00 0.00 69 ARG A CA 16
ATOM 23521 C C . ARG A 1 69 ? -34.091 -28.221 -7.283 1.00 0.00 69 ARG A C 16
ATOM 23522 O O . ARG A 1 69 ? -35.282 -28.311 -6.989 1.00 0.00 69 ARG A O 16
ATOM 23543 N N . VAL A 1 70 ? -33.527 -27.080 -7.670 1.00 0.00 70 VAL A N 16
ATOM 23544 C CA . VAL A 1 70 ? -34.310 -25.852 -7.770 1.00 0.00 70 VAL A CA 16
ATOM 23545 C C . VAL A 1 70 ? -33.524 -24.773 -8.514 1.00 0.00 70 VAL A C 16
ATOM 23546 O O . VAL A 1 70 ? -32.340 -24.946 -8.802 1.00 0.00 70 VAL A O 16
ATOM 23559 N N . GLY A 1 71 ? -34.187 -23.660 -8.818 1.00 0.00 71 GLY A N 16
ATOM 23560 C CA . GLY A 1 71 ? -33.532 -22.563 -9.524 1.00 0.00 71 GLY A CA 16
ATOM 23561 C C . GLY A 1 71 ? -32.695 -21.728 -8.562 1.00 0.00 71 GLY A C 16
ATOM 23562 O O . GLY A 1 71 ? -31.466 -21.744 -8.619 1.00 0.00 71 GLY A O 16
ATOM 23566 N N . ARG A 1 72 ? -33.371 -21.001 -7.674 1.00 0.00 72 ARG A N 16
ATOM 23567 C CA . ARG A 1 72 ? -32.690 -20.159 -6.688 1.00 0.00 72 ARG A CA 16
ATOM 23568 C C . ARG A 1 72 ? -32.945 -20.692 -5.281 1.00 0.00 72 ARG A C 16
ATOM 23569 O O . ARG A 1 72 ? -34.089 -20.766 -4.834 1.00 0.00 72 ARG A O 16
ATOM 23590 N N . LEU A 1 73 ? -31.871 -21.076 -4.589 1.00 0.00 73 LEU A N 16
ATOM 23591 C CA . LEU A 1 73 ? -31.987 -21.616 -3.231 1.00 0.00 73 LEU A CA 16
ATOM 23592 C C . LEU A 1 73 ? -31.558 -20.582 -2.198 1.00 0.00 73 LEU A C 16
ATOM 23593 O O . LEU A 1 73 ? -30.500 -19.965 -2.319 1.00 0.00 73 LEU A O 16
ATOM 23609 N N . THR A 1 74 ? -32.389 -20.408 -1.172 1.00 0.00 74 THR A N 16
ATOM 23610 C CA . THR A 1 74 ? -32.101 -19.458 -0.096 1.00 0.00 74 THR A CA 16
ATOM 23611 C C . THR A 1 74 ? -32.135 -20.181 1.247 1.00 0.00 74 THR A C 16
ATOM 23612 O O . THR A 1 74 ? -33.184 -20.655 1.681 1.00 0.00 74 THR A O 16
ATOM 23623 N N . VAL A 1 75 ? -30.975 -20.270 1.894 1.00 0.00 75 VAL A N 16
ATOM 23624 C CA . VAL A 1 75 ? -30.880 -20.949 3.182 1.00 0.00 75 VAL A CA 16
ATOM 23625 C C . VAL A 1 75 ? -31.288 -20.010 4.313 1.00 0.00 75 VAL A C 16
ATOM 23626 O O . VAL A 1 75 ? -30.562 -19.072 4.651 1.00 0.00 75 VAL A O 16
ATOM 23639 N N . GLY A 1 76 ? -32.472 -20.276 4.865 1.00 0.00 76 GLY A N 16
ATOM 23640 C CA . GLY A 1 76 ? -33.041 -19.470 5.944 1.00 0.00 76 GLY A CA 16
ATOM 23641 C C . GLY A 1 76 ? -32.069 -19.248 7.099 1.00 0.00 76 GLY A C 16
ATOM 23642 O O . GLY A 1 76 ? -30.854 -19.370 6.948 1.00 0.00 76 GLY A O 16
ATOM 23646 N N . GLU A 1 77 ? -32.629 -18.886 8.253 1.00 0.00 77 GLU A N 16
ATOM 23647 C CA . GLU A 1 77 ? -31.829 -18.602 9.442 1.00 0.00 77 GLU A CA 16
ATOM 23648 C C . GLU A 1 77 ? -31.484 -19.856 10.243 1.00 0.00 77 GLU A C 16
ATOM 23649 O O . GLU A 1 77 ? -30.541 -19.837 11.032 1.00 0.00 77 GLU A O 16
ATOM 23661 N N . THR A 1 78 ? -32.235 -20.942 10.069 1.00 0.00 78 THR A N 16
ATOM 23662 C CA . THR A 1 78 ? -31.932 -22.148 10.835 1.00 0.00 78 THR A CA 16
ATOM 23663 C C . THR A 1 78 ? -30.588 -22.693 10.388 1.00 0.00 78 THR A C 16
ATOM 23664 O O . THR A 1 78 ? -29.858 -23.312 11.163 1.00 0.00 78 THR A O 16
ATOM 23675 N N . GLY A 1 79 ? -30.242 -22.386 9.149 1.00 0.00 79 GLY A N 16
ATOM 23676 C CA . GLY A 1 79 ? -28.953 -22.762 8.600 1.00 0.00 79 GLY A CA 16
ATOM 23677 C C . GLY A 1 79 ? -28.648 -24.249 8.685 1.00 0.00 79 GLY A C 16
ATOM 23678 O O . GLY A 1 79 ? -27.496 -24.608 8.925 1.00 0.00 79 GLY A O 16
ATOM 23682 N N . HIS A 1 80 ? -29.636 -25.128 8.482 1.00 0.00 80 HIS A N 16
ATOM 23683 C CA . HIS A 1 80 ? -29.343 -26.561 8.543 1.00 0.00 80 HIS A CA 16
ATOM 23684 C C . HIS A 1 80 ? -29.481 -27.186 7.165 1.00 0.00 80 HIS A C 16
ATOM 23685 O O . HIS A 1 80 ? -30.578 -27.284 6.616 1.00 0.00 80 HIS A O 16
ATOM 23699 N N . VAL A 1 81 ? -28.351 -27.627 6.624 1.00 0.00 81 VAL A N 16
ATOM 23700 C CA . VAL A 1 81 ? -28.337 -28.273 5.317 1.00 0.00 81 VAL A CA 16
ATOM 23701 C C . VAL A 1 81 ? -27.215 -29.304 5.254 1.00 0.00 81 VAL A C 16
ATOM 23702 O O . VAL A 1 81 ? -26.038 -28.945 5.236 1.00 0.00 81 VAL A O 16
ATOM 23715 N N . GLU A 1 82 ? -27.579 -30.581 5.209 1.00 0.00 82 GLU A N 16
ATOM 23716 C CA . GLU A 1 82 ? -26.581 -31.649 5.134 1.00 0.00 82 GLU A CA 16
ATOM 23717 C C . GLU A 1 82 ? -27.025 -32.696 4.123 1.00 0.00 82 GLU A C 16
ATOM 23718 O O . GLU A 1 82 ? -27.951 -33.465 4.375 1.00 0.00 82 GLU A O 16
ATOM 23730 N N . GLY A 1 83 ? -26.360 -32.711 2.975 1.00 0.00 83 GLY A N 16
ATOM 23731 C CA . GLY A 1 83 ? -26.693 -33.656 1.920 1.00 0.00 83 GLY A CA 16
ATOM 23732 C C . GLY A 1 83 ? -26.174 -33.156 0.575 1.00 0.00 83 GLY A C 16
ATOM 23733 O O . GLY A 1 83 ? -25.219 -32.380 0.516 1.00 0.00 83 GLY A O 16
ATOM 23737 N N . SER A 1 84 ? -26.819 -33.599 -0.503 1.00 0.00 84 SER A N 16
ATOM 23738 C CA . SER A 1 84 ? -26.431 -33.185 -1.854 1.00 0.00 84 SER A CA 16
ATOM 23739 C C . SER A 1 84 ? -27.444 -32.186 -2.411 1.00 0.00 84 SER A C 16
ATOM 23740 O O . SER A 1 84 ? -28.637 -32.483 -2.515 1.00 0.00 84 SER A O 16
ATOM 23748 N N . VAL A 1 85 ? -26.962 -30.994 -2.766 1.00 0.00 85 VAL A N 16
ATOM 23749 C CA . VAL A 1 85 ? -27.834 -29.947 -3.311 1.00 0.00 85 VAL A CA 16
ATOM 23750 C C . VAL A 1 85 ? -27.353 -29.509 -4.692 1.00 0.00 85 VAL A C 16
ATOM 23751 O O . VAL A 1 85 ? -26.178 -29.202 -4.886 1.00 0.00 85 VAL A O 16
ATOM 23764 N N . TYR A 1 86 ? -28.283 -29.480 -5.648 1.00 0.00 86 TYR A N 16
ATOM 23765 C CA . TYR A 1 86 ? -27.974 -29.074 -7.021 1.00 0.00 86 TYR A CA 16
ATOM 23766 C C . TYR A 1 86 ? -28.831 -27.878 -7.414 1.00 0.00 86 TYR A C 16
ATOM 23767 O O . TYR A 1 86 ? -30.041 -27.873 -7.186 1.00 0.00 86 TYR A O 16
ATOM 23785 N N . ALA A 1 87 ? -28.207 -26.864 -8.004 1.00 0.00 87 ALA A N 16
ATOM 23786 C CA . ALA A 1 87 ? -28.948 -25.677 -8.414 1.00 0.00 87 ALA A CA 16
ATOM 23787 C C . ALA A 1 87 ? -28.097 -24.775 -9.301 1.00 0.00 87 ALA A C 16
ATOM 23788 O O . ALA A 1 87 ? -26.883 -24.948 -9.404 1.00 0.00 87 ALA A O 16
ATOM 23795 N N . GLU A 1 88 ? -28.753 -23.806 -9.935 1.00 0.00 88 GLU A N 16
ATOM 23796 C CA . GLU A 1 88 ? -28.066 -22.865 -10.815 1.00 0.00 88 GLU A CA 16
ATOM 23797 C C . GLU A 1 88 ? -27.525 -21.688 -10.005 1.00 0.00 88 GLU A C 16
ATOM 23798 O O . GLU A 1 88 ? -26.404 -21.230 -10.224 1.00 0.00 88 GLU A O 16
ATOM 23810 N N . ALA A 1 89 ? -28.336 -21.214 -9.062 1.00 0.00 89 ALA A N 16
ATOM 23811 C CA . ALA A 1 89 ? -27.952 -20.097 -8.199 1.00 0.00 89 ALA A CA 16
ATOM 23812 C C . ALA A 1 89 ? -28.391 -20.380 -6.768 1.00 0.00 89 ALA A C 16
ATOM 23813 O O . ALA A 1 89 ? -29.450 -20.969 -6.546 1.00 0.00 89 ALA A O 16
ATOM 23820 N N . VAL A 1 90 ? -27.578 -19.975 -5.794 1.00 0.00 90 VAL A N 16
ATOM 23821 C CA . VAL A 1 90 ? -27.918 -20.218 -4.391 1.00 0.00 90 VAL A CA 16
ATOM 23822 C C . VAL A 1 90 ? -27.337 -19.144 -3.473 1.00 0.00 90 VAL A C 16
ATOM 23823 O O . VAL A 1 90 ? -26.186 -18.731 -3.623 1.00 0.00 90 VAL A O 16
ATOM 23836 N N . GLU A 1 91 ? -28.147 -18.720 -2.502 1.00 0.00 91 GLU A N 16
ATOM 23837 C CA . GLU A 1 91 ? -27.733 -17.717 -1.520 1.00 0.00 91 GLU A CA 16
ATOM 23838 C C . GLU A 1 91 ? -27.765 -18.339 -0.127 1.00 0.00 91 GLU A C 16
ATOM 23839 O O . GLU A 1 91 ? -28.754 -18.963 0.254 1.00 0.00 91 GLU A O 16
ATOM 23851 N N . VAL A 1 92 ? -26.673 -18.193 0.622 1.00 0.00 92 VAL A N 16
ATOM 23852 C CA . VAL A 1 92 ? -26.589 -18.777 1.965 1.00 0.00 92 VAL A CA 16
ATOM 23853 C C . VAL A 1 92 ? -26.678 -17.712 3.054 1.00 0.00 92 VAL A C 16
ATOM 23854 O O . VAL A 1 92 ? -26.065 -16.653 2.958 1.00 0.00 92 VAL A O 16
ATOM 23867 N N . ARG A 1 93 ? -27.440 -18.026 4.099 1.00 0.00 93 ARG A N 16
ATOM 23868 C CA . ARG A 1 93 ? -27.617 -17.135 5.237 1.00 0.00 93 ARG A CA 16
ATOM 23869 C C . ARG A 1 93 ? -27.514 -17.958 6.517 1.00 0.00 93 ARG A C 16
ATOM 23870 O O . ARG A 1 93 ? -27.999 -17.555 7.574 1.00 0.00 93 ARG A O 16
ATOM 23891 N N . GLY A 1 94 ? -26.904 -19.136 6.390 1.00 0.00 94 GLY A N 16
ATOM 23892 C CA . GLY A 1 94 ? -26.765 -20.050 7.517 1.00 0.00 94 GLY A CA 16
ATOM 23893 C C . GLY A 1 94 ? -25.650 -21.074 7.277 1.00 0.00 94 GLY A C 16
ATOM 23894 O O . GLY A 1 94 ? -24.674 -20.785 6.586 1.00 0.00 94 GLY A O 16
ATOM 23898 N N . ARG A 1 95 ? -25.773 -22.260 7.888 1.00 0.00 95 ARG A N 16
ATOM 23899 C CA . ARG A 1 95 ? -24.730 -23.289 7.769 1.00 0.00 95 ARG A CA 16
ATOM 23900 C C . ARG A 1 95 ? -25.139 -24.468 6.883 1.00 0.00 95 ARG A C 16
ATOM 23901 O O . ARG A 1 95 ? -26.248 -25.012 6.981 1.00 0.00 95 ARG A O 16
ATOM 23922 N N . VAL A 1 96 ? -24.194 -24.861 6.028 1.00 0.00 96 VAL A N 16
ATOM 23923 C CA . VAL A 1 96 ? -24.378 -25.977 5.110 1.00 0.00 96 VAL A CA 16
ATOM 23924 C C . VAL A 1 96 ? -23.097 -26.813 5.067 1.00 0.00 96 VAL A C 16
ATOM 23925 O O . VAL A 1 96 ? -22.010 -26.293 4.821 1.00 0.00 96 VAL A O 16
ATOM 23938 N N . VAL A 1 97 ? -23.219 -28.112 5.323 1.00 0.00 97 VAL A N 16
ATOM 23939 C CA . VAL A 1 97 ? -22.048 -28.990 5.315 1.00 0.00 97 VAL A CA 16
ATOM 23940 C C . VAL A 1 97 ? -22.370 -30.327 4.657 1.00 0.00 97 VAL A C 16
ATOM 23941 O O . VAL A 1 97 ? -23.315 -31.014 5.046 1.00 0.00 97 VAL A O 16
ATOM 23954 N N . GLY A 1 98 ? -21.574 -30.686 3.653 1.00 0.00 98 GLY A N 16
ATOM 23955 C CA . GLY A 1 98 ? -21.772 -31.940 2.934 1.00 0.00 98 GLY A CA 16
ATOM 23956 C C . GLY A 1 98 ? -21.201 -31.849 1.524 1.00 0.00 98 GLY A C 16
ATOM 23957 O O . GLY A 1 98 ? -20.014 -32.099 1.305 1.00 0.00 98 GLY A O 16
ATOM 23961 N N . ALA A 1 99 ? -22.048 -31.482 0.567 1.00 0.00 99 ALA A N 16
ATOM 23962 C CA . ALA A 1 99 ? -21.607 -31.357 -0.816 1.00 0.00 99 ALA A CA 16
ATOM 23963 C C . ALA A 1 99 ? -22.604 -30.535 -1.626 1.00 0.00 99 ALA A C 16
ATOM 23964 O O . ALA A 1 99 ? -23.800 -30.840 -1.654 1.00 0.00 99 ALA A O 16
ATOM 23971 N N . ILE A 1 100 ? -22.106 -29.488 -2.285 1.00 0.00 100 ILE A N 16
ATOM 23972 C CA . ILE A 1 100 ? -22.962 -28.618 -3.097 1.00 0.00 100 ILE A CA 16
ATOM 23973 C C . ILE A 1 100 ? -22.411 -28.484 -4.515 1.00 0.00 100 ILE A C 16
ATOM 23974 O O . ILE A 1 100 ? -21.198 -28.421 -4.726 1.00 0.00 100 ILE A O 16
ATOM 23990 N N . THR A 1 101 ? -23.318 -28.449 -5.489 1.00 0.00 101 THR A N 16
ATOM 23991 C CA . THR A 1 101 ? -22.935 -28.326 -6.896 1.00 0.00 101 THR A CA 16
ATOM 23992 C C . THR A 1 101 ? -23.797 -27.273 -7.587 1.00 0.00 101 THR A C 16
ATOM 23993 O O . THR A 1 101 ? -25.018 -27.414 -7.665 1.00 0.00 101 THR A O 16
ATOM 24004 N N . SER A 1 102 ? -23.160 -26.216 -8.082 1.00 0.00 102 SER A N 16
ATOM 24005 C CA . SER A 1 102 ? -23.895 -25.151 -8.756 1.00 0.00 102 SER A CA 16
ATOM 24006 C C . SER A 1 102 ? -22.952 -24.260 -9.557 1.00 0.00 102 SER A C 16
ATOM 24007 O O . SER A 1 102 ? -21.803 -24.050 -9.172 1.00 0.00 102 SER A O 16
ATOM 24015 N N . LYS A 1 103 ? -23.450 -23.736 -10.673 1.00 0.00 103 LYS A N 16
ATOM 24016 C CA . LYS A 1 103 ? -22.646 -22.868 -11.527 1.00 0.00 103 LYS A CA 16
ATOM 24017 C C . LYS A 1 103 ? -22.483 -21.485 -10.900 1.00 0.00 103 LYS A C 16
ATOM 24018 O O . LYS A 1 103 ? -21.596 -20.723 -11.287 1.00 0.00 103 LYS A O 16
ATOM 24037 N N . GLN A 1 104 ? -23.343 -21.158 -9.936 1.00 0.00 104 GLN A N 16
ATOM 24038 C CA . GLN A 1 104 ? -23.281 -19.854 -9.273 1.00 0.00 104 GLN A CA 16
ATOM 24039 C C . GLN A 1 104 ? -23.662 -19.977 -7.798 1.00 0.00 104 GLN A C 16
ATOM 24040 O O . GLN A 1 104 ? -24.745 -20.457 -7.461 1.00 0.00 104 GLN A O 16
ATOM 24054 N N . VAL A 1 105 ? -22.765 -19.532 -6.916 1.00 0.00 105 VAL A N 16
ATOM 24055 C CA . VAL A 1 105 ? -23.026 -19.592 -5.475 1.00 0.00 105 VAL A CA 16
ATOM 24056 C C . VAL A 1 105 ? -22.516 -18.333 -4.774 1.00 0.00 105 VAL A C 16
ATOM 24057 O O . VAL A 1 105 ? -21.424 -17.846 -5.065 1.00 0.00 105 VAL A O 16
ATOM 24070 N N . ARG A 1 106 ? -23.318 -17.817 -3.841 1.00 0.00 106 ARG A N 16
ATOM 24071 C CA . ARG A 1 106 ? -22.954 -16.615 -3.085 1.00 0.00 106 ARG A CA 16
ATOM 24072 C C . ARG A 1 106 ? -23.092 -16.879 -1.588 1.00 0.00 106 ARG A C 16
ATOM 24073 O O . ARG A 1 106 ? -24.187 -17.173 -1.105 1.00 0.00 106 ARG A O 16
ATOM 24094 N N . LEU A 1 107 ? -21.983 -16.785 -0.853 1.00 0.00 107 LEU A N 16
ATOM 24095 C CA . LEU A 1 107 ? -22.024 -17.033 0.588 1.00 0.00 107 LEU A CA 16
ATOM 24096 C C . LEU A 1 107 ? -22.368 -15.760 1.359 1.00 0.00 107 LEU A C 16
ATOM 24097 O O . LEU A 1 107 ? -21.488 -14.965 1.695 1.00 0.00 107 LEU A O 16
ATOM 24113 N N . TYR A 1 108 ? -23.655 -15.597 1.660 1.00 0.00 108 TYR A N 16
ATOM 24114 C CA . TYR A 1 108 ? -24.131 -14.446 2.427 1.00 0.00 108 TYR A CA 16
ATOM 24115 C C . TYR A 1 108 ? -24.224 -14.805 3.911 1.00 0.00 108 TYR A C 16
ATOM 24116 O O . TYR A 1 108 ? -24.265 -15.981 4.273 1.00 0.00 108 TYR A O 16
ATOM 24134 N N . GLY A 1 109 ? -24.280 -13.789 4.762 1.00 0.00 109 GLY A N 16
ATOM 24135 C CA . GLY A 1 109 ? -24.400 -14.018 6.197 1.00 0.00 109 GLY A CA 16
ATOM 24136 C C . GLY A 1 109 ? -23.156 -14.688 6.774 1.00 0.00 109 GLY A C 16
ATOM 24137 O O . GLY A 1 109 ? -22.249 -15.080 6.040 1.00 0.00 109 GLY A O 16
ATOM 24141 N N . THR A 1 110 ? -23.143 -14.839 8.098 1.00 0.00 110 THR A N 16
ATOM 24142 C CA . THR A 1 110 ? -22.031 -15.488 8.795 1.00 0.00 110 THR A CA 16
ATOM 24143 C C . THR A 1 110 ? -22.038 -16.987 8.493 1.00 0.00 110 THR A C 16
ATOM 24144 O O . THR A 1 110 ? -21.622 -17.803 9.315 1.00 0.00 110 THR A O 16
ATOM 24155 N N . SER A 1 111 ? -22.560 -17.331 7.321 1.00 0.00 111 SER A N 16
ATOM 24156 C CA . SER A 1 111 ? -22.682 -18.723 6.899 1.00 0.00 111 SER A CA 16
ATOM 24157 C C . SER A 1 111 ? -21.339 -19.438 6.833 1.00 0.00 111 SER A C 16
ATOM 24158 O O . SER A 1 111 ? -20.279 -18.823 6.946 1.00 0.00 111 SER A O 16
ATOM 24166 N N . TYR A 1 112 ? -21.409 -20.760 6.652 1.00 0.00 112 TYR A N 16
ATOM 24167 C CA . TYR A 1 112 ? -20.211 -21.593 6.572 1.00 0.00 112 TYR A CA 16
ATOM 24168 C C . TYR A 1 112 ? -20.437 -22.764 5.613 1.00 0.00 112 TYR A C 16
ATOM 24169 O O . TYR A 1 112 ? -21.527 -23.336 5.575 1.00 0.00 112 TYR A O 16
ATOM 24187 N N . VAL A 1 113 ? -19.404 -23.134 4.849 1.00 0.00 113 VAL A N 16
ATOM 24188 C CA . VAL A 1 113 ? -19.516 -24.260 3.909 1.00 0.00 113 VAL A CA 16
ATOM 24189 C C . VAL A 1 113 ? -18.341 -25.219 4.080 1.00 0.00 113 VAL A C 16
ATOM 24190 O O . VAL A 1 113 ? -17.178 -24.829 3.946 1.00 0.00 113 VAL A O 16
ATOM 24203 N N . ASP A 1 114 ? -18.655 -26.482 4.383 1.00 0.00 114 ASP A N 16
ATOM 24204 C CA . ASP A 1 114 ? -17.620 -27.503 4.572 1.00 0.00 114 ASP A CA 16
ATOM 24205 C C . ASP A 1 114 ? -17.978 -28.785 3.825 1.00 0.00 114 ASP A C 16
ATOM 24206 O O . ASP A 1 114 ? -19.032 -29.376 4.057 1.00 0.00 114 ASP A O 16
ATOM 24215 N N . GLY A 1 115 ? -17.089 -29.212 2.930 1.00 0.00 115 GLY A N 16
ATOM 24216 C CA . GLY A 1 115 ? -17.313 -30.431 2.153 1.00 0.00 115 GLY A CA 16
ATOM 24217 C C . GLY A 1 115 ? -16.754 -30.286 0.742 1.00 0.00 115 GLY A C 16
ATOM 24218 O O . GLY A 1 115 ? -15.866 -29.468 0.496 1.00 0.00 115 GLY A O 16
ATOM 24222 N N . ASP A 1 116 ? -17.282 -31.084 -0.184 1.00 0.00 116 ASP A N 16
ATOM 24223 C CA . ASP A 1 116 ? -16.835 -31.033 -1.575 1.00 0.00 116 ASP A CA 16
ATOM 24224 C C . ASP A 1 116 ? -17.673 -30.027 -2.355 1.00 0.00 116 ASP A C 16
ATOM 24225 O O . ASP A 1 116 ? -18.901 -30.126 -2.390 1.00 0.00 116 ASP A O 16
ATOM 24234 N N . ILE A 1 117 ? -17.007 -29.047 -2.972 1.00 0.00 117 ILE A N 16
ATOM 24235 C CA . ILE A 1 117 ? -17.708 -28.013 -3.742 1.00 0.00 117 ILE A CA 16
ATOM 24236 C C . ILE A 1 117 ? -17.294 -28.039 -5.208 1.00 0.00 117 ILE A C 16
ATOM 24237 O O . ILE A 1 117 ? -16.111 -27.957 -5.536 1.00 0.00 117 ILE A O 16
ATOM 24253 N N . THR A 1 118 ? -18.293 -28.132 -6.084 1.00 0.00 118 THR A N 16
ATOM 24254 C CA . THR A 1 118 ? -18.062 -28.148 -7.529 1.00 0.00 118 THR A CA 16
ATOM 24255 C C . THR A 1 118 ? -18.839 -27.005 -8.175 1.00 0.00 118 THR A C 16
ATOM 24256 O O . THR A 1 118 ? -20.048 -27.106 -8.389 1.00 0.00 118 THR A O 16
ATOM 24267 N N . HIS A 1 119 ? -18.141 -25.907 -8.459 1.00 0.00 119 HIS A N 16
ATOM 24268 C CA . HIS A 1 119 ? -18.777 -24.732 -9.056 1.00 0.00 119 HIS A CA 16
ATOM 24269 C C . HIS A 1 119 ? -17.881 -24.097 -10.116 1.00 0.00 119 HIS A C 16
ATOM 24270 O O . HIS A 1 119 ? -16.656 -24.210 -10.064 1.00 0.00 119 HIS A O 16
ATOM 24284 N N . GLU A 1 120 ? -18.509 -23.414 -11.073 1.00 0.00 120 GLU A N 16
ATOM 24285 C CA . GLU A 1 120 ? -17.778 -22.738 -12.145 1.00 0.00 120 GLU A CA 16
ATOM 24286 C C . GLU A 1 120 ? -17.564 -21.272 -11.779 1.00 0.00 120 GLU A C 16
ATOM 24287 O O . GLU A 1 120 ? -16.512 -20.697 -12.055 1.00 0.00 120 GLU A O 16
ATOM 24299 N N . GLN A 1 121 ? -18.576 -20.681 -11.146 1.00 0.00 121 GLN A N 16
ATOM 24300 C CA . GLN A 1 121 ? -18.516 -19.281 -10.722 1.00 0.00 121 GLN A CA 16
ATOM 24301 C C . GLN A 1 121 ? -18.973 -19.158 -9.272 1.00 0.00 121 GLN A C 16
ATOM 24302 O O . GLN A 1 121 ? -20.013 -19.700 -8.889 1.00 0.00 121 GLN A O 16
ATOM 24316 N N . LEU A 1 122 ? -18.187 -18.456 -8.459 1.00 0.00 122 LEU A N 16
ATOM 24317 C CA . LEU A 1 122 ? -18.524 -18.288 -7.046 1.00 0.00 122 LEU A CA 16
ATOM 24318 C C . LEU A 1 122 ? -18.238 -16.868 -6.573 1.00 0.00 122 LEU A C 16
ATOM 24319 O O . LEU A 1 122 ? -17.324 -16.206 -7.063 1.00 0.00 122 LEU A O 16
ATOM 24335 N N . ALA A 1 123 ? -19.027 -16.420 -5.600 1.00 0.00 123 ALA A N 16
ATOM 24336 C CA . ALA A 1 123 ? -18.872 -15.086 -5.026 1.00 0.00 123 ALA A CA 16
ATOM 24337 C C . ALA A 1 123 ? -18.862 -15.186 -3.505 1.00 0.00 123 ALA A C 16
ATOM 24338 O O . ALA A 1 123 ? -19.700 -15.866 -2.916 1.00 0.00 123 ALA A O 16
ATOM 24345 N N . MET A 1 124 ? -17.902 -14.520 -2.867 1.00 0.00 124 MET A N 16
ATOM 24346 C CA . MET A 1 124 ? -17.791 -14.559 -1.407 1.00 0.00 124 MET A CA 16
ATOM 24347 C C . MET A 1 124 ? -18.186 -13.222 -0.794 1.00 0.00 124 MET A C 16
ATOM 24348 O O . MET A 1 124 ? -17.595 -12.185 -1.103 1.00 0.00 124 MET A O 16
ATOM 24362 N N . GLU A 1 125 ? -19.185 -13.255 0.086 1.00 0.00 125 GLU A N 16
ATOM 24363 C CA . GLU A 1 125 ? -19.660 -12.045 0.758 1.00 0.00 125 GLU A CA 16
ATOM 24364 C C . GLU A 1 125 ? -19.354 -12.123 2.249 1.00 0.00 125 GLU A C 16
ATOM 24365 O O . GLU A 1 125 ? -19.305 -13.210 2.824 1.00 0.00 125 GLU A O 16
ATOM 24377 N N . THR A 1 126 ? -19.142 -10.966 2.871 1.00 0.00 126 THR A N 16
ATOM 24378 C CA . THR A 1 126 ? -18.834 -10.919 4.298 1.00 0.00 126 THR A CA 16
ATOM 24379 C C . THR A 1 126 ? -19.669 -11.938 5.067 1.00 0.00 126 THR A C 16
ATOM 24380 O O . THR A 1 126 ? -20.873 -12.065 4.843 1.00 0.00 126 THR A O 16
ATOM 24391 N N . GLY A 1 127 ? -19.020 -12.664 5.976 1.00 0.00 127 GLY A N 16
ATOM 24392 C CA . GLY A 1 127 ? -19.708 -13.674 6.777 1.00 0.00 127 GLY A CA 16
ATOM 24393 C C . GLY A 1 127 ? -19.513 -15.067 6.183 1.00 0.00 127 GLY A C 16
ATOM 24394 O O . GLY A 1 127 ? -20.047 -16.055 6.694 1.00 0.00 127 GLY A O 16
ATOM 24398 N N . ALA A 1 128 ? -18.749 -15.142 5.096 1.00 0.00 128 ALA A N 16
ATOM 24399 C CA . ALA A 1 128 ? -18.488 -16.422 4.447 1.00 0.00 128 ALA A CA 16
ATOM 24400 C C . ALA A 1 128 ? -17.215 -17.067 4.997 1.00 0.00 128 ALA A C 16
ATOM 24401 O O . ALA A 1 128 ? -16.114 -16.550 4.803 1.00 0.00 128 ALA A O 16
ATOM 24408 N N . PHE A 1 129 ? -17.369 -18.216 5.651 1.00 0.00 129 PHE A N 16
ATOM 24409 C CA . PHE A 1 129 ? -16.227 -18.960 6.192 1.00 0.00 129 PHE A CA 16
ATOM 24410 C C . PHE A 1 129 ? -16.332 -20.413 5.742 1.00 0.00 129 PHE A C 16
ATOM 24411 O O . PHE A 1 129 ? -17.144 -21.167 6.267 1.00 0.00 129 PHE A O 16
ATOM 24428 N N . PHE A 1 130 ? -15.536 -20.805 4.751 1.00 0.00 130 PHE A N 16
ATOM 24429 C CA . PHE A 1 130 ? -15.607 -22.176 4.236 1.00 0.00 130 PHE A CA 16
ATOM 24430 C C . PHE A 1 130 ? -14.244 -22.826 4.104 1.00 0.00 130 PHE A C 16
ATOM 24431 O O . PHE A 1 130 ? -13.368 -22.321 3.403 1.00 0.00 130 PHE A O 16
ATOM 24448 N N . GLN A 1 131 ? -14.096 -23.996 4.724 1.00 0.00 131 GLN A N 16
ATOM 24449 C CA . GLN A 1 131 ? -12.860 -24.759 4.601 1.00 0.00 131 GLN A CA 16
ATOM 24450 C C . GLN A 1 131 ? -13.230 -26.157 4.141 1.00 0.00 131 GLN A C 16
ATOM 24451 O O . GLN A 1 131 ? -13.669 -27.000 4.925 1.00 0.00 131 GLN A O 16
ATOM 24465 N N . GLY A 1 132 ? -13.055 -26.375 2.853 1.00 0.00 132 GLY A N 16
ATOM 24466 C CA . GLY A 1 132 ? -13.368 -27.645 2.226 1.00 0.00 132 GLY A CA 16
ATOM 24467 C C . GLY A 1 132 ? -12.542 -27.794 0.967 1.00 0.00 132 GLY A C 16
ATOM 24468 O O . GLY A 1 132 ? -11.840 -26.863 0.574 1.00 0.00 132 GLY A O 16
ATOM 24472 N N . ARG A 1 133 ? -12.650 -28.931 0.298 1.00 0.00 133 ARG A N 16
ATOM 24473 C CA . ARG A 1 133 ? -11.918 -29.091 -0.945 1.00 0.00 133 ARG A CA 16
ATOM 24474 C C . ARG A 1 133 ? -12.738 -28.420 -2.038 1.00 0.00 133 ARG A C 16
ATOM 24475 O O . ARG A 1 133 ? -13.805 -28.904 -2.420 1.00 0.00 133 ARG A O 16
ATOM 24496 N N . SER A 1 134 ? -12.243 -27.278 -2.513 1.00 0.00 134 SER A N 16
ATOM 24497 C CA . SER A 1 134 ? -12.945 -26.510 -3.540 1.00 0.00 134 SER A CA 16
ATOM 24498 C C . SER A 1 134 ? -12.413 -26.855 -4.927 1.00 0.00 134 SER A C 16
ATOM 24499 O O . SER A 1 134 ? -11.213 -26.762 -5.183 1.00 0.00 134 SER A O 16
ATOM 24507 N N . LEU A 1 135 ? -13.319 -27.252 -5.820 1.00 0.00 135 LEU A N 16
ATOM 24508 C CA . LEU A 1 135 ? -12.942 -27.610 -7.189 1.00 0.00 135 LEU A CA 16
ATOM 24509 C C . LEU A 1 135 ? -13.308 -26.487 -8.154 1.00 0.00 135 LEU A C 16
ATOM 24510 O O . LEU A 1 135 ? -14.485 -26.246 -8.424 1.00 0.00 135 LEU A O 16
ATOM 24526 N N . LYS A 1 136 ? -12.292 -25.804 -8.675 1.00 0.00 136 LYS A N 16
ATOM 24527 C CA . LYS A 1 136 ? -12.513 -24.705 -9.613 1.00 0.00 136 LYS A CA 16
ATOM 24528 C C . LYS A 1 136 ? -12.423 -25.201 -11.056 1.00 0.00 136 LYS A C 16
ATOM 24529 O O . LYS A 1 136 ? -11.341 -25.532 -11.540 1.00 0.00 136 LYS A O 16
ATOM 24548 N N . PHE A 1 137 ? -13.567 -25.247 -11.735 1.00 0.00 137 PHE A N 16
ATOM 24549 C CA . PHE A 1 137 ? -13.604 -25.703 -13.122 1.00 0.00 137 PHE A CA 16
ATOM 24550 C C . PHE A 1 137 ? -12.524 -25.005 -13.942 1.00 0.00 137 PHE A C 16
ATOM 24551 O O . PHE A 1 137 ? -12.526 -23.781 -14.074 1.00 0.00 137 PHE A O 16
ATOM 24568 N N . GLN A 1 138 ? -11.604 -25.790 -14.493 1.00 0.00 138 GLN A N 16
ATOM 24569 C CA . GLN A 1 138 ? -10.526 -25.229 -15.299 1.00 0.00 138 GLN A CA 16
ATOM 24570 C C . GLN A 1 138 ? -9.947 -23.986 -14.624 1.00 0.00 138 GLN A C 16
ATOM 24571 O O . GLN A 1 138 ? -9.465 -24.056 -13.493 1.00 0.00 138 GLN A O 16
ATOM 24585 N N . ARG A 1 139 ? -9.998 -22.847 -15.317 1.00 0.00 139 ARG A N 16
ATOM 24586 C CA . ARG A 1 139 ? -9.475 -21.593 -14.769 1.00 0.00 139 ARG A CA 16
ATOM 24587 C C . ARG A 1 139 ? -10.493 -20.471 -14.942 1.00 0.00 139 ARG A C 16
ATOM 24588 O O . ARG A 1 139 ? -10.710 -19.668 -14.033 1.00 0.00 139 ARG A O 16
ATOM 24609 N N . LYS A 1 37 ? -47.369 -19.109 -7.478 1.00 0.00 37 LYS A N 17
ATOM 24610 C CA . LYS A 1 37 ? -46.259 -19.862 -6.905 1.00 0.00 37 LYS A CA 17
ATOM 24611 C C . LYS A 1 37 ? -44.944 -19.470 -7.570 1.00 0.00 37 LYS A C 17
ATOM 24612 O O . LYS A 1 37 ? -44.768 -19.652 -8.775 1.00 0.00 37 LYS A O 17
ATOM 24631 N N . VAL A 1 38 ? -44.024 -18.932 -6.776 1.00 0.00 38 VAL A N 17
ATOM 24632 C CA . VAL A 1 38 ? -42.727 -18.517 -7.297 1.00 0.00 38 VAL A CA 17
ATOM 24633 C C . VAL A 1 38 ? -41.696 -18.448 -6.174 1.00 0.00 38 VAL A C 17
ATOM 24634 O O . VAL A 1 38 ? -40.491 -18.440 -6.423 1.00 0.00 38 VAL A O 17
ATOM 24647 N N . ALA A 1 39 ? -42.180 -18.403 -4.935 1.00 0.00 39 ALA A N 17
ATOM 24648 C CA . ALA A 1 39 ? -41.294 -18.339 -3.774 1.00 0.00 39 ALA A CA 17
ATOM 24649 C C . ALA A 1 39 ? -41.970 -18.955 -2.555 1.00 0.00 39 ALA A C 17
ATOM 24650 O O . ALA A 1 39 ? -42.985 -18.451 -2.076 1.00 0.00 39 ALA A O 17
ATOM 24657 N N . SER A 1 40 ? -41.402 -20.054 -2.056 1.00 0.00 40 SER A N 17
ATOM 24658 C CA . SER A 1 40 ? -41.959 -20.740 -0.886 1.00 0.00 40 SER A CA 17
ATOM 24659 C C . SER A 1 40 ? -41.023 -20.606 0.314 1.00 0.00 40 SER A C 17
ATOM 24660 O O . SER A 1 40 ? -39.827 -20.363 0.157 1.00 0.00 40 SER A O 17
ATOM 24668 N N . LEU A 1 41 ? -41.583 -20.765 1.513 1.00 0.00 41 LEU A N 17
ATOM 24669 C CA . LEU A 1 41 ? -40.801 -20.659 2.745 1.00 0.00 41 LEU A CA 17
ATOM 24670 C C . LEU A 1 41 ? -41.221 -21.746 3.732 1.00 0.00 41 LEU A C 17
ATOM 24671 O O . LEU A 1 41 ? -42.411 -21.989 3.933 1.00 0.00 41 LEU A O 17
ATOM 24687 N N . LEU A 1 42 ? -40.233 -22.401 4.346 1.00 0.00 42 LEU A N 17
ATOM 24688 C CA . LEU A 1 42 ? -40.502 -23.469 5.314 1.00 0.00 42 LEU A CA 17
ATOM 24689 C C . LEU A 1 42 ? -40.055 -23.056 6.716 1.00 0.00 42 LEU A C 17
ATOM 24690 O O . LEU A 1 42 ? -38.968 -22.506 6.898 1.00 0.00 42 LEU A O 17
ATOM 24706 N N . SER A 1 43 ? -40.910 -23.328 7.700 1.00 0.00 43 SER A N 17
ATOM 24707 C CA . SER A 1 43 ? -40.614 -22.984 9.089 1.00 0.00 43 SER A CA 17
ATOM 24708 C C . SER A 1 43 ? -39.406 -23.765 9.602 1.00 0.00 43 SER A C 17
ATOM 24709 O O . SER A 1 43 ? -38.632 -24.319 8.821 1.00 0.00 43 SER A O 17
ATOM 24717 N N . ALA A 1 44 ? -39.248 -23.794 10.925 1.00 0.00 44 ALA A N 17
ATOM 24718 C CA . ALA A 1 44 ? -38.126 -24.498 11.544 1.00 0.00 44 ALA A CA 17
ATOM 24719 C C . ALA A 1 44 ? -38.463 -25.966 11.788 1.00 0.00 44 ALA A C 17
ATOM 24720 O O . ALA A 1 44 ? -37.629 -26.846 11.570 1.00 0.00 44 ALA A O 17
ATOM 24727 N N . ASP A 1 45 ? -39.683 -26.225 12.241 1.00 0.00 45 ASP A N 17
ATOM 24728 C CA . ASP A 1 45 ? -40.110 -27.593 12.510 1.00 0.00 45 ASP A CA 17
ATOM 24729 C C . ASP A 1 45 ? -40.320 -28.358 11.208 1.00 0.00 45 ASP A C 17
ATOM 24730 O O . ASP A 1 45 ? -41.154 -29.261 11.137 1.00 0.00 45 ASP A O 17
ATOM 24739 N N . LEU A 1 46 ? -39.565 -27.987 10.173 1.00 0.00 46 LEU A N 17
ATOM 24740 C CA . LEU A 1 46 ? -39.679 -28.637 8.866 1.00 0.00 46 LEU A CA 17
ATOM 24741 C C . LEU A 1 46 ? -38.403 -29.410 8.527 1.00 0.00 46 LEU A C 17
ATOM 24742 O O . LEU A 1 46 ? -37.292 -28.870 8.576 1.00 0.00 46 LEU A O 17
ATOM 24758 N N . THR A 1 47 ? -38.587 -30.677 8.163 1.00 0.00 47 THR A N 17
ATOM 24759 C CA . THR A 1 47 ? -37.475 -31.545 7.786 1.00 0.00 47 THR A CA 17
ATOM 24760 C C . THR A 1 47 ? -37.779 -32.187 6.439 1.00 0.00 47 THR A C 17
ATOM 24761 O O . THR A 1 47 ? -38.649 -33.051 6.335 1.00 0.00 47 THR A O 17
ATOM 24772 N N . ILE A 1 48 ? -37.071 -31.745 5.406 1.00 0.00 48 ILE A N 17
ATOM 24773 C CA . ILE A 1 48 ? -37.283 -32.266 4.058 1.00 0.00 48 ILE A CA 17
ATOM 24774 C C . ILE A 1 48 ? -36.287 -33.373 3.734 1.00 0.00 48 ILE A C 17
ATOM 24775 O O . ILE A 1 48 ? -35.139 -33.348 4.182 1.00 0.00 48 ILE A O 17
ATOM 24791 N N . GLU A 1 49 ? -36.735 -34.340 2.939 1.00 0.00 49 GLU A N 17
ATOM 24792 C CA . GLU A 1 49 ? -35.889 -35.456 2.535 1.00 0.00 49 GLU A CA 17
ATOM 24793 C C . GLU A 1 49 ? -35.406 -35.236 1.112 1.00 0.00 49 GLU A C 17
ATOM 24794 O O . GLU A 1 49 ? -36.105 -35.570 0.155 1.00 0.00 49 GLU A O 17
ATOM 24806 N N . GLY A 1 50 ? -34.215 -34.656 0.979 1.00 0.00 50 GLY A N 17
ATOM 24807 C CA . GLY A 1 50 ? -33.646 -34.375 -0.336 1.00 0.00 50 GLY A CA 17
ATOM 24808 C C . GLY A 1 50 ? -34.017 -35.459 -1.342 1.00 0.00 50 GLY A C 17
ATOM 24809 O O . GLY A 1 50 ? -33.528 -36.587 -1.276 1.00 0.00 50 GLY A O 17
ATOM 24813 N N . GLY A 1 51 ? -34.896 -35.097 -2.264 1.00 0.00 51 GLY A N 17
ATOM 24814 C CA . GLY A 1 51 ? -35.357 -36.018 -3.291 1.00 0.00 51 GLY A CA 17
ATOM 24815 C C . GLY A 1 51 ? -36.471 -35.365 -4.091 1.00 0.00 51 GLY A C 17
ATOM 24816 O O . GLY A 1 51 ? -37.193 -36.025 -4.838 1.00 0.00 51 GLY A O 17
ATOM 24820 N N . VAL A 1 52 ? -36.606 -34.050 -3.911 1.00 0.00 52 VAL A N 17
ATOM 24821 C CA . VAL A 1 52 ? -37.641 -33.278 -4.602 1.00 0.00 52 VAL A CA 17
ATOM 24822 C C . VAL A 1 52 ? -37.039 -32.463 -5.743 1.00 0.00 52 VAL A C 17
ATOM 24823 O O . VAL A 1 52 ? -35.873 -32.074 -5.694 1.00 0.00 52 VAL A O 17
ATOM 24836 N N . THR A 1 53 ? -37.848 -32.210 -6.770 1.00 0.00 53 THR A N 17
ATOM 24837 C CA . THR A 1 53 ? -37.399 -31.439 -7.930 1.00 0.00 53 THR A CA 17
ATOM 24838 C C . THR A 1 53 ? -38.457 -30.413 -8.330 1.00 0.00 53 THR A C 17
ATOM 24839 O O . THR A 1 53 ? -39.648 -30.717 -8.366 1.00 0.00 53 THR A O 17
ATOM 24850 N N . GLY A 1 54 ? -38.009 -29.197 -8.630 1.00 0.00 54 GLY A N 17
ATOM 24851 C CA . GLY A 1 54 ? -38.922 -28.131 -9.028 1.00 0.00 54 GLY A CA 17
ATOM 24852 C C . GLY A 1 54 ? -38.229 -26.772 -8.972 1.00 0.00 54 GLY A C 17
ATOM 24853 O O . GLY A 1 54 ? -37.996 -26.229 -7.893 1.00 0.00 54 GLY A O 17
ATOM 24857 N N . GLU A 1 55 ? -37.901 -26.231 -10.143 1.00 0.00 55 GLU A N 17
ATOM 24858 C CA . GLU A 1 55 ? -37.230 -24.936 -10.221 1.00 0.00 55 GLU A CA 17
ATOM 24859 C C . GLU A 1 55 ? -37.977 -23.882 -9.407 1.00 0.00 55 GLU A C 17
ATOM 24860 O O . GLU A 1 55 ? -38.898 -24.202 -8.656 1.00 0.00 55 GLU A O 17
ATOM 24872 N N . GLY A 1 56 ? -37.570 -22.622 -9.560 1.00 0.00 56 GLY A N 17
ATOM 24873 C CA . GLY A 1 56 ? -38.203 -21.520 -8.835 1.00 0.00 56 GLY A CA 17
ATOM 24874 C C . GLY A 1 56 ? -37.452 -21.216 -7.543 1.00 0.00 56 GLY A C 17
ATOM 24875 O O . GLY A 1 56 ? -36.507 -21.919 -7.183 1.00 0.00 56 GLY A O 17
ATOM 24879 N N . GLU A 1 57 ? -37.876 -20.163 -6.847 1.00 0.00 57 GLU A N 17
ATOM 24880 C CA . GLU A 1 57 ? -37.233 -19.777 -5.594 1.00 0.00 57 GLU A CA 17
ATOM 24881 C C . GLU A 1 57 ? -37.772 -20.611 -4.436 1.00 0.00 57 GLU A C 17
ATOM 24882 O O . GLU A 1 57 ? -38.985 -20.727 -4.248 1.00 0.00 57 GLU A O 17
ATOM 24894 N N . LEU A 1 58 ? -36.861 -21.198 -3.661 1.00 0.00 58 LEU A N 17
ATOM 24895 C CA . LEU A 1 58 ? -37.249 -22.031 -2.522 1.00 0.00 58 LEU A CA 17
ATOM 24896 C C . LEU A 1 58 ? -36.416 -21.690 -1.290 1.00 0.00 58 LEU A C 17
ATOM 24897 O O . LEU A 1 58 ? -35.233 -22.026 -1.216 1.00 0.00 58 LEU A O 17
ATOM 24913 N N . GLN A 1 59 ? -37.048 -21.042 -0.312 1.00 0.00 59 GLN A N 17
ATOM 24914 C CA . GLN A 1 59 ? -36.363 -20.685 0.930 1.00 0.00 59 GLN A CA 17
ATOM 24915 C C . GLN A 1 59 ? -36.682 -21.720 1.999 1.00 0.00 59 GLN A C 17
ATOM 24916 O O . GLN A 1 59 ? -37.836 -22.120 2.164 1.00 0.00 59 GLN A O 17
ATOM 24930 N N . ILE A 1 60 ? -35.655 -22.156 2.721 1.00 0.00 60 ILE A N 17
ATOM 24931 C CA . ILE A 1 60 ? -35.842 -23.154 3.770 1.00 0.00 60 ILE A CA 17
ATOM 24932 C C . ILE A 1 60 ? -35.076 -22.781 5.031 1.00 0.00 60 ILE A C 17
ATOM 24933 O O . ILE A 1 60 ? -33.868 -22.546 4.995 1.00 0.00 60 ILE A O 17
ATOM 24949 N N . ASP A 1 61 ? -35.789 -22.749 6.153 1.00 0.00 61 ASP A N 17
ATOM 24950 C CA . ASP A 1 61 ? -35.184 -22.432 7.445 1.00 0.00 61 ASP A CA 17
ATOM 24951 C C . ASP A 1 61 ? -35.239 -23.668 8.332 1.00 0.00 61 ASP A C 17
ATOM 24952 O O . ASP A 1 61 ? -35.641 -23.598 9.490 1.00 0.00 61 ASP A O 17
ATOM 24961 N N . GLY A 1 62 ? -34.857 -24.804 7.758 1.00 0.00 62 GLY A N 17
ATOM 24962 C CA . GLY A 1 62 ? -34.885 -26.076 8.473 1.00 0.00 62 GLY A CA 17
ATOM 24963 C C . GLY A 1 62 ? -33.742 -26.982 8.032 1.00 0.00 62 GLY A C 17
ATOM 24964 O O . GLY A 1 62 ? -32.734 -26.515 7.483 1.00 0.00 62 GLY A O 17
ATOM 24968 N N . VAL A 1 63 ? -33.900 -28.284 8.297 1.00 0.00 63 VAL A N 17
ATOM 24969 C CA . VAL A 1 63 ? -32.878 -29.274 7.943 1.00 0.00 63 VAL A CA 17
ATOM 24970 C C . VAL A 1 63 ? -33.339 -30.126 6.761 1.00 0.00 63 VAL A C 17
ATOM 24971 O O . VAL A 1 63 ? -34.424 -30.705 6.790 1.00 0.00 63 VAL A O 17
ATOM 24984 N N . VAL A 1 64 ? -32.505 -30.196 5.716 1.00 0.00 64 VAL A N 17
ATOM 24985 C CA . VAL A 1 64 ? -32.844 -30.983 4.521 1.00 0.00 64 VAL A CA 17
ATOM 24986 C C . VAL A 1 64 ? -31.649 -31.808 4.045 1.00 0.00 64 VAL A C 17
ATOM 24987 O O . VAL A 1 64 ? -30.582 -31.265 3.750 1.00 0.00 64 VAL A O 17
ATOM 25000 N N . LYS A 1 65 ? -31.834 -33.129 3.970 1.00 0.00 65 LYS A N 17
ATOM 25001 C CA . LYS A 1 65 ? -30.765 -34.030 3.520 1.00 0.00 65 LYS A CA 17
ATOM 25002 C C . LYS A 1 65 ? -31.242 -34.932 2.381 1.00 0.00 65 LYS A C 17
ATOM 25003 O O . LYS A 1 65 ? -32.389 -35.374 2.365 1.00 0.00 65 LYS A O 17
ATOM 25022 N N . GLY A 1 66 ? -30.340 -35.214 1.436 1.00 0.00 66 GLY A N 17
ATOM 25023 C CA . GLY A 1 66 ? -30.660 -36.083 0.295 1.00 0.00 66 GLY A CA 17
ATOM 25024 C C . GLY A 1 66 ? -30.345 -35.390 -1.030 1.00 0.00 66 GLY A C 17
ATOM 25025 O O . GLY A 1 66 ? -29.290 -34.776 -1.179 1.00 0.00 66 GLY A O 17
ATOM 25029 N N . ASP A 1 67 ? -31.265 -35.500 -1.992 1.00 0.00 67 ASP A N 17
ATOM 25030 C CA . ASP A 1 67 ? -31.080 -34.886 -3.313 1.00 0.00 67 ASP A CA 17
ATOM 25031 C C . ASP A 1 67 ? -32.096 -33.767 -3.540 1.00 0.00 67 ASP A C 17
ATOM 25032 O O . ASP A 1 67 ? -33.302 -34.012 -3.650 1.00 0.00 67 ASP A O 17
ATOM 25041 N N . VAL A 1 68 ? -31.599 -32.532 -3.615 1.00 0.00 68 VAL A N 17
ATOM 25042 C CA . VAL A 1 68 ? -32.461 -31.367 -3.832 1.00 0.00 68 VAL A CA 17
ATOM 25043 C C . VAL A 1 68 ? -32.120 -30.683 -5.154 1.00 0.00 68 VAL A C 17
ATOM 25044 O O . VAL A 1 68 ? -30.961 -30.356 -5.417 1.00 0.00 68 VAL A O 17
ATOM 25057 N N . ARG A 1 69 ? -33.143 -30.465 -5.980 1.00 0.00 69 ARG A N 17
ATOM 25058 C CA . ARG A 1 69 ? -32.964 -29.812 -7.279 1.00 0.00 69 ARG A CA 17
ATOM 25059 C C . ARG A 1 69 ? -33.927 -28.634 -7.406 1.00 0.00 69 ARG A C 17
ATOM 25060 O O . ARG A 1 69 ? -35.134 -28.789 -7.224 1.00 0.00 69 ARG A O 17
ATOM 25081 N N . VAL A 1 70 ? -33.388 -27.458 -7.710 1.00 0.00 70 VAL A N 17
ATOM 25082 C CA . VAL A 1 70 ? -34.222 -26.267 -7.843 1.00 0.00 70 VAL A CA 17
ATOM 25083 C C . VAL A 1 70 ? -33.484 -25.159 -8.589 1.00 0.00 70 VAL A C 17
ATOM 25084 O O . VAL A 1 70 ? -32.279 -25.252 -8.830 1.00 0.00 70 VAL A O 17
ATOM 25097 N N . GLY A 1 71 ? -34.218 -24.109 -8.948 1.00 0.00 71 GLY A N 17
ATOM 25098 C CA . GLY A 1 71 ? -33.634 -22.980 -9.664 1.00 0.00 71 GLY A CA 17
ATOM 25099 C C . GLY A 1 71 ? -32.764 -22.144 -8.733 1.00 0.00 71 GLY A C 17
ATOM 25100 O O . GLY A 1 71 ? -31.537 -22.166 -8.828 1.00 0.00 71 GLY A O 17
ATOM 25104 N N . ARG A 1 72 ? -33.409 -21.412 -7.825 1.00 0.00 72 ARG A N 17
ATOM 25105 C CA . ARG A 1 72 ? -32.692 -20.570 -6.863 1.00 0.00 72 ARG A CA 17
ATOM 25106 C C . ARG A 1 72 ? -32.907 -21.088 -5.446 1.00 0.00 72 ARG A C 17
ATOM 25107 O O . ARG A 1 72 ? -34.040 -21.171 -4.970 1.00 0.00 72 ARG A O 17
ATOM 25128 N N . LEU A 1 73 ? -31.812 -21.442 -4.774 1.00 0.00 73 LEU A N 17
ATOM 25129 C CA . LEU A 1 73 ? -31.884 -21.960 -3.406 1.00 0.00 73 LEU A CA 17
ATOM 25130 C C . LEU A 1 73 ? -31.447 -20.899 -2.404 1.00 0.00 73 LEU A C 17
ATOM 25131 O O . LEU A 1 73 ? -30.382 -20.296 -2.543 1.00 0.00 73 LEU A O 17
ATOM 25147 N N . THR A 1 74 ? -32.275 -20.688 -1.383 1.00 0.00 74 THR A N 17
ATOM 25148 C CA . THR A 1 74 ? -31.976 -19.711 -0.336 1.00 0.00 74 THR A CA 17
ATOM 25149 C C . THR A 1 74 ? -31.991 -20.399 1.022 1.00 0.00 74 THR A C 17
ATOM 25150 O O . THR A 1 74 ? -33.040 -20.848 1.485 1.00 0.00 74 THR A O 17
ATOM 25161 N N . VAL A 1 75 ? -30.826 -20.489 1.654 1.00 0.00 75 VAL A N 17
ATOM 25162 C CA . VAL A 1 75 ? -30.734 -21.140 2.956 1.00 0.00 75 VAL A CA 17
ATOM 25163 C C . VAL A 1 75 ? -31.131 -20.169 4.060 1.00 0.00 75 VAL A C 17
ATOM 25164 O O . VAL A 1 75 ? -30.401 -19.221 4.364 1.00 0.00 75 VAL A O 17
ATOM 25177 N N . GLY A 1 76 ? -32.312 -20.419 4.630 1.00 0.00 76 GLY A N 17
ATOM 25178 C CA . GLY A 1 76 ? -32.874 -19.582 5.686 1.00 0.00 76 GLY A CA 17
ATOM 25179 C C . GLY A 1 76 ? -31.900 -19.328 6.832 1.00 0.00 76 GLY A C 17
ATOM 25180 O O . GLY A 1 76 ? -30.685 -19.439 6.677 1.00 0.00 76 GLY A O 17
ATOM 25184 N N . GLU A 1 77 ? -32.461 -18.950 7.980 1.00 0.00 77 GLU A N 17
ATOM 25185 C CA . GLU A 1 77 ? -31.664 -18.634 9.161 1.00 0.00 77 GLU A CA 17
ATOM 25186 C C . GLU A 1 77 ? -31.305 -19.872 9.984 1.00 0.00 77 GLU A C 17
ATOM 25187 O O . GLU A 1 77 ? -30.323 -19.846 10.726 1.00 0.00 77 GLU A O 17
ATOM 25199 N N . THR A 1 78 ? -32.084 -20.950 9.882 1.00 0.00 78 THR A N 17
ATOM 25200 C CA . THR A 1 78 ? -31.765 -22.139 10.674 1.00 0.00 78 THR A CA 17
ATOM 25201 C C . THR A 1 78 ? -30.456 -22.731 10.180 1.00 0.00 78 THR A C 17
ATOM 25202 O O . THR A 1 78 ? -29.700 -23.333 10.943 1.00 0.00 78 THR A O 17
ATOM 25213 N N . GLY A 1 79 ? -30.162 -22.476 8.916 1.00 0.00 79 GLY A N 17
ATOM 25214 C CA . GLY A 1 79 ? -28.905 -22.897 8.324 1.00 0.00 79 GLY A CA 17
ATOM 25215 C C . GLY A 1 79 ? -28.616 -24.391 8.424 1.00 0.00 79 GLY A C 17
ATOM 25216 O O . GLY A 1 79 ? -27.460 -24.756 8.639 1.00 0.00 79 GLY A O 17
ATOM 25220 N N . HIS A 1 80 ? -29.615 -25.267 8.259 1.00 0.00 80 HIS A N 17
ATOM 25221 C CA . HIS A 1 80 ? -29.327 -26.706 8.332 1.00 0.00 80 HIS A CA 17
ATOM 25222 C C . HIS A 1 80 ? -29.489 -27.352 6.961 1.00 0.00 80 HIS A C 17
ATOM 25223 O O . HIS A 1 80 ? -30.592 -27.456 6.422 1.00 0.00 80 HIS A O 17
ATOM 25237 N N . VAL A 1 81 ? -28.366 -27.806 6.413 1.00 0.00 81 VAL A N 17
ATOM 25238 C CA . VAL A 1 81 ? -28.365 -28.472 5.115 1.00 0.00 81 VAL A CA 17
ATOM 25239 C C . VAL A 1 81 ? -27.255 -29.513 5.071 1.00 0.00 81 VAL A C 17
ATOM 25240 O O . VAL A 1 81 ? -26.075 -29.163 5.050 1.00 0.00 81 VAL A O 17
ATOM 25253 N N . GLU A 1 82 ? -27.624 -30.792 5.051 1.00 0.00 82 GLU A N 17
ATOM 25254 C CA . GLU A 1 82 ? -26.620 -31.857 5.005 1.00 0.00 82 GLU A CA 17
ATOM 25255 C C . GLU A 1 82 ? -27.050 -32.953 4.038 1.00 0.00 82 GLU A C 17
ATOM 25256 O O . GLU A 1 82 ? -27.956 -33.732 4.325 1.00 0.00 82 GLU A O 17
ATOM 25268 N N . GLY A 1 83 ? -26.380 -33.001 2.892 1.00 0.00 83 GLY A N 17
ATOM 25269 C CA . GLY A 1 83 ? -26.683 -33.996 1.872 1.00 0.00 83 GLY A CA 17
ATOM 25270 C C . GLY A 1 83 ? -26.163 -33.524 0.517 1.00 0.00 83 GLY A C 17
ATOM 25271 O O . GLY A 1 83 ? -25.241 -32.711 0.445 1.00 0.00 83 GLY A O 17
ATOM 25275 N N . SER A 1 84 ? -26.772 -34.024 -0.555 1.00 0.00 84 SER A N 17
ATOM 25276 C CA . SER A 1 84 ? -26.384 -33.633 -1.911 1.00 0.00 84 SER A CA 17
ATOM 25277 C C . SER A 1 84 ? -27.417 -32.669 -2.485 1.00 0.00 84 SER A C 17
ATOM 25278 O O . SER A 1 84 ? -28.616 -32.933 -2.435 1.00 0.00 84 SER A O 17
ATOM 25286 N N . VAL A 1 85 ? -26.957 -31.540 -3.024 1.00 0.00 85 VAL A N 17
ATOM 25287 C CA . VAL A 1 85 ? -27.876 -30.550 -3.588 1.00 0.00 85 VAL A CA 17
ATOM 25288 C C . VAL A 1 85 ? -27.339 -29.976 -4.895 1.00 0.00 85 VAL A C 17
ATOM 25289 O O . VAL A 1 85 ? -26.131 -29.823 -5.073 1.00 0.00 85 VAL A O 17
ATOM 25302 N N . TYR A 1 86 ? -28.259 -29.659 -5.805 1.00 0.00 86 TYR A N 17
ATOM 25303 C CA . TYR A 1 86 ? -27.903 -29.094 -7.105 1.00 0.00 86 TYR A CA 17
ATOM 25304 C C . TYR A 1 86 ? -28.838 -27.937 -7.443 1.00 0.00 86 TYR A C 17
ATOM 25305 O O . TYR A 1 86 ? -30.058 -28.076 -7.370 1.00 0.00 86 TYR A O 17
ATOM 25323 N N . ALA A 1 87 ? -28.266 -26.795 -7.808 1.00 0.00 87 ALA A N 17
ATOM 25324 C CA . ALA A 1 87 ? -29.079 -25.633 -8.147 1.00 0.00 87 ALA A CA 17
ATOM 25325 C C . ALA A 1 87 ? -28.290 -24.651 -9.003 1.00 0.00 87 ALA A C 17
ATOM 25326 O O . ALA A 1 87 ? -27.106 -24.421 -8.768 1.00 0.00 87 ALA A O 17
ATOM 25333 N N . GLU A 1 88 ? -28.957 -24.074 -9.995 1.00 0.00 88 GLU A N 17
ATOM 25334 C CA . GLU A 1 88 ? -28.311 -23.115 -10.883 1.00 0.00 88 GLU A CA 17
ATOM 25335 C C . GLU A 1 88 ? -27.682 -21.984 -10.071 1.00 0.00 88 GLU A C 17
ATOM 25336 O O . GLU A 1 88 ? -26.509 -21.654 -10.249 1.00 0.00 88 GLU A O 17
ATOM 25348 N N . ALA A 1 89 ? -28.473 -21.399 -9.172 1.00 0.00 89 ALA A N 17
ATOM 25349 C CA . ALA A 1 89 ? -27.999 -20.306 -8.320 1.00 0.00 89 ALA A CA 17
ATOM 25350 C C . ALA A 1 89 ? -28.383 -20.572 -6.870 1.00 0.00 89 ALA A C 17
ATOM 25351 O O . ALA A 1 89 ? -29.422 -21.173 -6.598 1.00 0.00 89 ALA A O 17
ATOM 25358 N N . VAL A 1 90 ? -27.538 -20.135 -5.937 1.00 0.00 90 VAL A N 17
ATOM 25359 C CA . VAL A 1 90 ? -27.815 -20.355 -4.520 1.00 0.00 90 VAL A CA 17
ATOM 25360 C C . VAL A 1 90 ? -27.162 -19.285 -3.646 1.00 0.00 90 VAL A C 17
ATOM 25361 O O . VAL A 1 90 ? -25.993 -18.941 -3.827 1.00 0.00 90 VAL A O 17
ATOM 25374 N N . GLU A 1 91 ? -27.932 -18.781 -2.680 1.00 0.00 91 GLU A N 17
ATOM 25375 C CA . GLU A 1 91 ? -27.445 -17.768 -1.742 1.00 0.00 91 GLU A CA 17
ATOM 25376 C C . GLU A 1 91 ? -27.535 -18.317 -0.322 1.00 0.00 91 GLU A C 17
ATOM 25377 O O . GLU A 1 91 ? -28.626 -18.602 0.178 1.00 0.00 91 GLU A O 17
ATOM 25389 N N . VAL A 1 92 ? -26.380 -18.495 0.314 1.00 0.00 92 VAL A N 17
ATOM 25390 C CA . VAL A 1 92 ? -26.336 -19.048 1.665 1.00 0.00 92 VAL A CA 17
ATOM 25391 C C . VAL A 1 92 ? -26.439 -17.960 2.735 1.00 0.00 92 VAL A C 17
ATOM 25392 O O . VAL A 1 92 ? -25.790 -16.920 2.648 1.00 0.00 92 VAL A O 17
ATOM 25405 N N . ARG A 1 93 ? -27.246 -18.238 3.759 1.00 0.00 93 ARG A N 17
ATOM 25406 C CA . ARG A 1 93 ? -27.439 -17.331 4.882 1.00 0.00 93 ARG A CA 17
ATOM 25407 C C . ARG A 1 93 ? -27.373 -18.148 6.167 1.00 0.00 93 ARG A C 17
ATOM 25408 O O . ARG A 1 93 ? -27.868 -17.735 7.215 1.00 0.00 93 ARG A O 17
ATOM 25429 N N . GLY A 1 94 ? -26.780 -19.336 6.052 1.00 0.00 94 GLY A N 17
ATOM 25430 C CA . GLY A 1 94 ? -26.674 -20.248 7.182 1.00 0.00 94 GLY A CA 17
ATOM 25431 C C . GLY A 1 94 ? -25.569 -21.284 6.962 1.00 0.00 94 GLY A C 17
ATOM 25432 O O . GLY A 1 94 ? -24.586 -21.011 6.276 1.00 0.00 94 GLY A O 17
ATOM 25436 N N . ARG A 1 95 ? -25.709 -22.463 7.580 1.00 0.00 95 ARG A N 17
ATOM 25437 C CA . ARG A 1 95 ? -24.676 -23.504 7.473 1.00 0.00 95 ARG A CA 17
ATOM 25438 C C . ARG A 1 95 ? -25.104 -24.687 6.600 1.00 0.00 95 ARG A C 17
ATOM 25439 O O . ARG A 1 95 ? -26.212 -25.227 6.718 1.00 0.00 95 ARG A O 17
ATOM 25460 N N . VAL A 1 96 ? -24.177 -25.089 5.732 1.00 0.00 96 VAL A N 17
ATOM 25461 C CA . VAL A 1 96 ? -24.381 -26.212 4.822 1.00 0.00 96 VAL A CA 17
ATOM 25462 C C . VAL A 1 96 ? -23.097 -27.034 4.734 1.00 0.00 96 VAL A C 17
ATOM 25463 O O . VAL A 1 96 ? -22.049 -26.524 4.342 1.00 0.00 96 VAL A O 17
ATOM 25476 N N . VAL A 1 97 ? -23.177 -28.306 5.117 1.00 0.00 97 VAL A N 17
ATOM 25477 C CA . VAL A 1 97 ? -22.004 -29.181 5.089 1.00 0.00 97 VAL A CA 17
ATOM 25478 C C . VAL A 1 97 ? -22.354 -30.536 4.482 1.00 0.00 97 VAL A C 17
ATOM 25479 O O . VAL A 1 97 ? -23.302 -31.196 4.909 1.00 0.00 97 VAL A O 17
ATOM 25492 N N . GLY A 1 98 ? -21.580 -30.940 3.478 1.00 0.00 98 GLY A N 17
ATOM 25493 C CA . GLY A 1 98 ? -21.808 -32.215 2.805 1.00 0.00 98 GLY A CA 17
ATOM 25494 C C . GLY A 1 98 ? -21.316 -32.156 1.364 1.00 0.00 98 GLY A C 17
ATOM 25495 O O . GLY A 1 98 ? -20.170 -32.502 1.072 1.00 0.00 98 GLY A O 17
ATOM 25499 N N . ALA A 1 99 ? -22.187 -31.707 0.466 1.00 0.00 99 ALA A N 17
ATOM 25500 C CA . ALA A 1 99 ? -21.828 -31.601 -0.943 1.00 0.00 99 ALA A CA 17
ATOM 25501 C C . ALA A 1 99 ? -22.858 -30.758 -1.693 1.00 0.00 99 ALA A C 17
ATOM 25502 O O . ALA A 1 99 ? -24.064 -30.981 -1.571 1.00 0.00 99 ALA A O 17
ATOM 25509 N N . ILE A 1 100 ? -22.376 -29.786 -2.467 1.00 0.00 100 ILE A N 17
ATOM 25510 C CA . ILE A 1 100 ? -23.266 -28.910 -3.230 1.00 0.00 100 ILE A CA 17
ATOM 25511 C C . ILE A 1 100 ? -22.623 -28.503 -4.552 1.00 0.00 100 ILE A C 17
ATOM 25512 O O . ILE A 1 100 ? -21.413 -28.282 -4.630 1.00 0.00 100 ILE A O 17
ATOM 25528 N N . THR A 1 101 ? -23.451 -28.405 -5.590 1.00 0.00 101 THR A N 17
ATOM 25529 C CA . THR A 1 101 ? -22.983 -28.020 -6.922 1.00 0.00 101 THR A CA 17
ATOM 25530 C C . THR A 1 101 ? -23.897 -26.949 -7.510 1.00 0.00 101 THR A C 17
ATOM 25531 O O . THR A 1 101 ? -25.119 -27.104 -7.521 1.00 0.00 101 THR A O 17
ATOM 25542 N N . SER A 1 102 ? -23.301 -25.865 -7.994 1.00 0.00 102 SER A N 17
ATOM 25543 C CA . SER A 1 102 ? -24.077 -24.775 -8.578 1.00 0.00 102 SER A CA 17
ATOM 25544 C C . SER A 1 102 ? -23.234 -23.991 -9.576 1.00 0.00 102 SER A C 17
ATOM 25545 O O . SER A 1 102 ? -22.007 -24.025 -9.527 1.00 0.00 102 SER A O 17
ATOM 25553 N N . LYS A 1 103 ? -23.899 -23.282 -10.481 1.00 0.00 103 LYS A N 17
ATOM 25554 C CA . LYS A 1 103 ? -23.195 -22.492 -11.483 1.00 0.00 103 LYS A CA 17
ATOM 25555 C C . LYS A 1 103 ? -22.733 -21.166 -10.883 1.00 0.00 103 LYS A C 17
ATOM 25556 O O . LYS A 1 103 ? -21.675 -20.645 -11.239 1.00 0.00 103 LYS A O 17
ATOM 25575 N N . GLN A 1 104 ? -23.534 -20.630 -9.967 1.00 0.00 104 GLN A N 17
ATOM 25576 C CA . GLN A 1 104 ? -23.212 -19.365 -9.308 1.00 0.00 104 GLN A CA 17
ATOM 25577 C C . GLN A 1 104 ? -23.665 -19.409 -7.852 1.00 0.00 104 GLN A C 17
ATOM 25578 O O . GLN A 1 104 ? -24.782 -19.829 -7.555 1.00 0.00 104 GLN A O 17
ATOM 25592 N N . VAL A 1 105 ? -22.789 -18.987 -6.942 1.00 0.00 105 VAL A N 17
ATOM 25593 C CA . VAL A 1 105 ? -23.117 -19.003 -5.516 1.00 0.00 105 VAL A CA 17
ATOM 25594 C C . VAL A 1 105 ? -22.480 -17.821 -4.788 1.00 0.00 105 VAL A C 17
ATOM 25595 O O . VAL A 1 105 ? -21.406 -17.348 -5.162 1.00 0.00 105 VAL A O 17
ATOM 25608 N N . ARG A 1 106 ? -23.156 -17.362 -3.736 1.00 0.00 106 ARG A N 17
ATOM 25609 C CA . ARG A 1 106 ? -22.670 -16.245 -2.929 1.00 0.00 106 ARG A CA 17
ATOM 25610 C C . ARG A 1 106 ? -22.953 -16.523 -1.454 1.00 0.00 106 ARG A C 17
ATOM 25611 O O . ARG A 1 106 ? -24.111 -16.632 -1.048 1.00 0.00 106 ARG A O 17
ATOM 25632 N N . LEU A 1 107 ? -21.896 -16.660 -0.658 1.00 0.00 107 LEU A N 17
ATOM 25633 C CA . LEU A 1 107 ? -22.066 -16.951 0.762 1.00 0.00 107 LEU A CA 17
ATOM 25634 C C . LEU A 1 107 ? -22.460 -15.700 1.545 1.00 0.00 107 LEU A C 17
ATOM 25635 O O . LEU A 1 107 ? -21.606 -14.913 1.956 1.00 0.00 107 LEU A O 17
ATOM 25651 N N . TYR A 1 108 ? -23.762 -15.549 1.774 1.00 0.00 108 TYR A N 17
ATOM 25652 C CA . TYR A 1 108 ? -24.283 -14.422 2.541 1.00 0.00 108 TYR A CA 17
ATOM 25653 C C . TYR A 1 108 ? -24.411 -14.829 4.010 1.00 0.00 108 TYR A C 17
ATOM 25654 O O . TYR A 1 108 ? -24.442 -16.017 4.329 1.00 0.00 108 TYR A O 17
ATOM 25672 N N . GLY A 1 109 ? -24.499 -13.848 4.898 1.00 0.00 109 GLY A N 17
ATOM 25673 C CA . GLY A 1 109 ? -24.643 -14.143 6.319 1.00 0.00 109 GLY A CA 17
ATOM 25674 C C . GLY A 1 109 ? -23.382 -14.789 6.889 1.00 0.00 109 GLY A C 17
ATOM 25675 O O . GLY A 1 109 ? -22.439 -15.084 6.157 1.00 0.00 109 GLY A O 17
ATOM 25679 N N . THR A 1 110 ? -23.390 -15.026 8.202 1.00 0.00 110 THR A N 17
ATOM 25680 C CA . THR A 1 110 ? -22.261 -15.664 8.885 1.00 0.00 110 THR A CA 17
ATOM 25681 C C . THR A 1 110 ? -22.227 -17.152 8.535 1.00 0.00 110 THR A C 17
ATOM 25682 O O . THR A 1 110 ? -21.788 -17.985 9.329 1.00 0.00 110 THR A O 17
ATOM 25693 N N . SER A 1 111 ? -22.741 -17.468 7.353 1.00 0.00 111 SER A N 17
ATOM 25694 C CA . SER A 1 111 ? -22.831 -18.845 6.880 1.00 0.00 111 SER A CA 17
ATOM 25695 C C . SER A 1 111 ? -21.489 -19.569 6.896 1.00 0.00 111 SER A C 17
ATOM 25696 O O . SER A 1 111 ? -20.423 -18.955 6.949 1.00 0.00 111 SER A O 17
ATOM 25704 N N . TYR A 1 112 ? -21.575 -20.899 6.824 1.00 0.00 112 TYR A N 17
ATOM 25705 C CA . TYR A 1 112 ? -20.397 -21.763 6.804 1.00 0.00 112 TYR A CA 17
ATOM 25706 C C . TYR A 1 112 ? -20.567 -22.825 5.717 1.00 0.00 112 TYR A C 17
ATOM 25707 O O . TYR A 1 112 ? -21.691 -23.214 5.398 1.00 0.00 112 TYR A O 17
ATOM 25725 N N . VAL A 1 113 ? -19.463 -23.289 5.149 1.00 0.00 113 VAL A N 17
ATOM 25726 C CA . VAL A 1 113 ? -19.526 -24.304 4.098 1.00 0.00 113 VAL A CA 17
ATOM 25727 C C . VAL A 1 113 ? -18.400 -25.321 4.271 1.00 0.00 113 VAL A C 17
ATOM 25728 O O . VAL A 1 113 ? -17.224 -24.981 4.173 1.00 0.00 113 VAL A O 17
ATOM 25741 N N . ASP A 1 114 ? -18.771 -26.573 4.543 1.00 0.00 114 ASP A N 17
ATOM 25742 C CA . ASP A 1 114 ? -17.782 -27.638 4.742 1.00 0.00 114 ASP A CA 17
ATOM 25743 C C . ASP A 1 114 ? -18.169 -28.894 3.966 1.00 0.00 114 ASP A C 17
ATOM 25744 O O . ASP A 1 114 ? -19.091 -29.611 4.350 1.00 0.00 114 ASP A O 17
ATOM 25753 N N . GLY A 1 115 ? -17.452 -29.163 2.880 1.00 0.00 115 GLY A N 17
ATOM 25754 C CA . GLY A 1 115 ? -17.730 -30.343 2.069 1.00 0.00 115 GLY A CA 17
ATOM 25755 C C . GLY A 1 115 ? -17.179 -30.176 0.658 1.00 0.00 115 GLY A C 17
ATOM 25756 O O . GLY A 1 115 ? -16.422 -29.245 0.382 1.00 0.00 115 GLY A O 17
ATOM 25760 N N . ASP A 1 116 ? -17.567 -31.083 -0.233 1.00 0.00 116 ASP A N 17
ATOM 25761 C CA . ASP A 1 116 ? -17.111 -31.024 -1.618 1.00 0.00 116 ASP A CA 17
ATOM 25762 C C . ASP A 1 116 ? -18.002 -30.086 -2.420 1.00 0.00 116 ASP A C 17
ATOM 25763 O O . ASP A 1 116 ? -19.193 -30.345 -2.594 1.00 0.00 116 ASP A O 17
ATOM 25772 N N . ILE A 1 117 ? -17.421 -28.990 -2.902 1.00 0.00 117 ILE A N 17
ATOM 25773 C CA . ILE A 1 117 ? -18.175 -28.007 -3.682 1.00 0.00 117 ILE A CA 17
ATOM 25774 C C . ILE A 1 117 ? -17.619 -27.891 -5.095 1.00 0.00 117 ILE A C 17
ATOM 25775 O O . ILE A 1 117 ? -16.406 -27.913 -5.304 1.00 0.00 117 ILE A O 17
ATOM 25791 N N . THR A 1 118 ? -18.523 -27.759 -6.063 1.00 0.00 118 THR A N 17
ATOM 25792 C CA . THR A 1 118 ? -18.138 -27.629 -7.466 1.00 0.00 118 THR A CA 17
ATOM 25793 C C . THR A 1 118 ? -18.975 -26.544 -8.129 1.00 0.00 118 THR A C 17
ATOM 25794 O O . THR A 1 118 ? -20.204 -26.611 -8.129 1.00 0.00 118 THR A O 17
ATOM 25805 N N . HIS A 1 119 ? -18.309 -25.535 -8.679 1.00 0.00 119 HIS A N 17
ATOM 25806 C CA . HIS A 1 119 ? -19.019 -24.439 -9.322 1.00 0.00 119 HIS A CA 17
ATOM 25807 C C . HIS A 1 119 ? -18.114 -23.697 -10.300 1.00 0.00 119 HIS A C 17
ATOM 25808 O O . HIS A 1 119 ? -16.897 -23.888 -10.308 1.00 0.00 119 HIS A O 17
ATOM 25822 N N . GLU A 1 120 ? -18.725 -22.848 -11.121 1.00 0.00 120 GLU A N 17
ATOM 25823 C CA . GLU A 1 120 ? -17.983 -22.067 -12.107 1.00 0.00 120 GLU A CA 17
ATOM 25824 C C . GLU A 1 120 ? -17.638 -20.694 -11.539 1.00 0.00 120 GLU A C 17
ATOM 25825 O O . GLU A 1 120 ? -16.513 -20.218 -11.683 1.00 0.00 120 GLU A O 17
ATOM 25837 N N . GLN A 1 121 ? -18.618 -20.064 -10.890 1.00 0.00 121 GLN A N 17
ATOM 25838 C CA . GLN A 1 121 ? -18.423 -18.741 -10.292 1.00 0.00 121 GLN A CA 17
ATOM 25839 C C . GLN A 1 121 ? -18.815 -18.759 -8.818 1.00 0.00 121 GLN A C 17
ATOM 25840 O O . GLN A 1 121 ? -19.914 -19.190 -8.462 1.00 0.00 121 GLN A O 17
ATOM 25854 N N . LEU A 1 122 ? -17.910 -18.287 -7.960 1.00 0.00 122 LEU A N 17
ATOM 25855 C CA . LEU A 1 122 ? -18.165 -18.250 -6.519 1.00 0.00 122 LEU A CA 17
ATOM 25856 C C . LEU A 1 122 ? -17.888 -16.851 -5.971 1.00 0.00 122 LEU A C 17
ATOM 25857 O O . LEU A 1 122 ? -17.010 -16.143 -6.462 1.00 0.00 122 LEU A O 17
ATOM 25873 N N . ALA A 1 123 ? -18.646 -16.465 -4.947 1.00 0.00 123 ALA A N 17
ATOM 25874 C CA . ALA A 1 123 ? -18.484 -15.150 -4.326 1.00 0.00 123 ALA A CA 17
ATOM 25875 C C . ALA A 1 123 ? -18.576 -15.271 -2.809 1.00 0.00 123 ALA A C 17
ATOM 25876 O O . ALA A 1 123 ? -19.206 -16.191 -2.287 1.00 0.00 123 ALA A O 17
ATOM 25883 N N . MET A 1 124 ? -17.938 -14.340 -2.104 1.00 0.00 124 MET A N 17
ATOM 25884 C CA . MET A 1 124 ? -17.945 -14.348 -0.640 1.00 0.00 124 MET A CA 17
ATOM 25885 C C . MET A 1 124 ? -18.305 -12.969 -0.097 1.00 0.00 124 MET A C 17
ATOM 25886 O O . MET A 1 124 ? -17.759 -11.956 -0.537 1.00 0.00 124 MET A O 17
ATOM 25900 N N . GLU A 1 125 ? -19.226 -12.938 0.865 1.00 0.00 125 GLU A N 17
ATOM 25901 C CA . GLU A 1 125 ? -19.658 -11.680 1.474 1.00 0.00 125 GLU A CA 17
ATOM 25902 C C . GLU A 1 125 ? -19.425 -11.710 2.979 1.00 0.00 125 GLU A C 17
ATOM 25903 O O . GLU A 1 125 ? -19.233 -12.777 3.564 1.00 0.00 125 GLU A O 17
ATOM 25915 N N . THR A 1 126 ? -19.443 -10.535 3.603 1.00 0.00 126 THR A N 17
ATOM 25916 C CA . THR A 1 126 ? -19.232 -10.446 5.044 1.00 0.00 126 THR A CA 17
ATOM 25917 C C . THR A 1 126 ? -20.024 -11.535 5.760 1.00 0.00 126 THR A C 17
ATOM 25918 O O . THR A 1 126 ? -21.254 -11.522 5.762 1.00 0.00 126 THR A O 17
ATOM 25929 N N . GLY A 1 127 ? -19.310 -12.486 6.357 1.00 0.00 127 GLY A N 17
ATOM 25930 C CA . GLY A 1 127 ? -19.953 -13.593 7.065 1.00 0.00 127 GLY A CA 17
ATOM 25931 C C . GLY A 1 127 ? -19.763 -14.892 6.292 1.00 0.00 127 GLY A C 17
ATOM 25932 O O . GLY A 1 127 ? -20.329 -15.934 6.638 1.00 0.00 127 GLY A O 17
ATOM 25936 N N . ALA A 1 128 ? -18.962 -14.821 5.232 1.00 0.00 128 ALA A N 17
ATOM 25937 C CA . ALA A 1 128 ? -18.697 -15.991 4.407 1.00 0.00 128 ALA A CA 17
ATOM 25938 C C . ALA A 1 128 ? -17.490 -16.761 4.932 1.00 0.00 128 ALA A C 17
ATOM 25939 O O . ALA A 1 128 ? -16.368 -16.255 4.934 1.00 0.00 128 ALA A O 17
ATOM 25946 N N . PHE A 1 129 ? -17.730 -18.000 5.346 1.00 0.00 129 PHE A N 17
ATOM 25947 C CA . PHE A 1 129 ? -16.666 -18.871 5.846 1.00 0.00 129 PHE A CA 17
ATOM 25948 C C . PHE A 1 129 ? -16.731 -20.189 5.090 1.00 0.00 129 PHE A C 17
ATOM 25949 O O . PHE A 1 129 ? -17.720 -20.911 5.185 1.00 0.00 129 PHE A O 17
ATOM 25966 N N . PHE A 1 130 ? -15.701 -20.488 4.300 1.00 0.00 130 PHE A N 17
ATOM 25967 C CA . PHE A 1 130 ? -15.706 -21.715 3.502 1.00 0.00 130 PHE A CA 17
ATOM 25968 C C . PHE A 1 130 ? -14.402 -22.495 3.625 1.00 0.00 130 PHE A C 17
ATOM 25969 O O . PHE A 1 130 ? -13.385 -22.120 3.041 1.00 0.00 130 PHE A O 17
ATOM 25986 N N . GLN A 1 131 ? -14.464 -23.634 4.316 1.00 0.00 131 GLN A N 17
ATOM 25987 C CA . GLN A 1 131 ? -13.308 -24.514 4.417 1.00 0.00 131 GLN A CA 17
ATOM 25988 C C . GLN A 1 131 ? -13.773 -25.904 4.021 1.00 0.00 131 GLN A C 17
ATOM 25989 O O . GLN A 1 131 ? -14.370 -26.634 4.812 1.00 0.00 131 GLN A O 17
ATOM 26003 N N . GLY A 1 132 ? -13.501 -26.236 2.776 1.00 0.00 132 GLY A N 17
ATOM 26004 C CA . GLY A 1 132 ? -13.883 -27.516 2.207 1.00 0.00 132 GLY A CA 17
ATOM 26005 C C . GLY A 1 132 ? -12.995 -27.812 1.017 1.00 0.00 132 GLY A C 17
ATOM 26006 O O . GLY A 1 132 ? -12.180 -26.975 0.631 1.00 0.00 132 GLY A O 17
ATOM 26010 N N . ARG A 1 133 ? -13.177 -28.965 0.395 1.00 0.00 133 ARG A N 17
ATOM 26011 C CA . ARG A 1 133 ? -12.390 -29.261 -0.786 1.00 0.00 133 ARG A CA 17
ATOM 26012 C C . ARG A 1 133 ? -13.059 -28.553 -1.958 1.00 0.00 133 ARG A C 17
ATOM 26013 O O . ARG A 1 133 ? -14.156 -28.923 -2.384 1.00 0.00 133 ARG A O 17
ATOM 26034 N N . SER A 1 134 ? -12.400 -27.506 -2.446 1.00 0.00 134 SER A N 17
ATOM 26035 C CA . SER A 1 134 ? -12.939 -26.711 -3.542 1.00 0.00 134 SER A CA 17
ATOM 26036 C C . SER A 1 134 ? -12.531 -27.296 -4.885 1.00 0.00 134 SER A C 17
ATOM 26037 O O . SER A 1 134 ? -11.375 -27.665 -5.088 1.00 0.00 134 SER A O 17
ATOM 26045 N N . LEU A 1 135 ? -13.490 -27.373 -5.805 1.00 0.00 135 LEU A N 17
ATOM 26046 C CA . LEU A 1 135 ? -13.229 -27.911 -7.139 1.00 0.00 135 LEU A CA 17
ATOM 26047 C C . LEU A 1 135 ? -13.393 -26.816 -8.188 1.00 0.00 135 LEU A C 17
ATOM 26048 O O . LEU A 1 135 ? -14.506 -26.369 -8.465 1.00 0.00 135 LEU A O 17
ATOM 26064 N N . LYS A 1 136 ? -12.273 -26.388 -8.764 1.00 0.00 136 LYS A N 17
ATOM 26065 C CA . LYS A 1 136 ? -12.296 -25.340 -9.780 1.00 0.00 136 LYS A CA 17
ATOM 26066 C C . LYS A 1 136 ? -12.603 -25.931 -11.153 1.00 0.00 136 LYS A C 17
ATOM 26067 O O . LYS A 1 136 ? -11.958 -26.885 -11.586 1.00 0.00 136 LYS A O 17
ATOM 26086 N N . PHE A 1 137 ? -13.590 -25.357 -11.831 1.00 0.00 137 PHE A N 17
ATOM 26087 C CA . PHE A 1 137 ? -13.974 -25.836 -13.154 1.00 0.00 137 PHE A CA 17
ATOM 26088 C C . PHE A 1 137 ? -12.843 -25.627 -14.154 1.00 0.00 137 PHE A C 17
ATOM 26089 O O . PHE A 1 137 ? -11.887 -24.901 -13.883 1.00 0.00 137 PHE A O 17
ATOM 26106 N N . GLN A 1 138 ? -12.960 -26.267 -15.313 1.00 0.00 138 GLN A N 17
ATOM 26107 C CA . GLN A 1 138 ? -11.941 -26.142 -16.349 1.00 0.00 138 GLN A CA 17
ATOM 26108 C C . GLN A 1 138 ? -11.958 -24.736 -16.944 1.00 0.00 138 GLN A C 17
ATOM 26109 O O . GLN A 1 138 ? -11.819 -23.747 -16.225 1.00 0.00 138 GLN A O 17
ATOM 26123 N N . ARG A 1 139 ? -12.130 -24.656 -18.258 1.00 0.00 139 ARG A N 17
ATOM 26124 C CA . ARG A 1 139 ? -12.164 -23.366 -18.937 1.00 0.00 139 ARG A CA 17
ATOM 26125 C C . ARG A 1 139 ? -13.288 -22.498 -18.382 1.00 0.00 139 ARG A C 17
ATOM 26126 O O . ARG A 1 139 ? -13.265 -21.276 -18.517 1.00 0.00 139 ARG A O 17
ATOM 26147 N N . LYS A 1 37 ? -42.904 -22.516 -5.647 1.00 0.00 37 LYS A N 18
ATOM 26148 C CA . LYS A 1 37 ? -43.081 -21.765 -6.885 1.00 0.00 37 LYS A CA 18
ATOM 26149 C C . LYS A 1 37 ? -42.049 -20.646 -6.985 1.00 0.00 37 LYS A C 18
ATOM 26150 O O . LYS A 1 37 ? -40.883 -20.832 -6.633 1.00 0.00 37 LYS A O 18
ATOM 26169 N N . VAL A 1 38 ? -42.485 -19.486 -7.464 1.00 0.00 38 VAL A N 18
ATOM 26170 C CA . VAL A 1 38 ? -41.592 -18.343 -7.603 1.00 0.00 38 VAL A CA 18
ATOM 26171 C C . VAL A 1 38 ? -40.931 -18.018 -6.265 1.00 0.00 38 VAL A C 18
ATOM 26172 O O . VAL A 1 38 ? -39.774 -17.604 -6.216 1.00 0.00 38 VAL A O 18
ATOM 26185 N N . ALA A 1 39 ? -41.681 -18.212 -5.185 1.00 0.00 39 ALA A N 18
ATOM 26186 C CA . ALA A 1 39 ? -41.166 -17.942 -3.847 1.00 0.00 39 ALA A CA 18
ATOM 26187 C C . ALA A 1 39 ? -41.911 -18.781 -2.815 1.00 0.00 39 ALA A C 18
ATOM 26188 O O . ALA A 1 39 ? -43.119 -18.991 -2.928 1.00 0.00 39 ALA A O 18
ATOM 26195 N N . SER A 1 40 ? -41.186 -19.263 -1.808 1.00 0.00 40 SER A N 18
ATOM 26196 C CA . SER A 1 40 ? -41.797 -20.081 -0.762 1.00 0.00 40 SER A CA 18
ATOM 26197 C C . SER A 1 40 ? -41.054 -19.914 0.559 1.00 0.00 40 SER A C 18
ATOM 26198 O O . SER A 1 40 ? -39.895 -19.496 0.582 1.00 0.00 40 SER A O 18
ATOM 26206 N N . LEU A 1 41 ? -41.729 -20.244 1.661 1.00 0.00 41 LEU A N 18
ATOM 26207 C CA . LEU A 1 41 ? -41.128 -20.131 2.990 1.00 0.00 41 LEU A CA 18
ATOM 26208 C C . LEU A 1 41 ? -41.485 -21.347 3.842 1.00 0.00 41 LEU A C 18
ATOM 26209 O O . LEU A 1 41 ? -42.627 -21.504 4.272 1.00 0.00 41 LEU A O 18
ATOM 26225 N N . LEU A 1 42 ? -40.493 -22.203 4.087 1.00 0.00 42 LEU A N 18
ATOM 26226 C CA . LEU A 1 42 ? -40.702 -23.405 4.896 1.00 0.00 42 LEU A CA 18
ATOM 26227 C C . LEU A 1 42 ? -40.207 -23.173 6.322 1.00 0.00 42 LEU A C 18
ATOM 26228 O O . LEU A 1 42 ? -39.076 -22.736 6.534 1.00 0.00 42 LEU A O 18
ATOM 26244 N N . SER A 1 43 ? -41.064 -23.469 7.295 1.00 0.00 43 SER A N 18
ATOM 26245 C CA . SER A 1 43 ? -40.703 -23.288 8.698 1.00 0.00 43 SER A CA 18
ATOM 26246 C C . SER A 1 43 ? -39.578 -24.239 9.093 1.00 0.00 43 SER A C 18
ATOM 26247 O O . SER A 1 43 ? -38.946 -24.860 8.237 1.00 0.00 43 SER A O 18
ATOM 26255 N N . ALA A 1 44 ? -39.329 -24.345 10.395 1.00 0.00 44 ALA A N 18
ATOM 26256 C CA . ALA A 1 44 ? -38.271 -25.220 10.892 1.00 0.00 44 ALA A CA 18
ATOM 26257 C C . ALA A 1 44 ? -38.763 -26.659 10.992 1.00 0.00 44 ALA A C 18
ATOM 26258 O O . ALA A 1 44 ? -37.979 -27.602 10.870 1.00 0.00 44 ALA A O 18
ATOM 26265 N N . ASP A 1 45 ? -40.061 -26.825 11.212 1.00 0.00 45 ASP A N 18
ATOM 26266 C CA . ASP A 1 45 ? -40.639 -28.158 11.324 1.00 0.00 45 ASP A CA 18
ATOM 26267 C C . ASP A 1 45 ? -40.620 -28.864 9.972 1.00 0.00 45 ASP A C 18
ATOM 26268 O O . ASP A 1 45 ? -41.231 -29.919 9.804 1.00 0.00 45 ASP A O 18
ATOM 26277 N N . LEU A 1 46 ? -39.918 -28.271 9.005 1.00 0.00 46 LEU A N 18
ATOM 26278 C CA . LEU A 1 46 ? -39.828 -28.850 7.663 1.00 0.00 46 LEU A CA 18
ATOM 26279 C C . LEU A 1 46 ? -38.479 -29.537 7.455 1.00 0.00 46 LEU A C 18
ATOM 26280 O O . LEU A 1 46 ? -37.414 -28.963 7.715 1.00 0.00 46 LEU A O 18
ATOM 26296 N N . THR A 1 47 ? -38.542 -30.777 6.974 1.00 0.00 47 THR A N 18
ATOM 26297 C CA . THR A 1 47 ? -37.343 -31.568 6.714 1.00 0.00 47 THR A CA 18
ATOM 26298 C C . THR A 1 47 ? -37.485 -32.329 5.399 1.00 0.00 47 THR A C 18
ATOM 26299 O O . THR A 1 47 ? -38.382 -33.158 5.247 1.00 0.00 47 THR A O 18
ATOM 26310 N N . ILE A 1 48 ? -36.597 -32.044 4.450 1.00 0.00 48 ILE A N 18
ATOM 26311 C CA . ILE A 1 48 ? -36.637 -32.713 3.152 1.00 0.00 48 ILE A CA 18
ATOM 26312 C C . ILE A 1 48 ? -35.847 -34.018 3.217 1.00 0.00 48 ILE A C 18
ATOM 26313 O O . ILE A 1 48 ? -34.730 -34.053 3.732 1.00 0.00 48 ILE A O 18
ATOM 26329 N N . GLU A 1 49 ? -36.437 -35.090 2.693 1.00 0.00 49 GLU A N 18
ATOM 26330 C CA . GLU A 1 49 ? -35.788 -36.400 2.693 1.00 0.00 49 GLU A CA 18
ATOM 26331 C C . GLU A 1 49 ? -35.937 -37.066 1.327 1.00 0.00 49 GLU A C 18
ATOM 26332 O O . GLU A 1 49 ? -37.000 -37.005 0.709 1.00 0.00 49 GLU A O 18
ATOM 26344 N N . GLY A 1 50 ? -34.864 -37.702 0.864 1.00 0.00 50 GLY A N 18
ATOM 26345 C CA . GLY A 1 50 ? -34.883 -38.379 -0.430 1.00 0.00 50 GLY A CA 18
ATOM 26346 C C . GLY A 1 50 ? -34.452 -37.438 -1.548 1.00 0.00 50 GLY A C 18
ATOM 26347 O O . GLY A 1 50 ? -33.278 -37.392 -1.916 1.00 0.00 50 GLY A O 18
ATOM 26351 N N . GLY A 1 51 ? -35.408 -36.692 -2.090 1.00 0.00 51 GLY A N 18
ATOM 26352 C CA . GLY A 1 51 ? -35.114 -35.756 -3.170 1.00 0.00 51 GLY A CA 18
ATOM 26353 C C . GLY A 1 51 ? -36.309 -34.851 -3.443 1.00 0.00 51 GLY A C 18
ATOM 26354 O O . GLY A 1 51 ? -37.397 -35.325 -3.770 1.00 0.00 51 GLY A O 18
ATOM 26358 N N . VAL A 1 52 ? -36.099 -33.542 -3.310 1.00 0.00 52 VAL A N 18
ATOM 26359 C CA . VAL A 1 52 ? -37.167 -32.570 -3.546 1.00 0.00 52 VAL A CA 18
ATOM 26360 C C . VAL A 1 52 ? -37.013 -31.930 -4.922 1.00 0.00 52 VAL A C 18
ATOM 26361 O O . VAL A 1 52 ? -35.925 -31.498 -5.301 1.00 0.00 52 VAL A O 18
ATOM 26374 N N . THR A 1 53 ? -38.115 -31.877 -5.670 1.00 0.00 53 THR A N 18
ATOM 26375 C CA . THR A 1 53 ? -38.107 -31.291 -7.012 1.00 0.00 53 THR A CA 18
ATOM 26376 C C . THR A 1 53 ? -38.931 -30.007 -7.036 1.00 0.00 53 THR A C 18
ATOM 26377 O O . THR A 1 53 ? -40.003 -29.935 -6.437 1.00 0.00 53 THR A O 18
ATOM 26388 N N . GLY A 1 54 ? -38.421 -28.998 -7.736 1.00 0.00 54 GLY A N 18
ATOM 26389 C CA . GLY A 1 54 ? -39.118 -27.721 -7.835 1.00 0.00 54 GLY A CA 18
ATOM 26390 C C . GLY A 1 54 ? -38.344 -26.748 -8.718 1.00 0.00 54 GLY A C 18
ATOM 26391 O O . GLY A 1 54 ? -37.452 -27.149 -9.467 1.00 0.00 54 GLY A O 18
ATOM 26395 N N . GLU A 1 55 ? -38.691 -25.468 -8.627 1.00 0.00 55 GLU A N 18
ATOM 26396 C CA . GLU A 1 55 ? -38.020 -24.447 -9.424 1.00 0.00 55 GLU A CA 18
ATOM 26397 C C . GLU A 1 55 ? -38.428 -23.053 -8.958 1.00 0.00 55 GLU A C 18
ATOM 26398 O O . GLU A 1 55 ? -39.613 -22.720 -8.927 1.00 0.00 55 GLU A O 18
ATOM 26410 N N . GLY A 1 56 ? -37.438 -22.241 -8.593 1.00 0.00 56 GLY A N 18
ATOM 26411 C CA . GLY A 1 56 ? -37.695 -20.878 -8.123 1.00 0.00 56 GLY A CA 18
ATOM 26412 C C . GLY A 1 56 ? -36.947 -20.604 -6.825 1.00 0.00 56 GLY A C 18
ATOM 26413 O O . GLY A 1 56 ? -36.135 -21.415 -6.381 1.00 0.00 56 GLY A O 18
ATOM 26417 N N . GLU A 1 57 ? -37.225 -19.455 -6.220 1.00 0.00 57 GLU A N 18
ATOM 26418 C CA . GLU A 1 57 ? -36.572 -19.085 -4.969 1.00 0.00 57 GLU A CA 18
ATOM 26419 C C . GLU A 1 57 ? -37.185 -19.857 -3.804 1.00 0.00 57 GLU A C 18
ATOM 26420 O O . GLU A 1 57 ? -38.350 -19.658 -3.456 1.00 0.00 57 GLU A O 18
ATOM 26432 N N . LEU A 1 58 ? -36.394 -20.747 -3.206 1.00 0.00 58 LEU A N 18
ATOM 26433 C CA . LEU A 1 58 ? -36.869 -21.555 -2.082 1.00 0.00 58 LEU A CA 18
ATOM 26434 C C . LEU A 1 58 ? -36.211 -21.114 -0.778 1.00 0.00 58 LEU A C 18
ATOM 26435 O O . LEU A 1 58 ? -35.036 -21.393 -0.535 1.00 0.00 58 LEU A O 18
ATOM 26451 N N . GLN A 1 59 ? -36.990 -20.445 0.069 1.00 0.00 59 GLN A N 18
ATOM 26452 C CA . GLN A 1 59 ? -36.496 -19.990 1.367 1.00 0.00 59 GLN A CA 18
ATOM 26453 C C . GLN A 1 59 ? -36.847 -21.033 2.417 1.00 0.00 59 GLN A C 18
ATOM 26454 O O . GLN A 1 59 ? -38.020 -21.233 2.730 1.00 0.00 59 GLN A O 18
ATOM 26468 N N . ILE A 1 60 ? -35.831 -21.718 2.940 1.00 0.00 60 ILE A N 18
ATOM 26469 C CA . ILE A 1 60 ? -36.062 -22.767 3.935 1.00 0.00 60 ILE A CA 18
ATOM 26470 C C . ILE A 1 60 ? -35.193 -22.570 5.175 1.00 0.00 60 ILE A C 18
ATOM 26471 O O . ILE A 1 60 ? -33.967 -22.497 5.093 1.00 0.00 60 ILE A O 18
ATOM 26487 N N . ASP A 1 61 ? -35.853 -22.529 6.329 1.00 0.00 61 ASP A N 18
ATOM 26488 C CA . ASP A 1 61 ? -35.170 -22.391 7.611 1.00 0.00 61 ASP A CA 18
ATOM 26489 C C . ASP A 1 61 ? -35.297 -23.709 8.361 1.00 0.00 61 ASP A C 18
ATOM 26490 O O . ASP A 1 61 ? -35.762 -23.752 9.498 1.00 0.00 61 ASP A O 18
ATOM 26499 N N . GLY A 1 62 ? -34.915 -24.789 7.684 1.00 0.00 62 GLY A N 18
ATOM 26500 C CA . GLY A 1 62 ? -35.014 -26.134 8.245 1.00 0.00 62 GLY A CA 18
ATOM 26501 C C . GLY A 1 62 ? -33.810 -26.989 7.863 1.00 0.00 62 GLY A C 18
ATOM 26502 O O . GLY A 1 62 ? -32.737 -26.469 7.520 1.00 0.00 62 GLY A O 18
ATOM 26506 N N . VAL A 1 63 ? -33.999 -28.311 7.950 1.00 0.00 63 VAL A N 18
ATOM 26507 C CA . VAL A 1 63 ? -32.938 -29.270 7.632 1.00 0.00 63 VAL A CA 18
ATOM 26508 C C . VAL A 1 63 ? -33.217 -29.935 6.286 1.00 0.00 63 VAL A C 18
ATOM 26509 O O . VAL A 1 63 ? -34.290 -30.493 6.074 1.00 0.00 63 VAL A O 18
ATOM 26522 N N . VAL A 1 64 ? -32.246 -29.870 5.373 1.00 0.00 64 VAL A N 18
ATOM 26523 C CA . VAL A 1 64 ? -32.410 -30.467 4.042 1.00 0.00 64 VAL A CA 18
ATOM 26524 C C . VAL A 1 64 ? -31.514 -31.689 3.872 1.00 0.00 64 VAL A C 18
ATOM 26525 O O . VAL A 1 64 ? -30.292 -31.600 3.998 1.00 0.00 64 VAL A O 18
ATOM 26538 N N . LYS A 1 65 ? -32.135 -32.834 3.580 1.00 0.00 65 LYS A N 18
ATOM 26539 C CA . LYS A 1 65 ? -31.396 -34.085 3.385 1.00 0.00 65 LYS A CA 18
ATOM 26540 C C . LYS A 1 65 ? -31.721 -34.695 2.022 1.00 0.00 65 LYS A C 18
ATOM 26541 O O . LYS A 1 65 ? -32.853 -34.610 1.548 1.00 0.00 65 LYS A O 18
ATOM 26560 N N . GLY A 1 66 ? -30.718 -35.310 1.399 1.00 0.00 66 GLY A N 18
ATOM 26561 C CA . GLY A 1 66 ? -30.905 -35.934 0.089 1.00 0.00 66 GLY A CA 18
ATOM 26562 C C . GLY A 1 66 ? -30.574 -34.959 -1.036 1.00 0.00 66 GLY A C 18
ATOM 26563 O O . GLY A 1 66 ? -29.888 -33.959 -0.822 1.00 0.00 66 GLY A O 18
ATOM 26567 N N . ASP A 1 67 ? -31.068 -35.256 -2.235 1.00 0.00 67 ASP A N 18
ATOM 26568 C CA . ASP A 1 67 ? -30.818 -34.397 -3.389 1.00 0.00 67 ASP A CA 18
ATOM 26569 C C . ASP A 1 67 ? -31.754 -33.191 -3.372 1.00 0.00 67 ASP A C 18
ATOM 26570 O O . ASP A 1 67 ? -32.870 -33.265 -2.854 1.00 0.00 67 ASP A O 18
ATOM 26579 N N . VAL A 1 68 ? -31.292 -32.076 -3.940 1.00 0.00 68 VAL A N 18
ATOM 26580 C CA . VAL A 1 68 ? -32.091 -30.849 -3.982 1.00 0.00 68 VAL A CA 18
ATOM 26581 C C . VAL A 1 68 ? -32.076 -30.239 -5.382 1.00 0.00 68 VAL A C 18
ATOM 26582 O O . VAL A 1 68 ? -31.060 -29.704 -5.824 1.00 0.00 68 VAL A O 18
ATOM 26595 N N . ARG A 1 69 ? -33.214 -30.322 -6.071 1.00 0.00 69 ARG A N 18
ATOM 26596 C CA . ARG A 1 69 ? -33.337 -29.773 -7.423 1.00 0.00 69 ARG A CA 18
ATOM 26597 C C . ARG A 1 69 ? -34.192 -28.510 -7.403 1.00 0.00 69 ARG A C 18
ATOM 26598 O O . ARG A 1 69 ? -35.401 -28.574 -7.180 1.00 0.00 69 ARG A O 18
ATOM 26619 N N . VAL A 1 70 ? -33.558 -27.364 -7.638 1.00 0.00 70 VAL A N 18
ATOM 26620 C CA . VAL A 1 70 ? -34.272 -26.089 -7.643 1.00 0.00 70 VAL A CA 18
ATOM 26621 C C . VAL A 1 70 ? -33.489 -25.047 -8.442 1.00 0.00 70 VAL A C 18
ATOM 26622 O O . VAL A 1 70 ? -32.301 -25.223 -8.708 1.00 0.00 70 VAL A O 18
ATOM 26635 N N . GLY A 1 71 ? -34.158 -23.955 -8.808 1.00 0.00 71 GLY A N 18
ATOM 26636 C CA . GLY A 1 71 ? -33.503 -22.888 -9.557 1.00 0.00 71 GLY A CA 18
ATOM 26637 C C . GLY A 1 71 ? -32.601 -22.080 -8.632 1.00 0.00 71 GLY A C 18
ATOM 26638 O O . GLY A 1 71 ? -31.376 -22.130 -8.741 1.00 0.00 71 GLY A O 18
ATOM 26642 N N . ARG A 1 72 ? -33.220 -21.351 -7.704 1.00 0.00 72 ARG A N 18
ATOM 26643 C CA . ARG A 1 72 ? -32.478 -20.544 -6.734 1.00 0.00 72 ARG A CA 18
ATOM 26644 C C . ARG A 1 72 ? -32.750 -21.064 -5.326 1.00 0.00 72 ARG A C 18
ATOM 26645 O O . ARG A 1 72 ? -33.892 -21.068 -4.866 1.00 0.00 72 ARG A O 18
ATOM 26666 N N . LEU A 1 73 ? -31.694 -21.514 -4.647 1.00 0.00 73 LEU A N 18
ATOM 26667 C CA . LEU A 1 73 ? -31.829 -22.048 -3.290 1.00 0.00 73 LEU A CA 18
ATOM 26668 C C . LEU A 1 73 ? -31.362 -21.031 -2.259 1.00 0.00 73 LEU A C 18
ATOM 26669 O O . LEU A 1 73 ? -30.217 -20.580 -2.288 1.00 0.00 73 LEU A O 18
ATOM 26685 N N . THR A 1 74 ? -32.257 -20.686 -1.339 1.00 0.00 74 THR A N 18
ATOM 26686 C CA . THR A 1 74 ? -31.941 -19.732 -0.278 1.00 0.00 74 THR A CA 18
ATOM 26687 C C . THR A 1 74 ? -31.992 -20.436 1.074 1.00 0.00 74 THR A C 18
ATOM 26688 O O . THR A 1 74 ? -33.045 -20.915 1.493 1.00 0.00 74 THR A O 18
ATOM 26699 N N . VAL A 1 75 ? -30.844 -20.510 1.745 1.00 0.00 75 VAL A N 18
ATOM 26700 C CA . VAL A 1 75 ? -30.773 -21.177 3.041 1.00 0.00 75 VAL A CA 18
ATOM 26701 C C . VAL A 1 75 ? -31.226 -20.234 4.151 1.00 0.00 75 VAL A C 18
ATOM 26702 O O . VAL A 1 75 ? -30.536 -19.263 4.482 1.00 0.00 75 VAL A O 18
ATOM 26715 N N . GLY A 1 76 ? -32.409 -20.537 4.692 1.00 0.00 76 GLY A N 18
ATOM 26716 C CA . GLY A 1 76 ? -33.031 -19.738 5.748 1.00 0.00 76 GLY A CA 18
ATOM 26717 C C . GLY A 1 76 ? -32.093 -19.428 6.913 1.00 0.00 76 GLY A C 18
ATOM 26718 O O . GLY A 1 76 ? -30.871 -19.489 6.788 1.00 0.00 76 GLY A O 18
ATOM 26722 N N . GLU A 1 77 ? -32.700 -19.061 8.044 1.00 0.00 77 GLU A N 18
ATOM 26723 C CA . GLU A 1 77 ? -31.949 -18.695 9.243 1.00 0.00 77 GLU A CA 18
ATOM 26724 C C . GLU A 1 77 ? -31.550 -19.908 10.085 1.00 0.00 77 GLU A C 18
ATOM 26725 O O . GLU A 1 77 ? -30.597 -19.829 10.860 1.00 0.00 77 GLU A O 18
ATOM 26737 N N . THR A 1 78 ? -32.268 -21.025 9.958 1.00 0.00 78 THR A N 18
ATOM 26738 C CA . THR A 1 78 ? -31.921 -22.201 10.756 1.00 0.00 78 THR A CA 18
ATOM 26739 C C . THR A 1 78 ? -30.571 -22.731 10.305 1.00 0.00 78 THR A C 18
ATOM 26740 O O . THR A 1 78 ? -29.827 -23.331 11.082 1.00 0.00 78 THR A O 18
ATOM 26751 N N . GLY A 1 79 ? -30.238 -22.437 9.059 1.00 0.00 79 GLY A N 18
ATOM 26752 C CA . GLY A 1 79 ? -28.948 -22.806 8.502 1.00 0.00 79 GLY A CA 18
ATOM 26753 C C . GLY A 1 79 ? -28.635 -24.293 8.571 1.00 0.00 79 GLY A C 18
ATOM 26754 O O . GLY A 1 79 ? -27.480 -24.647 8.805 1.00 0.00 79 GLY A O 18
ATOM 26758 N N . HIS A 1 80 ? -29.618 -25.175 8.352 1.00 0.00 80 HIS A N 18
ATOM 26759 C CA . HIS A 1 80 ? -29.318 -26.608 8.390 1.00 0.00 80 HIS A CA 18
ATOM 26760 C C . HIS A 1 80 ? -29.476 -27.216 7.003 1.00 0.00 80 HIS A C 18
ATOM 26761 O O . HIS A 1 80 ? -30.579 -27.294 6.462 1.00 0.00 80 HIS A O 18
ATOM 26775 N N . VAL A 1 81 ? -28.353 -27.658 6.439 1.00 0.00 81 VAL A N 18
ATOM 26776 C CA . VAL A 1 81 ? -28.357 -28.279 5.116 1.00 0.00 81 VAL A CA 18
ATOM 26777 C C . VAL A 1 81 ? -27.271 -29.347 5.029 1.00 0.00 81 VAL A C 18
ATOM 26778 O O . VAL A 1 81 ? -26.081 -29.031 5.064 1.00 0.00 81 VAL A O 18
ATOM 26791 N N . GLU A 1 82 ? -27.679 -30.611 4.913 1.00 0.00 82 GLU A N 18
ATOM 26792 C CA . GLU A 1 82 ? -26.717 -31.712 4.818 1.00 0.00 82 GLU A CA 18
ATOM 26793 C C . GLU A 1 82 ? -27.148 -32.707 3.749 1.00 0.00 82 GLU A C 18
ATOM 26794 O O . GLU A 1 82 ? -28.113 -33.449 3.929 1.00 0.00 82 GLU A O 18
ATOM 26806 N N . GLY A 1 83 ? -26.421 -32.722 2.637 1.00 0.00 83 GLY A N 18
ATOM 26807 C CA . GLY A 1 83 ? -26.732 -33.632 1.541 1.00 0.00 83 GLY A CA 18
ATOM 26808 C C . GLY A 1 83 ? -26.115 -33.138 0.238 1.00 0.00 83 GLY A C 18
ATOM 26809 O O . GLY A 1 83 ? -25.145 -32.378 0.246 1.00 0.00 83 GLY A O 18
ATOM 26813 N N . SER A 1 84 ? -26.693 -33.565 -0.883 1.00 0.00 84 SER A N 18
ATOM 26814 C CA . SER A 1 84 ? -26.209 -33.154 -2.200 1.00 0.00 84 SER A CA 18
ATOM 26815 C C . SER A 1 84 ? -27.115 -32.064 -2.764 1.00 0.00 84 SER A C 18
ATOM 26816 O O . SER A 1 84 ? -28.301 -32.294 -3.000 1.00 0.00 84 SER A O 18
ATOM 26824 N N . VAL A 1 85 ? -26.559 -30.871 -2.965 1.00 0.00 85 VAL A N 18
ATOM 26825 C CA . VAL A 1 85 ? -27.339 -29.745 -3.485 1.00 0.00 85 VAL A CA 18
ATOM 26826 C C . VAL A 1 85 ? -27.010 -29.469 -4.949 1.00 0.00 85 VAL A C 18
ATOM 26827 O O . VAL A 1 85 ? -25.916 -29.005 -5.274 1.00 0.00 85 VAL A O 18
ATOM 26840 N N . TYR A 1 86 ? -27.977 -29.737 -5.826 1.00 0.00 86 TYR A N 18
ATOM 26841 C CA . TYR A 1 86 ? -27.809 -29.499 -7.260 1.00 0.00 86 TYR A CA 18
ATOM 26842 C C . TYR A 1 86 ? -28.764 -28.397 -7.708 1.00 0.00 86 TYR A C 18
ATOM 26843 O O . TYR A 1 86 ? -29.981 -28.547 -7.606 1.00 0.00 86 TYR A O 18
ATOM 26861 N N . ALA A 1 87 ? -28.214 -27.291 -8.195 1.00 0.00 87 ALA A N 18
ATOM 26862 C CA . ALA A 1 87 ? -29.051 -26.180 -8.642 1.00 0.00 87 ALA A CA 18
ATOM 26863 C C . ALA A 1 87 ? -28.245 -25.187 -9.471 1.00 0.00 87 ALA A C 18
ATOM 26864 O O . ALA A 1 87 ? -27.046 -25.358 -9.670 1.00 0.00 87 ALA A O 18
ATOM 26871 N N . GLU A 1 88 ? -28.916 -24.149 -9.957 1.00 0.00 88 GLU A N 18
ATOM 26872 C CA . GLU A 1 88 ? -28.255 -23.133 -10.768 1.00 0.00 88 GLU A CA 18
ATOM 26873 C C . GLU A 1 88 ? -27.506 -22.144 -9.881 1.00 0.00 88 GLU A C 18
ATOM 26874 O O . GLU A 1 88 ? -26.300 -21.948 -10.029 1.00 0.00 88 GLU A O 18
ATOM 26886 N N . ALA A 1 89 ? -28.233 -21.527 -8.953 1.00 0.00 89 ALA A N 18
ATOM 26887 C CA . ALA A 1 89 ? -27.647 -20.556 -8.028 1.00 0.00 89 ALA A CA 18
ATOM 26888 C C . ALA A 1 89 ? -28.115 -20.847 -6.607 1.00 0.00 89 ALA A C 18
ATOM 26889 O O . ALA A 1 89 ? -29.248 -21.278 -6.399 1.00 0.00 89 ALA A O 18
ATOM 26896 N N . VAL A 1 90 ? -27.241 -20.617 -5.626 1.00 0.00 90 VAL A N 18
ATOM 26897 C CA . VAL A 1 90 ? -27.602 -20.871 -4.226 1.00 0.00 90 VAL A CA 18
ATOM 26898 C C . VAL A 1 90 ? -27.085 -19.761 -3.312 1.00 0.00 90 VAL A C 18
ATOM 26899 O O . VAL A 1 90 ? -25.888 -19.478 -3.269 1.00 0.00 90 VAL A O 18
ATOM 26912 N N . GLU A 1 91 ? -28.008 -19.145 -2.572 1.00 0.00 91 GLU A N 18
ATOM 26913 C CA . GLU A 1 91 ? -27.661 -18.072 -1.637 1.00 0.00 91 GLU A CA 18
ATOM 26914 C C . GLU A 1 91 ? -27.709 -18.607 -0.211 1.00 0.00 91 GLU A C 18
ATOM 26915 O O . GLU A 1 91 ? -28.754 -19.054 0.257 1.00 0.00 91 GLU A O 18
ATOM 26927 N N . VAL A 1 92 ? -26.571 -18.583 0.474 1.00 0.00 92 VAL A N 18
ATOM 26928 C CA . VAL A 1 92 ? -26.499 -19.096 1.841 1.00 0.00 92 VAL A CA 18
ATOM 26929 C C . VAL A 1 92 ? -26.601 -17.977 2.872 1.00 0.00 92 VAL A C 18
ATOM 26930 O O . VAL A 1 92 ? -26.002 -16.919 2.715 1.00 0.00 92 VAL A O 18
ATOM 26943 N N . ARG A 1 93 ? -27.355 -18.246 3.936 1.00 0.00 93 ARG A N 18
ATOM 26944 C CA . ARG A 1 93 ? -27.540 -17.306 5.030 1.00 0.00 93 ARG A CA 18
ATOM 26945 C C . ARG A 1 93 ? -27.442 -18.081 6.343 1.00 0.00 93 ARG A C 18
ATOM 26946 O O . ARG A 1 93 ? -27.936 -17.641 7.381 1.00 0.00 93 ARG A O 18
ATOM 26967 N N . GLY A 1 94 ? -26.833 -19.265 6.262 1.00 0.00 94 GLY A N 18
ATOM 26968 C CA . GLY A 1 94 ? -26.706 -20.141 7.420 1.00 0.00 94 GLY A CA 18
ATOM 26969 C C . GLY A 1 94 ? -25.586 -21.170 7.224 1.00 0.00 94 GLY A C 18
ATOM 26970 O O . GLY A 1 94 ? -24.599 -20.891 6.554 1.00 0.00 94 GLY A O 18
ATOM 26974 N N . ARG A 1 95 ? -25.715 -22.350 7.849 1.00 0.00 95 ARG A N 18
ATOM 26975 C CA . ARG A 1 95 ? -24.655 -23.371 7.757 1.00 0.00 95 ARG A CA 18
ATOM 26976 C C . ARG A 1 95 ? -25.028 -24.556 6.862 1.00 0.00 95 ARG A C 18
ATOM 26977 O O . ARG A 1 95 ? -26.121 -25.136 6.952 1.00 0.00 95 ARG A O 18
ATOM 26998 N N . VAL A 1 96 ? -24.063 -24.916 6.013 1.00 0.00 96 VAL A N 18
ATOM 26999 C CA . VAL A 1 96 ? -24.193 -26.038 5.088 1.00 0.00 96 VAL A CA 18
ATOM 27000 C C . VAL A 1 96 ? -23.051 -27.020 5.334 1.00 0.00 96 VAL A C 18
ATOM 27001 O O . VAL A 1 96 ? -21.879 -26.646 5.263 1.00 0.00 96 VAL A O 18
ATOM 27014 N N . VAL A 1 97 ? -23.388 -28.271 5.639 1.00 0.00 97 VAL A N 18
ATOM 27015 C CA . VAL A 1 97 ? -22.365 -29.287 5.911 1.00 0.00 97 VAL A CA 18
ATOM 27016 C C . VAL A 1 97 ? -22.620 -30.543 5.077 1.00 0.00 97 VAL A C 18
ATOM 27017 O O . VAL A 1 97 ? -23.552 -31.300 5.346 1.00 0.00 97 VAL A O 18
ATOM 27030 N N . GLY A 1 98 ? -21.780 -30.756 4.066 1.00 0.00 98 GLY A N 18
ATOM 27031 C CA . GLY A 1 98 ? -21.918 -31.920 3.198 1.00 0.00 98 GLY A CA 18
ATOM 27032 C C . GLY A 1 98 ? -21.285 -31.663 1.835 1.00 0.00 98 GLY A C 18
ATOM 27033 O O . GLY A 1 98 ? -20.061 -31.697 1.691 1.00 0.00 98 GLY A O 18
ATOM 27037 N N . ALA A 1 99 ? -22.124 -31.405 0.837 1.00 0.00 99 ALA A N 18
ATOM 27038 C CA . ALA A 1 99 ? -21.633 -31.141 -0.512 1.00 0.00 99 ALA A CA 18
ATOM 27039 C C . ALA A 1 99 ? -22.666 -30.354 -1.310 1.00 0.00 99 ALA A C 18
ATOM 27040 O O . ALA A 1 99 ? -23.872 -30.551 -1.151 1.00 0.00 99 ALA A O 18
ATOM 27047 N N . ILE A 1 100 ? -22.187 -29.456 -2.168 1.00 0.00 100 ILE A N 18
ATOM 27048 C CA . ILE A 1 100 ? -23.080 -28.637 -2.984 1.00 0.00 100 ILE A CA 18
ATOM 27049 C C . ILE A 1 100 ? -22.444 -28.331 -4.338 1.00 0.00 100 ILE A C 18
ATOM 27050 O O . ILE A 1 100 ? -21.263 -27.985 -4.422 1.00 0.00 100 ILE A O 18
ATOM 27066 N N . THR A 1 101 ? -23.244 -28.457 -5.397 1.00 0.00 101 THR A N 18
ATOM 27067 C CA . THR A 1 101 ? -22.773 -28.190 -6.756 1.00 0.00 101 THR A CA 18
ATOM 27068 C C . THR A 1 101 ? -23.781 -27.316 -7.502 1.00 0.00 101 THR A C 18
ATOM 27069 O O . THR A 1 101 ? -24.983 -27.594 -7.499 1.00 0.00 101 THR A O 18
ATOM 27080 N N . SER A 1 102 ? -23.285 -26.262 -8.142 1.00 0.00 102 SER A N 18
ATOM 27081 C CA . SER A 1 102 ? -24.157 -25.364 -8.888 1.00 0.00 102 SER A CA 18
ATOM 27082 C C . SER A 1 102 ? -23.348 -24.467 -9.819 1.00 0.00 102 SER A C 18
ATOM 27083 O O . SER A 1 102 ? -22.155 -24.255 -9.613 1.00 0.00 102 SER A O 18
ATOM 27091 N N . LYS A 1 103 ? -24.008 -23.947 -10.848 1.00 0.00 103 LYS A N 18
ATOM 27092 C CA . LYS A 1 103 ? -23.341 -23.078 -11.810 1.00 0.00 103 LYS A CA 18
ATOM 27093 C C . LYS A 1 103 ? -22.999 -21.726 -11.178 1.00 0.00 103 LYS A C 18
ATOM 27094 O O . LYS A 1 103 ? -22.163 -20.986 -11.698 1.00 0.00 103 LYS A O 18
ATOM 27113 N N . GLN A 1 104 ? -23.646 -21.407 -10.058 1.00 0.00 104 GLN A N 18
ATOM 27114 C CA . GLN A 1 104 ? -23.393 -20.137 -9.371 1.00 0.00 104 GLN A CA 18
ATOM 27115 C C . GLN A 1 104 ? -23.541 -20.294 -7.860 1.00 0.00 104 GLN A C 18
ATOM 27116 O O . GLN A 1 104 ? -24.389 -21.052 -7.380 1.00 0.00 104 GLN A O 18
ATOM 27130 N N . VAL A 1 105 ? -22.708 -19.571 -7.110 1.00 0.00 105 VAL A N 18
ATOM 27131 C CA . VAL A 1 105 ? -22.748 -19.637 -5.650 1.00 0.00 105 VAL A CA 18
ATOM 27132 C C . VAL A 1 105 ? -22.447 -18.279 -5.026 1.00 0.00 105 VAL A C 18
ATOM 27133 O O . VAL A 1 105 ? -21.533 -17.573 -5.451 1.00 0.00 105 VAL A O 18
ATOM 27146 N N . ARG A 1 106 ? -23.222 -17.930 -4.001 1.00 0.00 106 ARG A N 18
ATOM 27147 C CA . ARG A 1 106 ? -23.045 -16.664 -3.291 1.00 0.00 106 ARG A CA 18
ATOM 27148 C C . ARG A 1 106 ? -23.273 -16.878 -1.799 1.00 0.00 106 ARG A C 18
ATOM 27149 O O . ARG A 1 106 ? -24.405 -17.078 -1.360 1.00 0.00 106 ARG A O 18
ATOM 27170 N N . LEU A 1 107 ? -22.191 -16.858 -1.024 1.00 0.00 107 LEU A N 18
ATOM 27171 C CA . LEU A 1 107 ? -22.294 -17.077 0.416 1.00 0.00 107 LEU A CA 18
ATOM 27172 C C . LEU A 1 107 ? -22.598 -15.781 1.164 1.00 0.00 107 LEU A C 18
ATOM 27173 O O . LEU A 1 107 ? -21.695 -15.013 1.496 1.00 0.00 107 LEU A O 18
ATOM 27189 N N . TYR A 1 108 ? -23.881 -15.566 1.441 1.00 0.00 108 TYR A N 18
ATOM 27190 C CA . TYR A 1 108 ? -24.332 -14.383 2.174 1.00 0.00 108 TYR A CA 18
ATOM 27191 C C . TYR A 1 108 ? -24.445 -14.688 3.668 1.00 0.00 108 TYR A C 18
ATOM 27192 O O . TYR A 1 108 ? -24.501 -15.847 4.071 1.00 0.00 108 TYR A O 18
ATOM 27210 N N . GLY A 1 109 ? -24.502 -13.648 4.488 1.00 0.00 109 GLY A N 18
ATOM 27211 C CA . GLY A 1 109 ? -24.644 -13.843 5.926 1.00 0.00 109 GLY A CA 18
ATOM 27212 C C . GLY A 1 109 ? -23.452 -14.581 6.529 1.00 0.00 109 GLY A C 18
ATOM 27213 O O . GLY A 1 109 ? -22.422 -14.768 5.881 1.00 0.00 109 GLY A O 18
ATOM 27217 N N . THR A 1 110 ? -23.628 -15.020 7.772 1.00 0.00 110 THR A N 18
ATOM 27218 C CA . THR A 1 110 ? -22.603 -15.773 8.494 1.00 0.00 110 THR A CA 18
ATOM 27219 C C . THR A 1 110 ? -22.416 -17.144 7.847 1.00 0.00 110 THR A C 18
ATOM 27220 O O . THR A 1 110 ? -22.150 -18.135 8.530 1.00 0.00 110 THR A O 18
ATOM 27231 N N . SER A 1 111 ? -22.613 -17.200 6.535 1.00 0.00 111 SER A N 18
ATOM 27232 C CA . SER A 1 111 ? -22.531 -18.454 5.800 1.00 0.00 111 SER A CA 18
ATOM 27233 C C . SER A 1 111 ? -21.310 -19.271 6.199 1.00 0.00 111 SER A C 18
ATOM 27234 O O . SER A 1 111 ? -20.237 -18.735 6.469 1.00 0.00 111 SER A O 18
ATOM 27242 N N . TYR A 1 112 ? -21.508 -20.588 6.226 1.00 0.00 112 TYR A N 18
ATOM 27243 C CA . TYR A 1 112 ? -20.450 -21.522 6.583 1.00 0.00 112 TYR A CA 18
ATOM 27244 C C . TYR A 1 112 ? -20.593 -22.800 5.763 1.00 0.00 112 TYR A C 18
ATOM 27245 O O . TYR A 1 112 ? -21.665 -23.405 5.733 1.00 0.00 112 TYR A O 18
ATOM 27263 N N . VAL A 1 113 ? -19.517 -23.209 5.088 1.00 0.00 113 VAL A N 18
ATOM 27264 C CA . VAL A 1 113 ? -19.560 -24.421 4.262 1.00 0.00 113 VAL A CA 18
ATOM 27265 C C . VAL A 1 113 ? -18.336 -25.297 4.511 1.00 0.00 113 VAL A C 18
ATOM 27266 O O . VAL A 1 113 ? -17.199 -24.844 4.392 1.00 0.00 113 VAL A O 18
ATOM 27279 N N . ASP A 1 114 ? -18.579 -26.562 4.854 1.00 0.00 114 ASP A N 18
ATOM 27280 C CA . ASP A 1 114 ? -17.489 -27.505 5.116 1.00 0.00 114 ASP A CA 18
ATOM 27281 C C . ASP A 1 114 ? -17.734 -28.825 4.391 1.00 0.00 114 ASP A C 18
ATOM 27282 O O . ASP A 1 114 ? -18.572 -29.625 4.808 1.00 0.00 114 ASP A O 18
ATOM 27291 N N . GLY A 1 115 ? -16.995 -29.051 3.307 1.00 0.00 115 GLY A N 18
ATOM 27292 C CA . GLY A 1 115 ? -17.145 -30.284 2.542 1.00 0.00 115 GLY A CA 18
ATOM 27293 C C . GLY A 1 115 ? -16.653 -30.116 1.108 1.00 0.00 115 GLY A C 18
ATOM 27294 O O . GLY A 1 115 ? -15.684 -29.401 0.847 1.00 0.00 115 GLY A O 18
ATOM 27298 N N . ASP A 1 116 ? -17.331 -30.792 0.182 1.00 0.00 116 ASP A N 18
ATOM 27299 C CA . ASP A 1 116 ? -16.965 -30.729 -1.231 1.00 0.00 116 ASP A CA 18
ATOM 27300 C C . ASP A 1 116 ? -17.740 -29.622 -1.938 1.00 0.00 116 ASP A C 18
ATOM 27301 O O . ASP A 1 116 ? -18.971 -29.600 -1.916 1.00 0.00 116 ASP A O 18
ATOM 27310 N N . ILE A 1 117 ? -17.007 -28.705 -2.568 1.00 0.00 117 ILE A N 18
ATOM 27311 C CA . ILE A 1 117 ? -17.621 -27.587 -3.289 1.00 0.00 117 ILE A CA 18
ATOM 27312 C C . ILE A 1 117 ? -17.285 -27.683 -4.779 1.00 0.00 117 ILE A C 18
ATOM 27313 O O . ILE A 1 117 ? -16.158 -28.008 -5.154 1.00 0.00 117 ILE A O 18
ATOM 27329 N N . THR A 1 118 ? -18.274 -27.388 -5.617 1.00 0.00 118 THR A N 18
ATOM 27330 C CA . THR A 1 118 ? -18.087 -27.430 -7.066 1.00 0.00 118 THR A CA 18
ATOM 27331 C C . THR A 1 118 ? -18.970 -26.386 -7.734 1.00 0.00 118 THR A C 18
ATOM 27332 O O . THR A 1 118 ? -20.137 -26.226 -7.377 1.00 0.00 118 THR A O 18
ATOM 27343 N N . HIS A 1 119 ? -18.410 -25.671 -8.701 1.00 0.00 119 HIS A N 18
ATOM 27344 C CA . HIS A 1 119 ? -19.167 -24.642 -9.399 1.00 0.00 119 HIS A CA 18
ATOM 27345 C C . HIS A 1 119 ? -18.299 -23.945 -10.442 1.00 0.00 119 HIS A C 18
ATOM 27346 O O . HIS A 1 119 ? -17.072 -24.029 -10.404 1.00 0.00 119 HIS A O 18
ATOM 27360 N N . GLU A 1 120 ? -18.952 -23.252 -11.370 1.00 0.00 120 GLU A N 18
ATOM 27361 C CA . GLU A 1 120 ? -18.242 -22.531 -12.423 1.00 0.00 120 GLU A CA 18
ATOM 27362 C C . GLU A 1 120 ? -18.014 -21.088 -11.993 1.00 0.00 120 GLU A C 18
ATOM 27363 O O . GLU A 1 120 ? -16.972 -20.497 -12.278 1.00 0.00 120 GLU A O 18
ATOM 27375 N N . GLN A 1 121 ? -18.999 -20.533 -11.287 1.00 0.00 121 GLN A N 18
ATOM 27376 C CA . GLN A 1 121 ? -18.919 -19.159 -10.790 1.00 0.00 121 GLN A CA 18
ATOM 27377 C C . GLN A 1 121 ? -19.226 -19.137 -9.298 1.00 0.00 121 GLN A C 18
ATOM 27378 O O . GLN A 1 121 ? -20.114 -19.851 -8.831 1.00 0.00 121 GLN A O 18
ATOM 27392 N N . LEU A 1 122 ? -18.480 -18.331 -8.549 1.00 0.00 122 LEU A N 18
ATOM 27393 C CA . LEU A 1 122 ? -18.682 -18.251 -7.106 1.00 0.00 122 LEU A CA 18
ATOM 27394 C C . LEU A 1 122 ? -18.263 -16.887 -6.569 1.00 0.00 122 LEU A C 18
ATOM 27395 O O . LEU A 1 122 ? -17.360 -16.244 -7.103 1.00 0.00 122 LEU A O 18
ATOM 27411 N N . ALA A 1 123 ? -18.931 -16.460 -5.500 1.00 0.00 123 ALA A N 18
ATOM 27412 C CA . ALA A 1 123 ? -18.637 -15.177 -4.867 1.00 0.00 123 ALA A CA 18
ATOM 27413 C C . ALA A 1 123 ? -18.804 -15.299 -3.357 1.00 0.00 123 ALA A C 18
ATOM 27414 O O . ALA A 1 123 ? -19.833 -15.773 -2.875 1.00 0.00 123 ALA A O 18
ATOM 27421 N N . MET A 1 124 ? -17.783 -14.884 -2.609 1.00 0.00 124 MET A N 18
ATOM 27422 C CA . MET A 1 124 ? -17.824 -14.968 -1.149 1.00 0.00 124 MET A CA 18
ATOM 27423 C C . MET A 1 124 ? -18.060 -13.592 -0.531 1.00 0.00 124 MET A C 18
ATOM 27424 O O . MET A 1 124 ? -17.258 -12.675 -0.706 1.00 0.00 124 MET A O 18
ATOM 27438 N N . GLU A 1 125 ? -19.167 -13.461 0.198 1.00 0.00 125 GLU A N 18
ATOM 27439 C CA . GLU A 1 125 ? -19.510 -12.199 0.852 1.00 0.00 125 GLU A CA 18
ATOM 27440 C C . GLU A 1 125 ? -19.222 -12.283 2.347 1.00 0.00 125 GLU A C 18
ATOM 27441 O O . GLU A 1 125 ? -19.155 -13.374 2.914 1.00 0.00 125 GLU A O 18
ATOM 27453 N N . THR A 1 126 ? -19.048 -11.128 2.981 1.00 0.00 126 THR A N 18
ATOM 27454 C CA . THR A 1 126 ? -18.765 -11.088 4.413 1.00 0.00 126 THR A CA 18
ATOM 27455 C C . THR A 1 126 ? -19.624 -12.103 5.162 1.00 0.00 126 THR A C 18
ATOM 27456 O O . THR A 1 126 ? -20.781 -12.334 4.805 1.00 0.00 126 THR A O 18
ATOM 27467 N N . GLY A 1 127 ? -19.053 -12.706 6.201 1.00 0.00 127 GLY A N 18
ATOM 27468 C CA . GLY A 1 127 ? -19.774 -13.697 6.996 1.00 0.00 127 GLY A CA 18
ATOM 27469 C C . GLY A 1 127 ? -19.586 -15.100 6.428 1.00 0.00 127 GLY A C 18
ATOM 27470 O O . GLY A 1 127 ? -20.130 -16.073 6.955 1.00 0.00 127 GLY A O 18
ATOM 27474 N N . ALA A 1 128 ? -18.823 -15.201 5.344 1.00 0.00 128 ALA A N 18
ATOM 27475 C CA . ALA A 1 128 ? -18.575 -16.497 4.717 1.00 0.00 128 ALA A CA 18
ATOM 27476 C C . ALA A 1 128 ? -17.312 -17.151 5.281 1.00 0.00 128 ALA A C 18
ATOM 27477 O O . ALA A 1 128 ? -16.205 -16.650 5.086 1.00 0.00 128 ALA A O 18
ATOM 27484 N N . PHE A 1 129 ? -17.483 -18.294 5.945 1.00 0.00 129 PHE A N 18
ATOM 27485 C CA . PHE A 1 129 ? -16.350 -19.046 6.496 1.00 0.00 129 PHE A CA 18
ATOM 27486 C C . PHE A 1 129 ? -16.461 -20.499 6.052 1.00 0.00 129 PHE A C 18
ATOM 27487 O O . PHE A 1 129 ? -17.261 -21.257 6.596 1.00 0.00 129 PHE A O 18
ATOM 27504 N N . PHE A 1 130 ? -15.676 -20.890 5.050 1.00 0.00 130 PHE A N 18
ATOM 27505 C CA . PHE A 1 130 ? -15.744 -22.262 4.541 1.00 0.00 130 PHE A CA 18
ATOM 27506 C C . PHE A 1 130 ? -14.375 -22.893 4.372 1.00 0.00 130 PHE A C 18
ATOM 27507 O O . PHE A 1 130 ? -13.549 -22.401 3.603 1.00 0.00 130 PHE A O 18
ATOM 27524 N N . GLN A 1 131 ? -14.163 -24.031 5.035 1.00 0.00 131 GLN A N 18
ATOM 27525 C CA . GLN A 1 131 ? -12.913 -24.763 4.875 1.00 0.00 131 GLN A CA 18
ATOM 27526 C C . GLN A 1 131 ? -13.249 -26.126 4.289 1.00 0.00 131 GLN A C 18
ATOM 27527 O O . GLN A 1 131 ? -13.676 -27.042 4.991 1.00 0.00 131 GLN A O 18
ATOM 27541 N N . GLY A 1 132 ? -13.054 -26.229 2.987 1.00 0.00 132 GLY A N 18
ATOM 27542 C CA . GLY A 1 132 ? -13.331 -27.450 2.251 1.00 0.00 132 GLY A CA 18
ATOM 27543 C C . GLY A 1 132 ? -12.510 -27.463 0.977 1.00 0.00 132 GLY A C 18
ATOM 27544 O O . GLY A 1 132 ? -11.866 -26.467 0.649 1.00 0.00 132 GLY A O 18
ATOM 27548 N N . ARG A 1 133 ? -12.565 -28.552 0.222 1.00 0.00 133 ARG A N 18
ATOM 27549 C CA . ARG A 1 133 ? -11.842 -28.581 -1.039 1.00 0.00 133 ARG A CA 18
ATOM 27550 C C . ARG A 1 133 ? -12.718 -27.907 -2.086 1.00 0.00 133 ARG A C 18
ATOM 27551 O O . ARG A 1 133 ? -13.760 -28.435 -2.477 1.00 0.00 133 ARG A O 18
ATOM 27572 N N . SER A 1 134 ? -12.305 -26.714 -2.511 1.00 0.00 134 SER A N 18
ATOM 27573 C CA . SER A 1 134 ? -13.072 -25.946 -3.485 1.00 0.00 134 SER A CA 18
ATOM 27574 C C . SER A 1 134 ? -12.624 -26.264 -4.906 1.00 0.00 134 SER A C 18
ATOM 27575 O O . SER A 1 134 ? -11.503 -25.942 -5.302 1.00 0.00 134 SER A O 18
ATOM 27583 N N . LEU A 1 135 ? -13.513 -26.896 -5.672 1.00 0.00 135 LEU A N 18
ATOM 27584 C CA . LEU A 1 135 ? -13.211 -27.254 -7.056 1.00 0.00 135 LEU A CA 18
ATOM 27585 C C . LEU A 1 135 ? -13.809 -26.229 -8.013 1.00 0.00 135 LEU A C 18
ATOM 27586 O O . LEU A 1 135 ? -15.028 -26.133 -8.154 1.00 0.00 135 LEU A O 18
ATOM 27602 N N . LYS A 1 136 ? -12.939 -25.463 -8.669 1.00 0.00 136 LYS A N 18
ATOM 27603 C CA . LYS A 1 136 ? -13.376 -24.438 -9.619 1.00 0.00 136 LYS A CA 18
ATOM 27604 C C . LYS A 1 136 ? -12.989 -24.835 -11.042 1.00 0.00 136 LYS A C 18
ATOM 27605 O O . LYS A 1 136 ? -11.830 -24.709 -11.437 1.00 0.00 136 LYS A O 18
ATOM 27624 N N . PHE A 1 137 ? -13.966 -25.319 -11.804 1.00 0.00 137 PHE A N 18
ATOM 27625 C CA . PHE A 1 137 ? -13.721 -25.736 -13.182 1.00 0.00 137 PHE A CA 18
ATOM 27626 C C . PHE A 1 137 ? -14.006 -24.591 -14.147 1.00 0.00 137 PHE A C 18
ATOM 27627 O O . PHE A 1 137 ? -15.017 -23.899 -14.025 1.00 0.00 137 PHE A O 18
ATOM 27644 N N . GLN A 1 138 ? -13.107 -24.399 -15.109 1.00 0.00 138 GLN A N 18
ATOM 27645 C CA . GLN A 1 138 ? -13.266 -23.334 -16.095 1.00 0.00 138 GLN A CA 18
ATOM 27646 C C . GLN A 1 138 ? -12.596 -23.716 -17.411 1.00 0.00 138 GLN A C 18
ATOM 27647 O O . GLN A 1 138 ? -11.652 -23.061 -17.850 1.00 0.00 138 GLN A O 18
ATOM 27661 N N . ARG A 1 139 ? -13.092 -24.779 -18.037 1.00 0.00 139 ARG A N 18
ATOM 27662 C CA . ARG A 1 139 ? -12.532 -25.238 -19.303 1.00 0.00 139 ARG A CA 18
ATOM 27663 C C . ARG A 1 139 ? -13.578 -26.009 -20.104 1.00 0.00 139 ARG A C 18
ATOM 27664 O O . ARG A 1 139 ? -13.376 -27.173 -20.446 1.00 0.00 139 ARG A O 18
ATOM 27685 N N . LYS A 1 37 ? -46.982 -21.570 -8.168 1.00 0.00 37 LYS A N 19
ATOM 27686 C CA . LYS A 1 37 ? -46.184 -20.925 -7.130 1.00 0.00 37 LYS A CA 19
ATOM 27687 C C . LYS A 1 37 ? -44.786 -20.608 -7.648 1.00 0.00 37 LYS A C 19
ATOM 27688 O O . LYS A 1 37 ? -43.956 -21.502 -7.815 1.00 0.00 37 LYS A O 19
ATOM 27707 N N . VAL A 1 38 ? -44.532 -19.327 -7.903 1.00 0.00 38 VAL A N 19
ATOM 27708 C CA . VAL A 1 38 ? -43.230 -18.900 -8.403 1.00 0.00 38 VAL A CA 19
ATOM 27709 C C . VAL A 1 38 ? -42.223 -18.801 -7.261 1.00 0.00 38 VAL A C 19
ATOM 27710 O O . VAL A 1 38 ? -41.012 -18.863 -7.481 1.00 0.00 38 VAL A O 19
ATOM 27723 N N . ALA A 1 39 ? -42.731 -18.650 -6.041 1.00 0.00 39 ALA A N 19
ATOM 27724 C CA . ALA A 1 39 ? -41.871 -18.543 -4.865 1.00 0.00 39 ALA A CA 19
ATOM 27725 C C . ALA A 1 39 ? -42.570 -19.118 -3.639 1.00 0.00 39 ALA A C 19
ATOM 27726 O O . ALA A 1 39 ? -43.800 -19.149 -3.572 1.00 0.00 39 ALA A O 19
ATOM 27733 N N . SER A 1 40 ? -41.782 -19.570 -2.668 1.00 0.00 40 SER A N 19
ATOM 27734 C CA . SER A 1 40 ? -42.346 -20.139 -1.449 1.00 0.00 40 SER A CA 19
ATOM 27735 C C . SER A 1 40 ? -41.292 -20.214 -0.349 1.00 0.00 40 SER A C 19
ATOM 27736 O O . SER A 1 40 ? -40.093 -20.133 -0.616 1.00 0.00 40 SER A O 19
ATOM 27744 N N . LEU A 1 41 ? -41.752 -20.369 0.891 1.00 0.00 41 LEU A N 19
ATOM 27745 C CA . LEU A 1 41 ? -40.853 -20.455 2.042 1.00 0.00 41 LEU A CA 19
ATOM 27746 C C . LEU A 1 41 ? -41.367 -21.506 3.029 1.00 0.00 41 LEU A C 19
ATOM 27747 O O . LEU A 1 41 ? -42.533 -21.487 3.422 1.00 0.00 41 LEU A O 19
ATOM 27763 N N . LEU A 1 42 ? -40.490 -22.431 3.414 1.00 0.00 42 LEU A N 19
ATOM 27764 C CA . LEU A 1 42 ? -40.861 -23.498 4.346 1.00 0.00 42 LEU A CA 19
ATOM 27765 C C . LEU A 1 42 ? -40.381 -23.179 5.762 1.00 0.00 42 LEU A C 19
ATOM 27766 O O . LEU A 1 42 ? -39.256 -22.720 5.957 1.00 0.00 42 LEU A O 19
ATOM 27782 N N . SER A 1 43 ? -41.244 -23.428 6.745 1.00 0.00 43 SER A N 19
ATOM 27783 C CA . SER A 1 43 ? -40.903 -23.166 8.142 1.00 0.00 43 SER A CA 19
ATOM 27784 C C . SER A 1 43 ? -39.745 -24.050 8.596 1.00 0.00 43 SER A C 19
ATOM 27785 O O . SER A 1 43 ? -39.107 -24.721 7.785 1.00 0.00 43 SER A O 19
ATOM 27793 N N . ALA A 1 44 ? -39.477 -24.041 9.902 1.00 0.00 44 ALA A N 19
ATOM 27794 C CA . ALA A 1 44 ? -38.392 -24.841 10.463 1.00 0.00 44 ALA A CA 19
ATOM 27795 C C . ALA A 1 44 ? -38.874 -26.243 10.819 1.00 0.00 44 ALA A C 19
ATOM 27796 O O . ALA A 1 44 ? -38.087 -27.189 10.853 1.00 0.00 44 ALA A O 19
ATOM 27803 N N . ASP A 1 45 ? -40.169 -26.374 11.084 1.00 0.00 45 ASP A N 19
ATOM 27804 C CA . ASP A 1 45 ? -40.734 -27.671 11.435 1.00 0.00 45 ASP A CA 19
ATOM 27805 C C . ASP A 1 45 ? -40.764 -28.592 10.220 1.00 0.00 45 ASP A C 19
ATOM 27806 O O . ASP A 1 45 ? -41.470 -29.600 10.212 1.00 0.00 45 ASP A O 19
ATOM 27815 N N . LEU A 1 46 ? -39.993 -28.239 9.191 1.00 0.00 46 LEU A N 19
ATOM 27816 C CA . LEU A 1 46 ? -39.938 -29.040 7.967 1.00 0.00 46 LEU A CA 19
ATOM 27817 C C . LEU A 1 46 ? -38.592 -29.757 7.844 1.00 0.00 46 LEU A C 19
ATOM 27818 O O . LEU A 1 46 ? -37.524 -29.147 7.976 1.00 0.00 46 LEU A O 19
ATOM 27834 N N . THR A 1 47 ? -38.665 -31.062 7.580 1.00 0.00 47 THR A N 19
ATOM 27835 C CA . THR A 1 47 ? -37.470 -31.890 7.423 1.00 0.00 47 THR A CA 19
ATOM 27836 C C . THR A 1 47 ? -37.582 -32.734 6.157 1.00 0.00 47 THR A C 19
ATOM 27837 O O . THR A 1 47 ? -38.448 -33.603 6.056 1.00 0.00 47 THR A O 19
ATOM 27848 N N . ILE A 1 48 ? -36.709 -32.466 5.190 1.00 0.00 48 ILE A N 19
ATOM 27849 C CA . ILE A 1 48 ? -36.729 -33.204 3.929 1.00 0.00 48 ILE A CA 19
ATOM 27850 C C . ILE A 1 48 ? -35.899 -34.478 4.033 1.00 0.00 48 ILE A C 19
ATOM 27851 O O . ILE A 1 48 ? -34.882 -34.516 4.725 1.00 0.00 48 ILE A O 19
ATOM 27867 N N . GLU A 1 49 ? -36.344 -35.522 3.334 1.00 0.00 49 GLU A N 19
ATOM 27868 C CA . GLU A 1 49 ? -35.645 -36.807 3.341 1.00 0.00 49 GLU A CA 19
ATOM 27869 C C . GLU A 1 49 ? -35.536 -37.360 1.923 1.00 0.00 49 GLU A C 19
ATOM 27870 O O . GLU A 1 49 ? -36.484 -37.282 1.142 1.00 0.00 49 GLU A O 19
ATOM 27882 N N . GLY A 1 50 ? -34.377 -37.921 1.599 1.00 0.00 50 GLY A N 19
ATOM 27883 C CA . GLY A 1 50 ? -34.160 -38.486 0.273 1.00 0.00 50 GLY A CA 19
ATOM 27884 C C . GLY A 1 50 ? -33.803 -37.399 -0.736 1.00 0.00 50 GLY A C 19
ATOM 27885 O O . GLY A 1 50 ? -32.680 -37.348 -1.238 1.00 0.00 50 GLY A O 19
ATOM 27889 N N . GLY A 1 51 ? -34.769 -36.530 -1.030 1.00 0.00 51 GLY A N 19
ATOM 27890 C CA . GLY A 1 51 ? -34.550 -35.445 -1.983 1.00 0.00 51 GLY A CA 19
ATOM 27891 C C . GLY A 1 51 ? -35.845 -35.090 -2.707 1.00 0.00 51 GLY A C 19
ATOM 27892 O O . GLY A 1 51 ? -36.598 -35.970 -3.119 1.00 0.00 51 GLY A O 19
ATOM 27896 N N . VAL A 1 52 ? -36.097 -33.790 -2.861 1.00 0.00 52 VAL A N 19
ATOM 27897 C CA . VAL A 1 52 ? -37.305 -33.314 -3.538 1.00 0.00 52 VAL A CA 19
ATOM 27898 C C . VAL A 1 52 ? -36.947 -32.287 -4.608 1.00 0.00 52 VAL A C 19
ATOM 27899 O O . VAL A 1 52 ? -35.942 -31.585 -4.498 1.00 0.00 52 VAL A O 19
ATOM 27912 N N . THR A 1 53 ? -37.776 -32.211 -5.649 1.00 0.00 53 THR A N 19
ATOM 27913 C CA . THR A 1 53 ? -37.545 -31.269 -6.748 1.00 0.00 53 THR A CA 19
ATOM 27914 C C . THR A 1 53 ? -38.550 -30.122 -6.698 1.00 0.00 53 THR A C 19
ATOM 27915 O O . THR A 1 53 ? -39.738 -30.310 -6.961 1.00 0.00 53 THR A O 19
ATOM 27926 N N . GLY A 1 54 ? -38.061 -28.930 -6.363 1.00 0.00 54 GLY A N 19
ATOM 27927 C CA . GLY A 1 54 ? -38.917 -27.747 -6.283 1.00 0.00 54 GLY A CA 19
ATOM 27928 C C . GLY A 1 54 ? -38.894 -26.971 -7.595 1.00 0.00 54 GLY A C 19
ATOM 27929 O O . GLY A 1 54 ? -38.784 -27.558 -8.672 1.00 0.00 54 GLY A O 19
ATOM 27933 N N . GLU A 1 55 ? -38.995 -25.649 -7.498 1.00 0.00 55 GLU A N 19
ATOM 27934 C CA . GLU A 1 55 ? -38.982 -24.799 -8.684 1.00 0.00 55 GLU A CA 19
ATOM 27935 C C . GLU A 1 55 ? -38.944 -23.326 -8.289 1.00 0.00 55 GLU A C 19
ATOM 27936 O O . GLU A 1 55 ? -39.351 -22.959 -7.187 1.00 0.00 55 GLU A O 19
ATOM 27948 N N . GLY A 1 56 ? -38.453 -22.487 -9.195 1.00 0.00 56 GLY A N 19
ATOM 27949 C CA . GLY A 1 56 ? -38.369 -21.055 -8.929 1.00 0.00 56 GLY A CA 19
ATOM 27950 C C . GLY A 1 56 ? -37.575 -20.785 -7.656 1.00 0.00 56 GLY A C 19
ATOM 27951 O O . GLY A 1 56 ? -36.643 -21.519 -7.327 1.00 0.00 56 GLY A O 19
ATOM 27955 N N . GLU A 1 57 ? -37.949 -19.726 -6.942 1.00 0.00 57 GLU A N 19
ATOM 27956 C CA . GLU A 1 57 ? -37.262 -19.367 -5.705 1.00 0.00 57 GLU A CA 19
ATOM 27957 C C . GLU A 1 57 ? -37.837 -20.152 -4.528 1.00 0.00 57 GLU A C 19
ATOM 27958 O O . GLU A 1 57 ? -39.055 -20.278 -4.387 1.00 0.00 57 GLU A O 19
ATOM 27970 N N . LEU A 1 58 ? -36.951 -20.679 -3.683 1.00 0.00 58 LEU A N 19
ATOM 27971 C CA . LEU A 1 58 ? -37.378 -21.453 -2.517 1.00 0.00 58 LEU A CA 19
ATOM 27972 C C . LEU A 1 58 ? -36.477 -21.161 -1.321 1.00 0.00 58 LEU A C 19
ATOM 27973 O O . LEU A 1 58 ? -35.322 -21.592 -1.275 1.00 0.00 58 LEU A O 19
ATOM 27989 N N . GLN A 1 59 ? -37.021 -20.437 -0.344 1.00 0.00 59 GLN A N 19
ATOM 27990 C CA . GLN A 1 59 ? -36.276 -20.103 0.868 1.00 0.00 59 GLN A CA 19
ATOM 27991 C C . GLN A 1 59 ? -36.640 -21.085 1.975 1.00 0.00 59 GLN A C 19
ATOM 27992 O O . GLN A 1 59 ? -37.705 -20.981 2.586 1.00 0.00 59 GLN A O 19
ATOM 28006 N N . ILE A 1 60 ? -35.759 -22.051 2.216 1.00 0.00 60 ILE A N 19
ATOM 28007 C CA . ILE A 1 60 ? -36.001 -23.066 3.240 1.00 0.00 60 ILE A CA 19
ATOM 28008 C C . ILE A 1 60 ? -35.270 -22.731 4.537 1.00 0.00 60 ILE A C 19
ATOM 28009 O O . ILE A 1 60 ? -34.040 -22.697 4.580 1.00 0.00 60 ILE A O 19
ATOM 28025 N N . ASP A 1 61 ? -36.041 -22.498 5.597 1.00 0.00 61 ASP A N 19
ATOM 28026 C CA . ASP A 1 61 ? -35.475 -22.186 6.911 1.00 0.00 61 ASP A CA 19
ATOM 28027 C C . ASP A 1 61 ? -35.618 -23.399 7.822 1.00 0.00 61 ASP A C 19
ATOM 28028 O O . ASP A 1 61 ? -36.149 -23.302 8.926 1.00 0.00 61 ASP A O 19
ATOM 28037 N N . GLY A 1 62 ? -35.158 -24.548 7.333 1.00 0.00 62 GLY A N 19
ATOM 28038 C CA . GLY A 1 62 ? -35.254 -25.799 8.082 1.00 0.00 62 GLY A CA 19
ATOM 28039 C C . GLY A 1 62 ? -34.063 -26.710 7.793 1.00 0.00 62 GLY A C 19
ATOM 28040 O O . GLY A 1 62 ? -33.000 -26.251 7.350 1.00 0.00 62 GLY A O 19
ATOM 28044 N N . VAL A 1 63 ? -34.243 -28.006 8.073 1.00 0.00 63 VAL A N 19
ATOM 28045 C CA . VAL A 1 63 ? -33.183 -28.996 7.852 1.00 0.00 63 VAL A CA 19
ATOM 28046 C C . VAL A 1 63 ? -33.526 -29.894 6.666 1.00 0.00 63 VAL A C 19
ATOM 28047 O O . VAL A 1 63 ? -34.465 -30.684 6.720 1.00 0.00 63 VAL A O 19
ATOM 28060 N N . VAL A 1 64 ? -32.758 -29.759 5.584 1.00 0.00 64 VAL A N 19
ATOM 28061 C CA . VAL A 1 64 ? -32.989 -30.557 4.375 1.00 0.00 64 VAL A CA 19
ATOM 28062 C C . VAL A 1 64 ? -31.846 -31.550 4.163 1.00 0.00 64 VAL A C 19
ATOM 28063 O O . VAL A 1 64 ? -30.677 -31.166 4.094 1.00 0.00 64 VAL A O 19
ATOM 28076 N N . LYS A 1 65 ? -32.199 -32.833 4.050 1.00 0.00 65 LYS A N 19
ATOM 28077 C CA . LYS A 1 65 ? -31.209 -33.889 3.835 1.00 0.00 65 LYS A CA 19
ATOM 28078 C C . LYS A 1 65 ? -31.546 -34.690 2.582 1.00 0.00 65 LYS A C 19
ATOM 28079 O O . LYS A 1 65 ? -32.672 -35.159 2.418 1.00 0.00 65 LYS A O 19
ATOM 28098 N N . GLY A 1 66 ? -30.560 -34.844 1.699 1.00 0.00 66 GLY A N 19
ATOM 28099 C CA . GLY A 1 66 ? -30.752 -35.592 0.455 1.00 0.00 66 GLY A CA 19
ATOM 28100 C C . GLY A 1 66 ? -30.441 -34.720 -0.756 1.00 0.00 66 GLY A C 19
ATOM 28101 O O . GLY A 1 66 ? -29.743 -33.711 -0.646 1.00 0.00 66 GLY A O 19
ATOM 28105 N N . ASP A 1 67 ? -30.963 -35.116 -1.914 1.00 0.00 67 ASP A N 19
ATOM 28106 C CA . ASP A 1 67 ? -30.737 -34.364 -3.146 1.00 0.00 67 ASP A CA 19
ATOM 28107 C C . ASP A 1 67 ? -31.822 -33.308 -3.332 1.00 0.00 67 ASP A C 19
ATOM 28108 O O . ASP A 1 67 ? -33.014 -33.609 -3.261 1.00 0.00 67 ASP A O 19
ATOM 28117 N N . VAL A 1 68 ? -31.399 -32.066 -3.567 1.00 0.00 68 VAL A N 19
ATOM 28118 C CA . VAL A 1 68 ? -32.338 -30.956 -3.760 1.00 0.00 68 VAL A CA 19
ATOM 28119 C C . VAL A 1 68 ? -32.201 -30.376 -5.166 1.00 0.00 68 VAL A C 19
ATOM 28120 O O . VAL A 1 68 ? -31.104 -30.015 -5.594 1.00 0.00 68 VAL A O 19
ATOM 28133 N N . ARG A 1 69 ? -33.323 -30.294 -5.884 1.00 0.00 69 ARG A N 19
ATOM 28134 C CA . ARG A 1 69 ? -33.327 -29.760 -7.251 1.00 0.00 69 ARG A CA 19
ATOM 28135 C C . ARG A 1 69 ? -34.304 -28.591 -7.365 1.00 0.00 69 ARG A C 19
ATOM 28136 O O . ARG A 1 69 ? -35.504 -28.750 -7.143 1.00 0.00 69 ARG A O 19
ATOM 28157 N N . VAL A 1 70 ? -33.780 -27.418 -7.709 1.00 0.00 70 VAL A N 19
ATOM 28158 C CA . VAL A 1 70 ? -34.614 -26.228 -7.846 1.00 0.00 70 VAL A CA 19
ATOM 28159 C C . VAL A 1 70 ? -33.845 -25.108 -8.542 1.00 0.00 70 VAL A C 19
ATOM 28160 O O . VAL A 1 70 ? -32.631 -25.197 -8.723 1.00 0.00 70 VAL A O 19
ATOM 28173 N N . GLY A 1 71 ? -34.557 -24.052 -8.926 1.00 0.00 71 GLY A N 19
ATOM 28174 C CA . GLY A 1 71 ? -33.924 -22.921 -9.595 1.00 0.00 71 GLY A CA 19
ATOM 28175 C C . GLY A 1 71 ? -32.943 -22.225 -8.657 1.00 0.00 71 GLY A C 19
ATOM 28176 O O . GLY A 1 71 ? -31.727 -22.409 -8.758 1.00 0.00 71 GLY A O 19
ATOM 28180 N N . ARG A 1 72 ? -33.484 -21.429 -7.735 1.00 0.00 72 ARG A N 19
ATOM 28181 C CA . ARG A 1 72 ? -32.663 -20.708 -6.761 1.00 0.00 72 ARG A CA 19
ATOM 28182 C C . ARG A 1 72 ? -32.958 -21.223 -5.354 1.00 0.00 72 ARG A C 19
ATOM 28183 O O . ARG A 1 72 ? -34.089 -21.139 -4.877 1.00 0.00 72 ARG A O 19
ATOM 28204 N N . LEU A 1 73 ? -31.933 -21.769 -4.701 1.00 0.00 73 LEU A N 19
ATOM 28205 C CA . LEU A 1 73 ? -32.084 -22.314 -3.350 1.00 0.00 73 LEU A CA 19
ATOM 28206 C C . LEU A 1 73 ? -31.374 -21.430 -2.330 1.00 0.00 73 LEU A C 19
ATOM 28207 O O . LEU A 1 73 ? -30.185 -21.154 -2.460 1.00 0.00 73 LEU A O 19
ATOM 28223 N N . THR A 1 74 ? -32.105 -20.996 -1.304 1.00 0.00 74 THR A N 19
ATOM 28224 C CA . THR A 1 74 ? -31.521 -20.146 -0.261 1.00 0.00 74 THR A CA 19
ATOM 28225 C C . THR A 1 74 ? -31.792 -20.731 1.121 1.00 0.00 74 THR A C 19
ATOM 28226 O O . THR A 1 74 ? -32.943 -20.977 1.484 1.00 0.00 74 THR A O 19
ATOM 28237 N N . VAL A 1 75 ? -30.727 -20.951 1.896 1.00 0.00 75 VAL A N 19
ATOM 28238 C CA . VAL A 1 75 ? -30.884 -21.507 3.240 1.00 0.00 75 VAL A CA 19
ATOM 28239 C C . VAL A 1 75 ? -31.220 -20.389 4.230 1.00 0.00 75 VAL A C 19
ATOM 28240 O O . VAL A 1 75 ? -30.422 -19.468 4.456 1.00 0.00 75 VAL A O 19
ATOM 28253 N N . GLY A 1 76 ? -32.430 -20.478 4.781 1.00 0.00 76 GLY A N 19
ATOM 28254 C CA . GLY A 1 76 ? -32.943 -19.487 5.722 1.00 0.00 76 GLY A CA 19
ATOM 28255 C C . GLY A 1 76 ? -32.046 -19.303 6.940 1.00 0.00 76 GLY A C 19
ATOM 28256 O O . GLY A 1 76 ? -30.849 -19.588 6.904 1.00 0.00 76 GLY A O 19
ATOM 28260 N N . GLU A 1 77 ? -32.649 -18.790 8.013 1.00 0.00 77 GLU A N 19
ATOM 28261 C CA . GLU A 1 77 ? -31.925 -18.521 9.251 1.00 0.00 77 GLU A CA 19
ATOM 28262 C C . GLU A 1 77 ? -31.660 -19.790 10.060 1.00 0.00 77 GLU A C 19
ATOM 28263 O O . GLU A 1 77 ? -30.756 -19.806 10.896 1.00 0.00 77 GLU A O 19
ATOM 28275 N N . THR A 1 78 ? -32.431 -20.854 9.831 1.00 0.00 78 THR A N 19
ATOM 28276 C CA . THR A 1 78 ? -32.206 -22.082 10.592 1.00 0.00 78 THR A CA 19
ATOM 28277 C C . THR A 1 78 ? -30.856 -22.664 10.198 1.00 0.00 78 THR A C 19
ATOM 28278 O O . THR A 1 78 ? -30.175 -23.300 11.003 1.00 0.00 78 THR A O 19
ATOM 28289 N N . GLY A 1 79 ? -30.451 -22.359 8.975 1.00 0.00 79 GLY A N 19
ATOM 28290 C CA . GLY A 1 79 ? -29.147 -22.759 8.473 1.00 0.00 79 GLY A CA 19
ATOM 28291 C C . GLY A 1 79 ? -28.864 -24.254 8.562 1.00 0.00 79 GLY A C 19
ATOM 28292 O O . GLY A 1 79 ? -27.719 -24.624 8.822 1.00 0.00 79 GLY A O 19
ATOM 28296 N N . HIS A 1 80 ? -29.854 -25.131 8.339 1.00 0.00 80 HIS A N 19
ATOM 28297 C CA . HIS A 1 80 ? -29.566 -26.571 8.405 1.00 0.00 80 HIS A CA 19
ATOM 28298 C C . HIS A 1 80 ? -29.641 -27.189 7.014 1.00 0.00 80 HIS A C 19
ATOM 28299 O O . HIS A 1 80 ? -30.712 -27.282 6.413 1.00 0.00 80 HIS A O 19
ATOM 28313 N N . VAL A 1 81 ? -28.485 -27.627 6.517 1.00 0.00 81 VAL A N 19
ATOM 28314 C CA . VAL A 1 81 ? -28.411 -28.256 5.201 1.00 0.00 81 VAL A CA 19
ATOM 28315 C C . VAL A 1 81 ? -27.286 -29.286 5.157 1.00 0.00 81 VAL A C 19
ATOM 28316 O O . VAL A 1 81 ? -26.112 -28.930 5.258 1.00 0.00 81 VAL A O 19
ATOM 28329 N N . GLU A 1 82 ? -27.638 -30.560 4.986 1.00 0.00 82 GLU A N 19
ATOM 28330 C CA . GLU A 1 82 ? -26.627 -31.616 4.910 1.00 0.00 82 GLU A CA 19
ATOM 28331 C C . GLU A 1 82 ? -27.000 -32.618 3.824 1.00 0.00 82 GLU A C 19
ATOM 28332 O O . GLU A 1 82 ? -27.924 -33.411 3.988 1.00 0.00 82 GLU A O 19
ATOM 28344 N N . GLY A 1 83 ? -26.273 -32.574 2.714 1.00 0.00 83 GLY A N 19
ATOM 28345 C CA . GLY A 1 83 ? -26.537 -33.481 1.607 1.00 0.00 83 GLY A CA 19
ATOM 28346 C C . GLY A 1 83 ? -25.963 -32.929 0.308 1.00 0.00 83 GLY A C 19
ATOM 28347 O O . GLY A 1 83 ? -25.030 -32.124 0.319 1.00 0.00 83 GLY A O 19
ATOM 28351 N N . SER A 1 84 ? -26.542 -33.357 -0.811 1.00 0.00 84 SER A N 19
ATOM 28352 C CA . SER A 1 84 ? -26.105 -32.895 -2.127 1.00 0.00 84 SER A CA 19
ATOM 28353 C C . SER A 1 84 ? -27.078 -31.842 -2.648 1.00 0.00 84 SER A C 19
ATOM 28354 O O . SER A 1 84 ? -28.265 -32.113 -2.820 1.00 0.00 84 SER A O 19
ATOM 28362 N N . VAL A 1 85 ? -26.573 -30.633 -2.881 1.00 0.00 85 VAL A N 19
ATOM 28363 C CA . VAL A 1 85 ? -27.414 -29.538 -3.365 1.00 0.00 85 VAL A CA 19
ATOM 28364 C C . VAL A 1 85 ? -27.191 -29.286 -4.852 1.00 0.00 85 VAL A C 19
ATOM 28365 O O . VAL A 1 85 ? -26.070 -29.026 -5.289 1.00 0.00 85 VAL A O 19
ATOM 28378 N N . TYR A 1 86 ? -28.276 -29.353 -5.626 1.00 0.00 86 TYR A N 19
ATOM 28379 C CA . TYR A 1 86 ? -28.209 -29.118 -7.070 1.00 0.00 86 TYR A CA 19
ATOM 28380 C C . TYR A 1 86 ? -29.133 -27.968 -7.451 1.00 0.00 86 TYR A C 19
ATOM 28381 O O . TYR A 1 86 ? -30.347 -28.047 -7.262 1.00 0.00 86 TYR A O 19
ATOM 28399 N N . ALA A 1 87 ? -28.556 -26.899 -7.987 1.00 0.00 87 ALA A N 19
ATOM 28400 C CA . ALA A 1 87 ? -29.352 -25.745 -8.384 1.00 0.00 87 ALA A CA 19
ATOM 28401 C C . ALA A 1 87 ? -28.548 -24.819 -9.290 1.00 0.00 87 ALA A C 19
ATOM 28402 O O . ALA A 1 87 ? -27.333 -24.961 -9.419 1.00 0.00 87 ALA A O 19
ATOM 28409 N N . GLU A 1 88 ? -29.239 -23.872 -9.913 1.00 0.00 88 GLU A N 19
ATOM 28410 C CA . GLU A 1 88 ? -28.584 -22.923 -10.806 1.00 0.00 88 GLU A CA 19
ATOM 28411 C C . GLU A 1 88 ? -27.917 -21.815 -9.998 1.00 0.00 88 GLU A C 19
ATOM 28412 O O . GLU A 1 88 ? -26.849 -21.324 -10.360 1.00 0.00 88 GLU A O 19
ATOM 28424 N N . ALA A 1 89 ? -28.557 -21.433 -8.894 1.00 0.00 89 ALA A N 19
ATOM 28425 C CA . ALA A 1 89 ? -28.022 -20.386 -8.022 1.00 0.00 89 ALA A CA 19
ATOM 28426 C C . ALA A 1 89 ? -28.251 -20.754 -6.563 1.00 0.00 89 ALA A C 19
ATOM 28427 O O . ALA A 1 89 ? -29.180 -21.496 -6.244 1.00 0.00 89 ALA A O 19
ATOM 28434 N N . VAL A 1 90 ? -27.401 -20.240 -5.674 1.00 0.00 90 VAL A N 19
ATOM 28435 C CA . VAL A 1 90 ? -27.542 -20.543 -4.250 1.00 0.00 90 VAL A CA 19
ATOM 28436 C C . VAL A 1 90 ? -27.055 -19.390 -3.374 1.00 0.00 90 VAL A C 19
ATOM 28437 O O . VAL A 1 90 ? -25.918 -18.935 -3.497 1.00 0.00 90 VAL A O 19
ATOM 28450 N N . GLU A 1 91 ? -27.932 -18.940 -2.474 1.00 0.00 91 GLU A N 19
ATOM 28451 C CA . GLU A 1 91 ? -27.611 -17.854 -1.544 1.00 0.00 91 GLU A CA 19
ATOM 28452 C C . GLU A 1 91 ? -27.614 -18.397 -0.119 1.00 0.00 91 GLU A C 19
ATOM 28453 O O . GLU A 1 91 ? -28.642 -18.867 0.373 1.00 0.00 91 GLU A O 19
ATOM 28465 N N . VAL A 1 92 ? -26.454 -18.366 0.531 1.00 0.00 92 VAL A N 19
ATOM 28466 C CA . VAL A 1 92 ? -26.334 -18.899 1.888 1.00 0.00 92 VAL A CA 19
ATOM 28467 C C . VAL A 1 92 ? -26.469 -17.811 2.957 1.00 0.00 92 VAL A C 19
ATOM 28468 O O . VAL A 1 92 ? -25.854 -16.751 2.868 1.00 0.00 92 VAL A O 19
ATOM 28481 N N . ARG A 1 93 ? -27.268 -18.113 3.984 1.00 0.00 93 ARG A N 19
ATOM 28482 C CA . ARG A 1 93 ? -27.492 -17.213 5.109 1.00 0.00 93 ARG A CA 19
ATOM 28483 C C . ARG A 1 93 ? -27.451 -18.029 6.398 1.00 0.00 93 ARG A C 19
ATOM 28484 O O . ARG A 1 93 ? -27.977 -17.613 7.429 1.00 0.00 93 ARG A O 19
ATOM 28505 N N . GLY A 1 94 ? -26.856 -19.220 6.310 1.00 0.00 94 GLY A N 19
ATOM 28506 C CA . GLY A 1 94 ? -26.789 -20.122 7.454 1.00 0.00 94 GLY A CA 19
ATOM 28507 C C . GLY A 1 94 ? -25.681 -21.166 7.291 1.00 0.00 94 GLY A C 19
ATOM 28508 O O . GLY A 1 94 ? -24.662 -20.900 6.659 1.00 0.00 94 GLY A O 19
ATOM 28512 N N . ARG A 1 95 ? -25.857 -22.343 7.903 1.00 0.00 95 ARG A N 19
ATOM 28513 C CA . ARG A 1 95 ? -24.821 -23.388 7.848 1.00 0.00 95 ARG A CA 19
ATOM 28514 C C . ARG A 1 95 ? -25.203 -24.566 6.950 1.00 0.00 95 ARG A C 19
ATOM 28515 O O . ARG A 1 95 ? -26.315 -25.105 7.015 1.00 0.00 95 ARG A O 19
ATOM 28536 N N . VAL A 1 96 ? -24.235 -24.968 6.129 1.00 0.00 96 VAL A N 19
ATOM 28537 C CA . VAL A 1 96 ? -24.398 -26.093 5.213 1.00 0.00 96 VAL A CA 19
ATOM 28538 C C . VAL A 1 96 ? -23.125 -26.938 5.219 1.00 0.00 96 VAL A C 19
ATOM 28539 O O . VAL A 1 96 ? -22.017 -26.412 5.096 1.00 0.00 96 VAL A O 19
ATOM 28552 N N . VAL A 1 97 ? -23.279 -28.249 5.382 1.00 0.00 97 VAL A N 19
ATOM 28553 C CA . VAL A 1 97 ? -22.124 -29.149 5.421 1.00 0.00 97 VAL A CA 19
ATOM 28554 C C . VAL A 1 97 ? -22.397 -30.422 4.628 1.00 0.00 97 VAL A C 19
ATOM 28555 O O . VAL A 1 97 ? -23.272 -31.213 4.980 1.00 0.00 97 VAL A O 19
ATOM 28568 N N . GLY A 1 98 ? -21.638 -30.612 3.552 1.00 0.00 98 GLY A N 19
ATOM 28569 C CA . GLY A 1 98 ? -21.801 -31.790 2.709 1.00 0.00 98 GLY A CA 19
ATOM 28570 C C . GLY A 1 98 ? -21.184 -31.569 1.331 1.00 0.00 98 GLY A C 19
ATOM 28571 O O . GLY A 1 98 ? -20.021 -31.900 1.098 1.00 0.00 98 GLY A O 19
ATOM 28575 N N . ALA A 1 99 ? -21.970 -31.005 0.420 1.00 0.00 99 ALA A N 19
ATOM 28576 C CA . ALA A 1 99 ? -21.493 -30.742 -0.934 1.00 0.00 99 ALA A CA 19
ATOM 28577 C C . ALA A 1 99 ? -22.567 -30.019 -1.741 1.00 0.00 99 ALA A C 19
ATOM 28578 O O . ALA A 1 99 ? -23.757 -30.273 -1.561 1.00 0.00 99 ALA A O 19
ATOM 28585 N N . ILE A 1 100 ? -22.148 -29.113 -2.627 1.00 0.00 100 ILE A N 19
ATOM 28586 C CA . ILE A 1 100 ? -23.107 -28.362 -3.445 1.00 0.00 100 ILE A CA 19
ATOM 28587 C C . ILE A 1 100 ? -22.575 -28.140 -4.859 1.00 0.00 100 ILE A C 19
ATOM 28588 O O . ILE A 1 100 ? -21.370 -27.979 -5.069 1.00 0.00 100 ILE A O 19
ATOM 28604 N N . THR A 1 101 ? -23.494 -28.121 -5.825 1.00 0.00 101 THR A N 19
ATOM 28605 C CA . THR A 1 101 ? -23.137 -27.906 -7.228 1.00 0.00 101 THR A CA 19
ATOM 28606 C C . THR A 1 101 ? -24.062 -26.865 -7.854 1.00 0.00 101 THR A C 19
ATOM 28607 O O . THR A 1 101 ? -25.282 -27.043 -7.884 1.00 0.00 101 THR A O 19
ATOM 28618 N N . SER A 1 102 ? -23.476 -25.782 -8.354 1.00 0.00 102 SER A N 19
ATOM 28619 C CA . SER A 1 102 ? -24.264 -24.724 -8.978 1.00 0.00 102 SER A CA 19
ATOM 28620 C C . SER A 1 102 ? -23.377 -23.824 -9.833 1.00 0.00 102 SER A C 19
ATOM 28621 O O . SER A 1 102 ? -22.172 -23.726 -9.605 1.00 0.00 102 SER A O 19
ATOM 28629 N N . LYS A 1 103 ? -23.984 -23.170 -10.819 1.00 0.00 103 LYS A N 19
ATOM 28630 C CA . LYS A 1 103 ? -23.241 -22.282 -11.704 1.00 0.00 103 LYS A CA 19
ATOM 28631 C C . LYS A 1 103 ? -22.896 -20.977 -10.992 1.00 0.00 103 LYS A C 19
ATOM 28632 O O . LYS A 1 103 ? -21.857 -20.372 -11.256 1.00 0.00 103 LYS A O 19
ATOM 28651 N N . GLN A 1 104 ? -23.772 -20.551 -10.082 1.00 0.00 104 GLN A N 19
ATOM 28652 C CA . GLN A 1 104 ? -23.554 -19.315 -9.323 1.00 0.00 104 GLN A CA 19
ATOM 28653 C C . GLN A 1 104 ? -23.644 -19.590 -7.824 1.00 0.00 104 GLN A C 19
ATOM 28654 O O . GLN A 1 104 ? -24.573 -20.253 -7.358 1.00 0.00 104 GLN A O 19
ATOM 28668 N N . VAL A 1 105 ? -22.670 -19.074 -7.072 1.00 0.00 105 VAL A N 19
ATOM 28669 C CA . VAL A 1 105 ? -22.640 -19.265 -5.620 1.00 0.00 105 VAL A CA 19
ATOM 28670 C C . VAL A 1 105 ? -22.332 -17.952 -4.906 1.00 0.00 105 VAL A C 19
ATOM 28671 O O . VAL A 1 105 ? -21.430 -17.212 -5.300 1.00 0.00 105 VAL A O 19
ATOM 28684 N N . ARG A 1 106 ? -23.090 -17.676 -3.846 1.00 0.00 106 ARG A N 19
ATOM 28685 C CA . ARG A 1 106 ? -22.906 -16.456 -3.058 1.00 0.00 106 ARG A CA 19
ATOM 28686 C C . ARG A 1 106 ? -23.019 -16.779 -1.575 1.00 0.00 106 ARG A C 19
ATOM 28687 O O . ARG A 1 106 ? -24.098 -17.129 -1.093 1.00 0.00 106 ARG A O 19
ATOM 28708 N N . LEU A 1 107 ? -21.906 -16.679 -0.851 1.00 0.00 107 LEU A N 19
ATOM 28709 C CA . LEU A 1 107 ? -21.919 -16.986 0.577 1.00 0.00 107 LEU A CA 19
ATOM 28710 C C . LEU A 1 107 ? -22.202 -15.740 1.410 1.00 0.00 107 LEU A C 19
ATOM 28711 O O . LEU A 1 107 ? -21.288 -14.992 1.767 1.00 0.00 107 LEU A O 19
ATOM 28727 N N . TYR A 1 108 ? -23.478 -15.547 1.729 1.00 0.00 108 TYR A N 19
ATOM 28728 C CA . TYR A 1 108 ? -23.917 -14.419 2.548 1.00 0.00 108 TYR A CA 19
ATOM 28729 C C . TYR A 1 108 ? -24.056 -14.842 4.011 1.00 0.00 108 TYR A C 19
ATOM 28730 O O . TYR A 1 108 ? -24.186 -16.024 4.314 1.00 0.00 108 TYR A O 19
ATOM 28748 N N . GLY A 1 109 ? -24.065 -13.871 4.913 1.00 0.00 109 GLY A N 19
ATOM 28749 C CA . GLY A 1 109 ? -24.232 -14.171 6.330 1.00 0.00 109 GLY A CA 19
ATOM 28750 C C . GLY A 1 109 ? -23.117 -15.065 6.868 1.00 0.00 109 GLY A C 19
ATOM 28751 O O . GLY A 1 109 ? -22.063 -15.218 6.250 1.00 0.00 109 GLY A O 19
ATOM 28755 N N . THR A 1 110 ? -23.385 -15.665 8.025 1.00 0.00 110 THR A N 19
ATOM 28756 C CA . THR A 1 110 ? -22.443 -16.573 8.681 1.00 0.00 110 THR A CA 19
ATOM 28757 C C . THR A 1 110 ? -22.276 -17.849 7.858 1.00 0.00 110 THR A C 19
ATOM 28758 O O . THR A 1 110 ? -22.095 -18.935 8.409 1.00 0.00 110 THR A O 19
ATOM 28769 N N . SER A 1 111 ? -22.385 -17.715 6.541 1.00 0.00 111 SER A N 19
ATOM 28770 C CA . SER A 1 111 ? -22.295 -18.865 5.651 1.00 0.00 111 SER A CA 19
ATOM 28771 C C . SER A 1 111 ? -21.136 -19.773 6.028 1.00 0.00 111 SER A C 19
ATOM 28772 O O . SER A 1 111 ? -20.000 -19.326 6.190 1.00 0.00 111 SER A O 19
ATOM 28780 N N . TYR A 1 112 ? -21.443 -21.064 6.160 1.00 0.00 112 TYR A N 19
ATOM 28781 C CA . TYR A 1 112 ? -20.438 -22.062 6.514 1.00 0.00 112 TYR A CA 19
ATOM 28782 C C . TYR A 1 112 ? -20.546 -23.273 5.596 1.00 0.00 112 TYR A C 19
ATOM 28783 O O . TYR A 1 112 ? -21.524 -24.018 5.659 1.00 0.00 112 TYR A O 19
ATOM 28801 N N . VAL A 1 113 ? -19.534 -23.477 4.749 1.00 0.00 113 VAL A N 19
ATOM 28802 C CA . VAL A 1 113 ? -19.532 -24.623 3.829 1.00 0.00 113 VAL A CA 19
ATOM 28803 C C . VAL A 1 113 ? -18.357 -25.543 4.129 1.00 0.00 113 VAL A C 19
ATOM 28804 O O . VAL A 1 113 ? -17.199 -25.121 4.111 1.00 0.00 113 VAL A O 19
ATOM 28817 N N . ASP A 1 114 ? -18.664 -26.810 4.405 1.00 0.00 114 ASP A N 19
ATOM 28818 C CA . ASP A 1 114 ? -17.626 -27.797 4.708 1.00 0.00 114 ASP A CA 19
ATOM 28819 C C . ASP A 1 114 ? -17.862 -29.076 3.909 1.00 0.00 114 ASP A C 19
ATOM 28820 O O . ASP A 1 114 ? -18.790 -29.832 4.190 1.00 0.00 114 ASP A O 19
ATOM 28829 N N . GLY A 1 115 ? -17.018 -29.311 2.907 1.00 0.00 115 GLY A N 19
ATOM 28830 C CA . GLY A 1 115 ? -17.148 -30.503 2.073 1.00 0.00 115 GLY A CA 19
ATOM 28831 C C . GLY A 1 115 ? -16.619 -30.244 0.666 1.00 0.00 115 GLY A C 19
ATOM 28832 O O . GLY A 1 115 ? -15.621 -29.545 0.487 1.00 0.00 115 GLY A O 19
ATOM 28836 N N . ASP A 1 116 ? -17.293 -30.817 -0.331 1.00 0.00 116 ASP A N 19
ATOM 28837 C CA . ASP A 1 116 ? -16.883 -30.645 -1.727 1.00 0.00 116 ASP A CA 19
ATOM 28838 C C . ASP A 1 116 ? -17.637 -29.485 -2.374 1.00 0.00 116 ASP A C 19
ATOM 28839 O O . ASP A 1 116 ? -18.864 -29.403 -2.288 1.00 0.00 116 ASP A O 19
ATOM 28848 N N . ILE A 1 117 ? -16.891 -28.590 -3.028 1.00 0.00 117 ILE A N 19
ATOM 28849 C CA . ILE A 1 117 ? -17.489 -27.431 -3.700 1.00 0.00 117 ILE A CA 19
ATOM 28850 C C . ILE A 1 117 ? -17.241 -27.518 -5.208 1.00 0.00 117 ILE A C 19
ATOM 28851 O O . ILE A 1 117 ? -16.125 -27.791 -5.651 1.00 0.00 117 ILE A O 19
ATOM 28867 N N . THR A 1 118 ? -18.292 -27.272 -5.989 1.00 0.00 118 THR A N 19
ATOM 28868 C CA . THR A 1 118 ? -18.189 -27.310 -7.447 1.00 0.00 118 THR A CA 19
ATOM 28869 C C . THR A 1 118 ? -19.068 -26.227 -8.060 1.00 0.00 118 THR A C 19
ATOM 28870 O O . THR A 1 118 ? -20.288 -26.231 -7.888 1.00 0.00 118 THR A O 19
ATOM 28881 N N . HIS A 1 119 ? -18.444 -25.297 -8.770 1.00 0.00 119 HIS A N 19
ATOM 28882 C CA . HIS A 1 119 ? -19.188 -24.214 -9.395 1.00 0.00 119 HIS A CA 19
ATOM 28883 C C . HIS A 1 119 ? -18.324 -23.474 -10.411 1.00 0.00 119 HIS A C 19
ATOM 28884 O O . HIS A 1 119 ? -17.097 -23.475 -10.322 1.00 0.00 119 HIS A O 19
ATOM 28898 N N . GLU A 1 120 ? -18.978 -22.835 -11.376 1.00 0.00 120 GLU A N 19
ATOM 28899 C CA . GLU A 1 120 ? -18.267 -22.082 -12.402 1.00 0.00 120 GLU A CA 19
ATOM 28900 C C . GLU A 1 120 ? -18.021 -20.659 -11.914 1.00 0.00 120 GLU A C 19
ATOM 28901 O O . GLU A 1 120 ? -16.928 -20.115 -12.073 1.00 0.00 120 GLU A O 19
ATOM 28913 N N . GLN A 1 121 ? -19.047 -20.072 -11.302 1.00 0.00 121 GLN A N 19
ATOM 28914 C CA . GLN A 1 121 ? -18.955 -18.715 -10.764 1.00 0.00 121 GLN A CA 19
ATOM 28915 C C . GLN A 1 121 ? -19.161 -18.749 -9.253 1.00 0.00 121 GLN A C 19
ATOM 28916 O O . GLN A 1 121 ? -20.048 -19.444 -8.758 1.00 0.00 121 GLN A O 19
ATOM 28930 N N . LEU A 1 122 ? -18.333 -18.006 -8.523 1.00 0.00 122 LEU A N 19
ATOM 28931 C CA . LEU A 1 122 ? -18.431 -17.972 -7.064 1.00 0.00 122 LEU A CA 19
ATOM 28932 C C . LEU A 1 122 ? -18.184 -16.564 -6.537 1.00 0.00 122 LEU A C 19
ATOM 28933 O O . LEU A 1 122 ? -17.430 -15.788 -7.124 1.00 0.00 122 LEU A O 19
ATOM 28949 N N . ALA A 1 123 ? -18.824 -16.249 -5.415 1.00 0.00 123 ALA A N 19
ATOM 28950 C CA . ALA A 1 123 ? -18.679 -14.939 -4.788 1.00 0.00 123 ALA A CA 19
ATOM 28951 C C . ALA A 1 123 ? -18.730 -15.085 -3.271 1.00 0.00 123 ALA A C 19
ATOM 28952 O O . ALA A 1 123 ? -19.708 -15.586 -2.721 1.00 0.00 123 ALA A O 19
ATOM 28959 N N . MET A 1 124 ? -17.665 -14.657 -2.597 1.00 0.00 124 MET A N 19
ATOM 28960 C CA . MET A 1 124 ? -17.598 -14.758 -1.138 1.00 0.00 124 MET A CA 19
ATOM 28961 C C . MET A 1 124 ? -17.813 -13.399 -0.492 1.00 0.00 124 MET A C 19
ATOM 28962 O O . MET A 1 124 ? -17.242 -12.396 -0.921 1.00 0.00 124 MET A O 19
ATOM 28976 N N . GLU A 1 125 ? -18.645 -13.375 0.548 1.00 0.00 125 GLU A N 19
ATOM 28977 C CA . GLU A 1 125 ? -18.941 -12.136 1.264 1.00 0.00 125 GLU A CA 19
ATOM 28978 C C . GLU A 1 125 ? -18.653 -12.298 2.752 1.00 0.00 125 GLU A C 19
ATOM 28979 O O . GLU A 1 125 ? -18.498 -13.415 3.246 1.00 0.00 125 GLU A O 19
ATOM 28991 N N . THR A 1 126 ? -18.582 -11.177 3.464 1.00 0.00 126 THR A N 19
ATOM 28992 C CA . THR A 1 126 ? -18.313 -11.212 4.896 1.00 0.00 126 THR A CA 19
ATOM 28993 C C . THR A 1 126 ? -19.227 -12.219 5.583 1.00 0.00 126 THR A C 19
ATOM 28994 O O . THR A 1 126 ? -20.405 -12.332 5.245 1.00 0.00 126 THR A O 19
ATOM 29005 N N . GLY A 1 127 ? -18.677 -12.951 6.546 1.00 0.00 127 GLY A N 19
ATOM 29006 C CA . GLY A 1 127 ? -19.451 -13.952 7.275 1.00 0.00 127 GLY A CA 19
ATOM 29007 C C . GLY A 1 127 ? -19.313 -15.323 6.622 1.00 0.00 127 GLY A C 19
ATOM 29008 O O . GLY A 1 127 ? -19.897 -16.307 7.084 1.00 0.00 127 GLY A O 19
ATOM 29012 N N . ALA A 1 128 ? -18.542 -15.383 5.538 1.00 0.00 128 ALA A N 19
ATOM 29013 C CA . ALA A 1 128 ? -18.333 -16.643 4.831 1.00 0.00 128 ALA A CA 19
ATOM 29014 C C . ALA A 1 128 ? -17.101 -17.375 5.363 1.00 0.00 128 ALA A C 19
ATOM 29015 O O . ALA A 1 128 ? -15.974 -16.902 5.216 1.00 0.00 128 ALA A O 19
ATOM 29022 N N . PHE A 1 129 ? -17.324 -18.551 5.947 1.00 0.00 129 PHE A N 19
ATOM 29023 C CA . PHE A 1 129 ? -16.231 -19.379 6.466 1.00 0.00 129 PHE A CA 19
ATOM 29024 C C . PHE A 1 129 ? -16.387 -20.794 5.925 1.00 0.00 129 PHE A C 19
ATOM 29025 O O . PHE A 1 129 ? -17.247 -21.543 6.377 1.00 0.00 129 PHE A O 19
ATOM 29042 N N . PHE A 1 130 ? -15.579 -21.158 4.936 1.00 0.00 130 PHE A N 19
ATOM 29043 C CA . PHE A 1 130 ? -15.690 -22.488 4.333 1.00 0.00 130 PHE A CA 19
ATOM 29044 C C . PHE A 1 130 ? -14.349 -23.189 4.231 1.00 0.00 130 PHE A C 19
ATOM 29045 O O . PHE A 1 130 ? -13.481 -22.780 3.461 1.00 0.00 130 PHE A O 19
ATOM 29062 N N . GLN A 1 131 ? -14.208 -24.293 4.967 1.00 0.00 131 GLN A N 19
ATOM 29063 C CA . GLN A 1 131 ? -12.989 -25.089 4.890 1.00 0.00 131 GLN A CA 19
ATOM 29064 C C . GLN A 1 131 ? -13.362 -26.436 4.297 1.00 0.00 131 GLN A C 19
ATOM 29065 O O . GLN A 1 131 ? -13.892 -27.313 4.978 1.00 0.00 131 GLN A O 19
ATOM 29079 N N . GLY A 1 132 ? -13.090 -26.571 3.013 1.00 0.00 132 GLY A N 19
ATOM 29080 C CA . GLY A 1 132 ? -13.396 -27.786 2.280 1.00 0.00 132 GLY A CA 19
ATOM 29081 C C . GLY A 1 132 ? -12.496 -27.889 1.068 1.00 0.00 132 GLY A C 19
ATOM 29082 O O . GLY A 1 132 ? -11.751 -26.958 0.766 1.00 0.00 132 GLY A O 19
ATOM 29086 N N . ARG A 1 133 ? -12.595 -28.986 0.335 1.00 0.00 133 ARG A N 19
ATOM 29087 C CA . ARG A 1 133 ? -11.803 -29.113 -0.873 1.00 0.00 133 ARG A CA 19
ATOM 29088 C C . ARG A 1 133 ? -12.547 -28.373 -1.980 1.00 0.00 133 ARG A C 19
ATOM 29089 O O . ARG A 1 133 ? -13.611 -28.806 -2.433 1.00 0.00 133 ARG A O 19
ATOM 29110 N N . SER A 1 134 ? -11.993 -27.232 -2.386 1.00 0.00 134 SER A N 19
ATOM 29111 C CA . SER A 1 134 ? -12.618 -26.406 -3.412 1.00 0.00 134 SER A CA 19
ATOM 29112 C C . SER A 1 134 ? -12.191 -26.859 -4.803 1.00 0.00 134 SER A C 19
ATOM 29113 O O . SER A 1 134 ? -11.010 -26.811 -5.147 1.00 0.00 134 SER A O 19
ATOM 29121 N N . LEU A 1 135 ? -13.162 -27.295 -5.601 1.00 0.00 135 LEU A N 19
ATOM 29122 C CA . LEU A 1 135 ? -12.884 -27.753 -6.960 1.00 0.00 135 LEU A CA 19
ATOM 29123 C C . LEU A 1 135 ? -13.112 -26.623 -7.957 1.00 0.00 135 LEU A C 19
ATOM 29124 O O . LEU A 1 135 ? -14.248 -26.217 -8.202 1.00 0.00 135 LEU A O 19
ATOM 29140 N N . LYS A 1 136 ? -12.023 -26.119 -8.529 1.00 0.00 136 LYS A N 19
ATOM 29141 C CA . LYS A 1 136 ? -12.109 -25.035 -9.501 1.00 0.00 136 LYS A CA 19
ATOM 29142 C C . LYS A 1 136 ? -12.410 -25.588 -10.890 1.00 0.00 136 LYS A C 19
ATOM 29143 O O . LYS A 1 136 ? -11.950 -26.672 -11.250 1.00 0.00 136 LYS A O 19
ATOM 29162 N N . PHE A 1 137 ? -13.186 -24.839 -11.663 1.00 0.00 137 PHE A N 19
ATOM 29163 C CA . PHE A 1 137 ? -13.547 -25.263 -13.012 1.00 0.00 137 PHE A CA 19
ATOM 29164 C C . PHE A 1 137 ? -12.355 -25.134 -13.955 1.00 0.00 137 PHE A C 19
ATOM 29165 O O . PHE A 1 137 ? -11.718 -24.083 -14.025 1.00 0.00 137 PHE A O 19
ATOM 29182 N N . GLN A 1 138 ? -12.058 -26.209 -14.680 1.00 0.00 138 GLN A N 19
ATOM 29183 C CA . GLN A 1 138 ? -10.941 -26.202 -15.617 1.00 0.00 138 GLN A CA 19
ATOM 29184 C C . GLN A 1 138 ? -11.056 -27.365 -16.595 1.00 0.00 138 GLN A C 19
ATOM 29185 O O . GLN A 1 138 ? -10.817 -27.209 -17.793 1.00 0.00 138 GLN A O 19
ATOM 29199 N N . ARG A 1 139 ? -11.424 -28.532 -16.078 1.00 0.00 139 ARG A N 19
ATOM 29200 C CA . ARG A 1 139 ? -11.568 -29.717 -16.915 1.00 0.00 139 ARG A CA 19
ATOM 29201 C C . ARG A 1 139 ? -12.450 -29.415 -18.123 1.00 0.00 139 ARG A C 19
ATOM 29202 O O . ARG A 1 139 ? -11.965 -28.964 -19.161 1.00 0.00 139 ARG A O 19
ATOM 29223 N N . LYS A 1 37 ? -46.273 -17.215 -4.691 1.00 0.00 37 LYS A N 20
ATOM 29224 C CA . LYS A 1 37 ? -46.067 -18.658 -4.635 1.00 0.00 37 LYS A CA 20
ATOM 29225 C C . LYS A 1 37 ? -44.621 -19.007 -4.974 1.00 0.00 37 LYS A C 20
ATOM 29226 O O . LYS A 1 37 ? -44.061 -19.964 -4.440 1.00 0.00 37 LYS A O 20
ATOM 29245 N N . VAL A 1 38 ? -44.022 -18.223 -5.865 1.00 0.00 38 VAL A N 20
ATOM 29246 C CA . VAL A 1 38 ? -42.640 -18.459 -6.267 1.00 0.00 38 VAL A CA 20
ATOM 29247 C C . VAL A 1 38 ? -41.720 -18.439 -5.050 1.00 0.00 38 VAL A C 20
ATOM 29248 O O . VAL A 1 38 ? -40.677 -19.091 -5.036 1.00 0.00 38 VAL A O 20
ATOM 29261 N N . ALA A 1 39 ? -42.119 -17.682 -4.030 1.00 0.00 39 ALA A N 20
ATOM 29262 C CA . ALA A 1 39 ? -41.331 -17.576 -2.804 1.00 0.00 39 ALA A CA 20
ATOM 29263 C C . ALA A 1 39 ? -41.840 -18.558 -1.754 1.00 0.00 39 ALA A C 20
ATOM 29264 O O . ALA A 1 39 ? -42.554 -18.174 -0.828 1.00 0.00 39 ALA A O 20
ATOM 29271 N N . SER A 1 40 ? -41.471 -19.825 -1.904 1.00 0.00 40 SER A N 20
ATOM 29272 C CA . SER A 1 40 ? -41.899 -20.850 -0.960 1.00 0.00 40 SER A CA 20
ATOM 29273 C C . SER A 1 40 ? -41.248 -20.623 0.402 1.00 0.00 40 SER A C 20
ATOM 29274 O O . SER A 1 40 ? -40.176 -20.026 0.496 1.00 0.00 40 SER A O 20
ATOM 29282 N N . LEU A 1 41 ? -41.904 -21.100 1.459 1.00 0.00 41 LEU A N 20
ATOM 29283 C CA . LEU A 1 41 ? -41.383 -20.941 2.819 1.00 0.00 41 LEU A CA 20
ATOM 29284 C C . LEU A 1 41 ? -41.627 -22.205 3.638 1.00 0.00 41 LEU A C 20
ATOM 29285 O O . LEU A 1 41 ? -42.768 -22.538 3.958 1.00 0.00 41 LEU A O 20
ATOM 29301 N N . LEU A 1 42 ? -40.542 -22.903 3.979 1.00 0.00 42 LEU A N 20
ATOM 29302 C CA . LEU A 1 42 ? -40.639 -24.132 4.770 1.00 0.00 42 LEU A CA 20
ATOM 29303 C C . LEU A 1 42 ? -40.274 -23.854 6.227 1.00 0.00 42 LEU A C 20
ATOM 29304 O O . LEU A 1 42 ? -39.165 -23.405 6.526 1.00 0.00 42 LEU A O 20
ATOM 29320 N N . SER A 1 43 ? -41.215 -24.125 7.124 1.00 0.00 43 SER A N 20
ATOM 29321 C CA . SER A 1 43 ? -40.996 -23.904 8.548 1.00 0.00 43 SER A CA 20
ATOM 29322 C C . SER A 1 43 ? -39.713 -24.590 9.010 1.00 0.00 43 SER A C 20
ATOM 29323 O O . SER A 1 43 ? -39.016 -25.225 8.217 1.00 0.00 43 SER A O 20
ATOM 29331 N N . ALA A 1 44 ? -39.406 -24.454 10.297 1.00 0.00 44 ALA A N 20
ATOM 29332 C CA . ALA A 1 44 ? -38.203 -25.060 10.863 1.00 0.00 44 ALA A CA 20
ATOM 29333 C C . ALA A 1 44 ? -38.487 -26.477 11.341 1.00 0.00 44 ALA A C 20
ATOM 29334 O O . ALA A 1 44 ? -37.630 -27.358 11.247 1.00 0.00 44 ALA A O 20
ATOM 29341 N N . ASP A 1 45 ? -39.692 -26.693 11.853 1.00 0.00 45 ASP A N 20
ATOM 29342 C CA . ASP A 1 45 ? -40.080 -28.011 12.342 1.00 0.00 45 ASP A CA 20
ATOM 29343 C C . ASP A 1 45 ? -40.311 -28.968 11.176 1.00 0.00 45 ASP A C 20
ATOM 29344 O O . ASP A 1 45 ? -41.141 -29.873 11.260 1.00 0.00 45 ASP A O 20
ATOM 29353 N N . LEU A 1 46 ? -39.576 -28.757 10.080 1.00 0.00 46 LEU A N 20
ATOM 29354 C CA . LEU A 1 46 ? -39.710 -29.602 8.891 1.00 0.00 46 LEU A CA 20
ATOM 29355 C C . LEU A 1 46 ? -38.348 -30.115 8.424 1.00 0.00 46 LEU A C 20
ATOM 29356 O O . LEU A 1 46 ? -37.336 -29.404 8.487 1.00 0.00 46 LEU A O 20
ATOM 29372 N N . THR A 1 47 ? -38.339 -31.359 7.947 1.00 0.00 47 THR A N 20
ATOM 29373 C CA . THR A 1 47 ? -37.116 -31.992 7.455 1.00 0.00 47 THR A CA 20
ATOM 29374 C C . THR A 1 47 ? -37.384 -32.677 6.118 1.00 0.00 47 THR A C 20
ATOM 29375 O O . THR A 1 47 ? -38.403 -33.347 5.949 1.00 0.00 47 THR A O 20
ATOM 29386 N N . ILE A 1 48 ? -36.471 -32.498 5.165 1.00 0.00 48 ILE A N 20
ATOM 29387 C CA . ILE A 1 48 ? -36.633 -33.098 3.842 1.00 0.00 48 ILE A CA 20
ATOM 29388 C C . ILE A 1 48 ? -36.080 -34.517 3.810 1.00 0.00 48 ILE A C 20
ATOM 29389 O O . ILE A 1 48 ? -35.086 -34.828 4.465 1.00 0.00 48 ILE A O 20
ATOM 29405 N N . GLU A 1 49 ? -36.741 -35.373 3.033 1.00 0.00 49 GLU A N 20
ATOM 29406 C CA . GLU A 1 49 ? -36.332 -36.769 2.897 1.00 0.00 49 GLU A CA 20
ATOM 29407 C C . GLU A 1 49 ? -36.365 -37.186 1.431 1.00 0.00 49 GLU A C 20
ATOM 29408 O O . GLU A 1 49 ? -37.294 -36.843 0.700 1.00 0.00 49 GLU A O 20
ATOM 29420 N N . GLY A 1 50 ? -35.347 -37.925 1.006 1.00 0.00 50 GLY A N 20
ATOM 29421 C CA . GLY A 1 50 ? -35.274 -38.380 -0.378 1.00 0.00 50 GLY A CA 20
ATOM 29422 C C . GLY A 1 50 ? -34.723 -37.286 -1.288 1.00 0.00 50 GLY A C 20
ATOM 29423 O O . GLY A 1 50 ? -33.538 -36.958 -1.231 1.00 0.00 50 GLY A O 20
ATOM 29427 N N . GLY A 1 51 ? -35.589 -36.724 -2.126 1.00 0.00 51 GLY A N 20
ATOM 29428 C CA . GLY A 1 51 ? -35.173 -35.667 -3.042 1.00 0.00 51 GLY A CA 20
ATOM 29429 C C . GLY A 1 51 ? -36.362 -34.815 -3.470 1.00 0.00 51 GLY A C 20
ATOM 29430 O O . GLY A 1 51 ? -37.346 -35.329 -4.004 1.00 0.00 51 GLY A O 20
ATOM 29434 N N . VAL A 1 52 ? -36.265 -33.506 -3.235 1.00 0.00 52 VAL A N 20
ATOM 29435 C CA . VAL A 1 52 ? -37.340 -32.580 -3.600 1.00 0.00 52 VAL A CA 20
ATOM 29436 C C . VAL A 1 52 ? -36.943 -31.759 -4.823 1.00 0.00 52 VAL A C 20
ATOM 29437 O O . VAL A 1 52 ? -35.763 -31.489 -5.044 1.00 0.00 52 VAL A O 20
ATOM 29450 N N . THR A 1 53 ? -37.940 -31.369 -5.617 1.00 0.00 53 THR A N 20
ATOM 29451 C CA . THR A 1 53 ? -37.692 -30.581 -6.824 1.00 0.00 53 THR A CA 20
ATOM 29452 C C . THR A 1 53 ? -38.798 -29.549 -7.025 1.00 0.00 53 THR A C 20
ATOM 29453 O O . THR A 1 53 ? -39.959 -29.800 -6.701 1.00 0.00 53 THR A O 20
ATOM 29464 N N . GLY A 1 54 ? -38.432 -28.389 -7.561 1.00 0.00 54 GLY A N 20
ATOM 29465 C CA . GLY A 1 54 ? -39.403 -27.327 -7.800 1.00 0.00 54 GLY A CA 20
ATOM 29466 C C . GLY A 1 54 ? -38.712 -26.047 -8.257 1.00 0.00 54 GLY A C 20
ATOM 29467 O O . GLY A 1 54 ? -38.214 -25.274 -7.439 1.00 0.00 54 GLY A O 20
ATOM 29471 N N . GLU A 1 55 ? -38.686 -25.828 -9.570 1.00 0.00 55 GLU A N 20
ATOM 29472 C CA . GLU A 1 55 ? -38.053 -24.636 -10.124 1.00 0.00 55 GLU A CA 20
ATOM 29473 C C . GLU A 1 55 ? -38.656 -23.374 -9.513 1.00 0.00 55 GLU A C 20
ATOM 29474 O O . GLU A 1 55 ? -39.870 -23.287 -9.318 1.00 0.00 55 GLU A O 20
ATOM 29486 N N . GLY A 1 56 ? -37.802 -22.395 -9.217 1.00 0.00 56 GLY A N 20
ATOM 29487 C CA . GLY A 1 56 ? -38.256 -21.131 -8.630 1.00 0.00 56 GLY A CA 20
ATOM 29488 C C . GLY A 1 56 ? -37.421 -20.760 -7.409 1.00 0.00 56 GLY A C 20
ATOM 29489 O O . GLY A 1 56 ? -36.332 -21.296 -7.199 1.00 0.00 56 GLY A O 20
ATOM 29493 N N . GLU A 1 57 ? -37.945 -19.837 -6.604 1.00 0.00 57 GLU A N 20
ATOM 29494 C CA . GLU A 1 57 ? -37.253 -19.390 -5.397 1.00 0.00 57 GLU A CA 20
ATOM 29495 C C . GLU A 1 57 ? -37.714 -20.206 -4.194 1.00 0.00 57 GLU A C 20
ATOM 29496 O O . GLU A 1 57 ? -38.885 -20.164 -3.818 1.00 0.00 57 GLU A O 20
ATOM 29508 N N . LEU A 1 58 ? -36.786 -20.954 -3.597 1.00 0.00 58 LEU A N 20
ATOM 29509 C CA . LEU A 1 58 ? -37.106 -21.789 -2.436 1.00 0.00 58 LEU A CA 20
ATOM 29510 C C . LEU A 1 58 ? -36.414 -21.262 -1.181 1.00 0.00 58 LEU A C 20
ATOM 29511 O O . LEU A 1 58 ? -35.199 -21.386 -1.031 1.00 0.00 58 LEU A O 20
ATOM 29527 N N . GLN A 1 59 ? -37.204 -20.690 -0.275 1.00 0.00 59 GLN A N 20
ATOM 29528 C CA . GLN A 1 59 ? -36.673 -20.160 0.982 1.00 0.00 59 GLN A CA 20
ATOM 29529 C C . GLN A 1 59 ? -36.940 -21.159 2.104 1.00 0.00 59 GLN A C 20
ATOM 29530 O O . GLN A 1 59 ? -38.063 -21.267 2.597 1.00 0.00 59 GLN A O 20
ATOM 29544 N N . ILE A 1 60 ? -35.909 -21.907 2.489 1.00 0.00 60 ILE A N 20
ATOM 29545 C CA . ILE A 1 60 ? -36.053 -22.917 3.540 1.00 0.00 60 ILE A CA 20
ATOM 29546 C C . ILE A 1 60 ? -35.324 -22.508 4.815 1.00 0.00 60 ILE A C 20
ATOM 29547 O O . ILE A 1 60 ? -34.177 -22.067 4.777 1.00 0.00 60 ILE A O 20
ATOM 29563 N N . ASP A 1 61 ? -36.000 -22.686 5.946 1.00 0.00 61 ASP A N 20
ATOM 29564 C CA . ASP A 1 61 ? -35.427 -22.366 7.253 1.00 0.00 61 ASP A CA 20
ATOM 29565 C C . ASP A 1 61 ? -35.511 -23.599 8.141 1.00 0.00 61 ASP A C 20
ATOM 29566 O O . ASP A 1 61 ? -35.956 -23.528 9.285 1.00 0.00 61 ASP A O 20
ATOM 29575 N N . GLY A 1 62 ? -35.104 -24.734 7.580 1.00 0.00 62 GLY A N 20
ATOM 29576 C CA . GLY A 1 62 ? -35.151 -26.013 8.281 1.00 0.00 62 GLY A CA 20
ATOM 29577 C C . GLY A 1 62 ? -33.934 -26.871 7.950 1.00 0.00 62 GLY A C 20
ATOM 29578 O O . GLY A 1 62 ? -32.886 -26.361 7.528 1.00 0.00 62 GLY A O 20
ATOM 29582 N N . VAL A 1 63 ? -34.079 -28.183 8.165 1.00 0.00 63 VAL A N 20
ATOM 29583 C CA . VAL A 1 63 ? -32.996 -29.132 7.902 1.00 0.00 63 VAL A CA 20
ATOM 29584 C C . VAL A 1 63 ? -33.294 -29.939 6.641 1.00 0.00 63 VAL A C 20
ATOM 29585 O O . VAL A 1 63 ? -34.429 -30.350 6.413 1.00 0.00 63 VAL A O 20
ATOM 29598 N N . VAL A 1 64 ? -32.268 -30.149 5.812 1.00 0.00 64 VAL A N 20
ATOM 29599 C CA . VAL A 1 64 ? -32.436 -30.897 4.559 1.00 0.00 64 VAL A CA 20
ATOM 29600 C C . VAL A 1 64 ? -31.588 -32.167 4.553 1.00 0.00 64 VAL A C 20
ATOM 29601 O O . VAL A 1 64 ? -30.372 -32.116 4.744 1.00 0.00 64 VAL A O 20
ATOM 29614 N N . LYS A 1 65 ? -32.241 -33.308 4.317 1.00 0.00 65 LYS A N 20
ATOM 29615 C CA . LYS A 1 65 ? -31.548 -34.598 4.266 1.00 0.00 65 LYS A CA 20
ATOM 29616 C C . LYS A 1 65 ? -31.833 -35.301 2.941 1.00 0.00 65 LYS A C 20
ATOM 29617 O O . LYS A 1 65 ? -32.809 -36.041 2.820 1.00 0.00 65 LYS A O 20
ATOM 29636 N N . GLY A 1 66 ? -30.976 -35.064 1.950 1.00 0.00 66 GLY A N 20
ATOM 29637 C CA . GLY A 1 66 ? -31.144 -35.679 0.634 1.00 0.00 66 GLY A CA 20
ATOM 29638 C C . GLY A 1 66 ? -30.674 -34.737 -0.469 1.00 0.00 66 GLY A C 20
ATOM 29639 O O . GLY A 1 66 ? -29.850 -33.853 -0.233 1.00 0.00 66 GLY A O 20
ATOM 29643 N N . ASP A 1 67 ? -31.202 -34.931 -1.677 1.00 0.00 67 ASP A N 20
ATOM 29644 C CA . ASP A 1 67 ? -30.831 -34.091 -2.816 1.00 0.00 67 ASP A CA 20
ATOM 29645 C C . ASP A 1 67 ? -31.885 -33.013 -3.055 1.00 0.00 67 ASP A C 20
ATOM 29646 O O . ASP A 1 67 ? -33.047 -33.172 -2.677 1.00 0.00 67 ASP A O 20
ATOM 29655 N N . VAL A 1 68 ? -31.472 -31.913 -3.687 1.00 0.00 68 VAL A N 20
ATOM 29656 C CA . VAL A 1 68 ? -32.389 -30.807 -3.974 1.00 0.00 68 VAL A CA 20
ATOM 29657 C C . VAL A 1 68 ? -32.160 -30.264 -5.383 1.00 0.00 68 VAL A C 20
ATOM 29658 O O . VAL A 1 68 ? -31.022 -30.080 -5.813 1.00 0.00 68 VAL A O 20
ATOM 29671 N N . ARG A 1 69 ? -33.258 -30.005 -6.094 1.00 0.00 69 ARG A N 20
ATOM 29672 C CA . ARG A 1 69 ? -33.192 -29.475 -7.459 1.00 0.00 69 ARG A CA 20
ATOM 29673 C C . ARG A 1 69 ? -34.065 -28.229 -7.583 1.00 0.00 69 ARG A C 20
ATOM 29674 O O . ARG A 1 69 ? -35.276 -28.289 -7.368 1.00 0.00 69 ARG A O 20
ATOM 29695 N N . VAL A 1 70 ? -33.449 -27.099 -7.925 1.00 0.00 70 VAL A N 20
ATOM 29696 C CA . VAL A 1 70 ? -34.196 -25.852 -8.065 1.00 0.00 70 VAL A CA 20
ATOM 29697 C C . VAL A 1 70 ? -33.350 -24.778 -8.738 1.00 0.00 70 VAL A C 20
ATOM 29698 O O . VAL A 1 70 ? -32.146 -24.952 -8.934 1.00 0.00 70 VAL A O 20
ATOM 29711 N N . GLY A 1 71 ? -33.986 -23.662 -9.075 1.00 0.00 71 GLY A N 20
ATOM 29712 C CA . GLY A 1 71 ? -33.286 -22.553 -9.709 1.00 0.00 71 GLY A CA 20
ATOM 29713 C C . GLY A 1 71 ? -32.456 -21.791 -8.682 1.00 0.00 71 GLY A C 20
ATOM 29714 O O . GLY A 1 71 ? -31.225 -21.802 -8.732 1.00 0.00 71 GLY A O 20
ATOM 29718 N N . ARG A 1 72 ? -33.139 -21.136 -7.742 1.00 0.00 72 ARG A N 20
ATOM 29719 C CA . ARG A 1 72 ? -32.463 -20.373 -6.690 1.00 0.00 72 ARG A CA 20
ATOM 29720 C C . ARG A 1 72 ? -32.729 -21.007 -5.328 1.00 0.00 72 ARG A C 20
ATOM 29721 O O . ARG A 1 72 ? -33.881 -21.170 -4.925 1.00 0.00 72 ARG A O 20
ATOM 29742 N N . LEU A 1 73 ? -31.656 -21.371 -4.623 1.00 0.00 73 LEU A N 20
ATOM 29743 C CA . LEU A 1 73 ? -31.783 -21.997 -3.303 1.00 0.00 73 LEU A CA 20
ATOM 29744 C C . LEU A 1 73 ? -31.282 -21.055 -2.211 1.00 0.00 73 LEU A C 20
ATOM 29745 O O . LEU A 1 73 ? -30.083 -20.797 -2.100 1.00 0.00 73 LEU A O 20
ATOM 29761 N N . THR A 1 74 ? -32.212 -20.550 -1.404 1.00 0.00 74 THR A N 20
ATOM 29762 C CA . THR A 1 74 ? -31.868 -19.637 -0.313 1.00 0.00 74 THR A CA 20
ATOM 29763 C C . THR A 1 74 ? -31.921 -20.368 1.025 1.00 0.00 74 THR A C 20
ATOM 29764 O O . THR A 1 74 ? -32.971 -20.871 1.430 1.00 0.00 74 THR A O 20
ATOM 29775 N N . VAL A 1 75 ? -30.780 -20.422 1.710 1.00 0.00 75 VAL A N 20
ATOM 29776 C CA . VAL A 1 75 ? -30.709 -21.094 3.004 1.00 0.00 75 VAL A CA 20
ATOM 29777 C C . VAL A 1 75 ? -31.168 -20.152 4.113 1.00 0.00 75 VAL A C 20
ATOM 29778 O O . VAL A 1 75 ? -30.461 -19.204 4.470 1.00 0.00 75 VAL A O 20
ATOM 29791 N N . GLY A 1 76 ? -32.369 -20.423 4.626 1.00 0.00 76 GLY A N 20
ATOM 29792 C CA . GLY A 1 76 ? -32.978 -19.609 5.677 1.00 0.00 76 GLY A CA 20
ATOM 29793 C C . GLY A 1 76 ? -32.045 -19.366 6.859 1.00 0.00 76 GLY A C 20
ATOM 29794 O O . GLY A 1 76 ? -30.828 -19.518 6.756 1.00 0.00 76 GLY A O 20
ATOM 29798 N N . GLU A 1 77 ? -32.638 -18.954 7.981 1.00 0.00 77 GLU A N 20
ATOM 29799 C CA . GLU A 1 77 ? -31.873 -18.648 9.186 1.00 0.00 77 GLU A CA 20
ATOM 29800 C C . GLU A 1 77 ? -31.572 -19.893 10.024 1.00 0.00 77 GLU A C 20
ATOM 29801 O O . GLU A 1 77 ? -30.659 -19.867 10.849 1.00 0.00 77 GLU A O 20
ATOM 29813 N N . THR A 1 78 ? -32.320 -20.978 9.830 1.00 0.00 78 THR A N 20
ATOM 29814 C CA . THR A 1 78 ? -32.052 -22.179 10.619 1.00 0.00 78 THR A CA 20
ATOM 29815 C C . THR A 1 78 ? -30.696 -22.738 10.218 1.00 0.00 78 THR A C 20
ATOM 29816 O O . THR A 1 78 ? -29.992 -23.350 11.022 1.00 0.00 78 THR A O 20
ATOM 29827 N N . GLY A 1 79 ? -30.316 -22.450 8.983 1.00 0.00 79 GLY A N 20
ATOM 29828 C CA . GLY A 1 79 ? -29.015 -22.839 8.465 1.00 0.00 79 GLY A CA 20
ATOM 29829 C C . GLY A 1 79 ? -28.722 -24.326 8.572 1.00 0.00 79 GLY A C 20
ATOM 29830 O O . GLY A 1 79 ? -27.576 -24.695 8.827 1.00 0.00 79 GLY A O 20
ATOM 29834 N N . HIS A 1 80 ? -29.717 -25.196 8.364 1.00 0.00 80 HIS A N 20
ATOM 29835 C CA . HIS A 1 80 ? -29.447 -26.632 8.438 1.00 0.00 80 HIS A CA 20
ATOM 29836 C C . HIS A 1 80 ? -29.593 -27.256 7.056 1.00 0.00 80 HIS A C 20
ATOM 29837 O O . HIS A 1 80 ? -30.686 -27.309 6.492 1.00 0.00 80 HIS A O 20
ATOM 29851 N N . VAL A 1 81 ? -28.474 -27.735 6.515 1.00 0.00 81 VAL A N 20
ATOM 29852 C CA . VAL A 1 81 ? -28.480 -28.368 5.199 1.00 0.00 81 VAL A CA 20
ATOM 29853 C C . VAL A 1 81 ? -27.427 -29.470 5.130 1.00 0.00 81 VAL A C 20
ATOM 29854 O O . VAL A 1 81 ? -26.231 -29.204 5.251 1.00 0.00 81 VAL A O 20
ATOM 29867 N N . GLU A 1 82 ? -27.874 -30.709 4.923 1.00 0.00 82 GLU A N 20
ATOM 29868 C CA . GLU A 1 82 ? -26.953 -31.844 4.827 1.00 0.00 82 GLU A CA 20
ATOM 29869 C C . GLU A 1 82 ? -27.379 -32.771 3.692 1.00 0.00 82 GLU A C 20
ATOM 29870 O O . GLU A 1 82 ? -28.385 -33.472 3.792 1.00 0.00 82 GLU A O 20
ATOM 29882 N N . GLY A 1 83 ? -26.603 -32.763 2.614 1.00 0.00 83 GLY A N 20
ATOM 29883 C CA . GLY A 1 83 ? -26.900 -33.603 1.461 1.00 0.00 83 GLY A CA 20
ATOM 29884 C C . GLY A 1 83 ? -26.209 -33.061 0.215 1.00 0.00 83 GLY A C 20
ATOM 29885 O O . GLY A 1 83 ? -25.211 -32.346 0.309 1.00 0.00 83 GLY A O 20
ATOM 29889 N N . SER A 1 84 ? -26.758 -33.393 -0.952 1.00 0.00 84 SER A N 20
ATOM 29890 C CA . SER A 1 84 ? -26.201 -32.919 -2.221 1.00 0.00 84 SER A CA 20
ATOM 29891 C C . SER A 1 84 ? -27.081 -31.808 -2.784 1.00 0.00 84 SER A C 20
ATOM 29892 O O . SER A 1 84 ? -28.260 -32.021 -3.069 1.00 0.00 84 SER A O 20
ATOM 29900 N N . VAL A 1 85 ? -26.511 -30.615 -2.931 1.00 0.00 85 VAL A N 20
ATOM 29901 C CA . VAL A 1 85 ? -27.267 -29.472 -3.445 1.00 0.00 85 VAL A CA 20
ATOM 29902 C C . VAL A 1 85 ? -27.019 -29.280 -4.937 1.00 0.00 85 VAL A C 20
ATOM 29903 O O . VAL A 1 85 ? -25.876 -29.170 -5.382 1.00 0.00 85 VAL A O 20
ATOM 29916 N N . TYR A 1 86 ? -28.107 -29.235 -5.703 1.00 0.00 86 TYR A N 20
ATOM 29917 C CA . TYR A 1 86 ? -28.027 -29.047 -7.150 1.00 0.00 86 TYR A CA 20
ATOM 29918 C C . TYR A 1 86 ? -28.923 -27.889 -7.571 1.00 0.00 86 TYR A C 20
ATOM 29919 O O . TYR A 1 86 ? -30.141 -27.943 -7.394 1.00 0.00 86 TYR A O 20
ATOM 29937 N N . ALA A 1 87 ? -28.323 -26.841 -8.121 1.00 0.00 87 ALA A N 20
ATOM 29938 C CA . ALA A 1 87 ? -29.095 -25.681 -8.549 1.00 0.00 87 ALA A CA 20
ATOM 29939 C C . ALA A 1 87 ? -28.271 -24.794 -9.473 1.00 0.00 87 ALA A C 20
ATOM 29940 O O . ALA A 1 87 ? -27.108 -25.076 -9.743 1.00 0.00 87 ALA A O 20
ATOM 29947 N N . GLU A 1 88 ? -28.886 -23.719 -9.954 1.00 0.00 88 GLU A N 20
ATOM 29948 C CA . GLU A 1 88 ? -28.203 -22.788 -10.849 1.00 0.00 88 GLU A CA 20
ATOM 29949 C C . GLU A 1 88 ? -27.547 -21.672 -10.044 1.00 0.00 88 GLU A C 20
ATOM 29950 O O . GLU A 1 88 ? -26.479 -21.175 -10.401 1.00 0.00 88 GLU A O 20
ATOM 29962 N N . ALA A 1 89 ? -28.199 -21.292 -8.950 1.00 0.00 89 ALA A N 20
ATOM 29963 C CA . ALA A 1 89 ? -27.690 -20.241 -8.074 1.00 0.00 89 ALA A CA 20
ATOM 29964 C C . ALA A 1 89 ? -28.076 -20.542 -6.634 1.00 0.00 89 ALA A C 20
ATOM 29965 O O . ALA A 1 89 ? -29.158 -21.070 -6.374 1.00 0.00 89 ALA A O 20
ATOM 29972 N N . VAL A 1 90 ? -27.189 -20.219 -5.694 1.00 0.00 90 VAL A N 20
ATOM 29973 C CA . VAL A 1 90 ? -27.463 -20.483 -4.279 1.00 0.00 90 VAL A CA 20
ATOM 29974 C C . VAL A 1 90 ? -27.019 -19.319 -3.398 1.00 0.00 90 VAL A C 20
ATOM 29975 O O . VAL A 1 90 ? -25.890 -18.838 -3.499 1.00 0.00 90 VAL A O 20
ATOM 29988 N N . GLU A 1 91 ? -27.923 -18.885 -2.520 1.00 0.00 91 GLU A N 20
ATOM 29989 C CA . GLU A 1 91 ? -27.645 -17.791 -1.590 1.00 0.00 91 GLU A CA 20
ATOM 29990 C C . GLU A 1 91 ? -27.680 -18.323 -0.163 1.00 0.00 91 GLU A C 20
ATOM 29991 O O . GLU A 1 91 ? -28.746 -18.636 0.367 1.00 0.00 91 GLU A O 20
ATOM 30003 N N . VAL A 1 92 ? -26.506 -18.454 0.444 1.00 0.00 92 VAL A N 20
ATOM 30004 C CA . VAL A 1 92 ? -26.409 -18.985 1.800 1.00 0.00 92 VAL A CA 20
ATOM 30005 C C . VAL A 1 92 ? -26.534 -17.889 2.856 1.00 0.00 92 VAL A C 20
ATOM 30006 O O . VAL A 1 92 ? -25.922 -16.831 2.745 1.00 0.00 92 VAL A O 20
ATOM 30019 N N . ARG A 1 93 ? -27.318 -18.181 3.891 1.00 0.00 93 ARG A N 20
ATOM 30020 C CA . ARG A 1 93 ? -27.525 -17.272 5.009 1.00 0.00 93 ARG A CA 20
ATOM 30021 C C . ARG A 1 93 ? -27.463 -18.099 6.295 1.00 0.00 93 ARG A C 20
ATOM 30022 O O . ARG A 1 93 ? -27.959 -17.686 7.343 1.00 0.00 93 ARG A O 20
ATOM 30043 N N . GLY A 1 94 ? -26.868 -19.290 6.182 1.00 0.00 94 GLY A N 20
ATOM 30044 C CA . GLY A 1 94 ? -26.766 -20.200 7.318 1.00 0.00 94 GLY A CA 20
ATOM 30045 C C . GLY A 1 94 ? -25.665 -21.247 7.110 1.00 0.00 94 GLY A C 20
ATOM 30046 O O . GLY A 1 94 ? -24.681 -20.988 6.420 1.00 0.00 94 GLY A O 20
ATOM 30050 N N . ARG A 1 95 ? -25.808 -22.418 7.747 1.00 0.00 95 ARG A N 20
ATOM 30051 C CA . ARG A 1 95 ? -24.775 -23.463 7.659 1.00 0.00 95 ARG A CA 20
ATOM 30052 C C . ARG A 1 95 ? -25.198 -24.672 6.815 1.00 0.00 95 ARG A C 20
ATOM 30053 O O . ARG A 1 95 ? -26.337 -25.153 6.882 1.00 0.00 95 ARG A O 20
ATOM 30074 N N . VAL A 1 96 ? -24.232 -25.161 6.030 1.00 0.00 96 VAL A N 20
ATOM 30075 C CA . VAL A 1 96 ? -24.435 -26.318 5.162 1.00 0.00 96 VAL A CA 20
ATOM 30076 C C . VAL A 1 96 ? -23.198 -27.219 5.191 1.00 0.00 96 VAL A C 20
ATOM 30077 O O . VAL A 1 96 ? -22.064 -26.741 5.144 1.00 0.00 96 VAL A O 20
ATOM 30090 N N . VAL A 1 97 ? -23.422 -28.527 5.282 1.00 0.00 97 VAL A N 20
ATOM 30091 C CA . VAL A 1 97 ? -22.317 -29.490 5.329 1.00 0.00 97 VAL A CA 20
ATOM 30092 C C . VAL A 1 97 ? -22.639 -30.715 4.469 1.00 0.00 97 VAL A C 20
ATOM 30093 O O . VAL A 1 97 ? -23.613 -31.424 4.719 1.00 0.00 97 VAL A O 20
ATOM 30106 N N . GLY A 1 98 ? -21.808 -30.953 3.457 1.00 0.00 98 GLY A N 20
ATOM 30107 C CA . GLY A 1 98 ? -22.005 -32.091 2.564 1.00 0.00 98 GLY A CA 20
ATOM 30108 C C . GLY A 1 98 ? -21.331 -31.848 1.217 1.00 0.00 98 GLY A C 20
ATOM 30109 O O . GLY A 1 98 ? -20.120 -32.020 1.075 1.00 0.00 98 GLY A O 20
ATOM 30113 N N . ALA A 1 99 ? -22.125 -31.443 0.232 1.00 0.00 99 ALA A N 20
ATOM 30114 C CA . ALA A 1 99 ? -21.605 -31.173 -1.105 1.00 0.00 99 ALA A CA 20
ATOM 30115 C C . ALA A 1 99 ? -22.585 -30.301 -1.877 1.00 0.00 99 ALA A C 20
ATOM 30116 O O . ALA A 1 99 ? -23.796 -30.391 -1.671 1.00 0.00 99 ALA A O 20
ATOM 30123 N N . ILE A 1 100 ? -22.064 -29.457 -2.764 1.00 0.00 100 ILE A N 20
ATOM 30124 C CA . ILE A 1 100 ? -22.919 -28.571 -3.555 1.00 0.00 100 ILE A CA 20
ATOM 30125 C C . ILE A 1 100 ? -22.382 -28.405 -4.972 1.00 0.00 100 ILE A C 20
ATOM 30126 O O . ILE A 1 100 ? -21.177 -28.269 -5.184 1.00 0.00 100 ILE A O 20
ATOM 30142 N N . THR A 1 101 ? -23.297 -28.408 -5.938 1.00 0.00 101 THR A N 20
ATOM 30143 C CA . THR A 1 101 ? -22.939 -28.246 -7.348 1.00 0.00 101 THR A CA 20
ATOM 30144 C C . THR A 1 101 ? -23.865 -27.222 -7.996 1.00 0.00 101 THR A C 20
ATOM 30145 O O . THR A 1 101 ? -25.079 -27.426 -8.061 1.00 0.00 101 THR A O 20
ATOM 30156 N N . SER A 1 102 ? -23.294 -26.116 -8.466 1.00 0.00 102 SER A N 20
ATOM 30157 C CA . SER A 1 102 ? -24.103 -25.075 -9.093 1.00 0.00 102 SER A CA 20
ATOM 30158 C C . SER A 1 102 ? -23.257 -24.169 -9.980 1.00 0.00 102 SER A C 20
ATOM 30159 O O . SER A 1 102 ? -22.029 -24.193 -9.923 1.00 0.00 102 SER A O 20
ATOM 30167 N N . LYS A 1 103 ? -23.933 -23.370 -10.801 1.00 0.00 103 LYS A N 20
ATOM 30168 C CA . LYS A 1 103 ? -23.249 -22.455 -11.706 1.00 0.00 103 LYS A CA 20
ATOM 30169 C C . LYS A 1 103 ? -22.663 -21.271 -10.938 1.00 0.00 103 LYS A C 20
ATOM 30170 O O . LYS A 1 103 ? -21.502 -20.912 -11.133 1.00 0.00 103 LYS A O 20
ATOM 30189 N N . GLN A 1 104 ? -23.472 -20.667 -10.067 1.00 0.00 104 GLN A N 20
ATOM 30190 C CA . GLN A 1 104 ? -23.022 -19.518 -9.274 1.00 0.00 104 GLN A CA 20
ATOM 30191 C C . GLN A 1 104 ? -23.295 -19.743 -7.792 1.00 0.00 104 GLN A C 20
ATOM 30192 O O . GLN A 1 104 ? -24.320 -20.319 -7.417 1.00 0.00 104 GLN A O 20
ATOM 30206 N N . VAL A 1 105 ? -22.372 -19.280 -6.949 1.00 0.00 105 VAL A N 20
ATOM 30207 C CA . VAL A 1 105 ? -22.521 -19.435 -5.501 1.00 0.00 105 VAL A CA 20
ATOM 30208 C C . VAL A 1 105 ? -22.220 -18.128 -4.773 1.00 0.00 105 VAL A C 20
ATOM 30209 O O . VAL A 1 105 ? -21.118 -17.591 -4.869 1.00 0.00 105 VAL A O 20
ATOM 30222 N N . ARG A 1 106 ? -23.212 -17.631 -4.034 1.00 0.00 106 ARG A N 20
ATOM 30223 C CA . ARG A 1 106 ? -23.063 -16.390 -3.269 1.00 0.00 106 ARG A CA 20
ATOM 30224 C C . ARG A 1 106 ? -23.246 -16.682 -1.783 1.00 0.00 106 ARG A C 20
ATOM 30225 O O . ARG A 1 106 ? -24.356 -16.959 -1.331 1.00 0.00 106 ARG A O 20
ATOM 30246 N N . LEU A 1 107 ? -22.150 -16.637 -1.027 1.00 0.00 107 LEU A N 20
ATOM 30247 C CA . LEU A 1 107 ? -22.218 -16.922 0.406 1.00 0.00 107 LEU A CA 20
ATOM 30248 C C . LEU A 1 107 ? -22.565 -15.669 1.209 1.00 0.00 107 LEU A C 20
ATOM 30249 O O . LEU A 1 107 ? -21.693 -14.869 1.549 1.00 0.00 107 LEU A O 20
ATOM 30265 N N . TYR A 1 108 ? -23.850 -15.524 1.522 1.00 0.00 108 TYR A N 20
ATOM 30266 C CA . TYR A 1 108 ? -24.336 -14.391 2.307 1.00 0.00 108 TYR A CA 20
ATOM 30267 C C . TYR A 1 108 ? -24.381 -14.758 3.791 1.00 0.00 108 TYR A C 20
ATOM 30268 O O . TYR A 1 108 ? -24.356 -15.933 4.153 1.00 0.00 108 TYR A O 20
ATOM 30286 N N . GLY A 1 109 ? -24.458 -13.748 4.648 1.00 0.00 109 GLY A N 20
ATOM 30287 C CA . GLY A 1 109 ? -24.527 -13.992 6.085 1.00 0.00 109 GLY A CA 20
ATOM 30288 C C . GLY A 1 109 ? -23.259 -14.656 6.609 1.00 0.00 109 GLY A C 20
ATOM 30289 O O . GLY A 1 109 ? -22.356 -14.986 5.842 1.00 0.00 109 GLY A O 20
ATOM 30293 N N . THR A 1 110 ? -23.221 -14.873 7.924 1.00 0.00 110 THR A N 20
ATOM 30294 C CA . THR A 1 110 ? -22.088 -15.532 8.575 1.00 0.00 110 THR A CA 20
ATOM 30295 C C . THR A 1 110 ? -22.080 -17.015 8.205 1.00 0.00 110 THR A C 20
ATOM 30296 O O . THR A 1 110 ? -21.652 -17.864 8.987 1.00 0.00 110 THR A O 20
ATOM 30307 N N . SER A 1 111 ? -22.606 -17.310 7.022 1.00 0.00 111 SER A N 20
ATOM 30308 C CA . SER A 1 111 ? -22.720 -18.680 6.546 1.00 0.00 111 SER A CA 20
ATOM 30309 C C . SER A 1 111 ? -21.427 -19.470 6.702 1.00 0.00 111 SER A C 20
ATOM 30310 O O . SER A 1 111 ? -20.333 -18.908 6.790 1.00 0.00 111 SER A O 20
ATOM 30318 N N . TYR A 1 112 ? -21.584 -20.794 6.722 1.00 0.00 112 TYR A N 20
ATOM 30319 C CA . TYR A 1 112 ? -20.461 -21.717 6.854 1.00 0.00 112 TYR A CA 20
ATOM 30320 C C . TYR A 1 112 ? -20.679 -22.921 5.941 1.00 0.00 112 TYR A C 20
ATOM 30321 O O . TYR A 1 112 ? -21.765 -23.501 5.925 1.00 0.00 112 TYR A O 20
ATOM 30339 N N . VAL A 1 113 ? -19.659 -23.302 5.182 1.00 0.00 113 VAL A N 20
ATOM 30340 C CA . VAL A 1 113 ? -19.783 -24.446 4.278 1.00 0.00 113 VAL A CA 20
ATOM 30341 C C . VAL A 1 113 ? -18.521 -25.298 4.320 1.00 0.00 113 VAL A C 20
ATOM 30342 O O . VAL A 1 113 ? -17.419 -24.805 4.095 1.00 0.00 113 VAL A O 20
ATOM 30355 N N . ASP A 1 114 ? -18.692 -26.585 4.622 1.00 0.00 114 ASP A N 20
ATOM 30356 C CA . ASP A 1 114 ? -17.558 -27.510 4.695 1.00 0.00 114 ASP A CA 20
ATOM 30357 C C . ASP A 1 114 ? -17.882 -28.817 3.977 1.00 0.00 114 ASP A C 20
ATOM 30358 O O . ASP A 1 114 ? -18.786 -29.547 4.381 1.00 0.00 114 ASP A O 20
ATOM 30367 N N . GLY A 1 115 ? -17.137 -29.111 2.916 1.00 0.00 115 GLY A N 20
ATOM 30368 C CA . GLY A 1 115 ? -17.358 -30.340 2.160 1.00 0.00 115 GLY A CA 20
ATOM 30369 C C . GLY A 1 115 ? -16.829 -30.213 0.735 1.00 0.00 115 GLY A C 20
ATOM 30370 O O . GLY A 1 115 ? -15.917 -29.431 0.467 1.00 0.00 115 GLY A O 20
ATOM 30374 N N . ASP A 1 116 ? -17.410 -30.990 -0.177 1.00 0.00 116 ASP A N 20
ATOM 30375 C CA . ASP A 1 116 ? -16.993 -30.959 -1.575 1.00 0.00 116 ASP A CA 20
ATOM 30376 C C . ASP A 1 116 ? -17.677 -29.809 -2.309 1.00 0.00 116 ASP A C 20
ATOM 30377 O O . ASP A 1 116 ? -18.883 -29.597 -2.162 1.00 0.00 116 ASP A O 20
ATOM 30386 N N . ILE A 1 117 ? -16.899 -29.061 -3.095 1.00 0.00 117 ILE A N 20
ATOM 30387 C CA . ILE A 1 117 ? -17.435 -27.919 -3.847 1.00 0.00 117 ILE A CA 20
ATOM 30388 C C . ILE A 1 117 ? -17.218 -28.119 -5.351 1.00 0.00 117 ILE A C 20
ATOM 30389 O O . ILE A 1 117 ? -16.180 -28.626 -5.780 1.00 0.00 117 ILE A O 20
ATOM 30405 N N . THR A 1 118 ? -18.205 -27.699 -6.138 1.00 0.00 118 THR A N 20
ATOM 30406 C CA . THR A 1 118 ? -18.129 -27.811 -7.592 1.00 0.00 118 THR A CA 20
ATOM 30407 C C . THR A 1 118 ? -18.916 -26.678 -8.241 1.00 0.00 118 THR A C 20
ATOM 30408 O O . THR A 1 118 ? -20.112 -26.812 -8.513 1.00 0.00 118 THR A O 20
ATOM 30419 N N . HIS A 1 119 ? -18.239 -25.556 -8.478 1.00 0.00 119 HIS A N 20
ATOM 30420 C CA . HIS A 1 119 ? -18.878 -24.390 -9.086 1.00 0.00 119 HIS A CA 20
ATOM 30421 C C . HIS A 1 119 ? -17.941 -23.724 -10.092 1.00 0.00 119 HIS A C 20
ATOM 30422 O O . HIS A 1 119 ? -16.729 -23.936 -10.062 1.00 0.00 119 HIS A O 20
ATOM 30436 N N . GLU A 1 120 ? -18.516 -22.918 -10.986 1.00 0.00 120 GLU A N 20
ATOM 30437 C CA . GLU A 1 120 ? -17.733 -22.222 -12.007 1.00 0.00 120 GLU A CA 20
ATOM 30438 C C . GLU A 1 120 ? -17.496 -20.767 -11.609 1.00 0.00 120 GLU A C 20
ATOM 30439 O O . GLU A 1 120 ? -16.458 -20.190 -11.931 1.00 0.00 120 GLU A O 20
ATOM 30451 N N . GLN A 1 121 ? -18.465 -20.177 -10.906 1.00 0.00 121 GLN A N 20
ATOM 30452 C CA . GLN A 1 121 ? -18.353 -18.783 -10.464 1.00 0.00 121 GLN A CA 20
ATOM 30453 C C . GLN A 1 121 ? -18.340 -18.711 -8.940 1.00 0.00 121 GLN A C 20
ATOM 30454 O O . GLN A 1 121 ? -19.232 -19.244 -8.272 1.00 0.00 121 GLN A O 20
ATOM 30468 N N . LEU A 1 122 ? -17.320 -18.048 -8.401 1.00 0.00 122 LEU A N 20
ATOM 30469 C CA . LEU A 1 122 ? -17.174 -17.902 -6.952 1.00 0.00 122 LEU A CA 20
ATOM 30470 C C . LEU A 1 122 ? -17.562 -16.491 -6.518 1.00 0.00 122 LEU A C 20
ATOM 30471 O O . LEU A 1 122 ? -17.146 -15.505 -7.126 1.00 0.00 122 LEU A O 20
ATOM 30487 N N . ALA A 1 123 ? -18.353 -16.409 -5.455 1.00 0.00 123 ALA A N 20
ATOM 30488 C CA . ALA A 1 123 ? -18.792 -15.122 -4.926 1.00 0.00 123 ALA A CA 20
ATOM 30489 C C . ALA A 1 123 ? -19.047 -15.240 -3.429 1.00 0.00 123 ALA A C 20
ATOM 30490 O O . ALA A 1 123 ? -19.759 -16.138 -2.980 1.00 0.00 123 ALA A O 20
ATOM 30497 N N . MET A 1 124 ? -18.453 -14.336 -2.658 1.00 0.00 124 MET A N 20
ATOM 30498 C CA . MET A 1 124 ? -18.614 -14.356 -1.206 1.00 0.00 124 MET A CA 20
ATOM 30499 C C . MET A 1 124 ? -18.679 -12.936 -0.650 1.00 0.00 124 MET A C 20
ATOM 30500 O O . MET A 1 124 ? -17.942 -12.051 -1.085 1.00 0.00 124 MET A O 20
ATOM 30514 N N . GLU A 1 125 ? -19.568 -12.731 0.320 1.00 0.00 125 GLU A N 20
ATOM 30515 C CA . GLU A 1 125 ? -19.736 -11.422 0.951 1.00 0.00 125 GLU A CA 20
ATOM 30516 C C . GLU A 1 125 ? -19.471 -11.527 2.450 1.00 0.00 125 GLU A C 20
ATOM 30517 O O . GLU A 1 125 ? -19.294 -12.624 2.981 1.00 0.00 125 GLU A O 20
ATOM 30529 N N . THR A 1 126 ? -19.444 -10.386 3.129 1.00 0.00 126 THR A N 20
ATOM 30530 C CA . THR A 1 126 ? -19.198 -10.371 4.568 1.00 0.00 126 THR A CA 20
ATOM 30531 C C . THR A 1 126 ? -19.973 -11.492 5.258 1.00 0.00 126 THR A C 20
ATOM 30532 O O . THR A 1 126 ? -21.196 -11.572 5.146 1.00 0.00 126 THR A O 20
ATOM 30543 N N . GLY A 1 127 ? -19.254 -12.359 5.972 1.00 0.00 127 GLY A N 20
ATOM 30544 C CA . GLY A 1 127 ? -19.887 -13.476 6.678 1.00 0.00 127 GLY A CA 20
ATOM 30545 C C . GLY A 1 127 ? -19.635 -14.794 5.952 1.00 0.00 127 GLY A C 20
ATOM 30546 O O . GLY A 1 127 ? -20.234 -15.823 6.278 1.00 0.00 127 GLY A O 20
ATOM 30550 N N . ALA A 1 128 ? -18.754 -14.758 4.957 1.00 0.00 128 ALA A N 20
ATOM 30551 C CA . ALA A 1 128 ? -18.444 -15.958 4.189 1.00 0.00 128 ALA A CA 20
ATOM 30552 C C . ALA A 1 128 ? -17.308 -16.747 4.832 1.00 0.00 128 ALA A C 20
ATOM 30553 O O . ALA A 1 128 ? -16.174 -16.272 4.919 1.00 0.00 128 ALA A O 20
ATOM 30560 N N . PHE A 1 129 ? -17.621 -17.967 5.255 1.00 0.00 129 PHE A N 20
ATOM 30561 C CA . PHE A 1 129 ? -16.637 -18.859 5.867 1.00 0.00 129 PHE A CA 20
ATOM 30562 C C . PHE A 1 129 ? -16.692 -20.200 5.148 1.00 0.00 129 PHE A C 20
ATOM 30563 O O . PHE A 1 129 ? -17.637 -20.962 5.329 1.00 0.00 129 PHE A O 20
ATOM 30580 N N . PHE A 1 130 ? -15.704 -20.476 4.299 1.00 0.00 130 PHE A N 20
ATOM 30581 C CA . PHE A 1 130 ? -15.702 -21.725 3.534 1.00 0.00 130 PHE A CA 20
ATOM 30582 C C . PHE A 1 130 ? -14.358 -22.437 3.608 1.00 0.00 130 PHE A C 20
ATOM 30583 O O . PHE A 1 130 ? -13.385 -22.022 2.979 1.00 0.00 130 PHE A O 20
ATOM 30600 N N . GLN A 1 131 ? -14.335 -23.561 4.330 1.00 0.00 131 GLN A N 20
ATOM 30601 C CA . GLN A 1 131 ? -13.126 -24.376 4.414 1.00 0.00 131 GLN A CA 20
ATOM 30602 C C . GLN A 1 131 ? -13.510 -25.821 4.150 1.00 0.00 131 GLN A C 20
ATOM 30603 O O . GLN A 1 131 ? -14.021 -26.528 5.019 1.00 0.00 131 GLN A O 20
ATOM 30617 N N . GLY A 1 132 ? -13.253 -26.232 2.925 1.00 0.00 132 GLY A N 20
ATOM 30618 C CA . GLY A 1 132 ? -13.546 -27.577 2.461 1.00 0.00 132 GLY A CA 20
ATOM 30619 C C . GLY A 1 132 ? -12.659 -27.876 1.273 1.00 0.00 132 GLY A C 20
ATOM 30620 O O . GLY A 1 132 ? -11.923 -27.000 0.817 1.00 0.00 132 GLY A O 20
ATOM 30624 N N . ARG A 1 133 ? -12.750 -29.076 0.725 1.00 0.00 133 ARG A N 20
ATOM 30625 C CA . ARG A 1 133 ? -11.957 -29.369 -0.452 1.00 0.00 133 ARG A CA 20
ATOM 30626 C C . ARG A 1 133 ? -12.700 -28.771 -1.641 1.00 0.00 133 ARG A C 20
ATOM 30627 O O . ARG A 1 133 ? -13.769 -29.246 -2.032 1.00 0.00 133 ARG A O 20
ATOM 30648 N N . SER A 1 134 ? -12.139 -27.689 -2.181 1.00 0.00 134 SER A N 20
ATOM 30649 C CA . SER A 1 134 ? -12.759 -26.974 -3.294 1.00 0.00 134 SER A CA 20
ATOM 30650 C C . SER A 1 134 ? -12.157 -27.401 -4.626 1.00 0.00 134 SER A C 20
ATOM 30651 O O . SER A 1 134 ? -10.945 -27.322 -4.824 1.00 0.00 134 SER A O 20
ATOM 30659 N N . LEU A 1 135 ? -13.017 -27.842 -5.542 1.00 0.00 135 LEU A N 20
ATOM 30660 C CA . LEU A 1 135 ? -12.566 -28.269 -6.866 1.00 0.00 135 LEU A CA 20
ATOM 30661 C C . LEU A 1 135 ? -12.788 -27.150 -7.880 1.00 0.00 135 LEU A C 20
ATOM 30662 O O . LEU A 1 135 ? -13.912 -26.684 -8.068 1.00 0.00 135 LEU A O 20
ATOM 30678 N N . LYS A 1 136 ? -11.710 -26.723 -8.530 1.00 0.00 136 LYS A N 20
ATOM 30679 C CA . LYS A 1 136 ? -11.798 -25.655 -9.522 1.00 0.00 136 LYS A CA 20
ATOM 30680 C C . LYS A 1 136 ? -12.216 -26.214 -10.877 1.00 0.00 136 LYS A C 20
ATOM 30681 O O . LYS A 1 136 ? -11.519 -27.047 -11.459 1.00 0.00 136 LYS A O 20
ATOM 30700 N N . PHE A 1 137 ? -13.357 -25.750 -11.375 1.00 0.00 137 PHE A N 20
ATOM 30701 C CA . PHE A 1 137 ? -13.860 -26.207 -12.665 1.00 0.00 137 PHE A CA 20
ATOM 30702 C C . PHE A 1 137 ? -12.738 -26.235 -13.701 1.00 0.00 137 PHE A C 20
ATOM 30703 O O . PHE A 1 137 ? -11.954 -25.292 -13.806 1.00 0.00 137 PHE A O 20
ATOM 30720 N N . GLN A 1 138 ? -12.669 -27.322 -14.462 1.00 0.00 138 GLN A N 20
ATOM 30721 C CA . GLN A 1 138 ? -11.638 -27.469 -15.486 1.00 0.00 138 GLN A CA 20
ATOM 30722 C C . GLN A 1 138 ? -11.869 -26.485 -16.630 1.00 0.00 138 GLN A C 20
ATOM 30723 O O . GLN A 1 138 ? -12.698 -25.582 -16.529 1.00 0.00 138 GLN A O 20
ATOM 30737 N N . ARG A 1 139 ? -11.128 -26.673 -17.719 1.00 0.00 139 ARG A N 20
ATOM 30738 C CA . ARG A 1 139 ? -11.260 -25.801 -18.882 1.00 0.00 139 ARG A CA 20
ATOM 30739 C C . ARG A 1 139 ? -11.053 -24.342 -18.488 1.00 0.00 139 ARG A C 20
ATOM 30740 O O . ARG A 1 139 ? -10.324 -23.607 -19.153 1.00 0.00 139 ARG A O 20
#

Solvent-accessible surface area: 6504 Å² total; per-residue (Å²): 232,108,66,56,125,46,62,52,136,77,79,19,137,57,46,66,114,39,155,29,46,26,44,8,34,1,49,6,111,19,64,8,156,14,26,116,12,6,8,6,161,46,2,82,12,81,30,40,9,108,5,96,22,7,47,3,138,8,128,11,59,36,37,10,52,4,121,66,4,103,3,87,28,113,0,45,7,61,20,57,7,58,8,79,106,81,49,85,76,122,12,21,131,71,139,37,189,47,82,155,122,167,250

Nearest PDB structures (foldseek):
  2n3d-assembly1_A  TM=9.855E-01  e=1.364E-15  Caulobacter vibrioides CB15
  6rib-assembly1_A  TM=6.588E-01  e=5.598E-02  Thermus thermophilus HB8
  2n3d-assembly1_A  TM=9.891E-01  e=2.956E-16  Caulobacter vibrioides CB15
  6ria-assembly1_P  TM=8.826E-01  e=3.329E-03  Thermus thermophilus
  6rib-assembly1_A  TM=8.955E-01  e=5.612E-02  Thermus thermophilus HB8

GO terms:
  GO:0005515 protein binding (F, IPI)

Secondary structure (DSSP, 8-state):
--EEEE-SS-EEEEEEE--SEEEE-SEEEEEEEEEEEEE-SS--BEEEEEEEEEEESSEEEEEEE-SEEEE-TT-EEEEEEEESEEEE-TT-B--S-EEE---

InterPro domains:
  IPR007607 Bactofilin A/B [PF04519] (41-134)
  IPR007607 Bactofilin A/B [PTHR35024] (1-136)

Foldseek 3Di:
DLEAEADAPDEADAEDEDEHHYEYLYAYDEEYEYAEAEHHANQHYEYEYEYAEYEYQHEYEYEYAYAEYEDDHLYEYEEEYHYAYYHYDPNDHYDYDYDHDDD

Sequence (103 aa):
KVASLLSADLTIEGGVTGEGELQIDGVVKGDVRVGRLTVGETGHVEGSVYAEAVEVRGRVVGAITSKQVRLYGTSYVDGDITHEQLAMETGAFFQGRSLKFQRKVASLLSADLTIEGGVTGEGELQIDGVVKGDVRVGRLTVGETGHVEGSVYAEAVEVRGRVVGAITSKQVRLYGTSYVDGDITHEQLAMETGAFFQGRSLKFQRKVASLLSADLTIEGGVTGEGELQIDGVVKGDVRVGRLTVGETGHVEGSVYAEAVEVRGRVVGAITSKQVRLYGTSYVDGDITHEQLAMETGAFFQGRSLKFQRKVASLLSADLTIEGGVTGEGELQIDGVVKGDVRVGRLTVGETGHVEGSVYAEAVEVRGRVVGAITSKQVRLYGTSYVDGDITHEQLAMETGAFFQGRSLKFQRKVASLLSADLTIEGGVTGEGELQIDGVVKGDVRVGRLTVGETGHVEGSVYAEAVEVRGRVVGAITSKQVRLYGTSYVDGDITHEQLAMETGAFFQGRSLKFQRKVASLLSADLTIEGGVTGEGELQIDGVVKGDVRVGRLTVGETGHVEGSVYAEAVEVRGRVVGAITSKQVRLYGTSYVDGDITHEQLAMETGAFFQGRSLKFQRKVASLLSADLTIEGGVTGEGELQIDGVVKGDVRVGRLTVGETGHVEGSVYAEAVEVRGRVVGAITSKQVRLYGTSYVDGDITHEQLAMETGAFFQGRSLKFQRKVASLLSADLTIEGGVTGEGELQIDGVVKGDVRVGRLTVGETGHVEGSVYAEAVEVRGRVVGAITSKQVRLYGTSYVDGDITHEQLAMETGAFFQGRSLKFQRKVASLLSADLTIEGGVTGEGELQIDGVVKGDVRVGRLTVGETGHVEGSVYAEAVEVRGRVVGAITSKQVRLYGTSYVDGDITHEQLAMETGAFFQGRSLKFQRKVASLLSADLTIEGGVTGEGELQIDGVVKGDVRVGRLTVGETGHVEGSVYAEAVEVRGRVVGAITSKQVRLYGTSYVDGDITHEQLAMETGAFFQGRSLKFQRKVASLLSADLTIEGGVTGEGELQIDGVVKGDVRVGRLTVGETGHVEGSVYAEAVEVRGRVVGAITSKQVRLYGTSYVDGDITHEQLAMETGAFFQGRSLKFQRKVASLLSADLTIEGGVTGEGELQIDGVVKGDVRVGRLTVGETGHVEGSVYAEAVEVRGRVVGAITSKQVRLYGTSYVDGDITHEQLAMETGAFFQGRSLKFQRKVASLLSADLTIEGGVTGEGELQIDGVVKGDVRVGRLTVGETGHVEGSVYAEAVEVRGRVVGAITSKQVRLYGTSYVDGDITHEQLAMETGAFFQGRSLKFQRKVASLLSADLTIEGGVTGEGELQIDGVVKGDVRVGRLTVGETGHVEGSVYAEAVEVRGRVVGAITSKQVRLYGTSYVDGDITHEQLAMETGAFFQGRSLKFQRKVASLLSADLTIEGGVTGEGELQIDGVVKGDVRVGRLTVGETGHVEGSVYAEAVEVRGRVVGAITSKQVRLYGTSYVDGDITHEQLAMETGAFFQGRSLKFQRKVASLLSADLTIEGGVTGEGELQIDGVVKGDVRVGRLTVGETGHVEGSVYAEAVEVRGRVVGAITSKQVRLYGTSYVDGDITHEQLAMETGAFFQGRSLKFQRKVASLLSADLTIEGGVTGEGELQIDGVVKGDVRVGRLTVGETGHVEGSVYAEAVEVRGRVVGAITSKQVRLYGTSYVDGDITHEQLAMETGAFFQGRSLKFQRKVASLLSADLTIEGGVTGEGELQIDGVVKGDVRVGRLTVGETGHVEGSVYAEAVEVRGRVVGAITSKQVRLYGTSYVDGDITHEQLAMETGAFFQGRSLKFQRKVASLLSADLTIEGGVTGEGELQIDGVVKGDVRVGRLTVGETGHVEGSVYAEAVEVRGRVVGAITSKQVRLYGTSYVDGDITHEQLAMETGAFFQGRSLKFQRKVASLLSADLTIEGGVTGEGELQIDGVVKGDVRVGRLTVGETGHVEGSVYAEAVEVRGRVVGAITSKQVRLYGTSYVDGDITHEQLAMETGAFFQGRSLKFQR